Protein 1H54 (pdb70)

CATH classification: 2.70.98.40 (+2 more: 1.50.10.10, 2.60.420.10)

Sequence (1506 aa):
MKRIFEVQPWNVITHTFDPKDKRLQESMTSLGNGYMGMRGDFEEGYSGDSLQGIYLGGVWYPDKTRVGWWKNGYPKYFGKVVNAVNFIKLPIEINGEPVDLAKDKISDFTLDLDMHQGVLNRSFVVERGAVRVALNFQRFLSVAQPELSVQKVTVKNLSDAEVDVTLKPSIDADVMNEEANYDRFWDVLATDQQADRGSIVAKTTPNPFGTPRFTSGMEMRLVTDLKNVAITQPNEKEVTTAYTGKLAPQASAELEKRVIVVTSRDYDTQESLTAAMHQLSDKVAQSSYEDLLNAHTAIWAQRWEKSDVVIKGDDESQQGIRFNLFQLFSTYYGEDARLNIGPKGFTGEKYGGATYWDTEAFAFPVYLGITDPKVTRNLLMYRYKQLDGAYINAQEQGLKGALFPMVTFDGIECHNEWEITFEEIHRNGDIAFAIYNYTRYTGDDSYVLHEGAKVLTEISRFWADRVHFSKRNNQYMIHGVTGADEYENNVDNNWDTNMLAQWTLKYTLEILGKVDQDTAKQLDVSDEEKTKWQDIVDRMYLPYDKDLNIFVQHDGFLDKDIEPVSSIPADQRPINQNWSWDKILRSPYIKQGDVLQGIWDFIDDYTPEQKKANFDFYEPLTVHESSLSPAIHSVLAADLHYEDKAVELYSRTARLDLDNYNNDTTDGLHITSMTGAWIAVVQGFAGMRVRDGQLHYAPFLPKTWTSYTFRQVFRDRLIEVSVHADGPHFKLLSGEPLTIDVAGAAAAAAAAMKRIFEVQPWNVITHTFDPKDKRLQESMTSLGNGYMGMRGDFEEGYSGDSLQGIYLGGVWYPDKTRVGWWKNGYPKYFGKVVNAVNFIKLPIEINGEPVDLAKDKISDFTLDLDMHQGVLNRSFVVERGAVRVALNFQRFLSVAQPELSVQKVTVKNLSDAEVDVTLKPSIDADVMNEEANYDERFWDVLATDQQADRGSIVAKTTPNPFGTPRFTSGMEMRLVTDLKNVAITQPNEKEVTTAYTGKLAPQASAELEKRVIVVTSRDYDTQESLTAAMHQLSDKVAQSSYEDLLNAHTAIWAQRWEKSDVVIKGDDESQQGIRFNLFQLFSTYYGEDARLNIGPKGFTGEKYGGATYWDTEAFAFPVYLGITDPKVTRNLLMYRYKQLDGAYINAQEQGLKGALFPMVTFDGIECHNEWEITFEEIHRNGDIAFAIYNYTRYTGDDSYVLHEGAKVLTEISRFWADRVHFSKRNNQYMIHGVTGADEYENNVDNNWDTNMLAQWTLKYTLEILGKVDQDTAKQLDVSDEEKTKWQDIVDRMYLPYDKDLNIFVQHDGFLDKDIEPVSSIPADQRPINQNWSWDKILRSPYIKQGDVLQGIWDFIDDYTPEQKKANFDFYEPLTVHESSLSPAIHSVLAADLHYEDKAVELYSRTARLDLDNYNNDTTDGLHITSMTGAWIAVVQGFAGMRVRDGQLHYAPFLPKTWTSYTFRQVFRDRLIEVSVHADGPHFKLLSGEPLTIDVAGAAAAAAAAA

Structure (mmCIF, N/CA/C/O backbone):
data_1H54
#
_entry.id   1H54
#
_cell.length_a   83.750
_cell.length_b   102.500
_cell.length_c   114.000
_cell.angle_alpha   90.00
_cell.angle_beta   111.30
_cell.angle_gamma   90.00
#
_symmetry.space_group_name_H-M   'P 1 21 1'
#
loop_
_entity.id
_entity.type
_entity.pdbx_description
1 polymer 'MALTOSE PHOSPHORYLASE'
2 non-polymer 'POTASSIUM ION'
3 non-polymer 'PHOSPHATE ION'
4 water water
#
loop_
_atom_site.group_PDB
_atom_site.id
_atom_site.type_symbol
_atom_site.label_atom_id
_atom_site.label_alt_id
_atom_site.label_comp_id
_atom_site.label_asym_id
_atom_site.label_entity_id
_atom_site.label_seq_id
_atom_site.pdbx_PDB_ins_code
_atom_site.Cartn_x
_atom_site.Cartn_y
_atom_site.Cartn_z
_atom_site.occupancy
_atom_site.B_iso_or_equiv
_atom_site.auth_seq_id
_atom_site.auth_comp_id
_atom_site.auth_asym_id
_atom_site.auth_atom_id
_atom_site.pdbx_PDB_model_num
ATOM 1 N N . MET A 1 1 ? 0.866 -35.956 -20.704 1.00 41.96 1 MET A N 1
ATOM 2 C CA . MET A 1 1 ? 1.243 -37.250 -21.337 1.00 41.03 1 MET A CA 1
ATOM 3 C C . MET A 1 1 ? 1.498 -38.344 -20.311 1.00 39.55 1 MET A C 1
ATOM 4 O O . MET A 1 1 ? 0.738 -39.305 -20.213 1.00 40.86 1 MET A O 1
ATOM 9 N N . LYS A 1 2 ? 2.566 -38.194 -19.539 1.00 37.74 2 LYS A N 1
ATOM 10 C CA . LYS A 1 2 ? 2.909 -39.182 -18.525 1.00 33.64 2 LYS A CA 1
ATOM 11 C C . LYS A 1 2 ? 3.033 -38.495 -17.173 1.00 30.14 2 LYS A C 1
ATOM 12 O O . LYS A 1 2 ? 3.645 -37.437 -17.063 1.00 31.47 2 LYS A O 1
ATOM 18 N N . ARG A 1 3 ? 2.433 -39.090 -16.151 1.00 27.01 3 ARG A N 1
ATOM 19 C CA . ARG A 1 3 ? 2.492 -38.542 -14.801 1.00 23.83 3 ARG A CA 1
ATOM 20 C C . ARG A 1 3 ? 3.633 -39.274 -14.107 1.00 22.05 3 ARG A C 1
ATOM 21 O O . ARG A 1 3 ? 3.523 -40.465 -13.838 1.00 23.43 3 ARG A O 1
ATOM 29 N N . ILE A 1 4 ? 4.732 -38.579 -13.829 1.00 19.85 4 ILE A N 1
ATOM 30 C CA . ILE A 1 4 ? 5.865 -39.237 -13.192 1.00 17.79 4 ILE A CA 1
ATOM 31 C C . ILE A 1 4 ? 5.951 -39.088 -11.675 1.00 16.84 4 ILE A C 1
ATOM 32 O O . ILE A 1 4 ? 6.825 -39.684 -11.048 1.00 16.25 4 ILE A O 1
ATOM 37 N N . PHE A 1 5 ? 5.056 -38.303 -11.082 1.00 15.01 5 PHE A N 1
ATOM 38 C CA . PHE A 1 5 ? 5.059 -38.132 -9.627 1.00 14.93 5 PHE A CA 1
ATOM 39 C C . PHE A 1 5 ? 3.759 -38.623 -9.000 1.00 16.16 5 PHE A C 1
ATOM 40 O O . PHE A 1 5 ? 2.694 -38.559 -9.616 1.00 17.22 5 PHE A O 1
ATOM 48 N N . GLU A 1 6 ? 3.849 -39.107 -7.766 1.00 14.53 6 GLU A N 1
ATOM 49 C CA . GLU A 1 6 ? 2.673 -39.586 -7.057 1.00 13.91 6 GLU A CA 1
ATOM 50 C C . GLU A 1 6 ? 1.796 -38.395 -6.717 1.00 12.75 6 GLU A C 1
ATOM 51 O O . GLU A 1 6 ? 2.260 -37.259 -6.720 1.00 11.45 6 GLU A O 1
ATOM 57 N N . VAL A 1 7 ? 0.528 -38.665 -6.431 1.00 12.70 7 VAL A N 1
ATOM 58 C CA . VAL A 1 7 ? -0.417 -37.618 -6.073 1.00 12.80 7 VAL A CA 1
ATOM 59 C C . VAL A 1 7 ? -0.496 -37.514 -4.545 1.00 14.01 7 VAL A C 1
ATOM 60 O O . VAL A 1 7 ? -1.044 -38.394 -3.881 1.00 14.99 7 VAL A O 1
ATOM 64 N N . GLN A 1 8 ? 0.087 -36.453 -3.992 1.00 13.95 8 GLN A N 1
ATOM 65 C CA . GLN A 1 8 ? 0.061 -36.220 -2.551 1.00 14.46 8 GLN A CA 1
ATOM 66 C C . GLN A 1 8 ? -0.380 -34.780 -2.304 1.00 15.83 8 GLN A C 1
ATOM 67 O O . GLN A 1 8 ? -0.147 -33.905 -3.138 1.00 17.23 8 GLN A O 1
ATOM 73 N N . PRO A 1 9 ? -1.019 -34.518 -1.153 1.00 15.97 9 PRO A N 1
ATOM 74 C CA . PRO A 1 9 ? -1.529 -33.202 -0.744 1.00 16.04 9 PRO A CA 1
ATOM 75 C C . PRO A 1 9 ? -0.530 -32.047 -0.691 1.00 15.47 9 PRO A C 1
ATOM 76 O O . PRO A 1 9 ? -0.794 -30.969 -1.223 1.00 14.84 9 PRO A O 1
ATOM 80 N N . TRP A 1 10 ? 0.602 -32.274 -0.032 1.00 15.78 10 TRP A N 1
ATOM 81 C CA . TRP A 1 10 ? 1.628 -31.249 0.125 1.00 14.36 10 TRP A CA 1
ATOM 82 C C . TRP A 1 10 ? 2.967 -31.613 -0.488 1.00 14.41 10 TRP A C 1
ATOM 83 O O . TRP A 1 10 ? 3.951 -30.895 -0.303 1.00 12.92 10 TRP A O 1
ATOM 94 N N . ASN A 1 11 ? 3.016 -32.718 -1.220 1.00 13.66 11 ASN A N 1
ATOM 95 C CA . ASN A 1 11 ? 4.279 -33.152 -1.801 1.00 14.10 11 ASN A CA 1
ATOM 96 C C . ASN A 1 11 ? 4.185 -33.606 -3.256 1.00 13.73 11 ASN A C 1
ATOM 97 O O . ASN A 1 11 ? 3.183 -34.181 -3.674 1.00 14.16 11 ASN A O 1
ATOM 102 N N . VAL A 1 12 ? 5.233 -33.315 -4.020 1.00 13.36 12 VAL A N 1
ATOM 103 C CA . VAL A 1 12 ? 5.342 -33.749 -5.410 1.00 12.80 12 VAL A CA 1
ATOM 104 C C . VAL A 1 12 ? 6.492 -34.724 -5.228 1.00 13.45 12 VAL A C 1
ATOM 105 O O . VAL A 1 12 ? 7.667 -34.354 -5.306 1.00 13.09 12 VAL A O 1
ATOM 109 N N . ILE A 1 13 ? 6.132 -35.972 -4.954 1.00 12.74 13 ILE A N 1
ATOM 110 C CA . ILE A 1 13 ? 7.104 -37.014 -4.651 1.00 12.43 13 ILE A CA 1
ATOM 111 C C . ILE A 1 13 ? 6.973 -38.270 -5.519 1.00 11.60 13 ILE A C 1
ATOM 112 O O . ILE A 1 13 ? 5.889 -38.591 -5.993 1.00 9.74 13 ILE A O 1
ATOM 117 N N . THR A 1 14 ? 8.094 -38.959 -5.728 1.00 12.35 14 THR A N 1
ATOM 118 C CA . THR A 1 14 ? 8.133 -40.196 -6.510 1.00 14.46 14 THR A CA 1
ATOM 119 C C . THR A 1 14 ? 9.217 -41.119 -5.962 1.00 16.09 14 THR A C 1
ATOM 120 O O . THR A 1 14 ? 10.200 -40.658 -5.374 1.00 16.46 14 THR A O 1
ATOM 124 N N . HIS A 1 15 ? 9.033 -42.422 -6.149 1.00 17.09 15 HIS A N 1
ATOM 125 C CA . HIS A 1 15 ? 10.007 -43.409 -5.691 1.00 16.65 15 HIS A CA 1
ATOM 126 C C . HIS A 1 15 ? 10.551 -44.157 -6.898 1.00 17.74 15 HIS A C 1
ATOM 127 O O . HIS A 1 15 ? 11.146 -45.232 -6.778 1.00 18.54 15 HIS A O 1
ATOM 134 N N . THR A 1 16 ? 10.352 -43.564 -8.067 1.00 18.01 16 THR A N 1
ATOM 135 C CA . THR A 1 16 ? 10.810 -44.159 -9.311 1.00 19.33 16 THR A CA 1
ATOM 136 C C . THR A 1 16 ? 11.780 -43.237 -10.025 1.00 18.44 16 THR A C 1
ATOM 137 O O . THR A 1 16 ? 11.524 -42.043 -10.156 1.00 18.19 16 THR A O 1
ATOM 141 N N . PHE A 1 17 ? 12.898 -43.789 -10.479 1.00 17.43 17 PHE A N 1
ATOM 142 C CA . PHE A 1 17 ? 13.852 -42.990 -11.221 1.00 17.59 17 PHE A CA 1
ATOM 143 C C . PHE A 1 17 ? 14.102 -43.602 -12.591 1.00 19.78 17 PHE A C 1
ATOM 144 O O . PHE A 1 17 ? 14.661 -44.692 -12.706 1.00 19.66 17 PHE A O 1
ATOM 152 N N . ASP A 1 18 ? 13.677 -42.893 -13.626 1.00 20.72 18 ASP A N 1
ATOM 153 C CA . ASP A 1 18 ? 13.877 -43.341 -14.992 1.00 20.58 18 ASP A CA 1
ATOM 154 C C . ASP A 1 18 ? 14.637 -42.215 -15.674 1.00 19.41 18 ASP A C 1
ATOM 155 O O . ASP A 1 18 ? 14.102 -41.127 -15.857 1.00 19.46 18 ASP A O 1
ATOM 160 N N . PRO A 1 19 ? 15.897 -42.459 -16.053 1.00 19.16 19 PRO A N 1
ATOM 161 C CA . PRO A 1 19 ? 16.682 -41.415 -16.712 1.00 19.07 19 PRO A CA 1
ATOM 162 C C . PRO A 1 19 ? 15.956 -40.749 -17.882 1.00 19.37 19 PRO A C 1
ATOM 163 O O . PRO A 1 19 ? 16.249 -39.607 -18.235 1.00 18.52 19 PRO A O 1
ATOM 167 N N . LYS A 1 20 ? 15.000 -41.456 -18.474 1.00 19.36 20 LYS A N 1
ATOM 168 C CA . LYS A 1 20 ? 14.246 -40.913 -19.597 1.00 20.35 20 LYS A CA 1
ATOM 169 C C . LYS A 1 20 ? 13.414 -39.689 -19.203 1.00 19.06 20 LYS A C 1
ATOM 170 O O . LYS A 1 20 ? 13.162 -38.812 -20.029 1.00 16.52 20 LYS A O 1
ATOM 176 N N . ASP A 1 21 ? 12.988 -39.636 -17.944 1.00 18.07 21 ASP A N 1
ATOM 177 C CA . ASP A 1 21 ? 12.175 -38.521 -17.456 1.00 19.06 21 ASP A CA 1
ATOM 178 C C . ASP A 1 21 ? 13.001 -37.483 -16.692 1.00 19.16 21 ASP A C 1
ATOM 179 O O . ASP A 1 21 ? 12.438 -36.608 -16.031 1.00 19.08 21 ASP A O 1
ATOM 184 N N . LYS A 1 22 ? 14.324 -37.578 -16.785 1.00 16.40 22 LYS A N 1
ATOM 185 C CA . LYS A 1 22 ? 15.210 -36.670 -16.061 1.00 16.16 22 LYS A CA 1
ATOM 186 C C . LYS A 1 22 ? 14.844 -35.189 -16.141 1.00 15.15 22 LYS A C 1
ATOM 187 O O . LYS A 1 22 ? 14.653 -34.543 -15.112 1.00 15.42 22 LYS A O 1
ATOM 193 N N . ARG A 1 23 ? 14.752 -34.654 -17.355 1.00 14.65 23 ARG A N 1
ATOM 194 C CA . ARG A 1 23 ? 14.433 -33.243 -17.540 1.00 14.66 23 ARG A CA 1
ATOM 195 C C . ARG A 1 23 ? 13.070 -32.887 -16.962 1.00 14.97 23 ARG A C 1
ATOM 196 O O . ARG A 1 23 ? 12.896 -31.820 -16.372 1.00 15.64 23 ARG A O 1
ATOM 204 N N . LEU A 1 24 ? 12.107 -33.784 -17.128 1.00 14.85 24 LEU A N 1
ATOM 205 C CA . LEU A 1 24 ? 10.767 -33.555 -16.606 1.00 14.25 24 LEU A CA 1
ATOM 206 C C . LEU A 1 24 ? 10.817 -33.495 -15.078 1.00 13.42 24 LEU A C 1
ATOM 207 O O . LEU A 1 24 ? 10.153 -32.662 -14.462 1.00 9.92 24 LEU A O 1
ATOM 212 N N . GLN A 1 25 ? 11.602 -34.384 -14.470 1.00 13.75 25 GLN A N 1
ATOM 213 C CA . GLN A 1 25 ? 11.740 -34.404 -13.009 1.00 14.84 25 GLN A CA 1
ATOM 214 C C . GLN A 1 25 ? 12.355 -33.105 -12.513 1.00 13.57 25 GLN A C 1
ATOM 215 O O . GLN A 1 25 ? 11.904 -32.535 -11.525 1.00 13.61 25 GLN A O 1
ATOM 221 N N . GLU A 1 26 ? 13.408 -32.666 -13.201 1.00 12.56 26 GLU A N 1
ATOM 222 C CA . GLU A 1 26 ? 14.129 -31.452 -12.840 1.00 13.16 26 GLU A CA 1
ATOM 223 C C . GLU A 1 26 ? 13.236 -30.221 -12.837 1.00 13.00 26 GLU A C 1
ATOM 224 O O . GLU A 1 26 ? 13.300 -29.403 -11.919 1.00 11.60 26 GLU A O 1
ATOM 230 N N . SER A 1 27 ? 12.401 -30.098 -13.863 1.00 12.36 27 SER A N 1
ATOM 231 C CA . SER A 1 27 ? 11.497 -28.958 -13.975 1.00 13.17 27 SER A CA 1
ATOM 232 C C . SER A 1 27 ? 10.514 -28.928 -12.808 1.00 12.76 27 SER A C 1
ATOM 233 O O . SER A 1 27 ? 10.284 -27.882 -12.199 1.00 10.93 27 SER A O 1
ATOM 236 N N . MET A 1 28 ? 9.951 -30.093 -12.501 1.00 12.64 28 MET A N 1
ATOM 237 C CA . MET A 1 28 ? 8.961 -30.223 -11.439 1.00 12.85 28 MET A CA 1
ATOM 238 C C . MET A 1 28 ? 9.500 -29.977 -10.038 1.00 11.47 28 MET A C 1
ATOM 239 O O . MET A 1 28 ? 8.764 -29.533 -9.163 1.00 12.84 28 MET A O 1
ATOM 244 N N . THR A 1 29 ? 10.777 -30.273 -9.825 1.00 10.74 29 THR A N 1
ATOM 245 C CA . THR A 1 29 ? 11.378 -30.103 -8.509 1.00 12.18 29 THR A CA 1
ATOM 246 C C . THR A 1 29 ? 12.221 -28.841 -8.385 1.00 13.76 29 THR A C 1
ATOM 247 O O . THR A 1 29 ? 13.177 -28.793 -7.603 1.00 12.86 29 THR A O 1
ATOM 251 N N . SER A 1 30 ? 11.856 -27.824 -9.162 1.00 11.33 30 SER A N 1
ATOM 252 C CA . SER A 1 30 ? 12.552 -26.545 -9.136 1.00 12.01 30 SER A CA 1
ATOM 253 C C . SER A 1 30 ? 12.226 -25.829 -7.827 1.00 12.17 30 SER A C 1
ATOM 254 O O . SER A 1 30 ? 11.133 -25.987 -7.280 1.00 10.08 30 SER A O 1
ATOM 257 N N . LEU A 1 31 ? 13.182 -25.048 -7.331 1.00 11.38 31 LEU A N 1
ATOM 258 C CA . LEU A 1 31 ? 13.002 -24.275 -6.108 1.00 12.10 31 LEU A CA 1
ATOM 259 C C . LEU A 1 31 ? 13.289 -22.817 -6.444 1.00 13.29 31 LEU A C 1
ATOM 260 O O . LEU A 1 31 ? 13.907 -22.527 -7.464 1.00 15.56 31 LEU A O 1
ATOM 265 N N . GLY A 1 32 ? 12.843 -21.908 -5.587 1.00 14.28 32 GLY A N 1
ATOM 266 C CA . GLY A 1 32 ? 13.078 -20.495 -5.815 1.00 13.92 32 GLY A CA 1
ATOM 267 C C . GLY A 1 32 ? 12.610 -19.671 -4.632 1.00 14.67 32 GLY A C 1
ATOM 268 O O . GLY A 1 32 ? 11.708 -20.082 -3.908 1.00 14.64 32 GLY A O 1
ATOM 269 N N . ASN A 1 33 ? 13.226 -18.512 -4.421 1.00 14.44 33 ASN A N 1
ATOM 270 C CA . ASN A 1 33 ? 12.825 -17.652 -3.315 1.00 16.18 33 ASN A CA 1
ATOM 271 C C . ASN A 1 33 ? 12.597 -16.218 -3.776 1.00 15.44 33 ASN A C 1
ATOM 272 O O . ASN A 1 33 ? 12.703 -15.281 -2.994 1.00 16.44 33 ASN A O 1
ATOM 277 N N . GLY A 1 34 ? 12.272 -16.057 -5.054 1.00 14.57 34 GLY A N 1
ATOM 278 C CA . GLY A 1 34 ? 12.031 -14.728 -5.594 1.00 14.49 34 GLY A CA 1
ATOM 279 C C . GLY A 1 34 ? 13.310 -13.981 -5.923 1.00 14.85 34 GLY A C 1
ATOM 280 O O . GLY A 1 34 ? 13.322 -13.108 -6.784 1.00 17.66 34 GLY A O 1
ATOM 281 N N . TYR A 1 35 ? 14.389 -14.325 -5.229 1.00 14.53 35 TYR A N 1
ATOM 282 C CA . TYR A 1 35 ? 15.689 -13.692 -5.432 1.00 13.47 35 TYR A CA 1
ATOM 283 C C . TYR A 1 35 ? 16.477 -14.510 -6.449 1.00 13.68 35 TYR A C 1
ATOM 284 O O . TYR A 1 35 ? 17.135 -13.959 -7.336 1.00 13.65 35 TYR A O 1
ATOM 293 N N . MET A 1 36 ? 16.405 -15.831 -6.310 1.00 11.58 36 MET A N 1
ATOM 294 C CA . MET A 1 36 ? 17.085 -16.747 -7.220 1.00 12.01 36 MET A CA 1
ATOM 295 C C . MET A 1 36 ? 16.331 -18.080 -7.238 1.00 12.91 36 MET A C 1
ATOM 296 O O . MET A 1 36 ? 15.397 -18.275 -6.464 1.00 12.27 36 MET A O 1
ATOM 301 N N . GLY A 1 37 ? 16.729 -18.986 -8.128 1.00 12.19 37 GLY A N 1
ATOM 302 C CA . GLY A 1 37 ? 16.060 -20.272 -8.212 1.00 12.45 37 GLY A CA 1
ATOM 303 C C . GLY A 1 37 ? 16.813 -21.251 -9.090 1.00 13.40 37 GLY A C 1
ATOM 304 O O . GLY A 1 37 ? 17.798 -20.884 -9.731 1.00 13.91 37 GLY A O 1
ATOM 305 N N . MET A 1 38 ? 16.361 -22.500 -9.122 1.00 12.85 38 MET A N 1
ATOM 306 C CA . MET A 1 38 ? 17.030 -23.507 -9.934 1.00 13.54 38 MET A CA 1
ATOM 307 C C . MET A 1 38 ? 16.204 -24.761 -10.159 1.00 12.07 38 MET A C 1
ATOM 308 O O . MET A 1 38 ? 15.303 -25.076 -9.384 1.00 12.15 38 MET A O 1
ATOM 313 N N . ARG A 1 39 ? 16.542 -25.472 -11.232 1.00 13.29 39 ARG A N 1
ATOM 314 C CA . ARG A 1 39 ? 15.895 -26.727 -11.587 1.00 13.70 39 ARG A CA 1
ATOM 315 C C . ARG A 1 39 ? 16.366 -27.754 -10.562 1.00 13.21 39 ARG A C 1
ATOM 316 O O . ARG A 1 39 ? 17.315 -27.498 -9.821 1.00 12.57 39 ARG A O 1
ATOM 324 N N . GLY A 1 40 ? 15.715 -28.913 -10.526 1.00 13.52 40 GLY A N 1
ATOM 325 C CA . GLY A 1 40 ? 16.095 -29.949 -9.580 1.00 13.07 40 GLY A CA 1
ATOM 326 C C . GLY A 1 40 ? 17.311 -30.757 -10.011 1.00 14.07 40 GLY A C 1
ATOM 327 O O . GLY A 1 40 ? 17.286 -31.989 -10.017 1.00 14.46 40 GLY A O 1
ATOM 328 N N . ASP A 1 41 ? 18.385 -30.071 -10.375 1.00 13.48 41 ASP A N 1
ATOM 329 C CA . ASP A 1 41 ? 19.596 -30.758 -10.793 1.00 14.84 41 ASP A CA 1
ATOM 330 C C . ASP A 1 41 ? 20.234 -31.504 -9.625 1.00 14.02 41 ASP A C 1
ATOM 331 O O . ASP A 1 41 ? 20.140 -31.079 -8.476 1.00 13.74 41 ASP A O 1
ATOM 336 N N . PHE A 1 42 ? 20.873 -32.625 -9.928 1.00 14.48 42 PHE A N 1
ATOM 337 C CA . PHE A 1 42 ? 21.549 -33.420 -8.908 1.00 15.24 42 PHE A CA 1
ATOM 338 C C . PHE A 1 42 ? 22.914 -32.773 -8.665 1.00 15.36 42 PHE A C 1
ATOM 339 O O . PHE A 1 42 ? 23.754 -32.729 -9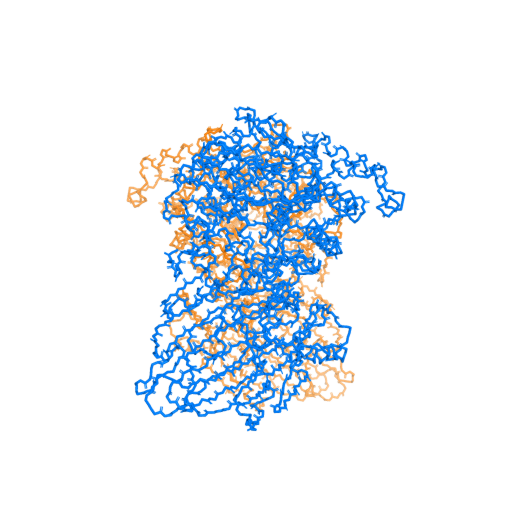.566 1.00 14.99 42 PHE A O 1
ATOM 347 N N . GLU A 1 43 ? 23.130 -32.273 -7.452 1.00 15.91 43 GLU A N 1
ATOM 348 C CA . GLU A 1 43 ? 24.382 -31.596 -7.114 1.00 17.48 43 GLU A CA 1
ATOM 349 C C . GLU A 1 43 ? 25.657 -32.429 -7.221 1.00 17.49 43 GLU A C 1
ATOM 350 O O . GLU A 1 43 ? 26.728 -31.876 -7.463 1.00 16.72 43 GLU A O 1
ATOM 356 N N . GLU A 1 44 ? 25.559 -33.745 -7.046 1.00 17.17 44 GLU A N 1
ATOM 357 C CA . GLU A 1 44 ? 26.749 -34.592 -7.123 1.00 16.78 44 GLU A CA 1
ATOM 358 C C . GLU A 1 44 ? 27.241 -34.758 -8.560 1.00 18.74 44 GLU A C 1
ATOM 359 O O . GLU A 1 44 ? 28.353 -35.232 -8.796 1.00 16.96 44 GLU A O 1
ATOM 365 N N . GLY A 1 45 ? 26.410 -34.366 -9.519 1.00 18.49 45 GLY A N 1
ATOM 366 C CA . GLY A 1 45 ? 26.789 -34.508 -10.913 1.00 18.79 45 GLY A CA 1
ATOM 367 C C . GLY A 1 45 ? 25.969 -35.609 -11.555 1.00 17.97 45 GLY A C 1
ATOM 368 O O . GLY A 1 45 ? 25.493 -36.514 -10.870 1.00 18.84 45 GLY A O 1
ATOM 369 N N . TYR A 1 46 ? 25.808 -35.534 -12.871 1.00 17.83 46 TYR A N 1
ATOM 370 C CA . TYR A 1 46 ? 25.023 -36.510 -13.625 1.00 17.33 46 TYR A CA 1
ATOM 371 C C . TYR A 1 46 ? 25.507 -36.412 -15.067 1.00 18.48 46 TYR A C 1
ATOM 372 O O . TYR A 1 46 ? 25.428 -35.347 -15.671 1.00 18.88 46 TYR A O 1
ATOM 381 N N . SER A 1 47 ? 25.996 -37.518 -15.620 1.00 17.29 47 SER A N 1
ATOM 382 C CA . SER A 1 47 ? 26.520 -37.514 -16.980 1.00 17.91 47 SER A CA 1
ATOM 383 C C . SER A 1 47 ? 25.495 -37.807 -18.073 1.00 18.27 47 SER A C 1
ATOM 384 O O . SER A 1 47 ? 25.836 -37.799 -19.257 1.00 18.95 47 SER A O 1
ATOM 387 N N . GLY A 1 48 ? 24.250 -38.059 -17.682 1.00 16.95 48 GLY A N 1
ATOM 388 C CA . GLY A 1 48 ? 23.215 -38.353 -18.658 1.00 17.95 48 GLY A CA 1
ATOM 389 C C . GLY A 1 48 ? 22.462 -37.117 -19.120 1.00 18.93 48 GLY A C 1
ATOM 390 O O . GLY A 1 48 ? 22.784 -35.998 -18.726 1.00 18.91 48 GLY A O 1
ATOM 391 N N . ASP A 1 49 ? 21.455 -37.320 -19.961 1.00 19.37 49 ASP A N 1
ATOM 392 C CA . ASP A 1 49 ? 20.652 -36.219 -20.474 1.00 17.58 49 ASP A CA 1
ATOM 393 C C . ASP A 1 49 ? 20.070 -35.424 -19.311 1.00 17.95 49 ASP A C 1
ATOM 394 O O . ASP A 1 49 ? 19.414 -35.987 -18.435 1.00 17.30 49 ASP A O 1
ATOM 399 N N . SER A 1 50 ? 20.299 -34.113 -19.316 1.00 17.44 50 SER A N 1
ATOM 400 C CA . SER A 1 50 ? 19.835 -33.248 -18.236 1.00 16.91 50 SER A CA 1
ATOM 401 C C . SER A 1 50 ? 19.941 -31.773 -18.604 1.00 16.47 50 SER A C 1
ATOM 402 O O . SER A 1 50 ? 20.720 -31.402 -19.478 1.00 18.65 50 SER A O 1
ATOM 405 N N . LEU A 1 51 ? 19.160 -30.932 -17.932 1.00 15.08 51 LEU A N 1
ATOM 406 C CA . LEU A 1 51 ? 19.211 -29.499 -18.188 1.00 14.34 51 LEU A CA 1
ATOM 407 C C . LEU A 1 51 ? 19.735 -28.796 -16.944 1.00 13.47 51 LEU A C 1
ATOM 408 O O . LEU A 1 51 ? 19.040 -28.715 -15.929 1.00 12.15 51 LEU A O 1
ATOM 413 N N . GLN A 1 52 ? 20.961 -28.291 -17.029 1.00 15.12 52 GLN A N 1
ATOM 414 C CA . GLN A 1 52 ? 21.570 -27.567 -15.921 1.00 16.16 52 GLN A CA 1
ATOM 415 C C . GLN A 1 52 ? 20.946 -26.182 -15.899 1.00 15.92 52 GLN A C 1
ATOM 416 O O . GLN A 1 52 ? 21.007 -25.458 -16.893 1.00 15.77 52 GLN A O 1
ATOM 422 N N . GLY A 1 53 ? 20.345 -25.811 -14.774 1.00 15.14 53 GLY A N 1
ATOM 423 C CA . GLY A 1 53 ? 19.725 -24.503 -14.703 1.00 15.44 53 GLY A CA 1
ATOM 424 C C . GLY A 1 53 ? 19.660 -23.842 -13.341 1.00 14.44 53 GLY A C 1
ATOM 425 O O . GLY A 1 53 ? 18.896 -24.258 -12.469 1.00 15.96 53 GLY A O 1
ATOM 426 N N . ILE A 1 54 ? 20.479 -22.814 -13.161 1.00 12.88 54 ILE A N 1
ATOM 427 C CA . ILE A 1 54 ? 20.508 -22.036 -11.929 1.00 13.75 54 ILE A CA 1
ATOM 428 C C . ILE A 1 54 ? 20.366 -20.596 -12.398 1.00 13.85 54 ILE A C 1
ATOM 429 O O . ILE A 1 54 ? 21.166 -20.119 -13.204 1.00 14.05 54 ILE A O 1
ATOM 434 N N . TYR A 1 55 ? 19.347 -19.903 -11.907 1.00 12.70 55 TYR A N 1
ATOM 435 C CA . TYR A 1 55 ? 19.114 -18.539 -12.357 1.00 14.07 55 TYR A CA 1
ATOM 436 C C . TYR A 1 55 ? 18.992 -17.498 -11.251 1.00 15.54 55 TYR A C 1
ATOM 437 O O . TYR A 1 55 ? 18.397 -17.751 -10.202 1.00 14.75 55 TYR A O 1
ATOM 446 N N . LEU A 1 56 ? 19.548 -16.318 -11.514 1.00 15.34 56 LEU A N 1
ATOM 447 C CA . LEU A 1 56 ? 19.520 -15.209 -10.567 1.00 15.95 56 LEU A CA 1
ATOM 448 C C . LEU A 1 56 ? 18.499 -14.162 -11.021 1.00 15.89 56 LEU A C 1
ATOM 449 O O . LEU A 1 56 ? 18.552 -13.674 -12.149 1.00 16.31 56 LEU A O 1
ATOM 454 N N . GLY A 1 57 ? 17.571 -13.822 -10.134 1.00 16.32 57 GLY A N 1
ATOM 455 C CA . GLY A 1 57 ? 16.542 -12.857 -10.472 1.00 15.94 57 GLY A CA 1
ATOM 456 C C . GLY A 1 57 ? 17.046 -11.520 -10.978 1.00 16.48 57 GLY A C 1
ATOM 457 O O . GLY A 1 57 ? 17.887 -10.884 -10.346 1.00 16.73 57 GLY A O 1
ATOM 458 N N . GLY A 1 58 ? 16.527 -11.092 -12.123 1.00 15.57 58 GLY A N 1
ATOM 459 C CA . GLY A 1 58 ? 16.927 -9.812 -12.682 1.00 17.21 58 GLY A CA 1
ATOM 460 C C . GLY A 1 58 ? 18.125 -9.861 -13.610 1.00 17.41 58 GLY A C 1
ATOM 461 O O . GLY A 1 58 ? 18.422 -8.883 -14.293 1.00 19.07 58 GLY A O 1
ATOM 462 N N . VAL A 1 59 ? 18.818 -10.993 -13.640 1.00 16.90 59 VAL A N 1
ATOM 463 C CA . VAL A 1 59 ? 19.982 -11.134 -14.502 1.00 15.53 59 VAL A CA 1
ATOM 464 C C . VAL A 1 59 ? 19.575 -11.621 -15.890 1.00 15.75 59 VAL A C 1
ATOM 465 O O . VAL A 1 59 ? 18.828 -12.590 -16.020 1.00 16.18 59 VAL A O 1
ATOM 469 N N . TRP A 1 60 ? 20.061 -10.940 -16.925 1.00 15.11 60 TRP A N 1
ATOM 470 C CA . TRP A 1 60 ? 19.758 -11.324 -18.304 1.00 14.74 60 TRP A CA 1
ATOM 471 C C . TRP A 1 60 ? 20.897 -10.940 -19.245 1.00 14.67 60 TRP A C 1
ATOM 472 O O . TRP A 1 60 ? 21.829 -10.246 -18.847 1.00 14.90 60 TRP A O 1
ATOM 483 N N . TYR A 1 61 ? 20.821 -11.403 -20.490 1.00 14.82 61 TYR A N 1
ATOM 484 C CA . TYR A 1 61 ? 21.854 -11.121 -21.486 1.00 15.20 61 TYR A CA 1
ATOM 485 C C . TYR A 1 61 ? 21.178 -10.803 -22.821 1.00 15.61 61 TYR A C 1
ATOM 486 O O . TYR A 1 61 ? 20.170 -11.413 -23.175 1.00 15.44 61 TYR A O 1
ATOM 495 N N . PRO A 1 62 ? 21.723 -9.842 -23.581 1.00 14.69 62 PRO A N 1
ATOM 496 C CA . PRO A 1 62 ? 21.112 -9.485 -24.866 1.00 14.77 62 PRO A CA 1
ATOM 497 C C . PRO A 1 62 ? 21.641 -10.244 -26.082 1.00 14.84 62 PRO A C 1
ATOM 498 O O . PRO A 1 62 ? 22.756 -10.777 -26.072 1.00 12.82 62 PRO A O 1
ATOM 502 N N . ASP A 1 63 ? 20.824 -10.288 -27.130 1.00 15.68 63 ASP A N 1
ATOM 503 C CA . ASP A 1 63 ? 21.195 -10.964 -28.371 1.00 18.21 63 ASP A CA 1
ATOM 504 C C . ASP A 1 63 ? 20.529 -10.238 -29.542 1.00 18.25 63 ASP A C 1
ATOM 505 O O . ASP A 1 63 ? 19.419 -9.722 -29.414 1.00 17.26 63 ASP A O 1
ATOM 510 N N . LYS A 1 64 ? 21.215 -10.200 -30.678 1.00 18.41 64 LYS A N 1
ATOM 511 C CA . LYS A 1 64 ? 20.712 -9.512 -31.860 1.00 19.59 64 LYS A CA 1
ATOM 512 C C . LYS A 1 64 ? 19.392 -10.057 -32.399 1.00 18.60 64 LYS A C 1
ATOM 513 O O . LYS A 1 64 ? 19.226 -11.262 -32.576 1.00 19.37 64 LYS A O 1
ATOM 519 N N . THR A 1 65 ? 18.455 -9.151 -32.660 1.00 19.61 65 THR A N 1
ATOM 520 C CA . THR A 1 65 ? 17.157 -9.526 -33.206 1.00 19.71 65 THR A CA 1
ATOM 521 C C . THR A 1 65 ? 17.382 -10.262 -34.520 1.00 19.92 65 THR A C 1
ATOM 522 O O . THR A 1 65 ? 18.229 -9.873 -35.325 1.00 20.58 65 THR A O 1
ATOM 526 N N . ARG A 1 66 ? 16.623 -11.327 -34.733 1.00 20.17 66 ARG A N 1
ATOM 527 C CA . ARG A 1 66 ? 16.772 -12.123 -35.942 1.00 21.14 66 ARG A CA 1
ATOM 528 C C . ARG A 1 66 ? 15.430 -12.382 -36.614 1.00 19.83 66 ARG A C 1
ATOM 529 O O . ARG A 1 66 ? 14.551 -13.036 -36.048 1.00 18.44 66 ARG A O 1
ATOM 537 N N . VAL A 1 67 ? 15.278 -11.848 -37.822 1.00 16.55 67 VAL A N 1
ATOM 538 C CA . VAL A 1 67 ? 14.055 -12.014 -38.599 1.00 16.49 67 VAL A CA 1
ATOM 539 C C . VAL A 1 67 ? 14.399 -12.277 -40.065 1.00 15.18 67 VAL A C 1
ATOM 540 O O . VAL A 1 67 ? 15.535 -12.072 -40.494 1.00 13.45 67 VAL A O 1
ATOM 544 N N . GLY A 1 68 ? 13.414 -12.737 -40.826 1.00 15.04 68 GLY A N 1
ATOM 545 C CA . GLY A 1 68 ? 13.635 -12.976 -42.241 1.00 13.91 68 GLY A CA 1
ATOM 546 C C . GLY A 1 68 ? 13.688 -11.624 -42.927 1.00 14.12 68 GLY A C 1
ATOM 547 O O . GLY A 1 68 ? 14.669 -11.285 -43.584 1.00 14.15 68 GLY A O 1
ATOM 548 N N . TRP A 1 69 ? 12.627 -10.842 -42.766 1.00 12.73 69 TRP A N 1
ATOM 549 C CA . TRP A 1 69 ? 12.567 -9.514 -43.361 1.00 14.25 69 TRP A CA 1
ATOM 550 C C . TRP A 1 69 ? 12.386 -8.466 -42.273 1.00 14.84 69 TRP A C 1
ATOM 551 O O . TRP A 1 69 ? 11.563 -8.620 -41.367 1.00 12.86 69 TRP A O 1
ATOM 562 N N . TRP A 1 70 ? 13.163 -7.397 -42.371 1.00 14.37 70 TRP A N 1
ATOM 563 C CA . TRP A 1 70 ? 13.117 -6.328 -41.391 1.00 15.51 70 TRP A CA 1
ATOM 564 C C . TRP A 1 70 ? 11.954 -5.366 -41.606 1.00 16.04 70 TRP A C 1
ATOM 565 O O . TRP A 1 70 ? 11.524 -5.137 -42.734 1.00 16.14 70 TRP A O 1
ATOM 576 N N . LYS A 1 71 ? 11.433 -4.829 -40.505 1.00 14.72 71 LYS A N 1
ATOM 577 C CA . LYS A 1 71 ? 10.351 -3.853 -40.548 1.00 14.54 71 LYS A CA 1
ATOM 578 C C . LYS A 1 71 ? 10.817 -2.696 -39.668 1.00 14.65 71 LYS A C 1
ATOM 579 O O . LYS A 1 71 ? 11.389 -2.923 -38.597 1.00 13.72 71 LYS A O 1
ATOM 585 N N . ASN A 1 72 ? 10.608 -1.461 -40.118 1.00 12.10 72 ASN A N 1
ATOM 586 C CA . ASN A 1 72 ? 11.024 -0.315 -39.319 1.00 12.75 72 ASN A CA 1
ATOM 587 C C . ASN A 1 72 ? 10.306 -0.390 -37.978 1.00 11.68 72 ASN A C 1
ATOM 588 O O . ASN A 1 72 ? 9.094 -0.601 -37.930 1.00 10.54 72 ASN A O 1
ATOM 593 N N . GLY A 1 73 ? 11.051 -0.230 -36.890 1.00 11.79 73 GLY A N 1
ATOM 594 C CA . GLY A 1 73 ? 10.432 -0.283 -35.579 1.00 13.90 73 GLY A CA 1
ATOM 595 C C . GLY A 1 73 ? 10.766 -1.522 -34.771 1.00 14.13 73 GLY A C 1
ATOM 596 O O . GLY A 1 73 ? 10.581 -1.544 -33.553 1.00 14.41 73 GLY A O 1
ATOM 597 N N . TYR A 1 74 ? 11.245 -2.566 -35.437 1.00 13.80 74 TYR A N 1
ATOM 598 C CA . TYR A 1 74 ? 11.604 -3.779 -34.718 1.00 13.85 74 TYR A CA 1
ATOM 599 C C . TYR A 1 74 ? 12.677 -3.451 -33.687 1.00 15.35 74 TYR A C 1
ATOM 600 O O . TYR A 1 74 ? 13.520 -2.583 -33.910 1.00 13.81 74 TYR A O 1
ATOM 609 N N . PRO A 1 75 ? 12.651 -4.140 -32.538 1.00 16.10 75 PRO A N 1
ATOM 610 C CA . PRO A 1 75 ? 13.651 -3.893 -31.499 1.00 17.40 75 PRO A CA 1
ATOM 611 C C . PRO A 1 75 ? 14.991 -4.337 -32.065 1.00 17.14 75 PRO A C 1
ATOM 612 O O . PRO A 1 75 ? 15.039 -5.221 -32.924 1.00 16.36 75 PRO A O 1
ATOM 616 N N . LYS A 1 76 ? 16.073 -3.740 -31.582 1.00 16.15 76 LYS A N 1
ATOM 617 C CA . LYS A 1 76 ? 17.404 -4.108 -32.049 1.00 19.05 76 LYS A CA 1
ATOM 618 C C . LYS A 1 76 ? 17.849 -5.433 -31.435 1.00 17.80 76 LYS A C 1
ATOM 619 O O . LYS A 1 76 ? 18.573 -6.210 -32.059 1.00 18.23 76 LYS A O 1
ATOM 625 N N . TYR A 1 77 ? 17.402 -5.694 -30.211 1.00 16.99 77 TYR A N 1
ATOM 626 C CA . TYR A 1 77 ? 17.794 -6.909 -29.511 1.00 17.38 77 TYR A CA 1
ATOM 627 C C . TYR A 1 77 ? 16.672 -7.523 -28.684 1.00 16.90 77 TYR A C 1
ATOM 628 O O . TYR A 1 77 ? 15.598 -6.939 -28.525 1.00 16.78 77 TYR A O 1
ATOM 637 N N . PHE A 1 78 ? 16.938 -8.716 -28.163 1.00 15.95 78 PHE A N 1
ATOM 638 C CA . PHE A 1 78 ? 16.001 -9.406 -27.295 1.00 16.19 78 PHE A CA 1
ATOM 639 C C . PHE A 1 78 ? 16.832 -9.939 -26.133 1.00 16.75 78 PHE A C 1
ATOM 640 O O . PHE A 1 78 ? 18.034 -10.134 -26.270 1.00 17.92 78 PHE A O 1
ATOM 648 N N . GLY A 1 79 ? 16.205 -10.137 -24.980 1.00 17.87 79 GLY A N 1
ATOM 649 C CA . GLY A 1 79 ? 16.946 -10.619 -23.829 1.00 17.88 79 GLY A CA 1
ATOM 650 C C . GLY A 1 79 ? 16.839 -12.115 -23.631 1.00 17.83 79 GLY A C 1
ATOM 651 O O . GLY A 1 79 ? 15.902 -12.740 -24.117 1.00 18.31 79 GLY A O 1
ATOM 652 N N . LYS A 1 80 ? 17.803 -12.684 -22.916 1.00 18.00 80 LYS A N 1
ATOM 653 C CA . LYS A 1 80 ? 17.827 -14.118 -22.643 1.00 19.28 80 LYS A CA 1
ATOM 654 C C . LYS A 1 80 ? 18.129 -14.384 -21.180 1.00 17.85 80 LYS A C 1
ATOM 655 O O . LYS A 1 80 ? 18.728 -13.559 -20.494 1.00 16.76 80 LYS A O 1
ATOM 661 N N . VAL A 1 81 ? 17.726 -15.562 -20.726 1.00 17.41 81 VAL A N 1
ATOM 662 C CA . VAL A 1 81 ? 17.981 -16.005 -19.365 1.00 17.72 81 VAL A CA 1
ATOM 663 C C . VAL A 1 81 ? 19.421 -16.528 -19.374 1.00 18.86 81 VAL A C 1
ATOM 664 O O . VAL A 1 81 ? 19.901 -17.011 -20.401 1.00 17.47 81 VAL A O 1
ATOM 668 N N . VAL A 1 82 ? 20.109 -16.432 -18.241 1.00 18.78 82 VAL A N 1
ATOM 669 C CA . VAL A 1 82 ? 21.493 -16.888 -18.171 1.00 18.86 82 VAL A CA 1
ATOM 670 C C . VAL A 1 82 ? 21.741 -17.935 -17.089 1.00 18.41 82 VAL A C 1
ATOM 671 O O . VAL A 1 82 ? 21.468 -17.701 -15.909 1.00 18.84 82 VAL A O 1
ATOM 675 N N . ASN A 1 83 ? 22.258 -19.093 -17.490 1.00 16.79 83 ASN A N 1
ATOM 676 C CA . ASN A 1 83 ? 22.571 -20.130 -16.520 1.00 16.14 83 ASN A CA 1
ATOM 677 C C . ASN A 1 83 ? 23.736 -19.579 -15.702 1.00 15.72 83 ASN A C 1
ATOM 678 O O . ASN A 1 83 ? 24.802 -19.275 -16.243 1.00 15.95 83 ASN A O 1
ATOM 683 N N . ALA A 1 84 ? 23.523 -19.439 -14.399 1.00 14.37 84 ALA A N 1
ATOM 684 C CA . ALA A 1 84 ? 24.540 -18.897 -13.504 1.00 14.42 84 ALA A CA 1
ATOM 685 C C . ALA A 1 84 ? 25.655 -19.871 -13.127 1.00 14.45 84 ALA A C 1
ATOM 686 O O . ALA A 1 84 ? 25.578 -21.069 -13.398 1.00 13.19 84 ALA A O 1
ATOM 688 N N . VAL A 1 85 ? 26.695 -19.325 -12.503 1.00 13.70 85 VAL A N 1
ATOM 689 C CA . VAL A 1 85 ? 27.832 -20.104 -12.039 1.00 14.50 85 VAL A CA 1
ATOM 690 C C . VAL A 1 85 ? 27.271 -21.188 -11.126 1.00 14.81 85 VAL A C 1
ATOM 691 O O . VAL A 1 85 ? 26.435 -20.909 -10.264 1.00 14.94 85 VAL A O 1
ATOM 695 N N . ASN A 1 86 ? 27.729 -22.420 -11.328 1.00 15.11 86 ASN A N 1
ATOM 696 C CA . ASN A 1 86 ? 27.260 -23.567 -10.558 1.00 15.90 86 ASN A CA 1
ATOM 697 C C . ASN A 1 86 ? 27.789 -23.595 -9.128 1.00 16.12 86 ASN A C 1
ATOM 698 O O . ASN A 1 86 ? 28.909 -24.047 -8.882 1.00 16.82 86 ASN A O 1
ATOM 703 N N . PHE A 1 87 ? 26.970 -23.141 -8.182 1.00 16.21 87 PHE A N 1
ATOM 704 C CA . PHE A 1 87 ? 27.382 -23.101 -6.784 1.00 16.08 87 PHE A CA 1
ATOM 705 C C . PHE A 1 87 ? 26.858 -24.231 -5.899 1.00 17.51 87 PHE A C 1
ATOM 706 O O . PHE A 1 87 ? 27.134 -24.250 -4.700 1.00 18.84 87 PHE A O 1
ATOM 714 N N . ILE A 1 88 ? 26.103 -25.168 -6.468 1.00 16.61 88 ILE A N 1
ATOM 715 C CA . ILE A 1 88 ? 25.588 -26.278 -5.668 1.00 16.11 88 ILE A CA 1
ATOM 716 C C . ILE A 1 88 ? 26.451 -27.524 -5.839 1.00 15.79 88 ILE A C 1
ATOM 717 O O . ILE A 1 88 ? 26.314 -28.488 -5.089 1.00 14.24 88 ILE A O 1
ATOM 722 N N . LYS A 1 89 ? 27.336 -27.493 -6.832 1.00 16.32 89 LYS A N 1
ATOM 723 C CA . LYS A 1 89 ? 28.211 -28.623 -7.133 1.00 16.66 89 LYS A CA 1
ATOM 724 C C . LYS A 1 89 ? 28.773 -29.263 -5.869 1.00 17.21 89 LYS A C 1
ATOM 725 O O . LYS A 1 89 ? 29.371 -28.593 -5.026 1.00 16.99 89 LYS A O 1
ATOM 731 N N . LEU A 1 90 ? 28.575 -30.571 -5.741 1.00 16.82 90 LEU A N 1
ATOM 732 C CA . LEU A 1 90 ? 29.047 -31.289 -4.567 1.00 17.41 90 LEU A CA 1
ATOM 733 C C . LEU A 1 90 ? 29.178 -32.781 -4.877 1.00 17.81 90 LEU A C 1
ATOM 734 O O . LEU A 1 90 ? 28.334 -33.586 -4.478 1.00 15.68 90 LEU A O 1
ATOM 739 N N . PRO A 1 91 ? 30.234 -33.163 -5.613 1.00 18.01 91 PRO A N 1
ATOM 740 C CA . PRO A 1 91 ? 30.457 -34.568 -5.964 1.00 20.03 91 PRO A CA 1
ATOM 741 C C . PRO A 1 91 ? 30.736 -35.417 -4.729 1.00 20.34 91 PRO A C 1
ATOM 742 O O . PRO A 1 91 ? 31.320 -34.944 -3.753 1.00 20.16 91 PRO A O 1
ATOM 746 N N . ILE A 1 92 ? 30.303 -36.670 -4.784 1.00 20.06 92 ILE A N 1
ATOM 747 C CA . ILE A 1 92 ? 30.485 -37.606 -3.685 1.00 20.89 92 ILE A CA 1
ATOM 748 C C . ILE A 1 92 ? 31.150 -38.868 -4.224 1.00 21.48 92 ILE A C 1
ATOM 749 O O . ILE A 1 92 ? 30.616 -39.531 -5.115 1.00 20.32 92 ILE A O 1
ATOM 754 N N . GLU A 1 93 ? 32.319 -39.191 -3.684 1.00 21.23 93 GLU A N 1
ATOM 755 C CA . GLU A 1 93 ? 33.052 -40.369 -4.120 1.00 22.65 93 GLU A CA 1
ATOM 756 C C . GLU A 1 93 ? 32.992 -41.474 -3.066 1.00 23.36 93 GLU A C 1
ATOM 757 O O . GLU A 1 93 ? 33.229 -41.233 -1.879 1.00 23.19 93 GLU A O 1
ATOM 763 N N . ILE A 1 94 ? 32.649 -42.680 -3.508 1.00 22.47 94 ILE A N 1
ATOM 764 C CA . ILE A 1 94 ? 32.587 -43.834 -2.626 1.00 22.28 94 ILE A CA 1
ATOM 765 C C . ILE A 1 94 ? 33.729 -44.730 -3.090 1.00 22.26 94 ILE A C 1
ATOM 766 O O . ILE A 1 94 ? 33.764 -45.163 -4.246 1.00 22.22 94 ILE A O 1
ATOM 771 N N . ASN A 1 95 ? 34.670 -44.989 -2.189 1.00 21.65 95 ASN A N 1
ATOM 772 C CA . ASN A 1 95 ? 35.842 -45.790 -2.517 1.00 21.74 95 ASN A CA 1
ATOM 773 C C . ASN A 1 95 ? 36.519 -45.219 -3.760 1.00 21.28 95 ASN A C 1
ATOM 774 O O . ASN A 1 95 ? 36.892 -45.954 -4.680 1.00 21.89 95 ASN A O 1
ATOM 779 N N . GLY A 1 96 ? 36.651 -43.897 -3.788 1.00 20.81 96 GLY A N 1
ATOM 780 C CA . GLY A 1 96 ? 37.294 -43.235 -4.909 1.00 22.40 96 GLY A CA 1
ATOM 781 C C . GLY A 1 96 ? 36.504 -43.102 -6.202 1.00 23.38 96 GLY A C 1
ATOM 782 O O . GLY A 1 96 ? 36.997 -42.500 -7.156 1.00 24.22 96 GLY A O 1
ATOM 783 N N . GLU A 1 97 ? 35.294 -43.650 -6.256 1.00 22.94 97 GLU A N 1
ATOM 784 C CA . GLU A 1 97 ? 34.487 -43.556 -7.471 1.00 24.14 97 GLU A CA 1
ATOM 785 C C . GLU A 1 97 ? 33.251 -42.679 -7.229 1.00 23.79 97 GLU A C 1
ATOM 786 O O . GLU A 1 97 ? 32.369 -43.022 -6.441 1.00 22.99 97 GLU A O 1
ATOM 792 N N . PRO A 1 98 ? 33.172 -41.527 -7.914 1.00 23.12 98 PRO A N 1
ATOM 793 C CA . PRO A 1 98 ? 32.036 -40.613 -7.753 1.00 21.02 98 PRO A CA 1
ATOM 794 C C . PRO A 1 98 ? 30.665 -41.197 -8.098 1.00 19.05 98 PRO A C 1
ATOM 795 O O . PRO A 1 98 ? 30.527 -42.003 -9.017 1.00 18.22 98 PRO A O 1
ATOM 799 N N . VAL A 1 99 ? 29.653 -40.784 -7.343 1.00 16.39 99 VAL A N 1
ATOM 800 C CA . VAL A 1 99 ? 28.290 -41.239 -7.573 1.00 16.39 99 VAL A CA 1
ATOM 801 C C . VAL A 1 99 ? 27.741 -40.537 -8.818 1.00 17.75 99 VAL A C 1
ATOM 802 O O . VAL A 1 99 ? 27.932 -39.332 -8.988 1.00 17.53 99 VAL A O 1
ATOM 806 N N . ASP A 1 100 ? 27.074 -41.297 -9.683 1.00 16.05 100 ASP A N 1
ATOM 807 C CA . ASP A 1 100 ? 26.488 -40.764 -10.916 1.00 17.23 100 ASP A CA 1
ATOM 808 C C . ASP A 1 100 ? 25.270 -41.619 -11.263 1.00 16.63 100 ASP A C 1
ATOM 809 O O . ASP A 1 100 ? 25.409 -42.734 -11.759 1.00 18.22 100 ASP A O 1
ATOM 814 N N . LEU A 1 101 ? 24.075 -41.097 -11.014 1.00 17.02 101 LEU A N 1
ATOM 815 C CA . LEU A 1 101 ? 22.866 -41.866 -11.278 1.00 16.78 101 LEU A CA 1
ATOM 816 C C . LEU A 1 101 ? 22.631 -42.239 -12.738 1.00 16.48 101 LEU A C 1
ATOM 817 O O . LEU A 1 101 ? 21.682 -42.954 -13.050 1.00 17.05 101 LEU A O 1
ATOM 822 N N . ALA A 1 102 ? 23.494 -41.761 -13.630 1.00 17.28 102 ALA A N 1
ATOM 823 C CA . ALA A 1 102 ? 23.374 -42.091 -15.047 1.00 17.71 102 ALA A CA 1
ATOM 824 C C . ALA A 1 102 ? 24.157 -43.372 -15.300 1.00 18.53 102 ALA A C 1
ATOM 825 O O . ALA A 1 102 ? 24.012 -44.014 -16.346 1.00 18.96 102 ALA A O 1
ATOM 827 N N . LYS A 1 103 ? 24.990 -43.735 -14.328 1.00 18.60 103 LYS A N 1
ATOM 828 C CA . LYS A 1 103 ? 25.824 -44.929 -14.426 1.00 19.04 103 LYS A CA 1
ATOM 829 C C . LYS A 1 103 ? 25.555 -45.930 -13.310 1.00 18.91 103 LYS A C 1
ATOM 830 O O . LYS A 1 103 ? 25.446 -47.131 -13.557 1.00 17.45 103 LYS A O 1
ATOM 836 N N . ASP A 1 104 ? 25.471 -45.430 -12.080 1.00 19.21 104 ASP A N 1
ATOM 837 C CA . ASP A 1 104 ? 25.238 -46.282 -10.918 1.00 19.32 104 ASP A CA 1
ATOM 838 C C . ASP A 1 104 ? 23.840 -46.863 -10.857 1.00 20.61 104 ASP A C 1
ATOM 839 O O . ASP A 1 104 ? 22.877 -46.285 -11.364 1.00 20.33 104 ASP A O 1
ATOM 844 N N . LYS A 1 105 ? 23.740 -48.022 -10.224 1.00 20.82 105 LYS A N 1
ATOM 845 C CA . LYS A 1 105 ? 22.457 -48.653 -10.028 1.00 22.65 105 LYS A CA 1
ATOM 846 C C . LYS A 1 105 ? 22.087 -48.244 -8.609 1.00 21.82 105 LYS A C 1
ATOM 847 O O . LYS A 1 105 ? 22.963 -48.061 -7.761 1.00 22.33 105 LYS A O 1
ATOM 853 N N . ILE A 1 106 ? 20.798 -48.061 -8.358 1.00 18.77 106 ILE A N 1
ATOM 854 C CA . ILE A 1 106 ? 20.351 -47.631 -7.043 1.00 18.20 106 ILE A CA 1
ATOM 855 C C . ILE A 1 106 ? 19.062 -48.334 -6.653 1.00 17.12 106 ILE A C 1
ATOM 856 O O . ILE A 1 106 ? 18.461 -49.040 -7.460 1.00 16.38 106 ILE A O 1
ATOM 861 N N . SER A 1 107 ? 18.644 -48.129 -5.410 1.00 16.18 107 SER A N 1
ATOM 862 C CA . SER A 1 107 ? 17.408 -48.713 -4.906 1.00 17.31 107 SER A CA 1
ATOM 863 C C . SER A 1 107 ? 16.837 -47.759 -3.867 1.00 17.32 107 SER A C 1
ATOM 864 O O . SER A 1 107 ? 17.520 -46.825 -3.435 1.00 17.75 107 SER A O 1
ATOM 867 N N . ASP A 1 108 ? 15.586 -47.996 -3.482 1.00 16.41 108 ASP A N 1
ATOM 868 C CA . ASP A 1 108 ? 14.900 -47.184 -2.483 1.00 16.30 108 ASP A CA 1
ATOM 869 C C . ASP A 1 108 ? 15.026 -45.686 -2.785 1.00 16.13 108 ASP A C 1
ATOM 870 O O . ASP A 1 108 ? 15.435 -44.889 -1.938 1.00 15.79 108 ASP A O 1
ATOM 875 N N . PHE A 1 109 ? 14.646 -45.316 -4.003 1.00 14.49 109 PHE A N 1
ATOM 876 C CA . PHE A 1 109 ? 14.716 -43.938 -4.460 1.00 14.35 109 PHE A CA 1
ATOM 877 C C . PHE A 1 109 ? 13.551 -43.067 -3.999 1.00 14.00 109 PHE A C 1
ATOM 878 O O . PHE A 1 109 ? 12.405 -43.516 -3.925 1.00 13.96 109 PHE A O 1
ATOM 886 N N . THR A 1 110 ? 13.863 -41.814 -3.692 1.00 14.26 110 THR A N 1
ATOM 887 C CA . THR A 1 110 ? 12.860 -40.839 -3.284 1.00 15.43 110 THR A CA 1
ATOM 888 C C . THR A 1 110 ? 13.248 -39.439 -3.764 1.00 15.12 110 THR A C 1
ATOM 889 O O . THR A 1 110 ? 14.353 -38.965 -3.493 1.00 15.91 110 THR A O 1
ATOM 893 N N . LEU A 1 111 ? 12.343 -38.801 -4.503 1.00 14.80 111 LEU A N 1
ATOM 894 C CA . LEU A 1 111 ? 12.528 -37.435 -4.995 1.00 13.71 111 LEU A CA 1
ATOM 895 C C . LEU A 1 111 ? 11.283 -36.760 -4.436 1.00 14.73 111 LEU A C 1
ATOM 896 O O . LEU A 1 111 ? 10.164 -37.039 -4.876 1.00 15.38 111 LEU A O 1
ATOM 901 N N . ASP A 1 112 ? 11.477 -35.878 -3.462 1.00 14.44 112 ASP A N 1
ATOM 902 C CA . ASP A 1 112 ? 10.352 -35.251 -2.779 1.00 14.06 112 ASP A CA 1
ATOM 903 C C . ASP A 1 112 ? 10.361 -33.729 -2.637 1.00 14.68 112 ASP A C 1
ATOM 904 O O . ASP A 1 112 ? 11.170 -33.172 -1.893 1.00 14.84 112 ASP A O 1
ATOM 909 N N . LEU A 1 113 ? 9.466 -33.055 -3.355 1.00 13.15 113 LEU A N 1
ATOM 910 C CA . LEU A 1 113 ? 9.365 -31.607 -3.231 1.00 12.94 113 LEU A CA 1
ATOM 911 C C . LEU A 1 113 ? 8.312 -31.352 -2.168 1.00 12.59 113 LEU A C 1
ATOM 912 O O . LEU A 1 113 ? 7.136 -31.643 -2.370 1.00 13.63 113 LEU A O 1
ATOM 917 N N . ASP A 1 114 ? 8.746 -30.838 -1.025 1.00 13.42 114 ASP A N 1
ATOM 918 C CA . ASP A 1 114 ? 7.844 -30.535 0.080 1.00 12.79 114 ASP A CA 1
ATOM 919 C C . ASP A 1 114 ? 7.391 -29.095 -0.125 1.00 15.17 114 ASP A C 1
ATOM 920 O O . ASP A 1 114 ? 8.151 -28.157 0.133 1.00 14.57 114 ASP A O 1
ATOM 925 N N . MET A 1 115 ? 6.158 -28.924 -0.594 1.00 13.20 115 MET A N 1
ATOM 926 C CA . MET A 1 115 ? 5.614 -27.600 -0.858 1.00 13.96 115 MET A CA 1
ATOM 927 C C . MET A 1 115 ? 5.248 -26.788 0.381 1.00 15.17 115 MET A C 1
ATOM 928 O O . MET A 1 115 ? 5.208 -25.558 0.324 1.00 15.60 115 MET A O 1
ATOM 933 N N . HIS A 1 116 ? 4.974 -27.452 1.498 1.00 13.45 116 HIS A N 1
ATOM 934 C CA . HIS A 1 116 ? 4.611 -26.709 2.694 1.00 14.95 116 HIS A CA 1
ATOM 935 C C . HIS A 1 116 ? 5.818 -26.019 3.320 1.00 14.40 116 HIS A C 1
ATOM 936 O O . HIS A 1 116 ? 5.718 -24.889 3.778 1.00 14.08 116 HIS A O 1
ATOM 943 N N . GLN A 1 117 ? 6.957 -26.704 3.329 1.00 15.11 117 GLN A N 1
ATOM 944 C CA . GLN A 1 117 ? 8.174 -26.149 3.896 1.00 16.62 117 GLN A CA 1
ATOM 945 C C . GLN A 1 117 ? 9.097 -25.541 2.843 1.00 17.55 117 GLN A C 1
ATOM 946 O O . GLN A 1 117 ? 10.079 -24.880 3.186 1.00 17.93 117 GLN A O 1
ATOM 952 N N . GLY A 1 118 ? 8.785 -25.761 1.568 1.00 15.79 118 GLY A N 1
ATOM 953 C CA . GLY A 1 118 ? 9.625 -25.230 0.508 1.00 15.43 118 GLY A CA 1
ATOM 954 C C . GLY A 1 118 ? 11.005 -25.849 0.591 1.00 16.49 118 GLY A C 1
ATOM 955 O O . GLY A 1 118 ? 12.012 -25.150 0.694 1.00 18.48 118 GLY A O 1
ATOM 956 N N . VAL A 1 119 ? 11.050 -27.175 0.538 1.00 17.04 119 VAL A N 1
ATOM 957 C CA . VAL A 1 119 ? 12.305 -27.907 0.631 1.00 16.31 119 VAL A CA 1
ATOM 958 C C . VAL A 1 119 ? 12.327 -29.075 -0.351 1.00 16.00 119 VAL A C 1
ATOM 959 O O . VAL A 1 119 ? 11.296 -29.693 -0.611 1.00 15.50 119 VAL A O 1
ATOM 963 N N . LEU A 1 120 ? 13.506 -29.369 -0.892 1.00 15.30 120 LEU A N 1
ATOM 964 C CA . LEU A 1 120 ? 13.664 -30.473 -1.831 1.00 16.27 120 LEU A CA 1
ATOM 965 C C . LEU A 1 120 ? 14.406 -31.621 -1.155 1.00 16.25 120 LEU A C 1
ATOM 966 O O . LEU A 1 120 ? 15.540 -31.456 -0.698 1.00 16.85 120 LEU A O 1
ATOM 971 N N . ASN A 1 121 ? 13.763 -32.781 -1.099 1.00 15.79 121 ASN A N 1
ATOM 972 C CA . ASN A 1 121 ? 14.366 -33.962 -0.501 1.00 15.69 121 ASN A CA 1
ATOM 973 C C . ASN A 1 121 ? 14.636 -34.981 -1.602 1.00 15.74 121 ASN A C 1
ATOM 974 O O . ASN A 1 121 ? 13.865 -35.103 -2.554 1.00 14.12 121 ASN A O 1
ATOM 979 N N . ARG A 1 122 ? 15.748 -35.694 -1.470 1.00 15.22 122 ARG A N 1
ATOM 980 C CA . ARG A 1 122 ? 16.128 -36.731 -2.417 1.00 14.46 122 ARG A CA 1
ATOM 981 C C . ARG A 1 122 ? 16.998 -37.724 -1.655 1.00 15.25 122 ARG A C 1
ATOM 982 O O . ARG A 1 122 ? 17.903 -37.331 -0.912 1.00 14.78 122 ARG A O 1
ATOM 990 N N . SER A 1 123 ? 16.705 -39.008 -1.823 1.00 14.30 123 SER A N 1
ATOM 991 C CA . SER A 1 123 ? 17.455 -40.055 -1.148 1.00 15.74 123 SER A CA 1
ATOM 992 C C . SER A 1 123 ? 17.364 -41.371 -1.910 1.00 16.61 123 SER A C 1
ATOM 993 O O . SER A 1 123 ? 16.424 -41.599 -2.676 1.00 16.84 123 SER A O 1
ATOM 996 N N . PHE A 1 124 ? 18.344 -42.237 -1.682 1.00 15.90 124 PHE A N 1
ATOM 997 C CA . PHE A 1 124 ? 18.397 -43.528 -2.345 1.00 16.13 124 PHE A CA 1
ATOM 998 C C . PHE A 1 124 ? 19.614 -44.297 -1.861 1.00 16.80 124 PHE A C 1
ATOM 999 O O . PHE A 1 124 ? 20.450 -43.762 -1.138 1.00 16.01 124 PHE A O 1
ATOM 1007 N N . VAL A 1 125 ? 19.710 -45.557 -2.266 1.00 17.04 125 VAL A N 1
ATOM 1008 C CA . VAL A 1 125 ? 20.848 -46.373 -1.884 1.00 17.36 125 VAL A CA 1
ATOM 1009 C C . VAL A 1 125 ? 21.691 -46.673 -3.114 1.00 17.36 125 VAL A C 1
ATOM 1010 O O . VAL A 1 125 ? 21.181 -47.163 -4.122 1.00 18.08 125 VAL A O 1
ATOM 1014 N N . VAL A 1 126 ? 22.977 -46.353 -3.038 1.00 17.35 126 VAL A N 1
ATOM 1015 C CA . VAL A 1 126 ? 23.884 -46.619 -4.144 1.00 18.25 126 VAL A CA 1
ATOM 1016 C C . VAL A 1 126 ? 24.212 -48.107 -4.094 1.00 18.33 126 VAL A C 1
ATOM 1017 O O . VAL A 1 126 ? 24.784 -48.591 -3.116 1.00 18.42 126 VAL A O 1
ATOM 1021 N N . GLU A 1 127 ? 23.840 -48.828 -5.146 1.00 18.44 127 GLU A N 1
ATOM 1022 C CA . GLU A 1 127 ? 24.072 -50.267 -5.208 1.00 19.37 127 GLU A CA 1
ATOM 1023 C C . GLU A 1 127 ? 25.302 -50.644 -6.025 1.00 19.48 127 GLU A C 1
ATOM 1024 O O . GLU A 1 127 ? 25.282 -50.578 -7.253 1.00 21.40 127 GLU A O 1
ATOM 1030 N N . ARG A 1 128 ? 26.367 -51.047 -5.344 1.00 19.64 128 ARG A N 1
ATOM 1031 C CA . ARG A 1 128 ? 27.590 -51.453 -6.026 1.00 19.99 128 ARG A CA 1
ATOM 1032 C C . ARG A 1 128 ? 28.081 -52.806 -5.501 1.00 19.58 128 ARG A C 1
ATOM 1033 O O . ARG A 1 128 ? 29.231 -52.951 -5.086 1.00 20.93 128 ARG A O 1
ATOM 1041 N N . GLY A 1 129 ? 27.194 -53.794 -5.525 1.00 18.55 129 GLY A N 1
ATOM 1042 C CA . GLY A 1 129 ? 27.546 -55.122 -5.061 1.00 19.18 129 GLY A CA 1
ATOM 1043 C C . GLY A 1 129 ? 27.769 -55.195 -3.562 1.00 20.64 129 GLY A C 1
ATOM 1044 O O . GLY A 1 129 ? 26.863 -54.922 -2.771 1.00 17.68 129 GLY A O 1
ATOM 1045 N N . ALA A 1 130 ? 28.986 -55.565 -3.172 1.00 21.49 130 ALA A N 1
ATOM 1046 C CA . ALA A 1 130 ? 29.333 -55.680 -1.761 1.00 22.03 130 ALA A CA 1
ATOM 1047 C C . ALA A 1 130 ? 29.265 -54.323 -1.076 1.00 22.17 130 ALA A C 1
ATOM 1048 O O . ALA A 1 130 ? 29.226 -54.241 0.149 1.00 23.46 130 ALA A O 1
ATOM 1050 N N . VAL A 1 131 ? 29.261 -53.251 -1.860 1.00 21.80 131 VAL A N 1
ATOM 1051 C CA . VAL A 1 131 ? 29.178 -51.924 -1.271 1.00 20.25 131 VAL A CA 1
ATOM 1052 C C . VAL A 1 131 ? 27.802 -51.318 -1.499 1.00 19.27 131 VAL A C 1
ATOM 1053 O O . VAL A 1 131 ? 27.306 -51.252 -2.630 1.00 18.06 131 VAL A O 1
ATOM 1057 N N . ARG A 1 132 ? 27.181 -50.908 -0.398 1.00 18.40 132 ARG A N 1
ATOM 1058 C CA . ARG A 1 132 ? 25.860 -50.301 -0.417 1.00 18.73 132 ARG A CA 1
ATOM 1059 C C . ARG A 1 132 ? 25.913 -49.086 0.495 1.00 19.23 132 ARG A C 1
ATOM 1060 O O . ARG A 1 132 ? 26.217 -49.201 1.684 1.00 17.60 132 ARG A O 1
ATOM 1068 N N . VAL A 1 133 ? 25.617 -47.920 -0.070 1.00 19.65 133 VAL A N 1
ATOM 1069 C CA . VAL A 1 133 ? 25.673 -46.680 0.685 1.00 18.94 133 VAL A CA 1
ATOM 1070 C C . VAL A 1 133 ? 24.427 -45.844 0.485 1.00 19.22 133 VAL A C 1
ATOM 1071 O O . VAL A 1 133 ? 24.035 -45.561 -0.647 1.00 19.13 133 VAL A O 1
ATOM 1075 N N . ALA A 1 134 ? 23.804 -45.452 1.590 1.00 19.88 134 ALA A N 1
ATOM 1076 C CA . ALA A 1 134 ? 22.604 -44.631 1.530 1.00 19.89 134 ALA A CA 1
ATOM 1077 C C . ALA A 1 134 ? 22.999 -43.165 1.457 1.00 20.28 134 ALA A C 1
ATOM 1078 O O . ALA A 1 134 ? 23.964 -42.745 2.096 1.00 19.88 134 ALA A O 1
ATOM 1080 N N . LEU A 1 135 ? 22.260 -42.393 0.667 1.00 18.81 135 LEU A N 1
ATOM 1081 C CA . LEU A 1 135 ? 22.515 -40.964 0.532 1.00 18.35 135 LEU A CA 1
ATOM 1082 C C . LEU A 1 135 ? 21.192 -40.220 0.705 1.00 19.30 135 LEU A C 1
ATOM 1083 O O . LEU A 1 135 ? 20.200 -40.546 0.052 1.00 18.72 135 LEU A O 1
ATOM 1088 N N . ASN A 1 136 ? 21.186 -39.233 1.597 1.00 18.91 136 ASN A N 1
ATOM 1089 C CA . ASN A 1 136 ? 19.999 -38.426 1.869 1.00 19.09 136 ASN A CA 1
ATOM 1090 C C . ASN A 1 136 ? 20.307 -36.943 1.677 1.00 18.70 136 ASN A C 1
ATOM 1091 O O . ASN A 1 136 ? 21.122 -36.373 2.406 1.00 19.59 136 ASN A O 1
ATOM 1096 N N . PHE A 1 137 ? 19.647 -36.329 0.696 1.00 17.52 137 PHE A N 1
ATOM 1097 C CA . PHE A 1 137 ? 19.842 -34.913 0.386 1.00 16.30 137 PHE A CA 1
ATOM 1098 C C . PHE A 1 137 ? 18.666 -34.040 0.814 1.00 16.58 137 PHE A C 1
ATOM 1099 O O . PHE A 1 137 ? 17.508 -34.456 0.740 1.00 16.61 137 PHE A O 1
ATOM 1107 N N . GLN A 1 138 ? 18.972 -32.824 1.252 1.00 15.30 138 GLN A N 1
ATOM 1108 C CA . GLN A 1 138 ? 17.947 -31.852 1.610 1.00 18.24 138 GLN A CA 1
ATOM 1109 C C . GLN A 1 138 ? 18.513 -30.470 1.340 1.00 18.10 138 GLN A C 1
ATOM 1110 O O . GLN A 1 138 ? 19.655 -30.183 1.702 1.00 19.36 138 GLN A O 1
ATOM 1116 N N . ARG A 1 139 ? 17.722 -29.617 0.697 1.00 17.28 139 ARG A N 1
ATOM 1117 C CA . ARG A 1 139 ? 18.183 -28.271 0.382 1.00 15.78 139 ARG A CA 1
ATOM 1118 C C . ARG A 1 139 ? 17.038 -27.291 0.197 1.00 15.63 139 ARG A C 1
ATOM 1119 O O . ARG A 1 139 ? 15.904 -27.676 -0.091 1.00 13.68 139 ARG A O 1
ATOM 1127 N N . PHE A 1 140 ? 17.353 -26.012 0.355 1.00 16.11 140 PHE A N 1
ATOM 1128 C CA . PHE A 1 140 ? 16.362 -24.969 0.201 1.00 15.17 140 PHE A CA 1
ATOM 1129 C C . PHE A 1 140 ? 17.015 -23.634 -0.129 1.00 16.19 140 PHE A C 1
ATOM 1130 O O . PHE A 1 140 ? 18.210 -23.433 0.098 1.00 15.23 140 PHE A O 1
ATOM 1138 N N . LEU A 1 141 ? 16.225 -22.742 -0.713 1.00 15.96 141 LEU A N 1
ATOM 1139 C CA . LEU A 1 141 ? 16.680 -21.405 -1.059 1.00 15.06 141 LEU A CA 1
ATOM 1140 C C . LEU A 1 141 ? 15.874 -20.552 -0.095 1.00 13.13 141 LEU A C 1
ATOM 1141 O O . LEU A 1 141 ? 14.697 -20.286 -0.307 1.00 14.40 141 LEU A O 1
ATOM 1146 N N . SER A 1 142 ? 16.525 -20.159 0.992 1.00 15.20 142 SER A N 1
ATOM 1147 C CA . SER A 1 142 ? 15.893 -19.394 2.061 1.00 15.06 142 SER A CA 1
ATOM 1148 C C . SER A 1 142 ? 15.076 -18.163 1.711 1.00 13.90 142 SER A C 1
ATOM 1149 O O . SER A 1 142 ? 15.527 -17.287 0.983 1.00 14.88 142 SER A O 1
ATOM 1152 N N . VAL A 1 143 ? 13.869 -18.104 2.261 1.00 14.13 143 VAL A N 1
ATOM 1153 C CA . VAL A 1 143 ? 13.003 -16.957 2.073 1.00 13.01 143 VAL A CA 1
ATOM 1154 C C . VAL A 1 143 ? 13.214 -16.045 3.284 1.00 14.19 143 VAL A C 1
ATOM 1155 O O . VAL A 1 143 ? 12.605 -14.987 3.393 1.00 13.56 143 VAL A O 1
ATOM 1159 N N . ALA A 1 144 ? 14.084 -16.472 4.199 1.00 15.46 144 ALA A N 1
ATOM 1160 C CA . ALA A 1 144 ? 14.404 -15.675 5.381 1.00 16.44 144 ALA A CA 1
ATOM 1161 C C . ALA A 1 144 ? 15.652 -14.854 5.055 1.00 16.74 144 ALA A C 1
ATOM 1162 O O . ALA A 1 144 ? 15.755 -13.687 5.422 1.00 18.41 144 ALA A O 1
ATOM 1164 N N . GLN A 1 145 ? 16.593 -15.484 4.359 1.00 16.53 145 GLN A N 1
ATOM 1165 C CA . GLN A 1 145 ? 17.836 -14.843 3.932 1.00 16.55 145 GLN A CA 1
ATOM 1166 C C . GLN A 1 145 ? 17.926 -15.119 2.425 1.00 15.98 145 GLN A C 1
ATOM 1167 O O . GLN A 1 145 ? 18.535 -16.101 1.996 1.00 16.19 145 GLN A O 1
ATOM 1173 N N . PRO A 1 146 ? 17.311 -14.251 1.604 1.00 15.90 146 PRO A N 1
ATOM 1174 C CA . PRO A 1 146 ? 17.290 -14.375 0.141 1.00 15.35 146 PRO A CA 1
ATOM 1175 C C . PRO A 1 146 ? 18.594 -14.716 -0.576 1.00 16.32 146 PRO A C 1
ATOM 1176 O O . PRO A 1 146 ? 18.575 -15.438 -1.577 1.00 15.40 146 PRO A O 1
ATOM 1180 N N . GLU A 1 147 ? 19.718 -14.207 -0.080 1.00 14.85 147 GLU A N 1
ATOM 1181 C CA . GLU A 1 147 ? 21.006 -14.485 -0.707 1.00 14.96 147 GLU A CA 1
ATOM 1182 C C . GLU A 1 147 ? 21.511 -15.878 -0.343 1.00 15.54 147 GLU A C 1
ATOM 1183 O O . GLU A 1 147 ? 22.539 -16.322 -0.859 1.00 14.05 147 GLU A O 1
ATOM 1189 N N . LEU A 1 148 ? 20.777 -16.571 0.524 1.00 13.76 148 LEU A N 1
ATOM 1190 C CA . LEU A 1 148 ? 21.213 -17.877 1.010 1.00 14.70 148 LEU A CA 1
ATOM 1191 C C . LEU A 1 148 ? 20.653 -19.168 0.427 1.00 14.61 148 LEU A C 1
ATOM 1192 O O . LEU A 1 148 ? 19.442 -19.357 0.321 1.00 14.61 148 LEU A O 1
ATOM 1197 N N . SER A 1 149 ? 21.568 -20.061 0.069 1.00 14.77 149 SER A N 1
ATOM 1198 C CA . SER A 1 149 ? 21.227 -21.384 -0.431 1.00 14.44 149 SER A CA 1
ATOM 1199 C C . SER A 1 149 ? 21.791 -22.332 0.622 1.00 15.78 149 SER A C 1
ATOM 1200 O O . SER A 1 149 ? 22.923 -22.155 1.068 1.00 14.86 149 SER A O 1
ATOM 1203 N N . VAL A 1 150 ? 21.010 -23.328 1.025 1.00 16.80 150 VAL A N 1
ATOM 1204 C CA . VAL A 1 150 ? 21.466 -24.274 2.036 1.00 16.48 150 VAL A CA 1
ATOM 1205 C C . VAL A 1 150 ? 21.255 -25.710 1.573 1.00 16.53 150 VAL A C 1
ATOM 1206 O O . VAL A 1 150 ? 20.145 -26.099 1.214 1.00 16.64 150 VAL A O 1
ATOM 1210 N N . GLN A 1 151 ? 22.337 -26.482 1.580 1.00 15.95 151 GLN A N 1
ATOM 1211 C CA . GLN A 1 151 ? 22.315 -27.882 1.170 1.00 17.23 151 GLN A CA 1
ATOM 1212 C C . GLN A 1 151 ? 22.791 -28.757 2.321 1.00 18.23 151 GLN A C 1
ATOM 1213 O O . GLN A 1 151 ? 23.607 -28.326 3.137 1.00 18.07 151 GLN A O 1
ATOM 1219 N N . LYS A 1 152 ? 22.290 -29.987 2.372 1.00 17.98 152 LYS A N 1
ATOM 1220 C CA . LYS A 1 152 ? 22.699 -30.935 3.397 1.00 19.51 152 LYS A CA 1
ATOM 1221 C C . LYS A 1 152 ? 22.733 -32.330 2.786 1.00 19.46 152 LYS A C 1
ATOM 1222 O O . LYS A 1 152 ? 21.827 -32.716 2.050 1.00 18.80 152 LYS A O 1
ATOM 1228 N N . VAL A 1 153 ? 23.793 -33.076 3.075 1.00 19.37 153 VAL A N 1
ATOM 1229 C CA . VAL A 1 153 ? 23.935 -34.432 2.565 1.00 21.17 153 VAL A CA 1
ATOM 1230 C C . VAL A 1 153 ? 24.319 -35.342 3.714 1.00 21.26 153 VAL A C 1
ATOM 1231 O O . VAL A 1 153 ? 25.229 -35.022 4.486 1.00 20.18 153 VAL A O 1
ATOM 1235 N N . THR A 1 154 ? 23.622 -36.467 3.825 1.00 20.42 154 THR A N 1
ATOM 1236 C CA . THR A 1 154 ? 23.899 -37.448 4.868 1.00 20.82 154 THR A CA 1
ATOM 1237 C C . THR A 1 154 ? 24.271 -38.756 4.186 1.00 19.67 154 THR A C 1
ATOM 1238 O O . THR A 1 154 ? 23.551 -39.237 3.309 1.00 20.31 154 THR A O 1
ATOM 1242 N N . VAL A 1 155 ? 25.408 -39.318 4.583 1.00 19.20 155 VAL A N 1
ATOM 1243 C CA . VAL A 1 155 ? 25.900 -40.570 4.021 1.00 18.56 155 VAL A CA 1
ATOM 1244 C C . VAL A 1 155 ? 25.879 -41.663 5.087 1.00 19.21 155 VAL A C 1
ATOM 1245 O O . VAL A 1 155 ? 26.374 -41.461 6.193 1.00 17.59 155 VAL A O 1
ATOM 1249 N N . LYS A 1 156 ? 25.303 -42.816 4.763 1.00 18.51 156 LYS A N 1
ATOM 1250 C CA . LYS A 1 156 ? 25.260 -43.919 5.715 1.00 19.33 156 LYS A CA 1
ATOM 1251 C C . LYS A 1 156 ? 25.684 -45.225 5.057 1.00 19.38 156 LYS A C 1
ATOM 1252 O O . LYS A 1 156 ? 25.086 -45.660 4.073 1.00 21.47 156 LYS A O 1
ATOM 1258 N N . ASN A 1 157 ? 26.730 -45.840 5.602 1.00 20.18 157 ASN A N 1
ATOM 1259 C CA . ASN A 1 157 ? 27.246 -47.097 5.074 1.00 20.20 157 ASN A CA 1
ATOM 1260 C C . ASN A 1 157 ? 26.302 -48.221 5.467 1.00 21.13 157 ASN A C 1
ATOM 1261 O O . ASN A 1 157 ? 25.994 -48.391 6.645 1.00 21.00 157 ASN A O 1
ATOM 1266 N N . LEU A 1 158 ? 25.855 -48.993 4.483 1.00 21.31 158 LEU A N 1
ATOM 1267 C CA . LEU A 1 158 ? 24.932 -50.092 4.742 1.00 22.34 158 LEU A CA 1
ATOM 1268 C C . LEU A 1 158 ? 25.543 -51.449 4.414 1.00 24.23 158 LEU A C 1
ATOM 1269 O O . LEU A 1 158 ? 24.942 -52.491 4.679 1.00 22.78 158 LEU A O 1
ATOM 1274 N N . SER A 1 159 ? 26.737 -51.441 3.837 1.00 24.89 159 SER A N 1
ATOM 1275 C CA . SER A 1 159 ? 27.379 -52.692 3.472 1.00 28.14 159 SER A CA 1
ATOM 1276 C C . SER A 1 159 ? 28.227 -53.263 4.599 1.00 28.54 159 SER A C 1
ATOM 1277 O O . SER A 1 159 ? 28.384 -52.642 5.651 1.00 28.41 159 SER A O 1
ATOM 1280 N N . ASP A 1 160 ? 28.740 -54.469 4.385 1.00 28.85 160 ASP A N 1
ATOM 1281 C CA . ASP A 1 160 ? 29.600 -55.098 5.372 1.00 31.62 160 ASP A CA 1
ATOM 1282 C C . ASP A 1 160 ? 30.973 -54.541 5.030 1.00 32.24 160 ASP A C 1
ATOM 1283 O O . ASP A 1 160 ? 31.259 -54.271 3.861 1.00 33.24 160 ASP A O 1
ATOM 1288 N N . ALA A 1 161 ? 31.812 -54.354 6.040 1.00 32.73 161 ALA A N 1
ATOM 1289 C CA . ALA A 1 161 ? 33.147 -53.808 5.826 1.00 32.44 161 ALA A CA 1
ATOM 1290 C C . ALA A 1 161 ? 33.093 -52.296 5.637 1.00 32.92 161 ALA A C 1
ATOM 1291 O O . ALA A 1 161 ? 32.146 -51.744 5.070 1.00 33.21 161 ALA A O 1
ATOM 1293 N N . GLU A 1 162 ? 34.135 -51.645 6.129 1.00 33.03 162 GLU A N 1
ATOM 1294 C CA . GLU A 1 162 ? 34.292 -50.205 6.073 1.00 32.37 162 GLU A CA 1
ATOM 1295 C C . GLU A 1 162 ? 34.297 -49.673 4.638 1.00 31.65 162 GLU A C 1
ATOM 1296 O O . GLU A 1 162 ? 34.630 -50.392 3.696 1.00 30.71 162 GLU A O 1
ATOM 1302 N N . VAL A 1 163 ? 33.911 -48.411 4.478 1.00 30.74 163 VAL A N 1
ATOM 1303 C CA . VAL A 1 163 ? 33.886 -47.787 3.161 1.00 29.05 163 VAL A CA 1
ATOM 1304 C C . VAL A 1 163 ? 34.493 -46.389 3.233 1.00 28.80 163 VAL A C 1
ATOM 1305 O O . VAL A 1 163 ? 34.482 -45.745 4.285 1.00 27.54 163 VAL A O 1
ATOM 1309 N N . ASP A 1 164 ? 35.025 -45.927 2.109 1.00 28.00 164 ASP A N 1
ATOM 1310 C CA . ASP A 1 164 ? 35.634 -44.609 2.040 1.00 28.96 164 ASP A CA 1
ATOM 1311 C C . ASP A 1 164 ? 34.705 -43.631 1.328 1.00 26.90 164 ASP A C 1
ATOM 1312 O O . ASP A 1 164 ? 34.127 -43.954 0.290 1.00 25.82 164 ASP A O 1
ATOM 1317 N N . VAL A 1 165 ? 34.560 -42.436 1.891 1.00 25.86 165 VAL A N 1
ATOM 1318 C CA . VAL A 1 165 ? 33.702 -41.417 1.294 1.00 26.27 165 VAL A CA 1
ATOM 1319 C C . VAL A 1 165 ? 34.406 -40.068 1.226 1.00 25.58 165 VAL A C 1
ATOM 1320 O O . VAL A 1 165 ? 35.061 -39.647 2.182 1.00 25.63 165 VAL A O 1
ATOM 1324 N N . THR A 1 166 ? 34.279 -39.402 0.085 1.00 24.71 166 THR A N 1
ATOM 1325 C CA . THR A 1 166 ? 34.889 -38.092 -0.109 1.00 23.09 166 THR A CA 1
ATOM 1326 C C . THR A 1 166 ? 33.890 -37.150 -0.776 1.00 21.30 166 THR A C 1
ATOM 1327 O O . THR A 1 166 ? 33.311 -37.483 -1.810 1.00 19.71 166 THR A O 1
ATOM 1331 N N . LEU A 1 167 ? 33.684 -35.987 -0.165 1.00 20.74 167 LEU A N 1
ATOM 1332 C CA . LEU A 1 167 ? 32.777 -34.967 -0.693 1.00 21.39 167 LEU A CA 1
ATOM 1333 C C . LEU A 1 167 ? 33.603 -33.745 -1.073 1.00 20.88 167 LEU A C 1
ATOM 1334 O O . LEU A 1 167 ? 34.437 -33.287 -0.295 1.00 21.65 167 LEU A O 1
ATOM 1339 N N . LYS A 1 168 ? 33.370 -33.210 -2.266 1.00 20.57 168 LYS A N 1
ATOM 1340 C CA . LYS A 1 168 ? 34.130 -32.053 -2.714 1.00 20.18 168 LYS A CA 1
ATOM 1341 C C . LYS A 1 168 ? 33.277 -30.832 -3.035 1.00 19.49 168 LYS A C 1
ATOM 1342 O O . LYS A 1 168 ? 33.107 -30.464 -4.197 1.00 20.94 168 LYS A O 1
ATOM 1348 N N . PRO A 1 169 ? 32.727 -30.185 -1.998 1.00 19.34 169 PRO A N 1
ATOM 1349 C CA . PRO A 1 169 ? 31.895 -28.997 -2.202 1.00 19.64 169 PRO A CA 1
ATOM 1350 C C . PRO A 1 169 ? 32.695 -27.997 -3.026 1.00 20.77 169 PRO A C 1
ATOM 1351 O O . PRO A 1 169 ? 33.877 -27.778 -2.759 1.00 19.34 169 PRO A O 1
ATOM 1355 N N . SER A 1 170 ? 32.065 -27.389 -4.022 1.00 20.80 170 SER A N 1
ATOM 1356 C CA . SER A 1 170 ? 32.779 -26.426 -4.843 1.00 22.19 170 SER A CA 1
ATOM 1357 C C . SER A 1 170 ? 31.866 -25.474 -5.597 1.00 22.05 170 SER A C 1
ATOM 1358 O O . SER A 1 170 ? 30.640 -25.583 -5.531 1.00 21.73 170 SER A O 1
ATOM 1361 N N . ILE A 1 171 ? 32.480 -24.523 -6.290 1.00 20.94 171 ILE A N 1
ATOM 1362 C CA . ILE A 1 171 ? 31.753 -23.546 -7.086 1.00 19.84 171 ILE A CA 1
ATOM 1363 C C . ILE A 1 171 ? 32.437 -23.599 -8.444 1.00 20.83 171 ILE A C 1
ATOM 1364 O O . ILE A 1 171 ? 33.647 -23.386 -8.548 1.00 20.80 171 ILE A O 1
ATOM 1369 N N . ASP A 1 172 ? 31.662 -23.904 -9.479 1.00 20.50 172 ASP A N 1
ATOM 1370 C CA . ASP A 1 172 ? 32.201 -24.040 -10.829 1.00 19.84 172 ASP A CA 1
ATOM 1371 C C . ASP A 1 172 ? 31.592 -23.013 -11.770 1.00 20.19 172 ASP A C 1
ATOM 1372 O O . ASP A 1 172 ? 30.377 -22.991 -11.977 1.00 18.02 172 ASP A O 1
ATOM 1377 N N . ALA A 1 173 ? 32.446 -22.163 -12.337 1.00 19.51 173 ALA A N 1
ATOM 1378 C CA . ALA A 1 173 ? 32.003 -21.108 -13.242 1.00 20.26 173 ALA A CA 1
ATOM 1379 C C . ALA A 1 173 ? 32.099 -21.504 -14.705 1.00 22.30 173 ALA A C 1
ATOM 1380 O O . ALA A 1 173 ? 31.825 -20.697 -15.589 1.00 23.72 173 ALA A O 1
ATOM 1382 N N . ASP A 1 174 ? 32.498 -22.738 -14.971 1.00 22.38 174 ASP A N 1
ATOM 1383 C CA . ASP A 1 174 ? 32.591 -23.185 -16.349 1.00 24.79 174 ASP A CA 1
ATOM 1384 C C . ASP A 1 174 ? 31.231 -23.754 -16.735 1.00 25.36 174 ASP A C 1
ATOM 1385 O O . ASP A 1 174 ? 31.087 -24.958 -16.934 1.00 24.01 174 ASP A O 1
ATOM 1390 N N . VAL A 1 175 ? 30.236 -22.872 -16.826 1.00 25.27 175 VAL A N 1
ATOM 1391 C CA . VAL A 1 175 ? 28.877 -23.271 -17.173 1.00 26.33 175 VAL A CA 1
ATOM 1392 C C . VAL A 1 175 ? 28.485 -22.855 -18.588 1.00 28.83 175 VAL A C 1
ATOM 1393 O O . VAL A 1 175 ? 29.150 -22.026 -19.214 1.00 29.43 175 VAL A O 1
ATOM 1397 N N . MET A 1 176 ? 27.388 -23.426 -19.075 1.00 29.39 176 MET A N 1
ATOM 1398 C CA . MET A 1 176 ? 26.914 -23.148 -20.423 1.00 31.92 176 MET A CA 1
ATOM 1399 C C . MET A 1 176 ? 25.402 -22.927 -20.468 1.00 31.42 176 MET A C 1
ATOM 1400 O O . MET A 1 176 ? 24.677 -23.268 -19.531 1.00 28.37 176 MET A O 1
ATOM 1405 N N . ASN A 1 177 ? 24.938 -22.348 -21.569 1.00 30.97 177 ASN A N 1
ATOM 1406 C CA . ASN A 1 177 ? 23.515 -22.127 -21.783 1.00 31.62 177 ASN A CA 1
ATOM 1407 C C . ASN A 1 177 ? 23.133 -23.133 -22.850 1.00 32.24 177 ASN A C 1
ATOM 1408 O O . ASN A 1 177 ? 23.802 -23.236 -23.877 1.00 31.38 177 ASN A O 1
ATOM 1413 N N . GLU A 1 178 ? 22.071 -23.888 -22.609 1.00 34.14 178 GLU A N 1
ATOM 1414 C CA . GLU A 1 178 ? 21.659 -24.895 -23.574 1.00 36.26 178 GLU A CA 1
ATOM 1415 C C . GLU A 1 178 ? 21.035 -24.290 -24.825 1.00 37.49 178 GLU A C 1
ATOM 1416 O O . GLU A 1 178 ? 21.426 -24.627 -25.946 1.00 36.55 178 GLU A O 1
ATOM 1422 N N . GLU A 1 179 ? 20.065 -23.402 -24.625 1.00 39.34 179 GLU A N 1
ATOM 1423 C CA . GLU A 1 179 ? 19.357 -22.759 -25.732 1.00 42.17 179 GLU A CA 1
ATOM 1424 C C . GLU A 1 179 ? 20.283 -22.022 -26.690 1.00 42.91 179 GLU A C 1
ATOM 1425 O O . GLU A 1 179 ? 19.830 -21.467 -27.695 1.00 42.91 179 GLU A O 1
ATOM 1431 N N . ALA A 1 180 ? 21.576 -22.017 -26.382 1.00 43.44 180 ALA A N 1
ATOM 1432 C CA . ALA A 1 180 ? 22.549 -21.342 -27.226 1.00 44.01 180 ALA A CA 1
ATOM 1433 C C . ALA A 1 180 ? 23.720 -22.251 -27.560 1.00 44.13 180 ALA A C 1
ATOM 1434 O O . ALA A 1 180 ? 23.740 -23.425 -27.197 1.00 45.05 180 ALA A O 1
ATOM 1436 N N . ASN A 1 181 ? 24.689 -21.693 -28.273 1.00 45.25 181 ASN A N 1
ATOM 1437 C CA . ASN A 1 181 ? 25.895 -22.413 -28.657 1.00 45.90 181 ASN A CA 1
ATOM 1438 C C . ASN A 1 181 ? 27.005 -21.418 -28.380 1.00 46.16 181 ASN A C 1
ATOM 1439 O O . ASN A 1 181 ? 28.191 -21.756 -28.393 1.00 47.38 181 ASN A O 1
ATOM 1444 N N . TYR A 1 182 ? 26.583 -20.179 -28.139 1.00 45.43 182 TYR A N 1
ATOM 1445 C CA . TYR A 1 182 ? 27.471 -19.062 -27.840 1.00 44.48 182 TYR A CA 1
ATOM 1446 C C . TYR A 1 182 ? 28.211 -19.358 -26.531 1.00 43.60 182 TYR A C 1
ATOM 1447 O O . TYR A 1 182 ? 27.941 -18.750 -25.493 1.00 45.27 182 TYR A O 1
ATOM 1456 N N . ASP A 1 183 ? 29.147 -20.300 -26.605 1.00 41.52 183 ASP A N 1
ATOM 1457 C CA . ASP A 1 183 ? 29.943 -20.751 -25.466 1.00 39.55 183 ASP A CA 1
ATOM 1458 C C . ASP A 1 183 ? 29.678 -20.146 -24.090 1.00 35.79 183 ASP A C 1
ATOM 1459 O O . ASP A 1 183 ? 28.700 -20.498 -23.439 1.00 35.77 183 ASP A O 1
ATOM 1464 N N . ARG A 1 185 ? 30.545 -19.236 -23.653 1.00 32.89 185 ARG A N 1
ATOM 1465 C CA . ARG A 1 185 ? 30.428 -18.640 -22.321 1.00 30.04 185 ARG A CA 1
ATOM 1466 C C . ARG A 1 185 ? 29.885 -17.222 -22.185 1.00 28.31 185 ARG A C 1
ATOM 1467 O O . ARG A 1 185 ? 30.204 -16.334 -22.978 1.00 28.68 185 ARG A O 1
ATOM 1475 N N . PHE A 1 186 ? 29.071 -17.022 -21.150 1.00 25.07 186 PHE A N 1
ATOM 1476 C CA . PHE A 1 186 ? 28.490 -15.718 -20.865 1.00 22.89 186 PHE A CA 1
ATOM 1477 C C . PHE A 1 186 ? 29.096 -15.091 -19.612 1.00 21.01 186 PHE A C 1
ATOM 1478 O O . PHE A 1 186 ? 28.834 -13.929 -19.317 1.00 21.16 186 PHE A O 1
ATOM 1486 N N . TRP A 1 187 ? 29.904 -15.852 -18.878 1.00 19.42 187 TRP A N 1
ATOM 1487 C CA . TRP A 1 187 ? 30.525 -15.332 -17.663 1.00 18.08 187 TRP A CA 1
ATOM 1488 C C . TRP A 1 187 ? 32.048 -15.283 -17.699 1.00 17.69 187 TRP A C 1
ATOM 1489 O O . TRP A 1 187 ? 32.697 -16.242 -18.112 1.00 17.22 187 TRP A O 1
ATOM 1500 N N . ASP A 1 188 ? 32.605 -14.156 -17.261 1.00 17.23 188 ASP A N 1
ATOM 1501 C CA . ASP A 1 188 ? 34.052 -13.987 -17.161 1.00 18.76 188 ASP A CA 1
ATOM 1502 C C . ASP A 1 188 ? 34.338 -14.019 -15.663 1.00 19.75 188 ASP A C 1
ATOM 1503 O O . ASP A 1 188 ? 33.666 -13.336 -14.887 1.00 20.35 188 ASP A O 1
ATOM 1508 N N . VAL A 1 189 ? 35.313 -14.817 -15.248 1.00 19.46 189 VAL A N 1
ATOM 1509 C CA . VAL A 1 189 ? 35.656 -14.886 -13.839 1.00 20.34 189 VAL A CA 1
ATOM 1510 C C . VAL A 1 189 ? 36.518 -13.678 -13.483 1.00 20.50 189 VAL A C 1
ATOM 1511 O O . VAL A 1 189 ? 37.550 -13.445 -14.105 1.00 20.63 189 VAL A O 1
ATOM 1515 N N . LEU A 1 190 ? 36.091 -12.908 -12.488 1.00 20.12 190 LEU A N 1
ATOM 1516 C CA . LEU A 1 190 ? 36.850 -11.735 -12.074 1.00 21.23 190 LEU A CA 1
ATOM 1517 C C . LEU A 1 190 ? 37.784 -12.070 -10.921 1.00 22.38 190 LEU A C 1
ATOM 1518 O O . LEU A 1 190 ? 38.895 -11.547 -10.845 1.00 21.27 190 LEU A O 1
ATOM 1523 N N . ALA A 1 191 ? 37.335 -12.945 -10.026 1.00 22.51 191 ALA A N 1
ATOM 1524 C CA . ALA A 1 191 ? 38.150 -13.330 -8.880 1.00 22.73 191 ALA A CA 1
ATOM 1525 C C . ALA A 1 191 ? 37.720 -14.660 -8.279 1.00 23.56 191 ALA A C 1
ATOM 1526 O O . ALA A 1 191 ? 36.528 -14.937 -8.131 1.00 22.95 191 ALA A O 1
ATOM 1528 N N . THR A 1 192 ? 38.706 -15.480 -7.937 1.00 22.89 192 THR A N 1
ATOM 1529 C CA . THR A 1 192 ? 38.451 -16.772 -7.324 1.00 23.69 192 THR A CA 1
ATOM 1530 C C . THR A 1 192 ? 39.253 -16.845 -6.034 1.00 24.29 192 THR A C 1
ATOM 1531 O O . THR A 1 192 ? 40.341 -16.274 -5.929 1.00 24.54 192 THR A O 1
ATOM 1535 N N . ASP A 1 193 ? 38.701 -17.528 -5.044 1.00 23.75 193 ASP A N 1
ATOM 1536 C CA . ASP A 1 193 ? 39.378 -17.693 -3.770 1.00 23.26 193 ASP A CA 1
ATOM 1537 C C . ASP A 1 193 ? 39.102 -19.100 -3.274 1.00 22.77 193 ASP A C 1
ATOM 1538 O O . ASP A 1 193 ? 37.959 -19.556 -3.299 1.00 22.04 193 ASP A O 1
ATOM 1543 N N . GLN A 1 194 ? 40.151 -19.795 -2.849 1.00 21.79 194 GLN A N 1
ATOM 1544 C CA . GLN A 1 194 ? 39.991 -21.147 -2.332 1.00 23.19 194 GLN A CA 1
ATOM 1545 C C . GLN A 1 194 ? 40.828 -21.362 -1.084 1.00 24.25 194 GLN A C 1
ATOM 1546 O O . GLN A 1 194 ? 42.048 -21.177 -1.091 1.00 23.35 194 GLN A O 1
ATOM 1552 N N . GLN A 1 195 ? 40.158 -21.742 -0.008 1.00 24.24 195 GLN A N 1
ATOM 1553 C CA . GLN A 1 195 ? 40.835 -22.014 1.245 1.00 25.87 195 GLN A CA 1
ATOM 1554 C C . GLN A 1 195 ? 40.379 -23.408 1.628 1.00 26.39 195 GLN A C 1
ATOM 1555 O O . GLN A 1 195 ? 39.534 -23.992 0.949 1.00 26.19 195 GLN A O 1
ATOM 1561 N N . ALA A 1 196 ? 40.945 -23.956 2.694 1.00 26.84 196 ALA A N 1
ATOM 1562 C CA . ALA A 1 196 ? 40.560 -25.291 3.124 1.00 27.17 196 ALA A CA 1
ATOM 1563 C C . ALA A 1 196 ? 39.230 -25.189 3.855 1.00 27.19 196 ALA A C 1
ATOM 1564 O O . ALA A 1 196 ? 38.543 -26.185 4.077 1.00 26.68 196 ALA A O 1
ATOM 1566 N N . ASP A 1 197 ? 38.871 -23.956 4.189 1.00 27.82 197 ASP A N 1
ATOM 1567 C CA . ASP A 1 197 ? 37.671 -23.651 4.955 1.00 27.86 197 ASP A CA 1
ATOM 1568 C C . ASP A 1 197 ? 36.500 -23.096 4.143 1.00 27.29 197 ASP A C 1
ATOM 1569 O O . ASP A 1 197 ? 35.339 -23.203 4.551 1.00 25.46 197 ASP A O 1
ATOM 1574 N N . ARG A 1 198 ? 36.803 -22.495 3.000 1.00 25.63 198 ARG A N 1
ATOM 1575 C CA . ARG A 1 198 ? 35.762 -21.896 2.183 1.00 23.81 198 ARG A CA 1
ATOM 1576 C C . ARG A 1 198 ? 36.236 -21.640 0.764 1.00 23.03 198 ARG A C 1
ATOM 1577 O O . ARG A 1 198 ? 37.358 -21.992 0.393 1.00 21.71 198 ARG A O 1
ATOM 1585 N N . GLY A 1 199 ? 35.364 -21.013 -0.018 1.00 20.71 199 GLY A N 1
ATOM 1586 C CA . GLY A 1 199 ? 35.675 -20.693 -1.395 1.00 19.39 199 GLY A CA 1
ATOM 1587 C C . GLY A 1 199 ? 34.704 -19.655 -1.920 1.00 19.47 199 GLY A C 1
ATOM 1588 O O . GLY A 1 199 ? 33.595 -19.508 -1.400 1.00 18.36 199 GLY A O 1
ATOM 1589 N N . SER A 1 200 ? 35.117 -18.925 -2.949 1.00 19.30 200 SER A N 1
ATOM 1590 C CA . SER A 1 200 ? 34.257 -17.906 -3.529 1.00 19.24 200 SER A CA 1
ATOM 1591 C C . SER A 1 200 ? 34.656 -17.591 -4.962 1.00 19.00 200 SER A C 1
ATOM 1592 O O . SER A 1 200 ? 35.806 -17.781 -5.359 1.00 18.28 200 SER A O 1
ATOM 1595 N N . ILE A 1 201 ? 33.688 -17.123 -5.740 1.00 17.39 201 ILE A N 1
ATOM 1596 C CA . ILE A 1 201 ? 33.936 -16.749 -7.122 1.00 17.77 201 ILE A CA 1
ATOM 1597 C C . ILE A 1 201 ? 33.108 -15.526 -7.466 1.00 17.50 201 ILE A C 1
ATOM 1598 O O . ILE A 1 201 ? 31.908 -15.489 -7.206 1.00 18.45 201 ILE A O 1
ATOM 1603 N N . VAL A 1 202 ? 33.763 -14.517 -8.026 1.00 19.33 202 VAL A N 1
ATOM 1604 C CA . VAL A 1 202 ? 33.083 -13.301 -8.454 1.00 18.76 202 VAL A CA 1
ATOM 1605 C C . VAL A 1 202 ? 33.165 -13.334 -9.978 1.00 18.86 202 VAL A C 1
ATOM 1606 O O . VAL A 1 202 ? 34.255 -13.355 -10.546 1.00 19.47 202 VAL A O 1
ATOM 1610 N N . ALA A 1 203 ? 32.010 -13.377 -10.634 1.00 19.14 203 ALA A N 1
ATOM 1611 C CA . ALA A 1 203 ? 31.959 -13.430 -12.093 1.00 17.93 203 ALA A CA 1
ATOM 1612 C C . ALA A 1 203 ? 31.057 -12.331 -12.634 1.00 16.88 203 ALA A C 1
ATOM 1613 O O . ALA A 1 203 ? 30.205 -11.808 -11.919 1.00 17.78 203 ALA A O 1
ATOM 1615 N N . LYS A 1 204 ? 31.244 -11.995 -13.906 1.00 16.91 204 LYS A N 1
ATOM 1616 C CA . LYS A 1 204 ? 30.466 -10.937 -14.545 1.00 17.17 204 LYS A CA 1
ATOM 1617 C C . LYS A 1 204 ? 30.152 -11.318 -15.990 1.00 16.27 204 LYS A C 1
ATOM 1618 O O . LYS A 1 204 ? 31.014 -11.843 -16.697 1.00 14.60 204 LYS A O 1
ATOM 1624 N N . THR A 1 205 ? 28.921 -11.066 -16.427 1.00 15.66 205 THR A N 1
ATOM 1625 C CA . THR A 1 205 ? 28.545 -11.402 -17.797 1.00 16.38 205 THR A CA 1
ATOM 1626 C C . THR A 1 205 ? 29.427 -10.626 -18.771 1.00 17.53 205 THR A C 1
ATOM 1627 O O . THR A 1 205 ? 29.801 -9.486 -18.509 1.00 17.77 205 THR A O 1
ATOM 1631 N N . THR A 1 206 ? 29.770 -11.261 -19.887 1.00 19.04 206 THR A N 1
ATOM 1632 C CA . THR A 1 206 ? 30.620 -10.645 -20.897 1.00 20.28 206 THR A CA 1
ATOM 1633 C C . THR A 1 206 ? 30.006 -9.385 -21.490 1.00 21.60 206 THR A C 1
ATOM 1634 O O . THR A 1 206 ? 28.811 -9.123 -21.330 1.00 21.66 206 THR A O 1
ATOM 1638 N N . PRO A 1 207 ? 30.824 -8.579 -22.184 1.00 21.50 207 PRO A N 1
ATOM 1639 C CA . PRO A 1 207 ? 30.330 -7.343 -22.792 1.00 21.79 207 PRO A CA 1
ATOM 1640 C C . PRO A 1 207 ? 29.406 -7.567 -23.982 1.00 21.11 207 PRO A C 1
ATOM 1641 O O . PRO A 1 207 ? 29.541 -8.544 -24.722 1.00 20.43 207 PRO A O 1
ATOM 1645 N N . ASN A 1 208 ? 28.465 -6.646 -24.155 1.00 22.08 208 ASN A N 1
ATOM 1646 C CA . ASN A 1 208 ? 27.511 -6.711 -25.253 1.00 23.26 208 ASN A CA 1
ATOM 1647 C C . ASN A 1 208 ? 27.571 -5.394 -26.026 1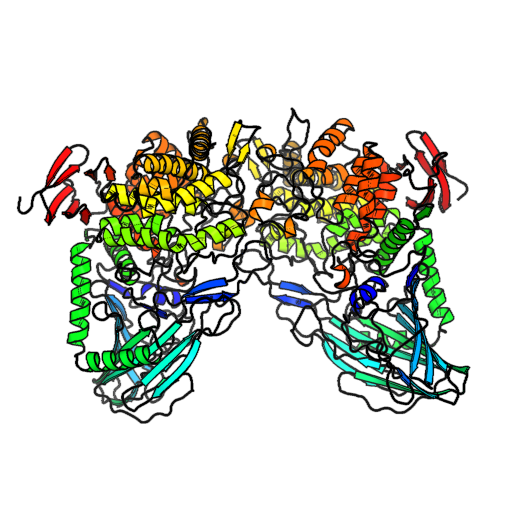.00 24.14 208 ASN A C 1
ATOM 1648 O O . ASN A 1 208 ? 28.047 -4.379 -25.508 1.00 24.36 208 ASN A O 1
ATOM 1653 N N . PRO A 1 209 ? 27.095 -5.392 -27.278 1.00 23.62 209 PRO A N 1
ATOM 1654 C CA . PRO A 1 209 ? 27.124 -4.166 -28.081 1.00 24.50 209 PRO A CA 1
ATOM 1655 C C . PRO A 1 209 ? 25.844 -3.337 -28.041 1.00 24.41 209 PRO A C 1
ATOM 1656 O O . PRO A 1 209 ? 25.737 -2.323 -28.733 1.00 24.68 209 PRO A O 1
ATOM 1660 N N . PHE A 1 210 ? 24.878 -3.747 -27.229 1.00 22.34 210 PHE A N 1
ATOM 1661 C CA . PHE A 1 210 ? 23.616 -3.026 -27.189 1.00 21.21 210 PHE A CA 1
ATOM 1662 C C . PHE A 1 210 ? 23.459 -2.043 -26.046 1.00 21.39 210 PHE A C 1
ATOM 1663 O O . PHE A 1 210 ? 22.386 -1.474 -25.864 1.00 22.19 210 PHE A O 1
ATOM 1671 N N . GLY A 1 211 ? 24.525 -1.844 -25.280 1.00 21.00 211 GLY A N 1
ATOM 1672 C CA . GLY A 1 211 ? 24.469 -0.913 -24.171 1.00 21.52 211 GLY A CA 1
ATOM 1673 C C . GLY A 1 211 ? 23.630 -1.372 -22.990 1.00 22.42 211 GLY A C 1
ATOM 1674 O O . GLY A 1 211 ? 23.345 -0.576 -22.096 1.00 23.12 211 GLY A O 1
ATOM 1675 N N . THR A 1 212 ? 23.226 -2.640 -22.972 1.00 20.81 212 THR A N 1
ATOM 1676 C CA . THR A 1 212 ? 22.427 -3.139 -21.859 1.00 19.65 212 THR A CA 1
ATOM 1677 C C . THR A 1 212 ? 23.340 -3.521 -20.697 1.00 19.35 212 THR A C 1
ATOM 1678 O O . THR A 1 212 ? 24.525 -3.788 -20.888 1.00 18.11 212 THR A O 1
ATOM 1682 N N . PRO A 1 213 ? 22.794 -3.555 -19.473 1.00 20.14 213 PRO A N 1
ATOM 1683 C CA . PRO A 1 213 ? 23.570 -3.894 -18.277 1.00 19.72 213 PRO A CA 1
ATOM 1684 C C . PRO A 1 213 ? 24.272 -5.239 -18.211 1.00 19.98 213 PRO A C 1
ATOM 1685 O O . PRO A 1 213 ? 23.758 -6.261 -18.670 1.00 19.29 213 PRO A O 1
ATOM 1689 N N . ARG A 1 214 ? 25.476 -5.212 -17.648 1.00 19.57 214 ARG A N 1
ATOM 1690 C CA . ARG A 1 214 ? 26.263 -6.416 -17.443 1.00 20.41 214 ARG A CA 1
ATOM 1691 C C . ARG A 1 214 ? 25.997 -6.769 -15.983 1.00 19.83 214 ARG A C 1
ATOM 1692 O O . ARG A 1 214 ? 25.718 -5.883 -15.175 1.00 20.98 214 ARG A O 1
ATOM 1700 N N . PHE A 1 215 ? 26.058 -8.050 -15.638 1.00 18.67 215 PHE A N 1
ATOM 1701 C CA . PHE A 1 215 ? 25.791 -8.447 -14.261 1.00 15.94 215 PHE A CA 1
ATOM 1702 C C . PHE A 1 215 ? 26.930 -9.199 -13.597 1.00 15.23 215 PHE A C 1
ATOM 1703 O O . PHE A 1 215 ? 27.539 -10.089 -14.191 1.00 13.46 215 PHE A O 1
ATOM 1711 N N . THR A 1 216 ? 27.209 -8.827 -12.352 1.00 14.46 216 THR A N 1
ATOM 1712 C CA . THR A 1 216 ? 28.261 -9.466 -11.576 1.00 15.46 216 THR A CA 1
ATOM 1713 C C . THR A 1 216 ? 27.646 -10.247 -10.425 1.00 15.66 216 THR A C 1
ATOM 1714 O O . THR A 1 216 ? 26.770 -9.745 -9.723 1.00 15.42 216 THR A O 1
ATOM 1718 N N . SER A 1 217 ? 28.102 -11.480 -10.244 1.00 15.70 217 SER A N 1
ATOM 1719 C CA . SER A 1 217 ? 27.615 -12.309 -9.156 1.00 16.00 217 SER A CA 1
ATOM 1720 C C . SER A 1 217 ? 28.788 -12.684 -8.264 1.00 16.29 217 SER A C 1
ATOM 1721 O O . SER A 1 217 ? 29.908 -12.884 -8.743 1.00 16.84 217 SER A O 1
ATOM 1724 N N . GLY A 1 218 ? 28.517 -12.756 -6.966 1.00 15.42 218 GLY A N 1
ATOM 1725 C CA . GLY A 1 218 ? 29.525 -13.141 -5.997 1.00 14.91 218 GLY A CA 1
ATOM 1726 C C . GLY A 1 218 ? 28.964 -14.311 -5.206 1.00 14.75 218 GLY A C 1
ATOM 1727 O O . GLY A 1 218 ? 27.918 -14.193 -4.565 1.00 13.35 218 GLY A O 1
ATOM 1728 N N . MET A 1 219 ? 29.649 -15.446 -5.255 1.00 14.41 219 MET A N 1
ATOM 1729 C CA . MET A 1 219 ? 29.184 -16.629 -4.542 1.00 15.62 219 MET A CA 1
ATOM 1730 C C . MET A 1 219 ? 30.256 -17.154 -3.603 1.00 16.04 219 MET A C 1
ATOM 1731 O O . MET A 1 219 ? 31.396 -17.367 -4.011 1.00 17.53 219 MET A O 1
ATOM 1736 N N . GLU A 1 220 ? 29.884 -17.353 -2.344 1.00 16.41 220 GLU A N 1
ATOM 1737 C CA . GLU A 1 220 ? 30.814 -17.857 -1.340 1.00 16.68 220 GLU A CA 1
ATOM 1738 C C . GLU A 1 220 ? 30.207 -19.046 -0.610 1.00 16.23 220 GLU A C 1
ATOM 1739 O O . GLU A 1 220 ? 29.058 -19.001 -0.169 1.00 14.21 220 GLU A O 1
ATOM 1745 N N . MET A 1 221 ? 30.986 -20.113 -0.488 1.00 16.11 221 MET A N 1
ATOM 1746 C CA . MET A 1 221 ? 30.511 -21.310 0.184 1.00 17.62 221 MET A CA 1
ATOM 1747 C C . MET A 1 221 ? 31.173 -21.501 1.538 1.00 18.05 221 MET A C 1
ATOM 1748 O O . MET A 1 221 ? 32.373 -21.269 1.694 1.00 17.49 221 MET A O 1
ATOM 1753 N N . ARG A 1 222 ? 30.373 -21.902 2.518 1.00 18.60 222 ARG A N 1
ATOM 1754 C CA . ARG A 1 222 ? 30.867 -22.192 3.861 1.00 20.27 222 ARG A CA 1
ATOM 1755 C C . ARG A 1 222 ? 30.352 -23.592 4.178 1.00 20.09 222 ARG A C 1
ATOM 1756 O O . ARG A 1 222 ? 29.285 -23.986 3.696 1.00 20.29 222 ARG A O 1
ATOM 1764 N N . LEU A 1 223 ? 31.103 -24.340 4.980 1.00 19.03 223 LEU A N 1
ATOM 1765 C CA . LEU A 1 223 ? 30.713 -25.697 5.326 1.00 19.48 223 LEU A CA 1
ATOM 1766 C C . LEU A 1 223 ? 30.512 -25.926 6.819 1.00 20.74 223 LEU A C 1
ATOM 1767 O O . LEU A 1 223 ? 30.871 -25.097 7.658 1.00 22.69 223 LEU A O 1
ATOM 1772 N N . VAL A 1 224 ? 29.921 -27.074 7.120 1.00 22.76 224 VAL A N 1
ATOM 1773 C CA . VAL A 1 224 ? 29.655 -27.543 8.476 1.00 23.22 224 VAL A CA 1
ATOM 1774 C C . VAL A 1 224 ? 29.615 -29.054 8.280 1.00 24.23 224 VAL A C 1
ATOM 1775 O O . VAL A 1 224 ? 28.745 -29.563 7.572 1.00 22.67 224 VAL A O 1
ATOM 1779 N N . THR A 1 225 ? 30.557 -29.770 8.884 1.00 23.16 225 THR A N 1
ATOM 1780 C CA . THR A 1 225 ? 30.598 -31.215 8.711 1.00 23.83 225 THR A CA 1
ATOM 1781 C C . THR A 1 225 ? 31.404 -31.939 9.782 1.00 25.40 225 THR A C 1
ATOM 1782 O O . THR A 1 225 ? 32.186 -31.326 10.513 1.00 23.54 225 THR A O 1
ATOM 1786 N N . ASP A 1 226 ? 31.199 -33.252 9.860 1.00 25.99 226 ASP A N 1
ATOM 1787 C CA . ASP A 1 226 ? 31.918 -34.088 10.806 1.00 26.90 226 ASP A CA 1
ATOM 1788 C C . ASP A 1 226 ? 33.025 -34.837 10.076 1.00 27.39 226 ASP A C 1
ATOM 1789 O O . ASP A 1 226 ? 33.814 -35.550 10.694 1.00 29.65 226 ASP A O 1
ATOM 1794 N N . LEU A 1 227 ? 33.075 -34.678 8.756 1.00 26.61 227 LEU A N 1
ATOM 1795 C CA . LEU A 1 227 ? 34.108 -35.319 7.947 1.00 26.35 227 LEU A CA 1
ATOM 1796 C C . LEU A 1 227 ? 35.415 -34.569 8.174 1.00 26.92 227 LEU A C 1
ATOM 1797 O O . LEU A 1 227 ? 35.412 -33.456 8.700 1.00 26.39 227 LEU A O 1
ATOM 1802 N N . LYS A 1 228 ? 36.528 -35.173 7.773 1.00 28.42 228 LYS A N 1
ATOM 1803 C CA . LYS A 1 228 ? 37.832 -34.541 7.947 1.00 29.27 228 LYS A CA 1
ATOM 1804 C C . LYS A 1 228 ? 38.286 -33.811 6.687 1.00 28.75 228 LYS A C 1
ATOM 1805 O O . LYS A 1 228 ? 38.285 -34.374 5.592 1.00 28.11 228 LYS A O 1
ATOM 1811 N N . ASN A 1 229 ? 38.683 -32.554 6.854 1.00 29.25 229 ASN A N 1
ATOM 1812 C CA . ASN A 1 229 ? 39.136 -31.743 5.734 1.00 29.28 229 ASN A CA 1
ATOM 1813 C C . ASN A 1 229 ? 40.463 -32.229 5.166 1.00 29.16 229 ASN A C 1
ATOM 1814 O O . ASN A 1 229 ? 41.376 -32.595 5.905 1.00 28.35 229 ASN A O 1
ATOM 1819 N N . VAL A 1 230 ? 40.561 -32.226 3.843 1.00 29.48 230 VAL A N 1
ATOM 1820 C CA . VAL A 1 230 ? 41.776 -32.648 3.164 1.00 30.06 230 VAL A CA 1
ATOM 1821 C C . VAL A 1 230 ? 42.232 -31.534 2.228 1.00 30.02 230 VAL A C 1
ATOM 1822 O O . VAL A 1 230 ? 41.412 -30.853 1.612 1.00 29.71 230 VAL A O 1
ATOM 1826 N N . ALA A 1 231 ? 43.542 -31.346 2.132 1.00 29.78 231 ALA A N 1
ATOM 1827 C CA . ALA A 1 231 ? 44.093 -30.311 1.270 1.00 30.47 231 ALA A CA 1
ATOM 1828 C C . ALA A 1 231 ? 43.906 -30.719 -0.182 1.00 30.92 231 ALA A C 1
ATOM 1829 O O . ALA A 1 231 ? 44.242 -31.836 -0.564 1.00 30.98 231 ALA A O 1
ATOM 1831 N N . ILE A 1 232 ? 43.363 -29.815 -0.990 1.00 31.31 232 ILE A N 1
ATOM 1832 C CA . ILE A 1 232 ? 43.147 -30.103 -2.403 1.00 31.86 232 ILE A CA 1
ATOM 1833 C C . ILE A 1 232 ? 43.491 -28.875 -3.241 1.00 32.27 232 ILE A C 1
ATOM 1834 O O . ILE A 1 232 ? 43.129 -27.751 -2.890 1.00 33.52 232 ILE A O 1
ATOM 1839 N N . THR A 1 233 ? 44.201 -29.087 -4.343 1.00 31.97 233 THR A N 1
ATOM 1840 C CA . THR A 1 233 ? 44.588 -27.972 -5.201 1.00 33.20 233 THR A CA 1
ATOM 1841 C C . THR A 1 233 ? 43.444 -27.520 -6.097 1.00 32.08 233 THR A C 1
ATOM 1842 O O . THR A 1 233 ? 42.574 -28.313 -6.468 1.00 30.88 233 THR A O 1
ATOM 1846 N N . GLN A 1 234 ? 43.450 -26.237 -6.442 1.00 31.77 234 GLN A N 1
ATOM 1847 C CA . GLN A 1 234 ? 42.411 -25.688 -7.290 1.00 29.94 234 GLN A CA 1
ATOM 1848 C C . GLN A 1 234 ? 42.400 -26.389 -8.642 1.00 31.97 234 GLN A C 1
ATOM 1849 O O . GLN A 1 234 ? 43.404 -26.399 -9.362 1.00 30.76 234 GLN A O 1
ATOM 1855 N N . PRO A 1 235 ? 41.250 -26.988 -9.005 1.00 34.20 235 PRO A N 1
ATOM 1856 C CA . PRO A 1 235 ? 41.069 -27.710 -10.270 1.00 34.10 235 PRO A CA 1
ATOM 1857 C C . PRO A 1 235 ? 41.542 -26.869 -11.448 1.00 35.35 235 PRO A C 1
ATOM 1858 O O . PRO A 1 235 ? 42.332 -27.319 -12.277 1.00 37.49 235 PRO A O 1
ATOM 1862 N N . ASN A 1 236 ? 41.048 -25.640 -11.518 1.00 34.83 236 ASN A N 1
ATOM 1863 C CA . ASN A 1 236 ? 41.433 -24.748 -12.591 1.00 33.30 236 ASN A CA 1
ATOM 1864 C C . ASN A 1 236 ? 41.062 -23.318 -12.269 1.00 31.65 236 ASN A C 1
ATOM 1865 O O . ASN A 1 236 ? 40.631 -23.003 -11.161 1.00 31.51 236 ASN A O 1
ATOM 1870 N N . GLU A 1 237 ? 41.229 -22.470 -13.272 1.00 31.12 237 GLU A N 1
ATOM 1871 C CA . GLU A 1 237 ? 40.969 -21.044 -13.188 1.00 31.07 237 GLU A CA 1
ATOM 1872 C C . GLU A 1 237 ? 39.508 -20.695 -12.919 1.00 29.38 237 GLU A C 1
ATOM 1873 O O . GLU A 1 237 ? 39.217 -19.697 -12.263 1.00 28.58 237 GLU A O 1
ATOM 1879 N N . LYS A 1 238 ? 38.592 -21.523 -13.409 1.00 27.65 238 LYS A N 1
ATOM 1880 C CA . LYS A 1 238 ? 37.166 -21.255 -13.248 1.00 26.89 238 LYS A CA 1
ATOM 1881 C C . LYS A 1 238 ? 36.441 -21.998 -12.131 1.00 26.06 238 LYS A C 1
ATOM 1882 O O . LYS A 1 238 ? 35.218 -21.920 -12.041 1.00 24.48 238 LYS A O 1
ATOM 1888 N N . GLU A 1 239 ? 37.172 -22.704 -11.277 1.00 25.53 239 GLU A N 1
ATOM 1889 C CA . GLU A 1 239 ? 36.525 -23.462 -10.211 1.00 24.84 239 GLU A CA 1
ATOM 1890 C C . GLU A 1 239 ? 37.334 -23.549 -8.926 1.00 25.24 239 GLU A C 1
ATOM 1891 O O . GLU A 1 239 ? 38.547 -23.758 -8.954 1.00 26.41 239 GLU A O 1
ATOM 1897 N N . VAL A 1 240 ? 36.650 -23.371 -7.800 1.00 23.54 240 VAL A N 1
ATOM 1898 C CA . VAL A 1 240 ? 37.280 -23.462 -6.490 1.00 23.36 240 VAL A CA 1
ATOM 1899 C C . VAL A 1 240 ? 36.587 -24.604 -5.760 1.00 24.78 240 VAL A C 1
ATOM 1900 O O . VAL A 1 240 ? 35.378 -24.801 -5.911 1.00 23.67 240 VAL A O 1
ATOM 1904 N N . THR A 1 241 ? 37.346 -25.363 -4.978 1.00 24.69 241 THR A N 1
ATOM 1905 C CA . THR A 1 241 ? 36.770 -26.497 -4.273 1.00 25.04 241 THR A CA 1
ATOM 1906 C C . THR A 1 241 ? 37.394 -26.763 -2.916 1.00 24.45 241 THR A C 1
ATOM 1907 O O . THR A 1 241 ? 38.476 -26.267 -2.592 1.00 23.67 241 THR A O 1
ATOM 1911 N N . THR A 1 242 ? 36.687 -27.560 -2.127 1.00 23.17 242 THR A N 1
ATOM 1912 C CA . THR A 1 242 ? 37.155 -27.979 -0.818 1.00 23.30 242 THR A CA 1
ATOM 1913 C C . THR A 1 242 ? 36.971 -29.491 -0.836 1.00 24.15 242 THR A C 1
ATOM 1914 O O . THR A 1 242 ? 36.255 -30.021 -1.691 1.00 23.26 242 THR A O 1
ATOM 1918 N N . ALA A 1 243 ? 37.621 -30.190 0.085 1.00 22.68 243 ALA A N 1
ATOM 1919 C CA . ALA A 1 243 ? 37.499 -31.637 0.133 1.00 23.62 243 ALA A CA 1
ATOM 1920 C C . ALA A 1 243 ? 37.422 -32.141 1.569 1.00 25.15 243 ALA A C 1
ATOM 1921 O O . ALA A 1 243 ? 38.142 -31.662 2.450 1.00 26.33 243 ALA A O 1
ATOM 1923 N N . TYR A 1 244 ? 36.527 -33.097 1.797 1.00 25.22 244 TYR A N 1
ATOM 1924 C CA . TYR A 1 244 ? 36.339 -33.693 3.113 1.00 25.44 244 TYR A CA 1
ATOM 1925 C C . TYR A 1 244 ? 36.171 -35.197 2.926 1.00 26.65 244 TYR A C 1
ATOM 1926 O O . TYR A 1 244 ? 35.390 -35.636 2.087 1.00 26.16 244 TYR A O 1
ATOM 1935 N N . THR A 1 245 ? 36.908 -35.987 3.701 1.00 27.38 245 THR A N 1
ATOM 1936 C CA . THR A 1 245 ? 36.820 -37.437 3.588 1.00 28.55 245 THR A CA 1
ATOM 1937 C C . THR A 1 245 ? 36.588 -38.098 4.940 1.00 28.69 245 THR A C 1
ATOM 1938 O O . THR A 1 245 ? 36.527 -37.434 5.976 1.00 26.47 245 THR A O 1
ATOM 1942 N N . GLY A 1 246 ? 36.458 -39.419 4.915 1.00 29.25 246 GLY A N 1
ATOM 1943 C CA . GLY A 1 246 ? 36.238 -40.165 6.137 1.00 30.35 246 GLY A CA 1
ATOM 1944 C C . GLY A 1 246 ? 35.949 -41.623 5.844 1.00 30.90 246 GLY A C 1
ATOM 1945 O O . GLY A 1 246 ? 35.531 -41.979 4.743 1.00 31.97 246 GLY A O 1
ATOM 1946 N N . LYS A 1 247 ? 36.193 -42.477 6.827 1.00 31.16 247 LYS A N 1
ATOM 1947 C CA . LYS A 1 247 ? 35.929 -43.893 6.666 1.00 31.53 247 LYS A CA 1
ATOM 1948 C C . LYS A 1 247 ? 34.745 -44.242 7.541 1.00 30.65 247 LYS A C 1
ATOM 1949 O O . LYS A 1 247 ? 34.726 -43.932 8.737 1.00 29.41 247 LYS A O 1
ATOM 1955 N N . LEU A 1 248 ? 33.744 -44.865 6.930 1.00 28.65 248 LEU A N 1
ATOM 1956 C CA . LEU A 1 248 ? 32.539 -45.246 7.650 1.00 28.77 248 LEU A CA 1
ATOM 1957 C C . LEU A 1 248 ? 32.485 -46.736 7.907 1.00 28.30 248 LEU A C 1
ATOM 1958 O O . LEU A 1 248 ? 32.568 -47.547 6.978 1.00 28.46 248 LEU A O 1
ATOM 1963 N N . ALA A 1 249 ? 32.362 -47.090 9.180 1.00 28.37 249 ALA A N 1
ATOM 1964 C CA . ALA A 1 249 ? 32.264 -48.484 9.569 1.00 29.03 249 ALA A CA 1
ATOM 1965 C C . ALA A 1 249 ? 30.842 -48.898 9.207 1.00 28.93 249 ALA A C 1
ATOM 1966 O O . ALA A 1 249 ? 29.980 -48.043 8.993 1.00 29.27 249 ALA A O 1
ATOM 1968 N N . PRO A 1 250 ? 30.577 -50.210 9.118 1.00 29.28 250 PRO A N 1
ATOM 1969 C CA . PRO A 1 250 ? 29.221 -50.650 8.774 1.00 27.05 250 PRO A CA 1
ATOM 1970 C C . PRO A 1 250 ? 28.184 -49.933 9.633 1.00 25.60 250 PRO A C 1
ATOM 1971 O O . PRO A 1 250 ? 28.359 -49.802 10.841 1.00 25.88 250 PRO A O 1
ATOM 1975 N N . GLN A 1 251 ? 27.116 -49.459 8.998 1.00 24.54 251 GLN A N 1
ATOM 1976 C CA . GLN A 1 251 ? 26.037 -48.757 9.688 1.00 23.80 251 GLN A CA 1
ATOM 1977 C C . GLN A 1 251 ? 26.426 -47.389 10.252 1.00 22.54 251 GLN A C 1
ATOM 1978 O O . GLN A 1 251 ? 25.637 -46.758 10.947 1.00 21.72 251 GLN A O 1
ATOM 1984 N N . ALA A 1 252 ? 27.636 -46.926 9.963 1.00 22.82 252 ALA A N 1
ATOM 1985 C CA . ALA A 1 252 ? 28.060 -45.620 10.451 1.00 23.57 252 ALA A CA 1
ATOM 1986 C C . ALA A 1 252 ? 27.658 -44.568 9.424 1.00 23.63 252 ALA A C 1
ATOM 1987 O O . ALA A 1 252 ? 27.473 -44.884 8.249 1.00 24.11 252 ALA A O 1
ATOM 1989 N N . SER A 1 253 ? 27.517 -43.321 9.856 1.00 24.34 253 SER A N 1
ATOM 1990 C CA . SER A 1 253 ? 27.144 -42.269 8.924 1.00 26.85 253 SER A CA 1
ATOM 1991 C C . SER A 1 253 ? 27.889 -40.964 9.159 1.00 26.81 253 SER A C 1
ATOM 1992 O O . SER A 1 253 ? 28.517 -40.766 10.199 1.00 28.33 253 SER A O 1
ATOM 1995 N N . ALA A 1 254 ? 27.821 -40.080 8.170 1.00 26.11 254 ALA A N 1
ATOM 1996 C CA . ALA A 1 254 ? 28.464 -38.774 8.245 1.00 25.51 254 ALA A CA 1
ATOM 1997 C C . ALA A 1 254 ? 27.578 -37.780 7.502 1.00 25.60 254 ALA A C 1
ATOM 1998 O O . ALA A 1 254 ? 26.753 -38.183 6.678 1.00 24.43 254 ALA A O 1
ATOM 2000 N N . GLU A 1 255 ? 27.732 -36.492 7.800 1.00 24.54 255 GLU A N 1
ATOM 2001 C CA . GLU A 1 255 ? 26.943 -35.463 7.130 1.00 24.63 255 GLU A CA 1
ATOM 2002 C C . GLU A 1 255 ? 27.755 -34.218 6.823 1.00 23.12 255 GLU A C 1
ATOM 2003 O O . GLU A 1 255 ? 28.836 -34.011 7.372 1.00 22.62 255 GLU A O 1
ATOM 2009 N N . LEU A 1 256 ? 27.227 -33.390 5.931 1.00 21.72 256 LEU A N 1
ATOM 2010 C CA . LEU A 1 256 ? 27.904 -32.163 5.550 1.00 20.56 256 LEU A CA 1
ATOM 2011 C C . LEU A 1 256 ? 26.895 -31.137 5.052 1.00 20.25 256 LEU A C 1
ATOM 2012 O O . LEU A 1 256 ? 25.979 -31.463 4.289 1.00 18.94 256 LEU A O 1
ATOM 2017 N N . GLU A 1 257 ? 27.066 -29.902 5.508 1.00 18.44 257 GLU A N 1
ATOM 2018 C CA . GLU A 1 257 ? 26.203 -28.800 5.119 1.00 17.99 257 GLU A CA 1
ATOM 2019 C C . GLU A 1 257 ? 27.009 -27.857 4.244 1.00 18.22 257 GLU A C 1
ATOM 2020 O O . GLU A 1 257 ? 28.209 -27.671 4.456 1.00 20.06 257 GLU A O 1
ATOM 2026 N N . LYS A 1 258 ? 26.348 -27.267 3.260 1.00 16.77 258 LYS A N 1
ATOM 2027 C CA . LYS A 1 258 ? 26.999 -26.322 2.366 1.00 15.73 258 LYS A CA 1
ATOM 2028 C C . LYS A 1 258 ? 26.122 -25.083 2.289 1.00 16.83 258 LYS A C 1
ATOM 2029 O O . LYS A 1 258 ? 25.053 -25.117 1.674 1.00 17.18 258 LYS A O 1
ATOM 2035 N N . ARG A 1 259 ? 26.563 -24.006 2.936 1.00 15.13 259 ARG A N 1
ATOM 2036 C CA . ARG A 1 259 ? 25.830 -22.747 2.925 1.00 14.75 259 ARG A CA 1
ATOM 2037 C C . ARG A 1 259 ? 26.458 -21.834 1.874 1.00 15.23 259 ARG A C 1
ATOM 2038 O O . ARG A 1 259 ? 27.654 -21.534 1.931 1.00 15.38 259 ARG A O 1
ATOM 2046 N N . VAL A 1 260 ? 25.657 -21.391 0.913 1.00 14.99 260 VAL A N 1
ATOM 2047 C CA . VAL A 1 260 ? 26.171 -20.515 -0.129 1.00 12.53 260 VAL A CA 1
ATOM 2048 C C . VAL A 1 260 ? 25.463 -19.169 -0.142 1.00 13.07 260 VAL A C 1
ATOM 2049 O O . VAL A 1 260 ? 24.230 -19.091 -0.170 1.00 12.23 260 VAL A O 1
ATOM 2053 N N . ILE A 1 261 ? 26.257 -18.106 -0.094 1.00 12.90 261 ILE A N 1
ATOM 2054 C CA . ILE A 1 261 ? 25.721 -16.756 -0.131 1.00 14.05 261 ILE A CA 1
ATOM 2055 C C . ILE A 1 261 ? 25.902 -16.242 -1.553 1.00 13.28 261 ILE A C 1
ATOM 2056 O O . ILE A 1 261 ? 26.996 -16.316 -2.115 1.00 12.89 261 ILE A O 1
ATOM 2061 N N . VAL A 1 262 ? 24.822 -15.739 -2.137 1.00 12.46 262 VAL A N 1
ATOM 2062 C CA . VAL A 1 262 ? 24.867 -15.222 -3.501 1.00 12.58 262 VAL A CA 1
ATOM 2063 C C . VAL A 1 262 ? 24.424 -13.766 -3.544 1.00 12.36 262 VAL A C 1
ATOM 2064 O O . VAL A 1 262 ? 23.309 -13.436 -3.152 1.00 13.38 262 VAL A O 1
ATOM 2068 N N . VAL A 1 263 ? 25.316 -12.903 -4.014 1.00 14.15 263 VAL A N 1
ATOM 2069 C CA . VAL A 1 263 ? 25.037 -11.476 -4.131 1.00 14.07 263 VAL A CA 1
ATOM 2070 C C . VAL A 1 263 ? 25.248 -11.056 -5.578 1.00 13.74 263 VAL A C 1
ATOM 2071 O O . VAL A 1 263 ? 25.995 -11.707 -6.314 1.00 13.90 263 VAL A O 1
ATOM 2075 N N . THR A 1 264 ? 24.592 -9.975 -5.988 1.00 14.17 264 THR A N 1
ATOM 2076 C CA . THR A 1 264 ? 24.723 -9.499 -7.363 1.00 14.62 264 THR A CA 1
ATOM 2077 C C . THR A 1 264 ? 24.879 -7.989 -7.434 1.00 15.02 264 THR A C 1
ATOM 2078 O O . THR A 1 264 ? 24.555 -7.271 -6.489 1.00 15.29 264 THR A O 1
ATOM 2082 N N . SER A 1 265 ? 25.363 -7.521 -8.579 1.00 16.24 265 SER A N 1
ATOM 2083 C CA . SER A 1 265 ? 25.569 -6.100 -8.816 1.00 17.18 265 SER A CA 1
ATOM 2084 C C . SER A 1 265 ? 24.250 -5.333 -8.874 1.00 18.35 265 SER A C 1
ATOM 2085 O O . SER A 1 265 ? 24.244 -4.117 -9.057 1.00 18.62 265 SER A O 1
ATOM 2088 N N . ARG A 1 266 ? 23.134 -6.041 -8.737 1.00 17.32 266 ARG A N 1
ATOM 2089 C CA . ARG A 1 266 ? 21.832 -5.387 -8.756 1.00 16.83 266 ARG A CA 1
ATOM 2090 C C . ARG A 1 266 ? 21.627 -4.687 -7.419 1.00 18.08 266 ARG A C 1
ATOM 2091 O O . ARG A 1 266 ? 20.827 -3.758 -7.311 1.00 17.59 266 ARG A O 1
ATOM 2099 N N . ASP A 1 267 ? 22.364 -5.137 -6.406 1.00 18.43 267 ASP A N 1
ATOM 2100 C CA . ASP A 1 267 ? 22.235 -4.584 -5.062 1.00 19.59 267 ASP A CA 1
ATOM 2101 C C . ASP A 1 267 ? 23.503 -3.938 -4.511 1.00 20.01 267 ASP A C 1
ATOM 2102 O O . ASP A 1 267 ? 23.530 -3.525 -3.354 1.00 19.49 267 ASP A O 1
ATOM 2107 N N . TYR A 1 268 ? 24.553 -3.862 -5.320 1.00 21.13 268 TYR A N 1
ATOM 2108 C CA . TYR A 1 268 ? 25.792 -3.245 -4.864 1.00 23.70 268 TYR A CA 1
ATOM 2109 C C . TYR A 1 268 ? 26.450 -2.380 -5.942 1.00 25.88 268 TYR A C 1
ATOM 2110 O O . TYR A 1 268 ? 26.657 -2.815 -7.074 1.00 25.10 268 TYR A O 1
ATOM 2119 N N . ASP A 1 269 ? 26.762 -1.143 -5.562 1.00 27.40 269 ASP A N 1
ATOM 2120 C CA . ASP A 1 269 ? 27.368 -0.153 -6.447 1.00 28.82 269 ASP A CA 1
ATOM 2121 C C . ASP A 1 269 ? 28.720 -0.507 -7.030 1.00 28.44 269 ASP A C 1
ATOM 2122 O O . ASP A 1 269 ? 29.064 -0.059 -8.124 1.00 28.10 269 ASP A O 1
ATOM 2127 N N . THR A 1 270 ? 29.493 -1.301 -6.306 1.00 26.14 270 THR A N 1
ATOM 2128 C CA . THR A 1 270 ? 30.820 -1.642 -6.775 1.00 25.81 270 THR A CA 1
ATOM 2129 C C . THR A 1 270 ? 31.189 -3.094 -6.517 1.00 25.42 270 THR A C 1
ATOM 2130 O O . THR A 1 270 ? 30.525 -3.786 -5.746 1.00 23.46 270 THR A O 1
ATOM 2134 N N . GLN A 1 271 ? 32.260 -3.541 -7.167 1.00 24.56 271 GLN A N 1
ATOM 2135 C CA . GLN A 1 271 ? 32.732 -4.909 -7.020 1.00 25.83 271 GLN A CA 1
ATOM 2136 C C . GLN A 1 271 ? 33.181 -5.215 -5.591 1.00 25.62 271 GLN A C 1
ATOM 2137 O O . GLN A 1 271 ? 32.782 -6.226 -5.020 1.00 25.23 271 GLN A O 1
ATOM 2143 N N . GLU A 1 272 ? 34.006 -4.350 -5.009 1.00 26.73 272 GLU A N 1
ATOM 2144 C CA . GLU A 1 272 ? 34.471 -4.583 -3.645 1.00 28.21 272 GLU A CA 1
ATOM 2145 C C . GLU A 1 272 ? 33.370 -4.438 -2.595 1.00 26.36 272 GLU A C 1
ATOM 2146 O O . GLU A 1 272 ? 33.452 -5.040 -1.526 1.00 26.94 272 GLU A O 1
ATOM 2152 N N . SER A 1 273 ? 32.338 -3.651 -2.880 1.00 25.52 273 SER A N 1
ATOM 2153 C CA . SER A 1 273 ? 31.250 -3.530 -1.916 1.00 24.66 273 SER A CA 1
ATOM 2154 C C . SER A 1 273 ? 30.423 -4.813 -2.033 1.00 22.79 273 SER A C 1
ATOM 2155 O O . SER A 1 273 ? 29.874 -5.312 -1.051 1.00 20.99 273 SER A O 1
ATOM 2158 N N . LEU A 1 274 ? 30.346 -5.345 -3.249 1.00 21.22 274 LEU A N 1
ATOM 2159 C CA . LEU A 1 274 ? 29.615 -6.581 -3.496 1.00 20.32 274 LEU A CA 1
ATOM 2160 C C . LEU A 1 274 ? 30.374 -7.698 -2.785 1.00 20.11 274 LEU A C 1
ATOM 2161 O O . LEU A 1 274 ? 29.785 -8.532 -2.099 1.00 19.96 274 LEU A O 1
ATOM 2166 N N . THR A 1 275 ? 31.692 -7.686 -2.941 1.00 19.90 275 THR A N 1
ATOM 2167 C CA . THR A 1 275 ? 32.555 -8.681 -2.319 1.00 20.34 275 THR A CA 1
ATOM 2168 C C . THR A 1 275 ? 32.485 -8.604 -0.795 1.00 20.61 275 THR A C 1
ATOM 2169 O O . THR A 1 275 ? 32.438 -9.631 -0.114 1.00 21.30 275 THR A O 1
ATOM 2173 N N . ALA A 1 276 ? 32.469 -7.385 -0.260 1.00 20.91 276 ALA A N 1
ATOM 2174 C CA . ALA A 1 276 ? 32.395 -7.194 1.185 1.00 20.08 276 ALA A CA 1
ATOM 2175 C C . ALA A 1 276 ? 31.110 -7.814 1.725 1.00 21.08 276 ALA A C 1
ATOM 2176 O O . ALA A 1 276 ? 31.124 -8.522 2.732 1.00 21.96 276 ALA A O 1
ATOM 2178 N N . ALA A 1 277 ? 29.997 -7.547 1.052 1.00 19.95 277 ALA A N 1
ATOM 2179 C CA . ALA A 1 277 ? 28.713 -8.094 1.472 1.00 18.88 277 ALA A CA 1
ATOM 2180 C C . ALA A 1 277 ? 28.762 -9.620 1.440 1.00 19.01 277 ALA A C 1
ATOM 2181 O O . ALA A 1 277 ? 28.297 -10.289 2.363 1.00 19.36 277 ALA A O 1
ATOM 2183 N N . MET A 1 278 ? 29.327 -10.163 0.368 1.00 17.95 278 MET A N 1
ATOM 2184 C CA . MET A 1 278 ? 29.440 -11.604 0.223 1.00 19.03 278 MET A CA 1
ATOM 2185 C C . MET A 1 278 ? 30.084 -12.203 1.474 1.00 19.34 278 MET A C 1
ATOM 2186 O O . MET A 1 278 ? 29.583 -13.177 2.034 1.00 20.15 278 MET A O 1
ATOM 2191 N N . HIS A 1 279 ? 31.190 -11.610 1.914 1.00 18.96 279 HIS A N 1
ATOM 2192 C CA . HIS A 1 279 ? 31.882 -12.092 3.106 1.00 20.14 279 HIS A CA 1
ATOM 2193 C C . HIS A 1 279 ? 31.075 -11.843 4.379 1.00 21.37 279 HIS A C 1
ATOM 2194 O O . HIS A 1 279 ? 30.946 -12.729 5.223 1.00 23.02 279 HIS A O 1
ATOM 2201 N N . GLN A 1 280 ? 30.532 -10.637 4.515 1.00 22.19 280 GLN A N 1
ATOM 2202 C CA . GLN A 1 280 ? 29.749 -10.277 5.694 1.00 22.95 280 GLN A CA 1
ATOM 2203 C C . GLN A 1 280 ? 28.599 -11.251 5.932 1.00 22.66 280 GLN A C 1
ATOM 2204 O O . GLN A 1 280 ? 28.453 -11.801 7.025 1.00 23.05 280 GLN A O 1
ATOM 2210 N N . LEU A 1 281 ? 27.783 -11.467 4.908 1.00 20.84 281 LEU A N 1
ATOM 2211 C CA . LEU A 1 281 ? 26.653 -12.377 5.034 1.00 20.06 281 LEU A CA 1
ATOM 2212 C C . LEU A 1 281 ? 27.126 -13.797 5.302 1.00 19.06 281 LEU A C 1
ATOM 2213 O O . LEU A 1 281 ? 26.490 -14.537 6.047 1.00 19.60 281 LEU A O 1
ATOM 2218 N N . SER A 1 282 ? 28.245 -14.181 4.701 1.00 18.94 282 SER A N 1
ATOM 2219 C CA . SER A 1 282 ? 28.757 -15.524 4.917 1.00 20.70 282 SER A CA 1
ATOM 2220 C C . SER A 1 282 ? 29.176 -15.712 6.376 1.00 20.93 282 SER A C 1
ATOM 2221 O O . SER A 1 282 ? 28.958 -16.780 6.952 1.00 19.52 282 SER A O 1
ATOM 2224 N N . ASP A 1 283 ? 29.760 -14.675 6.978 1.00 21.05 283 ASP A N 1
ATOM 2225 C CA . ASP A 1 283 ? 30.164 -14.754 8.383 1.00 21.26 283 ASP A CA 1
ATOM 2226 C C . ASP A 1 283 ? 28.925 -14.892 9.248 1.00 20.62 283 ASP A C 1
ATOM 2227 O O . ASP A 1 283 ? 28.865 -15.736 10.140 1.00 21.17 283 ASP A O 1
ATOM 2232 N N . LYS A 1 284 ? 27.941 -14.042 8.977 1.00 20.13 284 LYS A N 1
ATOM 2233 C CA . LYS A 1 284 ? 26.685 -14.034 9.716 1.00 20.79 284 LYS A CA 1
ATOM 2234 C C . LYS A 1 284 ? 26.000 -15.399 9.716 1.00 21.22 284 LYS A C 1
ATOM 2235 O O . LYS A 1 284 ? 25.587 -15.893 10.767 1.00 22.30 284 LYS A O 1
ATOM 2241 N N . VAL A 1 285 ? 25.876 -15.999 8.536 1.00 19.68 285 VAL A N 1
ATOM 2242 C CA . VAL A 1 285 ? 25.232 -17.303 8.398 1.00 19.57 285 VAL A CA 1
ATOM 2243 C C . VAL A 1 285 ? 26.028 -18.418 9.075 1.00 20.46 285 VAL A C 1
ATOM 2244 O O . VAL A 1 285 ? 25.450 -19.385 9.570 1.00 18.92 285 VAL A O 1
ATOM 2248 N N . ALA A 1 286 ? 27.351 -18.280 9.100 1.00 20.69 286 ALA A N 1
ATOM 2249 C CA . ALA A 1 286 ? 28.202 -19.287 9.718 1.00 21.78 286 ALA A CA 1
ATOM 2250 C C . ALA A 1 286 ? 27.974 -19.354 11.225 1.00 22.13 286 ALA A C 1
ATOM 2251 O O . ALA A 1 286 ? 28.483 -20.251 11.898 1.00 21.42 286 ALA A O 1
ATOM 2253 N N . GLN A 1 287 ? 27.208 -18.401 11.746 1.00 22.98 287 GLN A N 1
ATOM 2254 C CA . GLN A 1 287 ? 26.910 -18.348 13.173 1.00 24.88 287 GLN A CA 1
ATOM 2255 C C . GLN A 1 287 ? 25.605 -19.063 13.499 1.00 24.31 287 GLN A C 1
ATOM 2256 O O . GLN A 1 287 ? 25.239 -19.194 14.665 1.00 24.06 287 GLN A O 1
ATOM 2262 N N . SER A 1 288 ? 24.905 -19.522 12.467 1.00 23.75 288 SER A N 1
ATOM 2263 C CA . SER A 1 288 ? 23.639 -20.211 12.666 1.00 22.85 288 SER A CA 1
ATOM 2264 C C . SER A 1 288 ? 23.709 -21.703 12.369 1.00 21.16 288 SER A C 1
ATOM 2265 O O . SER A 1 288 ? 24.486 -22.152 11.522 1.00 20.61 288 SER A O 1
ATOM 2268 N N . SER A 1 289 ? 22.891 -22.466 13.083 1.00 19.86 289 SER A N 1
ATOM 2269 C CA . SER A 1 289 ? 22.815 -23.909 12.896 1.00 20.86 289 SER A CA 1
ATOM 2270 C C . SER A 1 289 ? 21.833 -24.187 11.768 1.00 20.33 289 SER A C 1
ATOM 2271 O O . SER A 1 289 ? 21.060 -23.310 11.372 1.00 20.07 289 SER A O 1
ATOM 2274 N N . TYR A 1 290 ? 21.864 -25.415 11.264 1.00 20.27 290 TYR A N 1
ATOM 2275 C CA . TYR A 1 290 ? 20.976 -25.834 10.192 1.00 19.31 290 TYR A CA 1
ATOM 2276 C C . TYR A 1 290 ? 19.528 -25.620 10.638 1.00 21.18 290 TYR A C 1
ATOM 2277 O O . TYR A 1 290 ? 18.723 -25.014 9.927 1.00 21.31 290 TYR A O 1
ATOM 2286 N N . GLU A 1 291 ? 19.210 -26.120 11.828 1.00 20.77 291 GLU A N 1
ATOM 2287 C CA . GLU A 1 291 ? 17.870 -26.006 12.383 1.00 22.26 291 GLU A CA 1
ATOM 2288 C C . GLU A 1 291 ? 17.361 -24.570 12.405 1.00 21.72 291 GLU A C 1
ATOM 2289 O O . GLU A 1 291 ? 16.198 -24.314 12.092 1.00 21.03 291 GLU A O 1
ATOM 2295 N N . ASP A 1 292 ? 18.225 -23.638 12.789 1.00 20.12 292 ASP A N 1
ATOM 2296 C CA . ASP A 1 292 ? 17.837 -22.235 12.855 1.00 21.76 292 ASP A CA 1
ATOM 2297 C C . ASP A 1 292 ? 17.617 -21.624 11.473 1.00 21.34 292 ASP A C 1
ATOM 2298 O O . ASP A 1 292 ? 16.736 -20.790 11.295 1.00 22.19 292 ASP A O 1
ATOM 2303 N N . LEU A 1 293 ? 18.419 -22.038 10.499 1.00 20.56 293 LEU A N 1
ATOM 2304 C CA . LEU A 1 293 ? 18.274 -21.529 9.142 1.00 19.40 293 LEU A CA 1
ATOM 2305 C C . LEU A 1 293 ? 16.989 -22.096 8.547 1.00 19.22 293 LEU A C 1
ATOM 2306 O O . LEU A 1 293 ? 16.198 -21.374 7.938 1.00 18.97 293 LEU A O 1
ATOM 2311 N N . LEU A 1 294 ? 16.784 -23.393 8.749 1.00 19.53 294 LEU A N 1
ATOM 2312 C CA . LEU A 1 294 ? 15.599 -24.073 8.249 1.00 20.53 294 LEU A CA 1
ATOM 2313 C C . LEU A 1 294 ? 14.326 -23.553 8.909 1.00 20.84 294 LEU A C 1
ATOM 2314 O O . LEU A 1 294 ? 13.357 -23.233 8.222 1.00 21.40 294 LEU A O 1
ATOM 2319 N N . ASN A 1 295 ? 14.326 -23.469 10.237 1.00 20.96 295 ASN A N 1
ATOM 2320 C CA . ASN A 1 295 ? 13.150 -22.989 10.960 1.00 20.69 295 ASN A CA 1
ATOM 2321 C C . ASN A 1 295 ? 12.724 -21.597 10.510 1.00 19.13 295 ASN A C 1
ATOM 2322 O O . ASN A 1 295 ? 11.536 -21.336 10.336 1.00 19.95 295 ASN A O 1
ATOM 2327 N N . ALA A 1 296 ? 13.688 -20.701 10.331 1.00 18.12 296 ALA A N 1
ATOM 2328 C CA . ALA A 1 296 ? 13.384 -19.342 9.893 1.00 18.31 296 ALA A CA 1
ATOM 2329 C C . ALA A 1 296 ? 12.723 -19.380 8.510 1.00 16.71 296 ALA A C 1
ATOM 2330 O O . ALA A 1 296 ? 11.799 -18.619 8.228 1.00 16.31 296 ALA A O 1
ATOM 2332 N N . HIS A 1 297 ? 13.209 -20.283 7.664 1.00 15.20 297 HIS A N 1
ATOM 2333 C CA . HIS A 1 297 ? 12.701 -20.459 6.308 1.00 15.12 297 HIS A CA 1
ATOM 2334 C C . HIS A 1 297 ? 11.276 -21.010 6.305 1.00 15.14 297 HIS A C 1
ATOM 2335 O O . HIS A 1 297 ? 10.366 -20.392 5.754 1.00 13.73 297 HIS A O 1
ATOM 2342 N N . THR A 1 298 ? 11.086 -22.164 6.938 1.00 15.59 298 THR A N 1
ATOM 2343 C CA . THR A 1 298 ? 9.782 -22.810 6.977 1.00 14.90 298 THR A CA 1
ATOM 2344 C C . THR A 1 298 ? 8.717 -21.989 7.683 1.00 14.43 298 THR A C 1
ATOM 2345 O O . THR A 1 298 ? 7.529 -22.128 7.397 1.00 13.34 298 THR A O 1
ATOM 2349 N N . ALA A 1 299 ? 9.137 -21.140 8.612 1.00 14.06 299 ALA A N 1
ATOM 2350 C CA . ALA A 1 299 ? 8.185 -20.305 9.332 1.00 14.26 299 ALA A CA 1
ATOM 2351 C C . ALA A 1 299 ? 7.542 -19.340 8.348 1.00 13.24 299 ALA A C 1
ATOM 2352 O O . ALA A 1 299 ? 6.328 -19.139 8.361 1.00 14.10 299 ALA A O 1
ATOM 2354 N N . ILE A 1 300 ? 8.359 -18.745 7.488 1.00 12.58 300 ILE A N 1
ATOM 2355 C CA . ILE A 1 300 ? 7.843 -17.798 6.510 1.00 13.28 300 ILE A CA 1
ATOM 2356 C C . ILE A 1 300 ? 6.954 -18.481 5.467 1.00 13.46 300 ILE A C 1
ATOM 2357 O O . ILE A 1 300 ? 5.923 -17.933 5.072 1.00 14.66 300 ILE A O 1
ATOM 2362 N N . TRP A 1 301 ? 7.334 -19.674 5.023 1.00 11.65 301 TRP A N 1
ATOM 2363 C CA . TRP A 1 301 ? 6.504 -20.376 4.046 1.00 14.03 301 TRP A CA 1
ATOM 2364 C C . TRP A 1 301 ? 5.151 -20.721 4.665 1.00 13.93 301 TRP A C 1
ATOM 2365 O O . TRP A 1 301 ? 4.119 -20.648 3.999 1.00 15.33 301 TRP A O 1
ATOM 2376 N N . ALA A 1 302 ? 5.158 -21.086 5.944 1.00 13.86 302 ALA A N 1
ATOM 2377 C CA . ALA A 1 302 ? 3.922 -21.424 6.640 1.00 14.77 302 ALA A CA 1
ATOM 2378 C C . ALA A 1 302 ? 2.992 -20.217 6.656 1.00 15.15 302 ALA A C 1
ATOM 2379 O O . ALA A 1 302 ? 1.781 -20.364 6.497 1.00 15.24 302 ALA A O 1
ATOM 2381 N N . GLN A 1 303 ? 3.561 -19.027 6.851 1.00 16.18 303 GLN A N 1
ATOM 2382 C CA . GLN A 1 303 ? 2.770 -17.799 6.878 1.00 18.52 303 GLN A CA 1
ATOM 2383 C C . GLN A 1 303 ? 2.169 -17.527 5.500 1.00 17.75 303 GLN A C 1
ATOM 2384 O O . GLN A 1 303 ? 1.054 -17.023 5.388 1.00 15.97 303 GLN A O 1
ATOM 2390 N N . ARG A 1 304 ? 2.912 -17.859 4.450 1.00 16.88 304 ARG A N 1
ATOM 2391 C CA . ARG A 1 304 ? 2.420 -17.647 3.093 1.00 16.99 304 ARG A CA 1
ATOM 2392 C C . ARG A 1 304 ? 1.207 -18.540 2.813 1.00 17.14 304 ARG A C 1
ATOM 2393 O O . ARG A 1 304 ? 0.253 -18.126 2.150 1.00 16.99 304 ARG A O 1
ATOM 2401 N N . TRP A 1 305 ? 1.247 -19.765 3.326 1.00 14.76 305 TRP A N 1
ATOM 2402 C CA . TRP A 1 305 ? 0.151 -20.702 3.131 1.00 14.44 305 TRP A CA 1
ATOM 2403 C C . TRP A 1 305 ? -1.084 -20.318 3.939 1.00 14.47 305 TRP A C 1
ATOM 2404 O O . TRP A 1 305 ? -2.213 -20.564 3.511 1.00 13.67 305 TRP A O 1
ATOM 2415 N N . GLU A 1 306 ? -0.871 -19.711 5.103 1.00 14.88 306 GLU A N 1
ATOM 2416 C CA . GLU A 1 306 ? -1.977 -19.291 5.955 1.00 15.99 306 GLU A CA 1
ATOM 2417 C C . GLU A 1 306 ? -2.904 -18.319 5.232 1.00 16.04 306 GLU A C 1
ATOM 2418 O O . GLU A 1 306 ? -4.115 -18.315 5.453 1.00 15.24 306 GLU A O 1
ATOM 2424 N N . LYS A 1 307 ? -2.328 -17.499 4.363 1.00 16.70 307 LYS A N 1
ATOM 2425 C CA . LYS A 1 307 ? -3.094 -16.492 3.634 1.00 17.49 307 LYS A CA 1
ATOM 2426 C C . LYS A 1 307 ? -3.523 -16.896 2.238 1.00 17.29 307 LYS A C 1
ATOM 2427 O O . LYS A 1 307 ? -4.160 -16.109 1.544 1.00 17.32 307 LYS A O 1
ATOM 2433 N N . SER A 1 308 ? -3.210 -18.119 1.822 1.00 16.61 308 SER A N 1
ATOM 2434 C CA . SER A 1 308 ? -3.547 -18.508 0.460 1.00 16.69 308 SER A CA 1
ATOM 2435 C C . SER A 1 308 ? -3.991 -19.943 0.229 1.00 16.25 308 SER A C 1
ATOM 2436 O O . SER A 1 308 ? -4.538 -20.255 -0.830 1.00 15.52 308 SER A O 1
ATOM 2439 N N . ASP A 1 309 ? -3.763 -20.815 1.202 1.00 15.35 309 ASP A N 1
ATOM 2440 C CA . ASP A 1 309 ? -4.092 -22.217 1.008 1.00 15.72 309 ASP A CA 1
ATOM 2441 C C . ASP A 1 309 ? -5.492 -22.523 0.497 1.00 14.84 309 ASP A C 1
ATOM 2442 O O . ASP A 1 309 ? -6.475 -21.866 0.857 1.00 13.40 309 ASP A O 1
ATOM 2447 N N . VAL A 1 310 ? -5.551 -23.522 -0.377 1.00 11.16 310 VAL A N 1
ATOM 2448 C CA . VAL A 1 310 ? -6.796 -23.996 -0.957 1.00 11.83 310 VAL A CA 1
ATOM 2449 C C . VAL A 1 310 ? -6.840 -25.494 -0.686 1.00 13.32 310 VAL A C 1
ATOM 2450 O O . VAL A 1 310 ? -6.018 -26.245 -1.204 1.00 13.72 310 VAL A O 1
ATOM 2454 N N . VAL A 1 311 ? -7.788 -25.913 0.145 1.00 14.73 311 VAL A N 1
ATOM 2455 C CA . VAL A 1 311 ? -7.948 -27.316 0.506 1.00 14.99 311 VAL A CA 1
ATOM 2456 C C . VAL A 1 311 ? -9.116 -27.922 -0.261 1.00 16.05 311 VAL A C 1
ATOM 2457 O O . VAL A 1 311 ? -10.241 -27.422 -0.187 1.00 16.37 311 VAL A O 1
ATOM 2461 N N . ILE A 1 312 ? -8.850 -29.001 -0.991 1.00 14.14 312 ILE A N 1
ATOM 2462 C CA . ILE A 1 312 ? -9.892 -29.664 -1.768 1.00 13.46 312 ILE A CA 1
ATOM 2463 C C . ILE A 1 312 ? -10.028 -31.114 -1.336 1.00 13.75 312 ILE A C 1
ATOM 2464 O O . ILE A 1 312 ? -9.034 -31.842 -1.260 1.00 11.18 312 ILE A O 1
ATOM 2469 N N . LYS A 1 313 ? -11.262 -31.522 -1.045 1.00 14.74 313 LYS A N 1
ATOM 2470 C CA . LYS A 1 313 ? -11.548 -32.891 -0.630 1.00 16.96 313 LYS A CA 1
ATOM 2471 C C . LYS A 1 313 ? -12.386 -33.596 -1.692 1.00 17.25 313 LYS A C 1
ATOM 2472 O O . LYS A 1 313 ? -13.371 -33.041 -2.188 1.00 17.45 313 LYS A O 1
ATOM 2478 N N . GLY A 1 314 ? -11.994 -34.820 -2.031 1.00 16.86 314 GLY A N 1
ATOM 2479 C CA . GLY A 1 314 ? -12.721 -35.583 -3.031 1.00 15.93 314 GLY A CA 1
ATOM 2480 C C . GLY A 1 314 ? -12.074 -35.508 -4.402 1.00 16.68 314 GLY A C 1
ATOM 2481 O O . GLY A 1 314 ? -12.597 -36.049 -5.374 1.00 16.94 314 GLY A O 1
ATOM 2482 N N . ASP A 1 315 ? -10.929 -34.838 -4.481 1.00 15.68 315 ASP A N 1
ATOM 2483 C CA . ASP A 1 315 ? -10.215 -34.684 -5.744 1.00 15.60 315 ASP A CA 1
ATOM 2484 C C . ASP A 1 315 ? -8.742 -34.447 -5.425 1.00 15.99 315 ASP A C 1
ATOM 2485 O O . ASP A 1 315 ? -8.240 -33.330 -5.551 1.00 15.20 315 ASP A O 1
ATOM 2490 N N . ASP A 1 316 ? -8.050 -35.504 -5.012 1.00 15.16 316 ASP A N 1
ATOM 2491 C CA . ASP A 1 316 ? -6.647 -35.388 -4.648 1.00 14.85 316 ASP A CA 1
ATOM 2492 C C . ASP A 1 316 ? -5.766 -34.830 -5.758 1.00 15.76 316 ASP A C 1
ATOM 2493 O O . ASP A 1 316 ? -4.799 -34.116 -5.484 1.00 15.79 316 ASP A O 1
ATOM 2498 N N . GLU A 1 317 ? -6.094 -35.157 -7.005 1.00 14.47 317 GLU A N 1
ATOM 2499 C CA . GLU A 1 317 ? -5.325 -34.666 -8.141 1.00 15.19 317 GLU A CA 1
ATOM 2500 C C . GLU A 1 317 ? -5.351 -33.143 -8.158 1.00 12.40 317 GLU A C 1
ATOM 2501 O O . GLU A 1 317 ? -4.331 -32.500 -8.375 1.00 11.65 317 GLU A O 1
ATOM 2507 N N . SER A 1 318 ? -6.528 -32.573 -7.929 1.00 12.29 318 SER A N 1
ATOM 2508 C CA . SER A 1 318 ? -6.681 -31.126 -7.898 1.00 12.85 318 SER A CA 1
ATOM 2509 C C . SER A 1 318 ? -6.010 -30.523 -6.667 1.00 13.98 318 SER A C 1
ATOM 2510 O O . SER A 1 318 ? -5.421 -29.442 -6.746 1.00 13.95 318 SER A O 1
ATOM 2513 N N . GLN A 1 319 ? -6.092 -31.216 -5.532 1.00 12.79 319 GLN A N 1
ATOM 2514 C CA . GLN A 1 319 ? -5.474 -30.704 -4.309 1.00 13.10 319 GLN A CA 1
ATOM 2515 C C . GLN A 1 319 ? -3.986 -30.472 -4.517 1.00 12.46 319 GLN A C 1
ATOM 2516 O O . GLN A 1 319 ? -3.449 -29.440 -4.112 1.00 13.19 319 GLN A O 1
ATOM 2522 N N . GLN A 1 320 ? -3.321 -31.436 -5.147 1.00 10.97 320 GLN A N 1
ATOM 2523 C CA . GLN A 1 320 ? -1.891 -31.316 -5.395 1.00 11.92 320 GLN A CA 1
ATOM 2524 C C . GLN A 1 320 ? -1.601 -30.239 -6.438 1.00 12.05 320 GLN A C 1
ATOM 2525 O O . GLN A 1 320 ? -0.676 -29.443 -6.280 1.00 11.67 320 GLN A O 1
ATOM 2531 N N . GLY A 1 321 ? -2.402 -30.223 -7.501 1.00 11.64 321 GLY A N 1
ATOM 2532 C CA . GLY A 1 321 ? -2.221 -29.253 -8.565 1.00 11.81 321 GLY A CA 1
ATOM 2533 C C . GLY A 1 321 ? -2.301 -27.800 -8.127 1.00 11.54 321 GLY A C 1
ATOM 2534 O O . GLY A 1 321 ? -1.415 -27.015 -8.453 1.00 10.78 321 GLY A O 1
ATOM 2535 N N . ILE A 1 322 ? -3.357 -27.433 -7.402 1.00 12.11 322 ILE A N 1
ATOM 2536 C CA . ILE A 1 322 ? -3.520 -26.053 -6.940 1.00 11.89 322 ILE A CA 1
ATOM 2537 C C . ILE A 1 322 ? -2.374 -25.657 -6.013 1.00 12.75 322 ILE A C 1
ATOM 2538 O O . ILE A 1 322 ? -1.844 -24.552 -6.103 1.00 14.03 322 ILE A O 1
ATOM 2543 N N . ARG A 1 323 ? -2.002 -26.558 -5.111 1.00 13.01 323 ARG A N 1
ATOM 2544 C CA . ARG A 1 323 ? -0.909 -26.281 -4.192 1.00 13.23 323 ARG A CA 1
ATOM 2545 C C . ARG A 1 323 ? 0.379 -26.058 -4.993 1.00 11.54 323 ARG A C 1
ATOM 2546 O O . ARG A 1 323 ? 1.135 -25.128 -4.721 1.00 11.09 323 ARG A O 1
ATOM 2554 N N . PHE A 1 324 ? 0.610 -26.907 -5.992 1.00 9.96 324 PHE A N 1
ATOM 2555 C CA . PHE A 1 324 ? 1.801 -26.806 -6.830 1.00 9.55 324 PHE A CA 1
ATOM 2556 C C . PHE A 1 324 ? 1.823 -25.471 -7.582 1.00 10.35 324 PHE A C 1
ATOM 2557 O O . PHE A 1 324 ? 2.879 -24.849 -7.717 1.00 11.98 324 PHE A O 1
ATOM 2565 N N . ASN A 1 325 ? 0.657 -25.032 -8.058 1.00 9.89 325 ASN A N 1
ATOM 2566 C CA . ASN A 1 325 ? 0.553 -23.767 -8.788 1.00 11.00 325 ASN A CA 1
ATOM 2567 C C . ASN A 1 325 ? 1.004 -22.610 -7.910 1.00 11.25 325 ASN A C 1
ATOM 2568 O O . ASN A 1 325 ? 1.879 -21.832 -8.292 1.00 10.90 325 ASN A O 1
ATOM 2573 N N . LEU A 1 326 ? 0.384 -22.494 -6.739 1.00 11.65 326 LEU A N 1
ATOM 2574 C CA . LEU A 1 326 ? 0.704 -21.421 -5.811 1.00 12.84 326 LEU A CA 1
ATOM 2575 C C . LEU A 1 326 ? 2.143 -21.517 -5.304 1.00 12.47 326 LEU A C 1
ATOM 2576 O O . LEU A 1 326 ? 2.816 -20.499 -5.160 1.00 15.05 326 LEU A O 1
ATOM 2581 N N . PHE A 1 327 ? 2.621 -22.733 -5.051 1.00 12.41 327 PHE A N 1
ATOM 2582 C CA . PHE A 1 327 ? 3.992 -22.909 -4.570 1.00 11.82 327 PHE A CA 1
ATOM 2583 C C . PHE A 1 327 ? 5.032 -22.377 -5.555 1.00 10.14 327 PHE A C 1
ATOM 2584 O O . PHE A 1 327 ? 5.911 -21.603 -5.187 1.00 12.46 327 PHE A O 1
ATOM 2592 N N . GLN A 1 328 ? 4.946 -22.818 -6.803 1.00 10.40 328 GLN A N 1
ATOM 2593 C CA . GLN A 1 328 ? 5.892 -22.378 -7.817 1.00 10.55 328 GLN A CA 1
ATOM 2594 C C . GLN A 1 328 ? 5.713 -20.894 -8.169 1.00 11.06 328 GLN A C 1
ATOM 2595 O O . GLN A 1 328 ? 6.666 -20.228 -8.576 1.00 11.00 328 GLN A O 1
ATOM 2601 N N . LEU A 1 329 ? 4.497 -20.376 -8.010 1.00 11.31 329 LEU A N 1
ATOM 2602 C CA . LEU A 1 329 ? 4.246 -18.964 -8.280 1.00 12.75 329 LEU A CA 1
ATOM 2603 C C . LEU A 1 329 ? 4.984 -18.153 -7.217 1.00 13.00 329 LEU A C 1
ATOM 2604 O O . LEU A 1 329 ? 5.771 -17.261 -7.539 1.00 12.63 329 LEU A O 1
ATOM 2609 N N . PHE A 1 330 ? 4.728 -18.480 -5.950 1.00 11.90 330 PHE A N 1
ATOM 2610 C CA . PHE A 1 330 ? 5.368 -17.784 -4.836 1.00 12.72 330 PHE A CA 1
ATOM 2611 C C . PHE A 1 330 ? 6.882 -17.949 -4.873 1.00 12.25 330 PHE A C 1
ATOM 2612 O O . PHE A 1 330 ? 7.615 -17.035 -4.505 1.00 13.49 330 PHE A O 1
ATOM 2620 N N . SER A 1 331 ? 7.351 -19.111 -5.317 1.00 12.33 331 SER A N 1
ATOM 2621 C CA . SER A 1 331 ? 8.789 -19.353 -5.402 1.00 12.51 331 SER A CA 1
ATOM 2622 C C . SER A 1 331 ? 9.399 -18.454 -6.479 1.00 12.94 331 SER A C 1
ATOM 2623 O O . SER A 1 331 ? 10.561 -18.045 -6.381 1.00 12.34 331 SER A O 1
ATOM 2626 N N . THR A 1 332 ? 8.610 -18.144 -7.503 1.00 11.71 332 THR A N 1
ATOM 2627 C CA . THR A 1 332 ? 9.081 -17.293 -8.588 1.00 12.14 332 THR A CA 1
ATOM 2628 C C . THR A 1 332 ? 9.050 -15.821 -8.200 1.00 13.40 332 THR A C 1
ATOM 2629 O O . THR A 1 332 ? 10.018 -15.088 -8.415 1.00 13.56 332 THR A O 1
ATOM 2633 N N . TYR A 1 333 ? 7.930 -15.395 -7.624 1.00 13.30 333 TYR A N 1
ATOM 2634 C CA . TYR A 1 333 ? 7.756 -14.004 -7.238 1.00 11.81 333 TYR A CA 1
ATOM 2635 C C . TYR A 1 333 ? 6.851 -13.855 -6.017 1.00 12.60 333 TYR A C 1
ATOM 2636 O O . TYR A 1 333 ? 5.767 -14.441 -5.971 1.00 13.64 333 TYR A O 1
ATOM 2645 N N . TYR A 1 334 ? 7.294 -13.079 -5.032 1.00 12.25 334 TYR A N 1
ATOM 2646 C CA . TYR A 1 334 ? 6.478 -12.835 -3.843 1.00 13.25 334 TYR A CA 1
ATOM 2647 C C . TYR A 1 334 ? 6.556 -11.353 -3.469 1.00 13.91 334 TYR A C 1
ATOM 2648 O O . TYR A 1 334 ? 6.514 -10.985 -2.295 1.00 12.61 334 TYR A O 1
ATOM 2657 N N . GLY A 1 335 ? 6.681 -10.512 -4.492 1.00 14.89 335 GLY A N 1
ATOM 2658 C CA . GLY A 1 335 ? 6.743 -9.074 -4.295 1.00 16.37 335 GLY A CA 1
ATOM 2659 C C . GLY A 1 335 ? 7.829 -8.532 -3.384 1.00 18.06 335 GLY A C 1
ATOM 2660 O O . GLY A 1 335 ? 7.669 -7.449 -2.821 1.00 19.18 335 GLY A O 1
ATOM 2661 N N . GLU A 1 336 ? 8.928 -9.263 -3.232 1.00 18.55 336 GLU A N 1
ATOM 2662 C CA . GLU A 1 336 ? 10.020 -8.805 -2.381 1.00 22.20 336 GLU A CA 1
ATOM 2663 C C . GLU A 1 336 ? 10.874 -7.722 -3.046 1.00 21.29 336 GLU A C 1
ATOM 2664 O O . GLU A 1 336 ? 11.456 -6.869 -2.366 1.00 19.25 336 GLU A O 1
ATOM 2670 N N . ASP A 1 337 ? 10.952 -7.765 -4.375 1.00 20.08 337 ASP A N 1
ATOM 2671 C CA . ASP A 1 337 ? 11.740 -6.798 -5.140 1.00 17.76 337 ASP A CA 1
ATOM 2672 C C . ASP A 1 337 ? 10.865 -6.248 -6.253 1.00 16.10 337 ASP A C 1
ATOM 2673 O O . ASP A 1 337 ? 10.538 -6.962 -7.200 1.00 14.20 337 ASP A O 1
ATOM 2678 N N . ALA A 1 338 ? 10.495 -4.976 -6.132 1.00 13.94 338 ALA A N 1
ATOM 2679 C CA . ALA A 1 338 ? 9.639 -4.312 -7.110 1.00 13.88 338 ALA A CA 1
ATOM 2680 C C . ALA A 1 338 ? 10.232 -4.272 -8.516 1.00 13.71 338 ALA A C 1
ATOM 2681 O O . ALA A 1 338 ? 9.523 -3.997 -9.482 1.00 15.23 338 ALA A O 1
ATOM 2683 N N . ARG A 1 339 ? 11.527 -4.547 -8.631 1.00 13.48 339 ARG A N 1
ATOM 2684 C CA . ARG A 1 339 ? 12.191 -4.526 -9.927 1.00 14.68 339 ARG A CA 1
ATOM 2685 C C . ARG A 1 339 ? 12.054 -5.850 -10.672 1.00 15.13 339 ARG A C 1
ATOM 2686 O O . ARG A 1 339 ? 12.363 -5.930 -11.859 1.00 15.77 339 ARG A O 1
ATOM 2694 N N . LEU A 1 340 ? 11.602 -6.890 -9.977 1.00 14.07 340 LEU A N 1
ATOM 2695 C CA . LEU A 1 340 ? 11.463 -8.201 -10.601 1.00 14.17 340 LEU A CA 1
ATOM 2696 C C . LEU A 1 340 ? 10.020 -8.475 -10.993 1.00 13.56 340 LEU A C 1
ATOM 2697 O O . LEU A 1 340 ? 9.117 -7.732 -10.625 1.00 11.85 340 LEU A O 1
ATOM 2702 N N . ASN A 1 341 ? 9.807 -9.552 -11.735 1.00 14.33 341 ASN A N 1
ATOM 2703 C CA . ASN A 1 341 ? 8.467 -9.885 -12.174 1.00 14.71 341 ASN A CA 1
ATOM 2704 C C . ASN A 1 341 ? 8.271 -11.393 -12.244 1.00 15.58 341 ASN A C 1
ATOM 2705 O O . ASN A 1 341 ? 8.937 -12.153 -11.540 1.00 15.89 341 ASN A O 1
ATOM 2710 N N . ILE A 1 342 ? 7.354 -11.817 -13.106 1.00 14.50 342 ILE A N 1
ATOM 2711 C CA . ILE A 1 342 ? 7.054 -13.229 -13.271 1.00 14.61 342 ILE A CA 1
ATOM 2712 C C . ILE A 1 342 ? 7.254 -13.660 -14.715 1.00 14.06 342 ILE A C 1
ATOM 2713 O O . ILE A 1 342 ? 6.410 -13.391 -15.570 1.00 14.77 342 ILE A O 1
ATOM 2718 N N . GLY A 1 343 ? 8.382 -14.313 -14.981 1.00 14.40 343 GLY A N 1
ATOM 2719 C CA . GLY A 1 343 ? 8.664 -14.796 -16.322 1.00 14.73 343 GLY A CA 1
ATOM 2720 C C . GLY A 1 343 ? 7.886 -16.077 -16.569 1.00 14.78 343 GLY A C 1
ATOM 2721 O O . GLY A 1 343 ? 7.576 -16.797 -15.622 1.00 13.88 343 GLY A O 1
ATOM 2722 N N . PRO A 1 344 ? 7.563 -16.401 -17.830 1.00 16.04 344 PRO A N 1
ATOM 2723 C CA . PRO A 1 344 ? 6.808 -17.624 -18.115 1.00 15.32 344 PRO A CA 1
ATOM 2724 C C . PRO A 1 344 ? 7.369 -18.912 -17.522 1.00 14.53 344 PRO A C 1
ATOM 2725 O O . PRO A 1 344 ? 6.611 -19.819 -17.200 1.00 15.76 344 PRO A O 1
ATOM 2729 N N . LYS A 1 345 ? 8.687 -18.995 -17.369 1.00 14.78 345 LYS A N 1
ATOM 2730 C CA . LYS A 1 345 ? 9.304 -20.190 -16.800 1.00 14.54 345 LYS A CA 1
ATOM 2731 C C . LYS A 1 345 ? 9.938 -19.954 -15.426 1.00 15.56 345 LYS A C 1
ATOM 2732 O O . LYS A 1 345 ? 10.551 -20.862 -14.862 1.00 13.50 345 LYS A O 1
ATOM 2738 N N . GLY A 1 346 ? 9.787 -18.747 -14.887 1.00 14.99 346 GLY A N 1
ATOM 2739 C CA . GLY A 1 346 ? 10.368 -18.457 -13.585 1.00 16.06 346 GLY A CA 1
ATOM 2740 C C . GLY A 1 346 ? 11.834 -18.854 -13.545 1.00 15.97 346 GLY A C 1
ATOM 2741 O O . GLY A 1 346 ? 12.609 -18.449 -14.409 1.00 15.94 346 GLY A O 1
ATOM 2742 N N . PHE A 1 347 ? 12.220 -19.645 -12.547 1.00 15.74 347 PHE A N 1
ATOM 2743 C CA . PHE A 1 347 ? 13.607 -20.098 -12.426 1.00 14.36 347 PHE A CA 1
ATOM 2744 C C . PHE A 1 347 ? 13.707 -21.591 -12.756 1.00 16.03 347 PHE A C 1
ATOM 2745 O O . PHE A 1 347 ? 14.538 -22.304 -12.182 1.00 15.44 347 PHE A O 1
ATOM 2753 N N . THR A 1 348 ? 12.879 -22.059 -13.689 1.00 13.17 348 THR A N 1
ATOM 2754 C CA . THR A 1 348 ? 12.850 -23.481 -14.035 1.00 14.68 348 THR A CA 1
ATOM 2755 C C . THR A 1 348 ? 13.368 -23.859 -15.422 1.00 14.56 348 THR A C 1
ATOM 2756 O O . THR A 1 348 ? 13.335 -25.028 -15.795 1.00 13.72 348 THR A O 1
ATOM 2760 N N . GLY A 1 349 ? 13.837 -22.880 -16.185 1.00 16.65 349 GLY A N 1
ATOM 2761 C CA . GLY A 1 349 ? 14.336 -23.167 -17.520 1.00 18.56 349 GLY A CA 1
ATOM 2762 C C . GLY A 1 349 ? 14.755 -21.898 -18.232 1.00 18.99 349 GLY A C 1
ATOM 2763 O O . GLY A 1 349 ? 14.705 -20.825 -17.637 1.00 18.67 349 GLY A O 1
ATOM 2764 N N . GLU A 1 350 ? 15.159 -22.001 -19.496 1.00 21.21 350 GLU A N 1
ATOM 2765 C CA . GLU A 1 350 ? 15.589 -20.808 -20.212 1.00 22.66 350 GLU A CA 1
ATOM 2766 C C . GLU A 1 350 ? 14.820 -20.458 -21.489 1.00 23.47 350 GLU A C 1
ATOM 2767 O O . GLU A 1 350 ? 14.654 -19.279 -21.797 1.00 22.98 350 GLU A O 1
ATOM 2773 N N . LYS A 1 351 ? 14.338 -21.459 -22.224 1.00 24.49 351 LYS A N 1
ATOM 2774 C CA . LYS A 1 351 ? 13.599 -21.190 -23.463 1.00 26.28 351 LYS A CA 1
ATOM 2775 C C . LYS A 1 351 ? 12.443 -20.213 -23.237 1.00 26.45 351 LYS A C 1
ATOM 2776 O O . LYS A 1 351 ? 11.440 -20.558 -22.602 1.00 23.34 351 LYS A O 1
ATOM 2782 N N . TYR A 1 352 ? 12.589 -19.001 -23.770 1.00 27.24 352 TYR A N 1
ATOM 2783 C CA . TYR A 1 352 ? 11.580 -17.953 -23.630 1.00 28.99 352 TYR A CA 1
ATOM 2784 C C . TYR A 1 352 ? 10.992 -17.932 -22.224 1.00 29.10 352 TYR A C 1
ATOM 2785 O O . TYR A 1 352 ? 9.773 -17.860 -22.067 1.00 29.03 352 TYR A O 1
ATOM 2794 N N . GLY A 1 353 ? 11.839 -17.973 -21.199 1.00 28.22 353 GLY A N 1
ATOM 2795 C CA . GLY A 1 353 ? 11.299 -18.000 -19.850 1.00 26.50 353 GLY A CA 1
ATOM 2796 C C . GLY A 1 353 ? 11.571 -16.874 -18.869 1.00 24.81 353 GLY A C 1
ATOM 2797 O O . GLY A 1 353 ? 11.083 -16.938 -17.737 1.00 24.25 353 GLY A O 1
ATOM 2798 N N . GLY A 1 354 ? 12.309 -15.842 -19.272 1.00 22.18 354 GLY A N 1
ATOM 2799 C CA . GLY A 1 354 ? 12.613 -14.775 -18.332 1.00 20.11 354 GLY A CA 1
ATOM 2800 C C . GLY A 1 354 ? 11.995 -13.392 -18.482 1.00 21.31 354 GLY A C 1
ATOM 2801 O O . GLY A 1 354 ? 12.103 -12.579 -17.561 1.00 22.92 354 GLY A O 1
ATOM 2802 N N . ALA A 1 355 ? 11.340 -13.110 -19.604 1.00 17.74 355 ALA A N 1
ATOM 2803 C CA . ALA A 1 355 ? 10.753 -11.789 -19.821 1.00 16.46 355 ALA A CA 1
ATOM 2804 C C . ALA A 1 355 ? 9.378 -11.564 -19.188 1.00 15.12 355 ALA A C 1
ATOM 2805 O O . ALA A 1 355 ? 8.726 -12.498 -18.730 1.00 14.50 355 ALA A O 1
ATOM 2807 N N . THR A 1 356 ? 8.954 -10.303 -19.181 1.00 13.60 356 THR A N 1
ATOM 2808 C CA . THR A 1 356 ? 7.664 -9.899 -18.637 1.00 12.32 356 THR A CA 1
ATOM 2809 C C . THR A 1 356 ? 6.649 -9.763 -19.770 1.00 13.79 356 THR A C 1
ATOM 2810 O O . THR A 1 356 ? 6.947 -9.176 -20.810 1.00 12.35 356 THR A O 1
ATOM 2814 N N . TYR A 1 357 ? 5.453 -10.309 -19.552 1.00 13.18 357 TYR A N 1
ATOM 2815 C CA . TYR A 1 357 ? 4.370 -10.270 -20.530 1.00 12.42 357 TYR A CA 1
ATOM 2816 C C . TYR A 1 357 ? 3.118 -9.624 -19.934 1.00 13.23 357 TYR A C 1
ATOM 2817 O O . TYR A 1 357 ? 3.025 -9.423 -18.717 1.00 12.98 357 TYR A O 1
ATOM 2826 N N . TRP A 1 358 ? 2.154 -9.309 -20.794 1.00 12.24 358 TRP A N 1
ATOM 2827 C CA . TRP A 1 358 ? 0.900 -8.714 -20.347 1.00 13.11 358 TRP A CA 1
ATOM 2828 C C . TRP A 1 358 ? 0.181 -9.723 -19.460 1.00 13.66 358 TRP A C 1
ATOM 2829 O O . TRP A 1 358 ? -0.808 -9.396 -18.808 1.00 14.27 358 TRP A O 1
ATOM 2840 N N . ASP A 1 359 ? 0.689 -10.954 -19.450 1.00 14.63 359 ASP A N 1
ATOM 2841 C CA . ASP A 1 359 ? 0.117 -12.026 -18.639 1.00 13.64 359 ASP A CA 1
ATOM 2842 C C . ASP A 1 359 ? 0.124 -11.736 -17.135 1.00 12.00 359 ASP A C 1
ATOM 2843 O O . ASP A 1 359 ? -0.788 -12.155 -16.428 1.00 11.99 359 ASP A O 1
ATOM 2848 N N . THR A 1 360 ? 1.125 -11.028 -16.619 1.00 11.92 360 THR A N 1
ATOM 2849 C CA . THR A 1 360 ? 1.090 -10.785 -15.177 1.00 13.34 360 THR A CA 1
ATOM 2850 C C . THR A 1 360 ? -0.037 -9.821 -14.805 1.00 10.84 360 THR A C 1
ATOM 2851 O O . THR A 1 360 ? -0.696 -10.008 -13.788 1.00 12.96 360 THR A O 1
ATOM 2855 N N . GLU A 1 361 ? -0.277 -8.807 -15.631 1.00 9.86 361 GLU A N 1
ATOM 2856 C CA . GLU A 1 361 ? -1.345 -7.855 -15.335 1.00 9.65 361 GLU A CA 1
ATOM 2857 C C . GLU A 1 361 ? -2.724 -8.479 -15.524 1.00 11.05 361 GLU A C 1
ATOM 2858 O O . GLU A 1 361 ? -3.635 -8.242 -14.737 1.00 12.17 361 GLU A O 1
ATOM 2864 N N . ALA A 1 362 ? -2.876 -9.282 -16.569 1.00 9.90 362 ALA A N 1
ATOM 2865 C CA . ALA A 1 362 ? -4.161 -9.908 -16.852 1.00 11.28 362 ALA A CA 1
ATOM 2866 C C . ALA A 1 362 ? -4.529 -11.101 -15.973 1.00 11.75 362 ALA A C 1
ATOM 2867 O O . ALA A 1 362 ? -5.679 -11.223 -15.551 1.00 12.11 362 ALA A O 1
ATOM 2869 N N . PHE A 1 363 ? -3.571 -11.974 -15.678 1.00 12.41 363 PHE A N 1
ATOM 2870 C CA . PHE A 1 363 ? -3.903 -13.167 -14.896 1.00 12.24 363 PHE A CA 1
ATOM 2871 C C . PHE A 1 363 ? -3.222 -13.359 -13.544 1.00 13.26 363 PHE A C 1
ATOM 2872 O O . PHE A 1 363 ? -3.824 -13.911 -12.615 1.00 12.18 363 PHE A O 1
ATOM 2880 N N . ALA A 1 364 ? -1.973 -12.927 -13.422 1.00 13.61 364 ALA A N 1
ATOM 2881 C CA . ALA A 1 364 ? -1.267 -13.075 -12.153 1.00 14.83 364 ALA A CA 1
ATOM 2882 C C . ALA A 1 364 ? -1.826 -12.092 -11.125 1.00 15.42 364 ALA A C 1
ATOM 2883 O O . ALA A 1 364 ? -1.956 -12.417 -9.944 1.00 15.16 364 ALA A O 1
ATOM 2885 N N . PHE A 1 365 ? -2.181 -10.898 -11.586 1.00 16.40 365 PHE A N 1
ATOM 2886 C CA . PHE A 1 365 ? -2.708 -9.865 -10.700 1.00 17.85 365 PHE A CA 1
ATOM 2887 C C . PHE A 1 365 ? -3.911 -10.309 -9.869 1.00 18.10 365 PHE A C 1
ATOM 2888 O O . PHE A 1 365 ? -3.901 -10.208 -8.638 1.00 18.94 365 PHE A O 1
ATOM 2896 N N . PRO A 1 366 ? -4.972 -10.801 -10.526 1.00 17.57 366 PRO A N 1
ATOM 2897 C CA . PRO A 1 366 ? -6.129 -11.229 -9.739 1.00 16.31 366 PRO A CA 1
ATOM 2898 C C . PRO A 1 366 ? -5.781 -12.252 -8.659 1.00 16.63 366 PRO A C 1
ATOM 2899 O O . PRO A 1 366 ? -6.371 -12.244 -7.581 1.00 15.55 366 PRO A O 1
ATOM 2903 N N . VAL A 1 367 ? -4.819 -13.125 -8.943 1.00 14.94 367 VAL A N 1
ATOM 2904 C CA . VAL A 1 367 ? -4.424 -14.136 -7.970 1.00 13.62 367 VAL A CA 1
ATOM 2905 C C . VAL A 1 367 ? -3.687 -13.514 -6.788 1.00 14.28 367 VAL A C 1
ATOM 2906 O O . VAL A 1 367 ? -4.062 -13.737 -5.638 1.00 12.68 367 VAL A O 1
ATOM 2910 N N . TYR A 1 368 ? -2.646 -12.729 -7.058 1.00 13.60 368 TYR A N 1
ATOM 2911 C CA . TYR A 1 368 ? -1.909 -12.102 -5.965 1.00 15.12 368 TYR A CA 1
ATOM 2912 C C . TYR A 1 368 ? -2.768 -11.158 -5.114 1.00 14.99 368 TYR A C 1
ATOM 2913 O O . TYR A 1 368 ? -2.555 -11.035 -3.907 1.00 14.76 368 TYR A O 1
ATOM 2922 N N . LEU A 1 369 ? -3.732 -10.489 -5.736 1.00 13.76 369 LEU A N 1
ATOM 2923 C CA . LEU A 1 369 ? -4.608 -9.590 -4.994 1.00 14.96 369 LEU A CA 1
ATOM 2924 C C . LEU A 1 369 ? -5.391 -10.357 -3.941 1.00 15.40 369 LEU A C 1
ATOM 2925 O O . LEU A 1 369 ? -5.621 -9.867 -2.837 1.00 14.70 369 LEU A O 1
ATOM 2930 N N . GLY A 1 370 ? -5.785 -11.577 -4.284 1.00 16.04 370 GLY A N 1
ATOM 2931 C CA . GLY A 1 370 ? -6.577 -12.359 -3.359 1.00 14.97 370 GLY A CA 1
ATOM 2932 C C . GLY A 1 370 ? -5.871 -13.097 -2.248 1.00 14.53 370 GLY A C 1
ATOM 2933 O O . GLY A 1 370 ? -6.486 -13.361 -1.210 1.00 13.00 370 GLY A O 1
ATOM 2934 N N . ILE A 1 371 ? -4.589 -13.404 -2.429 1.00 14.38 371 ILE A N 1
ATOM 2935 C CA . ILE A 1 371 ? -3.872 -14.189 -1.429 1.00 14.95 371 ILE A CA 1
ATOM 2936 C C . ILE A 1 371 ? -2.555 -13.670 -0.854 1.00 15.76 371 ILE A C 1
ATOM 2937 O O . ILE A 1 371 ? -1.839 -14.428 -0.194 1.00 15.29 371 ILE A O 1
ATOM 2942 N N . THR A 1 372 ? -2.225 -12.405 -1.102 1.00 13.58 372 THR A N 1
ATOM 2943 C CA . THR A 1 372 ? -1.003 -11.823 -0.547 1.00 13.16 372 THR A CA 1
ATOM 2944 C C . THR A 1 372 ? -1.310 -10.413 -0.055 1.00 14.29 372 THR A C 1
ATOM 2945 O O . THR A 1 372 ? -2.348 -9.849 -0.406 1.00 14.83 372 THR A O 1
ATOM 2949 N N . ASP A 1 373 ? -0.433 -9.853 0.776 1.00 14.92 373 ASP A N 1
ATOM 2950 C CA . ASP A 1 373 ? -0.635 -8.494 1.268 1.00 16.98 373 ASP A CA 1
ATOM 2951 C C . ASP A 1 373 ? -0.631 -7.581 0.043 1.00 15.37 373 ASP A C 1
ATOM 2952 O O . ASP A 1 373 ? 0.145 -7.788 -0.883 1.00 13.76 373 ASP A O 1
ATOM 2957 N N . PRO A 1 374 ? -1.502 -6.563 0.024 1.00 15.71 374 PRO A N 1
ATOM 2958 C CA . PRO A 1 374 ? -1.578 -5.635 -1.108 1.00 17.59 374 PRO A CA 1
ATOM 2959 C C . PRO A 1 374 ? -0.253 -5.014 -1.546 1.00 19.44 374 PRO A C 1
ATOM 2960 O O . PRO A 1 374 ? -0.154 -4.452 -2.636 1.00 18.99 374 PRO A O 1
ATOM 2964 N N . LYS A 1 375 ? 0.767 -5.124 -0.702 1.00 19.60 375 LYS A N 1
ATOM 2965 C CA . LYS A 1 375 ? 2.073 -4.566 -1.026 1.00 20.71 375 LYS A CA 1
ATOM 2966 C C . LYS A 1 375 ? 2.721 -5.304 -2.199 1.00 18.27 375 LYS A C 1
ATOM 2967 O O . LYS A 1 375 ? 3.511 -4.726 -2.943 1.00 15.65 375 LYS A O 1
ATOM 2973 N N . VAL A 1 376 ? 2.377 -6.579 -2.364 1.00 17.24 376 VAL A N 1
ATOM 2974 C CA . VAL A 1 376 ? 2.936 -7.378 -3.452 1.00 16.96 376 VAL A CA 1
ATOM 2975 C C . VAL A 1 376 ? 2.455 -6.897 -4.827 1.00 16.40 376 VAL A C 1
ATOM 2976 O O . VAL A 1 376 ? 3.262 -6.624 -5.716 1.00 15.91 376 VAL A O 1
ATOM 2980 N N . THR A 1 377 ? 1.142 -6.793 -5.004 1.00 16.41 377 THR A N 1
ATOM 2981 C CA . THR A 1 377 ? 0.597 -6.341 -6.277 1.00 16.50 377 THR A CA 1
ATOM 2982 C C . THR A 1 377 ? 0.966 -4.883 -6.534 1.00 17.54 377 THR A C 1
ATOM 2983 O O . THR A 1 377 ? 1.085 -4.456 -7.681 1.00 16.32 377 THR A O 1
ATOM 2987 N N . ARG A 1 378 ? 1.153 -4.121 -5.459 1.00 18.20 378 ARG A N 1
ATOM 2988 C CA . ARG A 1 378 ? 1.531 -2.719 -5.588 1.00 16.32 378 ARG A CA 1
ATOM 2989 C C . ARG A 1 378 ? 2.885 -2.646 -6.290 1.00 14.67 378 ARG A C 1
ATOM 2990 O O . ARG A 1 378 ? 3.107 -1.792 -7.150 1.00 14.08 378 ARG A O 1
ATOM 2998 N N . ASN A 1 379 ? 3.790 -3.548 -5.917 1.00 13.61 379 ASN A N 1
ATOM 2999 C CA . ASN A 1 379 ? 5.119 -3.598 -6.517 1.00 13.67 379 ASN A CA 1
ATOM 3000 C C . ASN A 1 379 ? 5.037 -3.997 -7.994 1.00 14.36 379 ASN A C 1
ATOM 3001 O O . ASN A 1 379 ? 5.840 -3.549 -8.818 1.00 14.52 379 ASN A O 1
ATOM 3006 N N . LEU A 1 380 ? 4.064 -4.844 -8.317 1.00 13.47 380 LEU A N 1
ATOM 3007 C CA . LEU A 1 380 ? 3.861 -5.303 -9.687 1.00 12.67 380 LEU A CA 1
ATOM 3008 C C . LEU A 1 380 ? 3.404 -4.111 -10.539 1.00 12.18 380 LEU A C 1
ATOM 3009 O O . LEU A 1 380 ? 3.627 -4.074 -11.751 1.00 11.98 380 LEU A O 1
ATOM 3014 N N . LEU A 1 381 ? 2.774 -3.135 -9.891 1.00 10.54 381 LEU A N 1
ATOM 3015 C CA . LEU A 1 381 ? 2.316 -1.930 -10.573 1.00 12.71 381 LEU A CA 1
ATOM 3016 C C . LEU A 1 381 ? 3.492 -0.988 -10.788 1.00 13.13 381 LEU A C 1
ATOM 3017 O O . LEU A 1 381 ? 3.723 -0.516 -11.902 1.00 13.32 381 LEU A O 1
ATOM 3022 N N . MET A 1 382 ? 4.242 -0.718 -9.723 1.00 14.66 382 MET A N 1
ATOM 3023 C CA . MET A 1 382 ? 5.386 0.175 -9.838 1.00 16.57 382 MET A CA 1
ATOM 3024 C C . MET A 1 382 ? 6.397 -0.357 -10.857 1.00 14.22 382 MET A C 1
ATOM 3025 O O . MET A 1 382 ? 7.157 0.409 -11.440 1.00 14.42 382 MET A O 1
ATOM 3030 N N . TYR A 1 383 ? 6.390 -1.667 -11.085 1.00 13.29 383 TYR A N 1
ATOM 3031 C CA . TYR A 1 383 ? 7.291 -2.269 -12.066 1.00 12.33 383 TYR A CA 1
ATOM 3032 C C . TYR A 1 383 ? 7.120 -1.584 -13.427 1.00 11.57 383 TYR A C 1
ATOM 3033 O O . TYR A 1 383 ? 8.098 -1.278 -14.104 1.00 10.68 383 TYR A O 1
ATOM 3042 N N . ARG A 1 384 ? 5.872 -1.354 -13.829 1.00 11.48 384 ARG A N 1
ATOM 3043 C CA . ARG A 1 384 ? 5.593 -0.713 -15.111 1.00 10.63 384 ARG A CA 1
ATOM 3044 C C . ARG A 1 384 ? 5.887 0.786 -15.051 1.00 11.89 384 ARG A C 1
ATOM 3045 O O . ARG A 1 384 ? 6.425 1.364 -16.000 1.00 11.77 384 ARG A O 1
ATOM 3053 N N . TYR A 1 385 ? 5.530 1.417 -13.937 1.00 12.27 385 TYR A N 1
ATOM 3054 C CA . TYR A 1 385 ? 5.793 2.844 -13.772 1.00 12.46 385 TYR A CA 1
ATOM 3055 C C . TYR A 1 385 ? 7.288 3.087 -13.960 1.00 11.82 385 TYR A C 1
ATOM 3056 O O . TYR A 1 385 ? 7.698 4.036 -14.631 1.00 12.29 385 TYR A O 1
ATOM 3065 N N . LYS A 1 386 ? 8.097 2.207 -13.381 1.00 11.05 386 LYS A N 1
ATOM 3066 C CA . LYS A 1 386 ? 9.548 2.319 -13.468 1.00 13.65 386 LYS A CA 1
ATOM 3067 C C . LYS A 1 386 ? 10.133 2.033 -14.853 1.00 14.01 386 LYS A C 1
ATOM 3068 O O . LYS A 1 386 ? 11.315 2.279 -15.083 1.00 13.03 386 LYS A O 1
ATOM 3074 N N . GLN A 1 387 ? 9.323 1.510 -15.774 1.00 13.90 387 GLN A N 1
ATOM 3075 C CA . GLN A 1 387 ? 9.811 1.230 -17.127 1.00 13.64 387 GLN A CA 1
ATOM 3076 C C . GLN A 1 387 ? 9.086 2.104 -18.148 1.00 14.91 387 GLN A C 1
ATOM 3077 O O . GLN A 1 387 ? 8.999 1.775 -19.332 1.00 14.84 387 GLN A O 1
ATOM 3083 N N . LEU A 1 388 ? 8.574 3.230 -17.670 1.00 15.12 388 LEU A N 1
ATOM 3084 C CA . LEU A 1 388 ? 7.851 4.165 -18.517 1.00 15.12 388 LEU A CA 1
ATOM 3085 C C . LEU A 1 388 ? 8.753 4.671 -19.641 1.00 14.94 388 LEU A C 1
ATOM 3086 O O . LEU A 1 388 ? 8.310 4.797 -20.784 1.00 14.87 388 LEU A O 1
ATOM 3091 N N . ASP A 1 389 ? 10.019 4.938 -19.325 1.00 12.39 389 ASP A N 1
ATOM 3092 C CA . ASP A 1 389 ? 10.954 5.426 -20.335 1.00 13.70 389 ASP A CA 1
ATOM 3093 C C . ASP A 1 389 ? 11.045 4.484 -21.527 1.00 12.78 389 ASP A C 1
ATOM 3094 O O . ASP A 1 389 ? 11.104 4.929 -22.669 1.00 12.03 389 ASP A O 1
ATOM 3099 N N . GLY A 1 390 ? 11.079 3.183 -21.254 1.00 12.24 390 GLY A N 1
ATOM 3100 C CA . GLY A 1 390 ? 11.145 2.211 -22.330 1.00 12.45 390 GLY A CA 1
ATOM 3101 C C . GLY A 1 390 ? 9.855 2.214 -23.133 1.00 12.28 390 GLY A C 1
ATOM 3102 O O . GLY A 1 390 ? 9.864 1.980 -24.340 1.00 13.08 390 GLY A O 1
ATOM 3103 N N . ALA A 1 391 ? 8.739 2.475 -22.455 1.00 10.99 391 ALA A N 1
ATOM 3104 C CA . ALA A 1 391 ? 7.439 2.519 -23.107 1.00 11.14 391 ALA A CA 1
ATOM 3105 C C . ALA A 1 391 ? 7.391 3.687 -24.095 1.00 11.96 391 ALA A C 1
ATOM 3106 O O . ALA A 1 391 ? 6.784 3.577 -25.160 1.00 12.48 391 ALA A O 1
ATOM 3108 N N . TYR A 1 392 ? 8.028 4.804 -23.747 1.00 11.29 392 TYR A N 1
ATOM 3109 C CA . TYR A 1 392 ? 8.039 5.950 -24.650 1.00 12.26 392 TYR A CA 1
ATOM 3110 C C . TYR A 1 392 ? 8.805 5.552 -25.904 1.00 11.83 392 TYR A C 1
ATOM 3111 O O . TYR A 1 392 ? 8.381 5.834 -27.021 1.00 14.69 392 TYR A O 1
ATOM 3120 N N . ILE A 1 393 ? 9.939 4.892 -25.707 1.00 12.04 393 ILE A N 1
ATOM 3121 C CA . ILE A 1 393 ? 10.769 4.450 -26.818 1.00 13.10 393 ILE A CA 1
ATOM 3122 C C . ILE A 1 393 ? 10.008 3.492 -27.738 1.00 14.16 393 ILE A C 1
ATOM 3123 O O . ILE A 1 393 ? 10.063 3.619 -28.966 1.00 13.64 393 ILE A O 1
ATOM 3128 N N . ASN A 1 394 ? 9.290 2.542 -27.148 1.00 14.16 394 ASN A N 1
ATOM 3129 C CA . ASN A 1 394 ? 8.516 1.583 -27.934 1.00 12.23 394 ASN A CA 1
ATOM 3130 C C . ASN A 1 394 ? 7.512 2.346 -28.796 1.00 11.38 394 ASN A C 1
ATOM 3131 O O . ASN A 1 394 ? 7.364 2.062 -29.984 1.00 11.15 394 ASN A O 1
ATOM 3136 N N . ALA A 1 395 ? 6.827 3.319 -28.196 1.00 10.10 395 ALA A N 1
ATOM 3137 C CA . ALA A 1 395 ? 5.836 4.105 -28.931 1.00 11.06 395 ALA A CA 1
ATOM 3138 C C . ALA A 1 395 ? 6.507 4.893 -30.051 1.00 11.61 395 ALA A C 1
ATOM 3139 O O . ALA A 1 395 ? 6.019 4.924 -31.179 1.00 12.48 395 ALA A O 1
ATOM 3141 N N . GLN A 1 396 ? 7.633 5.519 -29.728 1.00 11.73 396 GLN A N 1
ATOM 3142 C CA . GLN A 1 396 ? 8.383 6.312 -30.694 1.00 14.86 396 GLN A CA 1
ATOM 3143 C C . GLN A 1 396 ? 8.892 5.461 -31.853 1.00 14.12 396 GLN A C 1
ATOM 3144 O O . GLN A 1 396 ? 9.058 5.952 -32.962 1.00 14.48 396 GLN A O 1
ATOM 3150 N N . GLU A 1 397 ? 9.132 4.182 -31.599 1.00 14.61 397 GLU A N 1
ATOM 3151 C CA . GLU A 1 397 ? 9.602 3.298 -32.656 1.00 13.52 397 GLU A CA 1
ATOM 3152 C C . GLU A 1 397 ? 8.501 3.074 -33.693 1.00 13.12 397 GLU A C 1
ATOM 3153 O O . GLU A 1 397 ? 8.766 2.624 -34.805 1.00 13.49 397 GLU A O 1
ATOM 3159 N N . GLN A 1 398 ? 7.263 3.394 -33.326 1.00 10.97 398 GLN A N 1
ATOM 3160 C CA . GLN A 1 398 ? 6.142 3.237 -34.246 1.00 11.04 398 GLN A CA 1
ATOM 3161 C C . GLN A 1 398 ? 5.567 4.601 -34.612 1.00 10.61 398 GLN A C 1
ATOM 3162 O O . GLN A 1 398 ? 4.471 4.689 -35.153 1.00 11.77 398 GLN A O 1
ATOM 3168 N N . GLY A 1 399 ? 6.322 5.660 -34.313 1.00 10.68 399 GLY A N 1
ATOM 3169 C CA . GLY A 1 399 ? 5.882 7.013 -34.617 1.00 11.36 399 GLY A CA 1
ATOM 3170 C C . GLY A 1 399 ? 4.661 7.464 -33.833 1.00 12.39 399 GLY A C 1
ATOM 3171 O O . GLY A 1 399 ? 3.905 8.321 -34.294 1.00 11.38 399 GLY A O 1
ATOM 3172 N N . LEU A 1 400 ? 4.473 6.904 -32.639 1.00 13.42 400 LEU A N 1
ATOM 3173 C CA . LEU A 1 400 ? 3.320 7.241 -31.802 1.00 13.01 400 LEU A CA 1
ATOM 3174 C C . LEU A 1 400 ? 3.680 7.973 -30.504 1.00 13.90 400 LEU A C 1
ATOM 3175 O O . LEU A 1 400 ? 4.769 7.792 -29.955 1.00 12.23 400 LEU A O 1
ATOM 3180 N N . LYS A 1 401 ? 2.749 8.793 -30.019 1.00 13.52 401 LYS A N 1
ATOM 3181 C CA . LYS A 1 401 ? 2.948 9.550 -28.785 1.00 15.21 401 LYS A CA 1
ATOM 3182 C C . LYS A 1 401 ? 2.574 8.705 -27.565 1.00 14.71 401 LYS A C 1
ATOM 3183 O O . LYS A 1 401 ? 2.081 7.581 -27.694 1.00 14.07 401 LYS A O 1
ATOM 3189 N N . GLY A 1 402 ? 2.811 9.255 -26.381 1.00 13.24 402 GLY A N 1
ATOM 3190 C CA . GLY A 1 402 ? 2.486 8.540 -25.163 1.00 10.72 402 GLY A CA 1
ATOM 3191 C C . GLY A 1 402 ? 3.360 7.325 -24.933 1.00 11.57 402 GLY A C 1
ATOM 3192 O O . GLY A 1 402 ? 4.451 7.203 -25.495 1.00 10.28 402 GLY A O 1
ATOM 3193 N N . ALA A 1 403 ? 2.862 6.415 -24.103 1.00 11.29 403 ALA A N 1
ATOM 3194 C CA . ALA A 1 403 ? 3.587 5.201 -23.762 1.00 10.76 403 ALA A CA 1
ATOM 3195 C C . ALA A 1 403 ? 2.981 3.940 -24.368 1.00 11.51 403 ALA A C 1
ATOM 3196 O O . ALA A 1 403 ? 1.765 3.739 -24.338 1.00 11.97 403 ALA A O 1
ATOM 3198 N N . LEU A 1 404 ? 3.833 3.101 -24.943 1.00 12.22 404 LEU A N 1
ATOM 3199 C CA . LEU A 1 404 ? 3.382 1.825 -25.489 1.00 12.52 404 LEU A CA 1
ATOM 3200 C C . LEU A 1 404 ? 4.182 0.768 -24.754 1.00 12.03 404 LEU A C 1
ATOM 3201 O O . LEU A 1 404 ? 5.356 0.552 -25.057 1.00 13.11 404 LEU A O 1
ATOM 3206 N N . PHE A 1 405 ? 3.568 0.138 -23.758 1.00 11.40 405 PHE A N 1
ATOM 3207 C CA . PHE A 1 405 ? 4.265 -0.899 -23.022 1.00 10.00 405 PHE A CA 1
ATOM 3208 C C . PHE A 1 405 ? 4.513 -2.059 -23.987 1.00 10.49 405 PHE A C 1
ATOM 3209 O O . PHE A 1 405 ? 3.679 -2.365 -24.839 1.00 8.23 405 PHE A O 1
ATOM 3217 N N . PRO A 1 406 ? 5.682 -2.705 -23.872 1.00 9.50 406 PRO A N 1
ATOM 3218 C CA . PRO A 1 406 ? 6.096 -3.824 -24.721 1.00 9.76 406 PRO A CA 1
ATOM 3219 C C . PRO A 1 406 ? 5.348 -5.131 -24.528 1.00 11.69 406 PRO A C 1
ATOM 3220 O O . PRO A 1 406 ? 4.720 -5.363 -23.493 1.00 12.10 406 PRO A O 1
ATOM 3224 N N . MET A 1 407 ? 5.433 -5.986 -25.543 1.00 11.67 407 MET A N 1
ATOM 3225 C CA . MET A 1 407 ? 4.812 -7.300 -25.493 1.00 10.31 407 MET A CA 1
ATOM 3226 C C . MET A 1 407 ? 5.742 -8.202 -24.684 1.00 9.62 407 MET A C 1
ATOM 3227 O O . MET A 1 407 ? 5.301 -8.963 -23.823 1.00 9.14 407 MET A O 1
ATOM 3232 N N . VAL A 1 408 ? 7.038 -8.089 -24.964 1.00 9.94 408 VAL A N 1
ATOM 3233 C CA . VAL A 1 408 ? 8.064 -8.889 -24.297 1.00 10.58 408 VAL A CA 1
ATOM 3234 C C . VAL A 1 408 ? 9.202 -7.970 -23.839 1.00 12.84 408 VAL A C 1
ATOM 3235 O O . VAL A 1 408 ? 9.779 -7.244 -24.652 1.00 11.55 408 VAL A O 1
ATOM 3239 N N . THR A 1 409 ? 9.546 -8.003 -22.551 1.00 12.64 409 THR A N 1
ATOM 3240 C CA . THR A 1 409 ? 10.603 -7.111 -22.076 1.00 13.97 409 THR A CA 1
ATOM 3241 C C . THR A 1 409 ? 11.369 -7.526 -20.820 1.00 15.11 409 THR A C 1
ATOM 3242 O O . THR A 1 409 ? 10.901 -8.336 -20.014 1.00 14.41 409 THR A O 1
ATOM 3246 N N . PHE A 1 410 ? 12.557 -6.948 -20.672 1.00 15.06 410 PHE A N 1
ATOM 3247 C CA . PHE A 1 410 ? 13.406 -7.187 -19.512 1.00 15.92 410 PHE A CA 1
ATOM 3248 C C . PHE A 1 410 ? 13.697 -5.849 -18.835 1.00 15.82 410 PHE A C 1
ATOM 3249 O O . PHE A 1 410 ? 13.760 -5.763 -17.609 1.00 15.88 410 PHE A O 1
ATOM 3257 N N . ASP A 1 411 ? 13.866 -4.809 -19.652 1.00 15.51 411 ASP A N 1
ATOM 3258 C CA . ASP A 1 411 ? 14.194 -3.469 -19.165 1.00 14.40 411 ASP A CA 1
ATOM 3259 C C . ASP A 1 411 ? 13.155 -2.405 -19.511 1.00 12.88 411 ASP A C 1
ATOM 3260 O O . ASP A 1 411 ? 13.370 -1.228 -19.242 1.00 13.01 411 ASP A O 1
ATOM 3265 N N . GLY A 1 412 ? 12.044 -2.810 -20.118 1.00 11.76 412 GLY A N 1
ATOM 3266 C CA . GLY A 1 412 ? 11.022 -1.845 -20.489 1.00 11.63 412 GLY A CA 1
ATOM 3267 C C . GLY A 1 412 ? 10.940 -1.642 -21.994 1.00 10.62 412 GLY A C 1
ATOM 3268 O O . GLY A 1 412 ? 9.917 -1.206 -22.514 1.00 9.80 412 GLY A O 1
ATOM 3269 N N . ILE A 1 413 ? 12.027 -1.954 -22.691 1.00 11.17 413 ILE A N 1
ATOM 3270 C CA . ILE A 1 413 ? 12.076 -1.825 -24.142 1.00 11.68 413 ILE A CA 1
ATOM 3271 C C . ILE A 1 413 ? 11.629 -3.149 -24.773 1.00 11.83 413 ILE A C 1
ATOM 3272 O O . ILE A 1 413 ? 11.936 -4.227 -24.261 1.00 11.28 413 ILE A O 1
ATOM 3277 N N . GLU A 1 414 ? 10.907 -3.051 -25.883 1.00 11.32 414 GLU A N 1
ATOM 3278 C CA . GLU A 1 414 ? 10.396 -4.218 -26.600 1.00 11.69 414 GLU A CA 1
ATOM 3279 C C . GLU A 1 414 ? 11.480 -5.212 -27.019 1.00 13.47 414 GLU A C 1
ATOM 3280 O O . GLU A 1 414 ? 12.606 -4.823 -27.342 1.00 14.13 414 GLU A O 1
ATOM 3286 N N . CYS A 1 415 ? 11.123 -6.494 -27.018 1.00 11.81 415 CYS A N 1
ATOM 3287 C CA . CYS A 1 415 ? 12.033 -7.556 -27.428 1.00 11.97 415 CYS A CA 1
ATOM 3288 C C . CYS A 1 415 ? 11.432 -8.433 -28.530 1.00 11.86 415 CYS A C 1
ATOM 3289 O O . CYS A 1 415 ? 12.166 -9.103 -29.260 1.00 12.20 415 CYS A O 1
ATOM 3292 N N . HIS A 1 416 ? 10.106 -8.431 -28.659 1.00 10.27 416 HIS A N 1
ATOM 3293 C CA . HIS A 1 416 ? 9.464 -9.284 -29.654 1.00 9.67 416 HIS A CA 1
ATOM 3294 C C . HIS A 1 416 ? 9.704 -8.844 -31.088 1.00 10.16 416 HIS A C 1
ATOM 3295 O O . HIS A 1 416 ? 9.813 -7.652 -31.372 1.00 8.78 416 HIS A O 1
ATOM 3302 N N . ASN A 1 417 ? 9.748 -9.823 -31.989 1.00 10.73 417 ASN A N 1
ATOM 3303 C CA . ASN A 1 417 ? 10.058 -9.578 -33.395 1.00 12.61 417 ASN A CA 1
ATOM 3304 C C . ASN A 1 417 ? 9.039 -10.011 -34.461 1.00 13.55 417 ASN A C 1
ATOM 3305 O O . ASN A 1 417 ? 9.424 -10.568 -35.490 1.00 15.60 417 ASN A O 1
ATOM 3310 N N . GLU A 1 418 ? 7.755 -9.762 -34.221 1.00 12.79 418 GLU A N 1
ATOM 3311 C CA . GLU A 1 418 ? 6.706 -10.102 -35.186 1.00 11.42 418 GLU A CA 1
ATOM 3312 C C . GLU A 1 418 ? 5.846 -8.860 -35.310 1.00 10.95 418 GLU A C 1
ATOM 3313 O O . GLU A 1 418 ? 5.205 -8.454 -34.345 1.00 9.38 418 GLU A O 1
ATOM 3319 N N . TRP A 1 419 ? 5.817 -8.251 -36.490 1.00 10.47 419 TRP A N 1
ATOM 3320 C CA . TRP A 1 419 ? 5.041 -7.027 -36.630 1.00 12.06 419 TRP A CA 1
ATOM 3321 C C . TRP A 1 419 ? 3.573 -7.159 -36.218 1.00 11.36 419 TRP A C 1
ATOM 3322 O O . TRP A 1 419 ? 3.023 -6.238 -35.617 1.00 12.25 419 TRP A O 1
ATOM 3333 N N . GLU A 1 420 ? 2.941 -8.296 -36.501 1.00 11.33 420 GLU A N 1
ATOM 3334 C CA . GLU A 1 420 ? 1.532 -8.474 -36.136 1.00 12.09 420 GLU A CA 1
ATOM 3335 C C . GLU A 1 420 ? 1.312 -8.539 -34.625 1.00 11.96 420 GLU A C 1
ATOM 3336 O O . GLU A 1 420 ? 0.181 -8.413 -34.151 1.00 13.21 420 GLU A O 1
ATOM 3342 N N . ILE A 1 421 ? 2.385 -8.761 -33.872 1.00 10.20 421 ILE A N 1
ATOM 3343 C CA . ILE A 1 421 ? 2.281 -8.841 -32.419 1.00 9.60 421 ILE A CA 1
ATOM 3344 C C . ILE A 1 421 ? 2.961 -7.626 -31.789 1.00 10.04 421 ILE A C 1
ATOM 3345 O O . ILE A 1 421 ? 2.352 -6.865 -31.035 1.00 7.76 421 ILE A O 1
ATOM 3350 N N . THR A 1 422 ? 4.234 -7.453 -32.113 1.00 9.53 422 THR A N 1
ATOM 3351 C CA . THR A 1 422 ? 5.020 -6.342 -31.598 1.00 10.27 422 THR A CA 1
ATOM 3352 C C . THR A 1 422 ? 4.332 -4.983 -31.766 1.00 9.86 422 THR A C 1
ATOM 3353 O O . THR A 1 422 ? 4.098 -4.268 -30.794 1.00 11.79 422 THR A O 1
ATOM 3357 N N . PHE A 1 423 ? 4.009 -4.642 -33.007 1.00 10.29 423 PHE A N 1
ATOM 3358 C CA . PHE A 1 423 ? 3.381 -3.367 -33.338 1.00 11.52 423 PHE A CA 1
ATOM 3359 C C . PHE A 1 423 ? 1.870 -3.316 -33.146 1.00 11.20 423 PHE A C 1
ATOM 3360 O O . PHE A 1 423 ? 1.325 -2.275 -32.778 1.00 11.03 423 PHE A O 1
ATOM 3368 N N . GLU A 1 424 ? 1.200 -4.435 -33.408 1.00 10.26 424 GLU A N 1
ATOM 3369 C CA . GLU A 1 424 ? -0.257 -4.469 -33.378 1.00 8.72 424 GLU A CA 1
ATOM 3370 C C . GLU A 1 424 ? -1.053 -5.017 -32.202 1.00 8.66 424 GLU A C 1
ATOM 3371 O O . GLU A 1 424 ? -2.222 -4.663 -32.051 1.00 7.90 424 GLU A O 1
ATOM 3377 N N . GLU A 1 425 ? -0.467 -5.873 -31.372 1.00 7.49 425 GLU A N 1
ATOM 3378 C CA . GLU A 1 425 ? -1.231 -6.391 -30.245 1.00 7.31 425 GLU A CA 1
ATOM 3379 C C . GLU A 1 425 ? -1.161 -5.364 -29.118 1.00 8.53 425 GLU A C 1
ATOM 3380 O O . GLU A 1 425 ? -0.523 -5.582 -28.087 1.00 9.44 425 GLU A O 1
ATOM 3386 N N . ILE A 1 426 ? -1.845 -4.245 -29.327 1.00 9.51 426 ILE A N 1
ATOM 3387 C CA . ILE A 1 426 ? -1.838 -3.136 -28.381 1.00 10.31 426 ILE A CA 1
ATOM 3388 C C . ILE A 1 426 ? -2.839 -3.190 -27.237 1.00 12.05 426 ILE A C 1
ATOM 3389 O O . ILE A 1 426 ? -2.851 -2.302 -26.382 1.00 12.29 426 ILE A O 1
ATOM 3394 N N . HIS A 1 427 ? -3.680 -4.215 -27.207 1.00 11.03 427 HIS A N 1
ATOM 3395 C CA . HIS A 1 427 ? -4.640 -4.317 -26.123 1.00 12.25 427 HIS A CA 1
ATOM 3396 C C . HIS A 1 427 ? -3.866 -4.365 -24.801 1.00 12.20 427 HIS A C 1
ATOM 3397 O O . HIS A 1 427 ? -4.378 -3.966 -23.757 1.00 13.56 427 HIS A O 1
ATOM 3404 N N . ARG A 1 428 ? -2.623 -4.839 -24.862 1.00 10.87 428 ARG A N 1
ATOM 3405 C CA . ARG A 1 428 ? -1.774 -4.936 -23.676 1.00 11.40 428 ARG A CA 1
ATOM 3406 C C . ARG A 1 428 ? -1.703 -3.619 -22.888 1.00 11.53 428 ARG A C 1
ATOM 3407 O O . ARG A 1 428 ? -1.581 -3.634 -21.663 1.00 12.00 428 ARG A O 1
ATOM 3415 N N . ASN A 1 429 ? -1.780 -2.488 -23.583 1.00 10.95 429 ASN A N 1
ATOM 3416 C CA . ASN A 1 429 ? -1.740 -1.191 -22.906 1.00 11.21 429 ASN A CA 1
ATOM 3417 C C . ASN A 1 429 ? -2.977 -1.047 -22.016 1.00 11.68 429 ASN A C 1
ATOM 3418 O O . ASN A 1 429 ? -2.895 -0.540 -20.894 1.00 10.04 429 ASN A O 1
ATOM 3423 N N . GLY A 1 430 ? -4.122 -1.491 -22.533 1.00 11.08 430 GLY A N 1
ATOM 3424 C CA . GLY A 1 430 ? -5.354 -1.417 -21.774 1.00 8.89 430 GLY A CA 1
ATOM 3425 C C . GLY A 1 430 ? -5.314 -2.363 -20.588 1.00 10.54 430 GLY A C 1
ATOM 3426 O O . GLY A 1 430 ? -5.782 -2.030 -19.501 1.00 11.80 430 GLY A O 1
ATOM 3427 N N . ASP A 1 431 ? -4.751 -3.550 -20.794 1.00 10.41 431 ASP A N 1
ATOM 3428 C CA . ASP A 1 431 ? -4.650 -4.539 -19.727 1.00 9.54 431 ASP A CA 1
ATOM 3429 C C . ASP A 1 431 ? -3.813 -3.994 -18.579 1.00 9.84 431 ASP A C 1
ATOM 3430 O O . ASP A 1 431 ? -4.120 -4.231 -17.419 1.00 10.04 431 ASP A O 1
ATOM 3435 N N . ILE A 1 432 ? -2.755 -3.263 -18.919 1.00 9.75 432 ILE A N 1
ATOM 3436 C CA . ILE A 1 432 ? -1.867 -2.687 -17.921 1.00 9.79 432 ILE A CA 1
ATOM 3437 C C . ILE A 1 432 ? -2.553 -1.555 -17.151 1.00 10.40 432 ILE A C 1
ATOM 3438 O O . ILE A 1 432 ? -2.328 -1.385 -15.951 1.00 10.96 432 ILE A O 1
ATOM 3443 N N . ALA A 1 433 ? -3.409 -0.800 -17.830 1.00 10.31 433 ALA A N 1
ATOM 3444 C CA . ALA A 1 433 ? -4.138 0.281 -17.175 1.00 10.74 433 ALA A CA 1
ATOM 3445 C C . ALA A 1 433 ? -5.211 -0.347 -16.284 1.00 11.50 433 ALA A C 1
ATOM 3446 O O . ALA A 1 433 ? -5.468 0.120 -15.172 1.00 12.62 433 ALA A O 1
ATOM 3448 N N . PHE A 1 434 ? -5.833 -1.416 -16.768 1.00 10.64 434 PHE A N 1
ATOM 3449 C CA . PHE A 1 434 ? -6.871 -2.083 -15.983 1.00 11.16 434 PHE A CA 1
ATOM 3450 C C . PHE A 1 434 ? -6.331 -2.620 -14.658 1.00 9.64 434 PHE A C 1
ATOM 3451 O O . PHE A 1 434 ? -7.016 -2.560 -13.639 1.00 11.23 434 PHE A O 1
ATOM 3459 N N . ALA A 1 435 ? -5.107 -3.139 -14.668 1.00 8.57 435 ALA A N 1
ATOM 3460 C CA . ALA A 1 435 ? -4.504 -3.677 -13.451 1.00 9.98 435 ALA A CA 1
ATOM 3461 C C . ALA A 1 435 ? -4.500 -2.624 -12.337 1.00 12.23 435 ALA A C 1
ATOM 3462 O O . ALA A 1 435 ? -4.729 -2.939 -11.164 1.00 13.20 435 ALA A O 1
ATOM 3464 N N . ILE A 1 436 ? -4.248 -1.373 -12.709 1.00 13.47 436 ILE A N 1
ATOM 3465 C CA . ILE A 1 436 ? -4.226 -0.282 -11.744 1.00 13.28 436 ILE A CA 1
ATOM 3466 C C . ILE A 1 436 ? -5.597 -0.161 -11.085 1.00 14.38 436 ILE A C 1
ATOM 3467 O O . ILE A 1 436 ? -5.709 -0.059 -9.859 1.00 13.71 436 ILE A O 1
ATOM 3472 N N . TYR A 1 437 ? -6.639 -0.174 -11.909 1.00 15.02 437 TYR A N 1
ATOM 3473 C CA . TYR A 1 437 ? -8.007 -0.080 -11.415 1.00 14.67 437 TYR A CA 1
ATOM 3474 C C . TYR A 1 437 ? -8.346 -1.294 -10.559 1.00 14.39 437 TYR A C 1
ATOM 3475 O O . TYR A 1 437 ? -8.900 -1.167 -9.469 1.00 16.75 437 TYR A O 1
ATOM 3484 N N . ASN A 1 438 ? -8.012 -2.474 -11.065 1.00 14.27 438 ASN A N 1
ATOM 3485 C CA . ASN A 1 438 ? -8.291 -3.718 -10.361 1.00 14.22 438 ASN A CA 1
ATOM 3486 C C . ASN A 1 438 ? -7.718 -3.658 -8.943 1.00 14.53 438 ASN A C 1
ATOM 3487 O O . ASN A 1 438 ? -8.388 -4.025 -7.977 1.00 12.64 438 ASN A O 1
ATOM 3492 N N . TYR A 1 439 ? -6.482 -3.178 -8.833 1.00 12.75 439 TYR A N 1
ATOM 3493 C CA . TYR A 1 439 ? -5.803 -3.060 -7.549 1.00 14.12 439 TYR A CA 1
ATOM 3494 C C . TYR A 1 439 ? -6.474 -2.046 -6.629 1.00 14.67 439 TYR A C 1
ATOM 3495 O O . TYR A 1 439 ? -6.624 -2.282 -5.431 1.00 14.42 439 TYR A O 1
ATOM 3504 N N . THR A 1 440 ? -6.872 -0.915 -7.198 1.00 13.19 440 THR A N 1
ATOM 3505 C CA . THR A 1 440 ? -7.510 0.135 -6.426 1.00 13.80 440 THR A CA 1
ATOM 3506 C C . THR A 1 440 ? -8.863 -0.295 -5.877 1.00 14.90 440 THR A C 1
ATOM 3507 O O . THR A 1 440 ? -9.180 -0.030 -4.717 1.00 14.81 440 THR A O 1
ATOM 3511 N N . ARG A 1 441 ? -9.654 -0.957 -6.714 1.00 14.29 441 ARG A N 1
ATOM 3512 C CA . ARG A 1 441 ? -10.978 -1.428 -6.316 1.00 15.88 441 ARG A CA 1
ATOM 3513 C C . ARG A 1 441 ? -10.896 -2.513 -5.247 1.00 16.50 441 ARG A C 1
ATOM 3514 O O . ARG A 1 441 ? -11.732 -2.568 -4.340 1.00 17.20 441 ARG A O 1
ATOM 3522 N N . TYR A 1 442 ? -9.893 -3.377 -5.350 1.00 15.67 442 TYR A N 1
ATOM 3523 C CA . TYR A 1 442 ? -9.756 -4.464 -4.394 1.00 15.52 442 TYR A CA 1
ATOM 3524 C C . TYR A 1 442 ? -9.227 -4.027 -3.038 1.00 16.35 442 TYR A C 1
ATOM 3525 O O . TYR A 1 442 ? -9.808 -4.355 -2.005 1.00 16.69 442 TYR A O 1
ATOM 3534 N N . THR A 1 443 ? -8.129 -3.282 -3.044 1.00 17.22 443 THR A N 1
ATOM 3535 C CA . THR A 1 443 ? -7.500 -2.836 -1.807 1.00 18.70 443 THR A CA 1
ATOM 3536 C C . THR A 1 443 ? -8.137 -1.602 -1.190 1.00 19.75 443 THR A C 1
ATOM 3537 O O . THR A 1 443 ? -8.089 -1.411 0.026 1.00 19.46 443 THR A O 1
ATOM 3541 N N . GLY A 1 444 ? -8.733 -0.763 -2.026 1.00 20.94 444 GLY A N 1
ATOM 3542 C CA . GLY A 1 444 ? -9.324 0.457 -1.517 1.00 22.05 444 GLY A CA 1
ATOM 3543 C C . GLY A 1 444 ? -8.223 1.475 -1.262 1.00 23.93 444 GLY A C 1
ATOM 3544 O O . GLY A 1 444 ? -8.427 2.453 -0.550 1.00 25.11 444 GLY A O 1
ATOM 3545 N N . ASP A 1 445 ? -7.047 1.239 -1.840 1.00 24.69 445 ASP A N 1
ATOM 3546 C CA . ASP A 1 445 ? -5.917 2.150 -1.680 1.00 26.17 445 ASP A CA 1
ATOM 3547 C C . ASP A 1 445 ? -5.726 3.091 -2.871 1.00 25.65 445 ASP A C 1
ATOM 3548 O O . ASP A 1 445 ? -5.257 2.673 -3.928 1.00 24.37 445 ASP A O 1
ATOM 3553 N N . ASP A 1 446 ? -6.072 4.363 -2.665 1.00 26.36 446 ASP A N 1
ATOM 3554 C CA . ASP A 1 446 ? -5.977 5.430 -3.672 1.00 26.46 446 ASP A CA 1
ATOM 3555 C C . ASP A 1 446 ? -4.577 5.996 -3.887 1.00 25.48 446 ASP A C 1
ATOM 3556 O O . ASP A 1 446 ? -4.327 6.683 -4.883 1.00 22.20 446 ASP A O 1
ATOM 3561 N N . SER A 1 447 ? -3.680 5.740 -2.941 1.00 22.21 447 SER A N 1
ATOM 3562 C CA . SER A 1 447 ? -2.330 6.280 -3.011 1.00 19.59 447 SER A CA 1
ATOM 3563 C C . SER A 1 447 ? -1.598 6.043 -4.325 1.00 18.30 447 SER A C 1
ATOM 3564 O O . SER A 1 447 ? -0.978 6.959 -4.865 1.00 18.58 447 SER A O 1
ATOM 3567 N N . TYR A 1 448 ? -1.660 4.828 -4.854 1.00 15.96 448 TYR A N 1
ATOM 3568 C CA . TYR A 1 448 ? -0.947 4.565 -6.097 1.00 14.87 448 TYR A CA 1
ATOM 3569 C C . TYR A 1 448 ? -1.559 5.253 -7.314 1.00 14.06 448 TYR A C 1
ATOM 3570 O O . TYR A 1 448 ? -0.878 5.992 -8.023 1.00 12.05 448 TYR A O 1
ATOM 3579 N N . VAL A 1 449 ? -2.843 5.008 -7.553 1.00 13.99 449 VAL A N 1
ATOM 3580 C CA . VAL A 1 449 ? -3.518 5.582 -8.714 1.00 15.55 449 VAL A CA 1
ATOM 3581 C C . VAL A 1 449 ? -3.515 7.111 -8.756 1.00 16.75 449 VAL A C 1
ATOM 3582 O O . VAL A 1 449 ? -3.557 7.707 -9.832 1.00 17.29 449 VAL A O 1
ATOM 3586 N N . LEU A 1 450 ? -3.456 7.746 -7.591 1.00 16.62 450 LEU A N 1
ATOM 3587 C CA . LEU A 1 450 ? -3.450 9.201 -7.522 1.00 16.33 450 LEU A CA 1
ATOM 3588 C C . LEU A 1 450 ? -2.051 9.784 -7.676 1.00 16.92 450 LEU A C 1
ATOM 3589 O O . LEU A 1 450 ? -1.884 10.998 -7.735 1.00 17.71 450 LEU A O 1
ATOM 3594 N N . HIS A 1 451 ? -1.046 8.919 -7.739 1.00 16.40 451 HIS A N 1
ATOM 3595 C CA . HIS A 1 451 ? 0.325 9.381 -7.904 1.00 17.34 451 HIS A CA 1
ATOM 3596 C C . HIS A 1 451 ? 0.998 8.706 -9.097 1.00 17.68 451 HIS A C 1
ATOM 3597 O O . HIS A 1 451 ? 0.694 9.044 -10.242 1.00 16.45 451 HIS A O 1
ATOM 3604 N N . GLU A 1 452 ? 1.901 7.762 -8.843 1.00 17.11 452 GLU A N 1
ATOM 3605 C CA . GLU A 1 452 ? 2.586 7.066 -9.928 1.00 17.61 452 GLU A CA 1
ATOM 3606 C C . GLU A 1 452 ? 1.595 6.519 -10.962 1.00 16.92 452 GLU A C 1
ATOM 3607 O O . GLU A 1 452 ? 1.814 6.630 -12.165 1.00 15.18 452 GLU A O 1
ATOM 3613 N N . GLY A 1 453 ? 0.499 5.942 -10.482 1.00 16.12 453 GLY A N 1
ATOM 3614 C CA . GLY A 1 453 ? -0.500 5.387 -11.378 1.00 16.66 453 GLY A CA 1
ATOM 3615 C C . GLY A 1 453 ? -1.128 6.409 -12.305 1.00 16.00 453 GLY A C 1
ATOM 3616 O O . GLY A 1 453 ? -1.473 6.096 -13.447 1.00 16.65 453 GLY A O 1
ATOM 3617 N N . ALA A 1 454 ? -1.280 7.635 -11.816 1.00 14.90 454 ALA A N 1
ATOM 3618 C CA . ALA A 1 454 ? -1.869 8.708 -12.612 1.00 13.60 454 ALA A CA 1
ATOM 3619 C C . ALA A 1 454 ? -0.987 8.991 -13.823 1.00 13.50 454 ALA A C 1
ATOM 3620 O O . ALA A 1 454 ? -1.482 9.281 -14.913 1.00 12.49 454 ALA A O 1
ATOM 3622 N N . LYS A 1 455 ? 0.324 8.905 -13.620 1.00 13.40 455 LYS A N 1
ATOM 3623 C CA . LYS A 1 455 ? 1.283 9.144 -14.690 1.00 14.06 455 LYS A CA 1
ATOM 3624 C C . LYS A 1 455 ? 1.194 8.027 -15.730 1.00 14.54 455 LYS A C 1
ATOM 3625 O O . LYS A 1 455 ? 1.183 8.286 -16.935 1.00 14.29 455 LYS A O 1
ATOM 3631 N N . VAL A 1 456 ? 1.132 6.785 -15.262 1.00 13.78 456 VAL A N 1
ATOM 3632 C CA . VAL A 1 456 ? 1.034 5.642 -16.168 1.00 12.66 456 VAL A CA 1
ATOM 3633 C C . VAL A 1 456 ? -0.243 5.738 -17.000 1.00 10.64 456 VAL A C 1
ATOM 3634 O O . VAL A 1 456 ? -0.231 5.496 -18.202 1.00 10.56 456 VAL A O 1
ATOM 3638 N N . LEU A 1 457 ? -1.343 6.099 -16.349 1.00 10.76 457 LEU A N 1
ATOM 3639 C CA . LEU A 1 457 ? -2.622 6.224 -17.033 1.00 12.16 457 LEU A CA 1
ATOM 3640 C C . LEU A 1 457 ? -2.601 7.360 -18.047 1.00 13.51 457 LEU A C 1
ATOM 3641 O O . LEU A 1 457 ? -3.104 7.214 -19.164 1.00 14.05 457 LEU A O 1
ATOM 3646 N N . THR A 1 458 ? -2.011 8.488 -17.654 1.00 12.86 458 THR A N 1
ATOM 3647 C CA . THR A 1 458 ? -1.931 9.647 -18.528 1.00 13.43 458 THR A CA 1
ATOM 3648 C C . THR A 1 458 ? -1.190 9.328 -19.820 1.00 13.00 458 THR A C 1
ATOM 3649 O O . THR A 1 458 ? -1.663 9.649 -20.905 1.00 14.74 458 THR A O 1
ATOM 3653 N N . GLU A 1 459 ? -0.032 8.689 -19.702 1.00 13.14 459 GLU A N 1
ATOM 3654 C CA . GLU A 1 459 ? 0.762 8.362 -20.877 1.00 12.68 459 GLU A CA 1
ATOM 3655 C C . GLU A 1 459 ? 0.132 7.274 -21.752 1.00 12.24 459 GLU A C 1
ATOM 3656 O O . GLU A 1 459 ? 0.292 7.290 -22.971 1.00 12.22 459 GLU A O 1
ATOM 3662 N N . ILE A 1 460 ? -0.580 6.334 -21.136 1.00 11.58 460 ILE A N 1
ATOM 3663 C CA . ILE A 1 460 ? -1.251 5.293 -21.903 1.00 12.47 460 ILE A CA 1
ATOM 3664 C C . ILE A 1 460 ? -2.412 5.963 -22.643 1.00 13.78 460 ILE A C 1
ATOM 3665 O O . ILE A 1 460 ? -2.695 5.637 -23.798 1.00 13.56 460 ILE A O 1
ATOM 3670 N N . SER A 1 461 ? -3.068 6.911 -21.975 1.00 13.14 461 SER A N 1
ATOM 3671 C CA . SER A 1 461 ? -4.169 7.649 -22.588 1.00 13.09 461 SER A CA 1
ATOM 3672 C C . SER A 1 461 ? -3.650 8.433 -23.787 1.00 13.54 461 SER A C 1
ATOM 3673 O O . SER A 1 461 ? -4.309 8.504 -24.825 1.00 14.15 461 SER A O 1
ATOM 3676 N N . ARG A 1 462 ? -2.467 9.022 -23.636 1.00 12.39 462 ARG A N 1
ATOM 3677 C CA . ARG A 1 462 ? -1.869 9.798 -24.716 1.00 13.17 462 ARG A CA 1
ATOM 3678 C C . ARG A 1 462 ? -1.558 8.910 -25.914 1.00 12.07 462 ARG A C 1
ATOM 3679 O O . ARG A 1 462 ? -1.615 9.356 -27.062 1.00 12.39 462 ARG A O 1
ATOM 3687 N N . PHE A 1 463 ? -1.233 7.651 -25.647 1.00 11.10 463 PHE A N 1
ATOM 3688 C CA . PHE A 1 463 ? -0.965 6.702 -26.725 1.00 10.60 463 PHE A CA 1
ATOM 3689 C C . PHE A 1 463 ? -2.289 6.478 -27.461 1.00 9.90 463 PHE A C 1
ATOM 3690 O O . PHE A 1 463 ? -2.353 6.602 -28.680 1.00 12.19 463 PHE A O 1
ATOM 3698 N N . TRP A 1 464 ? -3.344 6.159 -26.712 1.00 11.15 464 TRP A N 1
ATOM 3699 C CA . TRP A 1 464 ? -4.666 5.920 -27.302 1.00 11.31 464 TRP A CA 1
ATOM 3700 C C . TRP A 1 464 ? -5.162 7.100 -28.139 1.00 12.76 464 TRP A C 1
ATOM 3701 O O . TRP A 1 464 ? -5.690 6.917 -29.239 1.00 12.97 464 TRP A O 1
ATOM 3712 N N . ALA A 1 465 ? -5.004 8.308 -27.602 1.00 12.05 465 ALA A N 1
ATOM 3713 C CA . ALA A 1 465 ? -5.451 9.523 -28.274 1.00 11.90 465 ALA A CA 1
ATOM 3714 C C . ALA A 1 465 ? -4.750 9.731 -29.609 1.00 12.57 465 ALA A C 1
ATOM 3715 O O . ALA A 1 465 ? -5.310 10.331 -30.531 1.00 12.13 465 ALA A O 1
ATOM 3717 N N . ASP A 1 466 ? -3.525 9.225 -29.708 1.00 12.73 466 ASP A N 1
ATOM 3718 C CA . ASP A 1 466 ? -2.738 9.355 -30.925 1.00 12.60 466 ASP A CA 1
ATOM 3719 C C . ASP A 1 466 ? -2.869 8.130 -31.844 1.00 13.39 466 ASP A C 1
ATOM 3720 O O . ASP A 1 466 ? -2.594 8.218 -33.041 1.00 12.71 466 ASP A O 1
ATOM 3725 N N . ARG A 1 467 ? -3.289 6.996 -31.284 1.00 13.15 467 ARG A N 1
ATOM 3726 C CA . ARG A 1 467 ? -3.417 5.751 -32.051 1.00 13.78 467 ARG A CA 1
ATOM 3727 C C . ARG A 1 467 ? -4.756 5.594 -32.776 1.00 14.07 467 ARG A C 1
ATOM 3728 O O . ARG A 1 467 ? -4.851 4.908 -33.798 1.00 15.16 467 ARG A O 1
ATOM 3736 N N . VAL A 1 468 ? -5.794 6.213 -32.235 1.00 12.80 468 VAL A N 1
ATOM 37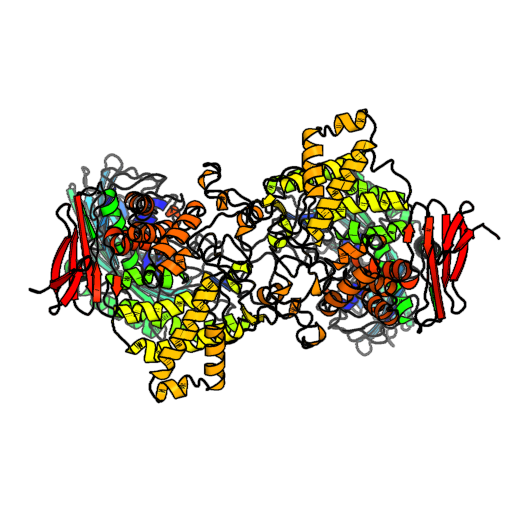37 C CA . VAL A 1 468 ? -7.105 6.154 -32.853 1.00 13.84 468 VAL A CA 1
ATOM 3738 C C . VAL A 1 468 ? -7.102 7.089 -34.064 1.00 13.52 468 VAL A C 1
ATOM 3739 O O . VAL A 1 468 ? -6.212 7.924 -34.216 1.00 11.29 468 VAL A O 1
ATOM 3743 N N . HIS A 1 469 ? -8.082 6.926 -34.941 1.00 13.28 469 HIS A N 1
ATOM 3744 C CA . HIS A 1 469 ? -8.220 7.831 -36.065 1.00 13.98 469 HIS A CA 1
ATOM 3745 C C . HIS A 1 469 ? -9.708 8.127 -36.169 1.00 14.94 469 HIS A C 1
ATOM 3746 O O . HIS A 1 469 ? -10.537 7.319 -35.743 1.00 15.59 469 HIS A O 1
ATOM 3753 N N . PHE A 1 470 ? -10.055 9.300 -36.686 1.00 14.51 470 PHE A N 1
ATOM 3754 C CA . PHE A 1 470 ? -11.460 9.647 -36.822 1.00 13.81 470 PHE A CA 1
ATOM 3755 C C . PHE A 1 470 ? -11.931 9.271 -38.220 1.00 14.51 470 PHE A C 1
ATOM 3756 O O . PHE A 1 470 ? -11.364 9.720 -39.215 1.00 14.62 470 PHE A O 1
ATOM 3764 N N . SER A 1 471 ? -12.962 8.439 -38.290 1.00 13.65 471 SER A N 1
ATOM 3765 C CA . SER A 1 471 ? -13.510 8.022 -39.573 1.00 14.80 471 SER A CA 1
ATOM 3766 C C . SER A 1 471 ? -14.660 8.951 -39.935 1.00 15.70 471 SER A C 1
ATOM 3767 O O . SER A 1 471 ? -15.766 8.807 -39.420 1.00 15.43 471 SER A O 1
ATOM 3770 N N . LYS A 1 472 ? -14.390 9.908 -40.815 1.00 18.04 472 LYS A N 1
ATOM 3771 C CA . LYS A 1 472 ? -15.404 10.870 -41.234 1.00 20.52 472 LYS A CA 1
ATOM 3772 C C . LYS A 1 472 ? -16.636 10.147 -41.752 1.00 20.16 472 LYS A C 1
ATOM 3773 O O . LYS A 1 472 ? -17.767 10.580 -41.539 1.00 20.03 472 LYS A O 1
ATOM 3779 N N . ARG A 1 473 ? -16.397 9.037 -42.436 1.00 19.01 473 ARG A N 1
ATOM 3780 C CA . ARG A 1 473 ? -17.458 8.225 -43.010 1.00 19.74 473 ARG A CA 1
ATOM 3781 C C . ARG A 1 473 ? -18.467 7.746 -41.966 1.00 19.23 473 ARG A C 1
ATOM 3782 O O . ARG A 1 473 ? -19.666 7.666 -42.234 1.00 17.67 473 ARG A O 1
ATOM 3790 N N . ASN A 1 474 ? -17.977 7.429 -40.775 1.00 18.36 474 ASN A N 1
ATOM 3791 C CA . ASN A 1 474 ? -18.840 6.926 -39.714 1.00 18.48 474 ASN A CA 1
ATOM 3792 C C . ASN A 1 474 ? -19.009 7.919 -38.570 1.00 18.66 474 ASN A C 1
ATOM 3793 O O . ASN A 1 474 ? -19.747 7.659 -37.620 1.00 19.73 474 ASN A O 1
ATOM 3798 N N . ASN A 1 475 ? -18.337 9.061 -38.674 1.00 19.12 475 ASN A N 1
ATOM 3799 C CA . ASN A 1 475 ? -18.371 10.080 -37.631 1.00 19.13 475 ASN A CA 1
ATOM 3800 C C . ASN A 1 475 ? -18.104 9.467 -36.263 1.00 17.41 475 ASN A C 1
ATOM 3801 O O . ASN A 1 475 ? -18.735 9.810 -35.261 1.00 14.72 475 ASN A O 1
ATOM 3806 N N . GLN A 1 476 ? -17.140 8.556 -36.242 1.00 15.64 476 GLN A N 1
ATOM 3807 C CA . GLN A 1 476 ? -16.743 7.870 -35.025 1.00 13.89 476 GLN A CA 1
ATOM 3808 C C . GLN A 1 476 ? -15.247 7.610 -35.060 1.00 13.56 476 GLN A C 1
ATOM 3809 O O . GLN A 1 476 ? -14.632 7.578 -36.128 1.00 12.04 476 GLN A O 1
ATOM 3815 N N . TYR A 1 477 ? -14.660 7.438 -33.884 1.00 13.01 477 TYR A N 1
ATOM 3816 C CA . TYR A 1 477 ? -13.245 7.139 -33.786 1.00 12.49 477 TYR A CA 1
ATOM 3817 C C . TYR A 1 477 ? -13.115 5.628 -33.928 1.00 12.80 477 TYR A C 1
ATOM 3818 O O . TYR A 1 477 ? -13.984 4.878 -33.472 1.00 12.92 477 TYR A O 1
ATOM 3827 N N . MET A 1 478 ? -12.040 5.180 -34.566 1.00 11.36 478 MET A N 1
ATOM 3828 C CA . MET A 1 478 ? -11.813 3.751 -34.739 1.00 10.54 478 MET A CA 1
ATOM 3829 C C . MET A 1 478 ? -10.344 3.434 -34.519 1.00 11.32 478 MET A C 1
ATOM 3830 O O . MET A 1 478 ? -9.505 4.333 -34.447 1.00 11.62 478 MET A O 1
ATOM 3835 N N . ILE A 1 479 ? -10.045 2.147 -34.404 1.00 9.48 479 ILE A N 1
ATOM 3836 C CA . ILE A 1 479 ? -8.677 1.693 -34.238 1.00 10.56 479 ILE A CA 1
ATOM 3837 C C . ILE A 1 479 ? -8.455 0.551 -35.229 1.00 9.89 479 ILE A C 1
ATOM 3838 O O . ILE A 1 479 ? -8.872 -0.581 -34.992 1.00 9.40 479 ILE A O 1
ATOM 3843 N N . HIS A 1 480 ? -7.811 0.874 -36.349 1.00 10.04 480 HIS A N 1
ATOM 3844 C CA . HIS A 1 480 ? -7.523 -0.089 -37.408 1.00 9.63 480 HIS A CA 1
ATOM 3845 C C . HIS A 1 480 ? -6.164 -0.748 -37.256 1.00 10.36 480 HIS A C 1
ATOM 3846 O O . HIS A 1 480 ? -5.272 -0.213 -36.594 1.00 9.63 480 HIS A O 1
ATOM 3853 N N . GLY A 1 481 ? -6.026 -1.910 -37.894 1.00 9.25 481 GLY A N 1
ATOM 3854 C CA . GLY A 1 481 ? -4.778 -2.646 -37.900 1.00 7.78 481 GLY A CA 1
ATOM 3855 C C . GLY A 1 481 ? -4.225 -3.077 -36.560 1.00 9.44 481 GLY A C 1
ATOM 3856 O O . GLY A 1 481 ? -3.139 -2.651 -36.171 1.00 7.18 481 GLY A O 1
ATOM 3857 N N . VAL A 1 482 ? -4.956 -3.950 -35.874 1.00 8.30 482 VAL A N 1
ATOM 3858 C CA . VAL A 1 482 ? -4.535 -4.438 -34.568 1.00 10.04 482 VAL A CA 1
ATOM 3859 C C . VAL A 1 482 ? -4.642 -5.953 -34.486 1.00 10.20 482 VAL A C 1
ATOM 3860 O O . VAL A 1 482 ? -5.122 -6.611 -35.410 1.00 12.23 482 VAL A O 1
ATOM 3864 N N . THR A 1 483 ? -4.174 -6.497 -33.372 1.00 10.99 483 THR A N 1
ATOM 3865 C CA . THR A 1 483 ? -4.247 -7.929 -33.104 1.00 10.27 483 THR A CA 1
ATOM 3866 C C . THR A 1 483 ? -4.718 -8.000 -31.655 1.00 9.69 483 THR A C 1
ATOM 3867 O O . THR A 1 483 ? -4.073 -7.436 -30.777 1.00 8.77 483 THR A O 1
ATOM 3871 N N . GLY A 1 484 ? -5.852 -8.658 -31.416 1.00 9.50 484 GLY A N 1
ATOM 3872 C CA . GLY A 1 484 ? -6.376 -8.770 -30.061 1.00 8.45 484 GLY A CA 1
ATOM 3873 C C . GLY A 1 484 ? -5.750 -9.918 -29.279 1.00 10.68 484 GLY A C 1
ATOM 3874 O O . GLY A 1 484 ? -4.787 -10.531 -29.745 1.00 9.64 484 GLY A O 1
ATOM 3875 N N . ALA A 1 485 ? -6.288 -10.208 -28.092 1.00 9.80 485 ALA A N 1
ATOM 3876 C CA . ALA A 1 485 ? -5.768 -11.297 -27.265 1.00 10.54 485 ALA A CA 1
ATOM 3877 C C . ALA A 1 485 ? -5.830 -12.583 -28.076 1.00 10.30 485 ALA A C 1
ATOM 3878 O O . ALA A 1 485 ? -5.016 -13.488 -27.895 1.00 11.45 485 ALA A O 1
ATOM 3880 N N . ASP A 1 486 ? -6.817 -12.663 -28.961 1.00 11.03 486 ASP A N 1
ATOM 3881 C CA . ASP A 1 486 ? -6.946 -13.823 -29.830 1.00 10.92 486 ASP A CA 1
ATOM 3882 C C . ASP A 1 486 ? -5.973 -13.588 -30.976 1.00 10.85 486 ASP A C 1
ATOM 3883 O O . ASP A 1 486 ? -6.304 -12.940 -31.970 1.00 11.81 486 ASP A O 1
ATOM 3888 N N . GLU A 1 487 ? -4.766 -14.113 -30.829 1.00 9.50 487 GLU A N 1
ATOM 3889 C CA . GLU A 1 487 ? -3.747 -13.936 -31.845 1.00 10.70 487 GLU A CA 1
ATOM 3890 C C . GLU A 1 487 ? -4.028 -14.679 -33.150 1.00 11.49 487 GLU A C 1
ATOM 3891 O O . GLU A 1 487 ? -3.192 -14.672 -34.054 1.00 10.60 487 GLU A O 1
ATOM 3897 N N . TYR A 1 488 ? -5.196 -15.318 -33.253 1.00 10.71 488 TYR A N 1
ATOM 3898 C CA . TYR A 1 488 ? -5.562 -16.023 -34.480 1.00 9.75 488 TYR A CA 1
ATOM 3899 C C . TYR A 1 488 ? -6.320 -15.096 -35.442 1.00 11.20 488 TYR A C 1
ATOM 3900 O O . TYR A 1 488 ? -6.971 -15.544 -36.390 1.00 9.78 488 TYR A O 1
ATOM 3909 N N . GLU A 1 489 ? -6.235 -13.797 -35.166 1.00 10.64 489 GLU A N 1
ATOM 3910 C CA . GLU A 1 489 ? -6.814 -12.764 -36.026 1.00 11.88 489 GLU A CA 1
ATOM 3911 C C . GLU A 1 489 ? -5.679 -11.731 -36.035 1.00 11.57 489 GLU A C 1
ATOM 3912 O O . GLU A 1 489 ? -5.284 -11.234 -34.973 1.00 11.21 489 GLU A O 1
ATOM 3918 N N . ASN A 1 490 ? -5.135 -11.433 -37.211 1.00 8.64 490 ASN A N 1
ATOM 3919 C CA . ASN A 1 490 ? -4.026 -10.483 -37.316 1.00 9.48 490 ASN A CA 1
ATOM 3920 C C . ASN A 1 490 ? -4.353 -9.296 -38.214 1.00 9.85 490 ASN A C 1
ATOM 3921 O O . ASN A 1 490 ? -5.013 -9.447 -39.248 1.00 10.80 490 ASN A O 1
ATOM 3926 N N . ASN A 1 491 ? -3.878 -8.120 -37.817 1.00 8.92 491 ASN A N 1
ATOM 3927 C CA . ASN A 1 491 ? -4.090 -6.887 -38.577 1.00 9.06 491 ASN A CA 1
ATOM 3928 C C . ASN A 1 491 ? -5.569 -6.654 -38.890 1.00 9.59 491 ASN A C 1
ATOM 3929 O O . ASN A 1 491 ? -5.928 -6.314 -40.022 1.00 9.44 491 ASN A O 1
ATOM 3934 N N . VAL A 1 492 ? -6.425 -6.839 -37.891 1.00 6.67 492 VAL A N 1
ATOM 3935 C CA . VAL A 1 492 ? -7.852 -6.638 -38.093 1.00 8.10 492 VAL A CA 1
ATOM 3936 C C . VAL A 1 492 ? -8.241 -5.229 -37.699 1.00 8.75 492 VAL A C 1
ATOM 3937 O O . VAL A 1 492 ? -7.446 -4.496 -37.109 1.00 9.74 492 VAL A O 1
ATOM 3941 N N . ASP A 1 493 ? -9.470 -4.856 -38.020 1.00 8.97 493 ASP A N 1
ATOM 3942 C CA . ASP A 1 493 ? -9.948 -3.520 -37.718 1.00 10.02 493 ASP A CA 1
ATOM 3943 C C . ASP A 1 493 ? -11.058 -3.471 -36.675 1.00 10.62 493 ASP A C 1
ATOM 3944 O O . ASP A 1 493 ? -12.005 -4.261 -36.703 1.00 10.63 493 ASP A O 1
ATOM 3949 N N . ASN A 1 494 ? -10.926 -2.522 -35.757 1.00 10.76 494 ASN A N 1
ATOM 3950 C CA . ASN A 1 494 ? -11.890 -2.342 -34.693 1.00 10.72 494 ASN A CA 1
ATOM 3951 C C . ASN A 1 494 ? -12.163 -3.615 -33.899 1.00 11.24 494 ASN A C 1
ATOM 3952 O O . ASN A 1 494 ? -13.294 -4.105 -33.842 1.00 11.89 494 ASN A O 1
ATOM 3957 N N . ASN A 1 495 ? -11.104 -4.161 -33.309 1.00 8.82 495 ASN A N 1
ATOM 3958 C CA . ASN A 1 495 ? -11.229 -5.328 -32.455 1.00 9.85 495 ASN A CA 1
ATOM 3959 C C . ASN A 1 495 ? -11.995 -4.746 -31.262 1.00 10.52 495 ASN A C 1
ATOM 3960 O O . ASN A 1 495 ? -11.516 -3.814 -30.617 1.00 10.66 495 ASN A O 1
ATOM 3965 N N . TRP A 1 496 ? -13.186 -5.275 -30.990 1.00 10.09 496 TRP A N 1
ATOM 3966 C CA . TRP A 1 496 ? -14.037 -4.772 -29.906 1.00 10.59 496 TRP A CA 1
ATOM 3967 C C . TRP A 1 496 ? -13.345 -4.584 -28.557 1.00 11.57 496 TRP A C 1
ATOM 3968 O O . TRP A 1 496 ? -13.475 -3.530 -27.920 1.00 10.17 496 TRP A O 1
ATOM 3979 N N . ASP A 1 497 ? -12.625 -5.611 -28.118 1.00 10.97 497 ASP A N 1
ATOM 3980 C CA . ASP A 1 497 ? -11.921 -5.553 -26.841 1.00 11.09 497 ASP A CA 1
ATOM 3981 C C . ASP A 1 497 ? -10.905 -4.413 -26.813 1.00 10.66 497 ASP A C 1
ATOM 3982 O O . ASP A 1 497 ? -10.768 -3.713 -25.805 1.00 10.27 497 ASP A O 1
ATOM 3987 N N . THR A 1 498 ? -10.192 -4.228 -27.918 1.00 8.64 498 THR A N 1
ATOM 3988 C CA . THR A 1 498 ? -9.205 -3.163 -27.998 1.00 10.92 498 THR A CA 1
ATOM 3989 C C . THR A 1 498 ? -9.889 -1.792 -27.918 1.00 10.97 498 THR A C 1
ATOM 3990 O O . THR A 1 498 ? -9.505 -0.950 -27.108 1.00 12.46 498 THR A O 1
ATOM 3994 N N . ASN A 1 499 ? -10.903 -1.572 -28.748 1.00 9.94 499 ASN A N 1
ATOM 3995 C CA . ASN A 1 499 ? -11.623 -0.303 -28.731 1.00 11.58 499 ASN A CA 1
ATOM 3996 C C . ASN A 1 499 ? -12.241 -0.058 -27.350 1.00 11.89 499 ASN A C 1
ATOM 3997 O O . ASN A 1 499 ? -12.199 1.056 -26.825 1.00 11.63 499 ASN A O 1
ATOM 4002 N N . MET A 1 500 ? -12.810 -1.106 -26.765 1.00 11.50 500 MET A N 1
ATOM 4003 C CA . MET A 1 500 ? -13.431 -0.996 -25.452 1.00 11.70 500 MET A CA 1
ATOM 4004 C C . MET A 1 500 ? -12.408 -0.602 -24.386 1.00 12.15 500 MET A C 1
ATOM 4005 O O . MET A 1 500 ? -12.688 0.240 -23.533 1.00 12.67 500 MET A O 1
ATOM 4010 N N . LEU A 1 501 ? -11.222 -1.202 -24.440 1.00 12.22 501 LEU A N 1
ATOM 4011 C CA . LEU A 1 501 ? -10.174 -0.898 -23.467 1.00 12.43 501 LEU A CA 1
ATOM 4012 C C . LEU A 1 501 ? -9.619 0.521 -23.622 1.00 12.21 501 LEU A C 1
ATOM 4013 O O . LEU A 1 501 ? -9.258 1.160 -22.636 1.00 11.75 501 LEU A O 1
ATOM 4018 N N . ALA A 1 502 ? -9.558 1.008 -24.858 1.00 10.96 502 ALA A N 1
ATOM 4019 C CA . ALA A 1 502 ? -9.048 2.350 -25.132 1.00 10.39 502 ALA A CA 1
ATOM 4020 C C . ALA A 1 502 ? -10.020 3.368 -24.536 1.00 12.51 502 ALA A C 1
ATOM 4021 O O . ALA A 1 502 ? -9.625 4.289 -23.818 1.00 12.67 502 ALA A O 1
ATOM 4023 N N . GLN A 1 503 ? -11.299 3.186 -24.846 1.00 11.55 503 GLN A N 1
ATOM 4024 C CA . GLN A 1 503 ? -12.348 4.053 -24.339 1.00 12.41 503 GLN A CA 1
ATOM 4025 C C . GLN A 1 503 ? -12.336 4.041 -22.810 1.00 13.62 503 GLN A C 1
ATOM 4026 O O . GLN A 1 503 ? -12.401 5.095 -22.169 1.00 14.43 503 GLN A O 1
ATOM 4032 N N . TRP A 1 504 ? -12.250 2.846 -22.231 1.00 12.20 504 TRP A N 1
ATOM 4033 C CA . TRP A 1 504 ? -12.229 2.709 -20.777 1.00 12.35 504 TRP A CA 1
ATOM 4034 C C . TRP A 1 504 ? -11.030 3.425 -20.152 1.00 13.00 504 TRP A C 1
ATOM 4035 O O . TRP A 1 504 ? -11.171 4.152 -19.166 1.00 11.48 504 TRP A O 1
ATOM 4046 N N . THR A 1 505 ? -9.851 3.204 -20.725 1.00 12.03 505 THR A N 1
ATOM 4047 C CA . THR A 1 505 ? -8.632 3.820 -20.221 1.00 12.54 505 THR A CA 1
ATOM 4048 C C . THR A 1 505 ? -8.771 5.339 -20.155 1.00 13.55 505 THR A C 1
ATOM 4049 O O . THR A 1 505 ? -8.508 5.953 -19.119 1.00 13.52 505 THR A O 1
ATOM 4053 N N . LEU A 1 506 ? -9.178 5.936 -21.270 1.00 12.76 506 LEU A N 1
ATOM 4054 C CA . LEU A 1 506 ? -9.356 7.378 -21.356 1.00 13.99 506 LEU A CA 1
ATOM 4055 C C . LEU A 1 506 ? -10.397 7.865 -20.350 1.00 14.53 506 LEU A C 1
ATOM 4056 O O . LEU A 1 506 ? -10.204 8.880 -19.686 1.00 15.17 506 LEU A O 1
ATOM 4061 N N . LYS A 1 507 ? -11.497 7.128 -20.238 1.00 15.41 507 LYS A N 1
ATOM 4062 C CA . LYS A 1 507 ? -12.573 7.478 -19.314 1.00 16.79 507 LYS A CA 1
ATOM 4063 C C . LYS A 1 507 ? -12.097 7.429 -17.862 1.00 17.14 507 LYS A C 1
ATOM 4064 O O . LYS A 1 507 ? -12.373 8.336 -17.074 1.00 16.19 507 LYS A O 1
ATOM 4070 N N . TYR A 1 508 ? -11.376 6.369 -17.511 1.00 16.23 508 TYR A N 1
ATOM 4071 C CA . TYR A 1 508 ? -10.882 6.215 -16.149 1.00 16.18 508 TYR A CA 1
ATOM 4072 C C . TYR A 1 508 ? -9.828 7.270 -15.825 1.00 15.67 508 TYR A C 1
ATOM 4073 O O . TYR A 1 508 ? -9.807 7.822 -14.727 1.00 16.84 508 TYR A O 1
ATOM 4082 N N . THR A 1 509 ? -8.953 7.547 -16.784 1.00 14.97 509 THR A N 1
ATOM 4083 C CA . THR A 1 509 ? -7.902 8.535 -16.578 1.00 15.58 509 THR A CA 1
ATOM 4084 C C . THR A 1 509 ? -8.505 9.921 -16.326 1.00 16.32 509 THR A C 1
ATOM 4085 O O . THR A 1 509 ? -8.040 10.657 -15.454 1.00 17.52 509 THR A O 1
ATOM 4089 N N . LEU A 1 510 ? -9.542 10.271 -17.081 1.00 16.16 510 LEU A N 1
ATOM 4090 C CA . LEU A 1 510 ? -10.198 11.560 -16.898 1.00 16.24 510 LEU A CA 1
ATOM 4091 C C . LEU A 1 510 ? -10.768 11.651 -15.483 1.00 16.75 510 LEU A C 1
ATOM 4092 O O . LEU A 1 510 ? -10.710 12.707 -14.852 1.00 16.38 510 LEU A O 1
ATOM 4097 N N . GLU A 1 511 ? -11.309 10.542 -14.981 1.00 17.81 511 GLU A N 1
ATOM 4098 C CA . GLU A 1 511 ? -11.848 10.513 -13.624 1.00 18.37 511 GLU A CA 1
ATOM 4099 C C . GLU A 1 511 ? -10.706 10.806 -12.647 1.00 18.17 511 GLU A C 1
ATOM 4100 O O . GLU A 1 511 ? -10.799 11.697 -11.803 1.00 18.76 511 GLU A O 1
ATOM 4106 N N . ILE A 1 512 ? -9.622 10.054 -12.780 1.00 16.93 512 ILE A N 1
ATOM 4107 C CA . ILE A 1 512 ? -8.464 10.210 -11.907 1.00 17.05 512 ILE A CA 1
ATOM 4108 C C . ILE A 1 512 ? -7.869 11.615 -11.907 1.00 17.88 512 ILE A C 1
ATOM 4109 O O . ILE A 1 512 ? -7.514 12.140 -10.847 1.00 16.97 512 ILE A O 1
ATOM 4114 N N . LEU A 1 513 ? -7.760 12.218 -13.088 1.00 16.78 513 LEU A N 1
ATOM 4115 C CA . LEU A 1 513 ? -7.181 13.552 -13.206 1.00 18.90 513 LEU A CA 1
ATOM 4116 C C . LEU A 1 513 ? -7.915 14.585 -12.363 1.00 19.62 513 LEU A C 1
ATOM 4117 O O . LEU A 1 513 ? -7.299 15.490 -11.805 1.00 20.66 513 LEU A O 1
ATOM 4122 N N . GLY A 1 514 ? -9.228 14.444 -12.265 1.00 19.84 514 GLY A N 1
ATOM 4123 C CA . GLY A 1 514 ? -9.994 15.377 -11.469 1.00 19.69 514 GLY A CA 1
ATOM 4124 C C . GLY A 1 514 ? -9.803 15.139 -9.982 1.00 20.78 514 GLY A C 1
ATOM 4125 O O . GLY A 1 514 ? -10.328 15.892 -9.164 1.00 21.56 514 GLY A O 1
ATOM 4126 N N . LYS A 1 515 ? -9.047 14.107 -9.619 1.00 20.59 515 LYS A N 1
ATOM 4127 C CA . LYS A 1 515 ? -8.844 13.802 -8.206 1.00 20.65 515 LYS A CA 1
ATOM 4128 C C . LYS A 1 515 ? -7.416 13.904 -7.680 1.00 19.82 515 LYS A C 1
ATOM 4129 O O . LYS A 1 515 ? -7.204 13.903 -6.468 1.00 19.87 515 LYS A O 1
ATOM 4135 N N . VAL A 1 516 ? -6.439 13.990 -8.576 1.00 19.01 516 VAL A N 1
ATOM 4136 C CA . VAL A 1 516 ? -5.043 14.087 -8.160 1.00 18.60 516 VAL A CA 1
ATOM 4137 C C . VAL A 1 516 ? -4.781 15.435 -7.486 1.00 19.73 516 VAL A C 1
ATOM 4138 O O . VAL A 1 516 ? -5.538 16.387 -7.691 1.00 18.70 516 VAL A O 1
ATOM 4142 N N . ASP A 1 517 ? -3.722 15.523 -6.682 1.00 20.00 517 ASP A N 1
ATOM 4143 C CA . ASP A 1 517 ? -3.422 16.782 -6.001 1.00 21.69 517 ASP A CA 1
ATOM 4144 C C . ASP A 1 517 ? -2.674 17.750 -6.901 1.00 20.48 517 ASP A C 1
ATOM 4145 O O . ASP A 1 517 ? -2.263 17.397 -8.003 1.00 19.84 517 ASP A O 1
ATOM 4150 N N . GLN A 1 518 ? -2.503 18.976 -6.415 1.00 21.65 518 GLN A N 1
ATOM 4151 C CA . GLN A 1 518 ? -1.829 20.032 -7.162 1.00 20.14 518 GLN A CA 1
ATOM 4152 C C . GLN A 1 518 ? -0.444 19.676 -7.704 1.00 20.18 518 GLN A C 1
ATOM 4153 O O . GLN A 1 518 ? -0.120 20.033 -8.834 1.00 19.65 518 GLN A O 1
ATOM 4159 N N . ASP A 1 519 ? 0.379 18.991 -6.913 1.00 19.60 519 ASP A N 1
ATOM 4160 C CA . ASP A 1 519 ? 1.715 18.625 -7.382 1.00 21.03 519 ASP A CA 1
ATOM 4161 C C . ASP A 1 519 ? 1.627 17.656 -8.550 1.00 21.04 519 ASP A C 1
ATOM 4162 O O . ASP A 1 519 ? 2.294 17.825 -9.573 1.00 21.21 519 ASP A O 1
ATOM 4167 N N . THR A 1 520 ? 0.800 16.633 -8.394 1.00 20.20 520 THR A N 1
ATOM 4168 C CA . THR A 1 520 ? 0.631 15.650 -9.446 1.00 20.02 520 THR A CA 1
ATOM 4169 C C . THR A 1 520 ? 0.085 16.322 -10.709 1.00 20.57 520 THR A C 1
ATOM 4170 O O . THR A 1 520 ? 0.673 16.206 -11.784 1.00 20.10 520 THR A O 1
ATOM 4174 N N . ALA A 1 521 ? -1.022 17.049 -10.570 1.00 21.03 521 ALA A N 1
ATOM 4175 C CA . ALA A 1 521 ? -1.640 17.729 -11.705 1.00 21.35 521 ALA A CA 1
ATOM 4176 C C . ALA A 1 521 ? -0.612 18.531 -12.491 1.00 22.74 521 ALA A C 1
ATOM 4177 O O . ALA A 1 521 ? -0.556 18.464 -13.722 1.00 22.48 521 ALA A O 1
ATOM 4179 N N . LYS A 1 522 ? 0.207 19.285 -11.768 1.00 23.13 522 LYS A N 1
ATOM 4180 C CA . LYS A 1 522 ? 1.234 20.106 -12.385 1.00 25.16 522 LYS A CA 1
ATOM 4181 C C . LYS A 1 522 ? 2.248 19.235 -13.112 1.00 24.90 522 LYS A C 1
ATOM 4182 O O . LYS A 1 522 ? 2.699 19.578 -14.203 1.00 25.76 522 LYS A O 1
ATOM 4188 N N . GLN A 1 523 ? 2.600 18.102 -12.513 1.00 25.57 523 GLN A N 1
ATOM 4189 C CA . GLN A 1 523 ? 3.559 17.188 -13.125 1.00 26.23 523 GLN A CA 1
ATOM 4190 C C . GLN A 1 523 ? 2.984 16.545 -14.386 1.00 25.46 523 GLN A C 1
ATOM 4191 O O . GLN A 1 523 ? 3.640 16.509 -15.428 1.00 26.07 523 GLN A O 1
ATOM 4197 N N . LEU A 1 524 ? 1.764 16.028 -14.284 1.00 22.14 524 LEU A N 1
ATOM 4198 C CA . LEU A 1 524 ? 1.119 15.380 -15.416 1.00 20.19 524 LEU A CA 1
ATOM 4199 C C . LEU A 1 524 ? 0.970 16.380 -16.553 1.00 21.30 524 LEU A C 1
ATOM 4200 O O . LEU A 1 524 ? 1.102 16.031 -17.726 1.00 20.60 524 LEU A O 1
ATOM 4205 N N . ASP A 1 525 ? 0.695 17.630 -16.195 1.00 22.40 525 ASP A N 1
ATOM 4206 C CA . ASP A 1 525 ? 0.562 18.692 -17.180 1.00 22.20 525 ASP A CA 1
ATOM 4207 C C . ASP A 1 525 ? -0.343 18.310 -18.356 1.00 22.79 525 ASP A C 1
ATOM 4208 O O . ASP A 1 525 ? 0.086 18.301 -19.508 1.00 20.76 525 ASP A O 1
ATOM 4213 N N . VAL A 1 526 ? -1.600 18.000 -18.053 1.00 23.47 526 VAL A N 1
ATOM 4214 C CA . VAL A 1 526 ? -2.576 17.630 -19.076 1.00 23.30 526 VAL A CA 1
ATOM 4215 C C . VAL A 1 526 ? -3.482 18.832 -19.333 1.00 24.19 526 VAL A C 1
ATOM 4216 O O . VAL A 1 526 ? -4.267 19.221 -18.466 1.00 23.14 526 VAL A O 1
ATOM 4220 N N . SER A 1 527 ? -3.376 19.412 -20.526 1.00 24.92 527 SER A N 1
ATOM 4221 C CA . SER A 1 527 ? -4.170 20.590 -20.871 1.00 26.19 527 SER A CA 1
ATOM 4222 C C . SER A 1 527 ? -5.658 20.296 -20.988 1.00 27.20 527 SER A C 1
ATOM 4223 O O . SER A 1 527 ? -6.076 19.138 -21.050 1.00 27.50 527 SER A O 1
ATOM 4226 N N . ASP A 1 528 ? -6.459 21.356 -21.012 1.00 28.27 528 ASP A N 1
ATOM 4227 C CA . ASP A 1 528 ? -7.899 21.207 -21.141 1.00 28.82 528 ASP A CA 1
ATOM 4228 C C . ASP A 1 528 ? -8.208 20.782 -22.567 1.00 26.82 528 ASP A C 1
ATOM 4229 O O . ASP A 1 528 ? -9.242 20.175 -22.834 1.00 25.72 528 ASP A O 1
ATOM 4234 N N . GLU A 1 529 ? -7.297 21.105 -23.482 1.00 26.87 529 GLU A N 1
ATOM 4235 C CA . GLU A 1 529 ? -7.466 20.740 -24.878 1.00 26.73 529 GLU A CA 1
ATOM 4236 C C . GLU A 1 529 ? -7.427 19.219 -24.975 1.00 24.82 529 GLU A C 1
ATOM 4237 O O . GLU A 1 529 ? -8.288 18.609 -25.612 1.00 24.14 529 GLU A O 1
ATOM 4243 N N . GLU A 1 530 ? -6.430 18.613 -24.331 1.00 21.77 530 GLU A N 1
ATOM 4244 C CA . GLU A 1 530 ? -6.296 17.158 -24.327 1.00 19.83 530 GLU A CA 1
ATOM 4245 C C . GLU A 1 530 ? -7.514 16.493 -23.697 1.00 18.72 530 GLU A C 1
ATOM 4246 O O . GLU A 1 530 ? -8.066 15.538 -24.245 1.00 19.37 530 GLU A O 1
ATOM 4252 N N . LYS A 1 531 ? -7.927 16.997 -22.539 1.00 16.98 531 LYS A N 1
ATOM 4253 C CA . LYS A 1 531 ? -9.072 16.434 -21.840 1.00 16.92 531 LYS A CA 1
ATOM 4254 C C . LYS A 1 531 ? -10.323 16.479 -22.699 1.00 17.02 531 LYS A C 1
ATOM 4255 O O . LYS A 1 531 ? -11.093 15.523 -22.725 1.00 18.87 531 LYS A O 1
ATOM 4261 N N . THR A 1 532 ? -10.526 17.582 -23.410 1.00 16.96 532 THR A N 1
ATOM 4262 C CA . THR A 1 532 ? -11.695 17.698 -24.273 1.00 18.39 532 THR A CA 1
ATOM 4263 C C . THR A 1 532 ? -11.599 16.643 -25.375 1.00 17.85 532 THR A C 1
ATOM 4264 O O . THR A 1 532 ? -12.577 15.962 -25.686 1.00 18.60 532 THR A O 1
ATOM 4268 N N . LYS A 1 533 ? -10.411 16.503 -25.954 1.00 18.36 533 LYS A N 1
ATOM 4269 C CA . LYS A 1 533 ? -10.189 15.519 -27.006 1.00 18.73 533 LYS A CA 1
ATOM 4270 C C . LYS A 1 533 ? -10.487 14.110 -26.480 1.00 17.81 533 LYS A C 1
ATOM 4271 O O . LYS A 1 533 ? -11.259 13.361 -27.077 1.00 18.38 533 LYS A O 1
ATOM 4277 N N . TRP A 1 534 ? -9.874 13.754 -25.356 1.00 16.65 534 TRP A N 1
ATOM 4278 C CA . TRP A 1 534 ? -10.088 12.439 -24.760 1.00 14.15 534 TRP A CA 1
ATOM 4279 C C . TRP A 1 534 ? -11.576 12.136 -24.561 1.00 14.31 534 TRP A C 1
ATOM 4280 O O . TRP A 1 534 ? -12.034 11.032 -24.860 1.00 14.15 534 TRP A O 1
ATOM 4291 N N . GLN A 1 535 ? -12.327 13.112 -24.052 1.00 15.02 535 GLN A N 1
ATOM 4292 C CA . GLN A 1 535 ? -13.764 12.928 -23.831 1.00 15.08 535 GLN A CA 1
ATOM 4293 C C . GLN A 1 535 ? -14.497 12.687 -25.132 1.00 14.16 535 GLN A C 1
ATOM 4294 O O . GLN A 1 535 ? -15.448 11.909 -25.185 1.00 13.57 535 GLN A O 1
ATOM 4300 N N . ASP A 1 536 ? -14.063 13.377 -26.178 1.00 14.09 536 ASP A N 1
ATOM 4301 C CA . ASP A 1 536 ? -14.681 13.219 -27.483 1.00 15.75 536 ASP A CA 1
ATOM 4302 C C . ASP A 1 536 ? -14.453 11.790 -27.979 1.00 15.53 536 ASP A C 1
ATOM 4303 O O . ASP A 1 536 ? -15.350 11.178 -28.562 1.00 15.45 536 ASP A O 1
ATOM 4308 N N . ILE A 1 537 ? -13.259 11.256 -27.732 1.00 14.97 537 ILE A N 1
ATOM 4309 C CA . ILE A 1 537 ? -12.933 9.894 -28.148 1.00 14.94 537 ILE A CA 1
ATOM 4310 C C . ILE A 1 537 ? -13.821 8.891 -27.408 1.00 14.92 537 ILE A C 1
ATOM 4311 O O . ILE A 1 537 ? -14.339 7.943 -28.001 1.00 16.06 537 ILE A O 1
ATOM 4316 N N . VAL A 1 538 ? -13.995 9.111 -26.109 1.00 13.58 538 VAL A N 1
ATOM 4317 C CA . VAL A 1 538 ? -14.830 8.248 -25.285 1.00 13.50 538 VAL A CA 1
ATOM 4318 C C . VAL A 1 538 ? -16.271 8.314 -25.782 1.00 14.78 538 VAL A C 1
ATOM 4319 O O . VAL A 1 538 ? -16.938 7.293 -25.932 1.00 14.46 538 VAL A O 1
ATOM 4323 N N . ASP A 1 539 ? -16.734 9.531 -26.043 1.00 15.19 539 ASP A N 1
ATOM 4324 C CA . ASP A 1 539 ? -18.088 9.768 -26.518 1.00 16.12 539 ASP A CA 1
ATOM 4325 C C . ASP A 1 539 ? -18.385 9.179 -27.893 1.00 16.15 539 ASP A C 1
ATOM 4326 O O . ASP A 1 539 ? -19.457 8.619 -28.109 1.00 17.57 539 ASP A O 1
ATOM 4331 N N . ARG A 1 540 ? -17.447 9.301 -28.824 1.00 14.28 540 ARG A N 1
ATOM 4332 C CA . ARG A 1 540 ? -17.693 8.805 -30.172 1.00 13.88 540 ARG A CA 1
ATOM 4333 C C . ARG A 1 540 ? -16.872 7.603 -30.630 1.00 13.90 540 ARG A C 1
ATOM 4334 O O . ARG A 1 540 ? -16.613 7.435 -31.822 1.00 13.96 540 ARG A O 1
ATOM 4342 N N . MET A 1 541 ? -16.478 6.759 -29.684 1.00 13.92 541 MET A N 1
ATOM 4343 C CA . MET A 1 541 ? -15.708 5.570 -30.011 1.00 12.83 541 MET A CA 1
ATOM 4344 C C . MET A 1 541 ? -16.615 4.531 -30.657 1.00 13.37 541 MET A C 1
ATOM 4345 O O . MET A 1 541 ? -17.693 4.229 -30.145 1.00 12.65 541 MET A O 1
ATOM 4350 N N . TYR A 1 542 ? -16.176 3.988 -31.784 1.00 12.98 542 TYR A N 1
ATOM 4351 C CA . TYR A 1 542 ? -16.936 2.962 -32.484 1.00 13.45 542 TYR A CA 1
ATOM 4352 C C . TYR A 1 542 ? -16.755 1.623 -31.766 1.00 12.68 542 TYR A C 1
ATOM 4353 O O . TYR A 1 542 ? -15.640 1.248 -31.413 1.00 13.36 542 TYR A O 1
ATOM 4362 N N . LEU A 1 543 ? -17.858 0.918 -31.539 1.00 13.94 543 LEU A N 1
ATOM 4363 C CA . LEU A 1 543 ? -17.835 -0.389 -30.885 1.00 14.10 543 LEU A CA 1
ATOM 4364 C C . LEU A 1 543 ? -18.684 -1.346 -31.718 1.00 15.12 543 LEU A C 1
ATOM 4365 O O . LEU A 1 543 ? -19.907 -1.224 -31.751 1.00 17.43 543 LEU A O 1
ATOM 4370 N N . PRO A 1 544 ? -18.045 -2.313 -32.402 1.00 15.92 544 PRO A N 1
ATOM 4371 C CA . PRO A 1 544 ? -18.737 -3.296 -33.249 1.00 15.05 544 PRO A CA 1
ATOM 4372 C C . PRO A 1 544 ? -19.787 -4.135 -32.517 1.00 14.81 544 PRO A C 1
ATOM 4373 O O . PRO A 1 544 ? -19.487 -4.814 -31.536 1.00 13.32 544 PRO A O 1
ATOM 4377 N N . TYR A 1 545 ? -21.015 -4.102 -33.025 1.00 14.19 545 TYR A N 1
ATOM 4378 C CA . TYR A 1 545 ? -22.129 -4.816 -32.405 1.00 14.74 545 TYR A CA 1
ATOM 4379 C C . TYR A 1 545 ? -23.122 -5.365 -33.429 1.00 16.07 545 TYR A C 1
ATOM 4380 O O . TYR A 1 545 ? -23.382 -4.725 -34.450 1.00 16.30 545 TYR A O 1
ATOM 4389 N N . ASP A 1 546 ? -23.670 -6.551 -33.153 1.00 16.20 546 ASP A N 1
ATOM 4390 C CA . ASP A 1 546 ? -24.664 -7.167 -34.033 1.00 16.43 546 ASP A CA 1
ATOM 4391 C C . ASP A 1 546 ? -25.981 -7.299 -33.269 1.00 17.27 546 ASP A C 1
ATOM 4392 O O . ASP A 1 546 ? -26.084 -8.060 -32.297 1.00 14.79 546 ASP A O 1
ATOM 4397 N N . LYS A 1 547 ? -26.987 -6.561 -33.723 1.00 18.68 547 LYS A N 1
ATOM 4398 C CA . LYS A 1 547 ? -28.293 -6.556 -33.072 1.00 21.05 547 LYS A CA 1
ATOM 4399 C C . LYS A 1 547 ? -29.015 -7.899 -33.052 1.00 20.66 547 LYS A C 1
ATOM 4400 O O . LYS A 1 547 ? -29.555 -8.295 -32.024 1.00 22.73 547 LYS A O 1
ATOM 4406 N N . ASP A 1 548 ? -29.021 -8.609 -34.176 1.00 21.42 548 ASP A N 1
ATOM 4407 C CA . ASP A 1 548 ? -29.710 -9.894 -34.241 1.00 20.02 548 ASP A CA 1
ATOM 4408 C C . ASP A 1 548 ? -29.135 -10.955 -33.307 1.00 18.96 548 ASP A C 1
ATOM 4409 O O . ASP A 1 548 ? -29.877 -11.729 -32.711 1.00 18.24 548 ASP A O 1
ATOM 4414 N N . LEU A 1 549 ? -27.816 -11.003 -33.177 1.00 17.29 549 LEU A N 1
ATOM 4415 C CA . LEU A 1 549 ? -27.206 -11.985 -32.291 1.00 15.87 549 LEU A CA 1
ATOM 4416 C C . LEU A 1 549 ? -27.038 -11.389 -30.893 1.00 14.73 549 LEU A C 1
ATOM 4417 O O . LEU A 1 549 ? -26.795 -12.107 -29.925 1.00 14.48 549 LEU A O 1
ATOM 4422 N N . ASN A 1 550 ? -27.188 -10.072 -30.801 1.00 15.46 550 ASN A N 1
ATOM 4423 C CA . ASN A 1 550 ? -27.023 -9.345 -29.544 1.00 15.25 550 ASN A CA 1
ATOM 4424 C C . ASN A 1 550 ? -25.642 -9.620 -28.962 1.00 14.43 550 ASN A C 1
ATOM 4425 O O . ASN A 1 550 ? -25.497 -9.935 -27.781 1.00 13.67 550 ASN A O 1
ATOM 4430 N N . ILE A 1 551 ? -24.623 -9.499 -29.807 1.00 14.14 551 ILE A N 1
ATOM 4431 C CA . ILE A 1 551 ? -23.252 -9.734 -29.378 1.00 13.14 551 ILE A CA 1
ATOM 4432 C C . ILE A 1 551 ? -22.325 -8.620 -29.824 1.00 13.24 551 ILE A C 1
ATOM 4433 O O . ILE A 1 551 ? -22.616 -7.886 -30.765 1.00 10.12 551 ILE A O 1
ATOM 4438 N N . PHE A 1 552 ? -21.204 -8.502 -29.126 1.00 13.15 552 PHE A N 1
ATOM 4439 C CA . PHE A 1 552 ? -20.187 -7.534 -29.491 1.00 12.85 552 PHE A CA 1
ATOM 4440 C C . PHE A 1 552 ? -19.386 -8.318 -30.530 1.00 11.89 552 PHE A C 1
ATOM 4441 O O . PHE A 1 552 ? -19.021 -9.470 -30.288 1.00 11.13 552 PHE A O 1
ATOM 4449 N N . VAL A 1 553 ? -19.145 -7.720 -31.692 1.00 11.87 553 VAL A N 1
ATOM 4450 C CA . VAL A 1 553 ? -18.418 -8.404 -32.761 1.00 12.43 553 VAL A CA 1
ATOM 4451 C C . VAL A 1 553 ? -16.907 -8.280 -32.553 1.00 12.78 553 VAL A C 1
ATOM 4452 O O . VAL A 1 553 ? -16.369 -7.175 -32.542 1.00 13.92 553 VAL A O 1
ATOM 4456 N N . GLN A 1 554 ? -16.230 -9.420 -32.396 1.00 13.15 554 GLN A N 1
ATOM 4457 C CA . GLN A 1 554 ? -14.793 -9.430 -32.124 1.00 11.82 554 GLN A CA 1
ATOM 4458 C C . GLN A 1 554 ? -13.994 -8.395 -32.914 1.00 11.47 554 GLN A C 1
ATOM 4459 O O . GLN A 1 554 ? -13.133 -7.719 -32.350 1.00 12.65 554 GLN A O 1
ATOM 4465 N N . HIS A 1 555 ? -14.254 -8.297 -34.215 1.00 10.67 555 HIS A N 1
ATOM 4466 C CA . HIS A 1 555 ? -13.611 -7.297 -35.071 1.00 10.72 555 HIS A CA 1
ATOM 4467 C C . HIS A 1 555 ? -14.499 -7.108 -36.295 1.00 10.38 555 HIS A C 1
ATOM 4468 O O . HIS A 1 555 ? -15.317 -7.974 -36.593 1.00 11.19 555 HIS A O 1
ATOM 4475 N N . ASP A 1 556 ? -14.362 -5.983 -36.993 1.00 9.18 556 ASP A N 1
ATOM 4476 C CA . ASP A 1 556 ? -15.205 -5.739 -38.159 1.00 10.64 556 ASP A CA 1
ATOM 4477 C C . ASP A 1 556 ? -15.084 -6.825 -39.218 1.00 11.63 556 ASP A C 1
ATOM 4478 O O . ASP A 1 556 ? -13.982 -7.173 -39.643 1.00 12.00 556 ASP A O 1
ATOM 4483 N N . GLY A 1 557 ? -16.233 -7.346 -39.641 1.00 12.41 557 GLY A N 1
ATOM 4484 C CA . GLY A 1 557 ? -16.267 -8.368 -40.671 1.00 11.68 557 GLY A CA 1
ATOM 4485 C C . GLY A 1 557 ? -16.145 -9.793 -40.170 1.00 11.95 557 GLY A C 1
ATOM 4486 O O . GLY A 1 557 ? -16.183 -10.738 -40.961 1.00 12.67 557 GLY A O 1
ATOM 4487 N N . PHE A 1 558 ? -16.001 -9.960 -38.860 1.00 12.58 558 PHE A N 1
ATOM 4488 C CA . PHE A 1 558 ? -15.864 -11.296 -38.290 1.00 12.19 558 PHE A CA 1
ATOM 4489 C C . PHE A 1 558 ? -17.016 -12.218 -38.683 1.00 12.18 558 PHE A C 1
ATOM 4490 O O . PHE A 1 558 ? -16.815 -13.409 -38.915 1.00 15.19 558 PHE A O 1
ATOM 4498 N N . LEU A 1 559 ? -18.225 -11.674 -38.764 1.00 12.80 559 LEU A N 1
ATOM 4499 C CA . LEU A 1 559 ? -19.381 -12.492 -39.106 1.00 13.25 559 LEU A CA 1
ATOM 4500 C C . LEU A 1 559 ? -19.431 -12.921 -40.581 1.00 13.15 559 LEU A C 1
ATOM 4501 O O . LEU A 1 559 ? -20.284 -13.721 -40.969 1.00 12.93 559 LEU A O 1
ATOM 4506 N N . ASP A 1 560 ? -18.519 -12.398 -41.400 1.00 12.63 560 ASP A N 1
ATOM 4507 C CA . ASP A 1 560 ? -18.479 -12.768 -42.814 1.00 12.12 560 ASP A CA 1
ATOM 4508 C C . ASP A 1 560 ? -17.653 -14.035 -42.992 1.00 12.35 560 ASP A C 1
ATOM 4509 O O . ASP A 1 560 ? -17.606 -14.619 -44.079 1.00 9.78 560 ASP A O 1
ATOM 4514 N N . LYS A 1 561 ? -16.989 -14.446 -41.918 1.00 12.63 561 LYS A N 1
ATOM 4515 C CA . LYS A 1 561 ? -16.186 -15.657 -41.945 1.00 12.17 561 LYS A CA 1
ATOM 4516 C C . LYS A 1 561 ? -17.144 -16.834 -42.123 1.00 15.10 561 LYS A C 1
ATOM 4517 O O . LYS A 1 561 ? -18.372 -16.677 -42.036 1.00 14.48 561 LYS A O 1
ATOM 4523 N N . ASP A 1 562 ? -16.579 -18.012 -42.368 1.00 14.25 562 ASP A N 1
ATOM 4524 C CA . ASP A 1 562 ? -17.370 -19.229 -42.517 1.00 15.04 562 ASP A CA 1
ATOM 4525 C C . ASP A 1 562 ? -17.502 -19.783 -41.094 1.00 15.22 562 ASP A C 1
ATOM 4526 O O . ASP A 1 562 ? -16.754 -20.676 -40.693 1.00 13.92 562 ASP A O 1
ATOM 4531 N N . ILE A 1 563 ? -18.445 -19.237 -40.331 1.00 16.44 563 ILE A N 1
ATOM 4532 C CA . ILE A 1 563 ? -18.640 -19.650 -38.944 1.00 17.68 563 ILE A CA 1
ATOM 4533 C C . ILE A 1 563 ? -19.066 -21.103 -38.792 1.00 18.44 563 ILE A C 1
ATOM 4534 O O . ILE A 1 563 ? -20.064 -21.543 -39.364 1.00 19.71 563 ILE A O 1
ATOM 4539 N N . GLU A 1 564 ? -18.285 -21.837 -38.009 1.00 18.23 564 GLU A N 1
ATOM 4540 C CA . GLU A 1 564 ? -18.506 -23.256 -37.764 1.00 19.70 564 GLU A CA 1
ATOM 4541 C C . GLU A 1 564 ? -17.896 -23.582 -36.396 1.00 18.41 564 GLU A C 1
ATOM 4542 O O . GLU A 1 564 ? -16.855 -23.041 -36.042 1.00 18.16 564 GLU A O 1
ATOM 4548 N N . PRO A 1 565 ? -18.534 -24.470 -35.614 1.00 17.75 565 PRO A N 1
ATOM 4549 C CA . PRO A 1 565 ? -18.034 -24.845 -34.285 1.00 16.84 565 PRO A CA 1
ATOM 4550 C C . PRO A 1 565 ? -16.689 -25.565 -34.300 1.00 16.34 565 PRO A C 1
ATOM 4551 O O . PRO A 1 565 ? -16.321 -26.188 -35.300 1.00 15.53 565 PRO A O 1
ATOM 4555 N N . VAL A 1 566 ? -15.962 -25.486 -33.186 1.00 14.25 566 VAL A N 1
ATOM 4556 C CA . VAL A 1 566 ? -14.662 -26.142 -33.091 1.00 15.50 566 VAL A CA 1
ATOM 4557 C C . VAL A 1 566 ? -14.836 -27.654 -33.186 1.00 13.17 566 VAL A C 1
ATOM 4558 O O . VAL A 1 566 ? -13.904 -28.372 -33.534 1.00 11.72 566 VAL A O 1
ATOM 4562 N N . SER A 1 567 ? -16.035 -28.130 -32.876 1.00 11.89 567 SER A N 1
ATOM 4563 C CA . SER A 1 567 ? -16.319 -29.559 -32.940 1.00 15.24 567 SER A CA 1
ATOM 4564 C C . SER A 1 567 ? -16.159 -30.086 -34.365 1.00 15.44 567 SER A C 1
ATOM 4565 O O . SER A 1 567 ? -16.028 -31.286 -34.573 1.00 16.65 567 SER A O 1
ATOM 4568 N N . SER A 1 568 ? -16.165 -29.190 -35.346 1.00 14.70 568 SER A N 1
ATOM 4569 C CA . SER A 1 568 ? -16.020 -29.605 -36.735 1.00 17.12 568 SER A CA 1
ATOM 4570 C C . SER A 1 568 ? -14.564 -29.772 -37.147 1.00 16.59 568 SER A C 1
ATOM 4571 O O . SER A 1 568 ? -14.275 -30.190 -38.265 1.00 16.66 568 SER A O 1
ATOM 4574 N N . ILE A 1 569 ? -13.647 -29.443 -36.246 1.00 15.54 569 ILE A N 1
ATOM 4575 C CA . ILE A 1 569 ? -12.227 -29.587 -36.540 1.00 13.81 569 ILE A CA 1
ATOM 4576 C C . ILE A 1 569 ? -11.807 -31.021 -36.239 1.00 14.90 569 ILE A C 1
ATOM 4577 O O . ILE A 1 569 ? -12.090 -31.535 -35.158 1.00 14.79 569 ILE A O 1
ATOM 4582 N N . PRO A 1 570 ? -11.132 -31.689 -37.190 1.00 15.46 570 PRO A N 1
ATOM 4583 C CA . PRO A 1 570 ? -10.706 -33.067 -36.933 1.00 15.76 570 PRO A CA 1
ATOM 4584 C C . PRO A 1 570 ? -9.892 -33.090 -35.642 1.00 16.00 570 PRO A C 1
ATOM 4585 O O . PRO A 1 570 ? -8.927 -32.334 -35.493 1.00 14.89 570 PRO A O 1
ATOM 4589 N N . ALA A 1 571 ? -10.290 -33.947 -34.707 1.00 15.05 571 ALA A N 1
ATOM 4590 C CA . ALA A 1 571 ? -9.603 -34.043 -33.425 1.00 14.88 571 ALA A CA 1
ATOM 4591 C C . ALA A 1 571 ? -8.083 -34.136 -33.548 1.00 15.18 571 ALA A C 1
ATOM 4592 O O . ALA A 1 571 ? -7.359 -33.559 -32.734 1.00 15.47 571 ALA A O 1
ATOM 4594 N N . ASP A 1 572 ? -7.598 -34.846 -34.563 1.00 14.11 572 ASP A N 1
ATOM 4595 C CA . ASP A 1 572 ? -6.158 -35.008 -34.743 1.00 15.77 572 ASP A CA 1
ATOM 4596 C C . ASP A 1 572 ? -5.460 -33.744 -35.241 1.00 16.74 572 ASP A C 1
ATOM 4597 O O . ASP A 1 572 ? -4.236 -33.649 -35.176 1.00 16.32 572 ASP A O 1
ATOM 4602 N N . GLN A 1 573 ? -6.230 -32.779 -35.743 1.00 16.68 573 GLN A N 1
ATOM 4603 C CA . GLN A 1 573 ? -5.648 -31.529 -36.233 1.00 16.38 573 GLN A CA 1
ATOM 4604 C C . GLN A 1 573 ? -5.585 -30.452 -35.147 1.00 16.07 573 GLN A C 1
ATOM 4605 O O . GLN A 1 573 ? -5.313 -29.280 -35.428 1.00 14.25 573 GLN A O 1
ATOM 4611 N N . ARG A 1 574 ? -5.842 -30.854 -33.906 1.00 12.94 574 ARG A N 1
ATOM 4612 C CA . ARG A 1 574 ? -5.794 -29.928 -32.784 1.00 13.23 574 ARG A CA 1
ATOM 4613 C C . ARG A 1 574 ? -4.592 -30.274 -31.916 1.00 13.05 574 ARG A C 1
ATOM 4614 O O . ARG A 1 574 ? -4.302 -31.449 -31.705 1.00 13.56 574 ARG A O 1
ATOM 4622 N N . PRO A 1 575 ? -3.873 -29.257 -31.404 1.00 13.13 575 PRO A N 1
ATOM 4623 C CA . PRO A 1 575 ? -4.127 -27.824 -31.598 1.00 12.11 575 PRO A CA 1
ATOM 4624 C C . PRO A 1 575 ? -3.843 -27.411 -33.034 1.00 11.10 575 PRO A C 1
ATOM 4625 O O . PRO A 1 575 ? -2.887 -27.889 -33.645 1.00 9.80 575 PRO A O 1
ATOM 4629 N N . ILE A 1 576 ? -4.657 -26.513 -33.574 1.00 10.14 576 ILE A N 1
ATOM 4630 C CA . ILE A 1 576 ? -4.459 -26.101 -34.958 1.00 10.94 576 ILE A CA 1
ATOM 4631 C C . ILE A 1 576 ? -3.164 -25.344 -35.237 1.00 12.01 576 ILE A C 1
ATOM 4632 O O . ILE A 1 576 ? -2.670 -25.372 -36.364 1.00 10.36 576 ILE A O 1
ATOM 4637 N N . ASN A 1 577 ? -2.595 -24.681 -34.231 1.00 12.16 577 ASN A N 1
ATOM 4638 C CA . ASN A 1 577 ? -1.352 -23.949 -34.472 1.00 12.63 577 ASN A CA 1
ATOM 4639 C C . ASN A 1 577 ? -0.195 -24.911 -34.744 1.00 13.52 577 ASN A C 1
ATOM 4640 O O . ASN A 1 577 ? 0.862 -24.505 -35.225 1.00 12.67 577 ASN A O 1
ATOM 4645 N N . GLN A 1 578 ? -0.410 -26.191 -34.450 1.00 13.39 578 GLN A N 1
ATOM 4646 C CA . GLN A 1 578 ? 0.602 -27.214 -34.688 1.00 14.94 578 GLN A CA 1
ATOM 4647 C C . GLN A 1 578 ? 0.267 -28.042 -35.927 1.00 14.34 578 GLN A C 1
ATOM 4648 O O . GLN A 1 578 ? 1.030 -28.933 -36.303 1.00 14.53 578 GLN A O 1
ATOM 4654 N N . ASN A 1 579 ? -0.871 -27.763 -36.555 1.00 13.03 579 ASN A N 1
ATOM 4655 C CA . ASN A 1 579 ? -1.274 -28.526 -37.733 1.00 13.52 579 ASN A CA 1
ATOM 4656 C C . ASN A 1 579 ? -1.568 -27.730 -39.002 1.00 15.32 579 ASN A C 1
ATOM 4657 O O . ASN A 1 579 ? -1.233 -28.178 -40.100 1.00 16.83 579 ASN A O 1
ATOM 4662 N N . TRP A 1 580 ? -2.190 -26.561 -38.858 1.00 13.34 580 TRP A N 1
ATOM 4663 C CA . TRP A 1 580 ? -2.559 -25.731 -40.007 1.00 12.47 580 TRP A CA 1
ATOM 4664 C C . TRP A 1 580 ? -1.578 -24.6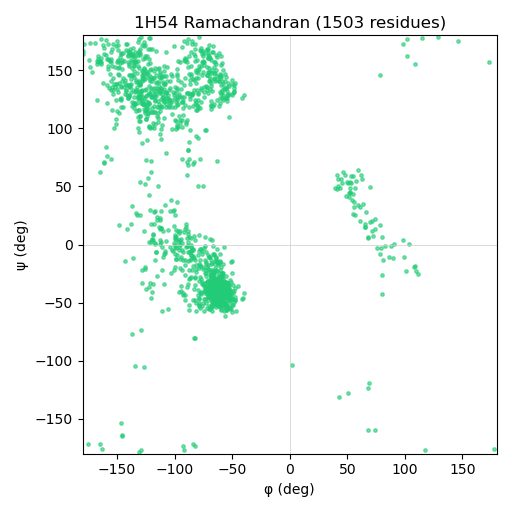34 -40.393 1.00 11.60 580 TRP A C 1
ATOM 4665 O O . TRP A 1 580 ? -0.800 -24.168 -39.570 1.00 12.59 580 TRP A O 1
ATOM 4676 N N . SER A 1 581 ? -1.644 -24.208 -41.652 1.00 12.15 581 SER A N 1
ATOM 4677 C CA . SER A 1 581 ? -0.797 -23.118 -42.129 1.00 12.98 581 SER A CA 1
ATOM 4678 C C . SER A 1 581 ? -1.431 -21.844 -41.565 1.00 12.14 581 SER A C 1
ATOM 4679 O O . SER A 1 581 ? -2.657 -21.755 -41.440 1.00 13.04 581 SER A O 1
ATOM 4682 N N . TRP A 1 582 ? -0.603 -20.861 -41.230 1.00 10.83 582 TRP A N 1
ATOM 4683 C CA . TRP A 1 582 ? -1.087 -19.630 -40.618 1.00 9.50 582 TRP A CA 1
ATOM 4684 C C . TRP A 1 582 ? -2.251 -18.921 -41.307 1.00 9.07 582 TRP A C 1
ATOM 4685 O O . TRP A 1 582 ? -3.152 -18.419 -40.632 1.00 8.51 582 TRP A O 1
ATOM 4696 N N . ASP A 1 583 ? -2.245 -18.876 -42.636 1.00 9.10 583 ASP A N 1
ATOM 4697 C CA . ASP A 1 583 ? -3.328 -18.215 -43.365 1.00 10.45 583 ASP A CA 1
ATOM 4698 C C . ASP A 1 583 ? -4.679 -18.861 -43.074 1.00 10.16 583 ASP A C 1
ATOM 4699 O O . ASP A 1 583 ? -5.673 -18.163 -42.869 1.00 10.85 583 ASP A O 1
ATOM 4704 N N . LYS A 1 584 ? -4.715 -20.191 -43.060 1.00 8.89 584 LYS A N 1
ATOM 4705 C CA . LYS A 1 584 ? -5.957 -20.913 -42.788 1.00 10.03 584 LYS A CA 1
ATOM 4706 C C . LYS A 1 584 ? -6.421 -20.596 -41.364 1.00 9.99 584 LYS A C 1
ATOM 4707 O O . LYS A 1 584 ? -7.601 -20.342 -41.119 1.00 10.89 584 LYS A O 1
ATOM 4713 N N . ILE A 1 585 ? -5.479 -20.602 -40.428 1.00 9.64 585 ILE A N 1
ATOM 4714 C CA . ILE A 1 585 ? -5.788 -20.290 -39.037 1.00 9.14 585 ILE A CA 1
ATOM 4715 C C . ILE A 1 585 ? -6.399 -18.893 -38.939 1.00 9.36 585 ILE A C 1
ATOM 4716 O O . ILE A 1 585 ? -7.418 -18.701 -38.279 1.00 10.52 585 ILE A O 1
ATOM 4721 N N . LEU A 1 586 ? -5.777 -17.926 -39.607 1.00 7.47 586 LEU A N 1
ATOM 4722 C CA . LEU A 1 586 ? -6.257 -16.549 -39.573 1.00 9.06 586 LEU A CA 1
ATOM 4723 C C . LEU A 1 586 ? -7.665 -16.340 -40.116 1.00 9.51 586 LEU A C 1
ATOM 4724 O O . LEU A 1 586 ? -8.509 -15.758 -39.434 1.00 10.66 586 LEU A O 1
ATOM 4729 N N . ARG A 1 587 ? -7.926 -16.808 -41.334 1.00 9.36 587 ARG A N 1
ATOM 4730 C CA . ARG A 1 587 ? -9.247 -16.613 -41.921 1.00 10.17 587 ARG A CA 1
ATOM 4731 C C . ARG A 1 587 ? -10.341 -17.454 -41.278 1.00 10.41 587 ARG A C 1
ATOM 4732 O O . ARG A 1 587 ? -11.517 -17.118 -41.384 1.00 11.38 587 ARG A O 1
ATOM 4740 N N . SER A 1 588 ? -9.960 -18.536 -40.602 1.00 9.83 588 SER A N 1
ATOM 4741 C CA . SER A 1 588 ? -10.943 -19.395 -39.944 1.00 9.41 588 SER A CA 1
ATOM 4742 C C . SER A 1 588 ? -11.643 -18.617 -38.833 1.00 9.13 588 SER A C 1
ATOM 4743 O O . SER A 1 588 ? -11.159 -17.575 -38.393 1.00 9.24 588 SER A O 1
ATOM 4746 N N . PRO A 1 589 ? -12.797 -19.117 -38.365 1.00 9.89 589 PRO A N 1
ATOM 4747 C CA . PRO A 1 589 ? -13.540 -18.447 -37.295 1.00 10.43 589 PRO A CA 1
ATOM 4748 C C . PRO A 1 589 ? -13.077 -18.916 -35.915 1.00 12.31 589 PRO A C 1
ATOM 4749 O O . PRO A 1 589 ? -13.686 -18.580 -34.897 1.00 12.42 589 PRO A O 1
ATOM 4753 N N . TYR A 1 590 ? -11.991 -19.684 -35.884 1.00 11.07 590 TYR A N 1
ATOM 4754 C CA . TYR A 1 590 ? -11.489 -20.219 -34.631 1.00 11.31 590 TYR A CA 1
ATOM 4755 C C . TYR A 1 590 ? -10.667 -19.243 -33.809 1.00 12.68 590 TYR A C 1
ATOM 4756 O O . TYR A 1 590 ? -9.776 -18.561 -34.313 1.00 13.15 590 TYR A O 1
ATOM 4765 N N . ILE A 1 591 ? -11.005 -19.194 -32.525 1.00 12.30 591 ILE A N 1
ATOM 4766 C CA . ILE A 1 591 ? -10.411 -18.282 -31.561 1.00 12.30 591 ILE A CA 1
ATOM 4767 C C . ILE A 1 591 ? -9.431 -18.956 -30.606 1.00 12.38 591 ILE A C 1
ATOM 4768 O O . ILE A 1 591 ? -9.766 -19.953 -29.965 1.00 10.59 591 ILE A O 1
ATOM 4773 N N . LYS A 1 592 ? -8.232 -18.384 -30.503 1.00 11.85 592 LYS A N 1
ATOM 4774 C CA . LYS A 1 592 ? -7.178 -18.921 -29.648 1.00 12.15 592 LYS A CA 1
ATOM 4775 C C . LYS A 1 592 ? -7.490 -18.833 -28.158 1.00 13.22 592 LYS A C 1
ATOM 4776 O O . LYS A 1 592 ? -7.280 -19.793 -27.414 1.00 12.46 592 LYS A O 1
ATOM 4782 N N . GLN A 1 593 ? -7.974 -17.673 -27.728 1.00 12.70 593 GLN A N 1
ATOM 4783 C CA . GLN A 1 593 ? -8.308 -17.450 -26.329 1.00 12.63 593 GLN A CA 1
ATOM 4784 C C . GLN A 1 593 ? -9.300 -16.303 -26.215 1.00 13.16 593 GLN A C 1
ATOM 4785 O O . GLN A 1 593 ? -9.596 -15.627 -27.202 1.00 12.60 593 GLN A O 1
ATOM 4791 N N . GLY A 1 594 ? -9.809 -16.083 -25.007 1.00 11.33 594 GLY A N 1
ATOM 4792 C CA . GLY A 1 594 ? -10.766 -15.013 -24.805 1.00 10.54 594 GLY A CA 1
ATOM 4793 C C . GLY A 1 594 ? -10.316 -13.702 -25.419 1.00 10.17 594 GLY A C 1
ATOM 4794 O O . GLY A 1 594 ? -9.171 -13.287 -25.255 1.00 11.10 594 GLY A O 1
ATOM 4795 N N . ASP A 1 595 ? -11.214 -13.059 -26.156 1.00 9.80 595 ASP A N 1
ATOM 4796 C CA . ASP A 1 595 ? -10.910 -11.776 -26.774 1.00 10.78 595 ASP A CA 1
ATOM 4797 C C . ASP A 1 595 ? -12.086 -10.900 -26.344 1.00 11.21 595 ASP A C 1
ATOM 4798 O O . ASP A 1 595 ? -11.937 -10.043 -25.471 1.00 11.86 595 ASP A O 1
ATOM 4803 N N . VAL A 1 596 ? -13.256 -11.112 -26.935 1.00 10.71 596 VAL A N 1
ATOM 4804 C CA . VAL A 1 596 ? -14.431 -10.364 -26.495 1.00 10.17 596 VAL A CA 1
ATOM 4805 C C . VAL A 1 596 ? -14.725 -10.831 -25.062 1.00 10.50 596 VAL A C 1
ATOM 4806 O O . VAL A 1 596 ? -15.047 -10.031 -24.177 1.00 11.52 596 VAL A O 1
ATOM 4810 N N . LEU A 1 597 ? -14.587 -12.135 -24.839 1.00 8.55 597 LEU A N 1
ATOM 4811 C CA . LEU A 1 597 ? -14.841 -12.718 -23.528 1.00 10.85 597 LEU A CA 1
ATOM 4812 C C . LEU A 1 597 ? -13.806 -12.310 -22.479 1.00 11.95 597 LEU A C 1
ATOM 4813 O O . LEU A 1 597 ? -14.090 -12.336 -21.282 1.00 12.65 597 LEU A O 1
ATOM 4818 N N . GLN A 1 598 ? -12.612 -11.935 -22.930 1.00 11.64 598 GLN A N 1
ATOM 4819 C CA . GLN A 1 598 ? -11.564 -11.475 -22.020 1.00 12.07 598 GLN A CA 1
ATOM 4820 C C . GLN A 1 598 ? -12.029 -10.124 -21.456 1.00 10.68 598 GLN A C 1
ATOM 4821 O O . GLN A 1 598 ? -11.875 -9.847 -20.268 1.00 11.22 598 GLN A O 1
ATOM 4827 N N . GLY A 1 599 ? -12.602 -9.290 -22.324 1.00 11.38 599 GLY A N 1
ATOM 4828 C CA . GLY A 1 599 ? -13.102 -7.991 -21.899 1.00 8.74 599 GLY A CA 1
ATOM 4829 C C . GLY A 1 599 ? -14.309 -8.126 -20.984 1.00 10.20 599 GLY A C 1
ATOM 4830 O O . GLY A 1 599 ? -14.472 -7.373 -20.019 1.00 9.96 599 GLY A O 1
ATOM 4831 N N . ILE A 1 600 ? -15.176 -9.085 -21.285 1.00 11.09 600 ILE A N 1
ATOM 4832 C CA . ILE A 1 600 ? -16.344 -9.302 -20.449 1.00 11.91 600 ILE A CA 1
ATOM 4833 C C . ILE A 1 600 ? -15.846 -9.784 -19.093 1.00 13.02 600 ILE A C 1
ATOM 4834 O O . ILE A 1 600 ? -16.378 -9.397 -18.051 1.00 11.54 600 ILE A O 1
ATOM 4839 N N . TRP A 1 601 ? -14.803 -10.609 -19.111 1.00 11.53 601 TRP A N 1
ATOM 4840 C CA . TRP A 1 601 ? -14.245 -11.129 -17.867 1.00 13.45 601 TRP A CA 1
ATOM 4841 C C . TRP A 1 601 ? -13.702 -9.991 -17.008 1.00 11.99 601 TRP A C 1
ATOM 4842 O O . TRP A 1 601 ? -13.894 -9.984 -15.794 1.00 11.39 601 TRP A O 1
ATOM 4853 N N . ASP A 1 602 ? -13.038 -9.025 -17.640 1.00 13.03 602 ASP A N 1
ATOM 4854 C CA . ASP A 1 602 ? -12.491 -7.881 -16.908 1.00 13.96 602 ASP A CA 1
ATOM 4855 C C . ASP A 1 602 ? -13.582 -6.987 -16.316 1.00 13.85 602 ASP A C 1
ATOM 4856 O O . ASP A 1 602 ? -13.383 -6.366 -15.273 1.00 13.67 602 ASP A O 1
ATOM 4861 N N . PHE A 1 603 ? -14.726 -6.915 -16.987 1.00 13.47 603 PHE A N 1
ATOM 4862 C CA . PHE A 1 603 ? -15.833 -6.089 -16.522 1.00 14.24 603 PHE A CA 1
ATOM 4863 C C . PHE A 1 603 ? -17.083 -6.949 -16.407 1.00 15.03 603 PHE A C 1
ATOM 4864 O O . PHE A 1 603 ? -18.150 -6.608 -16.920 1.00 14.49 603 PHE A O 1
ATOM 4872 N N . ILE A 1 604 ? -16.930 -8.062 -15.702 1.00 15.55 604 ILE A N 1
ATOM 4873 C CA . ILE A 1 604 ? -17.991 -9.037 -15.526 1.00 15.18 604 ILE A CA 1
ATOM 4874 C C . ILE A 1 604 ? -19.271 -8.520 -14.861 1.00 15.28 604 ILE A C 1
ATOM 4875 O O . ILE A 1 604 ? -20.350 -9.062 -15.096 1.00 15.16 604 ILE A O 1
ATOM 4880 N N . ASP A 1 605 ? -19.171 -7.482 -14.037 1.00 15.87 605 ASP A N 1
ATOM 4881 C CA . ASP A 1 605 ? -20.373 -6.945 -13.401 1.00 17.28 605 ASP A CA 1
ATOM 4882 C C . ASP A 1 605 ? -20.931 -5.705 -14.112 1.00 16.88 605 ASP A C 1
ATOM 4883 O O . ASP A 1 605 ? -21.898 -5.107 -13.648 1.00 18.66 605 ASP A O 1
ATOM 4888 N N . ASP A 1 606 ? -20.342 -5.331 -15.245 1.00 16.33 606 ASP A N 1
ATOM 4889 C CA . ASP A 1 606 ? -20.815 -4.164 -15.989 1.00 16.56 606 ASP A CA 1
ATOM 4890 C C . ASP A 1 606 ? -21.696 -4.540 -17.168 1.00 16.98 606 ASP A C 1
ATOM 4891 O O . ASP A 1 606 ? -22.165 -3.674 -17.906 1.00 17.56 606 ASP A O 1
ATOM 4896 N N . TYR A 1 607 ? -21.904 -5.835 -17.356 1.00 17.16 607 TYR A N 1
ATOM 4897 C CA . TYR A 1 607 ? -22.739 -6.321 -18.444 1.00 17.14 607 TYR A CA 1
ATOM 4898 C C . TYR A 1 607 ? -23.831 -7.178 -17.830 1.00 16.55 607 TYR A C 1
ATOM 4899 O O . TYR A 1 607 ? -23.616 -7.822 -16.803 1.00 17.47 607 TYR A O 1
ATOM 4908 N N . THR A 1 608 ? -25.005 -7.166 -18.449 1.00 16.58 608 THR A N 1
ATOM 4909 C CA . THR A 1 608 ? -26.144 -7.923 -17.951 1.00 16.19 608 THR A CA 1
ATOM 4910 C C . THR A 1 608 ? -26.001 -9.409 -18.234 1.00 17.55 608 THR A C 1
ATOM 4911 O O . THR A 1 608 ? -25.261 -9.812 -19.131 1.00 17.32 608 THR A O 1
ATOM 4915 N N . PRO A 1 609 ? -26.702 -10.247 -17.455 1.00 18.16 609 PRO A N 1
ATOM 4916 C CA . PRO A 1 609 ? -26.651 -11.698 -17.639 1.00 18.56 609 PRO A CA 1
ATOM 4917 C C . PRO A 1 609 ? -27.024 -12.068 -19.073 1.00 18.13 609 PRO A C 1
ATOM 4918 O O . PRO A 1 609 ? -26.515 -13.039 -19.628 1.00 16.86 609 PRO A O 1
ATOM 4922 N N . GLU A 1 610 ? -27.914 -11.280 -19.666 1.00 18.48 610 GLU A N 1
ATOM 4923 C CA . GLU A 1 610 ? -28.361 -11.525 -21.028 1.00 18.69 610 GLU A CA 1
ATOM 4924 C C . GLU A 1 610 ? -27.247 -11.256 -22.032 1.00 17.55 610 GLU A C 1
ATOM 4925 O O . GLU A 1 610 ? -27.076 -12.004 -22.991 1.00 16.43 610 GLU A O 1
ATOM 4931 N N . GLN A 1 611 ? -26.489 -10.187 -21.810 1.00 16.87 611 GLN A N 1
ATOM 4932 C CA . GLN A 1 611 ? -25.384 -9.855 -22.701 1.00 17.12 611 GLN A CA 1
ATOM 4933 C C . GLN A 1 611 ? -24.278 -10.900 -22.578 1.00 16.73 611 GLN A C 1
ATOM 4934 O O . GLN A 1 611 ? -23.730 -11.361 -23.581 1.00 16.80 611 GLN A O 1
ATOM 4940 N N . LYS A 1 612 ? -23.962 -11.276 -21.342 1.00 14.71 612 LYS A N 1
ATOM 4941 C CA . LYS A 1 612 ? -22.915 -12.259 -21.094 1.00 14.97 612 LYS A CA 1
ATOM 4942 C C . LYS A 1 612 ? -23.261 -13.629 -21.665 1.00 13.17 612 LYS A C 1
ATOM 4943 O O . LYS A 1 612 ? -22.387 -14.334 -22.157 1.00 12.90 612 LYS A O 1
ATOM 4949 N N . LYS A 1 613 ? -24.537 -14.000 -21.607 1.00 13.70 613 LYS A N 1
ATOM 4950 C CA . LYS A 1 613 ? -24.975 -15.291 -22.131 1.00 13.86 613 LYS A CA 1
ATOM 4951 C C . LYS A 1 613 ? -24.836 -15.317 -23.651 1.00 14.57 613 LYS A C 1
ATOM 4952 O O . LYS A 1 613 ? -24.276 -16.257 -24.218 1.00 14.07 613 LYS A O 1
ATOM 4958 N N . ALA A 1 614 ? -25.352 -14.279 -24.303 1.00 11.98 614 ALA A N 1
ATOM 4959 C CA . ALA A 1 614 ? -25.292 -14.185 -25.754 1.00 12.54 614 ALA A CA 1
ATOM 4960 C C . ALA A 1 614 ? -23.851 -14.224 -26.257 1.00 12.06 614 ALA A C 1
ATOM 4961 O O . ALA A 1 614 ? -23.549 -14.902 -27.235 1.00 11.06 614 ALA A O 1
ATOM 4963 N N . ASN A 1 615 ? -22.961 -13.495 -25.591 1.00 11.63 615 ASN A N 1
ATOM 4964 C CA . ASN A 1 615 ? -21.565 -13.470 -26.011 1.00 11.79 615 ASN A CA 1
ATOM 4965 C C . ASN A 1 615 ? -20.832 -14.778 -25.711 1.00 10.91 615 ASN A C 1
ATOM 4966 O O . ASN A 1 615 ? -20.066 -15.267 -26.542 1.00 7.51 615 ASN A O 1
ATOM 4971 N N . PHE A 1 616 ? -21.065 -15.349 -24.532 1.00 9.82 616 PHE A N 1
ATOM 4972 C CA . PHE A 1 616 ? -20.404 -16.604 -24.181 1.00 10.08 616 PHE A CA 1
ATOM 4973 C C . PHE A 1 616 ? -20.906 -17.712 -25.100 1.00 10.07 616 PHE A C 1
ATOM 4974 O O . PHE A 1 616 ? -20.113 -18.459 -25.672 1.00 9.00 616 PHE A O 1
ATOM 4982 N N . ASP A 1 617 ? -22.227 -17.811 -25.229 1.00 8.58 617 ASP A N 1
ATOM 4983 C CA . ASP A 1 617 ? -22.844 -18.835 -26.064 1.00 11.08 617 ASP A CA 1
ATOM 4984 C C . ASP A 1 617 ? -22.367 -18.791 -27.506 1.00 11.21 617 ASP A C 1
ATOM 4985 O O . ASP A 1 617 ? -22.280 -19.821 -28.164 1.00 13.01 617 ASP A O 1
ATOM 4990 N N . PHE A 1 618 ? -22.057 -17.600 -28.002 1.00 12.33 618 PHE A N 1
ATOM 4991 C CA . PHE A 1 618 ? -21.608 -17.476 -29.381 1.00 12.01 618 PHE A CA 1
ATOM 4992 C C . PHE A 1 618 ? -20.124 -17.771 -29.575 1.00 12.17 618 PHE A C 1
ATOM 4993 O O . PHE A 1 618 ? -19.757 -18.524 -30.474 1.00 9.72 618 PHE A O 1
ATOM 5001 N N . TYR A 1 619 ? -19.276 -17.189 -28.729 1.00 11.24 619 TYR A N 1
ATOM 5002 C CA . TYR A 1 619 ? -17.827 -17.363 -28.869 1.00 11.57 619 TYR A CA 1
ATOM 5003 C C . TYR A 1 619 ? -17.150 -18.606 -28.292 1.00 11.26 619 TYR A C 1
ATOM 5004 O O . TYR A 1 619 ? -16.222 -19.134 -28.910 1.00 12.63 619 TYR A O 1
ATOM 5013 N N . GLU A 1 620 ? -17.577 -19.079 -27.124 1.00 10.72 620 GLU A N 1
ATOM 5014 C CA . GLU A 1 620 ? -16.920 -20.253 -26.548 1.00 12.30 620 GLU A CA 1
ATOM 5015 C C . GLU A 1 620 ? -16.875 -21.455 -27.498 1.00 11.44 620 GLU A C 1
ATOM 5016 O O . GLU A 1 620 ? -15.880 -22.176 -27.538 1.00 13.99 620 GLU A O 1
ATOM 5022 N N . PRO A 1 621 ? -17.953 -21.698 -28.263 1.00 10.86 621 PRO A N 1
ATOM 5023 C CA . PRO A 1 621 ? -17.925 -22.839 -29.188 1.00 10.94 621 PRO A CA 1
ATOM 5024 C C . PRO A 1 621 ? -16.974 -22.632 -30.377 1.00 11.80 621 PRO A C 1
ATOM 5025 O O . PRO A 1 621 ? -16.699 -23.567 -31.125 1.00 13.14 621 PRO A O 1
ATOM 5029 N N . LEU A 1 622 ? -16.482 -21.406 -30.551 1.00 11.89 622 LEU A N 1
ATOM 5030 C CA . LEU A 1 622 ? -15.555 -21.090 -31.640 1.00 10.29 622 LEU A CA 1
ATOM 5031 C C . LEU A 1 622 ? -14.120 -21.015 -31.120 1.00 10.35 622 LEU A C 1
ATOM 5032 O O . LEU A 1 622 ? -13.173 -20.855 -31.890 1.00 9.19 622 LEU A O 1
ATOM 5037 N N . THR A 1 623 ? -13.966 -21.131 -29.806 1.00 10.12 623 THR A N 1
ATOM 5038 C CA . THR A 1 623 ? -12.655 -21.031 -29.178 1.00 9.79 623 THR A CA 1
ATOM 5039 C C . THR A 1 623 ? -11.972 -22.386 -29.009 1.00 10.45 623 THR A C 1
ATOM 5040 O O . THR A 1 623 ? -12.527 -23.292 -28.396 1.00 10.41 623 THR A O 1
ATOM 5044 N N . VAL A 1 624 ? -10.766 -22.518 -29.556 1.00 10.93 624 VAL A N 1
ATOM 5045 C CA . VAL A 1 624 ? -10.016 -23.770 -29.456 1.00 10.18 624 VAL A CA 1
ATOM 5046 C C . VAL A 1 624 ? -9.209 -23.855 -28.160 1.00 11.28 624 VAL A C 1
ATOM 5047 O O . VAL A 1 624 ? -8.599 -24.882 -27.864 1.00 11.26 624 VAL A O 1
ATOM 5051 N N . HIS A 1 625 ? -9.209 -22.770 -27.393 1.00 10.54 625 HIS A N 1
ATOM 5052 C CA . HIS A 1 625 ? -8.492 -22.733 -26.124 1.00 11.07 625 HIS A CA 1
ATOM 5053 C C . HIS A 1 625 ? -7.041 -23.171 -26.294 1.00 11.69 625 HIS A C 1
ATOM 5054 O O . HIS A 1 625 ? -6.567 -24.076 -25.604 1.00 9.65 625 HIS A O 1
ATOM 5061 N N . GLU A 1 626 ? -6.337 -22.533 -27.219 1.00 11.38 626 GLU A N 1
ATOM 5062 C CA . GLU A 1 626 ? -4.947 -22.874 -27.445 1.00 12.93 626 GLU A CA 1
ATOM 5063 C C . GLU A 1 626 ? -4.014 -21.916 -26.713 1.00 14.50 626 GLU A C 1
ATOM 5064 O O . GLU A 1 626 ? -2.945 -21.550 -27.193 1.00 16.18 626 GLU A O 1
ATOM 5070 N N . SER A 1 627 ? -4.464 -21.530 -25.525 1.00 15.39 627 SER A N 1
ATOM 5071 C CA . SER A 1 627 ? -3.735 -20.663 -24.613 1.00 17.53 627 SER A CA 1
ATOM 5072 C C . SER A 1 627 ? -3.968 -21.292 -23.244 1.00 16.85 627 SER A C 1
ATOM 5073 O O . SER A 1 627 ? -5.086 -21.707 -22.937 1.00 16.33 627 SER A O 1
ATOM 5076 N N . SER A 1 628 ? -2.923 -21.367 -22.430 1.00 15.69 628 SER A N 1
ATOM 5077 C CA . SER A 1 628 ? -3.024 -21.973 -21.103 1.00 16.80 628 SER A CA 1
ATOM 5078 C C . SER A 1 628 ? -4.109 -21.396 -20.200 1.00 13.90 628 SER A C 1
ATOM 5079 O O . SER A 1 628 ? -4.692 -22.113 -19.398 1.00 15.97 628 SER A O 1
ATOM 5082 N N . LEU A 1 629 ? -4.382 -20.106 -20.320 1.00 12.18 629 LEU A N 1
ATOM 5083 C CA . LEU A 1 629 ? -5.390 -19.485 -19.475 1.00 12.82 629 LEU A CA 1
ATOM 5084 C C . LEU A 1 629 ? -6.803 -19.397 -20.053 1.00 13.41 629 LEU A C 1
ATOM 5085 O O . LEU A 1 629 ? -7.750 -19.094 -19.326 1.00 14.24 629 LEU A O 1
ATOM 5090 N N . SER A 1 630 ? -6.961 -19.680 -21.342 1.00 11.01 630 SER A N 1
ATOM 5091 C CA . SER A 1 630 ? -8.286 -19.603 -21.948 1.00 11.25 630 SER A CA 1
ATOM 5092 C C . SER A 1 630 ? -9.321 -20.460 -21.204 1.00 10.87 630 SER A C 1
ATOM 5093 O O . SER A 1 630 ? -10.437 -20.014 -20.956 1.00 9.88 630 SER A O 1
ATOM 5096 N N . PRO A 1 631 ? -8.963 -21.699 -20.833 1.00 11.21 631 PRO A N 1
ATOM 5097 C CA . PRO A 1 631 ? -9.934 -22.535 -20.120 1.00 11.91 631 PRO A CA 1
ATOM 5098 C C . PRO A 1 631 ? -10.361 -21.951 -18.772 1.00 12.52 631 PRO A C 1
ATOM 5099 O O . PRO A 1 631 ? -11.532 -22.037 -18.393 1.00 12.96 631 PRO A O 1
ATOM 5103 N N . ALA A 1 632 ? -9.411 -21.357 -18.055 1.00 12.26 632 ALA A N 1
ATOM 5104 C CA . ALA A 1 632 ? -9.691 -20.782 -16.743 1.00 13.30 632 ALA A CA 1
ATOM 5105 C C . ALA A 1 632 ? -10.636 -19.587 -16.817 1.00 13.88 632 ALA A C 1
ATOM 5106 O O . ALA A 1 632 ? -11.571 -19.473 -16.021 1.00 12.52 632 ALA A O 1
ATOM 5108 N N . ILE A 1 633 ? -10.389 -18.697 -17.775 1.00 12.63 633 ILE A N 1
ATOM 5109 C CA . ILE A 1 633 ? -11.216 -17.510 -17.936 1.00 11.94 633 ILE A CA 1
ATOM 5110 C C . ILE A 1 633 ? -12.629 -17.884 -18.363 1.00 12.76 633 ILE A C 1
ATOM 5111 O O . ILE A 1 633 ? -13.599 -17.300 -17.878 1.00 12.03 633 ILE A O 1
ATOM 5116 N N . HIS A 1 634 ? -12.744 -18.862 -19.263 1.00 11.12 634 HIS A N 1
ATOM 5117 C CA . HIS A 1 634 ? -14.056 -19.300 -19.728 1.00 9.91 634 HIS A CA 1
ATOM 5118 C C . HIS A 1 634 ? -14.776 -20.088 -18.646 1.00 10.57 634 HIS A C 1
ATOM 5119 O O . HIS A 1 634 ? -16.004 -20.121 -18.605 1.00 9.58 634 HIS A O 1
ATOM 5126 N N . SER A 1 635 ? -14.006 -20.724 -17.768 1.00 10.78 635 SER A N 1
ATOM 5127 C CA . SER A 1 635 ? -14.590 -21.475 -16.667 1.00 10.69 635 SER A CA 1
ATOM 5128 C C . SER A 1 635 ? -15.332 -20.489 -15.763 1.00 11.61 635 SER A C 1
ATOM 5129 O O . SER A 1 635 ? -16.460 -20.746 -15.340 1.00 12.94 635 SER A O 1
ATOM 5132 N N . VAL A 1 636 ? -14.693 -19.355 -15.478 1.00 11.37 636 VAL A N 1
ATOM 5133 C CA . VAL A 1 636 ? -15.294 -18.320 -14.637 1.00 10.78 636 VAL A CA 1
ATOM 5134 C C . VAL A 1 636 ? -16.566 -17.772 -15.276 1.00 11.72 636 VAL A C 1
ATOM 5135 O O . VAL A 1 636 ? -17.581 -17.603 -14.598 1.00 12.93 636 VAL A O 1
ATOM 5139 N N . LEU A 1 637 ? -16.509 -17.490 -16.577 1.00 11.17 637 LEU A N 1
ATOM 5140 C CA . LEU A 1 637 ? -17.673 -16.960 -17.291 1.00 11.78 637 LEU A CA 1
ATOM 5141 C C . LEU A 1 637 ? -18.810 -17.989 -17.320 1.00 11.77 637 LEU A C 1
ATOM 5142 O O . LEU A 1 637 ? -19.989 -17.633 -17.248 1.00 10.93 637 LEU A O 1
ATOM 5147 N N . ALA A 1 638 ? -18.449 -19.265 -17.420 1.00 10.76 638 ALA A N 1
ATOM 5148 C CA . ALA A 1 638 ? -19.442 -20.332 -17.436 1.00 10.67 638 ALA A CA 1
ATOM 5149 C C . ALA A 1 638 ? -20.135 -20.375 -16.071 1.00 12.26 638 ALA A C 1
ATOM 5150 O O . ALA A 1 638 ? -21.365 -20.389 -15.981 1.00 13.61 638 ALA A O 1
ATOM 5152 N N . ALA A 1 639 ? -19.335 -20.384 -15.008 1.00 11.88 639 ALA A N 1
ATOM 5153 C CA . ALA A 1 639 ? -19.864 -20.419 -13.647 1.00 12.87 639 ALA A CA 1
ATOM 5154 C C . ALA A 1 639 ? -20.745 -19.201 -13.398 1.00 13.03 639 ALA A C 1
ATOM 5155 O O . ALA A 1 639 ? -21.790 -19.299 -12.758 1.00 13.67 639 ALA A O 1
ATOM 5157 N N . ASP A 1 640 ? -20.310 -18.054 -13.910 1.00 14.69 640 ASP A N 1
ATOM 5158 C CA . ASP A 1 640 ? -21.040 -16.799 -13.763 1.00 15.53 640 ASP A CA 1
ATOM 5159 C C . ASP A 1 640 ? -22.439 -16.924 -14.379 1.00 17.12 640 ASP A C 1
ATOM 5160 O O . ASP A 1 640 ? -23.386 -16.267 -13.939 1.00 16.85 640 ASP A O 1
ATOM 5165 N N . LEU A 1 641 ? -22.557 -17.778 -15.393 1.00 16.21 641 LEU A N 1
ATOM 5166 C CA . LEU A 1 641 ? -23.823 -17.998 -16.079 1.00 16.80 641 LEU A CA 1
ATOM 5167 C C . LEU A 1 641 ? -24.574 -19.216 -15.547 1.00 16.90 641 LEU A C 1
ATOM 5168 O O . LEU A 1 641 ? -25.622 -19.578 -16.071 1.00 17.20 641 LEU A O 1
ATOM 5173 N N . HIS A 1 642 ? -24.027 -19.842 -14.510 1.00 16.75 642 HIS A N 1
ATOM 5174 C CA . HIS A 1 642 ? -24.629 -21.020 -13.894 1.00 18.43 642 HIS A CA 1
ATOM 5175 C C . HIS A 1 642 ? -24.490 -22.288 -14.732 1.00 18.20 642 HIS A C 1
ATOM 5176 O O . HIS A 1 642 ? -25.262 -23.236 -14.579 1.00 16.03 642 HIS A O 1
ATOM 5183 N N . TYR A 1 643 ? -23.509 -22.291 -15.631 1.00 16.50 643 TYR A N 1
ATOM 5184 C CA . TYR A 1 643 ? -23.222 -23.462 -16.450 1.00 15.01 643 TYR A CA 1
ATOM 5185 C C . TYR A 1 643 ? -22.222 -24.239 -15.597 1.00 14.96 643 TYR A C 1
ATOM 5186 O O . TYR A 1 643 ? -21.029 -24.289 -15.911 1.00 14.91 643 TYR A O 1
ATOM 5195 N N . GLU A 1 644 ? -22.705 -24.824 -14.505 1.00 14.65 644 GLU A N 1
ATOM 5196 C CA . GLU A 1 644 ? -21.845 -25.567 -13.593 1.00 15.63 644 GLU A CA 1
ATOM 5197 C C . GLU A 1 644 ? -21.007 -26.686 -14.213 1.00 15.51 644 GLU A C 1
ATOM 5198 O O . GLU A 1 644 ? -19.795 -26.724 -14.021 1.00 15.68 644 GLU A O 1
ATOM 5204 N N . ASP A 1 645 ? -21.631 -27.599 -14.950 1.00 16.32 645 ASP A N 1
ATOM 5205 C CA . ASP A 1 645 ? -20.862 -28.678 -15.566 1.00 16.40 645 ASP A CA 1
ATOM 5206 C C . ASP A 1 645 ? -19.799 -28.110 -16.500 1.00 14.95 645 ASP A C 1
ATOM 5207 O O . ASP A 1 645 ? -18.645 -28.531 -16.469 1.00 13.37 645 ASP A O 1
ATOM 5212 N N . LYS A 1 646 ? -20.193 -27.151 -17.331 1.00 13.58 646 LYS A N 1
ATOM 5213 C CA . LYS A 1 646 ? -19.256 -26.549 -18.271 1.00 14.90 646 LYS A CA 1
ATOM 5214 C C . LYS A 1 646 ? -18.102 -25.845 -17.557 1.00 13.93 646 LYS A C 1
ATOM 5215 O O . LYS A 1 646 ? -16.960 -25.895 -18.010 1.00 14.35 646 LYS A O 1
ATOM 5221 N N . ALA A 1 647 ? -18.394 -25.195 -16.436 1.00 13.76 647 ALA A N 1
ATOM 5222 C CA . ALA A 1 647 ? -17.351 -24.507 -15.683 1.00 12.72 647 ALA A CA 1
ATOM 5223 C C . ALA A 1 647 ? -16.349 -25.535 -15.157 1.00 12.42 647 ALA A C 1
ATOM 5224 O O . ALA A 1 647 ? -15.135 -25.327 -15.213 1.00 9.15 647 ALA A O 1
ATOM 5226 N N . VAL A 1 648 ? -16.867 -26.652 -14.657 1.00 11.71 648 VAL A N 1
ATOM 5227 C CA . VAL A 1 648 ? -16.016 -27.707 -14.120 1.00 13.47 648 VAL A CA 1
ATOM 5228 C C . VAL A 1 648 ? -15.179 -28.356 -15.217 1.00 15.53 648 VAL A C 1
ATOM 5229 O O . VAL A 1 648 ? -13.982 -28.592 -15.037 1.00 14.88 648 VAL A O 1
ATOM 5233 N N . GLU A 1 649 ? -15.805 -28.642 -16.354 1.00 15.59 649 GLU A N 1
ATOM 5234 C CA . GLU A 1 649 ? -15.089 -29.248 -17.470 1.00 17.54 649 GLU A CA 1
ATOM 5235 C C . GLU A 1 649 ? -13.927 -28.356 -17.888 1.00 16.84 649 GLU A C 1
ATOM 5236 O O . GLU A 1 649 ? -12.797 -28.817 -18.040 1.00 16.44 649 GLU A O 1
ATOM 5242 N N . LEU A 1 650 ? -14.209 -27.072 -18.071 1.00 16.56 650 LEU A N 1
ATOM 5243 C CA . LEU A 1 650 ? -13.177 -26.127 -18.471 1.00 16.61 650 LEU A CA 1
ATOM 5244 C C . LEU A 1 650 ? -12.072 -26.008 -17.422 1.00 16.44 650 LEU A C 1
ATOM 5245 O O . LEU A 1 650 ? -10.904 -25.819 -17.762 1.00 16.40 650 LEU A O 1
ATOM 5250 N N . TYR A 1 651 ? -12.438 -26.128 -16.149 1.00 15.69 651 TYR A N 1
ATOM 5251 C CA . TYR A 1 651 ? -11.463 -26.045 -15.060 1.00 15.10 651 TYR A CA 1
ATOM 5252 C C . TYR A 1 651 ? -10.479 -27.224 -15.036 1.00 15.43 651 TYR A C 1
ATOM 5253 O O . TYR A 1 651 ? -9.293 -27.051 -14.757 1.00 15.97 651 TYR A O 1
ATOM 5262 N N . SER A 1 652 ? -10.981 -28.418 -15.325 1.00 15.63 652 SER A N 1
ATOM 5263 C CA . SER A 1 652 ? -10.174 -29.638 -15.287 1.00 16.67 652 SER A CA 1
ATOM 5264 C C . SER A 1 652 ? -8.835 -29.636 -16.034 1.00 18.07 652 SER A C 1
ATOM 5265 O O . SER A 1 652 ? -8.010 -30.523 -15.821 1.00 17.22 652 SER A O 1
ATOM 5268 N N . ARG A 1 653 ? -8.607 -28.650 -16.894 1.00 18.24 653 ARG A N 1
ATOM 5269 C CA . ARG A 1 653 ? -7.364 -28.599 -17.659 1.00 22.15 653 ARG A CA 1
ATOM 5270 C C . ARG A 1 653 ? -6.374 -27.526 -17.217 1.00 22.42 653 ARG A C 1
ATOM 5271 O O . ARG A 1 653 ? -5.307 -27.369 -17.808 1.00 22.75 653 ARG A O 1
ATOM 5279 N N . THR A 1 654 ? -6.716 -26.806 -16.160 1.00 21.17 654 THR A N 1
ATOM 5280 C CA . THR A 1 654 ? -5.871 -25.727 -15.684 1.00 20.10 654 THR A CA 1
ATOM 5281 C C . THR A 1 654 ? -4.767 -26.090 -14.701 1.00 19.23 654 THR A C 1
ATOM 5282 O O . THR A 1 654 ? -3.607 -25.756 -14.915 1.00 20.32 654 THR A O 1
ATOM 5286 N N . ALA A 1 655 ? -5.132 -26.787 -13.633 1.00 19.71 655 ALA A N 1
ATOM 5287 C CA . ALA A 1 655 ? -4.198 -27.129 -12.562 1.00 19.15 655 ALA A CA 1
ATOM 5288 C C . ALA A 1 655 ? -2.974 -27.994 -12.817 1.00 18.86 655 ALA A C 1
ATOM 5289 O O . ALA A 1 655 ? -1.882 -27.669 -12.346 1.00 20.35 655 ALA A O 1
ATOM 5291 N N . ARG A 1 656 ? -3.138 -29.089 -13.546 1.00 17.43 656 ARG A N 1
ATOM 5292 C CA . ARG A 1 656 ? -2.024 -30.003 -13.754 1.00 15.79 656 ARG A CA 1
ATOM 5293 C C . ARG A 1 656 ? -1.319 -29.984 -15.111 1.00 15.14 656 ARG A C 1
ATOM 5294 O O . ARG A 1 656 ? -0.763 -30.996 -15.535 1.00 14.65 656 ARG A O 1
ATOM 5302 N N . LEU A 1 657 ? -1.325 -28.832 -15.778 1.00 15.73 657 LEU A N 1
ATOM 5303 C CA . LEU A 1 657 ? -0.667 -28.690 -17.079 1.00 16.26 657 LEU A CA 1
ATOM 5304 C C . LEU A 1 657 ? 0.769 -29.220 -17.015 1.00 14.51 657 LEU A C 1
ATOM 5305 O O . LEU A 1 657 ? 1.196 -29.984 -17.882 1.00 15.64 657 LEU A O 1
ATOM 5310 N N . ASP A 1 658 ? 1.500 -28.830 -15.976 1.00 11.98 658 ASP A N 1
ATOM 5311 C CA . ASP A 1 658 ? 2.885 -29.274 -15.798 1.00 12.42 658 ASP A CA 1
ATOM 5312 C C . ASP A 1 658 ? 3.028 -30.641 -15.121 1.00 11.03 658 ASP A C 1
ATOM 5313 O O . ASP A 1 658 ? 3.782 -31.492 -15.594 1.00 11.80 658 ASP A O 1
ATOM 5318 N N . LEU A 1 659 ? 2.316 -30.856 -14.019 1.00 11.60 659 LEU A N 1
ATOM 5319 C CA . LEU A 1 659 ? 2.408 -32.131 -13.306 1.00 13.55 659 LEU A CA 1
ATOM 5320 C C . LEU A 1 659 ? 2.124 -33.332 -14.208 1.00 15.06 659 LEU A C 1
ATOM 5321 O O . LEU A 1 659 ? 2.694 -34.406 -14.017 1.00 15.13 659 LEU A O 1
ATOM 5326 N N . ASP A 1 660 ? 1.241 -33.148 -15.186 1.00 15.30 660 ASP A N 1
ATOM 5327 C CA . ASP A 1 660 ? 0.899 -34.224 -16.110 1.00 16.71 660 ASP A CA 1
ATOM 5328 C C . ASP A 1 660 ? 1.439 -33.978 -17.523 1.00 16.65 660 ASP A C 1
ATOM 5329 O O . ASP A 1 660 ? 1.062 -34.659 -18.470 1.00 16.71 660 ASP A O 1
ATOM 5334 N N . ASN A 1 661 ? 2.315 -32.988 -17.647 1.00 17.45 661 ASN A N 1
ATOM 5335 C CA . ASN A 1 661 ? 2.965 -32.660 -18.912 1.00 18.57 661 ASN A CA 1
ATOM 5336 C C . ASN A 1 661 ? 2.040 -32.606 -20.135 1.00 19.69 661 ASN A C 1
ATOM 5337 O O . ASN A 1 661 ? 2.317 -33.234 -21.159 1.00 18.98 661 ASN A O 1
ATOM 5342 N N . TYR A 1 662 ? 0.962 -31.831 -20.031 1.00 19.89 662 TYR A N 1
ATOM 5343 C CA . TYR A 1 662 ? -0.021 -31.696 -21.114 1.00 22.44 662 TYR A CA 1
ATOM 5344 C C . TYR A 1 662 ? 0.516 -31.313 -22.496 1.00 23.17 662 TYR A C 1
ATOM 5345 O O . TYR A 1 662 ? 0.035 -31.823 -23.510 1.00 21.31 662 TYR A O 1
ATOM 5354 N N . ASN A 1 663 ? 1.485 -30.402 -22.546 1.00 23.08 663 ASN A N 1
ATOM 5355 C CA . ASN A 1 663 ? 2.019 -29.950 -23.832 1.00 25.43 663 ASN A CA 1
ATOM 5356 C C . ASN A 1 663 ? 3.291 -30.650 -24.293 1.00 25.26 663 ASN A C 1
ATOM 5357 O O . ASN A 1 663 ? 3.912 -30.222 -25.267 1.00 22.47 663 ASN A O 1
ATOM 5362 N N . ASN A 1 664 ? 3.674 -31.719 -23.600 1.00 25.68 664 ASN A N 1
ATOM 5363 C CA . ASN A 1 664 ? 4.881 -32.462 -23.942 1.00 27.29 664 ASN A CA 1
ATOM 5364 C C . ASN A 1 664 ? 6.117 -31.583 -23.982 1.00 26.16 664 ASN A C 1
ATOM 5365 O O . ASN A 1 664 ? 7.070 -31.898 -24.693 1.00 25.12 664 ASN A O 1
ATOM 5370 N N . ASP A 1 665 ? 6.108 -30.486 -23.232 1.00 23.61 665 ASP A N 1
ATOM 5371 C CA . ASP A 1 665 ? 7.260 -29.597 -23.220 1.00 23.45 665 ASP A CA 1
ATOM 5372 C C . ASP A 1 665 ? 7.614 -29.089 -21.825 1.00 21.19 665 ASP A C 1
ATOM 5373 O O . ASP A 1 665 ? 8.336 -28.101 -21.683 1.00 19.96 665 ASP A O 1
ATOM 5378 N N . THR A 1 666 ? 7.113 -29.760 -20.793 1.00 18.91 666 THR A N 1
ATOM 5379 C CA . THR A 1 666 ? 7.438 -29.346 -19.435 1.00 17.64 666 THR A CA 1
ATOM 5380 C C . THR A 1 666 ? 8.901 -29.697 -19.164 1.00 16.37 666 THR A C 1
ATOM 5381 O O . THR A 1 666 ? 9.478 -29.283 -18.160 1.00 16.57 666 THR A O 1
ATOM 5385 N N . THR A 1 667 ? 9.505 -30.445 -20.085 1.00 16.16 667 THR A N 1
ATOM 5386 C CA . THR A 1 667 ? 10.913 -30.812 -19.962 1.00 16.78 667 THR A CA 1
ATOM 5387 C C . THR A 1 667 ? 11.779 -29.549 -20.066 1.00 17.61 667 THR A C 1
ATOM 5388 O O . THR A 1 667 ? 12.872 -29.491 -19.497 1.00 16.85 667 THR A O 1
ATOM 5392 N N . ASP A 1 668 ? 11.286 -28.546 -20.796 1.00 15.00 668 ASP A N 1
ATOM 5393 C CA . ASP A 1 668 ? 12.008 -27.282 -20.968 1.00 18.44 668 ASP A CA 1
ATOM 5394 C C . ASP A 1 668 ? 11.883 -26.391 -19.727 1.00 17.80 668 ASP A C 1
ATOM 5395 O O . ASP A 1 668 ? 12.671 -25.463 -19.541 1.00 17.53 668 ASP A O 1
ATOM 5400 N N . GLY A 1 669 ? 10.884 -26.672 -18.894 1.00 16.89 669 GLY A N 1
ATOM 5401 C CA . GLY A 1 669 ? 10.665 -25.888 -17.690 1.00 15.75 669 GLY A CA 1
ATOM 5402 C C . GLY A 1 669 ? 9.182 -25.803 -17.386 1.00 15.59 669 GLY A C 1
ATOM 5403 O O . GLY A 1 669 ? 8.361 -26.276 -18.174 1.00 14.68 669 GLY A O 1
ATOM 5404 N N . LEU A 1 670 ? 8.829 -25.204 -16.251 1.00 14.04 670 LEU A N 1
ATOM 5405 C CA . LEU A 1 670 ? 7.428 -25.075 -15.872 1.00 13.93 670 LEU A CA 1
ATOM 5406 C C . LEU A 1 670 ? 6.780 -23.867 -16.547 1.00 13.79 670 LEU A C 1
ATOM 5407 O O . LEU A 1 670 ? 7.465 -22.988 -17.063 1.00 14.01 670 LEU A O 1
ATOM 5412 N N . HIS A 1 671 ? 5.452 -23.842 -16.540 1.00 13.00 671 HIS A N 1
ATOM 5413 C CA . HIS A 1 671 ? 4.684 -22.741 -17.114 1.00 14.58 671 HIS A CA 1
ATOM 5414 C C . HIS A 1 671 ? 4.117 -21.968 -15.930 1.00 13.12 671 HIS A C 1
ATOM 5415 O O . HIS A 1 671 ? 2.951 -22.131 -15.575 1.00 14.29 671 HIS A O 1
ATOM 5422 N N . ILE A 1 672 ? 4.954 -21.138 -15.317 1.00 13.14 672 ILE A N 1
ATOM 5423 C CA . ILE A 1 672 ? 4.555 -20.355 -14.149 1.00 12.45 672 ILE A CA 1
ATOM 5424 C C . ILE A 1 672 ? 3.333 -19.468 -14.377 1.00 13.96 672 ILE A C 1
ATOM 5425 O O . ILE A 1 672 ? 2.361 -19.547 -13.633 1.00 14.91 672 ILE A O 1
ATOM 5430 N N . THR A 1 673 ? 3.385 -18.618 -15.397 1.00 15.62 673 THR A N 1
ATOM 5431 C CA . THR A 1 673 ? 2.272 -17.717 -15.683 1.00 20.51 673 THR A CA 1
ATOM 5432 C C . THR A 1 673 ? 0.998 -18.474 -16.036 1.00 20.80 673 THR A C 1
ATOM 5433 O O . THR A 1 673 ? -0.100 -17.923 -16.005 1.00 23.64 673 THR A O 1
ATOM 5437 N N . SER A 1 674 ? 1.149 -19.748 -16.357 1.00 20.83 674 SER A N 1
ATOM 5438 C CA . SER A 1 674 ? 0.008 -20.576 -16.701 1.00 21.28 674 SER A CA 1
ATOM 5439 C C . SER A 1 674 ? -0.676 -21.145 -15.455 1.00 19.59 674 SER A C 1
ATOM 5440 O O . SER A 1 674 ? -1.833 -21.557 -15.506 1.00 19.63 674 SER A O 1
ATOM 5443 N N . MET A 1 675 ? 0.042 -21.136 -14.335 1.00 18.74 675 MET A N 1
ATOM 5444 C CA . MET A 1 675 ? -0.450 -21.679 -13.064 1.00 18.71 675 MET A CA 1
ATOM 5445 C C . MET A 1 675 ? -1.409 -20.784 -12.293 1.00 17.00 675 MET A C 1
ATOM 5446 O O . MET A 1 675 ? -1.752 -21.080 -11.147 1.00 15.70 675 MET A O 1
ATOM 5451 N N . THR A 1 676 ? -1.830 -19.688 -12.905 1.00 15.29 676 THR A N 1
ATOM 5452 C CA . THR A 1 676 ? -2.750 -18.775 -12.247 1.00 14.52 676 THR A CA 1
ATOM 5453 C C . THR A 1 676 ? -4.194 -19.149 -12.555 1.00 14.31 676 THR A C 1
ATOM 5454 O O . THR A 1 676 ? -5.107 -18.728 -11.855 1.00 14.08 676 THR A O 1
ATOM 5458 N N . GLY A 1 677 ? -4.386 -19.950 -13.604 1.00 14.64 677 GLY A N 1
ATOM 5459 C CA . GLY A 1 677 ? -5.722 -20.342 -14.023 1.00 12.80 677 GLY A CA 1
ATOM 5460 C C . GLY A 1 677 ? -6.584 -21.095 -13.029 1.00 13.11 677 GLY A C 1
ATOM 5461 O O . GLY A 1 677 ? -7.768 -20.799 -12.868 1.00 12.79 677 GLY A O 1
ATOM 5462 N N . ALA A 1 678 ? -6.000 -22.079 -12.362 1.00 12.92 678 ALA A N 1
ATOM 5463 C CA . ALA A 1 678 ? -6.745 -22.877 -11.402 1.00 13.70 678 ALA A CA 1
ATOM 5464 C C . ALA A 1 678 ? -7.362 -22.064 -10.258 1.00 12.60 678 ALA A C 1
ATOM 5465 O O . ALA A 1 678 ? -8.544 -22.218 -9.958 1.00 12.55 678 ALA A O 1
ATOM 5467 N N . TRP A 1 679 ? -6.574 -21.198 -9.623 1.00 13.08 679 TRP A N 1
ATOM 5468 C CA . TRP A 1 679 ? -7.089 -20.383 -8.523 1.00 11.63 679 TRP A CA 1
ATOM 5469 C C . TRP A 1 679 ? -8.236 -19.500 -9.022 1.00 12.52 679 TRP A C 1
ATOM 5470 O O . TRP A 1 679 ? -9.274 -19.375 -8.370 1.00 11.16 679 TRP A O 1
ATOM 5481 N N . ILE A 1 680 ? -8.035 -18.882 -10.180 1.00 11.19 680 ILE A N 1
ATOM 5482 C CA . ILE A 1 680 ? -9.055 -18.021 -10.767 1.00 11.07 680 ILE A CA 1
ATOM 5483 C C . ILE A 1 680 ? -10.376 -18.784 -10.919 1.00 11.57 680 ILE A C 1
ATOM 5484 O O . ILE A 1 680 ? -11.419 -18.343 -10.429 1.00 12.09 680 ILE A O 1
ATOM 5489 N N . ALA A 1 681 ? -10.322 -19.937 -11.577 1.00 11.71 681 ALA A N 1
ATOM 5490 C CA . ALA A 1 681 ? -11.513 -20.760 -11.794 1.00 12.64 681 ALA A CA 1
ATOM 5491 C C . ALA A 1 681 ? -12.167 -21.200 -10.480 1.00 12.04 681 ALA A C 1
ATOM 5492 O O . ALA A 1 681 ? -13.393 -21.227 -10.361 1.00 12.10 681 ALA A O 1
ATOM 5494 N N . VAL A 1 682 ? -11.350 -21.547 -9.493 1.00 11.71 682 VAL A N 1
ATOM 5495 C CA . VAL A 1 682 ? -11.882 -21.980 -8.208 1.00 11.41 682 VAL A CA 1
ATOM 5496 C C . VAL A 1 682 ? -12.550 -20.864 -7.400 1.00 10.69 682 VAL A C 1
ATOM 5497 O O . VAL A 1 682 ? -13.716 -20.984 -7.020 1.00 11.53 682 VAL A O 1
ATOM 5501 N N . VAL A 1 683 ? -11.821 -19.780 -7.147 1.00 11.03 683 VAL A N 1
ATOM 5502 C CA . VAL A 1 683 ? -12.349 -18.678 -6.344 1.00 10.47 683 VAL A CA 1
ATOM 5503 C C . VAL A 1 683 ? -13.296 -17.718 -7.062 1.00 12.11 683 VAL A C 1
ATOM 5504 O O . VAL A 1 683 ? -14.389 -17.447 -6.561 1.00 11.22 683 VAL A O 1
ATOM 5508 N N . GLN A 1 684 ? -12.891 -17.188 -8.216 1.00 11.86 684 GLN A N 1
ATOM 5509 C CA . GLN A 1 684 ? -13.779 -16.286 -8.950 1.00 13.31 684 GLN A CA 1
ATOM 5510 C C . GLN A 1 684 ? -14.912 -17.097 -9.582 1.00 12.81 684 GLN A C 1
ATOM 5511 O O . GLN A 1 684 ? -16.053 -16.642 -9.659 1.00 12.98 684 GLN A O 1
ATOM 5517 N N . GLY A 1 685 ? -14.589 -18.311 -10.019 1.00 13.22 685 GLY A N 1
ATOM 5518 C CA . GLY A 1 685 ? -15.578 -19.157 -10.667 1.00 12.43 685 GLY A CA 1
ATOM 5519 C C . GLY A 1 685 ? -16.483 -19.945 -9.745 1.00 11.77 685 GLY A C 1
ATOM 5520 O O . GLY A 1 685 ? -17.619 -19.550 -9.514 1.00 12.03 685 GLY A O 1
ATOM 5521 N N . PHE A 1 686 ? -15.981 -21.063 -9.228 1.00 11.28 686 PHE A N 1
ATOM 5522 C CA . PHE A 1 686 ? -16.754 -21.923 -8.337 1.00 14.09 686 PHE A CA 1
ATOM 5523 C C . PHE A 1 686 ? -17.357 -21.160 -7.159 1.00 14.67 686 PHE A C 1
ATOM 5524 O O . PHE A 1 686 ? -18.542 -21.303 -6.858 1.00 15.84 686 PHE A O 1
ATOM 5532 N N . ALA A 1 687 ? -16.538 -20.350 -6.499 1.00 13.95 687 ALA A N 1
ATOM 5533 C CA . ALA A 1 687 ? -16.992 -19.585 -5.342 1.00 14.51 687 ALA A CA 1
ATOM 5534 C C . ALA A 1 687 ? -17.715 -18.291 -5.711 1.00 15.31 687 ALA A C 1
ATOM 5535 O O . ALA A 1 687 ? -18.369 -17.678 -4.865 1.00 14.50 687 ALA A O 1
ATOM 5537 N N . GLY A 1 688 ? -17.597 -17.883 -6.972 1.00 15.01 688 GLY A N 1
ATOM 5538 C CA . GLY A 1 688 ? -18.248 -16.661 -7.423 1.00 15.09 688 GLY A CA 1
ATOM 5539 C C . GLY A 1 688 ? -17.790 -15.398 -6.708 1.00 14.44 688 GLY A C 1
ATOM 5540 O O . GLY A 1 688 ? -18.568 -14.459 -6.542 1.00 15.35 688 GLY A O 1
ATOM 5541 N N . MET A 1 689 ? -16.525 -15.364 -6.298 1.00 14.54 689 MET A N 1
ATOM 5542 C CA . MET A 1 689 ? -15.969 -14.210 -5.590 1.00 14.53 689 MET A CA 1
ATOM 5543 C C . MET A 1 689 ? -15.823 -12.962 -6.459 1.00 15.83 689 MET A C 1
ATOM 5544 O O . MET A 1 689 ? -15.454 -13.035 -7.633 1.00 16.65 689 MET A O 1
ATOM 5549 N N . ARG A 1 690 ? -16.127 -11.814 -5.868 1.00 16.18 690 ARG A N 1
ATOM 5550 C CA . ARG A 1 690 ? -15.987 -10.537 -6.552 1.00 18.82 690 ARG A CA 1
ATOM 5551 C C . ARG A 1 690 ? -16.084 -9.381 -5.570 1.00 18.42 690 ARG A C 1
ATOM 5552 O O . ARG A 1 690 ? -16.634 -9.525 -4.476 1.00 17.02 690 ARG A O 1
ATOM 5560 N N . VAL A 1 691 ? -15.511 -8.247 -5.959 1.00 16.84 691 VAL A N 1
ATOM 5561 C CA . VAL A 1 691 ? -15.539 -7.048 -5.138 1.00 17.76 691 VAL A CA 1
ATOM 5562 C C . VAL A 1 691 ? -16.471 -6.059 -5.829 1.00 18.08 691 VAL A C 1
ATOM 5563 O O . VAL A 1 691 ? -16.281 -5.717 -6.998 1.00 18.19 691 VAL A O 1
ATOM 5567 N N . ARG A 1 692 ? -17.488 -5.616 -5.101 1.00 18.17 692 ARG A N 1
ATOM 5568 C CA . ARG A 1 692 ? -18.469 -4.687 -5.642 1.00 18.01 692 ARG A CA 1
ATOM 5569 C C . ARG A 1 692 ? -18.614 -3.461 -4.750 1.00 17.82 692 ARG A C 1
ATOM 5570 O O . ARG A 1 692 ? -19.033 -3.565 -3.598 1.00 19.00 692 ARG A O 1
ATOM 5578 N N . ASP A 1 693 ? -18.265 -2.302 -5.295 1.00 18.11 693 ASP A N 1
ATOM 5579 C CA . ASP A 1 693 ? -18.357 -1.045 -4.562 1.00 19.15 693 ASP A CA 1
ATOM 5580 C C . ASP A 1 693 ? -17.873 -1.179 -3.125 1.00 17.94 693 ASP A C 1
ATOM 5581 O O . ASP A 1 693 ? -18.610 -0.886 -2.183 1.00 17.15 693 ASP A O 1
ATOM 5586 N N . GLY A 1 694 ? -16.636 -1.642 -2.969 1.00 16.05 694 GLY A N 1
ATOM 5587 C CA . GLY A 1 694 ? -16.051 -1.796 -1.649 1.00 16.60 694 GLY A CA 1
ATOM 5588 C C . GLY A 1 694 ? -16.458 -3.011 -0.832 1.00 17.01 694 GLY A C 1
ATOM 5589 O O . GLY A 1 694 ? -15.872 -3.258 0.219 1.00 18.75 694 GLY A O 1
ATOM 5590 N N . GLN A 1 695 ? -17.441 -3.778 -1.293 1.00 17.03 695 GLN A N 1
ATOM 5591 C CA . GLN A 1 695 ? -17.881 -4.947 -0.535 1.00 16.26 695 GLN A CA 1
ATOM 5592 C C . GLN A 1 695 ? -17.502 -6.281 -1.178 1.00 16.23 695 GLN A C 1
ATOM 5593 O O . GLN A 1 695 ? -17.609 -6.454 -2.394 1.00 15.92 695 GLN A O 1
ATOM 5599 N N . LEU A 1 696 ? -17.067 -7.225 -0.348 1.00 14.67 696 LEU A N 1
ATOM 5600 C CA . LEU A 1 696 ? -16.671 -8.544 -0.824 1.00 15.52 696 LEU A CA 1
ATOM 5601 C C . LEU A 1 696 ? -17.914 -9.407 -1.025 1.00 16.69 696 LEU A C 1
ATOM 5602 O O . LEU A 1 696 ? -18.839 -9.375 -0.208 1.00 16.14 696 LEU A O 1
ATOM 5607 N N . HIS A 1 697 ? -17.936 -10.173 -2.113 1.00 16.66 697 HIS A N 1
ATOM 5608 C CA . HIS A 1 697 ? -19.083 -11.023 -2.421 1.00 16.77 697 HIS A CA 1
ATOM 5609 C C . HIS A 1 697 ? -18.738 -12.433 -2.907 1.00 16.75 697 HIS A C 1
ATOM 5610 O O . HIS A 1 697 ? -17.738 -12.644 -3.594 1.00 17.64 697 HIS A O 1
ATOM 5617 N N . TYR A 1 698 ? -19.581 -13.391 -2.529 1.00 15.42 698 TYR A N 1
ATOM 5618 C CA . TYR A 1 698 ? -19.431 -14.792 -2.930 1.00 16.20 698 TYR A CA 1
ATOM 5619 C C . TYR A 1 698 ? -20.810 -15.343 -3.300 1.00 15.44 698 TYR A C 1
ATOM 5620 O O . TYR A 1 698 ? -21.830 -14.808 -2.872 1.00 15.03 698 TYR A O 1
ATOM 5629 N N . ALA A 1 699 ? -20.823 -16.416 -4.086 1.00 16.12 699 ALA A N 1
ATOM 5630 C CA . ALA A 1 699 ? -22.049 -17.096 -4.509 1.00 15.87 699 ALA A CA 1
ATOM 5631 C C . ALA A 1 699 ? -21.565 -18.444 -5.036 1.00 17.63 699 ALA A C 1
ATOM 5632 O O . ALA A 1 699 ? -21.740 -18.775 -6.209 1.00 17.65 699 ALA A O 1
ATOM 5634 N N . PRO A 1 700 ? -20.954 -19.251 -4.154 1.00 17.95 700 PRO A N 1
ATOM 5635 C CA . PRO A 1 700 ? -20.414 -20.564 -4.507 1.00 18.14 700 PRO A CA 1
ATOM 5636 C C . PRO A 1 700 ? -21.343 -21.737 -4.750 1.00 17.76 700 PRO A C 1
ATOM 5637 O O . PRO A 1 700 ? -22.467 -21.795 -4.247 1.00 16.98 700 PRO A O 1
ATOM 5641 N N . PHE A 1 701 ? -20.839 -22.670 -5.550 1.00 16.74 701 PHE A N 1
ATOM 5642 C CA . PHE A 1 701 ? -21.536 -23.908 -5.857 1.00 15.81 701 PHE A CA 1
ATOM 5643 C C . PHE A 1 701 ? -20.442 -24.942 -5.693 1.00 15.28 701 PHE A C 1
ATOM 5644 O O . PHE A 1 701 ? -19.254 -24.619 -5.779 1.00 14.62 701 PHE A O 1
ATOM 5652 N N . LEU A 1 702 ? -20.837 -26.180 -5.438 1.00 15.69 702 LEU A N 1
ATOM 5653 C CA . LEU A 1 702 ? -19.884 -27.256 -5.223 1.00 15.28 702 LEU A CA 1
ATOM 5654 C C . LEU A 1 702 ? -19.787 -28.190 -6.419 1.00 14.52 702 LEU A C 1
ATOM 5655 O O . LEU A 1 702 ? -20.790 -28.731 -6.874 1.00 16.49 702 LEU A O 1
ATOM 5660 N N . PRO A 1 703 ? -18.577 -28.377 -6.958 1.00 14.05 703 PRO A N 1
ATOM 5661 C CA . PRO A 1 703 ? -18.435 -29.277 -8.105 1.00 16.43 703 PRO A CA 1
ATOM 5662 C C . PRO A 1 703 ? -18.985 -30.652 -7.718 1.00 18.41 703 PRO A C 1
ATOM 5663 O O . PRO A 1 703 ? -18.789 -31.110 -6.589 1.00 18.17 703 PRO A O 1
ATOM 5667 N N . LYS A 1 704 ? -19.679 -31.297 -8.651 1.00 19.66 704 LYS A N 1
ATOM 5668 C CA . LYS A 1 704 ? -20.280 -32.603 -8.408 1.00 22.36 704 LYS A CA 1
ATOM 5669 C C . LYS A 1 704 ? -19.385 -33.651 -7.754 1.00 21.99 704 LYS A C 1
ATOM 5670 O O . LYS A 1 704 ? -19.811 -34.329 -6.825 1.00 23.41 704 LYS A O 1
ATOM 5676 N N . THR A 1 705 ? -18.152 -33.785 -8.228 1.00 23.04 705 THR A N 1
ATOM 5677 C CA . THR A 1 705 ? -17.242 -34.791 -7.682 1.00 23.64 705 THR A CA 1
ATOM 5678 C C . THR A 1 705 ? -16.444 -34.364 -6.450 1.00 23.08 705 THR A C 1
ATOM 5679 O O . THR A 1 705 ? -15.659 -35.146 -5.913 1.00 24.46 705 THR A O 1
ATOM 5683 N N . TRP A 1 706 ? -16.644 -33.131 -5.997 1.00 20.74 706 TRP A N 1
ATOM 5684 C CA . TRP A 1 706 ? -15.936 -32.638 -4.818 1.00 18.61 706 TRP A CA 1
ATOM 5685 C C . TRP A 1 706 ? -16.798 -32.775 -3.571 1.00 17.77 706 TRP A C 1
ATOM 5686 O O . TRP A 1 706 ? -18.008 -32.567 -3.628 1.00 19.96 706 TRP A O 1
ATOM 5697 N N . THR A 1 707 ? -16.186 -33.127 -2.444 1.00 18.02 707 THR A N 1
ATOM 5698 C CA . THR A 1 707 ? -16.945 -33.238 -1.201 1.00 17.62 707 THR A CA 1
ATOM 5699 C C . THR A 1 707 ? -16.957 -31.856 -0.559 1.00 16.04 707 THR A C 1
ATOM 5700 O O . THR A 1 707 ? -17.907 -31.489 0.133 1.00 16.29 707 THR A O 1
ATOM 5704 N N . SER A 1 708 ? -15.900 -31.086 -0.804 1.00 13.42 708 SER A N 1
ATOM 5705 C CA . SER A 1 708 ? -15.810 -29.731 -0.278 1.00 14.01 708 SER A CA 1
ATOM 5706 C C . SER A 1 708 ? -14.516 -29.043 -0.703 1.00 14.38 708 SER A C 1
ATOM 5707 O O . SER A 1 708 ? -13.582 -29.688 -1.171 1.00 13.94 708 SER A O 1
ATOM 5710 N N . TYR A 1 709 ? -14.483 -27.722 -0.565 1.00 13.66 709 TYR A N 1
ATOM 5711 C CA . TYR A 1 709 ? -13.285 -26.963 -0.874 1.00 14.98 709 TYR A CA 1
ATOM 5712 C C . TYR A 1 709 ? -13.277 -25.744 0.031 1.00 14.99 709 TYR A C 1
ATOM 5713 O O . TYR A 1 709 ? -14.316 -25.129 0.281 1.00 16.86 709 TYR A O 1
ATOM 5722 N N . THR A 1 710 ? -12.097 -25.437 0.555 1.00 15.25 710 THR A N 1
ATOM 5723 C CA . THR A 1 710 ? -11.906 -24.325 1.477 1.00 16.02 710 THR A CA 1
ATOM 5724 C C . THR A 1 710 ? -10.691 -23.524 1.042 1.00 15.84 710 THR A C 1
ATOM 5725 O O . THR A 1 710 ? -9.635 -24.091 0.758 1.00 17.93 710 THR A O 1
ATOM 5729 N N . PHE A 1 711 ? -10.836 -22.206 0.986 1.00 14.76 711 PHE A N 1
ATOM 5730 C CA . PHE A 1 711 ? -9.724 -21.366 0.589 1.00 13.22 711 PHE A CA 1
ATOM 5731 C C . PHE A 1 711 ? -9.591 -20.159 1.494 1.00 13.40 711 PHE A C 1
ATOM 5732 O O . PHE A 1 711 ? -10.541 -19.764 2.164 1.00 13.71 711 PHE A O 1
ATOM 5740 N N . ARG A 1 712 ? -8.387 -19.598 1.524 1.00 14.81 712 ARG A N 1
ATOM 5741 C CA . ARG A 1 712 ? -8.081 -18.425 2.331 1.00 16.03 712 ARG A CA 1
ATOM 5742 C C . ARG A 1 712 ? -8.029 -17.208 1.400 1.00 17.60 712 ARG A C 1
ATOM 5743 O O . ARG A 1 712 ? -7.628 -17.322 0.238 1.00 16.48 712 ARG A O 1
ATOM 5751 N N . GLN A 1 713 ? -8.444 -16.052 1.903 1.00 14.68 713 GLN A N 1
ATOM 5752 C CA . GLN A 1 713 ? -8.407 -14.836 1.105 1.00 15.01 713 GLN A CA 1
ATOM 5753 C C . GLN A 1 713 ? -8.116 -13.620 1.971 1.00 14.72 713 GLN A C 1
ATOM 5754 O O . GLN A 1 713 ? -8.680 -13.465 3.054 1.00 15.38 713 GLN A O 1
ATOM 5760 N N . VAL A 1 714 ? -7.219 -12.769 1.486 1.00 15.75 714 VAL A N 1
ATOM 5761 C CA . VAL A 1 714 ? -6.842 -11.550 2.187 1.00 17.05 714 VAL A CA 1
ATOM 5762 C C . VAL A 1 714 ? -7.626 -10.387 1.590 1.00 17.72 714 VAL A C 1
ATOM 5763 O O . VAL A 1 714 ? -7.570 -10.150 0.381 1.00 17.92 714 VAL A O 1
ATOM 5767 N N . PHE A 1 715 ? -8.357 -9.669 2.440 1.00 16.43 715 PHE A N 1
ATOM 5768 C CA . PHE A 1 715 ? -9.165 -8.537 1.997 1.00 17.36 715 PHE A CA 1
ATOM 5769 C C . PHE A 1 715 ? -9.262 -7.422 3.042 1.00 19.06 715 PHE A C 1
ATOM 5770 O O . PHE A 1 715 ? -9.656 -7.661 4.184 1.00 18.92 715 PHE A O 1
ATOM 5778 N N . ARG A 1 716 ? -8.898 -6.209 2.634 1.00 19.99 716 ARG A N 1
ATOM 5779 C CA . ARG A 1 716 ? -8.948 -5.028 3.496 1.00 20.70 716 ARG A CA 1
ATOM 5780 C C . ARG A 1 716 ? -8.455 -5.296 4.921 1.00 21.54 716 ARG A C 1
ATOM 5781 O O . ARG A 1 716 ? -9.131 -4.954 5.894 1.00 20.65 716 ARG A O 1
ATOM 5789 N N . ASP A 1 717 ? -7.278 -5.906 5.028 1.00 21.36 717 ASP A N 1
ATOM 5790 C CA . ASP A 1 717 ? -6.658 -6.233 6.312 1.00 23.94 717 ASP A CA 1
ATOM 5791 C C . ASP A 1 717 ? -7.287 -7.398 7.058 1.00 23.27 717 ASP A C 1
ATOM 5792 O O . ASP A 1 717 ? -7.016 -7.600 8.239 1.00 24.91 717 ASP A O 1
ATOM 5797 N N . ARG A 1 718 ? -8.126 -8.165 6.376 1.00 21.81 718 ARG A N 1
ATOM 5798 C CA . ARG A 1 718 ? -8.749 -9.321 7.002 1.00 19.82 718 ARG A CA 1
ATOM 5799 C C . ARG A 1 718 ? -8.272 -10.605 6.350 1.00 20.41 718 ARG A C 1
ATOM 5800 O O . ARG A 1 718 ? -7.921 -10.625 5.165 1.00 18.28 718 ARG A O 1
ATOM 5808 N N . LEU A 1 719 ? -8.252 -11.673 7.139 1.00 19.83 719 LEU A N 1
ATOM 5809 C CA . LEU A 1 719 ? -7.890 -12.989 6.642 1.00 19.81 719 LEU A CA 1
ATOM 5810 C C . LEU A 1 719 ? -9.177 -13.791 6.794 1.00 20.60 719 LEU A C 1
ATOM 5811 O O . LEU A 1 719 ? -9.648 -14.041 7.909 1.00 20.63 719 LEU A O 1
ATOM 5816 N N . ILE A 1 720 ? -9.751 -14.176 5.663 1.00 18.90 720 ILE A N 1
ATOM 5817 C CA . ILE A 1 720 ? -11.004 -14.911 5.648 1.00 17.93 720 ILE A CA 1
ATOM 5818 C C . ILE A 1 720 ? -10.817 -16.333 5.152 1.00 17.75 720 ILE A C 1
ATOM 5819 O O . ILE A 1 720 ? -9.949 -16.600 4.321 1.00 16.18 720 ILE A O 1
ATOM 5824 N N . GLU A 1 721 ? -11.627 -17.248 5.672 1.00 17.32 721 GLU A N 1
ATOM 5825 C CA . GLU A 1 721 ? -11.573 -18.626 5.218 1.00 17.43 721 GLU A CA 1
ATOM 5826 C C . GLU A 1 721 ? -12.968 -18.997 4.754 1.00 18.00 721 GLU A C 1
ATOM 5827 O O . GLU A 1 721 ? -13.931 -18.943 5.525 1.00 17.26 721 GLU A O 1
ATOM 5833 N N . VAL A 1 722 ? -13.071 -19.350 3.479 1.00 16.45 722 VAL A N 1
ATOM 5834 C CA . VAL A 1 722 ? -14.344 -19.730 2.891 1.00 16.24 722 VAL A CA 1
ATOM 5835 C C . VAL A 1 722 ? -14.387 -21.243 2.730 1.00 16.92 722 VAL A C 1
ATOM 5836 O O . VAL A 1 722 ? -13.538 -21.825 2.056 1.00 18.04 722 VAL A O 1
ATOM 5840 N N . SER A 1 723 ? -15.381 -21.875 3.342 1.00 15.89 723 SER A N 1
ATOM 5841 C CA . SER A 1 723 ? -15.509 -23.327 3.275 1.00 17.74 723 SER A CA 1
ATOM 5842 C C . SER A 1 723 ? -16.825 -23.711 2.596 1.00 17.66 723 SER A C 1
ATOM 5843 O O . SER A 1 723 ? -17.905 -23.451 3.126 1.00 19.09 723 SER A O 1
ATOM 5846 N N . VAL A 1 724 ? -16.733 -24.334 1.427 1.00 16.63 724 VAL A N 1
ATOM 5847 C CA . VAL A 1 724 ? -17.927 -24.720 0.686 1.00 17.32 724 VAL A CA 1
ATOM 5848 C C . VAL A 1 724 ? -18.213 -26.216 0.767 1.00 19.58 724 VAL A C 1
ATOM 5849 O O . VAL A 1 724 ? -17.398 -27.046 0.342 1.00 18.56 724 VAL A O 1
ATOM 5853 N N . HIS A 1 725 ? -19.377 -26.544 1.321 1.00 18.82 725 HIS A N 1
ATOM 5854 C CA . HIS A 1 725 ? -19.812 -27.928 1.478 1.00 20.22 725 HIS A CA 1
ATOM 5855 C C . HIS A 1 725 ? -21.145 -28.130 0.773 1.00 20.60 725 HIS A C 1
ATOM 5856 O O . HIS A 1 725 ? -21.719 -27.187 0.226 1.00 18.87 725 HIS A O 1
ATOM 5863 N N . ALA A 1 726 ? -21.642 -29.363 0.791 1.00 21.03 726 ALA A N 1
ATOM 5864 C CA . ALA A 1 726 ? -22.908 -29.673 0.144 1.00 22.41 726 ALA A CA 1
ATOM 5865 C C . ALA A 1 726 ? -24.069 -28.939 0.810 1.00 23.23 726 ALA A C 1
ATOM 5866 O O . ALA A 1 726 ? -25.054 -28.599 0.157 1.00 22.83 726 ALA A O 1
ATOM 5868 N N . ASP A 1 727 ? -23.950 -28.699 2.111 1.00 25.10 727 ASP A N 1
ATOM 5869 C CA . ASP A 1 727 ? -25.002 -28.012 2.854 1.00 27.41 727 ASP A CA 1
ATOM 5870 C C . ASP A 1 727 ? -24.896 -26.499 2.683 1.00 27.47 727 ASP A C 1
ATOM 5871 O O . ASP A 1 727 ? -25.652 -25.742 3.291 1.00 29.20 727 ASP A O 1
ATOM 5876 N N . GLY A 1 728 ? -23.955 -26.065 1.851 1.00 26.06 728 GLY A N 1
ATOM 5877 C CA . GLY A 1 728 ? -23.782 -24.645 1.613 1.00 24.08 728 GLY A CA 1
ATOM 5878 C C . GLY A 1 728 ? -22.428 -24.115 2.045 1.00 22.73 728 GLY A C 1
ATOM 5879 O O . GLY A 1 728 ? -21.572 -24.880 2.493 1.00 21.53 728 GLY A O 1
ATOM 5880 N N . PRO A 1 729 ? -22.203 -22.798 1.918 1.00 21.39 729 PRO A N 1
ATOM 5881 C CA . PRO A 1 729 ? -20.935 -22.170 2.301 1.00 20.85 729 PRO A CA 1
ATOM 5882 C C . PRO A 1 729 ? -20.890 -21.738 3.767 1.00 20.93 729 PRO A C 1
ATOM 5883 O O . PRO A 1 729 ? -21.921 -21.443 4.374 1.00 19.08 729 PRO A O 1
ATOM 5887 N N . HIS A 1 730 ? -19.685 -21.701 4.322 1.00 20.57 730 HIS A N 1
ATOM 5888 C CA . HIS A 1 730 ? -19.473 -21.287 5.702 1.00 22.29 730 HIS A CA 1
ATOM 5889 C C . HIS A 1 730 ? -18.281 -20.340 5.697 1.00 23.18 730 HIS A C 1
ATOM 5890 O O . HIS A 1 730 ? -17.387 -20.475 4.865 1.00 23.67 730 HIS A O 1
ATOM 5897 N N . PHE A 1 731 ? -18.269 -19.380 6.615 1.00 23.36 731 PHE A N 1
ATOM 5898 C CA . PHE A 1 731 ? -17.174 -18.423 6.665 1.00 24.11 731 PHE A CA 1
ATOM 5899 C C . PHE A 1 731 ? -16.547 -18.293 8.041 1.00 25.85 731 PHE A C 1
ATOM 5900 O O . PHE A 1 731 ? -17.205 -18.462 9.068 1.00 27.26 731 PHE A O 1
ATOM 5908 N N . LYS A 1 732 ? -15.259 -17.986 8.047 1.00 26.67 732 LYS A N 1
ATOM 5909 C CA . LYS A 1 732 ? -14.518 -17.803 9.282 1.00 27.21 732 LYS A CA 1
ATOM 5910 C C . LYS A 1 732 ? -13.578 -16.620 9.135 1.00 26.30 732 LYS A C 1
ATOM 5911 O O . LYS A 1 732 ? -12.812 -16.545 8.175 1.00 24.51 732 LYS A O 1
ATOM 5917 N N . LEU A 1 733 ? -13.656 -15.684 10.075 1.00 24.96 733 LEU A N 1
ATOM 5918 C CA . LEU A 1 733 ? -12.778 -14.523 10.064 1.00 23.12 733 LEU A CA 1
ATOM 5919 C C . LEU A 1 733 ? -11.619 -14.898 10.980 1.00 23.20 733 LEU A C 1
ATOM 5920 O O . LEU A 1 733 ? -11.758 -14.904 12.203 1.00 24.10 733 LEU A O 1
ATOM 5925 N N . LEU A 1 734 ? -10.480 -15.222 10.383 1.00 21.46 734 LEU A N 1
ATOM 5926 C CA . LEU A 1 734 ? -9.312 -15.629 11.146 1.00 22.63 734 LEU A CA 1
ATOM 5927 C C . LEU A 1 734 ? -8.519 -14.449 11.682 1.00 24.26 734 LEU A C 1
ATOM 5928 O O . LEU A 1 734 ? -7.866 -14.551 12.722 1.00 26.59 734 LEU A O 1
ATOM 5933 N N . SER A 1 735 ? -8.573 -13.329 10.975 1.00 24.27 735 SER A N 1
ATOM 5934 C CA . SER A 1 735 ? -7.840 -12.149 11.400 1.00 26.08 735 SER A CA 1
ATOM 5935 C C . SER A 1 735 ? -8.497 -10.880 10.880 1.00 25.97 735 SER A C 1
ATOM 5936 O O . SER A 1 735 ? -9.190 -10.902 9.862 1.00 24.91 735 SER A O 1
ATOM 5939 N N . GLY A 1 736 ? -8.289 -9.777 11.591 1.00 25.40 736 GLY A N 1
ATOM 5940 C CA . GLY A 1 736 ? -8.859 -8.512 11.163 1.00 25.78 736 GLY A CA 1
ATOM 5941 C C . GLY A 1 736 ? -10.153 -8.102 11.843 1.00 24.98 736 GLY A C 1
ATOM 5942 O O . GLY A 1 736 ? -10.757 -8.874 12.582 1.00 24.94 736 GLY A O 1
ATOM 5943 N N . GLU A 1 737 ? -10.577 -6.875 11.563 1.00 24.65 737 GLU A N 1
ATOM 5944 C CA . GLU A 1 737 ? -11.787 -6.298 12.136 1.00 23.92 737 GLU A CA 1
ATOM 5945 C C . GLU A 1 737 ? -13.072 -6.843 11.540 1.00 23.73 737 GLU A C 1
ATOM 5946 O O . GLU A 1 737 ? -13.085 -7.363 10.423 1.00 23.07 737 GLU A O 1
ATOM 5952 N N . PRO A 1 738 ? -14.179 -6.735 12.290 1.00 22.69 738 PRO A N 1
ATOM 5953 C CA . PRO A 1 738 ? -15.470 -7.222 11.806 1.00 21.74 738 PRO A CA 1
ATOM 5954 C C . PRO A 1 738 ? -15.710 -6.729 10.383 1.00 21.48 738 PRO A C 1
ATOM 5955 O O . PRO A 1 738 ? -15.409 -5.582 10.052 1.00 20.73 738 PRO A O 1
ATOM 5959 N N . LEU A 1 739 ? -16.248 -7.601 9.543 1.00 21.44 739 LEU A N 1
ATOM 5960 C CA . LEU A 1 739 ? -16.502 -7.250 8.154 1.00 21.67 739 LEU A CA 1
ATOM 5961 C C . LEU A 1 739 ? -17.836 -7.807 7.676 1.00 20.19 739 LEU A C 1
ATOM 5962 O O . LEU A 1 739 ? -18.179 -8.950 7.977 1.00 19.64 739 LEU A O 1
ATOM 5967 N N . THR A 1 740 ? -18.587 -6.992 6.940 1.00 18.96 740 THR A N 1
ATOM 5968 C CA . THR A 1 740 ? -19.863 -7.429 6.384 1.00 19.34 740 THR A CA 1
ATOM 5969 C C . THR A 1 740 ? -19.629 -7.790 4.924 1.00 19.64 740 THR A C 1
ATOM 5970 O O . THR A 1 740 ? -19.096 -6.985 4.158 1.00 19.57 740 THR A O 1
ATOM 5974 N N . ILE A 1 741 ? -20.024 -9.000 4.542 1.00 18.54 741 ILE A N 1
ATOM 5975 C CA . ILE A 1 741 ? -19.859 -9.460 3.169 1.00 18.70 741 ILE A CA 1
ATOM 5976 C C . ILE A 1 741 ? -21.217 -9.820 2.581 1.00 19.81 741 ILE A C 1
ATOM 5977 O O . ILE A 1 741 ? -22.219 -9.906 3.300 1.00 19.67 741 ILE A O 1
ATOM 5982 N N . ASP A 1 742 ? -21.244 -10.027 1.270 1.00 18.61 742 ASP A N 1
ATOM 5983 C CA . ASP A 1 742 ? -22.471 -10.401 0.585 1.00 19.87 742 ASP A CA 1
ATOM 5984 C C . ASP A 1 742 ? -22.364 -11.849 0.118 1.00 20.95 742 ASP A C 1
ATOM 5985 O O . ASP A 1 742 ? -21.427 -12.217 -0.595 1.00 18.70 742 ASP A O 1
ATOM 5990 N N . VAL A 1 743 ? -23.322 -12.668 0.535 1.00 21.37 743 VAL A N 1
ATOM 5991 C CA . VAL A 1 743 ? -23.341 -14.072 0.151 1.00 20.93 743 VAL A CA 1
ATOM 5992 C C . VAL A 1 743 ? -24.625 -14.359 -0.615 1.00 21.62 743 VAL A C 1
ATOM 5993 O O . VAL A 1 743 ? -25.695 -14.513 -0.024 1.00 21.06 743 VAL A O 1
ATOM 5997 N N . ALA A 1 744 ? -24.502 -14.415 -1.938 1.00 22.75 744 ALA A N 1
ATOM 5998 C CA . ALA A 1 744 ? -25.628 -14.677 -2.823 1.00 23.10 744 ALA A CA 1
ATOM 5999 C C . ALA A 1 744 ? -26.772 -13.705 -2.570 1.00 24.34 744 ALA A C 1
ATOM 6000 O O . ALA A 1 744 ? -27.941 -14.086 -2.617 1.00 24.22 744 ALA A O 1
ATOM 6002 N N . GLY A 1 745 ? -26.432 -12.450 -2.294 1.00 24.33 745 GLY A N 1
ATOM 6003 C CA . GLY A 1 745 ? -27.458 -11.454 -2.049 1.00 25.29 745 GLY A CA 1
ATOM 6004 C C . GLY A 1 745 ? -27.689 -11.141 -0.583 1.00 26.63 745 GLY A C 1
ATOM 6005 O O . GLY A 1 745 ? -28.192 -10.068 -0.251 1.00 28.50 745 GLY A O 1
ATOM 6006 N N . ALA A 1 746 ? -27.323 -12.064 0.299 1.00 26.36 746 ALA A N 1
ATOM 6007 C CA . ALA A 1 746 ? -27.508 -11.856 1.729 1.00 26.31 746 ALA A CA 1
ATOM 6008 C C . ALA A 1 746 ? -26.288 -11.230 2.385 1.00 24.76 746 ALA A C 1
ATOM 6009 O O . ALA A 1 746 ? -25.159 -11.609 2.097 1.00 25.65 746 ALA A O 1
ATOM 6011 N N . ALA A 1 747 ? -26.516 -10.268 3.269 1.00 23.05 747 ALA A N 1
ATOM 6012 C CA . ALA A 1 747 ? -25.412 -9.629 3.960 1.00 23.04 747 ALA A CA 1
ATOM 6013 C C . ALA A 1 747 ? -25.085 -10.462 5.187 1.00 23.90 747 ALA A C 1
ATOM 6014 O O . ALA A 1 747 ? -25.955 -10.743 6.009 1.00 24.32 747 ALA A O 1
ATOM 6015 N N . ALA A 1 748 ? -23.826 -10.867 5.297 1.00 25.15 748 ALA A N 1
ATOM 6016 C CA . ALA A 1 748 ? -23.377 -11.680 6.414 1.00 25.21 748 ALA A CA 1
ATOM 6017 C C . ALA A 1 748 ? -22.277 -10.956 7.174 1.00 24.97 748 ALA A C 1
ATOM 6018 O O . ALA A 1 748 ? -21.289 -10.519 6.586 1.00 24.57 748 ALA A O 1
ATOM 6020 N N . ALA A 1 749 ? -22.455 -10.826 8.483 1.00 25.50 749 ALA A N 1
ATOM 6021 C CA . ALA A 1 749 ? -21.469 -10.150 9.317 1.00 25.45 749 ALA A CA 1
ATOM 6022 C C . ALA A 1 749 ? -20.499 -11.163 9.904 1.00 25.51 749 ALA A C 1
ATOM 6023 O O . ALA A 1 749 ? -20.906 -12.099 10.594 1.00 24.45 749 ALA A O 1
ATOM 6025 N N . ALA A 1 750 ? -19.215 -10.971 9.625 1.00 24.76 750 ALA A N 1
ATOM 6026 C CA . ALA A 1 750 ? -18.182 -11.864 10.124 1.00 26.19 750 ALA A CA 1
ATOM 6027 C C . ALA A 1 750 ? -17.525 -11.239 11.348 1.00 27.02 750 ALA A C 1
ATOM 6028 O O . ALA A 1 750 ? -17.214 -10.050 11.348 1.00 26.80 750 ALA A O 1
ATOM 6030 N N . ALA A 1 751 ? -17.317 -12.040 12.387 1.00 28.17 751 ALA A N 1
ATOM 6031 C CA . ALA A 1 751 ? -16.685 -11.554 13.611 1.00 31.27 751 ALA A CA 1
ATOM 6032 C C . ALA A 1 751 ? -15.838 -12.669 14.210 1.00 33.07 751 ALA A C 1
ATOM 6033 O O . ALA A 1 751 ? -15.551 -13.659 13.538 1.00 32.20 751 ALA A O 1
ATOM 6035 N N . ALA A 1 752 ? -15.455 -12.506 15.476 1.00 36.72 752 ALA A N 1
ATOM 6036 C CA . ALA A 1 752 ? -14.641 -13.490 16.193 1.00 37.35 752 ALA A CA 1
ATOM 6037 C C . ALA A 1 752 ? -13.334 -13.728 15.455 1.00 38.58 752 ALA A C 1
ATOM 6038 O O . ALA A 1 752 ? -12.991 -14.867 15.126 1.00 39.64 752 ALA A O 1
ATOM 6040 N N . ALA A 1 753 ? -12.608 -12.641 15.209 1.00 39.06 753 ALA A N 1
ATOM 6041 C CA . ALA A 1 753 ? -11.332 -12.689 14.504 1.00 38.67 753 ALA A CA 1
ATOM 6042 C C . ALA A 1 753 ? -10.155 -12.901 15.446 1.00 38.68 753 ALA A C 1
ATOM 6043 O O . ALA A 1 753 ? -9.264 -12.024 15.469 1.00 37.41 753 ALA A O 1
ATOM 6045 N N . ALA A 1 754 ? -10.131 -13.940 16.140 1.00 40.08 754 ALA A N 1
ATOM 6046 N N . MET B 1 1 ? 15.068 11.358 -57.256 1.00 37.94 1 MET B N 1
ATOM 6047 C CA . MET B 1 1 ? 15.753 11.749 -55.989 1.00 37.76 1 MET B CA 1
ATOM 6048 C C . MET B 1 1 ? 17.161 12.252 -56.288 1.00 35.77 1 MET B C 1
ATOM 6049 O O . MET B 1 1 ? 17.588 13.285 -55.768 1.00 36.36 1 MET B O 1
ATOM 6054 N N . LYS B 1 2 ? 17.877 11.511 -57.125 1.00 32.05 2 LYS B N 1
ATOM 6055 C CA . LYS B 1 2 ? 19.237 11.873 -57.484 1.00 28.48 2 LYS B CA 1
ATOM 6056 C C . LYS B 1 2 ? 19.601 11.325 -58.861 1.00 25.70 2 LYS B C 1
ATOM 6057 O O . LYS B 1 2 ? 19.408 10.145 -59.148 1.00 23.76 2 LYS B O 1
ATOM 6063 N N . ARG B 1 3 ? 20.117 12.206 -59.708 1.00 23.12 3 ARG B N 1
ATOM 6064 C CA . ARG B 1 3 ? 20.519 11.859 -61.063 1.00 20.36 3 ARG B CA 1
ATOM 6065 C C . ARG B 1 3 ? 22.030 12.032 -61.137 1.00 20.13 3 ARG B C 1
ATOM 6066 O O . ARG B 1 3 ? 22.521 13.161 -61.171 1.00 21.40 3 ARG B O 1
ATOM 6074 N N . ILE B 1 4 ? 22.771 10.926 -61.157 1.00 17.45 4 ILE B N 1
ATOM 6075 C CA . ILE B 1 4 ? 24.227 11.021 -61.205 1.00 15.37 4 ILE B CA 1
ATOM 6076 C C . ILE B 1 4 ? 24.839 10.825 -62.590 1.00 15.01 4 ILE B C 1
ATOM 6077 O O . ILE B 1 4 ? 26.057 10.759 -62.726 1.00 13.15 4 ILE B O 1
ATOM 6082 N N . PHE B 1 5 ? 23.998 10.730 -63.616 1.00 13.62 5 PHE B N 1
ATOM 6083 C CA . PHE B 1 5 ? 24.490 10.579 -64.979 1.00 13.18 5 PHE B CA 1
ATOM 6084 C C . PHE B 1 5 ? 23.930 11.670 -65.886 1.00 14.69 5 PHE B C 1
ATOM 6085 O O . PHE B 1 5 ? 22.821 12.166 -65.679 1.00 12.21 5 PHE B O 1
ATOM 6093 N N . GLU B 1 6 ? 24.713 12.037 -66.895 1.00 15.24 6 GLU B N 1
ATOM 6094 C CA . GLU B 1 6 ? 24.297 13.047 -67.859 1.00 16.37 6 GLU B CA 1
ATOM 6095 C C . GLU B 1 6 ? 23.193 12.481 -68.743 1.00 16.50 6 GLU B C 1
ATOM 6096 O O . GLU B 1 6 ? 22.996 11.263 -68.821 1.00 15.92 6 GLU B O 1
ATOM 6102 N N . VAL B 1 7 ? 22.480 13.374 -69.415 1.00 16.24 7 VAL B N 1
ATOM 6103 C CA . VAL B 1 7 ? 21.416 12.970 -70.317 1.00 16.23 7 VAL B CA 1
ATOM 6104 C C . VAL B 1 7 ? 21.950 12.937 -71.748 1.00 16.65 7 VAL B C 1
ATOM 6105 O O . VAL B 1 7 ? 22.443 13.941 -72.253 1.00 17.40 7 VAL B O 1
ATOM 6109 N N . GLN B 1 8 ? 21.874 11.769 -72.381 1.00 17.39 8 GLN B N 1
ATOM 6110 C CA . GLN B 1 8 ? 22.322 11.592 -73.760 1.00 18.04 8 GLN B CA 1
ATOM 6111 C C . GLN B 1 8 ? 21.383 10.575 -74.411 1.00 17.96 8 GLN B C 1
ATOM 6112 O O . GLN B 1 8 ? 20.848 9.703 -73.736 1.00 18.87 8 GLN B O 1
ATOM 6118 N N . PRO B 1 9 ? 21.181 10.672 -75.732 1.00 17.40 9 PRO B N 1
ATOM 6119 C CA . PRO B 1 9 ? 20.303 9.778 -76.498 1.00 17.18 9 PRO B CA 1
ATOM 6120 C C . PRO B 1 9 ? 20.645 8.291 -76.454 1.00 15.71 9 PRO B C 1
ATOM 6121 O O . PRO B 1 9 ? 19.765 7.448 -76.262 1.00 15.57 9 PRO B O 1
ATOM 6125 N N . TRP B 1 10 ? 21.919 7.970 -76.643 1.00 13.26 10 TRP B N 1
ATOM 6126 C CA . TRP B 1 10 ? 22.350 6.577 -76.669 1.00 13.25 10 TRP B CA 1
ATOM 6127 C C . TRP B 1 10 ? 23.316 6.151 -75.574 1.00 13.35 10 TRP B C 1
ATOM 6128 O O . TRP B 1 10 ? 23.737 4.994 -75.539 1.00 12.02 10 TRP B O 1
ATOM 6139 N N . ASN B 1 11 ? 23.668 7.069 -74.684 1.00 12.14 11 ASN B N 1
ATOM 6140 C CA . ASN B 1 11 ? 24.626 6.748 -73.636 1.00 13.46 11 ASN B CA 1
ATOM 6141 C C . ASN B 1 11 ? 24.191 7.204 -72.250 1.00 13.84 11 ASN B C 1
ATOM 6142 O O . ASN B 1 11 ? 23.512 8.223 -72.097 1.00 15.28 11 ASN B O 1
ATOM 6147 N N . VAL B 1 12 ? 24.585 6.431 -71.243 1.00 12.09 12 VAL B N 1
ATOM 6148 C CA . VAL B 1 12 ? 24.324 6.786 -69.854 1.00 12.50 12 VAL B CA 1
ATOM 6149 C C . VAL B 1 12 ? 25.758 7.039 -69.411 1.00 12.89 12 VAL B C 1
ATOM 6150 O O . VAL B 1 12 ? 26.495 6.114 -69.053 1.00 13.00 12 VAL B O 1
ATOM 6154 N N . ILE B 1 13 ? 26.153 8.305 -69.467 1.00 10.99 13 ILE B N 1
ATOM 6155 C CA . ILE B 1 13 ? 27.524 8.687 -69.172 1.00 8.97 13 ILE B CA 1
ATOM 6156 C C . ILE B 1 13 ? 27.675 9.779 -68.112 1.00 9.41 13 ILE B C 1
ATOM 6157 O O . ILE B 1 13 ? 26.796 10.616 -67.935 1.00 8.90 13 ILE B O 1
ATOM 6162 N N . THR B 1 14 ? 28.802 9.753 -67.407 1.00 11.24 14 THR B N 1
ATOM 6163 C CA . THR B 1 14 ? 29.086 10.732 -66.365 1.00 11.74 14 THR B CA 1
ATOM 6164 C C . THR B 1 14 ? 30.578 11.023 -66.288 1.00 12.83 14 THR B C 1
ATOM 6165 O O . THR B 1 14 ? 31.402 10.205 -66.693 1.00 11.39 14 THR B O 1
ATOM 6169 N N . HIS B 1 15 ? 30.922 12.199 -65.773 1.00 13.76 15 HIS B N 1
ATOM 6170 C CA . HIS B 1 15 ? 32.319 12.576 -65.617 1.00 15.37 15 HIS B CA 1
ATOM 6171 C C . HIS B 1 15 ? 32.571 12.836 -64.142 1.00 15.03 15 HIS B C 1
ATOM 6172 O O . HIS B 1 15 ? 33.560 13.456 -63.759 1.00 15.59 15 HIS B O 1
ATOM 6179 N N . THR B 1 16 ? 31.661 12.332 -63.318 1.00 13.55 16 THR B N 1
ATOM 6180 C CA . THR B 1 16 ? 31.759 12.498 -61.882 1.00 14.63 16 THR B CA 1
ATOM 6181 C C . THR B 1 16 ? 31.897 11.177 -61.138 1.00 13.56 16 THR B C 1
ATOM 6182 O O . THR B 1 16 ? 31.133 10.236 -61.363 1.00 13.51 16 THR B O 1
ATOM 6186 N N . PHE B 1 17 ? 32.883 11.103 -60.258 1.00 12.27 17 PHE B N 1
ATOM 6187 C CA . PHE B 1 17 ? 33.046 9.910 -59.453 1.00 14.88 17 PHE B CA 1
ATOM 6188 C C . PHE B 1 17 ? 32.986 10.313 -57.992 1.00 15.66 17 PHE B C 1
ATOM 6189 O O . PHE B 1 17 ? 33.781 11.131 -57.530 1.00 13.94 17 PHE B O 1
ATOM 6197 N N . ASP B 1 18 ? 32.043 9.725 -57.268 1.00 17.52 18 ASP B N 1
ATOM 6198 C CA . ASP B 1 18 ? 31.867 10.019 -55.854 1.00 19.30 18 ASP B CA 1
ATOM 6199 C C . ASP B 1 18 ? 31.669 8.707 -55.096 1.00 19.73 18 ASP B C 1
ATOM 6200 O O . ASP B 1 18 ? 30.697 7.988 -55.330 1.00 21.85 18 ASP B O 1
ATOM 6205 N N . PRO B 1 19 ? 32.591 8.378 -54.180 1.00 20.47 19 PRO B N 1
ATOM 6206 C CA . PRO B 1 19 ? 32.496 7.141 -53.396 1.00 19.79 19 PRO B CA 1
ATOM 6207 C C . PRO B 1 19 ? 31.114 6.950 -52.780 1.00 19.72 19 PRO B C 1
ATOM 6208 O O . PRO B 1 19 ? 30.621 5.828 -52.668 1.00 18.63 19 PRO B O 1
ATOM 6212 N N . LYS B 1 20 ? 30.494 8.057 -52.385 1.00 17.74 20 LYS B N 1
ATOM 6213 C CA . LYS B 1 20 ? 29.174 8.020 -51.766 1.00 17.03 20 LYS B CA 1
ATOM 6214 C C . LYS B 1 20 ? 28.071 7.452 -52.662 1.00 17.80 20 LYS B C 1
ATOM 6215 O O . LYS B 1 20 ? 27.060 6.957 -52.161 1.00 17.08 20 LYS B O 1
ATOM 6217 N N . ASP B 1 21 ? 28.249 7.524 -53.978 1.00 14.81 21 ASP B N 1
ATOM 6218 C CA . ASP B 1 21 ? 27.224 7.018 -54.886 1.00 16.24 21 ASP B CA 1
ATOM 6219 C C . ASP B 1 21 ? 27.678 5.795 -55.673 1.00 15.76 21 ASP B C 1
ATOM 6220 O O . ASP B 1 21 ? 27.122 5.482 -56.730 1.00 15.56 21 ASP B O 1
ATOM 6225 N N . LYS B 1 22 ? 28.674 5.098 -55.135 1.00 14.94 22 LYS B N 1
ATOM 6226 C CA . LYS B 1 22 ? 29.241 3.919 -55.775 1.00 14.15 22 LYS B CA 1
ATOM 6227 C C . LYS B 1 22 ? 28.211 2.841 -56.119 1.00 14.82 22 LYS B C 1
ATOM 6228 O O . LYS B 1 22 ? 28.103 2.436 -57.277 1.00 14.84 22 LYS B O 1
ATOM 6234 N N . ARG B 1 23 ? 27.459 2.367 -55.129 1.00 12.96 23 ARG B N 1
ATOM 6235 C CA . ARG B 1 23 ? 26.470 1.325 -55.405 1.00 13.81 23 ARG B CA 1
ATOM 6236 C C . ARG B 1 23 ? 25.449 1.749 -56.463 1.00 12.90 23 ARG B C 1
ATOM 6237 O O . ARG B 1 23 ? 25.079 0.958 -57.326 1.00 12.16 23 ARG B O 1
ATOM 6245 N N . LEU B 1 24 ? 25.006 2.999 -56.403 1.00 12.53 24 LEU B N 1
ATOM 6246 C CA . LEU B 1 24 ? 24.038 3.510 -57.375 1.00 12.64 24 LEU B CA 1
ATOM 6247 C C . LEU B 1 24 ? 24.679 3.493 -58.761 1.00 11.68 24 LEU B C 1
ATOM 6248 O O . LEU B 1 24 ? 24.077 3.051 -59.740 1.00 11.92 24 LEU B O 1
ATOM 6253 N N . GLN B 1 25 ? 25.920 3.963 -58.821 1.00 12.33 25 GLN B N 1
ATOM 6254 C CA . GLN B 1 25 ? 26.680 4.021 -60.066 1.00 11.52 25 GLN B CA 1
ATOM 6255 C C . GLN B 1 25 ? 26.904 2.625 -60.655 1.00 11.24 25 GLN B C 1
ATOM 6256 O O . GLN B 1 25 ? 26.773 2.424 -61.868 1.00 10.80 25 GLN B O 1
ATOM 6262 N N . GLU B 1 26 ? 27.248 1.666 -59.795 1.00 10.96 26 GLU B N 1
ATOM 6263 C CA . GLU B 1 26 ? 27.480 0.286 -60.226 1.00 12.14 26 GLU B CA 1
ATOM 6264 C C . GLU B 1 26 ? 26.197 -0.316 -60.811 1.00 12.03 26 GLU B C 1
ATOM 6265 O O . GLU B 1 26 ? 26.236 -1.049 -61.799 1.00 10.47 26 GLU B O 1
ATOM 6271 N N . SER B 1 27 ? 25.061 0.000 -60.199 1.00 11.39 27 SER B N 1
ATOM 6272 C CA . SER B 1 27 ? 23.780 -0.510 -60.680 1.00 13.30 27 SER B CA 1
ATOM 6273 C C . SER B 1 27 ? 23.474 -0.036 -62.109 1.00 12.86 27 SER B C 1
ATOM 6274 O O . SER B 1 27 ? 23.121 -0.836 -62.979 1.00 11.43 27 SER B O 1
ATOM 6277 N N . MET B 1 28 ? 23.627 1.266 -62.337 1.00 12.64 28 MET B N 1
ATOM 6278 C CA . MET B 1 28 ? 23.352 1.883 -63.635 1.00 11.35 28 MET B CA 1
ATOM 6279 C C . MET B 1 28 ? 24.236 1.368 -64.762 1.00 12.29 28 MET B C 1
ATOM 6280 O O . MET B 1 28 ? 23.825 1.346 -65.919 1.00 11.68 28 MET B O 1
ATOM 6285 N N . THR B 1 29 ? 25.454 0.963 -64.420 1.00 13.09 29 THR B N 1
ATOM 6286 C CA . THR B 1 29 ? 26.394 0.480 -65.416 1.00 13.28 29 THR B CA 1
ATOM 6287 C C . THR B 1 29 ? 26.514 -1.042 -65.490 1.00 12.79 29 THR B C 1
ATOM 6288 O O . THR B 1 29 ? 27.563 -1.576 -65.845 1.00 13.39 29 THR B O 1
ATOM 6292 N N . SER B 1 30 ? 25.428 -1.734 -65.167 1.00 11.94 30 SER B N 1
ATOM 6293 C CA . SER B 1 30 ? 25.404 -3.191 -65.232 1.00 11.31 30 SER B CA 1
ATOM 6294 C C . SER B 1 30 ? 25.316 -3.610 -66.698 1.00 11.81 30 SER B C 1
ATOM 6295 O O . SER B 1 30 ? 24.889 -2.826 -67.550 1.00 9.53 30 SER B O 1
ATOM 6298 N N . LEU B 1 31 ? 25.730 -4.843 -66.980 1.00 10.84 31 LEU B N 1
ATOM 6299 C CA . LEU B 1 31 ? 25.696 -5.398 -68.331 1.00 11.24 31 LEU B CA 1
ATOM 6300 C C . LEU B 1 31 ? 25.211 -6.842 -68.260 1.00 12.44 31 LEU B C 1
ATOM 6301 O O . LEU B 1 31 ? 25.198 -7.446 -67.187 1.00 13.81 31 LEU B O 1
ATOM 6306 N N . GLY B 1 32 ? 24.815 -7.388 -69.404 1.00 12.50 32 GLY B N 1
ATOM 6307 C CA . GLY B 1 32 ? 24.347 -8.759 -69.448 1.00 12.78 32 GLY B CA 1
ATOM 6308 C C . GLY B 1 32 ? 24.070 -9.227 -70.865 1.00 13.40 32 GLY B C 1
ATOM 6309 O O . GLY B 1 32 ? 23.864 -8.412 -71.766 1.00 11.50 32 GLY B O 1
ATOM 6310 N N . ASN B 1 33 ? 24.069 -10.540 -71.069 1.00 12.03 33 ASN B N 1
ATOM 6311 C CA . ASN B 1 33 ? 23.794 -11.094 -72.389 1.00 11.76 33 ASN B CA 1
ATOM 6312 C C . ASN B 1 33 ? 22.796 -12.242 -72.295 1.00 11.76 33 ASN B C 1
ATOM 6313 O O . ASN B 1 33 ? 22.786 -13.135 -73.137 1.00 9.89 33 ASN B O 1
ATOM 6318 N N . GLY B 1 34 ? 21.955 -12.199 -71.261 1.00 12.29 34 GLY B N 1
ATOM 6319 C CA . GLY B 1 34 ? 20.963 -13.241 -71.055 1.00 12.50 34 GLY B CA 1
ATOM 6320 C C . GLY B 1 34 ? 21.567 -14.476 -70.405 1.00 12.33 34 GLY B C 1
ATOM 6321 O O . GLY B 1 34 ? 20.971 -15.070 -69.508 1.00 12.59 34 GLY B O 1
ATOM 6322 N N . TYR B 1 35 ? 22.753 -14.861 -70.864 1.00 10.83 35 TYR B N 1
ATOM 6323 C CA . TYR B 1 35 ? 23.460 -16.029 -70.337 1.00 11.24 35 TYR B CA 1
ATOM 6324 C C . TYR B 1 35 ? 24.052 -15.704 -68.957 1.00 12.32 35 TYR B C 1
ATOM 6325 O O . TYR B 1 35 ? 24.111 -16.560 -68.069 1.00 11.73 35 TYR B O 1
ATOM 6334 N N . MET B 1 36 ? 24.494 -14.460 -68.793 1.00 10.63 36 MET B N 1
ATOM 6335 C CA . MET B 1 36 ? 25.068 -13.997 -67.536 1.00 10.38 36 MET B CA 1
ATOM 6336 C C . MET B 1 36 ? 25.058 -12.465 -67.500 1.00 11.81 36 MET B C 1
ATOM 6337 O O . MET B 1 36 ? 24.783 -11.817 -68.510 1.00 11.07 36 MET B O 1
ATOM 6342 N N . GLY B 1 37 ? 25.349 -11.895 -66.333 1.00 11.34 37 GLY B N 1
ATOM 6343 C CA . GLY B 1 37 ? 25.383 -10.448 -66.197 1.00 12.48 37 GLY B CA 1
ATOM 6344 C C . GLY B 1 37 ? 26.145 -10.016 -64.956 1.00 13.37 37 GLY B C 1
ATOM 6345 O O . GLY B 1 37 ? 26.501 -10.851 -64.122 1.00 12.86 37 GLY B O 1
ATOM 6346 N N . MET B 1 38 ? 26.390 -8.716 -64.820 1.00 12.00 38 MET B N 1
ATOM 6347 C CA . MET B 1 38 ? 27.114 -8.210 -63.662 1.00 12.12 38 MET B CA 1
ATOM 6348 C C . MET B 1 38 ? 26.979 -6.702 -63.472 1.00 13.09 38 MET B C 1
ATOM 6349 O O . MET B 1 38 ? 26.725 -5.955 -64.422 1.00 11.54 38 MET B O 1
ATOM 6354 N N . ARG B 1 39 ? 27.158 -6.273 -62.227 1.00 11.30 39 ARG B N 1
ATOM 6355 C CA . ARG B 1 39 ? 27.092 -4.867 -61.866 1.00 11.38 39 ARG B CA 1
ATOM 6356 C C . ARG B 1 39 ? 28.331 -4.180 -62.430 1.00 11.46 39 ARG B C 1
ATOM 6357 O O . ARG B 1 39 ? 29.300 -4.846 -62.814 1.00 12.57 39 ARG B O 1
ATOM 6365 N N . GLY B 1 40 ? 28.300 -2.853 -62.479 1.00 10.67 40 GLY B N 1
ATOM 6366 C CA . GLY B 1 40 ? 29.438 -2.105 -62.985 1.00 10.31 40 GLY B CA 1
ATOM 6367 C C . GLY B 1 40 ? 30.605 -2.035 -62.009 1.00 11.85 40 GLY B C 1
ATOM 6368 O O . GLY B 1 40 ? 31.128 -0.954 -61.734 1.00 10.62 40 GLY B O 1
ATOM 6369 N N . ASP B 1 41 ? 31.016 -3.186 -61.480 1.00 11.16 41 ASP B N 1
ATOM 6370 C CA . ASP B 1 41 ? 32.133 -3.242 -60.544 1.00 11.44 41 ASP B CA 1
ATOM 6371 C C . ASP B 1 41 ? 33.444 -2.942 -61.259 1.00 11.35 41 ASP B C 1
ATOM 6372 O O . ASP B 1 41 ? 33.620 -3.299 -62.423 1.00 11.06 41 ASP B O 1
ATOM 6377 N N . PHE B 1 42 ? 34.359 -2.280 -60.558 1.00 11.59 42 PHE B N 1
ATOM 6378 C CA . PHE B 1 42 ? 35.670 -1.945 -61.110 1.00 12.79 42 PHE B CA 1
ATOM 6379 C C . PHE B 1 42 ? 36.537 -3.203 -61.022 1.00 13.66 42 PHE B C 1
ATOM 6380 O O . PHE B 1 42 ? 36.816 -3.691 -59.924 1.00 13.94 42 PHE B O 1
ATOM 6388 N N . GLU B 1 43 ? 36.965 -3.728 -62.170 1.00 14.17 43 GLU B N 1
ATOM 6389 C CA . GLU B 1 43 ? 37.768 -4.952 -62.194 1.00 13.55 43 GLU B CA 1
ATOM 6390 C C . GLU B 1 43 ? 39.090 -4.902 -61.438 1.00 11.81 43 GLU B C 1
ATOM 6391 O O . GLU B 1 43 ? 39.556 -5.929 -60.964 1.00 12.40 43 GLU B O 1
ATOM 6397 N N . GLU B 1 44 ? 39.691 -3.723 -61.318 1.00 12.92 44 GLU B N 1
ATOM 6398 C CA . GLU B 1 44 ? 40.971 -3.603 -60.620 1.00 12.26 44 GLU B CA 1
ATOM 6399 C C . GLU B 1 44 ? 40.843 -3.653 -59.105 1.00 13.24 44 GLU B C 1
ATOM 6400 O O . GLU B 1 44 ? 41.843 -3.639 -58.395 1.00 13.89 44 GLU B O 1
ATOM 6406 N N . GLY B 1 45 ? 39.615 -3.717 -58.605 1.00 13.06 45 GLY B N 1
ATOM 6407 C CA . GLY B 1 45 ? 39.422 -3.738 -57.168 1.00 12.62 45 GLY B CA 1
ATOM 6408 C C . GLY B 1 45 ? 38.992 -2.365 -56.678 1.00 13.73 45 GLY B C 1
ATOM 6409 O O . GLY B 1 45 ? 39.166 -1.364 -57.377 1.00 13.32 45 GLY B O 1
ATOM 6410 N N . TYR B 1 46 ? 38.439 -2.320 -55.472 1.00 13.04 46 TYR B N 1
ATOM 6411 C CA . TYR B 1 46 ? 37.948 -1.084 -54.875 1.00 14.67 46 TYR B CA 1
ATOM 6412 C C . TYR B 1 46 ? 37.694 -1.413 -53.405 1.00 14.95 46 TYR B C 1
ATOM 6413 O O . TYR B 1 46 ? 36.941 -2.331 -53.102 1.00 14.13 46 TYR B O 1
ATOM 6422 N N . SER B 1 47 ? 38.309 -0.665 -52.494 1.00 15.34 47 SER B N 1
ATOM 6423 C CA . SER B 1 47 ? 38.152 -0.943 -51.067 1.00 16.19 47 SER B CA 1
ATOM 6424 C C . SER B 1 47 ? 37.046 -0.178 -50.340 1.00 15.96 47 SER B C 1
ATOM 6425 O O . SER B 1 47 ? 36.868 -0.351 -49.131 1.00 17.18 47 SER B O 1
ATOM 6428 N N . GLY B 1 48 ? 36.306 0.660 -51.059 1.00 15.04 48 GLY B N 1
ATOM 6429 C CA . GLY B 1 48 ? 35.238 1.423 -50.430 1.00 14.63 48 GLY B CA 1
ATOM 6430 C C . GLY B 1 48 ? 33.899 0.711 -50.509 1.00 15.95 48 GLY B C 1
ATOM 6431 O O . GLY B 1 48 ? 33.831 -0.442 -50.940 1.00 16.06 48 GLY B O 1
ATOM 6432 N N . ASP B 1 49 ? 32.830 1.383 -50.093 1.00 16.37 49 ASP B N 1
ATOM 6433 C CA . ASP B 1 49 ? 31.505 0.774 -50.143 1.00 16.45 49 ASP B CA 1
ATOM 6434 C C . ASP B 1 49 ? 31.167 0.382 -51.581 1.00 16.17 49 ASP B C 1
ATOM 6435 O O . ASP B 1 49 ? 31.215 1.214 -52.487 1.00 14.48 49 ASP B O 1
ATOM 6440 N N . SER B 1 50 ? 30.813 -0.886 -51.775 1.00 15.02 50 SER B N 1
ATOM 6441 C CA . SER B 1 50 ? 30.493 -1.401 -53.100 1.00 14.85 50 SER B CA 1
ATOM 6442 C C . SER B 1 50 ? 29.824 -2.762 -53.013 1.00 15.30 50 SER B C 1
ATOM 6443 O O . SER B 1 50 ? 30.002 -3.490 -52.034 1.00 16.00 50 SER B O 1
ATOM 6446 N N . LEU B 1 51 ? 29.050 -3.107 -54.037 1.00 13.72 51 LEU B N 1
ATOM 6447 C CA . LEU B 1 51 ? 28.399 -4.408 -54.061 1.00 13.33 51 LEU B CA 1
ATOM 6448 C C . LEU B 1 51 ? 28.965 -5.196 -55.238 1.00 14.52 51 LEU B C 1
ATOM 6449 O O . LEU B 1 51 ? 28.729 -4.858 -56.402 1.00 12.26 51 LEU B O 1
ATOM 6454 N N . GLN B 1 52 ? 29.741 -6.229 -54.918 1.00 12.72 52 GLN B N 1
ATOM 6455 C CA . GLN B 1 52 ? 30.343 -7.094 -55.922 1.00 14.01 52 GLN B CA 1
ATOM 6456 C C . GLN B 1 52 ? 29.253 -8.061 -56.371 1.00 14.28 52 GLN B C 1
ATOM 6457 O O . GLN B 1 52 ? 28.711 -8.813 -55.562 1.00 15.02 52 GLN B O 1
ATOM 6463 N N . GLY B 1 53 ? 28.918 -8.035 -57.655 1.00 13.95 53 GLY B N 1
ATOM 6464 C CA . GLY B 1 53 ? 27.877 -8.920 -58.137 1.00 12.38 53 GLY B CA 1
ATOM 6465 C C . GLY B 1 53 ? 28.008 -9.358 -59.583 1.00 13.65 53 GLY B C 1
ATOM 6466 O O . GLY B 1 53 ? 27.932 -8.541 -60.507 1.00 12.40 53 GLY B O 1
ATOM 6467 N N . ILE B 1 54 ? 28.221 -10.658 -59.764 1.00 13.27 54 ILE B N 1
ATOM 6468 C CA . ILE B 1 54 ? 28.334 -11.280 -61.082 1.00 13.39 54 ILE B CA 1
ATOM 6469 C C . ILE B 1 54 ? 27.378 -12.457 -60.999 1.00 12.80 54 ILE B C 1
ATOM 6470 O O . ILE B 1 54 ? 27.453 -13.246 -60.061 1.00 12.65 54 ILE B O 1
ATOM 6475 N N . TYR B 1 55 ? 26.478 -12.591 -61.966 1.00 13.12 55 TYR B N 1
ATOM 6476 C CA . TYR B 1 55 ? 25.517 -13.678 -61.893 1.00 12.84 55 TYR B CA 1
ATOM 6477 C C . TYR B 1 55 ? 25.393 -14.514 -63.154 1.00 12.43 55 TYR B C 1
ATOM 6478 O O . TYR B 1 55 ? 25.380 -13.982 -64.259 1.00 14.14 55 TYR B O 1
ATOM 6487 N N . LEU B 1 56 ? 25.298 -15.830 -62.974 1.00 10.98 56 LEU B N 1
ATOM 6488 C CA . LEU B 1 56 ? 25.158 -16.760 -64.093 1.00 11.51 56 LEU B CA 1
ATOM 6489 C C . LEU B 1 56 ? 23.691 -17.191 -64.163 1.00 11.86 56 LEU B C 1
ATOM 6490 O O . LEU B 1 56 ? 23.133 -17.712 -63.188 1.00 10.94 56 LEU B O 1
ATOM 6495 N N . GLY B 1 57 ? 23.068 -16.956 -65.314 1.00 11.45 57 GLY B N 1
ATOM 6496 C CA . GLY B 1 57 ? 21.662 -17.289 -65.481 1.00 11.38 57 GLY B CA 1
ATOM 6497 C C . GLY B 1 57 ? 21.295 -18.719 -65.140 1.00 11.56 57 GLY B C 1
ATOM 6498 O O . GLY B 1 57 ? 21.924 -19.658 -65.623 1.00 11.32 57 GLY B O 1
ATOM 6499 N N . GLY B 1 58 ? 20.275 -18.874 -64.299 1.00 12.36 58 GLY B N 1
ATOM 6500 C CA . GLY B 1 58 ? 19.809 -20.192 -63.909 1.00 12.07 58 GLY B CA 1
ATOM 6501 C C . GLY B 1 58 ? 20.629 -20.890 -62.840 1.00 12.48 58 GLY B C 1
ATOM 6502 O O . GLY B 1 58 ? 20.267 -21.979 -62.401 1.00 12.40 58 GLY B O 1
ATOM 6503 N N . VAL B 1 59 ? 21.722 -20.266 -62.415 1.00 12.05 59 VAL B N 1
ATOM 6504 C CA . VAL B 1 59 ? 22.597 -20.844 -61.398 1.00 13.46 59 VAL B CA 1
ATOM 6505 C C . VAL B 1 59 ? 22.271 -20.268 -60.021 1.00 13.43 59 VAL B C 1
ATOM 6506 O O . VAL B 1 59 ? 22.681 -19.156 -59.693 1.00 11.66 59 VAL B O 1
ATOM 6510 N N . TRP B 1 60 ? 21.542 -21.046 -59.221 1.00 13.08 60 TRP B N 1
ATOM 6511 C CA . TRP B 1 60 ? 21.109 -20.624 -57.892 1.00 12.78 60 TRP B CA 1
ATOM 6512 C C . TRP B 1 60 ? 21.469 -21.586 -56.757 1.00 13.90 60 TRP B C 1
ATOM 6513 O O . TRP B 1 60 ? 21.906 -22.713 -56.995 1.00 12.64 60 TRP B O 1
ATOM 6524 N N . TYR B 1 61 ? 21.247 -21.125 -55.526 1.00 12.74 61 TYR B N 1
ATOM 6525 C CA . TYR B 1 61 ? 21.514 -21.900 -54.315 1.00 13.63 61 TYR B CA 1
ATOM 6526 C C . TYR B 1 61 ? 20.277 -21.927 -53.403 1.00 14.52 61 TYR B C 1
ATOM 6527 O O . TYR B 1 61 ? 19.577 -20.923 -53.262 1.00 13.81 61 TYR B O 1
ATOM 6536 N N . PRO B 1 62 ? 19.997 -23.079 -52.770 1.00 14.40 62 PRO B N 1
ATOM 6537 C CA . PRO B 1 62 ? 18.843 -23.214 -51.874 1.00 13.10 62 PRO B CA 1
ATOM 6538 C C . PRO B 1 62 ? 19.217 -22.819 -50.450 1.00 13.85 62 PRO B C 1
ATOM 6539 O O . PRO B 1 62 ? 19.499 -23.677 -49.610 1.00 12.91 62 PRO B O 1
ATOM 6543 N N . ASP B 1 63 ? 19.218 -21.516 -50.191 1.00 13.11 63 ASP B N 1
ATOM 6544 C CA . ASP B 1 63 ? 19.574 -20.976 -48.884 1.00 12.57 63 ASP B CA 1
ATOM 6545 C C . ASP B 1 63 ? 18.534 -21.392 -47.838 1.00 12.61 63 ASP B C 1
ATOM 6546 O O . ASP B 1 63 ? 17.349 -21.082 -47.972 1.00 14.22 63 ASP B O 1
ATOM 6551 N N . LYS B 1 64 ? 18.972 -22.098 -46.799 1.00 14.69 64 LYS B N 1
ATOM 6552 C CA . LYS B 1 64 ? 18.051 -22.549 -45.760 1.00 14.85 64 LYS B CA 1
ATOM 6553 C C . LYS B 1 64 ? 17.231 -21.384 -45.218 1.00 14.56 64 LYS B C 1
ATOM 6554 O O . LYS B 1 64 ? 17.776 -20.347 -44.836 1.00 15.12 64 LYS B O 1
ATOM 6560 N N . THR B 1 65 ? 15.918 -21.575 -45.175 1.00 13.48 65 THR B N 1
ATOM 6561 C CA . THR B 1 65 ? 14.999 -20.544 -44.714 1.00 13.58 65 THR B CA 1
ATOM 6562 C C . THR B 1 65 ? 15.367 -19.907 -43.383 1.00 14.20 65 THR B C 1
ATOM 6563 O O . THR B 1 65 ? 15.772 -20.580 -42.435 1.00 15.70 65 THR B O 1
ATOM 6567 N N . ARG B 1 66 ? 15.214 -18.592 -43.334 1.00 13.76 66 ARG B N 1
ATOM 6568 C CA . ARG B 1 66 ? 15.511 -17.817 -42.147 1.00 14.08 66 ARG B CA 1
ATOM 6569 C C . ARG B 1 66 ? 14.297 -16.964 -41.812 1.00 14.21 66 ARG B C 1
ATOM 6570 O O . ARG B 1 66 ? 13.861 -16.147 -42.623 1.00 12.38 66 ARG B O 1
ATOM 6578 N N . VAL B 1 67 ? 13.749 -17.159 -40.621 1.00 14.05 67 VAL B N 1
ATOM 6579 C CA . VAL B 1 67 ? 12.592 -16.388 -40.180 1.00 15.14 67 VAL B CA 1
ATOM 6580 C C . VAL B 1 67 ? 12.705 -16.138 -38.680 1.00 16.84 67 VAL B C 1
ATOM 6581 O O . VAL B 1 67 ? 13.505 -16.777 -37.997 1.00 17.10 67 VAL B O 1
ATOM 6585 N N . GLY B 1 68 ? 11.910 -15.202 -38.172 1.00 16.05 68 GLY B N 1
ATOM 6586 C CA . GLY B 1 68 ? 11.924 -14.936 -36.747 1.00 15.31 68 GLY B CA 1
ATOM 6587 C C . GLY B 1 68 ? 11.162 -16.072 -36.097 1.00 14.97 68 GLY B C 1
ATOM 6588 O O . GLY B 1 68 ? 11.657 -16.728 -35.186 1.00 15.34 68 GLY B O 1
ATOM 6589 N N . TRP B 1 69 ? 9.947 -16.306 -36.588 1.00 14.30 69 TRP B N 1
ATOM 6590 C CA . TRP B 1 69 ? 9.093 -17.372 -36.081 1.00 14.34 69 TRP B CA 1
ATOM 6591 C C . TRP B 1 69 ? 8.548 -18.212 -37.229 1.00 13.91 69 TRP B C 1
ATOM 6592 O O . TRP B 1 69 ? 8.139 -17.688 -38.270 1.00 12.50 69 TRP B O 1
ATOM 6603 N N . TRP B 1 70 ? 8.543 -19.521 -37.025 1.00 11.55 70 TRP B N 1
ATOM 6604 C CA . TRP B 1 70 ? 8.067 -20.441 -38.037 1.00 13.63 70 TRP B CA 1
ATOM 6605 C C . TRP B 1 70 ? 6.545 -20.579 -38.055 1.00 13.45 70 TRP B C 1
ATOM 6606 O O . TRP B 1 70 ? 5.883 -20.452 -37.025 1.00 11.94 70 TRP B O 1
ATOM 6617 N N . LYS B 1 71 ? 6.010 -20.823 -39.250 1.00 10.88 71 LYS B N 1
ATOM 6618 C CA . LYS B 1 71 ? 4.578 -21.028 -39.463 1.00 11.30 71 LYS B CA 1
ATOM 6619 C C . LYS B 1 71 ? 4.490 -22.292 -40.318 1.00 10.40 71 LYS B C 1
ATOM 6620 O O . LYS B 1 71 ? 5.302 -22.485 -41.219 1.00 13.24 71 LYS B O 1
ATOM 6626 N N . ASN B 1 72 ? 3.524 -23.157 -40.033 1.00 10.00 72 ASN B N 1
ATOM 6627 C CA . ASN B 1 72 ? 3.369 -24.396 -40.791 1.00 11.19 72 ASN B CA 1
ATOM 6628 C C . ASN B 1 72 ? 3.132 -24.066 -42.261 1.00 11.94 72 ASN B C 1
ATOM 6629 O O . ASN B 1 72 ? 2.270 -23.245 -42.583 1.00 11.60 72 ASN B O 1
ATOM 6634 N N . GLY B 1 73 ? 3.896 -24.703 -43.146 1.00 11.62 73 GLY B N 1
ATOM 6635 C CA . GLY B 1 73 ? 3.740 -24.454 -44.570 1.00 10.46 73 GLY B CA 1
ATOM 6636 C C . GLY B 1 73 ? 4.877 -23.660 -45.188 1.00 11.20 73 GLY B C 1
ATOM 6637 O O . GLY B 1 73 ? 5.057 -23.677 -46.407 1.00 12.63 73 GLY B O 1
ATOM 6638 N N . TYR B 1 74 ? 5.642 -22.953 -44.361 1.00 9.39 74 TYR B N 1
ATOM 6639 C CA . TYR B 1 74 ? 6.765 -22.170 -44.866 1.00 11.30 74 TYR B CA 1
ATOM 6640 C C . TYR B 1 74 ? 7.715 -23.060 -45.670 1.00 11.13 74 TYR B C 1
ATOM 6641 O O . TYR B 1 74 ? 7.911 -24.228 -45.335 1.00 10.41 74 TYR B O 1
ATOM 6650 N N . PRO B 1 75 ? 8.317 -22.520 -46.743 1.00 10.00 75 PRO B N 1
ATOM 6651 C CA . PRO B 1 75 ? 9.245 -23.320 -47.552 1.00 10.54 75 PRO B CA 1
ATOM 6652 C C . PRO B 1 75 ? 10.552 -23.589 -46.806 1.00 10.87 75 PRO B C 1
ATOM 6653 O O . PRO B 1 75 ? 10.886 -22.878 -45.860 1.00 10.98 75 PRO B O 1
ATOM 6657 N N . LYS B 1 76 ? 11.288 -24.610 -47.236 1.00 10.91 76 LYS B N 1
ATOM 6658 C CA . LYS B 1 76 ? 12.548 -24.973 -46.589 1.00 12.67 76 LYS B CA 1
ATOM 6659 C C . LYS B 1 76 ? 13.742 -24.131 -47.023 1.00 12.27 76 LYS B C 1
ATOM 6660 O O . LYS B 1 76 ? 14.750 -24.062 -46.315 1.00 12.05 76 LYS B O 1
ATOM 6666 N N . TYR B 1 77 ? 13.643 -23.493 -48.182 1.00 10.14 77 TYR B N 1
ATOM 6667 C CA . TYR B 1 77 ? 14.753 -22.686 -48.656 1.00 10.13 77 TYR B CA 1
ATOM 6668 C C . TYR B 1 77 ? 14.325 -21.508 -49.510 1.00 11.86 77 TYR B C 1
ATOM 6669 O O . TYR B 1 77 ? 13.236 -21.497 -50.091 1.00 9.50 77 TYR B O 1
ATOM 6678 N N . PHE B 1 78 ? 15.193 -20.505 -49.560 1.00 10.21 78 PHE B N 1
ATOM 6679 C CA . PHE B 1 78 ? 14.947 -19.337 -50.374 1.00 11.95 78 PHE B CA 1
ATOM 6680 C C . PHE B 1 78 ? 15.975 -19.418 -51.490 1.00 11.99 78 PHE B C 1
ATOM 6681 O O . PHE B 1 78 ? 17.156 -19.138 -51.278 1.00 11.35 78 PHE B O 1
ATOM 6689 N N . GLY B 1 79 ? 15.527 -19.839 -52.669 1.00 12.71 79 GLY B N 1
ATOM 6690 C CA . GLY B 1 79 ? 16.428 -19.954 -53.802 1.00 11.02 79 GLY B CA 1
ATOM 6691 C C . GLY B 1 79 ? 16.872 -18.578 -54.251 1.00 12.28 79 GLY B C 1
ATOM 6692 O O . GLY B 1 79 ? 16.056 -17.661 -54.331 1.00 10.84 79 GLY B O 1
ATOM 6693 N N . LYS B 1 80 ? 18.163 -18.435 -54.541 1.00 11.82 80 LYS B N 1
ATOM 6694 C CA . LYS B 1 80 ? 18.722 -17.162 -54.971 1.00 10.31 80 LYS B CA 1
ATOM 6695 C C . LYS B 1 80 ? 19.930 -17.365 -55.890 1.00 10.89 80 LYS B C 1
ATOM 6696 O O . LYS B 1 80 ? 20.771 -18.233 -55.641 1.00 10.57 80 LYS B O 1
ATOM 6702 N N . VAL B 1 81 ? 20.010 -16.569 -56.953 1.00 9.89 81 VAL B N 1
ATOM 6703 C CA . VAL B 1 81 ? 21.125 -16.674 -57.890 1.00 11.08 81 VAL B CA 1
ATOM 6704 C C . VAL B 1 81 ? 22.409 -16.418 -57.119 1.00 11.07 81 VAL B C 1
ATOM 6705 O O . VAL B 1 81 ? 22.477 -15.512 -56.293 1.00 12.51 81 VAL B O 1
ATOM 6709 N N . VAL B 1 82 ? 23.423 -17.225 -57.396 1.00 12.21 82 VAL B N 1
ATOM 6710 C CA . VAL B 1 82 ? 24.704 -17.124 -56.704 1.00 13.47 82 VAL B CA 1
ATOM 6711 C C . VAL B 1 82 ? 25.659 -16.065 -57.250 1.00 12.39 82 VAL B C 1
ATOM 6712 O O . VAL B 1 82 ? 25.859 -15.969 -58.462 1.00 12.68 82 VAL B O 1
ATOM 6716 N N . ASN B 1 83 ? 26.243 -15.263 -56.360 1.00 12.12 83 ASN B N 1
ATOM 6717 C CA . ASN B 1 83 ? 27.225 -14.273 -56.800 1.00 12.58 83 ASN B CA 1
ATOM 6718 C C . ASN B 1 83 ? 28.362 -15.195 -57.231 1.00 12.75 83 ASN B C 1
ATOM 6719 O O . ASN B 1 83 ? 28.914 -15.931 -56.416 1.00 13.42 83 ASN B O 1
ATOM 6724 N N . ALA B 1 84 ? 28.687 -15.172 -58.518 1.00 11.72 84 ALA B N 1
ATOM 6725 C CA . ALA B 1 84 ? 29.695 -16.072 -59.068 1.00 11.78 84 ALA B CA 1
ATOM 6726 C C . ALA B 1 84 ? 31.151 -15.769 -58.782 1.00 10.83 84 ALA B C 1
ATOM 6727 O O . ALA B 1 84 ? 31.503 -14.684 -58.325 1.00 11.92 84 ALA B O 1
ATOM 6729 N N . VAL B 1 85 ? 31.991 -16.765 -59.056 1.00 11.63 85 VAL B N 1
ATOM 6730 C CA . VAL B 1 85 ? 33.428 -16.639 -58.885 1.00 11.64 85 VAL B CA 1
ATOM 6731 C C . VAL B 1 85 ? 33.817 -15.404 -59.688 1.00 12.38 85 VAL B C 1
ATOM 6732 O O . VAL B 1 85 ? 33.400 -15.254 -60.838 1.00 11.95 85 VAL B O 1
ATOM 6736 N N . ASN B 1 86 ? 34.606 -14.525 -59.082 1.00 12.51 86 ASN B N 1
ATOM 6737 C CA . ASN B 1 86 ? 35.020 -13.291 -59.739 1.00 13.70 86 ASN B CA 1
ATOM 6738 C C . ASN B 1 86 ? 36.052 -13.487 -60.843 1.00 12.85 86 ASN B C 1
ATOM 6739 O O . ASN B 1 86 ? 37.251 -13.576 -60.576 1.00 11.75 86 ASN B O 1
ATOM 6744 N N . P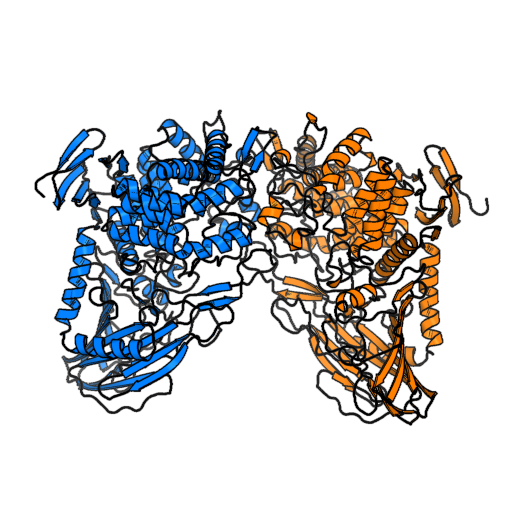HE B 1 87 ? 35.577 -13.520 -62.086 1.00 11.94 87 PHE B N 1
ATOM 6745 C CA . PHE B 1 87 ? 36.450 -13.712 -63.235 1.00 11.75 87 PHE B CA 1
ATOM 6746 C C . PHE B 1 87 ? 36.890 -12.436 -63.955 1.00 12.27 87 PHE B C 1
ATOM 6747 O O . PHE B 1 87 ? 37.655 -12.511 -64.914 1.00 12.79 87 PHE B O 1
ATOM 6755 N N . ILE B 1 88 ? 36.421 -11.269 -63.511 1.00 10.64 88 ILE B N 1
ATOM 6756 C CA . ILE B 1 88 ? 36.830 -10.023 -64.165 1.00 11.73 88 ILE B CA 1
ATOM 6757 C C . ILE B 1 88 ? 38.045 -9.410 -63.472 1.00 12.33 88 ILE B C 1
ATOM 6758 O O . ILE B 1 88 ? 38.691 -8.513 -64.023 1.00 11.00 88 ILE B O 1
ATOM 6763 N N . LYS B 1 89 ? 38.352 -9.909 -62.274 1.00 11.36 89 LYS B N 1
ATOM 6764 C CA . LYS B 1 89 ? 39.467 -9.401 -61.473 1.00 13.58 89 LYS B CA 1
ATOM 6765 C C . LYS B 1 89 ? 40.700 -9.075 -62.311 1.00 13.59 89 LYS B C 1
ATOM 6766 O O . LYS B 1 89 ? 41.171 -9.895 -63.101 1.00 12.72 89 LYS B O 1
ATOM 6772 N N . LEU B 1 90 ? 41.226 -7.870 -62.131 1.00 13.69 90 LEU B N 1
ATOM 6773 C CA . LEU B 1 90 ? 42.389 -7.454 -62.900 1.00 16.46 90 LEU B CA 1
ATOM 6774 C C . LEU B 1 90 ? 43.064 -6.275 -62.213 1.00 16.87 90 LEU B C 1
ATOM 6775 O O . LEU B 1 90 ? 43.001 -5.146 -62.700 1.00 16.69 90 LEU B O 1
ATOM 6780 N N . PRO B 1 91 ? 43.705 -6.520 -61.055 1.00 17.65 91 PRO B N 1
ATOM 6781 C CA . PRO B 1 91 ? 44.376 -5.432 -60.344 1.00 16.59 91 PRO B CA 1
ATOM 6782 C C . PRO B 1 91 ? 45.467 -4.793 -61.189 1.00 16.91 91 PRO B C 1
ATOM 6783 O O . PRO B 1 91 ? 46.110 -5.456 -62.002 1.00 16.48 91 PRO B O 1
ATOM 6787 N N . ILE B 1 92 ? 45.645 -3.491 -61.004 1.00 16.31 92 ILE B N 1
ATOM 6788 C CA . ILE B 1 92 ? 46.640 -2.728 -61.744 1.00 16.90 92 ILE B CA 1
ATOM 6789 C C . ILE B 1 92 ? 47.545 -2.011 -60.756 1.00 16.87 92 ILE B C 1
ATOM 6790 O O . ILE B 1 92 ? 47.074 -1.245 -59.916 1.00 16.35 92 ILE B O 1
ATOM 6795 N N . GLU B 1 93 ? 48.844 -2.262 -60.860 1.00 16.33 93 GLU B N 1
ATOM 6796 C CA . GLU B 1 93 ? 49.799 -1.628 -59.966 1.00 17.90 93 GLU B CA 1
ATOM 6797 C C . GLU B 1 93 ? 50.666 -0.637 -60.724 1.00 17.12 93 GLU B C 1
ATOM 6798 O O . GLU B 1 93 ? 51.150 -0.923 -61.820 1.00 16.23 93 GLU B O 1
ATOM 6804 N N . ILE B 1 94 ? 50.841 0.538 -60.135 1.00 16.91 94 ILE B N 1
ATOM 6805 C CA . ILE B 1 94 ? 51.678 1.576 -60.717 1.00 16.51 94 ILE B CA 1
ATOM 6806 C C . ILE B 1 94 ? 52.840 1.700 -59.739 1.00 16.38 94 ILE B C 1
ATOM 6807 O O . ILE B 1 94 ? 52.643 2.034 -58.569 1.00 15.88 94 ILE B O 1
ATOM 6812 N N . ASN B 1 95 ? 54.045 1.423 -60.224 1.00 16.65 95 ASN B N 1
ATOM 6813 C CA . ASN B 1 95 ? 55.240 1.439 -59.386 1.00 17.05 95 ASN B CA 1
ATOM 6814 C C . ASN B 1 95 ? 54.997 0.586 -58.140 1.00 17.69 95 ASN B C 1
ATOM 6815 O O . ASN B 1 95 ? 55.326 0.984 -57.025 1.00 18.31 95 ASN B O 1
ATOM 6820 N N . GLY B 1 96 ? 54.403 -0.587 -58.347 1.00 17.86 96 GLY B N 1
ATOM 6821 C CA . GLY B 1 96 ? 54.137 -1.502 -57.250 1.00 19.47 96 GLY B CA 1
ATOM 6822 C C . GLY B 1 96 ? 52.904 -1.240 -56.399 1.00 20.27 96 GLY B C 1
ATOM 6823 O O . GLY B 1 96 ? 52.500 -2.108 -55.623 1.00 20.62 96 GLY B O 1
ATOM 6824 N N . GLU B 1 97 ? 52.297 -0.063 -56.524 1.00 19.78 97 GLU B N 1
ATOM 6825 C CA . GLU B 1 97 ? 51.111 0.243 -55.721 1.00 21.18 97 GLU B CA 1
ATOM 6826 C C . GLU B 1 97 ? 49.831 0.112 -56.540 1.00 18.93 97 GLU B C 1
ATOM 6827 O O . GLU B 1 97 ? 49.627 0.831 -57.518 1.00 19.46 97 GLU B O 1
ATOM 6833 N N . PRO B 1 98 ? 48.943 -0.808 -56.143 1.00 18.35 98 PRO B N 1
ATOM 6834 C CA . PRO B 1 98 ? 47.679 -1.036 -56.846 1.00 17.37 98 PRO B CA 1
ATOM 6835 C C . PRO B 1 98 ? 46.726 0.154 -56.889 1.00 16.27 98 PRO B C 1
ATOM 6836 O O . PRO B 1 98 ? 46.653 0.946 -55.949 1.00 14.70 98 PRO B O 1
ATOM 6840 N N . VAL B 1 99 ? 46.005 0.269 -58.002 1.00 15.26 99 VAL B N 1
ATOM 6841 C CA . VAL B 1 99 ? 45.031 1.339 -58.199 1.00 14.85 99 VAL B CA 1
ATOM 6842 C C . VAL B 1 99 ? 43.772 0.998 -57.399 1.00 14.91 99 VAL B C 1
ATOM 6843 O O . VAL B 1 99 ? 43.300 -0.139 -57.423 1.00 17.02 99 VAL B O 1
ATOM 6847 N N . ASP B 1 100 ? 43.242 1.985 -56.688 1.00 14.29 100 ASP B N 1
ATOM 6848 C CA . ASP B 1 100 ? 42.042 1.811 -55.869 1.00 15.19 100 ASP B CA 1
ATOM 6849 C C . ASP B 1 100 ? 41.370 3.174 -55.777 1.00 12.71 100 ASP B C 1
ATOM 6850 O O . ASP B 1 100 ? 41.789 4.020 -54.995 1.00 13.43 100 ASP B O 1
ATOM 6855 N N . LEU B 1 101 ? 40.329 3.382 -56.577 1.00 13.33 101 LEU B N 1
ATOM 6856 C CA . LEU B 1 101 ? 39.643 4.665 -56.598 1.00 13.58 101 LEU B CA 1
ATOM 6857 C C . LEU B 1 101 ? 39.015 5.092 -55.275 1.00 14.56 101 LEU B C 1
ATOM 6858 O O . LEU B 1 101 ? 38.541 6.215 -55.157 1.00 16.28 101 LEU B O 1
ATOM 6863 N N . ALA B 1 102 ? 39.004 4.210 -54.281 1.00 14.82 102 ALA B N 1
ATOM 6864 C CA . ALA B 1 102 ? 38.453 4.585 -52.981 1.00 15.84 102 ALA B CA 1
ATOM 6865 C C . ALA B 1 102 ? 39.529 5.365 -52.221 1.00 16.01 102 ALA B C 1
ATOM 6866 O O . ALA B 1 102 ? 39.240 6.079 -51.261 1.00 16.59 102 ALA B O 1
ATOM 6868 N N . LYS B 1 103 ? 40.771 5.236 -52.673 1.00 16.27 103 LYS B N 1
ATOM 6869 C CA . LYS B 1 103 ? 41.892 5.913 -52.032 1.00 17.15 103 LYS B CA 1
ATOM 6870 C C . LYS B 1 103 ? 42.617 6.877 -52.965 1.00 17.16 103 LYS B C 1
ATOM 6871 O O . LYS B 1 103 ? 43.008 7.963 -52.554 1.00 18.34 103 LYS B O 1
ATOM 6877 N N . ASP B 1 104 ? 42.802 6.475 -54.218 1.00 17.45 104 ASP B N 1
ATOM 6878 C CA . ASP B 1 104 ? 43.504 7.306 -55.190 1.00 17.88 104 ASP B CA 1
ATOM 6879 C C . ASP B 1 104 ? 42.786 8.583 -55.589 1.00 17.08 104 ASP B C 1
ATOM 6880 O O . ASP B 1 104 ? 41.558 8.666 -55.584 1.00 16.74 104 ASP B O 1
ATOM 6885 N N . LYS B 1 105 ? 43.582 9.584 -55.934 1.00 17.60 105 LYS B N 1
ATOM 6886 C CA . LYS B 1 105 ? 43.062 10.857 -56.407 1.00 16.72 105 LYS B CA 1
ATOM 6887 C C . LYS B 1 105 ? 43.088 10.638 -57.920 1.00 14.97 105 LYS B C 1
ATOM 6888 O O . LYS B 1 105 ? 44.020 10.024 -58.437 1.00 12.99 105 LYS B O 1
ATOM 6894 N N . ILE B 1 106 ? 42.064 11.104 -58.623 1.00 12.81 106 ILE B N 1
ATOM 6895 C CA . ILE B 1 106 ? 42.016 10.945 -60.073 1.00 12.44 106 ILE B CA 1
ATOM 6896 C C . ILE B 1 106 ? 41.552 12.240 -60.726 1.00 12.98 106 ILE B C 1
ATOM 6897 O O . ILE B 1 106 ? 41.092 13.159 -60.046 1.00 13.66 106 ILE B O 1
ATOM 6902 N N . SER B 1 107 ? 41.687 12.301 -62.046 1.00 12.45 107 SER B N 1
ATOM 6903 C CA . SER B 1 107 ? 41.256 13.452 -62.827 1.00 13.64 107 SER B CA 1
ATOM 6904 C C . SER B 1 107 ? 40.665 12.945 -64.146 1.00 13.42 107 SER B C 1
ATOM 6905 O O . SER B 1 107 ? 40.821 11.771 -64.496 1.00 10.41 107 SER B O 1
ATOM 6908 N N . ASP B 1 108 ? 39.983 13.834 -64.861 1.00 13.80 108 ASP B N 1
ATOM 6909 C CA . ASP B 1 108 ? 39.381 13.509 -66.150 1.00 14.48 108 ASP B CA 1
ATOM 6910 C C . ASP B 1 108 ? 38.651 12.163 -66.133 1.00 14.35 108 ASP B C 1
ATOM 6911 O O . ASP B 1 108 ? 38.939 11.275 -66.932 1.00 13.72 108 ASP B O 1
ATOM 6916 N N . PHE B 1 109 ? 37.699 12.022 -65.216 1.00 14.27 109 PHE B N 1
ATOM 6917 C CA . PHE B 1 109 ? 36.932 10.786 -65.084 1.00 13.61 109 PHE B CA 1
ATOM 6918 C C . PHE B 1 109 ? 35.814 10.676 -66.110 1.00 14.83 109 PHE B C 1
ATOM 6919 O O . PHE B 1 109 ? 35.177 11.670 -66.470 1.00 15.38 109 PHE B O 1
ATOM 6927 N N . THR B 1 110 ? 35.588 9.455 -66.578 1.00 13.42 110 THR B N 1
ATOM 6928 C CA . THR B 1 110 ? 34.520 9.173 -67.520 1.00 13.98 110 THR B CA 1
ATOM 6929 C C . THR B 1 110 ? 34.031 7.739 -67.326 1.00 14.34 110 THR B C 1
ATOM 6930 O O . THR B 1 110 ? 34.818 6.788 -67.360 1.00 11.43 110 THR B O 1
ATOM 6934 N N . LEU B 1 111 ? 32.732 7.602 -67.090 1.00 12.82 111 LEU B N 1
ATOM 6935 C CA . LEU B 1 111 ? 32.099 6.300 -66.930 1.00 13.65 111 LEU B CA 1
ATOM 6936 C C . LEU B 1 111 ? 30.995 6.386 -67.969 1.00 14.18 111 LEU B C 1
ATOM 6937 O O . LEU B 1 111 ? 30.084 7.209 -67.856 1.00 14.78 111 LEU B O 1
ATOM 6942 N N . ASP B 1 112 ? 31.084 5.541 -68.988 1.00 13.15 112 ASP B N 1
ATOM 6943 C CA . ASP B 1 112 ? 30.137 5.594 -70.089 1.00 12.11 112 ASP B CA 1
ATOM 6944 C C . ASP B 1 112 ? 29.537 4.265 -70.549 1.00 12.12 112 ASP B C 1
ATOM 6945 O O . ASP B 1 112 ? 30.239 3.393 -71.061 1.00 12.33 112 ASP B O 1
ATOM 6950 N N . LEU B 1 113 ? 28.229 4.126 -70.366 1.00 11.57 113 LEU B N 1
ATOM 6951 C CA . LEU B 1 113 ? 27.519 2.936 -70.807 1.00 13.33 113 LEU B CA 1
ATOM 6952 C C . LEU B 1 113 ? 26.968 3.229 -72.208 1.00 15.13 113 LEU B C 1
ATOM 6953 O O . LEU B 1 113 ? 26.025 4.013 -72.363 1.00 16.11 113 LEU B O 1
ATOM 6958 N N . ASP B 1 114 ? 27.576 2.613 -73.218 1.00 15.04 114 ASP B N 1
ATOM 6959 C CA . ASP B 1 114 ? 27.167 2.792 -74.613 1.00 16.86 114 ASP B CA 1
ATOM 6960 C C . ASP B 1 114 ? 26.061 1.789 -74.905 1.00 16.33 114 ASP B C 1
ATOM 6961 O O . ASP B 1 114 ? 26.335 0.622 -75.186 1.00 16.31 114 ASP B O 1
ATOM 6966 N N . MET B 1 115 ? 24.813 2.247 -74.843 1.00 15.15 115 MET B N 1
ATOM 6967 C CA . MET B 1 115 ? 23.666 1.375 -75.071 1.00 14.05 115 MET B CA 1
ATOM 6968 C C . MET B 1 115 ? 23.499 0.874 -76.499 1.00 14.43 115 MET B C 1
ATOM 6969 O O . MET B 1 115 ? 22.900 -0.180 -76.722 1.00 13.10 115 MET B O 1
ATOM 6974 N N . HIS B 1 116 ? 24.014 1.615 -77.471 1.00 14.98 116 HIS B N 1
ATOM 6975 C CA . HIS B 1 116 ? 23.862 1.184 -78.853 1.00 16.75 116 HIS B CA 1
ATOM 6976 C C . HIS B 1 116 ? 24.758 0.003 -79.202 1.00 16.34 116 HIS B C 1
ATOM 6977 O O . HIS B 1 116 ? 24.353 -0.885 -79.950 1.00 16.30 116 HIS B O 1
ATOM 6984 N N . GLN B 1 117 ? 25.971 -0.011 -78.657 1.00 15.68 117 GLN B N 1
ATOM 6985 C CA . GLN B 1 117 ? 26.895 -1.102 -78.934 1.00 16.05 117 GLN B CA 1
ATOM 6986 C C . GLN B 1 117 ? 26.916 -2.148 -77.818 1.00 14.81 117 GLN B C 1
ATOM 6987 O O . GLN B 1 117 ? 27.454 -3.240 -77.999 1.00 12.26 117 GLN B O 1
ATOM 6993 N N . GLY B 1 118 ? 26.321 -1.813 -76.674 1.00 14.22 118 GLY B N 1
ATOM 6994 C CA . GLY B 1 118 ? 26.282 -2.741 -75.553 1.00 11.95 118 GLY B CA 1
ATOM 6995 C C . GLY B 1 118 ? 27.663 -2.916 -74.954 1.00 13.14 118 GLY B C 1
ATOM 6996 O O . GLY B 1 118 ? 28.133 -4.040 -74.734 1.00 12.34 118 GLY B O 1
ATOM 6997 N N . VAL B 1 119 ? 28.313 -1.790 -74.683 1.00 11.25 119 VAL B N 1
ATOM 6998 C CA . VAL B 1 119 ? 29.657 -1.794 -74.128 1.00 13.07 119 VAL B CA 1
ATOM 6999 C C . VAL B 1 119 ? 29.803 -0.782 -72.998 1.00 13.45 119 VAL B C 1
ATOM 7000 O O . VAL B 1 119 ? 29.183 0.287 -73.018 1.00 15.29 119 VAL B O 1
ATOM 7004 N N . LEU B 1 120 ? 30.624 -1.123 -72.012 1.00 11.52 120 LEU B N 1
ATOM 7005 C CA . LEU B 1 120 ? 30.863 -0.224 -70.896 1.00 12.71 120 LEU B CA 1
ATOM 7006 C C . LEU B 1 120 ? 32.273 0.344 -70.981 1.00 12.89 120 LEU B C 1
ATOM 7007 O O . LEU B 1 120 ? 33.253 -0.402 -71.024 1.00 12.11 120 LEU B O 1
ATOM 7012 N N . ASN B 1 121 ? 32.360 1.669 -71.016 1.00 11.95 121 ASN B N 1
ATOM 7013 C CA . ASN B 1 121 ? 33.642 2.354 -71.080 1.00 12.72 121 ASN B CA 1
ATOM 7014 C C . ASN B 1 121 ? 33.861 3.106 -69.771 1.00 12.46 121 ASN B C 1
ATOM 7015 O O . ASN B 1 121 ? 32.905 3.581 -69.146 1.00 11.99 121 ASN B O 1
ATOM 7020 N N . ARG B 1 122 ? 35.120 3.194 -69.359 1.00 11.18 122 ARG B N 1
ATOM 7021 C CA . ARG B 1 122 ? 35.496 3.913 -68.145 1.00 11.43 122 ARG B CA 1
ATOM 7022 C C . ARG B 1 122 ? 36.947 4.340 -68.307 1.00 12.32 122 ARG B C 1
ATOM 7023 O O . ARG B 1 122 ? 37.795 3.544 -68.717 1.00 12.30 122 ARG B O 1
ATOM 7031 N N . SER B 1 123 ? 37.231 5.601 -68.003 1.00 12.51 123 SER B N 1
ATOM 7032 C CA . SER B 1 123 ? 38.587 6.113 -68.138 1.00 12.74 123 SER B CA 1
ATOM 7033 C C . SER B 1 123 ? 38.849 7.247 -67.167 1.00 13.21 123 SER B C 1
ATOM 7034 O O . SER B 1 123 ? 37.930 7.962 -66.756 1.00 14.10 123 SER B O 1
ATOM 7037 N N . PHE B 1 124 ? 40.117 7.402 -66.804 1.00 12.50 124 PHE B N 1
ATOM 7038 C CA . PHE B 1 124 ? 40.536 8.441 -65.877 1.00 12.20 124 PHE B CA 1
ATOM 7039 C C . PHE B 1 124 ? 42.049 8.442 -65.799 1.00 13.71 124 PHE B C 1
ATOM 7040 O O . PHE B 1 124 ? 42.712 7.571 -66.367 1.00 13.20 124 PHE B O 1
ATOM 7048 N N . VAL B 1 125 ? 42.589 9.432 -65.101 1.00 13.81 125 VAL B N 1
ATOM 7049 C CA . VAL B 1 125 ? 44.024 9.535 -64.917 1.00 12.91 125 VAL B CA 1
ATOM 7050 C C . VAL B 1 125 ? 44.296 9.382 -63.425 1.00 14.07 125 VAL B C 1
ATOM 7051 O O . VAL B 1 125 ? 43.680 10.064 -62.596 1.00 13.29 125 VAL B O 1
ATOM 7055 N N . VAL B 1 126 ? 45.194 8.468 -63.081 1.00 12.95 126 VAL B N 1
ATOM 7056 C CA . VAL B 1 126 ? 45.552 8.266 -61.687 1.00 13.65 126 VAL B CA 1
ATOM 7057 C C . VAL B 1 126 ? 46.544 9.370 -61.352 1.00 14.46 126 VAL B C 1
ATOM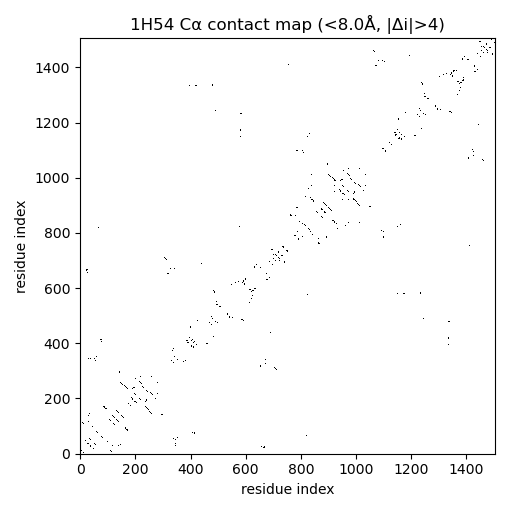 7058 O O . VAL B 1 126 ? 47.602 9.479 -61.977 1.00 14.57 126 VAL B O 1
ATOM 7062 N N . GLU B 1 127 ? 46.191 10.198 -60.374 1.00 14.76 127 GLU B N 1
ATOM 7063 C CA . GLU B 1 127 ? 47.038 11.320 -59.985 1.00 14.93 127 GLU B CA 1
ATOM 7064 C C . GLU B 1 127 ? 47.823 11.047 -58.703 1.00 15.28 127 GLU B C 1
ATOM 7065 O O . GLU B 1 127 ? 47.286 11.168 -57.603 1.00 13.34 127 GLU B O 1
ATOM 7071 N N . ARG B 1 128 ? 49.093 10.679 -58.850 1.00 15.89 128 ARG B N 1
ATOM 7072 C CA . ARG B 1 128 ? 49.956 10.405 -57.699 1.00 15.55 128 ARG B CA 1
ATOM 7073 C C . ARG B 1 128 ? 51.158 11.344 -57.723 1.00 15.06 128 ARG B C 1
ATOM 7074 O O . ARG B 1 128 ? 52.309 10.910 -57.816 1.00 15.54 128 ARG B O 1
ATOM 7082 N N . GLY B 1 129 ? 50.880 12.639 -57.630 1.00 14.72 129 GLY B N 1
ATOM 7083 C CA . GLY B 1 129 ? 51.947 13.622 -57.655 1.00 16.28 129 GLY B CA 1
ATOM 7084 C C . GLY B 1 129 ? 52.593 13.650 -59.025 1.00 14.56 129 GLY B C 1
ATOM 7085 O O . GLY B 1 129 ? 51.914 13.854 -60.027 1.00 13.68 129 GLY B O 1
ATOM 7086 N N . ALA B 1 130 ? 53.905 13.440 -59.075 1.00 13.97 130 ALA B N 1
ATOM 7087 C CA . ALA B 1 130 ? 54.625 13.444 -60.343 1.00 14.30 130 ALA B CA 1
ATOM 7088 C C . ALA B 1 130 ? 54.288 12.213 -61.184 1.00 14.47 130 ALA B C 1
ATOM 7089 O O . ALA B 1 130 ? 54.531 12.188 -62.391 1.00 16.74 130 ALA B O 1
ATOM 7091 N N . VAL B 1 131 ? 53.732 11.188 -60.548 1.00 13.45 131 VAL B N 1
ATOM 7092 C CA . VAL B 1 131 ? 53.366 9.979 -61.268 1.00 14.77 131 VAL B CA 1
ATOM 7093 C C . VAL B 1 131 ? 51.914 10.117 -61.707 1.00 14.97 131 VAL B C 1
ATOM 7094 O O . VAL B 1 131 ? 51.013 10.239 -60.876 1.00 14.03 131 VAL B O 1
ATOM 7098 N N . ARG B 1 132 ? 51.702 10.121 -63.020 1.00 15.46 132 ARG B N 1
ATOM 7099 C CA . ARG B 1 132 ? 50.368 10.275 -63.590 1.00 16.25 132 ARG B CA 1
ATOM 7100 C C . ARG B 1 132 ? 50.166 9.255 -64.706 1.00 16.48 132 ARG B C 1
ATOM 7101 O O . ARG B 1 132 ? 50.909 9.235 -65.693 1.00 16.57 132 ARG B O 1
ATOM 7109 N N . VAL B 1 133 ? 49.150 8.414 -64.542 1.00 15.37 133 VAL B N 1
ATOM 7110 C CA . VAL B 1 133 ? 48.863 7.367 -65.506 1.00 14.63 133 VAL B CA 1
ATOM 7111 C C . VAL B 1 133 ? 47.406 7.325 -65.942 1.00 15.15 133 VAL B C 1
ATOM 7112 O O . VAL B 1 133 ? 46.502 7.246 -65.112 1.00 14.11 133 VAL B O 1
ATOM 7116 N N . ALA B 1 134 ? 47.196 7.367 -67.254 1.00 15.14 134 ALA B N 1
ATOM 7117 C CA . ALA B 1 134 ? 45.860 7.312 -67.829 1.00 16.00 134 ALA B CA 1
ATOM 7118 C C . ALA B 1 134 ? 45.469 5.854 -68.012 1.00 15.60 134 ALA B C 1
ATOM 7119 O O . ALA B 1 134 ? 46.286 5.030 -68.427 1.00 16.04 134 ALA B O 1
ATOM 7121 N N . LEU B 1 135 ? 44.220 5.542 -67.692 1.00 15.04 135 LEU B N 1
ATOM 7122 C CA . LEU B 1 135 ? 43.710 4.188 -67.833 1.00 15.62 135 LEU B CA 1
ATOM 7123 C C . LEU B 1 135 ? 42.377 4.241 -68.576 1.00 16.19 135 LEU B C 1
ATOM 7124 O O . LEU B 1 135 ? 41.474 4.983 -68.189 1.00 13.41 135 LEU B O 1
ATOM 7129 N N . ASN B 1 136 ? 42.266 3.460 -69.646 1.00 14.96 136 ASN B N 1
ATOM 7130 C CA . ASN B 1 136 ? 41.040 3.410 -70.433 1.00 15.47 136 ASN B CA 1
ATOM 7131 C C . ASN B 1 136 ? 40.520 1.980 -70.502 1.00 15.06 136 ASN B C 1
ATOM 7132 O O . ASN B 1 136 ? 41.184 1.095 -71.046 1.00 13.91 136 ASN B O 1
ATOM 7137 N N . PHE B 1 137 ? 39.332 1.764 -69.943 1.00 13.62 137 PHE B N 1
ATOM 7138 C CA . PHE B 1 137 ? 38.714 0.441 -69.928 1.00 13.89 137 PHE B CA 1
ATOM 7139 C C . PHE B 1 137 ? 37.551 0.340 -70.908 1.00 14.35 137 PHE B C 1
ATOM 7140 O O . PHE B 1 137 ? 36.897 1.332 -71.224 1.00 15.41 137 PHE B O 1
ATOM 7148 N N . GLN B 1 138 ? 37.302 -0.879 -71.372 1.00 14.79 138 GLN B N 1
ATOM 7149 C CA . GLN B 1 138 ? 36.173 -1.182 -72.244 1.00 14.76 138 GLN B CA 1
ATOM 7150 C C . GLN B 1 138 ? 35.900 -2.670 -72.086 1.00 14.14 138 GLN B C 1
ATOM 7151 O O . GLN B 1 138 ? 36.828 -3.481 -72.065 1.00 12.57 138 GLN B O 1
ATOM 7157 N N . ARG B 1 139 ? 34.632 -3.034 -71.939 1.00 12.55 139 ARG B N 1
ATOM 7158 C CA . ARG B 1 139 ? 34.299 -4.437 -71.792 1.00 12.84 139 ARG B CA 1
ATOM 7159 C C . ARG B 1 139 ? 32.876 -4.719 -72.234 1.00 12.50 139 ARG B C 1
ATOM 7160 O O . ARG B 1 139 ? 32.064 -3.806 -72.413 1.00 11.28 139 ARG B O 1
ATOM 7168 N N . PHE B 1 140 ? 32.584 -5.996 -72.423 1.00 11.07 140 PHE B N 1
ATOM 7169 C CA . PHE B 1 140 ? 31.257 -6.407 -72.836 1.00 12.42 140 PHE B CA 1
ATOM 7170 C C . PHE B 1 140 ? 31.083 -7.900 -72.617 1.00 11.87 140 PHE B C 1
ATOM 7171 O O . PHE B 1 140 ? 32.061 -8.637 -72.499 1.00 11.98 140 PHE B O 1
ATOM 7179 N N . LEU B 1 141 ? 29.826 -8.317 -72.515 1.00 12.06 141 LEU B N 1
ATOM 7180 C CA . LEU B 1 141 ? 29.462 -9.719 -72.364 1.00 12.44 141 LEU B CA 1
ATOM 7181 C C . LEU B 1 141 ? 28.838 -9.992 -73.724 1.00 11.90 141 LEU B C 1
ATOM 7182 O O . LEU B 1 141 ? 27.760 -9.489 -74.037 1.00 13.06 141 LEU B O 1
ATOM 7187 N N . SER B 1 142 ? 29.540 -10.769 -74.535 1.00 12.77 142 SER B N 1
ATOM 7188 C CA . SER B 1 142 ? 29.111 -11.061 -75.894 1.00 11.71 142 SER B CA 1
ATOM 7189 C C . SER B 1 142 ? 27.745 -11.670 -76.127 1.00 10.52 142 SER B C 1
ATOM 7190 O O . SER B 1 142 ? 27.404 -12.705 -75.557 1.00 11.89 142 SER B O 1
ATOM 7193 N N . VAL B 1 143 ? 26.963 -11.023 -76.986 1.00 9.45 143 VAL B N 1
ATOM 7194 C CA . VAL B 1 143 ? 25.656 -11.550 -77.336 1.00 11.10 143 VAL B CA 1
ATOM 7195 C C . VAL B 1 143 ? 25.876 -12.448 -78.546 1.00 12.62 143 VAL B C 1
ATOM 7196 O O . VAL B 1 143 ? 24.949 -13.078 -79.042 1.00 15.50 143 VAL B O 1
ATOM 7200 N N . ALA B 1 144 ? 27.120 -12.504 -79.016 1.00 12.62 144 ALA B N 1
ATOM 7201 C CA . ALA B 1 144 ? 27.469 -13.352 -80.152 1.00 14.49 144 ALA B CA 1
ATOM 7202 C C . ALA B 1 144 ? 27.941 -14.713 -79.634 1.00 14.74 144 ALA B C 1
ATOM 7203 O O . ALA B 1 144 ? 27.555 -15.758 -80.156 1.00 15.04 144 ALA B O 1
ATOM 7205 N N . GLN B 1 145 ? 28.772 -14.681 -78.598 1.00 14.88 145 GLN B N 1
ATOM 7206 C CA . GLN B 1 145 ? 29.313 -15.888 -77.965 1.00 14.68 145 GLN B CA 1
ATOM 7207 C C . GLN B 1 145 ? 28.912 -15.771 -76.488 1.00 14.73 145 GLN B C 1
ATOM 7208 O O . GLN B 1 145 ? 29.653 -15.215 -75.678 1.00 12.69 145 GLN B O 1
ATOM 7214 N N . PRO B 1 146 ? 27.727 -16.298 -76.129 1.00 15.10 146 PRO B N 1
ATOM 7215 C CA . PRO B 1 146 ? 27.143 -16.285 -74.780 1.00 16.51 146 PRO B CA 1
ATOM 7216 C C . PRO B 1 146 ? 28.085 -16.523 -73.602 1.00 15.40 146 PRO B C 1
ATOM 7217 O O . PRO B 1 146 ? 27.981 -15.854 -72.572 1.00 15.35 146 PRO B O 1
ATOM 7221 N N . GLU B 1 147 ? 28.995 -17.476 -73.755 1.00 14.98 147 GLU B N 1
ATOM 7222 C CA . GLU B 1 147 ? 29.931 -17.818 -72.691 1.00 15.13 147 GLU B CA 1
ATOM 7223 C C . GLU B 1 147 ? 31.101 -16.846 -72.576 1.00 14.78 147 GLU B C 1
ATOM 7224 O O . GLU B 1 147 ? 31.904 -16.943 -71.644 1.00 11.57 147 GLU B O 1
ATOM 7230 N N . LEU B 1 148 ? 31.179 -15.900 -73.506 1.00 12.78 148 LEU B N 1
ATOM 7231 C CA . LEU B 1 148 ? 32.302 -14.972 -73.560 1.00 13.25 148 LEU B CA 1
ATOM 7232 C C . LEU B 1 148 ? 32.202 -13.589 -72.933 1.00 12.43 148 LEU B C 1
ATOM 7233 O O . LEU B 1 148 ? 31.285 -12.817 -73.212 1.00 12.09 148 LEU B O 1
ATOM 7238 N N . SER B 1 149 ? 33.187 -13.289 -72.097 1.00 11.96 149 SER B N 1
ATOM 7239 C CA . SER B 1 149 ? 33.305 -11.996 -71.439 1.00 12.12 149 SER B CA 1
ATOM 7240 C C . SER B 1 149 ? 34.617 -11.417 -71.952 1.00 11.79 149 SER B C 1
ATOM 7241 O O . SER B 1 149 ? 35.648 -12.082 -71.880 1.00 10.18 149 SER B O 1
ATOM 7244 N N . VAL B 1 150 ? 34.578 -10.194 -72.478 1.00 11.78 150 VAL B N 1
ATOM 7245 C CA . VAL B 1 150 ? 35.784 -9.552 -72.999 1.00 13.17 150 VAL B CA 1
ATOM 7246 C C . VAL B 1 150 ? 36.078 -8.224 -72.308 1.00 13.57 150 VAL B C 1
ATOM 7247 O O . VAL B 1 150 ? 35.203 -7.366 -72.188 1.00 13.53 150 VAL B O 1
ATOM 7251 N N . GLN B 1 151 ? 37.322 -8.075 -71.856 1.00 14.20 151 GLN B N 1
ATOM 7252 C CA . GLN B 1 151 ? 37.785 -6.869 -71.175 1.00 13.33 151 GLN B CA 1
ATOM 7253 C C . GLN B 1 151 ? 39.050 -6.382 -71.858 1.00 14.81 151 GLN B C 1
ATOM 7254 O O . GLN B 1 151 ? 39.874 -7.187 -72.290 1.00 14.79 151 GLN B O 1
ATOM 7260 N N . LYS B 1 152 ? 39.201 -5.065 -71.945 1.00 15.10 152 LYS B N 1
ATOM 7261 C CA . LYS B 1 152 ? 40.388 -4.468 -72.542 1.00 15.96 152 LYS B CA 1
ATOM 7262 C C . LYS B 1 152 ? 40.803 -3.267 -71.705 1.00 15.58 152 LYS B C 1
ATOM 7263 O O . LYS B 1 152 ? 39.962 -2.461 -71.301 1.00 15.41 152 LYS B O 1
ATOM 7269 N N . VAL B 1 153 ? 42.099 -3.160 -71.438 1.00 13.77 153 VAL B N 1
ATOM 7270 C CA . VAL B 1 153 ? 42.623 -2.050 -70.659 1.00 13.83 153 VAL B CA 1
ATOM 7271 C C . VAL B 1 153 ? 43.781 -1.434 -71.422 1.00 13.94 153 VAL B C 1
ATOM 7272 O O . VAL B 1 153 ? 44.689 -2.143 -71.868 1.00 11.57 153 VAL B O 1
ATOM 7276 N N . THR B 1 154 ? 43.740 -0.117 -71.584 1.00 13.37 154 THR B N 1
ATOM 7277 C CA . THR B 1 154 ? 44.804 0.592 -72.275 1.00 15.13 154 THR B CA 1
ATOM 7278 C C . THR B 1 154 ? 45.436 1.529 -71.262 1.00 15.53 154 THR B C 1
ATOM 7279 O O . THR B 1 154 ? 44.741 2.288 -70.581 1.00 14.34 154 THR B O 1
ATOM 7283 N N . VAL B 1 155 ? 46.757 1.453 -71.157 1.00 14.93 155 VAL B N 1
ATOM 7284 C CA . VAL B 1 155 ? 47.509 2.264 -70.208 1.00 15.80 155 VAL B CA 1
ATOM 7285 C C . VAL B 1 155 ? 48.423 3.241 -70.934 1.00 16.50 155 VAL B C 1
ATOM 7286 O O . VAL B 1 155 ? 49.037 2.888 -71.942 1.00 16.92 155 VAL B O 1
ATOM 7290 N N . LYS B 1 156 ? 48.511 4.466 -70.423 1.00 15.28 156 LYS B N 1
ATOM 7291 C CA . LYS B 1 156 ? 49.385 5.467 -71.019 1.00 14.43 156 LYS B CA 1
ATOM 7292 C C . LYS B 1 156 ? 50.054 6.271 -69.909 1.00 13.72 156 LYS B C 1
ATOM 7293 O O . LYS B 1 156 ? 49.384 6.799 -69.024 1.00 12.75 156 LYS B O 1
ATOM 7299 N N . ASN B 1 157 ? 51.382 6.336 -69.949 1.00 13.81 157 ASN B N 1
ATOM 7300 C CA . ASN B 1 157 ? 52.152 7.077 -68.951 1.00 14.19 157 ASN B CA 1
ATOM 7301 C C . ASN B 1 157 ? 52.142 8.564 -69.276 1.00 13.79 157 ASN B C 1
ATOM 7302 O O . ASN B 1 157 ? 52.674 8.974 -70.303 1.00 14.95 157 ASN B O 1
ATOM 7307 N N . LEU B 1 158 ? 51.548 9.369 -68.400 1.00 14.50 158 LEU B N 1
ATOM 7308 C CA . LEU B 1 158 ? 51.491 10.812 -68.620 1.00 15.56 158 LEU B CA 1
ATOM 7309 C C . LEU B 1 158 ? 52.566 11.563 -67.828 1.00 15.89 158 LEU B C 1
ATOM 7310 O O . LEU B 1 158 ? 52.687 12.783 -67.936 1.00 16.83 158 LEU B O 1
ATOM 7315 N N . SER B 1 159 ? 53.350 10.827 -67.045 1.00 16.13 159 SER B N 1
ATOM 7316 C CA . SER B 1 159 ? 54.416 11.408 -66.225 1.00 16.60 159 SER B CA 1
ATOM 7317 C C . SER B 1 159 ? 55.604 11.896 -67.058 1.00 16.21 159 SER B C 1
ATOM 7318 O O . SER B 1 159 ? 55.711 11.583 -68.245 1.00 15.46 159 SER B O 1
ATOM 7321 N N . ASP B 1 160 ? 56.498 12.651 -66.419 1.00 18.13 160 ASP B N 1
ATOM 7322 C CA . ASP B 1 160 ? 57.708 13.152 -67.078 1.00 19.27 160 ASP B CA 1
ATOM 7323 C C . ASP B 1 160 ? 58.807 12.099 -67.000 1.00 18.37 160 ASP B C 1
ATOM 7324 O O . ASP B 1 160 ? 59.862 12.253 -67.615 1.00 19.26 160 ASP B O 1
ATOM 7329 N N . ALA B 1 161 ? 58.571 11.043 -66.227 1.00 15.72 161 ALA B N 1
ATOM 7330 C CA . ALA B 1 161 ? 59.563 9.983 -66.069 1.00 15.56 161 ALA B CA 1
ATOM 7331 C C . ALA B 1 161 ? 58.945 8.607 -66.304 1.00 15.76 161 ALA B C 1
ATOM 7332 O O . ALA B 1 161 ? 57.722 8.470 -66.367 1.00 14.93 161 ALA B O 1
ATOM 7334 N N . GLU B 1 162 ? 59.799 7.594 -66.434 1.00 16.12 162 GLU B N 1
ATOM 7335 C CA . GLU B 1 162 ? 59.341 6.224 -66.651 1.00 17.22 162 GLU B CA 1
ATOM 7336 C C . GLU B 1 162 ? 58.592 5.737 -65.435 1.00 15.23 162 GLU B C 1
ATOM 7337 O O . GLU B 1 162 ? 58.917 6.109 -64.315 1.00 16.32 162 GLU B O 1
ATOM 7343 N N . VAL B 1 163 ? 57.599 4.887 -65.658 1.00 15.95 163 VAL B N 1
ATOM 7344 C CA . VAL B 1 163 ? 56.826 4.333 -64.563 1.00 16.56 163 VAL B CA 1
ATOM 7345 C C . VAL B 1 163 ? 56.571 2.857 -64.847 1.00 17.21 163 VAL B C 1
ATOM 7346 O O . VAL B 1 163 ? 56.435 2.461 -66.009 1.00 17.83 163 VAL B O 1
ATOM 7350 N N . ASP B 1 164 ? 56.529 2.040 -63.796 1.00 16.04 164 ASP B N 1
ATOM 7351 C CA . ASP B 1 164 ? 56.260 0.614 -63.971 1.00 18.13 164 ASP B CA 1
ATOM 7352 C C . ASP B 1 164 ? 54.775 0.365 -63.778 1.00 17.16 164 ASP B C 1
ATOM 7353 O O . ASP B 1 164 ? 54.172 0.877 -62.838 1.00 16.47 164 ASP B O 1
ATOM 7358 N N . VAL B 1 165 ? 54.188 -0.414 -64.677 1.00 17.01 165 VAL B N 1
ATOM 7359 C CA . VAL B 1 165 ? 52.777 -0.756 -64.571 1.00 17.76 165 VAL B CA 1
ATOM 7360 C C . VAL B 1 165 ? 52.666 -2.268 -64.676 1.00 17.97 165 VAL B C 1
ATOM 7361 O O . VAL B 1 165 ? 53.278 -2.887 -65.547 1.00 19.79 165 VAL B O 1
ATOM 7365 N N . THR B 1 166 ? 51.896 -2.867 -63.782 1.00 16.95 166 THR B N 1
ATOM 7366 C CA . THR B 1 166 ? 51.731 -4.308 -63.802 1.00 17.53 166 THR B CA 1
ATOM 7367 C C . THR B 1 166 ? 50.256 -4.662 -63.716 1.00 16.57 166 THR B C 1
ATOM 7368 O O . THR B 1 166 ? 49.545 -4.164 -62.847 1.00 15.73 166 THR B O 1
ATOM 7372 N N . LEU B 1 167 ? 49.797 -5.497 -64.645 1.00 16.36 167 LEU B N 1
ATOM 7373 C CA . LEU B 1 167 ? 48.408 -5.943 -64.664 1.00 17.11 167 LEU B CA 1
ATOM 7374 C C . LEU B 1 167 ? 48.401 -7.404 -64.262 1.00 17.81 167 LEU B C 1
ATOM 7375 O O . LEU B 1 167 ? 49.251 -8.175 -64.710 1.00 18.34 167 LEU B O 1
ATOM 7380 N N . LYS B 1 168 ? 47.445 -7.789 -63.425 1.00 16.36 168 LYS B N 1
ATOM 7381 C CA . LYS B 1 168 ? 47.374 -9.166 -62.962 1.00 16.28 168 LYS B CA 1
ATOM 7382 C C . LYS B 1 168 ? 46.027 -9.845 -63.222 1.00 14.95 168 LYS B C 1
ATOM 7383 O O . LYS B 1 168 ? 45.252 -10.076 -62.299 1.00 14.37 168 LYS B O 1
ATOM 7389 N N . PRO B 1 169 ? 45.738 -10.177 -64.490 1.00 15.04 169 PRO B N 1
ATOM 7390 C CA . PRO B 1 169 ? 44.469 -10.835 -64.826 1.00 14.42 169 PRO B CA 1
ATOM 7391 C C . PRO B 1 169 ? 44.306 -12.102 -63.983 1.00 14.92 169 PRO B C 1
ATOM 7392 O O . PRO B 1 169 ? 45.174 -12.978 -63.995 1.00 12.42 169 PRO B O 1
ATOM 7396 N N . SER B 1 170 ? 43.213 -12.201 -63.236 1.00 13.62 170 SER B N 1
ATOM 7397 C CA . SER B 1 170 ? 43.013 -13.390 -62.419 1.00 15.10 170 SER B CA 1
ATOM 7398 C C . SER B 1 170 ? 41.560 -13.788 -62.186 1.00 13.92 170 SER B C 1
ATOM 7399 O O . SER B 1 170 ? 40.631 -13.098 -62.607 1.00 12.96 170 SER B O 1
ATOM 7402 N N . ILE B 1 171 ? 41.383 -14.928 -61.530 1.00 13.18 171 ILE B N 1
ATOM 7403 C CA . ILE B 1 171 ? 40.061 -15.454 -61.218 1.00 14.18 171 ILE B CA 1
ATOM 7404 C C . ILE B 1 171 ? 40.062 -15.759 -59.725 1.00 15.38 171 ILE B C 1
ATOM 7405 O O . ILE B 1 171 ? 40.900 -16.521 -59.242 1.00 15.91 171 ILE B O 1
ATOM 7410 N N . ASP B 1 172 ? 39.111 -15.167 -59.006 1.00 15.24 172 ASP B N 1
ATOM 7411 C CA . ASP B 1 172 ? 39.021 -15.300 -57.555 1.00 15.72 172 ASP B CA 1
ATOM 7412 C C . ASP B 1 172 ? 37.703 -15.920 -57.084 1.00 15.37 172 ASP B C 1
ATOM 7413 O O . ASP B 1 172 ? 36.638 -15.320 -57.230 1.00 14.99 172 ASP B O 1
ATOM 7418 N N . ALA B 1 173 ? 37.778 -17.113 -56.501 1.00 14.21 173 ALA B N 1
ATOM 7419 C CA . ALA B 1 173 ? 36.571 -17.791 -56.032 1.00 15.62 173 ALA B CA 1
ATOM 7420 C C . ALA B 1 173 ? 36.148 -17.388 -54.619 1.00 15.93 173 ALA B C 1
ATOM 7421 O O . ALA B 1 173 ? 35.092 -17.799 -54.140 1.00 17.15 173 ALA B O 1
ATOM 7423 N N . ASP B 1 174 ? 36.962 -16.580 -53.950 1.00 17.73 174 ASP B N 1
ATOM 7424 C CA . ASP B 1 174 ? 36.632 -16.147 -52.596 1.00 18.91 174 ASP B CA 1
ATOM 7425 C C . ASP B 1 174 ? 35.577 -15.038 -52.656 1.00 18.22 174 ASP B C 1
ATOM 7426 O O . ASP B 1 174 ? 35.879 -13.867 -52.426 1.00 15.82 174 ASP B O 1
ATOM 7431 N N . VAL B 1 175 ? 34.343 -15.424 -52.972 1.00 17.80 175 VAL B N 1
ATOM 7432 C CA . VAL B 1 175 ? 33.226 -14.489 -53.079 1.00 16.64 175 VAL B CA 1
ATOM 7433 C C . VAL B 1 175 ? 32.081 -14.940 -52.183 1.00 17.43 175 VAL B C 1
ATOM 7434 O O . VAL B 1 175 ? 32.112 -16.038 -51.629 1.00 15.84 175 VAL B O 1
ATOM 7438 N N . MET B 1 176 ? 31.067 -14.093 -52.050 1.00 18.21 176 MET B N 1
ATOM 7439 C CA . MET B 1 176 ? 29.911 -14.427 -51.228 1.00 20.25 176 MET B CA 1
ATOM 7440 C C . MET B 1 176 ? 28.691 -13.611 -51.608 1.00 19.50 176 MET B C 1
ATOM 7441 O O . MET B 1 176 ? 28.804 -12.568 -52.256 1.00 17.94 176 MET B O 1
ATOM 7446 N N . ASN B 1 177 ? 27.522 -14.116 -51.228 1.00 18.14 177 ASN B N 1
ATOM 7447 C CA . ASN B 1 177 ? 26.271 -13.417 -51.468 1.00 16.87 177 ASN B CA 1
ATOM 7448 C C . ASN B 1 177 ? 26.052 -12.579 -50.225 1.00 17.20 177 ASN B C 1
ATOM 7449 O O . ASN B 1 177 ? 25.974 -13.109 -49.110 1.00 14.79 177 ASN B O 1
ATOM 7454 N N . GLU B 1 178 ? 25.980 -11.268 -50.416 1.00 16.97 178 GLU B N 1
ATOM 7455 C CA . GLU B 1 178 ? 25.766 -10.346 -49.313 1.00 18.96 178 GLU B CA 1
ATOM 7456 C C . GLU B 1 178 ? 24.453 -10.655 -48.587 1.00 18.55 178 GLU B C 1
ATOM 7457 O O . GLU B 1 178 ? 24.310 -10.362 -47.401 1.00 17.54 178 GLU B O 1
ATOM 7463 N N . GLU B 1 179 ? 23.507 -11.271 -49.294 1.00 19.26 179 GLU B N 1
ATOM 7464 C CA . GLU B 1 179 ? 22.215 -11.611 -48.699 1.00 19.65 179 GLU B CA 1
ATOM 7465 C C . GLU B 1 179 ? 22.097 -13.077 -48.266 1.00 18.94 179 GLU B C 1
ATOM 7466 O O . GLU B 1 179 ? 20.990 -13.621 -48.194 1.00 18.95 179 GLU B O 1
ATOM 7472 N N . ALA B 1 180 ? 23.229 -13.714 -47.980 1.00 15.87 180 ALA B N 1
ATOM 7473 C CA . ALA B 1 180 ? 23.219 -15.105 -47.530 1.00 17.35 180 ALA B CA 1
ATOM 7474 C C . ALA B 1 180 ? 22.567 -15.147 -46.146 1.00 17.36 180 ALA B C 1
ATOM 7475 O O . ALA B 1 180 ? 22.910 -14.352 -45.271 1.00 17.14 180 ALA B O 1
ATOM 7477 N N . ASN B 1 181 ? 21.631 -16.069 -45.948 1.00 16.49 181 ASN B N 1
ATOM 7478 C CA . ASN B 1 181 ? 20.934 -16.169 -44.667 1.00 18.06 181 ASN B CA 1
ATOM 7479 C C . ASN B 1 181 ? 21.816 -16.443 -43.459 1.00 19.05 181 ASN B C 1
ATOM 7480 O O . ASN B 1 181 ? 21.550 -15.934 -42.373 1.00 18.54 181 ASN B O 1
ATOM 7485 N N . TYR B 1 182 ? 22.864 -17.238 -43.636 1.00 21.10 182 TYR B N 1
ATOM 7486 C CA . TYR B 1 182 ? 23.727 -17.559 -42.508 1.00 25.30 182 TYR B CA 1
ATOM 7487 C C . TYR B 1 182 ? 25.192 -17.173 -42.661 1.00 26.20 182 TYR B C 1
ATOM 7488 O O . TYR B 1 182 ? 26.068 -17.818 -42.086 1.00 26.60 182 TYR B O 1
ATOM 7497 N N . ASP B 1 183 ? 25.463 -16.118 -43.422 1.00 27.95 183 ASP B N 1
ATOM 7498 C CA . ASP B 1 183 ? 26.840 -15.662 -43.599 1.00 31.81 183 ASP B CA 1
ATOM 7499 C C . ASP B 1 183 ? 27.783 -16.824 -43.898 1.00 31.44 183 ASP B C 1
ATOM 7500 O O . ASP B 1 183 ? 28.697 -17.114 -43.130 1.00 32.76 183 ASP B O 1
ATOM 7505 N N . GLU B 1 184 ? 27.546 -17.492 -45.018 1.00 31.04 184 GLU B N 1
ATOM 7506 C CA . GLU B 1 184 ? 28.370 -18.619 -45.423 1.00 30.52 184 GLU B CA 1
ATOM 7507 C C . GLU B 1 184 ? 28.592 -18.549 -46.930 1.00 28.81 184 GLU B C 1
ATOM 7508 O O . GLU B 1 184 ? 27.778 -17.969 -47.654 1.00 27.33 184 GLU B O 1
ATOM 7514 N N . ARG B 1 185 ? 29.701 -19.118 -47.394 1.00 27.01 185 ARG B N 1
ATOM 7515 C CA . ARG B 1 185 ? 30.023 -19.131 -48.819 1.00 26.07 185 ARG B CA 1
ATOM 7516 C C . ARG B 1 185 ? 29.170 -20.195 -49.500 1.00 23.56 185 ARG B C 1
ATOM 7517 O O . ARG B 1 185 ? 28.775 -21.175 -48.867 1.00 23.88 185 ARG B O 1
ATOM 7525 N N . PHE B 1 186 ? 28.906 -20.005 -50.791 1.00 20.65 186 PHE B N 1
ATOM 7526 C CA . PHE B 1 186 ? 28.094 -20.936 -51.569 1.00 17.48 186 PHE B CA 1
ATOM 7527 C C . PHE B 1 186 ? 28.914 -21.755 -52.582 1.00 17.48 186 PHE B C 1
ATOM 7528 O O . PHE B 1 186 ? 28.385 -22.677 -53.206 1.00 16.32 186 PHE B O 1
ATOM 7536 N N . TRP B 1 187 ? 30.195 -21.422 -52.744 1.00 16.34 187 TRP B N 1
ATOM 7537 C CA . TRP B 1 187 ? 31.064 -22.130 -53.691 1.00 16.03 187 TRP B CA 1
ATOM 7538 C C . TRP B 1 187 ? 32.176 -22.980 -53.066 1.00 18.51 187 TRP B C 1
ATOM 7539 O O . TRP B 1 187 ? 32.757 -22.622 -52.037 1.00 16.82 187 TRP B O 1
ATOM 7550 N N . ASP B 1 188 ? 32.458 -24.107 -53.715 1.00 19.14 188 ASP B N 1
ATOM 7551 C CA . ASP B 1 188 ? 33.548 -24.998 -53.334 1.00 18.93 188 ASP B CA 1
ATOM 7552 C C . ASP B 1 188 ? 34.379 -25.103 -54.612 1.00 19.37 188 ASP B C 1
ATOM 7553 O O . ASP B 1 188 ? 33.837 -25.356 -55.687 1.00 19.41 188 ASP B O 1
ATOM 7558 N N . VAL B 1 189 ? 35.681 -24.877 -54.507 1.00 17.98 189 VAL B N 1
ATOM 7559 C CA . VAL B 1 189 ? 36.547 -24.972 -55.670 1.00 15.90 189 VAL B CA 1
ATOM 7560 C C . VAL B 1 189 ? 36.859 -26.443 -55.930 1.00 15.95 189 VAL B C 1
ATOM 7561 O O . VAL B 1 189 ? 37.254 -27.164 -55.018 1.00 14.85 189 VAL B O 1
ATOM 7565 N N . LEU B 1 190 ? 36.669 -26.895 -57.167 1.00 15.25 190 LEU B N 1
ATOM 7566 C CA . LEU B 1 190 ? 36.955 -28.287 -57.503 1.00 15.61 190 LEU B CA 1
ATOM 7567 C C . LEU B 1 190 ? 38.341 -28.434 -58.110 1.00 16.10 190 LEU B C 1
ATOM 7568 O O . LEU B 1 190 ? 39.069 -29.381 -57.802 1.00 16.93 190 LEU B O 1
ATOM 7573 N N . ALA B 1 191 ? 38.703 -27.494 -58.976 1.00 15.30 191 ALA B N 1
ATOM 7574 C CA . ALA B 1 191 ? 39.997 -27.531 -59.635 1.00 16.77 191 ALA B CA 1
ATOM 7575 C C . ALA B 1 191 ? 40.459 -26.150 -60.072 1.00 17.99 191 ALA B C 1
ATOM 7576 O O . ALA B 1 191 ? 39.664 -25.338 -60.542 1.00 18.07 191 ALA B O 1
ATOM 7578 N N . THR B 1 192 ? 41.753 -25.895 -59.906 1.00 17.82 192 THR B N 1
ATOM 7579 C CA . THR B 1 192 ? 42.356 -24.630 -60.306 1.00 17.91 192 THR B CA 1
ATOM 7580 C C . THR B 1 192 ? 43.569 -24.953 -61.165 1.00 18.33 192 THR B C 1
ATOM 7581 O O . THR B 1 192 ? 44.272 -25.935 -60.918 1.00 16.72 192 THR B O 1
ATOM 7585 N N . ASP B 1 193 ? 43.809 -24.132 -62.179 1.00 18.16 193 ASP B N 1
ATOM 7586 C CA . ASP B 1 193 ? 44.954 -24.332 -63.052 1.00 18.80 193 ASP B CA 1
ATOM 7587 C C . ASP B 1 193 ? 45.553 -22.975 -63.385 1.00 17.17 193 ASP B C 1
ATOM 7588 O O . ASP B 1 193 ? 44.851 -22.071 -63.835 1.00 16.50 193 ASP B O 1
ATOM 7593 N N . GLN B 1 194 ? 46.848 -22.831 -63.137 1.00 16.44 194 GLN B N 1
ATOM 7594 C CA . GLN B 1 194 ? 47.540 -21.583 -63.416 1.00 16.40 194 GLN B CA 1
ATOM 7595 C C . GLN B 1 194 ? 48.772 -21.837 -64.273 1.00 17.28 194 GLN B C 1
ATOM 7596 O O . GLN B 1 194 ? 49.605 -22.681 -63.944 1.00 16.44 194 GLN B O 1
ATOM 7602 N N . GLN B 1 195 ? 48.869 -21.112 -65.383 1.00 17.21 195 GLN B N 1
ATOM 7603 C CA . GLN B 1 195 ? 50.008 -21.228 -66.284 1.00 17.72 195 GLN B CA 1
ATOM 7604 C C . GLN B 1 195 ? 50.510 -19.813 -66.569 1.00 18.33 195 GLN B C 1
ATOM 7605 O O . GLN B 1 195 ? 49.972 -18.841 -66.036 1.00 18.13 195 GLN B O 1
ATOM 7611 N N . ALA B 1 196 ? 51.536 -19.693 -67.403 1.00 18.56 196 ALA B N 1
ATOM 7612 C CA . ALA B 1 196 ? 52.093 -18.384 -67.721 1.00 19.39 196 ALA B CA 1
ATOM 7613 C C . ALA B 1 196 ? 51.136 -17.495 -68.509 1.00 20.41 196 ALA B C 1
ATOM 7614 O O . ALA B 1 196 ? 51.078 -16.286 -68.285 1.00 20.63 196 ALA B O 1
ATOM 7616 N N . ASP B 1 197 ? 50.375 -18.093 -69.418 1.00 19.69 197 ASP B N 1
ATOM 7617 C CA . ASP B 1 197 ? 49.462 -17.328 -70.258 1.00 20.96 197 ASP B CA 1
ATOM 7618 C C . ASP B 1 197 ? 47.991 -17.694 -70.109 1.00 20.74 197 ASP B C 1
ATOM 7619 O O . ASP B 1 197 ? 47.160 -17.229 -70.892 1.00 20.27 197 ASP B O 1
ATOM 7624 N N . ARG B 1 198 ? 47.668 -18.525 -69.122 1.00 20.22 198 ARG B N 1
ATOM 7625 C CA . ARG B 1 198 ? 46.291 -18.968 -68.919 1.00 19.38 198 ARG B CA 1
ATOM 7626 C C . ARG B 1 198 ? 45.998 -19.231 -67.456 1.00 17.25 198 ARG B C 1
ATOM 7627 O O . ARG B 1 198 ? 46.900 -19.253 -66.617 1.00 17.33 198 ARG B O 1
ATOM 7635 N N . GLY B 1 199 ? 44.721 -19.464 -67.177 1.00 15.24 199 GLY B N 1
ATOM 7636 C CA . GLY B 1 199 ? 44.271 -19.752 -65.829 1.00 14.52 199 GLY B CA 1
ATOM 7637 C C . GLY B 1 199 ? 42.813 -20.165 -65.888 1.00 13.72 199 GLY B C 1
ATOM 7638 O O . GLY B 1 199 ? 42.070 -19.706 -66.756 1.00 13.21 199 GLY B O 1
ATOM 7639 N N . SER B 1 200 ? 42.400 -21.043 -64.984 1.00 12.67 200 SER B N 1
ATOM 7640 C CA . SER B 1 200 ? 41.014 -21.488 -64.955 1.00 14.21 200 SER B CA 1
ATOM 7641 C C . SER B 1 200 ? 40.622 -22.031 -63.591 1.00 13.36 200 SER B C 1
ATOM 7642 O O . SER B 1 200 ? 41.459 -22.537 -62.842 1.00 13.04 200 SER B O 1
ATOM 7645 N N . ILE B 1 201 ? 39.341 -21.898 -63.270 1.00 12.80 201 ILE B N 1
ATOM 7646 C CA . ILE B 1 201 ? 38.809 -22.384 -62.007 1.00 12.63 201 ILE B CA 1
ATOM 7647 C C . ILE B 1 201 ? 37.494 -23.092 -62.275 1.00 14.03 201 ILE B C 1
ATOM 7648 O O . ILE B 1 201 ? 36.643 -22.587 -63.007 1.00 13.89 201 ILE B O 1
ATOM 7653 N N . VAL B 1 202 ? 37.339 -24.274 -61.695 1.00 14.47 202 VAL B N 1
ATOM 7654 C CA . VAL B 1 202 ? 36.100 -25.015 -61.829 1.00 14.03 202 VAL B CA 1
ATOM 7655 C C . VAL B 1 202 ? 35.543 -25.062 -60.418 1.00 14.25 202 VAL B C 1
ATOM 7656 O O . VAL B 1 202 ? 36.184 -25.588 -59.503 1.00 14.90 202 VAL B O 1
ATOM 7660 N N . ALA B 1 203 ? 34.362 -24.481 -60.241 1.00 14.02 203 ALA B N 1
ATOM 7661 C CA . ALA B 1 203 ? 33.723 -24.434 -58.935 1.00 13.34 203 ALA B CA 1
ATOM 7662 C C . ALA B 1 203 ? 32.344 -25.075 -58.967 1.00 14.31 203 ALA B C 1
ATOM 7663 O O . ALA B 1 203 ? 31.724 -25.210 -60.023 1.00 15.23 203 ALA B O 1
ATOM 7665 N N . LYS B 1 204 ? 31.867 -25.468 -57.795 1.00 13.55 204 LYS B N 1
ATOM 7666 C CA . LYS B 1 204 ? 30.570 -26.107 -57.680 1.00 13.53 204 LYS B CA 1
ATOM 7667 C C . LYS B 1 204 ? 29.929 -25.613 -56.393 1.00 13.64 204 LYS B C 1
ATOM 7668 O O . LYS B 1 204 ? 30.607 -25.477 -55.376 1.00 13.09 204 LYS B O 1
ATOM 7674 N N . THR B 1 205 ? 28.633 -25.328 -56.431 1.00 13.03 205 THR B N 1
ATOM 7675 C CA . THR B 1 205 ? 27.963 -24.865 -55.227 1.00 15.51 205 THR B CA 1
ATOM 7676 C C . THR B 1 205 ? 28.019 -25.974 -54.178 1.00 16.09 205 THR B C 1
ATOM 7677 O O . THR B 1 205 ? 27.963 -27.158 -54.509 1.00 13.69 205 THR B O 1
ATOM 7681 N N . THR B 1 206 ? 28.151 -25.581 -52.916 1.00 15.53 206 THR B N 1
ATOM 7682 C CA . THR B 1 206 ? 28.229 -26.537 -51.824 1.00 17.99 206 THR B CA 1
ATOM 7683 C C . THR B 1 206 ? 26.986 -27.415 -51.794 1.00 19.22 206 THR B C 1
ATOM 7684 O O . THR B 1 206 ? 25.930 -27.039 -52.301 1.00 20.16 206 THR B O 1
ATOM 7688 N N . PRO B 1 207 ? 27.100 -28.609 -51.207 1.00 19.94 207 PRO B N 1
ATOM 7689 C CA . PRO B 1 207 ? 25.939 -29.499 -51.144 1.00 19.33 207 PRO B CA 1
ATOM 7690 C C . PRO B 1 207 ? 24.775 -28.939 -50.326 1.00 18.62 207 PRO B C 1
ATOM 7691 O O . PRO B 1 207 ? 24.938 -28.007 -49.536 1.00 17.34 207 PRO B O 1
ATOM 7695 N N . ASN B 1 208 ? 23.592 -29.502 -50.539 1.00 18.64 208 ASN B N 1
ATOM 7696 C CA . ASN B 1 208 ? 22.403 -29.068 -49.817 1.00 19.61 208 ASN B CA 1
ATOM 7697 C C . ASN B 1 208 ? 21.592 -30.307 -49.471 1.00 19.65 208 ASN B C 1
ATOM 7698 O O . ASN B 1 208 ? 21.738 -31.345 -50.116 1.00 18.78 208 ASN B O 1
ATOM 7703 N N . PRO B 1 209 ? 20.736 -30.217 -48.441 1.00 19.08 209 PRO B N 1
ATOM 7704 C CA . PRO B 1 209 ? 19.908 -31.349 -48.019 1.00 20.29 209 PRO B CA 1
ATOM 7705 C C . PRO B 1 209 ? 18.497 -31.282 -48.596 1.00 21.35 209 PRO B C 1
ATOM 7706 O O . PRO B 1 209 ? 17.609 -32.025 -48.174 1.00 22.39 209 PRO B O 1
ATOM 7710 N N . PHE B 1 210 ? 18.290 -30.395 -49.560 1.00 19.95 210 PHE B N 1
ATOM 7711 C CA . PHE B 1 210 ? 16.970 -30.234 -50.146 1.00 19.73 210 PHE B CA 1
ATOM 7712 C C . PHE B 1 210 ? 16.798 -30.957 -51.476 1.00 20.77 210 PHE B C 1
ATOM 7713 O O . PHE B 1 210 ? 15.758 -30.841 -52.120 1.00 21.66 210 PHE B O 1
ATOM 7721 N N . GLY B 1 211 ? 17.816 -31.709 -51.879 1.00 21.53 211 GLY B N 1
ATOM 7722 C CA . GLY B 1 211 ? 17.740 -32.449 -53.126 1.00 21.24 211 GLY B CA 1
ATOM 7723 C C . GLY B 1 211 ? 17.654 -31.585 -54.371 1.00 21.62 211 GLY B C 1
ATOM 7724 O O . GLY B 1 211 ? 17.268 -32.068 -55.437 1.00 21.98 211 GLY B O 1
ATOM 7725 N N . THR B 1 212 ? 18.005 -30.309 -54.251 1.00 19.25 212 THR B N 1
ATOM 7726 C CA . THR B 1 212 ? 17.960 -29.422 -55.405 1.00 17.36 212 THR B CA 1
ATOM 7727 C C . THR B 1 212 ? 19.309 -29.466 -56.110 1.00 16.32 212 THR B C 1
ATOM 7728 O O . THR B 1 212 ? 20.317 -29.841 -55.518 1.00 18.22 212 THR B O 1
ATOM 7732 N N . PRO B 1 213 ? 19.348 -29.074 -57.387 1.00 15.46 213 PRO B N 1
ATOM 7733 C CA . PRO B 1 213 ? 20.607 -29.100 -58.135 1.00 15.90 213 PRO B CA 1
ATOM 7734 C C . PRO B 1 213 ? 21.784 -28.253 -57.662 1.00 16.30 213 PRO B C 1
ATOM 7735 O O . PRO B 1 213 ? 21.629 -27.116 -57.203 1.00 15.22 213 PRO B O 1
ATOM 7739 N N . ARG B 1 214 ? 22.970 -28.844 -57.771 1.00 15.38 214 ARG B N 1
ATOM 7740 C CA . ARG B 1 214 ? 24.207 -28.161 -57.439 1.00 15.62 214 ARG B CA 1
ATOM 7741 C C . ARG B 1 214 ? 24.714 -27.700 -58.803 1.00 14.99 214 ARG B C 1
ATOM 7742 O O . ARG B 1 214 ? 24.515 -28.395 -59.801 1.00 13.78 214 ARG B O 1
ATOM 7750 N N . PHE B 1 215 ? 25.350 -26.536 -58.862 1.00 12.87 215 PHE B N 1
ATOM 7751 C CA . PHE B 1 215 ? 25.845 -26.041 -60.140 1.00 13.10 215 PHE B CA 1
ATOM 7752 C C . PHE B 1 215 ? 27.355 -25.918 -60.220 1.00 14.94 215 PHE B C 1
ATOM 7753 O O . PHE B 1 215 ? 28.005 -25.479 -59.275 1.00 16.80 215 PHE B O 1
ATOM 7761 N N . THR B 1 216 ? 27.899 -26.303 -61.370 1.00 13.20 216 THR B N 1
ATOM 7762 C CA . THR B 1 216 ? 29.330 -26.236 -61.611 1.00 12.67 216 THR B CA 1
ATOM 7763 C C . THR B 1 216 ? 29.630 -25.152 -62.645 1.00 14.21 216 THR B C 1
ATOM 7764 O O . THR B 1 216 ? 28.978 -25.087 -63.697 1.00 14.69 216 THR B O 1
ATOM 7768 N N . SER B 1 217 ? 30.606 -24.297 -62.348 1.00 12.44 217 SER B N 1
ATOM 7769 C CA . SER B 1 217 ? 31.006 -23.262 -63.289 1.00 14.22 217 SER B CA 1
ATOM 7770 C C . SER B 1 217 ? 32.454 -23.508 -63.670 1.00 13.55 217 SER B C 1
ATOM 7771 O O . SER B 1 217 ? 33.261 -23.961 -62.856 1.00 14.74 217 SER B O 1
ATOM 7774 N N . GLY B 1 218 ? 32.766 -23.238 -64.926 1.00 13.33 218 GLY B N 1
ATOM 7775 C CA . GLY B 1 218 ? 34.120 -23.403 -65.413 1.00 12.33 218 GLY B CA 1
ATOM 7776 C C . GLY B 1 218 ? 34.470 -22.078 -66.050 1.00 12.55 218 GLY B C 1
ATOM 7777 O O . GLY B 1 218 ? 33.786 -21.633 -66.971 1.00 10.82 218 GLY B O 1
ATOM 7778 N N . MET B 1 219 ? 35.518 -21.436 -65.547 1.00 13.18 219 MET B N 1
ATOM 7779 C CA . MET B 1 219 ? 35.939 -20.142 -66.066 1.00 13.44 219 MET B CA 1
ATOM 7780 C C . MET B 1 219 ? 37.409 -20.191 -66.444 1.00 12.63 219 MET B C 1
ATOM 7781 O O . MET B 1 219 ? 38.257 -20.557 -65.629 1.00 13.91 219 MET B O 1
ATOM 7786 N N . GLU B 1 220 ? 37.707 -19.821 -67.682 1.00 11.63 220 GLU B N 1
ATOM 7787 C CA . GLU B 1 220 ? 39.078 -19.827 -68.163 1.00 11.80 220 GLU B CA 1
ATOM 7788 C C . GLU B 1 220 ? 39.434 -18.497 -68.796 1.00 12.62 220 GLU B C 1
ATOM 7789 O O . GLU B 1 220 ? 38.680 -17.967 -69.620 1.00 10.34 220 GLU B O 1
ATOM 7795 N N . MET B 1 221 ? 40.585 -17.960 -68.406 1.00 13.04 221 MET B N 1
ATOM 7796 C CA . MET B 1 221 ? 41.036 -16.690 -68.946 1.00 13.52 221 MET B CA 1
ATOM 7797 C C . MET B 1 221 ? 42.179 -16.895 -69.927 1.00 14.67 221 MET B C 1
ATOM 7798 O O . MET B 1 221 ? 43.051 -17.745 -69.730 1.00 13.46 221 MET B O 1
ATOM 7803 N N . ARG B 1 222 ? 42.140 -16.107 -70.994 1.00 13.88 222 ARG B N 1
ATOM 7804 C CA . ARG B 1 222 ? 43.131 -16.128 -72.062 1.00 13.99 222 ARG B CA 1
ATOM 7805 C C . ARG B 1 222 ? 43.473 -14.655 -72.240 1.00 13.45 222 ARG B C 1
ATOM 7806 O O . ARG B 1 222 ? 42.636 -13.797 -71.956 1.00 14.95 222 ARG B O 1
ATOM 7814 N N . LEU B 1 223 ? 44.674 -14.351 -72.720 1.00 11.26 223 LEU B N 1
ATOM 7815 C CA . LEU B 1 223 ? 45.072 -12.955 -72.871 1.00 13.24 223 LEU B CA 1
ATOM 7816 C C . LEU B 1 223 ? 45.681 -12.546 -74.213 1.00 12.87 223 LEU B C 1
ATOM 7817 O O . LEU B 1 223 ? 46.114 -13.380 -75.015 1.00 12.44 223 LEU B O 1
ATOM 7822 N N . VAL B 1 224 ? 45.690 -11.237 -74.435 1.00 13.04 224 VAL B N 1
ATOM 7823 C CA . VAL B 1 224 ? 46.272 -10.620 -75.620 1.00 13.48 224 VAL B CA 1
ATOM 7824 C C . VAL B 1 224 ? 46.866 -9.310 -75.105 1.00 13.84 224 VAL B C 1
ATOM 7825 O O . VAL B 1 224 ? 46.141 -8.456 -74.599 1.00 12.52 224 VAL B O 1
ATOM 7829 N N . THR B 1 225 ? 48.182 -9.151 -75.223 1.00 14.79 225 THR B N 1
ATOM 7830 C CA . THR B 1 225 ? 48.828 -7.944 -74.722 1.00 15.67 225 THR B CA 1
ATOM 7831 C C . THR B 1 225 ? 50.237 -7.738 -75.259 1.00 17.53 225 THR B C 1
ATOM 7832 O O . THR B 1 225 ? 50.885 -8.675 -75.735 1.00 16.77 225 THR B O 1
ATOM 7836 N N . ASP B 1 226 ? 50.709 -6.498 -75.172 1.00 18.41 226 ASP B N 1
ATOM 7837 C CA . ASP B 1 226 ? 52.056 -6.171 -75.611 1.00 20.00 226 ASP B CA 1
ATOM 7838 C C . ASP B 1 226 ? 52.938 -5.955 -74.384 1.00 19.91 226 ASP B C 1
ATOM 7839 O O . ASP B 1 226 ? 54.052 -5.449 -74.483 1.00 21.20 226 ASP B O 1
ATOM 7844 N N . LEU B 1 227 ? 52.423 -6.341 -73.221 1.00 19.50 227 LEU B N 1
ATOM 7845 C CA . LEU B 1 227 ? 53.177 -6.224 -71.976 1.00 19.52 227 LEU B CA 1
ATOM 7846 C C . LEU B 1 227 ? 53.997 -7.497 -71.824 1.00 18.98 227 LEU B C 1
ATOM 7847 O O . LEU B 1 227 ? 53.707 -8.501 -72.472 1.00 20.75 227 LEU B O 1
ATOM 7852 N N . LYS B 1 228 ? 55.015 -7.461 -70.970 1.00 19.15 228 LYS B N 1
ATOM 7853 C CA . LYS B 1 228 ? 55.872 -8.625 -70.758 1.00 19.83 228 LYS B CA 1
ATOM 7854 C C . LYS B 1 228 ? 55.331 -9.527 -69.646 1.00 18.73 228 LYS B C 1
ATOM 7855 O O . LYS B 1 228 ? 55.003 -9.050 -68.557 1.00 18.20 228 LYS B O 1
ATOM 7861 N N . ASN B 1 229 ? 55.238 -10.829 -69.914 1.00 16.21 229 ASN B N 1
ATOM 7862 C CA . ASN B 1 229 ? 54.737 -11.755 -68.902 1.00 17.30 229 ASN B CA 1
ATOM 7863 C C . ASN B 1 229 ? 55.746 -11.919 -67.771 1.00 16.99 229 ASN B C 1
ATOM 7864 O O . ASN B 1 229 ? 56.950 -11.980 -68.011 1.00 16.49 229 ASN B O 1
ATOM 7869 N N . VAL B 1 230 ? 55.246 -12.002 -66.545 1.00 15.73 230 VAL B N 1
ATOM 7870 C CA . VAL B 1 230 ? 56.097 -12.156 -65.369 1.00 18.91 230 VAL B CA 1
ATOM 7871 C C . VAL B 1 230 ? 55.641 -13.352 -64.534 1.00 19.30 230 VAL B C 1
ATOM 7872 O O . VAL B 1 230 ? 54.446 -13.645 -64.449 1.00 17.94 230 VAL B O 1
ATOM 7876 N N . ALA B 1 231 ? 56.594 -14.043 -63.917 1.00 19.78 231 ALA B N 1
ATOM 7877 C CA . ALA B 1 231 ? 56.271 -15.197 -63.089 1.00 19.78 231 ALA B CA 1
ATOM 7878 C C . ALA B 1 231 ? 55.615 -14.745 -61.787 1.00 19.86 231 ALA B C 1
ATOM 7879 O O . ALA B 1 231 ? 56.070 -13.793 -61.153 1.00 21.26 231 ALA B O 1
ATOM 7881 N N . ILE B 1 232 ? 54.541 -15.425 -61.399 1.00 19.49 232 ILE B N 1
ATOM 7882 C CA . ILE B 1 232 ? 53.826 -15.107 -60.166 1.00 19.08 232 ILE B CA 1
ATOM 7883 C C . ILE B 1 232 ? 53.292 -16.409 -59.576 1.00 19.13 232 ILE B C 1
ATOM 7884 O O . ILE B 1 232 ? 52.842 -17.291 -60.312 1.00 21.09 232 ILE B O 1
ATOM 7889 N N . THR B 1 233 ? 53.350 -16.545 -58.256 1.00 18.52 233 THR B N 1
ATOM 7890 C CA . THR B 1 233 ? 52.877 -17.773 -57.624 1.00 20.33 233 THR B CA 1
ATOM 7891 C C . THR B 1 233 ? 51.383 -17.704 -57.332 1.00 18.98 233 THR B C 1
ATOM 7892 O O . THR B 1 233 ? 50.845 -16.634 -57.047 1.00 18.67 233 THR B O 1
ATOM 7896 N N . GLN B 1 234 ? 50.714 -18.849 -57.411 1.00 18.43 234 GLN B N 1
ATOM 7897 C CA . GLN B 1 234 ? 49.289 -18.902 -57.124 1.00 18.96 234 GLN B CA 1
ATOM 7898 C C . GLN B 1 234 ? 49.134 -18.475 -55.663 1.00 20.63 234 GLN B C 1
ATOM 7899 O O . GLN B 1 234 ? 49.668 -19.118 -54.758 1.00 21.67 234 GLN B O 1
ATOM 7905 N N . PRO B 1 235 ? 48.401 -17.378 -55.417 1.00 21.67 235 PRO B N 1
ATOM 7906 C CA . PRO B 1 235 ? 48.170 -16.837 -54.072 1.00 22.71 235 PRO B CA 1
ATOM 7907 C C . PRO B 1 235 ? 47.345 -17.670 -53.091 1.00 24.12 235 PRO B C 1
ATOM 7908 O O . PRO B 1 235 ? 47.594 -17.620 -51.883 1.00 22.76 235 PRO B O 1
ATOM 7912 N N . ASN B 1 236 ? 46.370 -18.420 -53.604 1.00 24.52 236 ASN B N 1
ATOM 7913 C CA . ASN B 1 236 ? 45.492 -19.245 -52.771 1.00 25.81 236 ASN B CA 1
ATOM 7914 C C . ASN B 1 236 ? 44.944 -20.418 -53.560 1.00 24.98 236 ASN B C 1
ATOM 7915 O O . ASN B 1 236 ? 45.032 -20.449 -54.784 1.00 23.32 236 ASN B O 1
ATOM 7920 N N . GLU B 1 237 ? 44.341 -21.368 -52.853 1.00 22.96 237 GLU B N 1
ATOM 7921 C CA . GLU B 1 237 ? 43.744 -22.520 -53.514 1.00 24.14 237 GLU B CA 1
ATOM 7922 C C . GLU B 1 237 ? 42.419 -22.100 -54.145 1.00 22.13 237 GLU B C 1
ATOM 7923 O O . GLU B 1 237 ? 41.783 -22.887 -54.841 1.00 22.80 237 GLU B O 1
ATOM 7929 N N . LYS B 1 238 ? 42.008 -20.857 -53.897 1.00 20.90 238 LYS B N 1
ATOM 7930 C CA . LYS B 1 238 ? 40.757 -20.340 -54.446 1.00 19.86 238 LYS B CA 1
ATOM 7931 C C . LYS B 1 238 ? 40.963 -19.225 -55.471 1.00 17.17 238 LYS B C 1
ATOM 7932 O O . LYS B 1 238 ? 40.015 -18.545 -55.856 1.00 15.91 238 LYS B O 1
ATOM 7938 N N . GLU B 1 239 ? 42.196 -19.050 -55.929 1.00 15.62 239 GLU B N 1
ATOM 7939 C CA . GLU B 1 239 ? 42.480 -17.992 -56.891 1.00 15.38 239 GLU B CA 1
ATOM 7940 C C . GLU B 1 239 ? 43.676 -18.298 -57.793 1.00 14.51 239 GLU B C 1
ATOM 7941 O O . GLU B 1 239 ? 44.686 -18.830 -57.334 1.00 13.93 239 GLU B O 1
ATOM 7947 N N . VAL B 1 240 ? 43.547 -17.980 -59.080 1.00 12.79 240 VAL B N 1
ATOM 7948 C CA . VAL B 1 240 ? 44.632 -18.192 -60.038 1.00 13.37 240 VAL B CA 1
ATOM 7949 C C . VAL B 1 240 ? 44.944 -16.845 -60.665 1.00 15.45 240 VAL B C 1
ATOM 7950 O O . VAL B 1 240 ? 44.046 -16.024 -60.861 1.00 13.26 240 VAL B O 1
ATOM 7954 N N . THR B 1 241 ? 46.213 -16.610 -60.979 1.00 15.76 241 THR B N 1
ATOM 7955 C CA . THR B 1 241 ? 46.588 -15.325 -61.541 1.00 17.05 241 THR B CA 1
ATOM 7956 C C . THR B 1 241 ? 47.745 -15.370 -62.524 1.00 17.35 241 THR B C 1
ATOM 7957 O O . THR B 1 241 ? 48.519 -16.330 -62.565 1.00 17.82 241 THR B O 1
ATOM 7961 N N . THR B 1 242 ? 47.841 -14.314 -63.322 1.00 16.85 242 THR B N 1
ATOM 7962 C CA . THR B 1 242 ? 48.924 -14.146 -64.282 1.00 16.86 242 THR B CA 1
ATOM 7963 C C . THR B 1 242 ? 49.445 -12.732 -64.020 1.00 17.28 242 THR B C 1
ATOM 7964 O O . THR B 1 242 ? 48.782 -11.939 -63.348 1.00 16.30 242 THR B O 1
ATOM 7968 N N . ALA B 1 243 ? 50.628 -12.417 -64.532 1.00 16.28 243 ALA B N 1
ATOM 7969 C CA . ALA B 1 243 ? 51.193 -11.092 -64.331 1.00 16.50 243 ALA B CA 1
ATOM 7970 C C . ALA B 1 243 ? 51.911 -10.616 -65.581 1.00 16.27 243 ALA B C 1
ATOM 7971 O O . ALA B 1 243 ? 52.689 -11.355 -66.180 1.00 14.98 243 ALA B O 1
ATOM 7973 N N . TYR B 1 244 ? 51.633 -9.376 -65.969 1.00 17.02 244 TYR B N 1
ATOM 7974 C CA . TYR B 1 244 ? 52.249 -8.759 -67.140 1.00 17.28 244 TYR B CA 1
ATOM 7975 C C . TYR B 1 244 ? 52.687 -7.349 -66.764 1.00 17.63 244 TYR B C 1
ATOM 7976 O O . TYR B 1 244 ? 51.905 -6.582 -66.198 1.00 17.90 244 TYR B O 1
ATOM 7985 N N . THR B 1 245 ? 53.931 -7.003 -67.081 1.00 16.88 245 THR B N 1
ATOM 7986 C CA . THR B 1 245 ? 54.440 -5.687 -66.731 1.00 17.65 245 THR B CA 1
ATOM 7987 C C . THR B 1 245 ? 55.115 -4.948 -67.877 1.00 17.70 245 THR B C 1
ATOM 7988 O O . THR B 1 245 ? 55.440 -5.528 -68.917 1.00 17.86 245 THR B O 1
ATOM 7992 N N . GLY B 1 246 ? 55.326 -3.656 -67.660 1.00 16.64 246 GLY B N 1
ATOM 7993 C CA . GLY B 1 246 ? 55.974 -2.825 -68.654 1.00 15.56 246 GLY B CA 1
ATOM 7994 C C . GLY B 1 246 ? 56.487 -1.542 -68.032 1.00 15.06 246 GLY B C 1
ATOM 7995 O O . GLY B 1 246 ? 55.824 -0.952 -67.185 1.00 15.00 246 GLY B O 1
ATOM 7996 N N . LYS B 1 247 ? 57.685 -1.125 -68.429 1.00 15.35 247 LYS B N 1
ATOM 7997 C CA . LYS B 1 247 ? 58.262 0.118 -67.932 1.00 16.67 247 LYS B CA 1
ATOM 7998 C C . LYS B 1 247 ? 57.971 1.120 -69.043 1.00 16.13 247 LYS B C 1
ATOM 7999 O O . LYS B 1 247 ? 58.667 1.166 -70.055 1.00 15.46 247 LYS B O 1
ATOM 8005 N N . LEU B 1 248 ? 56.928 1.914 -68.848 1.00 14.95 248 LEU B N 1
ATOM 8006 C CA . LEU B 1 248 ? 56.508 2.874 -69.854 1.00 15.12 248 LEU B CA 1
ATOM 8007 C C . LEU B 1 248 ? 57.250 4.196 -69.825 1.00 14.04 248 LEU B C 1
ATOM 8008 O O . LEU B 1 248 ? 57.392 4.826 -68.778 1.00 13.75 248 LEU B O 1
ATOM 8013 N N . ALA B 1 249 ? 57.727 4.603 -70.993 1.00 14.62 249 ALA B N 1
ATOM 8014 C CA . ALA B 1 249 ? 58.419 5.872 -71.126 1.00 16.67 249 ALA B CA 1
ATOM 8015 C C . ALA B 1 249 ? 57.322 6.927 -71.127 1.00 16.42 249 ALA B C 1
ATOM 8016 O O . ALA B 1 249 ? 56.140 6.597 -71.245 1.00 15.26 249 ALA B O 1
ATOM 8018 N N . PRO B 1 250 ? 57.692 8.205 -70.970 1.00 16.37 250 PRO B N 1
ATOM 8019 C CA . PRO B 1 250 ? 56.684 9.265 -70.972 1.00 15.24 250 PRO B CA 1
ATOM 8020 C C . PRO B 1 250 ? 55.882 9.211 -72.271 1.00 15.48 250 PRO B C 1
ATOM 8021 O O . PRO B 1 250 ? 56.456 9.062 -73.347 1.00 15.98 250 PRO B O 1
ATOM 8025 N N . GLN B 1 251 ? 54.559 9.318 -72.161 1.00 16.43 251 GLN B N 1
ATOM 8026 C CA . GLN B 1 251 ? 53.659 9.293 -73.315 1.00 16.31 251 GLN B CA 1
ATOM 8027 C C . GLN B 1 251 ? 53.571 7.954 -74.037 1.00 17.07 251 GLN B C 1
ATOM 8028 O O . GLN B 1 251 ? 52.929 7.856 -75.084 1.00 17.80 251 GLN B O 1
ATOM 8034 N N . ALA B 1 252 ? 54.208 6.923 -73.487 1.00 16.69 252 ALA B N 1
ATOM 8035 C CA . ALA B 1 252 ? 54.159 5.595 -74.099 1.00 16.04 252 ALA B CA 1
ATOM 8036 C C . ALA B 1 252 ? 52.908 4.859 -73.608 1.00 16.18 252 ALA B C 1
ATOM 8037 O O . ALA B 1 252 ? 52.405 5.128 -72.516 1.00 15.16 252 ALA B O 1
ATOM 8039 N N . SER B 1 253 ? 52.410 3.932 -74.417 1.00 16.42 253 SER B N 1
ATOM 8040 C CA . SER B 1 253 ? 51.212 3.180 -74.065 1.00 16.31 253 SER B CA 1
ATOM 8041 C C . SER B 1 253 ? 51.398 1.668 -74.116 1.00 16.39 253 SER B C 1
ATOM 8042 O O . SER B 1 253 ? 52.337 1.154 -74.730 1.00 14.70 253 SER B O 1
ATOM 8045 N N . ALA B 1 254 ? 50.480 0.968 -73.462 1.00 14.86 254 ALA B N 1
ATOM 8046 C CA . ALA B 1 254 ? 50.464 -0.488 -73.427 1.00 16.09 254 ALA B CA 1
ATOM 8047 C C . ALA B 1 254 ? 49.001 -0.898 -73.301 1.00 16.86 254 ALA B C 1
ATOM 8048 O O . ALA B 1 254 ? 48.164 -0.105 -72.873 1.00 16.41 254 ALA B O 1
ATOM 8050 N N . GLU B 1 255 ? 48.682 -2.125 -73.689 1.00 17.93 255 GLU B N 1
ATOM 8051 C CA . GLU B 1 255 ? 47.309 -2.588 -73.579 1.00 17.84 255 GLU B CA 1
ATOM 8052 C C . GLU B 1 255 ? 47.238 -4.084 -73.333 1.00 16.88 255 GLU B C 1
ATOM 8053 O O . GLU B 1 255 ? 48.189 -4.821 -73.610 1.00 16.50 255 GLU B O 1
ATOM 8059 N N . LEU B 1 256 ? 46.105 -4.520 -72.795 1.00 15.08 256 LEU B N 1
ATOM 8060 C CA . LEU B 1 256 ? 45.882 -5.924 -72.507 1.00 14.57 256 LEU B CA 1
ATOM 8061 C C . LEU B 1 256 ? 44.407 -6.285 -72.651 1.00 14.62 256 LEU B C 1
ATOM 8062 O O . LEU B 1 256 ? 43.524 -5.523 -72.247 1.00 12.54 256 LEU B O 1
ATOM 8067 N N . GLU B 1 257 ? 44.162 -7.450 -73.239 1.00 11.28 257 GLU B N 1
ATOM 8068 C CA . GLU B 1 257 ? 42.816 -7.965 -73.431 1.00 12.47 257 GLU B CA 1
ATOM 8069 C C . GLU B 1 257 ? 42.688 -9.198 -72.556 1.00 11.61 257 GLU B C 1
ATOM 8070 O O . GLU B 1 257 ? 43.626 -9.995 -72.457 1.00 12.70 257 GLU B O 1
ATOM 8076 N N . LYS B 1 258 ? 41.536 -9.352 -71.916 1.00 12.56 258 LYS B N 1
ATOM 8077 C CA . LYS B 1 258 ? 41.285 -10.512 -71.074 1.00 11.94 258 LYS B CA 1
ATOM 8078 C C . LYS B 1 258 ? 40.003 -11.179 -71.566 1.00 13.37 258 LYS B C 1
ATOM 8079 O O . LYS B 1 258 ? 38.907 -10.637 -71.393 1.00 12.50 258 LYS B O 1
ATOM 8085 N N . ARG B 1 259 ? 40.152 -12.343 -72.198 1.00 13.03 259 ARG B N 1
ATOM 8086 C CA . ARG B 1 259 ? 39.015 -13.104 -72.712 1.00 11.88 259 ARG B CA 1
ATOM 8087 C C . ARG B 1 259 ? 38.670 -14.225 -71.730 1.00 12.92 259 ARG B C 1
ATOM 8088 O O . ARG B 1 259 ? 39.489 -15.114 -71.480 1.00 11.80 259 ARG B O 1
ATOM 8096 N N . VAL B 1 260 ? 37.462 -14.192 -71.178 1.00 11.96 260 VAL B N 1
ATOM 8097 C CA . VAL B 1 260 ? 37.054 -15.226 -70.234 1.00 12.06 260 VAL B CA 1
ATOM 8098 C C . VAL B 1 260 ? 35.867 -16.039 -70.729 1.00 13.41 260 VAL B C 1
ATOM 8099 O O . VAL B 1 260 ? 34.817 -15.487 -71.064 1.00 14.55 260 VAL B O 1
ATOM 8103 N N . ILE B 1 261 ? 36.042 -17.355 -70.779 1.00 11.39 261 ILE B N 1
ATOM 8104 C CA . ILE B 1 261 ? 34.965 -18.239 -71.188 1.00 9.85 261 ILE B CA 1
ATOM 8105 C C . ILE B 1 261 ? 34.315 -18.779 -69.921 1.00 9.92 261 ILE B C 1
ATOM 8106 O O . ILE B 1 261 ? 34.999 -19.215 -68.997 1.00 9.75 261 ILE B O 1
ATOM 8111 N N . VAL B 1 262 ? 32.989 -18.736 -69.886 1.00 12.01 262 VAL B N 1
ATOM 8112 C CA . VAL B 1 262 ? 32.224 -19.207 -68.740 1.00 12.21 262 VAL B CA 1
ATOM 8113 C C . VAL B 1 262 ? 31.202 -20.253 -69.167 1.00 12.84 262 VAL B C 1
ATOM 8114 O O . VAL B 1 262 ? 30.293 -19.954 -69.939 1.00 13.05 262 VAL B O 1
ATOM 8118 N N . VAL B 1 263 ? 31.358 -21.475 -68.666 1.00 13.43 263 VAL B N 1
ATOM 8119 C CA . VAL B 1 263 ? 30.426 -22.560 -68.972 1.00 13.06 263 VAL B CA 1
ATOM 8120 C C . VAL B 1 263 ? 29.838 -23.079 -67.659 1.00 12.88 263 VAL B C 1
ATOM 8121 O O . VAL B 1 263 ? 30.444 -22.911 -66.598 1.00 12.07 263 VAL B O 1
ATOM 8125 N N . THR B 1 264 ? 28.655 -23.690 -67.718 1.00 12.70 264 THR B N 1
ATOM 8126 C CA . THR B 1 264 ? 28.026 -24.219 -66.506 1.00 11.87 264 THR B CA 1
ATOM 8127 C C . THR B 1 264 ? 27.447 -25.614 -66.711 1.00 12.31 264 THR B C 1
ATOM 8128 O O . THR B 1 264 ? 27.224 -26.051 -67.840 1.00 10.90 264 THR B O 1
ATOM 8132 N N . SER B 1 265 ? 27.192 -26.298 -65.599 1.00 13.30 265 SER B N 1
ATOM 8133 C CA . SER B 1 265 ? 26.654 -27.647 -65.629 1.00 13.63 265 SER B CA 1
ATOM 8134 C C . SER B 1 265 ? 25.252 -27.772 -66.226 1.00 14.35 265 SER B C 1
ATOM 8135 O O . SER B 1 265 ? 24.814 -28.876 -66.525 1.00 13.68 265 SER B O 1
ATOM 8138 N N . ARG B 1 266 ? 24.527 -26.672 -66.399 1.00 14.04 266 ARG B N 1
ATOM 8139 C CA . ARG B 1 266 ? 23.206 -26.826 -66.994 1.00 16.79 266 ARG B CA 1
ATOM 8140 C C . ARG B 1 266 ? 23.297 -27.065 -68.506 1.00 16.02 266 ARG B C 1
ATOM 8141 O O . ARG B 1 266 ? 22.299 -27.404 -69.146 1.00 15.12 266 ARG B O 1
ATOM 8149 N N . ASP B 1 267 ? 24.503 -26.931 -69.063 1.00 14.29 267 ASP B N 1
ATOM 8150 C CA . ASP B 1 267 ? 24.714 -27.155 -70.496 1.00 18.32 267 ASP B CA 1
ATOM 8151 C C . ASP B 1 267 ? 25.637 -28.337 -70.801 1.00 19.26 267 ASP B C 1
ATOM 8152 O O . ASP B 1 267 ? 25.822 -28.700 -71.963 1.00 19.77 267 ASP B O 1
ATOM 8157 N N . TYR B 1 268 ? 26.225 -28.917 -69.759 1.00 20.80 268 TYR B N 1
ATOM 8158 C CA . TYR B 1 268 ? 27.106 -30.078 -69.901 1.00 22.87 268 TYR B CA 1
ATOM 8159 C C . TYR B 1 268 ? 26.762 -31.055 -68.780 1.00 24.36 268 TYR B C 1
ATOM 8160 O O . TYR B 1 268 ? 26.548 -30.651 -67.642 1.00 25.94 268 TYR B O 1
ATOM 8169 N N . ASP B 1 269 ? 26.712 -32.340 -69.107 1.00 26.82 269 ASP B N 1
ATOM 8170 C CA . ASP B 1 269 ? 26.342 -33.371 -68.140 1.00 28.66 269 ASP B CA 1
ATOM 8171 C C . ASP B 1 269 ? 27.372 -33.841 -67.118 1.00 25.59 269 ASP B C 1
ATOM 8172 O O . ASP B 1 269 ? 27.005 -34.448 -66.115 1.00 23.98 269 ASP B O 1
ATOM 8177 N N . THR B 1 270 ? 28.648 -33.569 -67.355 1.00 23.16 270 THR B N 1
ATOM 8178 C CA . THR B 1 270 ? 29.675 -34.007 -66.417 1.00 20.13 270 THR B CA 1
ATOM 8179 C C . THR B 1 270 ? 30.758 -32.965 -66.227 1.00 19.34 270 THR B C 1
ATOM 8180 O O . THR B 1 270 ? 30.905 -32.056 -67.038 1.00 18.74 270 THR B O 1
ATOM 8184 N N . GLN B 1 271 ? 31.522 -33.108 -65.150 1.00 18.97 271 GLN B N 1
ATOM 8185 C CA . GLN B 1 271 ? 32.612 -32.184 -64.864 1.00 19.56 271 GLN B CA 1
ATOM 8186 C C . GLN B 1 271 ? 33.616 -32.256 -66.009 1.00 19.88 271 GLN B C 1
ATOM 8187 O O . GLN B 1 271 ? 34.153 -31.238 -66.450 1.00 19.31 271 GLN B O 1
ATOM 8193 N N . GLU B 1 272 ? 33.860 -33.474 -66.483 1.00 20.14 272 GLU B N 1
ATOM 8194 C CA . GLU B 1 272 ? 34.793 -33.710 -67.577 1.00 22.50 272 GLU B CA 1
ATOM 8195 C C . GLU B 1 272 ? 34.364 -33.022 -68.872 1.00 18.84 272 GLU B C 1
ATOM 8196 O O . GLU B 1 272 ? 35.161 -32.330 -69.502 1.00 18.10 272 GLU B O 1
ATOM 8202 N N . SER B 1 273 ? 33.113 -33.216 -69.278 1.00 17.76 273 SER B N 1
ATOM 8203 C CA . SER B 1 273 ? 32.639 -32.590 -70.510 1.00 17.12 273 SER B CA 1
ATOM 8204 C C . SER B 1 273 ? 32.577 -31.068 -70.338 1.00 15.60 273 SER B C 1
ATOM 8205 O O . SER B 1 273 ? 32.866 -30.321 -71.272 1.00 13.78 273 SER B O 1
ATOM 8208 N N . LEU B 1 274 ? 32.206 -30.613 -69.145 1.00 14.86 274 LEU B N 1
ATOM 8209 C CA . LEU B 1 274 ? 32.143 -29.178 -68.880 1.00 14.32 274 LEU B CA 1
ATOM 8210 C C . LEU B 1 274 ? 33.538 -28.578 -69.011 1.00 14.61 274 LEU B C 1
ATOM 8211 O O . LEU B 1 274 ? 33.723 -27.536 -69.642 1.00 15.21 274 LEU B O 1
ATOM 8216 N N . THR B 1 275 ? 34.517 -29.240 -68.402 1.00 15.32 275 THR B N 1
ATOM 8217 C CA . THR B 1 275 ? 35.901 -28.780 -68.444 1.00 14.75 275 THR B CA 1
ATOM 8218 C C . THR B 1 275 ? 36.445 -28.787 -69.877 1.00 15.00 275 THR B C 1
ATOM 8219 O O . THR B 1 275 ? 37.187 -27.886 -70.272 1.00 16.43 275 THR B O 1
ATOM 8223 N N . ALA B 1 276 ? 36.072 -29.801 -70.653 1.00 12.78 276 ALA B N 1
ATOM 8224 C CA . ALA B 1 276 ? 36.526 -29.907 -72.040 1.00 13.60 276 ALA B CA 1
ATOM 8225 C C . ALA B 1 276 ? 36.017 -28.734 -72.873 1.00 14.10 276 ALA B C 1
ATOM 8226 O O . ALA B 1 276 ? 36.770 -28.123 -73.633 1.00 14.20 276 ALA B O 1
ATOM 8228 N N . ALA B 1 277 ? 34.732 -28.428 -72.732 1.00 13.47 277 ALA B N 1
ATOM 8229 C CA . ALA B 1 277 ? 34.130 -27.325 -73.469 1.00 15.43 277 ALA B CA 1
ATOM 8230 C C . ALA B 1 277 ? 34.806 -26.007 -73.104 1.00 15.63 277 ALA B C 1
ATOM 8231 O O . ALA B 1 277 ? 35.043 -25.159 -73.967 1.00 16.71 277 ALA B O 1
ATOM 8233 N N . MET B 1 278 ? 35.111 -25.841 -71.822 1.00 14.37 278 MET B N 1
ATOM 8234 C CA . MET B 1 278 ? 35.767 -24.632 -71.343 1.00 14.51 278 MET B CA 1
ATOM 8235 C C . MET B 1 278 ? 37.055 -24.382 -72.125 1.00 15.16 278 MET B C 1
ATOM 8236 O O . MET B 1 278 ? 37.332 -23.254 -72.549 1.00 14.98 278 MET B O 1
ATOM 8241 N N . HIS B 1 279 ? 37.834 -25.441 -72.319 1.00 14.82 279 HIS B N 1
ATOM 8242 C CA . HIS B 1 279 ? 39.093 -25.346 -73.044 1.00 16.11 279 HIS B CA 1
ATOM 8243 C C . HIS B 1 279 ? 38.891 -25.118 -74.539 1.00 17.60 279 HIS B C 1
ATOM 8244 O O . HIS B 1 279 ? 39.552 -24.274 -75.141 1.00 17.46 279 HIS B O 1
ATOM 8251 N N . GLN B 1 280 ? 37.977 -25.873 -75.137 1.00 18.11 280 GLN B N 1
ATOM 8252 C CA . GLN B 1 280 ? 37.720 -25.744 -76.564 1.00 20.43 280 GLN B CA 1
ATOM 8253 C C . GLN B 1 280 ? 37.207 -24.357 -76.947 1.00 19.46 280 GLN B C 1
ATOM 8254 O O . GLN B 1 280 ? 37.646 -23.790 -77.945 1.00 18.30 280 GLN B O 1
ATOM 8260 N N . LEU B 1 281 ? 36.287 -23.807 -76.162 1.00 17.63 281 LEU B N 1
ATOM 8261 C CA . LEU B 1 281 ? 35.766 -22.476 -76.465 1.00 17.20 281 LEU B CA 1
ATOM 8262 C C . LEU B 1 281 ? 36.868 -21.425 -76.302 1.00 16.16 281 LEU B C 1
ATOM 8263 O O . LEU B 1 281 ? 36.914 -20.447 -77.042 1.00 16.77 281 LEU B O 1
ATOM 8268 N N . SER B 1 282 ? 37.757 -21.634 -75.335 1.00 17.04 282 SER B N 1
ATOM 8269 C CA . SER B 1 282 ? 38.848 -20.693 -75.107 1.00 17.44 282 SER B CA 1
ATOM 8270 C C . SER B 1 282 ? 39.828 -20.725 -76.280 1.00 16.86 282 SER B C 1
ATOM 8271 O O . SER B 1 282 ? 40.319 -19.681 -76.708 1.00 15.12 282 SER B O 1
ATOM 8274 N N . ASP B 1 283 ? 40.106 -21.919 -76.801 1.00 16.71 283 ASP B N 1
ATOM 8275 C CA . ASP B 1 283 ? 41.013 -22.048 -77.939 1.00 18.16 283 ASP B CA 1
ATOM 8276 C C . ASP B 1 283 ? 40.402 -21.327 -79.132 1.00 18.08 283 ASP B C 1
ATOM 8277 O O . ASP B 1 283 ? 41.097 -20.644 -79.884 1.00 18.87 283 ASP B O 1
ATOM 8282 N N . LYS B 1 284 ? 39.094 -21.490 -79.295 1.00 16.53 284 LYS B N 1
ATOM 8283 C CA . LYS B 1 284 ? 38.368 -20.864 -80.394 1.00 17.75 284 LYS B CA 1
ATOM 8284 C C . LYS B 1 284 ? 38.456 -19.337 -80.344 1.00 16.38 284 LYS B C 1
ATOM 8285 O O . LYS B 1 284 ? 38.781 -18.689 -81.336 1.00 15.83 284 LYS B O 1
ATOM 8291 N N . VAL B 1 285 ? 38.169 -18.764 -79.182 1.00 15.12 285 VAL B N 1
ATOM 8292 C CA . VAL B 1 285 ? 38.210 -17.315 -79.035 1.00 13.91 285 VAL B CA 1
ATOM 8293 C C . VAL B 1 285 ? 39.615 -16.723 -79.199 1.00 15.16 285 VAL B C 1
ATOM 8294 O O . VAL B 1 285 ? 39.772 -15.608 -79.709 1.00 15.15 285 VAL B O 1
ATOM 8298 N N . ALA B 1 286 ? 40.633 -17.466 -78.777 1.00 15.51 286 ALA B N 1
ATOM 8299 C CA . ALA B 1 286 ? 42.011 -16.993 -78.889 1.00 15.31 286 ALA B CA 1
ATOM 8300 C C . ALA B 1 286 ? 42.421 -16.831 -80.355 1.00 16.80 286 ALA B C 1
ATOM 8301 O O . ALA B 1 286 ? 43.464 -16.248 -80.657 1.00 17.61 286 ALA B O 1
ATOM 8303 N N . GLN B 1 287 ? 41.601 -17.356 -81.260 1.00 17.92 287 GLN B N 1
ATOM 8304 C CA . GLN B 1 287 ? 41.860 -17.255 -82.695 1.00 19.10 287 GLN B CA 1
ATOM 8305 C C . GLN B 1 287 ? 41.279 -15.949 -83.241 1.00 18.36 287 GLN B C 1
ATOM 8306 O O . GLN B 1 287 ? 41.591 -15.544 -84.364 1.00 15.63 287 GLN B O 1
ATOM 8312 N N . SER B 1 288 ? 40.435 -15.295 -82.445 1.00 15.19 288 SER B N 1
ATOM 8313 C CA . SER B 1 288 ? 39.802 -14.049 -82.869 1.00 15.71 288 SER B CA 1
ATOM 8314 C C . SER B 1 288 ? 40.425 -12.789 -82.283 1.00 15.40 288 SER B C 1
ATOM 8315 O O . SER B 1 288 ? 40.875 -12.768 -81.135 1.00 15.00 288 SER B O 1
ATOM 8318 N N . SER B 1 289 ? 40.436 -11.735 -83.091 1.00 16.13 289 SER B N 1
ATOM 8319 C CA . SER B 1 289 ? 40.970 -10.445 -82.687 1.00 15.18 289 SER B CA 1
ATOM 8320 C C . SER B 1 289 ? 39.896 -9.705 -81.900 1.00 14.79 289 SER B C 1
ATOM 8321 O O . SER B 1 289 ? 38.713 -10.045 -81.976 1.00 13.51 289 SER B O 1
ATOM 8324 N N . TYR B 1 290 ? 40.312 -8.690 -81.150 1.00 14.46 290 TYR B N 1
ATOM 8325 C CA . TYR B 1 290 ? 39.387 -7.896 -80.354 1.00 14.55 290 TYR B CA 1
ATOM 8326 C C . TYR B 1 290 ? 38.300 -7.301 -81.255 1.00 15.07 290 TYR B C 1
ATOM 8327 O O . TYR B 1 290 ? 37.112 -7.319 -80.924 1.00 14.48 290 TYR B O 1
ATOM 8336 N N . GLU B 1 291 ? 38.728 -6.771 -82.395 1.00 16.32 291 GLU B N 1
ATOM 8337 C CA . GLU B 1 291 ? 37.820 -6.172 -83.364 1.00 18.16 291 GLU B CA 1
ATOM 8338 C C . GLU B 1 291 ? 36.814 -7.214 -83.848 1.00 16.53 291 GLU B C 1
ATOM 8339 O O . GLU B 1 291 ? 35.625 -6.925 -83.963 1.00 15.99 291 GLU B O 1
ATOM 8345 N N . ASP B 1 292 ? 37.305 -8.420 -84.131 1.00 15.01 292 ASP B N 1
ATOM 8346 C CA . ASP B 1 292 ? 36.460 -9.527 -84.576 1.00 15.53 292 ASP B CA 1
ATOM 8347 C C . ASP B 1 292 ? 35.356 -9.811 -83.555 1.00 15.93 292 ASP B C 1
ATOM 8348 O O . ASP B 1 292 ? 34.174 -9.892 -83.896 1.00 17.39 292 ASP B O 1
ATOM 8353 N N . LEU B 1 293 ? 35.761 -9.973 -82.299 1.00 14.74 293 LEU B N 1
ATOM 8354 C CA . LEU B 1 293 ? 34.833 -10.269 -81.216 1.00 14.40 293 LEU B CA 1
ATOM 8355 C C . LEU B 1 293 ? 33.839 -9.134 -80.985 1.00 14.05 293 LEU B C 1
ATOM 8356 O O . LEU B 1 293 ? 32.640 -9.366 -80.852 1.00 14.18 293 LEU B O 1
ATOM 8361 N N . LEU B 1 294 ? 34.344 -7.907 -80.945 1.00 14.93 294 LEU B N 1
ATOM 8362 C CA . LEU B 1 294 ? 33.495 -6.746 -80.720 1.00 15.84 294 LEU B CA 1
ATOM 8363 C C . LEU B 1 294 ? 32.477 -6.523 -81.840 1.00 14.79 294 LEU B C 1
ATOM 8364 O O . LEU B 1 294 ? 31.296 -6.316 -81.573 1.00 12.69 294 LEU B O 1
ATOM 8369 N N . ASN B 1 295 ? 32.931 -6.560 -83.090 1.00 15.88 295 ASN B N 1
ATOM 8370 C CA . ASN B 1 295 ? 32.023 -6.341 -84.215 1.00 16.37 295 ASN B CA 1
ATOM 8371 C C . ASN B 1 295 ? 30.897 -7.369 -84.262 1.00 15.60 295 ASN B C 1
ATOM 8372 O O . ASN B 1 295 ? 29.769 -7.032 -84.598 1.00 15.81 295 ASN B O 1
ATOM 8377 N N . ALA B 1 296 ? 31.195 -8.620 -83.924 1.00 15.47 296 ALA B N 1
ATOM 8378 C CA . ALA B 1 296 ? 30.158 -9.647 -83.935 1.00 15.79 296 ALA B CA 1
ATOM 8379 C C . ALA B 1 296 ? 29.132 -9.326 -82.851 1.00 15.03 296 ALA B C 1
ATOM 8380 O O . ALA B 1 296 ? 27.939 -9.608 -82.998 1.00 16.24 296 ALA B O 1
ATOM 8382 N N . HIS B 1 297 ? 29.607 -8.728 -81.764 1.00 14.08 297 HIS B N 1
ATOM 8383 C CA . HIS B 1 297 ? 28.754 -8.357 -80.641 1.00 13.80 297 HIS B CA 1
ATOM 8384 C C . HIS B 1 297 ? 27.878 -7.172 -81.024 1.00 13.57 297 HIS B C 1
ATOM 8385 O O . HIS B 1 297 ? 26.654 -7.239 -80.933 1.00 13.00 297 HIS B O 1
ATOM 8392 N N . THR B 1 298 ? 28.515 -6.095 -81.473 1.00 14.72 298 THR B N 1
ATOM 8393 C CA . THR B 1 298 ? 27.794 -4.884 -81.844 1.00 14.90 298 THR B CA 1
ATOM 8394 C C . THR B 1 298 ? 26.800 -5.107 -82.978 1.00 14.72 298 THR B C 1
ATOM 8395 O O . THR B 1 298 ? 25.730 -4.498 -82.996 1.00 15.51 298 THR B O 1
ATOM 8399 N N . ALA B 1 299 ? 27.145 -5.984 -83.914 1.00 13.91 299 ALA B N 1
ATOM 8400 C CA . ALA B 1 299 ? 26.258 -6.267 -85.036 1.00 15.57 299 ALA B CA 1
ATOM 8401 C C . ALA B 1 299 ? 24.934 -6.833 -84.541 1.00 15.92 299 ALA B C 1
ATOM 8402 O O . ALA B 1 299 ? 23.872 -6.500 -85.069 1.00 16.45 299 ALA B O 1
ATOM 8404 N N . ILE B 1 300 ? 24.994 -7.689 -83.525 1.00 15.11 300 ILE B N 1
ATOM 8405 C CA . ILE B 1 300 ? 23.783 -8.285 -82.982 1.00 14.92 300 ILE B CA 1
ATOM 8406 C C . ILE B 1 300 ? 22.960 -7.249 -82.221 1.00 14.68 300 ILE B C 1
ATOM 8407 O O . ILE B 1 300 ? 21.741 -7.219 -82.344 1.00 15.12 300 ILE B O 1
ATOM 8412 N N . TRP B 1 301 ? 23.620 -6.395 -81.440 1.00 14.48 301 TRP B N 1
ATOM 8413 C CA . TRP B 1 301 ? 22.896 -5.359 -80.713 1.00 13.50 301 TRP B CA 1
ATOM 8414 C C . TRP B 1 301 ? 22.263 -4.389 -81.712 1.00 13.34 301 TRP B C 1
ATOM 8415 O O . TRP B 1 301 ? 21.140 -3.937 -81.512 1.00 12.86 301 TRP B O 1
ATOM 8426 N N . ALA B 1 302 ? 22.983 -4.069 -82.784 1.00 13.74 302 ALA B N 1
ATOM 8427 C CA . ALA B 1 302 ? 22.445 -3.163 -83.796 1.00 15.26 302 ALA B CA 1
ATOM 8428 C C . ALA B 1 302 ? 21.160 -3.769 -84.360 1.00 15.87 302 ALA B C 1
ATOM 8429 O O . ALA B 1 302 ? 20.174 -3.064 -84.584 1.00 16.33 302 ALA B O 1
ATOM 8431 N N . GLN B 1 303 ? 21.175 -5.081 -84.578 1.00 15.93 303 GLN B N 1
ATOM 8432 C CA . GLN B 1 303 ? 20.006 -5.777 -85.104 1.00 17.19 303 GLN B CA 1
ATOM 8433 C C . GLN B 1 303 ? 18.829 -5.645 -84.146 1.00 16.93 303 GLN B C 1
ATOM 8434 O O . GLN B 1 303 ? 17.703 -5.393 -84.578 1.00 17.63 303 GLN B O 1
ATOM 8440 N N . ARG B 1 304 ? 19.089 -5.813 -82.849 1.00 14.44 304 ARG B N 1
ATOM 8441 C CA . ARG B 1 304 ? 18.038 -5.703 -81.838 1.00 14.87 304 ARG B CA 1
ATOM 8442 C C . ARG B 1 304 ? 17.410 -4.307 -81.836 1.00 13.91 304 ARG B C 1
ATOM 8443 O O . ARG B 1 304 ? 16.189 -4.165 -81.769 1.00 13.34 304 ARG B O 1
ATOM 8451 N N . TRP B 1 305 ? 18.245 -3.278 -81.917 1.00 14.11 305 TRP B N 1
ATOM 8452 C CA . TRP B 1 305 ? 17.749 -1.906 -81.930 1.00 15.96 305 TRP B CA 1
ATOM 8453 C C . TRP B 1 305 ? 16.940 -1.630 -83.190 1.00 17.23 305 TRP B C 1
ATOM 8454 O O . TRP B 1 305 ? 15.927 -0.932 -83.153 1.00 16.66 305 TRP B O 1
ATOM 8465 N N . GLU B 1 306 ? 17.399 -2.188 -84.304 1.00 18.54 306 GLU B N 1
ATOM 8466 C CA . GLU B 1 306 ? 16.729 -2.027 -85.587 1.00 21.94 306 GLU B CA 1
ATOM 8467 C C . GLU B 1 306 ? 15.272 -2.487 -85.488 1.00 21.83 306 GLU B C 1
ATOM 8468 O O . GLU B 1 306 ? 14.363 -1.857 -86.030 1.00 20.17 306 GLU B O 1
ATOM 8474 N N . LYS B 1 307 ? 15.060 -3.589 -84.781 1.00 21.51 307 LYS B N 1
ATOM 8475 C CA . LYS B 1 307 ? 13.730 -4.156 -84.634 1.00 22.89 307 LYS B CA 1
ATOM 8476 C C . LYS B 1 307 ? 12.858 -3.580 -83.525 1.00 23.20 307 LYS B C 1
ATOM 8477 O O . LYS B 1 307 ? 11.635 -3.691 -83.583 1.00 24.66 307 LYS B O 1
ATOM 8483 N N . SER B 1 308 ? 13.458 -2.954 -82.521 1.00 22.88 308 SER B N 1
ATOM 8484 C CA . SER B 1 308 ? 12.632 -2.467 -81.428 1.00 23.49 308 SER B CA 1
ATOM 8485 C C . SER B 1 308 ? 12.957 -1.128 -80.777 1.00 22.17 308 SER B C 1
ATOM 8486 O O . SER B 1 308 ? 12.422 -0.821 -79.713 1.00 23.40 308 SER B O 1
ATOM 8489 N N . ASP B 1 309 ? 13.807 -0.323 -81.401 1.00 19.24 309 ASP B N 1
ATOM 8490 C CA . ASP B 1 309 ? 14.140 0.973 -80.823 1.00 17.14 309 ASP B CA 1
ATOM 8491 C C . ASP B 1 309 ? 12.916 1.884 -80.755 1.00 15.65 309 ASP B C 1
ATOM 8492 O O . ASP B 1 309 ? 11.993 1.776 -81.562 1.00 12.68 309 ASP B O 1
ATOM 8497 N N . VAL B 1 310 ? 12.897 2.766 -79.765 1.00 15.74 310 VAL B N 1
ATOM 8498 C CA . VAL B 1 310 ? 11.804 3.718 -79.631 1.00 15.29 310 VAL B CA 1
ATOM 8499 C C . VAL B 1 310 ? 12.443 5.090 -79.754 1.00 15.50 310 VAL B C 1
ATOM 8500 O O . VAL B 1 310 ? 13.108 5.563 -78.832 1.00 15.25 310 VAL B O 1
ATOM 8504 N N . VAL B 1 311 ? 12.247 5.716 -80.910 1.00 15.31 311 VAL B N 1
ATOM 8505 C CA . VAL B 1 311 ? 12.827 7.022 -81.189 1.00 14.34 311 VAL B CA 1
ATOM 8506 C C . VAL B 1 311 ? 11.945 8.165 -80.719 1.00 14.82 311 VAL B C 1
ATOM 8507 O O . VAL B 1 311 ? 10.813 8.329 -81.176 1.00 14.88 311 VAL B O 1
ATOM 8511 N N . ILE B 1 312 ? 12.480 8.952 -79.796 1.00 14.57 312 ILE B N 1
ATOM 8512 C CA . ILE B 1 312 ? 11.769 10.096 -79.246 1.00 15.30 312 ILE B CA 1
ATOM 8513 C C . ILE B 1 312 ? 12.547 11.350 -79.618 1.00 15.60 312 ILE B C 1
ATOM 8514 O O . ILE B 1 312 ? 13.740 11.455 -79.330 1.00 16.29 312 ILE B O 1
ATOM 8519 N N . LYS B 1 313 ? 11.877 12.286 -80.281 1.00 16.86 313 LYS B N 1
ATOM 8520 C CA . LYS B 1 313 ? 12.511 13.532 -80.683 1.00 15.74 313 LYS B CA 1
ATOM 8521 C C . LYS B 1 313 ? 11.908 14.709 -79.921 1.00 15.75 313 LYS B C 1
ATOM 8522 O O . LYS B 1 313 ? 10.687 14.841 -79.827 1.00 15.47 313 LYS B O 1
ATOM 8528 N N . GLY B 1 314 ? 12.774 15.550 -79.361 1.00 14.69 314 GLY B N 1
ATOM 8529 C CA . GLY B 1 314 ? 12.309 16.706 -78.615 1.00 14.05 314 GLY B CA 1
ATOM 8530 C C . GLY B 1 314 ? 12.383 16.569 -77.104 1.00 15.00 314 GLY B C 1
ATOM 8531 O O . GLY B 1 314 ? 12.007 17.494 -76.373 1.00 13.61 314 GLY B O 1
ATOM 8532 N N . ASP B 1 315 ? 12.863 15.423 -76.625 1.00 15.22 315 ASP B N 1
ATOM 8533 C CA . ASP B 1 315 ? 12.965 15.187 -75.184 1.00 16.14 315 ASP B CA 1
ATOM 8534 C C . ASP B 1 315 ? 13.971 14.075 -74.909 1.00 16.25 315 ASP B C 1
ATOM 8535 O O . ASP B 1 315 ? 13.590 12.917 -74.741 1.00 14.48 315 ASP B O 1
ATOM 8540 N N . ASP B 1 316 ? 15.253 14.436 -74.855 1.00 16.37 316 ASP B N 1
ATOM 8541 C CA . ASP B 1 316 ? 16.309 13.460 -74.620 1.00 17.25 316 ASP B CA 1
ATOM 8542 C C . ASP B 1 316 ? 16.235 12.737 -73.284 1.00 16.83 316 ASP B C 1
ATOM 8543 O O . ASP B 1 316 ? 16.647 11.586 -73.183 1.00 17.62 316 ASP B O 1
ATOM 8548 N N . GLU B 1 317 ? 15.718 13.398 -72.256 1.00 16.52 317 GLU B N 1
ATOM 8549 C CA . GLU B 1 317 ? 15.595 12.731 -70.967 1.00 17.54 317 GLU B CA 1
ATOM 8550 C C . GLU B 1 317 ? 14.703 11.504 -71.153 1.00 16.58 317 GLU B C 1
ATOM 8551 O O . GLU B 1 317 ? 14.963 10.439 -70.592 1.00 16.43 317 GLU B O 1
ATOM 8557 N N . SER B 1 318 ? 13.654 11.662 -71.955 1.00 15.11 318 SER B N 1
ATOM 8558 C CA . SER B 1 318 ? 12.734 10.571 -72.223 1.00 13.97 318 SER B CA 1
ATOM 8559 C C . SER B 1 318 ? 13.333 9.559 -73.194 1.00 13.73 318 SER B C 1
ATOM 8560 O O . SER B 1 318 ? 13.065 8.367 -73.080 1.00 13.26 318 SER B O 1
ATOM 8563 N N . GLN B 1 319 ? 14.146 10.031 -74.140 1.00 13.25 319 GLN B N 1
ATOM 8564 C CA . GLN B 1 319 ? 14.788 9.145 -75.119 1.00 13.65 319 GLN B CA 1
ATOM 8565 C C . GLN B 1 319 ? 15.734 8.207 -74.394 1.00 13.55 319 GLN B C 1
ATOM 8566 O O . GLN B 1 319 ? 15.726 6.998 -74.617 1.00 14.04 319 GLN B O 1
ATOM 8572 N N . GLN B 1 320 ? 16.573 8.794 -73.548 1.00 12.65 320 GLN B N 1
ATOM 8573 C CA . GLN B 1 320 ? 17.556 8.040 -72.783 1.00 13.08 320 GLN B CA 1
ATOM 8574 C C . GLN B 1 320 ? 16.858 7.028 -71.897 1.00 12.34 320 GLN B C 1
ATOM 8575 O O . GLN B 1 320 ? 17.318 5.896 -71.750 1.00 13.29 320 GLN B O 1
ATOM 8581 N N . GLY B 1 321 ? 15.738 7.443 -71.314 1.00 12.90 321 GLY B N 1
ATOM 8582 C CA . GLY B 1 321 ? 14.990 6.561 -70.439 1.00 13.02 321 GLY B CA 1
ATOM 8583 C C . GLY B 1 321 ? 14.498 5.286 -71.107 1.00 14.06 321 GLY B C 1
ATOM 8584 O O . GLY B 1 321 ? 14.803 4.179 -70.650 1.00 13.37 321 GLY B O 1
ATOM 8585 N N . ILE B 1 322 ? 13.741 5.428 -72.191 1.00 11.97 322 ILE B N 1
ATOM 8586 C CA . ILE B 1 322 ? 13.205 4.258 -72.879 1.00 12.33 322 ILE B CA 1
ATOM 8587 C C . ILE B 1 322 ? 14.315 3.342 -73.391 1.00 12.81 322 ILE B C 1
ATOM 8588 O O . ILE B 1 322 ? 14.201 2.111 -73.323 1.00 13.32 322 ILE B O 1
ATOM 8593 N N . ARG B 1 323 ? 15.400 3.926 -73.884 1.00 11.29 323 ARG B N 1
ATOM 8594 C CA . ARG B 1 323 ? 16.499 3.106 -74.381 1.00 14.16 323 ARG B CA 1
ATOM 8595 C C . ARG B 1 323 ? 17.231 2.367 -73.264 1.00 13.63 323 ARG B C 1
ATOM 8596 O O . ARG B 1 323 ? 17.673 1.235 -73.455 1.00 15.47 323 ARG B O 1
ATOM 8604 N N . PHE B 1 324 ? 17.347 2.994 -72.096 1.00 15.26 324 PHE B N 1
ATOM 8605 C CA . PHE B 1 324 ? 18.007 2.352 -70.960 1.00 13.56 324 PHE B CA 1
ATOM 8606 C C . PHE B 1 324 ? 17.177 1.140 -70.534 1.00 13.80 324 PHE B C 1
ATOM 8607 O O . PHE B 1 324 ? 17.720 0.069 -70.268 1.00 15.45 324 PHE B O 1
ATOM 8615 N N . ASN B 1 325 ? 15.859 1.314 -70.474 1.00 13.81 325 ASN B N 1
ATOM 8616 C CA . ASN B 1 325 ? 14.961 0.225 -70.091 1.00 13.68 325 ASN B CA 1
ATOM 8617 C C . ASN B 1 325 ? 15.112 -0.991 -71.002 1.00 13.03 325 ASN B C 1
ATOM 8618 O O . ASN B 1 325 ? 15.375 -2.102 -70.535 1.00 11.17 325 ASN B O 1
ATOM 8623 N N . LEU B 1 326 ? 14.915 -0.776 -72.300 1.00 12.15 326 LEU B N 1
ATOM 8624 C CA . LEU B 1 326 ? 15.010 -1.859 -73.273 1.00 13.34 326 LEU B CA 1
ATOM 8625 C C . LEU B 1 326 ? 16.399 -2.471 -73.296 1.00 13.76 326 LEU B C 1
ATOM 8626 O O . LEU B 1 326 ? 16.553 -3.673 -73.510 1.00 14.36 326 LEU B O 1
ATOM 8631 N N . PHE B 1 327 ? 17.413 -1.642 -73.084 1.00 12.42 327 PHE B N 1
ATOM 8632 C CA . PHE B 1 327 ? 18.774 -2.143 -73.081 1.00 13.29 327 PHE B CA 1
ATOM 8633 C C . PHE B 1 327 ? 18.993 -3.130 -71.938 1.00 12.88 327 PHE B C 1
ATOM 8634 O O . PHE B 1 327 ? 19.478 -4.239 -72.153 1.00 13.65 327 PHE B O 1
ATOM 8642 N N . GLN B 1 328 ? 18.639 -2.726 -70.722 1.00 11.45 328 GLN B N 1
ATOM 8643 C CA . GLN B 1 328 ? 18.831 -3.600 -69.573 1.00 11.22 328 GLN B CA 1
ATOM 8644 C C . GLN B 1 328 ? 17.846 -4.765 -69.582 1.00 11.76 328 GLN B C 1
ATOM 8645 O O . GLN B 1 328 ? 18.170 -5.861 -69.127 1.00 12.72 328 GLN B O 1
ATOM 8651 N N . LEU B 1 329 ? 16.649 -4.534 -70.109 1.00 10.40 329 LEU B N 1
ATOM 8652 C CA . LEU B 1 329 ? 15.641 -5.584 -70.168 1.00 11.21 329 LEU B CA 1
ATOM 8653 C C . LEU B 1 329 ? 16.165 -6.733 -71.032 1.00 11.55 329 LEU B C 1
ATOM 8654 O O . LEU B 1 329 ? 16.172 -7.888 -70.604 1.00 11.57 329 LEU B O 1
ATOM 8659 N N . PHE B 1 330 ? 16.607 -6.405 -72.246 1.00 10.06 330 PHE B N 1
ATOM 8660 C CA . PHE B 1 330 ? 17.129 -7.409 -73.169 1.00 12.23 330 PHE B CA 1
ATOM 8661 C C . PHE B 1 330 ? 18.465 -7.989 -72.723 1.00 12.23 330 PHE B C 1
ATOM 8662 O O . PHE B 1 330 ? 18.772 -9.135 -73.034 1.00 13.47 330 PHE B O 1
ATOM 8670 N N . SER B 1 331 ? 19.271 -7.193 -72.024 1.00 12.69 331 SER B N 1
ATOM 8671 C CA . SER B 1 331 ? 20.563 -7.674 -71.541 1.00 13.07 331 SER B CA 1
ATOM 8672 C C . SER B 1 331 ? 20.295 -8.768 -70.510 1.00 12.94 331 SER B C 1
ATOM 8673 O O . SER B 1 331 ? 21.087 -9.690 -70.341 1.00 13.29 331 SER B O 1
ATOM 8676 N N . THR B 1 332 ? 19.160 -8.656 -69.827 1.00 12.61 332 THR B N 1
ATOM 8677 C CA . THR B 1 332 ? 18.784 -9.636 -68.822 1.00 12.78 332 THR B CA 1
ATOM 8678 C C . THR B 1 332 ? 18.152 -10.865 -69.471 1.00 13.12 332 THR B C 1
ATOM 8679 O O . THR B 1 332 ? 18.560 -11.996 -69.205 1.00 13.07 332 THR B O 1
ATOM 8683 N N . TYR B 1 333 ? 17.171 -10.633 -70.340 1.00 11.16 333 TYR B N 1
ATOM 8684 C CA . TYR B 1 333 ? 16.456 -11.718 -70.997 1.00 11.11 333 TYR B CA 1
ATOM 8685 C C . TYR B 1 333 ? 16.010 -11.382 -72.423 1.00 11.87 333 TYR B C 1
ATOM 8686 O O . TYR B 1 333 ? 15.345 -10.366 -72.657 1.00 7.96 333 TYR B O 1
ATOM 8695 N N . TYR B 1 334 ? 16.378 -12.237 -73.373 1.00 10.05 334 TYR B N 1
ATOM 8696 C CA . TYR B 1 334 ? 15.977 -12.032 -74.754 1.00 12.79 334 TYR B CA 1
ATOM 8697 C C . TYR B 1 334 ? 15.446 -13.345 -75.317 1.00 14.33 334 TYR B C 1
ATOM 8698 O O . TYR B 1 334 ? 15.492 -13.580 -76.521 1.00 13.87 334 TYR B O 1
ATOM 8707 N N . GLY B 1 335 ? 14.953 -14.198 -74.421 1.00 14.68 335 GLY B N 1
ATOM 8708 C CA . GLY B 1 335 ? 14.377 -15.471 -74.811 1.00 15.21 335 GLY B CA 1
ATOM 8709 C C . GLY B 1 335 ? 15.291 -16.503 -75.445 1.00 17.01 335 GLY B C 1
ATOM 8710 O O . GLY B 1 335 ? 14.819 -17.484 -76.023 1.00 15.86 335 GLY B O 1
ATOM 8711 N N . GLU B 1 336 ? 16.595 -16.312 -75.331 1.00 16.35 336 GLU B N 1
ATOM 8712 C CA . GLU B 1 336 ? 17.515 -17.260 -75.932 1.00 20.19 336 GLU B CA 1
ATOM 8713 C C . GLU B 1 336 ? 17.593 -18.606 -75.197 1.00 19.44 336 GLU B C 1
ATOM 8714 O O . GLU B 1 336 ? 17.968 -19.610 -75.790 1.00 19.55 336 GLU B O 1
ATOM 8720 N N . ASP B 1 337 ? 17.212 -18.633 -73.921 1.00 18.09 337 ASP B N 1
ATOM 8721 C CA . ASP B 1 337 ? 17.230 -19.873 -73.135 1.00 16.31 337 ASP B CA 1
ATOM 8722 C C . ASP B 1 337 ? 15.835 -20.116 -72.547 1.00 16.04 337 ASP B C 1
ATOM 8723 O O . ASP B 1 337 ? 15.416 -19.425 -71.611 1.00 15.20 337 ASP B O 1
ATOM 8728 N N . ALA B 1 338 ? 15.132 -21.106 -73.092 1.00 13.66 338 ALA B N 1
ATOM 8729 C CA . ALA B 1 338 ? 13.774 -21.447 -72.669 1.00 15.35 338 ALA B CA 1
ATOM 8730 C C . ALA B 1 338 ? 13.618 -21.872 -71.214 1.00 15.05 338 ALA B C 1
ATOM 8731 O O . ALA B 1 338 ? 12.499 -21.938 -70.704 1.00 15.93 338 ALA B O 1
ATOM 8733 N N . ARG B 1 339 ? 14.728 -22.167 -70.549 1.00 14.42 339 ARG B N 1
ATOM 8734 C CA . ARG B 1 339 ? 14.687 -22.595 -69.152 1.00 13.75 339 ARG B CA 1
ATOM 8735 C C . ARG B 1 339 ? 14.728 -21.417 -68.183 1.00 13.22 339 ARG B C 1
ATOM 8736 O O . ARG B 1 339 ? 14.306 -21.526 -67.033 1.00 12.08 339 ARG B O 1
ATOM 8744 N N . LEU B 1 340 ? 15.229 -20.286 -68.657 1.00 12.33 340 LEU B N 1
ATOM 8745 C CA . LEU B 1 340 ? 15.362 -19.112 -67.808 1.00 13.31 340 LEU B CA 1
ATOM 8746 C C . LEU B 1 340 ? 14.115 -18.254 -67.706 1.00 12.93 340 LEU B C 1
ATOM 8747 O O . LEU B 1 340 ? 13.118 -18.480 -68.389 1.00 13.71 340 LEU B O 1
ATOM 8752 N N . ASN B 1 341 ? 14.181 -17.271 -66.821 1.00 12.10 341 ASN B N 1
ATOM 8753 C CA . ASN B 1 341 ? 13.086 -16.340 -66.636 1.00 11.36 341 ASN B CA 1
ATOM 8754 C C . ASN B 1 341 ? 13.700 -14.990 -66.303 1.00 11.79 341 ASN B C 1
ATOM 8755 O O . ASN B 1 341 ? 14.897 -14.792 -66.509 1.00 11.22 341 ASN B O 1
ATOM 8760 N N . ILE B 1 342 ? 12.897 -14.072 -65.778 1.00 11.47 342 ILE B N 1
ATOM 8761 C CA . ILE B 1 342 ? 13.386 -12.731 -65.489 1.00 11.05 342 ILE B CA 1
ATOM 8762 C C . ILE B 1 342 ? 13.360 -12.335 -64.014 1.00 10.18 342 ILE B C 1
ATOM 8763 O O . ILE B 1 342 ? 12.299 -12.024 -63.467 1.00 10.62 342 ILE B O 1
ATOM 8768 N N . GLY B 1 343 ? 14.526 -12.341 -63.379 1.00 9.03 343 GLY B N 1
ATOM 8769 C CA . GLY B 1 343 ? 14.601 -11.953 -61.982 1.00 9.74 343 GLY B CA 1
ATOM 8770 C C . GLY B 1 343 ? 14.246 -10.482 -61.858 1.00 11.46 343 GLY B C 1
ATOM 8771 O O . GLY B 1 343 ? 14.599 -9.695 -62.742 1.00 12.08 343 GLY B O 1
ATOM 8772 N N . PRO B 1 344 ? 13.548 -10.073 -60.783 1.00 11.89 344 PRO B N 1
ATOM 8773 C CA . PRO B 1 344 ? 13.156 -8.676 -60.580 1.00 12.91 344 PRO B CA 1
ATOM 8774 C C . PRO B 1 344 ? 14.301 -7.693 -60.779 1.00 12.06 344 PRO B C 1
ATOM 8775 O O . PRO B 1 344 ? 14.115 -6.628 -61.359 1.00 12.90 344 PRO B O 1
ATOM 8779 N N . LYS B 1 345 ? 15.489 -8.048 -60.307 1.00 11.32 345 LYS B N 1
ATOM 8780 C CA . LYS B 1 345 ? 16.621 -7.152 -60.474 1.00 11.49 345 LYS B CA 1
ATOM 8781 C C . LYS B 1 345 ? 17.666 -7.737 -61.417 1.00 9.69 345 LYS B C 1
ATOM 8782 O O . LYS B 1 345 ? 18.826 -7.327 -61.418 1.00 8.02 345 LYS B O 1
ATOM 8788 N N . GLY B 1 346 ? 17.224 -8.689 -62.237 1.00 9.58 346 GLY B N 1
ATOM 8789 C CA . GLY B 1 346 ? 18.102 -9.325 -63.204 1.00 8.40 346 GLY B CA 1
ATOM 8790 C C . GLY B 1 346 ? 19.480 -9.684 -62.677 1.00 9.89 346 GLY B C 1
ATOM 8791 O O . GLY B 1 346 ? 19.616 -10.291 -61.616 1.00 10.36 346 GLY B O 1
ATOM 8792 N N . PHE B 1 347 ? 20.509 -9.308 -63.426 1.00 9.18 347 PHE B N 1
ATOM 8793 C CA . PHE B 1 347 ? 21.886 -9.588 -63.042 1.00 10.08 347 PHE B CA 1
ATOM 8794 C C . PHE B 1 347 ? 22.540 -8.327 -62.491 1.00 11.62 347 PHE B C 1
ATOM 8795 O O . PHE B 1 347 ? 23.725 -8.081 -62.725 1.00 12.49 347 PHE B O 1
ATOM 8803 N N . THR B 1 348 ? 21.776 -7.538 -61.741 1.00 10.77 348 THR B N 1
ATOM 8804 C CA . THR B 1 348 ? 22.291 -6.281 -61.209 1.00 10.78 348 THR B CA 1
ATOM 8805 C C . THR B 1 348 ? 22.279 -6.157 -59.686 1.00 11.58 348 THR B C 1
ATOM 8806 O O . THR B 1 348 ? 22.658 -5.116 -59.153 1.00 10.07 348 THR B O 1
ATOM 8810 N N . GLY B 1 349 ? 21.846 -7.206 -58.992 1.00 11.39 349 GLY B N 1
ATOM 8811 C CA . GLY B 1 349 ? 21.804 -7.156 -57.540 1.00 12.59 349 GLY B CA 1
ATOM 8812 C C . GLY B 1 349 ? 21.400 -8.474 -56.906 1.00 13.59 349 GLY B C 1
ATOM 8813 O O . GLY B 1 349 ? 21.286 -9.489 -57.593 1.00 14.62 349 GLY B O 1
ATOM 8814 N N . GLU B 1 350 ? 21.176 -8.464 -55.593 1.00 13.90 350 GLU B N 1
ATOM 8815 C CA . GLU B 1 350 ? 20.793 -9.681 -54.881 1.00 13.24 350 GLU B CA 1
ATOM 8816 C C . GLU B 1 350 ? 19.348 -9.711 -54.392 1.00 13.15 350 GLU B C 1
ATOM 8817 O O . GLU B 1 350 ? 18.724 -10.771 -54.370 1.00 12.86 350 GLU B O 1
ATOM 8823 N N . LYS B 1 351 ? 18.818 -8.555 -54.004 1.00 12.00 351 LYS B N 1
ATOM 8824 C CA . LYS B 1 351 ? 17.452 -8.479 -53.498 1.00 11.35 351 LYS B CA 1
ATOM 8825 C C . LYS B 1 351 ? 16.445 -9.175 -54.417 1.00 11.37 351 LYS B C 1
ATOM 8826 O O . LYS B 1 351 ? 16.406 -8.918 -55.623 1.00 10.01 351 LYS B O 1
ATOM 8832 N N . TYR B 1 352 ? 15.640 -10.050 -53.815 1.00 9.67 352 TYR B N 1
ATOM 8833 C CA . TYR B 1 352 ? 14.620 -10.850 -54.497 1.00 11.93 352 TYR B CA 1
ATOM 8834 C C . TYR B 1 352 ? 15.224 -12.147 -55.053 1.00 12.27 352 TYR B C 1
ATOM 8835 O O . TYR B 1 352 ? 14.502 -13.052 -55.470 1.00 12.34 352 TYR B O 1
ATOM 8844 N N . GLY B 1 353 ? 16.554 -12.226 -55.035 1.00 12.58 353 GLY B N 1
ATOM 8845 C CA . GLY B 1 353 ? 17.257 -13.421 -55.482 1.00 12.30 353 GLY B CA 1
ATOM 8846 C C . GLY B 1 353 ? 17.302 -13.746 -56.964 1.00 14.21 353 GLY B C 1
ATOM 8847 O O . GLY B 1 353 ? 17.781 -14.822 -57.350 1.00 14.05 353 GLY B O 1
ATOM 8848 N N . GLY B 1 354 ? 16.820 -12.835 -57.803 1.00 13.01 354 GLY B N 1
ATOM 8849 C CA . GLY B 1 354 ? 16.829 -13.092 -59.234 1.00 11.87 354 GLY B CA 1
ATOM 8850 C C . GLY B 1 354 ? 15.914 -14.245 -59.613 1.00 11.41 354 GLY B C 1
ATOM 8851 O O . GLY B 1 354 ? 15.990 -14.776 -60.722 1.00 10.81 354 GLY B O 1
ATOM 8852 N N . ALA B 1 355 ? 15.038 -14.625 -58.686 1.00 10.57 355 ALA B N 1
ATOM 8853 C CA . ALA B 1 355 ? 14.094 -15.718 -58.907 1.00 10.86 355 ALA B CA 1
ATOM 8854 C C . ALA B 1 355 ? 12.900 -15.287 -59.755 1.00 11.14 355 ALA B C 1
ATOM 8855 O O . ALA B 1 355 ? 12.775 -14.123 -60.139 1.00 12.66 355 ALA B O 1
ATOM 8857 N N . THR B 1 356 ? 12.018 -16.241 -60.028 1.00 11.17 356 THR B N 1
ATOM 8858 C CA . THR B 1 356 ? 10.826 -16.010 -60.838 1.00 10.64 356 THR B CA 1
ATOM 8859 C C . THR B 1 356 ? 9.649 -15.502 -59.997 1.00 10.98 356 THR B C 1
ATOM 8860 O O . THR B 1 356 ? 9.296 -16.098 -58.978 1.00 11.07 356 THR B O 1
ATOM 8864 N N . TYR B 1 357 ? 9.055 -14.393 -60.437 1.00 10.95 357 TYR B N 1
ATOM 8865 C CA . TYR B 1 357 ? 7.927 -13.755 -59.752 1.00 10.44 357 TYR B CA 1
ATOM 8866 C C . TYR B 1 357 ? 6.742 -13.501 -60.691 1.00 10.94 357 TYR B C 1
ATOM 8867 O O . TYR B 1 357 ? 6.854 -13.654 -61.905 1.00 10.43 357 TYR B O 1
ATOM 8876 N N . TRP B 1 358 ? 5.616 -13.078 -60.122 1.00 9.27 358 TRP B N 1
ATOM 8877 C CA . TRP B 1 358 ? 4.431 -12.786 -60.924 1.00 10.44 358 TRP B CA 1
ATOM 8878 C C . TRP B 1 358 ? 4.709 -11.619 -61.882 1.00 11.25 358 TRP B C 1
ATOM 8879 O O . TRP B 1 358 ? 3.947 -11.373 -62.817 1.00 11.06 358 TRP B O 1
ATOM 8890 N N . ASP B 1 359 ? 5.805 -10.905 -61.633 1.00 9.33 359 ASP B N 1
ATOM 8891 C CA . ASP B 1 359 ? 6.216 -9.775 -62.462 1.00 10.24 359 ASP B CA 1
ATOM 8892 C C . ASP B 1 359 ? 6.206 -10.167 -63.942 1.00 11.82 359 ASP B C 1
ATOM 8893 O O . ASP B 1 359 ? 5.782 -9.398 -64.810 1.00 12.73 359 ASP B O 1
ATOM 8898 N N . THR B 1 360 ? 6.688 -11.372 -64.218 1.00 8.93 360 THR B N 1
ATOM 8899 C CA . THR B 1 360 ? 6.773 -11.862 -65.585 1.00 12.71 360 THR B CA 1
ATOM 8900 C C . THR B 1 360 ? 5.451 -11.869 -66.346 1.00 11.66 360 THR B C 1
ATOM 8901 O O . THR B 1 360 ? 5.322 -11.190 -67.359 1.00 11.36 360 THR B O 1
ATOM 8905 N N . GLU B 1 361 ? 4.466 -12.620 -65.868 1.00 12.79 361 GLU B N 1
ATOM 8906 C CA . GLU B 1 361 ? 3.200 -12.671 -66.582 1.00 15.50 361 GLU B CA 1
ATOM 8907 C C . GLU B 1 361 ? 2.324 -11.424 -66.485 1.00 16.33 361 GLU B C 1
ATOM 8908 O O . GLU B 1 361 ? 1.424 -11.239 -67.298 1.00 17.45 361 GLU B O 1
ATOM 8914 N N . ALA B 1 362 ? 2.592 -10.554 -65.517 1.00 15.70 362 ALA B N 1
ATOM 8915 C CA . ALA B 1 362 ? 1.796 -9.345 -65.371 1.00 14.65 362 ALA B CA 1
ATOM 8916 C C . ALA B 1 362 ? 2.367 -8.159 -66.141 1.00 13.63 362 ALA B C 1
ATOM 8917 O O . ALA B 1 362 ? 1.630 -7.431 -66.806 1.00 13.06 362 ALA B O 1
ATOM 8919 N N . PHE B 1 363 ? 3.679 -7.968 -66.068 1.00 12.06 363 PHE B N 1
ATOM 8920 C CA . PHE B 1 363 ? 4.284 -6.826 -66.732 1.00 12.99 363 PHE B CA 1
ATOM 8921 C C . PHE B 1 363 ? 5.255 -7.101 -67.874 1.00 14.01 363 PHE B C 1
ATOM 8922 O O . PHE B 1 363 ? 5.398 -6.271 -68.768 1.00 16.52 363 PHE B O 1
ATOM 8930 N N . ALA B 1 364 ? 5.918 -8.251 -67.861 1.00 13.71 364 ALA B N 1
ATOM 8931 C CA . ALA B 1 364 ? 6.860 -8.574 -68.928 1.00 13.99 364 ALA B CA 1
ATOM 8932 C C . ALA B 1 364 ? 6.136 -9.012 -70.207 1.00 14.80 364 ALA B C 1
ATOM 8933 O O . ALA B 1 364 ? 6.502 -8.604 -71.311 1.00 14.05 364 ALA B O 1
ATOM 8935 N N . PHE B 1 365 ? 5.105 -9.835 -70.054 1.00 12.21 365 PHE B N 1
ATOM 8936 C CA . PHE B 1 365 ? 4.352 -10.331 -71.205 1.00 14.95 365 PHE B CA 1
ATOM 8937 C C . PHE B 1 365 ? 3.932 -9.281 -72.230 1.00 15.22 365 PHE B C 1
ATOM 8938 O O . PHE B 1 365 ? 4.116 -9.480 -73.428 1.00 14.73 365 PHE B O 1
ATOM 8946 N N . PRO B 1 366 ? 3.357 -8.155 -71.774 1.00 15.19 366 PRO B N 1
ATOM 8947 C CA . PRO B 1 366 ? 2.923 -7.095 -72.691 1.00 15.89 366 PRO B CA 1
ATOM 8948 C C . PRO B 1 366 ? 4.022 -6.643 -73.640 1.00 15.84 366 PRO B C 1
ATOM 8949 O O . PRO B 1 366 ? 3.783 -6.451 -74.831 1.00 17.20 366 PRO B O 1
ATOM 8953 N N . VAL B 1 367 ? 5.229 -6.482 -73.106 1.00 15.12 367 VAL B N 1
ATOM 8954 C CA . VAL B 1 367 ? 6.364 -6.031 -73.902 1.00 13.16 367 VAL B CA 1
ATOM 8955 C C . VAL B 1 367 ? 6.946 -7.094 -74.838 1.00 13.82 367 VAL B C 1
ATOM 8956 O O . VAL B 1 367 ? 7.188 -6.815 -76.014 1.00 13.87 367 VAL B O 1
ATOM 8960 N N . TYR B 1 368 ? 7.177 -8.306 -74.338 1.00 12.13 368 TYR B N 1
ATOM 8961 C CA . TYR B 1 368 ? 7.754 -9.342 -75.194 1.00 13.10 368 TYR B CA 1
ATOM 8962 C C . TYR B 1 368 ? 6.813 -9.764 -76.321 1.00 13.61 368 TYR B C 1
ATOM 8963 O O . TYR B 1 368 ? 7.258 -10.206 -77.383 1.00 14.33 368 TYR B O 1
ATOM 8972 N N . LEU B 1 369 ? 5.514 -9.619 -76.087 1.00 12.65 369 LEU B N 1
ATOM 8973 C CA . LEU B 1 369 ? 4.514 -9.940 -77.100 1.00 14.24 369 LEU B CA 1
ATOM 8974 C C . LEU B 1 369 ? 4.621 -8.892 -78.209 1.00 13.88 369 LEU B C 1
ATOM 8975 O O . LEU B 1 369 ? 4.466 -9.196 -79.396 1.00 14.70 369 LEU B O 1
ATOM 8980 N N . GLY B 1 370 ? 4.899 -7.656 -77.804 1.00 14.35 370 GLY B N 1
ATOM 8981 C CA . GLY B 1 370 ? 5.001 -6.563 -78.750 1.00 14.10 370 GLY B CA 1
ATOM 8982 C C . GLY B 1 370 ? 6.284 -6.429 -79.550 1.00 16.03 370 GLY B C 1
ATOM 8983 O O . GLY B 1 370 ? 6.231 -5.971 -80.687 1.00 16.32 370 GLY B O 1
ATOM 8984 N N . ILE B 1 371 ? 7.429 -6.827 -78.997 1.00 15.15 371 ILE B N 1
ATOM 8985 C CA . ILE B 1 371 ? 8.678 -6.665 -79.736 1.00 17.08 371 ILE B CA 1
ATOM 8986 C C . ILE B 1 371 ? 9.512 -7.903 -80.018 1.00 15.83 371 ILE B C 1
ATOM 8987 O O . ILE B 1 371 ? 10.592 -7.791 -80.594 1.00 16.21 371 ILE B O 1
ATOM 8992 N N . THR B 1 372 ? 9.040 -9.078 -79.613 1.00 16.00 372 THR B N 1
ATOM 8993 C CA . THR B 1 372 ? 9.796 -10.293 -79.883 1.00 15.07 372 THR B CA 1
ATOM 8994 C C . THR B 1 372 ? 8.919 -11.390 -80.465 1.00 15.21 372 THR B C 1
ATOM 8995 O O . THR B 1 372 ? 7.688 -11.306 -80.429 1.00 13.53 372 THR B O 1
ATOM 8999 N N . ASP B 1 373 ? 9.567 -12.407 -81.024 1.00 14.77 373 ASP B N 1
ATOM 9000 C CA . ASP B 1 373 ? 8.863 -13.534 -81.619 1.00 17.55 373 ASP B CA 1
ATOM 9001 C C . ASP B 1 373 ? 7.884 -14.096 -80.586 1.00 16.65 373 ASP B C 1
ATOM 9002 O O . ASP B 1 373 ? 8.225 -14.246 -79.411 1.00 16.82 373 ASP B O 1
ATOM 9007 N N . PRO B 1 374 ? 6.650 -14.409 -81.012 1.00 16.04 374 PRO B N 1
ATOM 9008 C CA . PRO B 1 374 ? 5.634 -14.950 -80.106 1.00 14.85 374 PRO B CA 1
ATOM 9009 C C . PRO B 1 374 ? 6.052 -16.248 -79.411 1.00 15.95 374 PRO B C 1
ATOM 9010 O O . PRO B 1 374 ? 5.451 -16.650 -78.414 1.00 13.69 374 PRO B O 1
ATOM 9014 N N . LYS B 1 375 ? 7.083 -16.901 -79.935 1.00 15.58 375 LYS B N 1
ATOM 9015 C CA . LYS B 1 375 ? 7.560 -18.140 -79.336 1.00 18.39 375 LYS B CA 1
ATOM 9016 C C . LYS B 1 375 ? 8.218 -17.886 -77.979 1.00 16.51 375 LYS B C 1
ATOM 9017 O O . LYS B 1 375 ? 8.319 -18.790 -77.151 1.00 15.04 375 LYS B O 1
ATOM 9023 N N . VAL B 1 376 ? 8.661 -16.653 -77.754 1.00 16.07 376 VAL B N 1
ATOM 9024 C CA . VAL B 1 376 ? 9.289 -16.292 -76.487 1.00 14.83 376 VAL B CA 1
ATOM 9025 C C . VAL B 1 376 ? 8.256 -16.331 -75.365 1.00 14.69 376 VAL B C 1
ATOM 9026 O O . VAL B 1 376 ? 8.455 -16.993 -74.347 1.00 14.17 376 VAL B O 1
ATOM 9030 N N . THR B 1 377 ? 7.149 -15.623 -75.558 1.00 15.72 377 THR B N 1
ATOM 9031 C CA . THR B 1 377 ? 6.086 -15.592 -74.562 1.00 16.04 377 THR B CA 1
ATOM 9032 C C . THR B 1 377 ? 5.425 -16.961 -74.418 1.00 16.84 377 THR B C 1
ATOM 9033 O O . THR B 1 377 ? 5.075 -17.372 -73.308 1.00 16.31 377 THR B O 1
ATOM 9037 N N . ARG B 1 378 ? 5.268 -17.676 -75.532 1.00 16.27 378 ARG B N 1
ATOM 9038 C CA . ARG B 1 378 ? 4.654 -19.003 -75.489 1.00 16.42 378 ARG B CA 1
ATOM 9039 C C . ARG B 1 378 ? 5.475 -19.899 -74.570 1.00 17.36 378 ARG B C 1
ATOM 9040 O O . ARG B 1 378 ? 4.934 -20.738 -73.848 1.00 16.47 378 ARG B O 1
ATOM 9048 N N . ASN B 1 379 ? 6.791 -19.717 -74.598 1.00 17.96 379 ASN B N 1
ATOM 9049 C CA . ASN B 1 379 ? 7.665 -20.515 -73.762 1.00 18.61 379 ASN B CA 1
ATOM 9050 C C . ASN B 1 379 ? 7.572 -20.094 -72.298 1.00 18.68 379 ASN B C 1
ATOM 9051 O O . ASN B 1 379 ? 7.711 -20.920 -71.401 1.00 17.89 379 ASN B O 1
ATOM 9056 N N . LEU B 1 380 ? 7.339 -18.807 -72.055 1.00 18.89 380 LEU B N 1
ATOM 9057 C CA . LEU B 1 380 ? 7.205 -18.328 -70.683 1.00 17.30 380 LEU B CA 1
ATOM 9058 C C . LEU B 1 380 ? 5.937 -18.941 -70.077 1.00 16.44 380 LEU B C 1
ATOM 9059 O O . LEU B 1 380 ? 5.821 -19.098 -68.859 1.00 15.44 380 LEU B O 1
ATOM 9064 N N . LEU B 1 381 ? 4.987 -19.291 -70.939 1.00 16.91 381 LEU B N 1
ATOM 9065 C CA . LEU B 1 381 ? 3.752 -19.928 -70.486 1.00 18.46 381 LEU B CA 1
ATOM 9066 C C . LEU B 1 381 ? 4.081 -21.378 -70.095 1.00 19.23 381 LEU B C 1
ATOM 9067 O O . LEU B 1 381 ? 3.686 -21.858 -69.027 1.00 17.51 381 LEU B O 1
ATOM 9072 N N . MET B 1 382 ? 4.817 -22.066 -70.964 1.00 18.55 382 MET B N 1
ATOM 9073 C CA . MET B 1 382 ? 5.210 -23.450 -70.709 1.00 18.98 382 MET B CA 1
ATOM 9074 C C . MET B 1 382 ? 6.092 -23.562 -69.473 1.00 17.51 382 MET B C 1
ATOM 9075 O O . MET B 1 382 ? 6.092 -24.584 -68.791 1.00 17.08 382 MET B O 1
ATOM 9080 N N . TYR B 1 383 ? 6.851 -22.508 -69.197 1.00 17.78 383 TYR B N 1
ATOM 9081 C CA . TYR B 1 383 ? 7.726 -22.477 -68.034 1.00 16.92 383 TYR B CA 1
ATOM 9082 C C . TYR B 1 383 ? 6.911 -22.824 -66.782 1.00 16.19 383 TYR B C 1
ATOM 9083 O O . TYR B 1 383 ? 7.353 -23.601 -65.935 1.00 15.72 383 TYR B O 1
ATOM 9092 N N . ARG B 1 384 ? 5.717 -22.245 -66.677 1.00 15.80 384 ARG B N 1
ATOM 9093 C CA . ARG B 1 384 ? 4.829 -22.485 -65.539 1.00 13.67 384 ARG B CA 1
ATOM 9094 C C . ARG B 1 384 ? 4.193 -23.873 -65.618 1.00 13.53 384 ARG B C 1
ATOM 9095 O O . ARG B 1 384 ? 4.072 -24.576 -64.608 1.00 11.39 384 ARG B O 1
ATOM 9103 N N . TYR B 1 385 ? 3.773 -24.261 -66.818 1.00 11.77 385 TYR B N 1
ATOM 9104 C CA . TYR B 1 385 ? 3.165 -25.571 -67.004 1.00 13.71 385 TYR B CA 1
ATOM 9105 C C . TYR B 1 385 ? 4.123 -26.641 -66.492 1.00 12.80 385 TYR B C 1
ATOM 9106 O O . TYR B 1 385 ? 3.719 -27.563 -65.789 1.00 14.38 385 TYR B O 1
ATOM 9115 N N . LYS B 1 386 ? 5.394 -26.505 -66.854 1.00 11.54 386 LYS B N 1
ATOM 9116 C CA . LYS B 1 386 ? 6.414 -27.466 -66.445 1.00 14.09 386 LYS B CA 1
ATOM 9117 C C . LYS B 1 386 ? 6.683 -27.468 -64.945 1.00 13.62 386 LYS B C 1
ATOM 9118 O O . LYS B 1 386 ? 7.404 -28.331 -64.449 1.00 14.02 386 LYS B O 1
ATOM 9124 N N . GLN B 1 387 ? 6.107 -26.508 -64.226 1.00 12.74 387 GLN B N 1
ATOM 9125 C CA . GLN B 1 387 ? 6.301 -26.436 -62.782 1.00 12.79 387 GLN B CA 1
ATOM 9126 C C . GLN B 1 387 ? 5.007 -26.671 -62.000 1.00 13.53 387 GLN B C 1
ATOM 9127 O O . GLN B 1 387 ? 4.892 -26.281 -60.839 1.00 12.02 387 GLN B O 1
ATOM 9133 N N . LEU B 1 388 ? 4.037 -27.313 -62.645 1.00 11.43 388 LEU B N 1
ATOM 9134 C CA . LEU B 1 388 ? 2.768 -27.613 -61.998 1.00 13.34 388 LEU B CA 1
ATOM 9135 C C . LEU B 1 388 ? 2.968 -28.512 -60.782 1.00 13.37 388 LEU B C 1
ATOM 9136 O O . LEU B 1 388 ? 2.268 -28.369 -59.782 1.00 13.13 388 LEU B O 1
ATOM 9141 N N . ASP B 1 389 ? 3.918 -29.440 -60.870 1.00 13.52 389 ASP B N 1
ATOM 9142 C CA . ASP B 1 389 ? 4.199 -30.345 -59.758 1.00 15.08 389 ASP B CA 1
ATOM 9143 C C . ASP B 1 389 ? 4.499 -29.548 -58.488 1.00 15.16 389 ASP B C 1
ATOM 9144 O O . ASP B 1 389 ? 3.990 -29.859 -57.409 1.00 13.77 389 ASP B O 1
ATOM 9149 N N . GLY B 1 390 ? 5.330 -28.519 -58.630 1.00 13.48 390 GLY B N 1
ATOM 9150 C CA . GLY B 1 390 ? 5.667 -27.678 -57.498 1.00 14.60 390 GLY B CA 1
ATOM 9151 C C . GLY B 1 390 ? 4.466 -26.890 -57.004 1.00 14.16 390 GLY B C 1
ATOM 9152 O O . GLY B 1 390 ? 4.337 -26.637 -55.804 1.00 14.74 390 GLY B O 1
ATOM 9153 N N . ALA B 1 391 ? 3.583 -26.496 -57.920 1.00 12.45 391 ALA B N 1
ATOM 9154 C CA . ALA B 1 391 ? 2.396 -25.732 -57.537 1.00 12.57 391 ALA B CA 1
ATOM 9155 C C . ALA B 1 391 ? 1.455 -26.587 -56.690 1.00 13.07 391 ALA B C 1
ATOM 9156 O O . ALA B 1 391 ? 0.817 -26.087 -55.767 1.00 13.13 391 ALA B O 1
ATOM 9158 N N . TYR B 1 392 ? 1.372 -27.877 -57.009 1.00 13.40 392 TYR B N 1
ATOM 9159 C CA . TYR B 1 392 ? 0.523 -28.795 -56.255 1.00 11.93 392 TYR B CA 1
ATOM 9160 C C . TYR B 1 392 ? 1.073 -28.872 -54.833 1.00 11.60 392 TYR B C 1
ATOM 9161 O O . TYR B 1 392 ? 0.321 -28.886 -53.858 1.00 11.43 392 TYR B O 1
ATOM 9170 N N . ILE B 1 393 ? 2.396 -28.914 -54.723 1.00 11.53 393 ILE B N 1
ATOM 9171 C CA . ILE B 1 393 ? 3.045 -28.982 -53.422 1.00 12.42 393 ILE B CA 1
ATOM 9172 C C . ILE B 1 393 ? 2.793 -27.718 -52.599 1.00 12.12 393 ILE B C 1
ATOM 9173 O O . ILE B 1 393 ? 2.487 -27.796 -51.404 1.00 10.83 393 ILE B O 1
ATOM 9178 N N . ASN B 1 394 ? 2.905 -26.559 -53.241 1.00 12.18 394 ASN B N 1
ATOM 9179 C CA . ASN B 1 394 ? 2.685 -25.292 -52.551 1.00 11.70 394 ASN B CA 1
ATOM 9180 C C . ASN B 1 394 ? 1.280 -25.224 -51.966 1.00 12.13 394 ASN B C 1
ATOM 9181 O O . ASN B 1 394 ? 1.090 -24.781 -50.831 1.00 12.54 394 ASN B O 1
ATOM 9186 N N . ALA B 1 395 ? 0.299 -25.668 -52.745 1.00 10.75 395 ALA B N 1
ATOM 9187 C CA . ALA B 1 395 ? -1.092 -25.655 -52.301 1.00 10.35 395 ALA B CA 1
ATOM 9188 C C . ALA B 1 395 ? -1.281 -26.617 -51.132 1.00 11.71 395 ALA B C 1
ATOM 9189 O O . ALA B 1 395 ? -1.997 -26.315 -50.171 1.00 10.41 395 ALA B O 1
ATOM 9191 N N . GLN B 1 396 ? -0.625 -27.772 -51.214 1.00 11.43 396 GLN B N 1
ATOM 9192 C CA . GLN B 1 396 ? -0.722 -28.780 -50.165 1.00 14.09 396 GLN B CA 1
ATOM 9193 C C . GLN B 1 396 ? -0.086 -28.295 -48.860 1.00 13.16 396 GLN B C 1
ATOM 9194 O O . GLN B 1 396 ? -0.517 -28.682 -47.775 1.00 12.80 396 GLN B O 1
ATOM 9200 N N . GLU B 1 397 ? 0.934 -27.447 -48.963 1.00 12.33 397 GLU B N 1
ATOM 9201 C CA . GLU B 1 397 ? 1.580 -26.910 -47.771 1.00 12.36 397 GLU B CA 1
ATOM 9202 C C . GLU B 1 397 ? 0.603 -26.033 -46.991 1.00 11.44 397 GLU B C 1
ATOM 9203 O O . GLU B 1 397 ? 0.798 -25.778 -45.803 1.00 11.33 397 GLU B O 1
ATOM 9209 N N . GLN B 1 398 ? -0.443 -25.571 -47.668 1.00 7.90 398 GLN B N 1
ATOM 9210 C CA . GLN B 1 398 ? -1.456 -24.740 -47.034 1.00 9.53 398 GLN B CA 1
ATOM 9211 C C . GLN B 1 398 ? -2.780 -25.490 -46.936 1.00 10.35 398 GLN B C 1
ATOM 9212 O O . GLN B 1 398 ? -3.822 -24.896 -46.673 1.00 10.47 398 GLN B O 1
ATOM 9218 N N . GLY B 1 399 ? -2.729 -26.805 -47.147 1.00 11.72 399 GLY B N 1
ATOM 9219 C CA . GLY B 1 399 ? -3.932 -27.616 -47.060 1.00 11.67 399 GLY B CA 1
ATOM 9220 C C . GLY B 1 399 ? -4.992 -27.271 -48.089 1.00 13.65 399 GLY B C 1
ATOM 9221 O O . GLY B 1 399 ? -6.191 -27.350 -47.810 1.00 13.95 399 GLY B O 1
ATOM 9222 N N . LEU B 1 400 ? -4.553 -26.891 -49.285 1.00 14.00 400 LEU B N 1
ATOM 9223 C CA . LEU B 1 400 ? -5.469 -26.537 -50.360 1.00 13.71 400 LEU B CA 1
ATOM 9224 C C . LEU B 1 400 ? -5.270 -27.437 -51.574 1.00 14.15 400 LEU B C 1
ATOM 9225 O O . LEU B 1 400 ? -4.170 -27.937 -51.813 1.00 12.10 400 LEU B O 1
ATOM 9230 N N . LYS B 1 401 ? -6.343 -27.639 -52.336 1.00 14.75 401 LYS B N 1
ATOM 9231 C CA . LYS B 1 401 ? -6.281 -28.474 -53.531 1.00 15.20 401 LYS B CA 1
ATOM 9232 C C . LYS B 1 401 ? -5.868 -27.620 -54.725 1.00 15.42 401 LYS B C 1
ATOM 9233 O O . LYS B 1 401 ? -5.704 -26.404 -54.605 1.00 16.06 401 LYS B O 1
ATOM 9239 N N . GLY B 1 402 ? -5.701 -28.259 -55.876 1.00 13.41 402 GLY B N 1
ATOM 9240 C CA . GLY B 1 402 ? -5.317 -27.530 -57.068 1.00 12.08 402 GLY B CA 1
ATOM 9241 C C . GLY B 1 402 ? -3.868 -27.086 -57.075 1.00 12.84 402 GLY B C 1
ATOM 9242 O O . GLY B 1 402 ? -3.032 -27.612 -56.343 1.00 11.19 402 GLY B O 1
ATOM 9243 N N . ALA B 1 403 ? -3.574 -26.095 -57.904 1.00 11.75 403 ALA B N 1
ATOM 9244 C CA . ALA B 1 403 ? -2.220 -25.589 -58.024 1.00 11.26 403 ALA B CA 1
ATOM 9245 C C . ALA B 1 403 ? -2.069 -24.182 -57.470 1.00 10.44 403 ALA B C 1
ATOM 9246 O O . ALA B 1 403 ? -2.848 -23.288 -57.799 1.00 11.53 403 ALA B O 1
ATOM 9248 N N . LEU B 1 404 ? -1.071 -23.987 -56.619 1.00 10.36 404 LEU B N 1
ATOM 9249 C CA . LEU B 1 404 ? -0.802 -22.656 -56.092 1.00 10.08 404 LEU B CA 1
ATOM 9250 C C . LEU B 1 404 ? 0.588 -22.282 -56.567 1.00 9.72 404 LEU B C 1
ATOM 9251 O O . LEU B 1 404 ? 1.586 -22.744 -56.020 1.00 10.48 404 LEU B O 1
ATOM 9256 N N . PHE B 1 405 ? 0.660 -21.473 -57.612 1.00 10.76 405 PHE B N 1
ATOM 9257 C CA . PHE B 1 405 ? 1.955 -21.056 -58.098 1.00 9.07 405 PHE B CA 1
ATOM 9258 C C . PHE B 1 405 ? 2.583 -20.211 -57.003 1.00 8.97 405 PHE B C 1
ATOM 9259 O O . PHE B 1 405 ? 1.904 -19.435 -56.337 1.00 9.08 405 PHE B O 1
ATOM 9267 N N . PRO B 1 406 ? 3.892 -20.373 -56.791 1.00 10.82 406 PRO B N 1
ATOM 9268 C CA . PRO B 1 406 ? 4.645 -19.653 -55.766 1.00 9.41 406 PRO B CA 1
ATOM 9269 C C . PRO B 1 406 ? 4.852 -18.175 -56.021 1.00 10.43 406 PRO B C 1
ATOM 9270 O O . PRO B 1 406 ? 4.725 -17.690 -57.146 1.00 8.98 406 PRO B O 1
ATOM 9274 N N . MET B 1 407 ? 5.189 -17.466 -54.951 1.00 10.40 407 MET B N 1
ATOM 9275 C CA . MET B 1 407 ? 5.477 -16.047 -55.037 1.00 9.77 407 MET B CA 1
ATOM 9276 C C . MET B 1 407 ? 6.892 -15.941 -55.603 1.00 10.02 407 MET B C 1
ATOM 9277 O O . MET B 1 407 ? 7.173 -15.110 -56.464 1.00 9.11 407 MET B O 1
ATOM 9282 N N . VAL B 1 408 ? 7.773 -16.812 -55.114 1.00 11.52 408 VAL B N 1
ATOM 9283 C CA . VAL B 1 408 ? 9.181 -16.827 -55.517 1.00 11.20 408 VAL B CA 1
ATOM 9284 C C . VAL B 1 408 ? 9.620 -18.265 -55.830 1.00 13.91 408 VAL B C 1
ATOM 9285 O O . VAL B 1 408 ? 9.353 -19.174 -55.041 1.00 13.24 408 VAL B O 1
ATOM 9289 N N . THR B 1 409 ? 10.305 -18.480 -56.955 1.00 11.79 409 THR B N 1
ATOM 9290 C CA . THR B 1 409 ? 10.718 -19.843 -57.296 1.00 12.18 409 THR B CA 1
ATOM 9291 C C . THR B 1 409 ? 11.760 -19.990 -58.411 1.00 13.40 409 THR B C 1
ATOM 9292 O O . THR B 1 409 ? 11.989 -19.070 -59.205 1.00 12.54 409 THR B O 1
ATOM 9296 N N . PHE B 1 410 ? 12.387 -21.164 -58.447 1.00 12.95 410 PHE B N 1
ATOM 9297 C CA . PHE B 1 410 ? 13.354 -21.514 -59.479 1.00 12.68 410 PHE B CA 1
ATOM 9298 C C . PHE B 1 410 ? 12.956 -22.868 -60.074 1.00 13.75 410 PHE B C 1
ATOM 9299 O O . PHE B 1 410 ? 13.159 -23.112 -61.265 1.00 12.76 410 PHE B O 1
ATOM 9307 N N . ASP B 1 411 ? 12.376 -23.738 -59.247 1.00 14.27 411 ASP B N 1
ATOM 9308 C CA . ASP B 1 411 ? 11.968 -25.073 -59.700 1.00 16.31 411 ASP B CA 1
ATOM 9309 C C . ASP B 1 411 ? 10.478 -25.345 -59.555 1.00 14.61 411 ASP B C 1
ATOM 9310 O O . ASP B 1 411 ? 10.017 -26.458 -59.814 1.00 15.86 411 ASP B O 1
ATOM 9315 N N . GLY B 1 412 ? 9.728 -24.340 -59.129 1.00 13.78 412 GLY B N 1
ATOM 9316 C CA . GLY B 1 412 ? 8.304 -24.530 -58.953 1.00 13.15 412 GLY B CA 1
ATOM 9317 C C . GLY B 1 412 ? 7.872 -24.498 -57.498 1.00 12.07 412 GLY B C 1
ATOM 9318 O O . GLY B 1 412 ? 6.722 -24.175 -57.202 1.00 11.14 412 GLY B O 1
ATOM 9319 N N . ILE B 1 413 ? 8.788 -24.833 -56.590 1.00 11.82 413 ILE B N 1
ATOM 9320 C CA . ILE B 1 413 ? 8.492 -24.838 -55.156 1.00 12.12 413 ILE B CA 1
ATOM 9321 C C . ILE B 1 413 ? 8.641 -23.425 -54.578 1.00 11.90 413 ILE B C 1
ATOM 9322 O O . ILE B 1 413 ? 9.545 -22.684 -54.961 1.00 12.33 413 ILE B O 1
ATOM 9327 N N . GLU B 1 414 ? 7.756 -23.058 -53.655 1.00 11.31 414 GLU B N 1
ATOM 9328 C CA . GLU B 1 414 ? 7.809 -21.730 -53.036 1.00 11.92 414 GLU B CA 1
ATOM 9329 C C . GLU B 1 414 ? 9.146 -21.462 -52.342 1.00 10.90 414 GLU B C 1
ATOM 9330 O O . GLU B 1 414 ? 9.798 -22.384 -51.843 1.00 10.10 414 GLU B O 1
ATOM 9336 N N . CYS B 1 415 ? 9.541 -20.193 -52.307 1.00 10.56 415 CYS B N 1
ATOM 9337 C CA . CYS B 1 415 ? 10.786 -19.785 -51.660 1.00 10.50 415 CYS B CA 1
ATOM 9338 C C . CYS B 1 415 ? 10.583 -18.642 -50.665 1.00 11.00 415 CYS B C 1
ATOM 9339 O O . CYS B 1 415 ? 11.410 -18.439 -49.772 1.00 12.09 415 CYS B O 1
ATOM 9342 N N . HIS B 1 416 ? 9.497 -17.888 -50.813 1.00 9.08 416 HIS B N 1
ATOM 9343 C CA . HIS B 1 416 ? 9.278 -16.758 -49.918 1.00 9.99 416 HIS B CA 1
ATOM 9344 C C . HIS B 1 416 ? 8.900 -17.141 -48.488 1.00 10.34 416 HIS B C 1
ATOM 9345 O O . HIS B 1 416 ? 8.195 -18.123 -48.256 1.00 9.84 416 HIS B O 1
ATOM 9352 N N . ASN B 1 417 ? 9.354 -16.328 -47.537 1.00 10.10 417 ASN B N 1
ATOM 9353 C CA . ASN B 1 417 ? 9.155 -16.603 -46.120 1.00 11.07 417 ASN B CA 1
ATOM 9354 C C . ASN B 1 417 ? 8.452 -15.549 -45.260 1.00 11.75 417 ASN B C 1
ATOM 9355 O O . ASN B 1 417 ? 9.008 -15.090 -44.266 1.00 10.27 417 ASN B O 1
ATOM 9360 N N . GLU B 1 418 ? 7.240 -15.167 -45.639 1.00 10.87 418 GLU B N 1
ATOM 9361 C CA . GLU B 1 418 ? 6.445 -14.208 -44.871 1.00 11.72 418 GLU B CA 1
ATOM 9362 C C . GLU B 1 418 ? 5.020 -14.677 -45.083 1.00 11.59 418 GLU B C 1
ATOM 9363 O O . GLU B 1 418 ? 4.539 -14.697 -46.220 1.00 11.43 418 GLU B O 1
ATOM 9369 N N . TRP B 1 419 ? 4.339 -15.060 -44.010 1.00 11.39 419 TRP B N 1
ATOM 9370 C CA . TRP B 1 419 ? 2.983 -15.562 -44.173 1.00 12.26 419 TRP B CA 1
ATOM 9371 C C . TRP B 1 419 ? 2.042 -14.635 -44.942 1.00 12.74 419 TRP B C 1
ATOM 9372 O O . TRP B 1 419 ? 1.226 -15.120 -45.728 1.00 13.88 419 TRP B O 1
ATOM 9383 N N . GLU B 1 420 ? 2.164 -13.321 -44.747 1.00 11.31 420 GLU B N 1
ATOM 9384 C CA . GLU B 1 420 ? 1.286 -12.368 -45.440 1.00 12.52 420 GLU B CA 1
ATOM 9385 C C . GLU B 1 420 ? 1.503 -12.370 -46.952 1.00 12.75 420 GLU B C 1
ATOM 9386 O O . GLU B 1 420 ? 0.618 -11.968 -47.708 1.00 14.21 420 GLU B O 1
ATOM 9392 N N . ILE B 1 421 ? 2.686 -12.790 -47.387 1.00 10.04 421 ILE B N 1
ATOM 9393 C CA . ILE B 1 421 ? 2.998 -12.825 -48.815 1.00 9.56 421 ILE B CA 1
ATOM 9394 C C . ILE B 1 421 ? 2.975 -14.257 -49.333 1.00 9.88 421 ILE B C 1
ATOM 9395 O O . ILE B 1 421 ? 2.250 -14.576 -50.271 1.00 8.68 421 ILE B O 1
ATOM 9400 N N . THR B 1 422 ? 3.770 -15.114 -48.703 1.00 10.82 422 THR B N 1
ATOM 9401 C CA . THR B 1 422 ? 3.868 -16.521 -49.074 1.00 11.33 422 THR B CA 1
ATOM 9402 C C . THR B 1 422 ? 2.522 -17.236 -49.181 1.00 11.09 422 THR B C 1
ATOM 9403 O O . THR B 1 422 ? 2.207 -17.844 -50.207 1.00 10.34 422 THR B O 1
ATOM 9407 N N . PHE B 1 423 ? 1.741 -17.177 -48.110 1.00 7.75 423 PHE B N 1
ATOM 9408 C CA . PHE B 1 423 ? 0.446 -17.849 -48.068 1.00 9.02 423 PHE B CA 1
ATOM 9409 C C . PHE B 1 423 ? -0.720 -17.011 -48.599 1.00 9.73 423 PHE B C 1
ATOM 9410 O O . PHE B 1 423 ? -1.660 -17.555 -49.186 1.00 9.47 423 PHE B O 1
ATOM 9418 N N . GLU B 1 424 ? -0.660 -15.696 -48.385 1.00 8.93 424 GLU B N 1
ATOM 9419 C CA . GLU B 1 424 ? -1.766 -14.814 -48.752 1.00 8.47 424 GLU B CA 1
ATOM 9420 C C . GLU B 1 424 ? -1.781 -13.975 -50.028 1.00 7.76 424 GLU B C 1
ATOM 9421 O O . GLU B 1 424 ? -2.850 -13.537 -50.438 1.00 11.22 424 GLU B O 1
ATOM 9427 N N . GLU B 1 425 ? -0.640 -13.721 -50.659 1.00 8.54 425 GLU B N 1
ATOM 9428 C CA . GLU B 1 425 ? -0.686 -12.925 -51.884 1.00 9.63 425 GLU B CA 1
ATOM 9429 C C . GLU B 1 425 ? -1.003 -13.883 -53.032 1.00 10.45 425 GLU B C 1
ATOM 9430 O O . GLU B 1 425 ? -0.175 -14.148 -53.904 1.00 9.27 425 GLU B O 1
ATOM 9436 N N . ILE B 1 426 ? -2.232 -14.389 -53.018 1.00 9.45 426 ILE B N 1
ATOM 9437 C CA . ILE B 1 426 ? -2.680 -15.356 -54.004 1.00 9.89 426 ILE B CA 1
ATOM 9438 C C . ILE B 1 426 ? -3.191 -14.829 -55.340 1.00 9.93 426 ILE B C 1
ATOM 9439 O O . ILE B 1 426 ? -3.508 -15.623 -56.225 1.00 11.00 426 ILE B O 1
ATOM 9444 N N . HIS B 1 427 ? -3.273 -13.512 -55.502 1.00 9.98 427 HIS B N 1
ATOM 9445 C CA . HIS B 1 427 ? -3.740 -12.962 -56.773 1.00 9.42 427 HIS B CA 1
ATOM 9446 C C . HIS B 1 427 ? -2.830 -13.448 -57.895 1.00 10.70 427 HIS B C 1
ATOM 9447 O O . HIS B 1 427 ? -3.241 -13.520 -59.056 1.00 8.68 427 HIS B O 1
ATOM 9454 N N . ARG B 1 428 ? -1.592 -13.786 -57.533 1.00 9.81 428 ARG B N 1
ATOM 9455 C CA . ARG B 1 428 ? -0.605 -14.258 -58.495 1.00 9.80 428 ARG B CA 1
ATOM 9456 C C . ARG B 1 428 ? -1.132 -15.418 -59.340 1.00 11.83 428 ARG B C 1
ATOM 9457 O O . ARG B 1 428 ? -0.807 -15.526 -60.528 1.00 11.65 428 ARG B O 1
ATOM 9465 N N . ASN B 1 429 ? -1.944 -16.282 -58.734 1.00 11.64 429 ASN B N 1
ATOM 9466 C CA . ASN B 1 429 ? -2.523 -17.401 -59.472 1.00 11.95 429 ASN B CA 1
ATOM 9467 C C . ASN B 1 429 ? -3.366 -16.808 -60.603 1.00 12.84 429 ASN B C 1
ATOM 9468 O O . ASN B 1 429 ? -3.352 -17.307 -61.728 1.00 14.58 429 ASN B O 1
ATOM 9473 N N . GLY B 1 430 ? -4.088 -15.732 -60.293 1.00 11.51 430 GLY B N 1
ATOM 9474 C CA . GLY B 1 430 ? -4.921 -15.075 -61.286 1.00 8.85 430 GLY B CA 1
ATOM 9475 C C . GLY B 1 430 ? -4.110 -14.423 -62.395 1.00 11.75 430 GLY B C 1
ATOM 9476 O O . GLY B 1 430 ? -4.508 -14.442 -63.559 1.00 11.50 430 GLY B O 1
ATOM 9477 N N . ASP B 1 431 ? -2.967 -13.845 -62.041 1.00 11.86 431 ASP B N 1
ATOM 9478 C CA . ASP B 1 431 ? -2.104 -13.202 -63.027 1.00 12.10 431 ASP B CA 1
ATOM 9479 C C . ASP B 1 431 ? -1.506 -14.249 -63.974 1.00 11.78 431 ASP B C 1
ATOM 9480 O O . ASP B 1 431 ? -1.351 -14.007 -65.174 1.00 11.62 431 ASP B O 1
ATOM 9485 N N . ILE B 1 432 ? -1.165 -15.406 -63.417 1.00 11.66 432 ILE B N 1
ATOM 9486 C CA . ILE B 1 432 ? -0.589 -16.500 -64.190 1.00 12.37 432 ILE B CA 1
ATOM 9487 C C . ILE B 1 432 ? -1.591 -16.940 -65.248 1.00 11.15 432 ILE B C 1
ATOM 9488 O O . ILE B 1 432 ? -1.239 -17.135 -66.411 1.00 12.09 432 ILE B O 1
ATOM 9493 N N . ALA B 1 433 ? -2.843 -17.103 -64.831 1.00 11.09 433 ALA B N 1
ATOM 9494 C CA . ALA B 1 433 ? -3.906 -17.524 -65.737 1.00 10.04 433 ALA B CA 1
ATOM 9495 C C . ALA B 1 433 ? -4.191 -16.463 -66.804 1.00 11.57 433 ALA B C 1
ATOM 9496 O O . ALA B 1 433 ? -4.417 -16.787 -67.976 1.00 12.40 433 ALA B O 1
ATOM 9498 N N . PHE B 1 434 ? -4.168 -15.196 -66.408 1.00 10.79 434 PHE B N 1
ATOM 9499 C CA . PHE B 1 434 ? -4.440 -14.121 -67.353 1.00 12.07 434 PHE B CA 1
ATOM 9500 C C . PHE B 1 434 ? -3.408 -14.069 -68.477 1.00 11.50 434 PHE B C 1
ATOM 9501 O O . PHE B 1 434 ? -3.735 -13.725 -69.614 1.00 12.58 434 PHE B O 1
ATOM 9509 N N . ALA B 1 435 ? -2.164 -14.410 -68.158 1.00 10.13 435 ALA B N 1
ATOM 9510 C CA . ALA B 1 435 ? -1.097 -14.406 -69.153 1.00 11.00 435 ALA B CA 1
ATOM 9511 C C . ALA B 1 435 ? -1.424 -15.356 -70.314 1.00 12.83 435 ALA B C 1
ATOM 9512 O O . ALA B 1 435 ? -1.080 -15.084 -71.470 1.00 12.66 435 ALA B O 1
ATOM 9514 N N . ILE B 1 436 ? -2.079 -16.472 -69.998 1.00 12.42 436 ILE B N 1
ATOM 9515 C CA . ILE B 1 436 ? -2.463 -17.447 -71.012 1.00 13.79 436 ILE B CA 1
ATOM 9516 C C . ILE B 1 436 ? -3.421 -16.755 -71.976 1.00 13.19 436 ILE B C 1
ATOM 9517 O O . ILE B 1 436 ? -3.231 -16.778 -73.191 1.00 13.44 436 ILE B O 1
ATOM 9522 N N . TYR B 1 437 ? -4.454 -16.139 -71.413 1.00 13.50 437 TYR B N 1
ATOM 9523 C CA . TYR B 1 437 ? -5.453 -15.425 -72.202 1.00 14.34 437 TYR B CA 1
ATOM 9524 C C . TYR B 1 437 ? -4.811 -14.327 -73.048 1.00 13.71 437 TYR B C 1
ATOM 9525 O O . TYR B 1 437 ? -5.086 -14.210 -74.244 1.00 12.46 437 TYR B O 1
ATOM 9534 N N . ASN B 1 438 ? -3.956 -13.530 -72.413 1.00 13.22 438 ASN B N 1
ATOM 9535 C CA . ASN B 1 438 ? -3.275 -12.418 -73.073 1.00 14.27 438 ASN B CA 1
ATOM 9536 C C . ASN B 1 438 ? -2.455 -12.883 -74.277 1.00 14.20 438 ASN B C 1
ATOM 9537 O O . ASN B 1 438 ? -2.494 -12.267 -75.346 1.00 13.29 438 ASN B O 1
ATOM 9542 N N . TYR B 1 439 ? -1.710 -13.969 -74.103 1.00 12.87 439 TYR B N 1
ATOM 9543 C CA . TYR B 1 439 ? -0.907 -14.501 -75.193 1.00 14.60 439 TYR B CA 1
ATOM 9544 C C . TYR B 1 439 ? -1.804 -15.006 -76.322 1.00 14.74 439 TYR B C 1
ATOM 9545 O O . TYR B 1 439 ? -1.550 -14.750 -77.499 1.00 14.85 439 TYR B O 1
ATOM 9554 N N . THR B 1 440 ? -2.856 -15.722 -75.952 1.00 14.68 440 THR B N 1
ATOM 9555 C CA . THR B 1 440 ? -3.776 -16.278 -76.933 1.00 15.08 440 THR B CA 1
ATOM 9556 C C . THR B 1 440 ? -4.444 -15.192 -77.769 1.00 15.76 440 THR B C 1
ATOM 9557 O O . THR B 1 440 ? -4.479 -15.278 -79.000 1.00 15.48 440 THR B O 1
ATOM 9561 N N . ARG B 1 441 ? -4.962 -14.169 -77.096 1.00 14.98 441 ARG B N 1
ATOM 9562 C CA . ARG B 1 441 ? -5.628 -13.061 -77.768 1.00 15.07 441 ARG B CA 1
ATOM 9563 C C . ARG B 1 441 ? -4.686 -12.321 -78.708 1.00 16.77 441 ARG B C 1
ATOM 9564 O O . ARG B 1 441 ? -5.048 -11.990 -79.840 1.00 15.50 441 ARG B O 1
ATOM 9572 N N . TYR B 1 442 ? -3.470 -12.073 -78.238 1.00 15.86 442 TYR B N 1
ATOM 9573 C CA . TYR B 1 442 ? -2.496 -11.334 -79.026 1.00 15.85 442 TYR B CA 1
ATOM 9574 C C . TYR B 1 442 ? -1.965 -12.071 -80.252 1.00 15.96 442 TYR B C 1
ATOM 9575 O O . TYR B 1 442 ? -1.843 -11.486 -81.330 1.00 15.77 442 TYR B O 1
ATOM 9584 N N . THR B 1 443 ? -1.658 -13.351 -80.086 1.00 15.35 443 THR B N 1
ATOM 9585 C CA . THR B 1 443 ? -1.088 -14.152 -81.163 1.00 16.34 443 THR B CA 1
ATOM 9586 C C . THR B 1 443 ? -2.084 -14.898 -82.037 1.00 17.20 443 THR B C 1
ATOM 9587 O O . THR B 1 443 ? -1.795 -15.193 -83.187 1.00 18.25 443 THR B O 1
ATOM 9591 N N . GLY B 1 444 ? -3.248 -15.220 -81.493 1.00 18.84 444 GLY B N 1
ATOM 9592 C CA . GLY B 1 444 ? -4.208 -15.968 -82.276 1.00 19.81 444 GLY B CA 1
ATOM 9593 C C . GLY B 1 444 ? -3.834 -17.441 -82.259 1.00 20.37 444 GLY B C 1
ATOM 9594 O O . GLY B 1 444 ? -4.438 -18.252 -82.963 1.00 20.66 444 GLY B O 1
ATOM 9595 N N . ASP B 1 445 ? -2.825 -17.790 -81.464 1.00 20.52 445 ASP B N 1
ATOM 9596 C CA . ASP B 1 445 ? -2.397 -19.183 -81.350 1.00 20.91 445 ASP B CA 1
ATOM 9597 C C . ASP B 1 445 ? -3.037 -19.826 -80.128 1.00 21.57 445 ASP B C 1
ATOM 9598 O O . ASP B 1 445 ? -2.588 -19.619 -79.003 1.00 21.30 445 ASP B O 1
ATOM 9603 N N . ASP B 1 446 ? -4.085 -20.612 -80.343 1.00 21.81 446 ASP B N 1
ATOM 9604 C CA . ASP B 1 446 ? -4.747 -21.258 -79.223 1.00 22.42 446 ASP B CA 1
ATOM 9605 C C . ASP B 1 446 ? -4.337 -22.720 -79.050 1.00 20.26 446 ASP B C 1
ATOM 9606 O O . ASP B 1 446 ? -4.992 -23.482 -78.342 1.00 19.10 446 ASP B O 1
ATOM 9611 N N . SER B 1 447 ? -3.236 -23.105 -79.685 1.00 18.89 447 SER B N 1
ATOM 9612 C CA . SER B 1 447 ? -2.745 -24.470 -79.561 1.00 18.26 447 SER B CA 1
ATOM 9613 C C . SER B 1 447 ? -2.250 -24.706 -78.131 1.00 18.15 447 SER B C 1
ATOM 9614 O O . SER B 1 447 ? -2.274 -25.832 -77.638 1.00 17.34 447 SER B O 1
ATOM 9617 N N . TYR B 1 448 ? -1.806 -23.648 -77.457 1.00 16.72 448 TYR B N 1
ATOM 9618 C CA . TYR B 1 448 ? -1.331 -23.809 -76.086 1.00 16.51 448 TYR B CA 1
ATOM 9619 C C . TYR B 1 448 ? -2.477 -23.934 -75.079 1.00 15.43 448 TYR B C 1
ATOM 9620 O O . TYR B 1 448 ? -2.541 -24.896 -74.313 1.00 15.10 448 TYR B O 1
ATOM 9629 N N . VAL B 1 449 ? -3.380 -22.960 -75.084 1.00 15.16 449 VAL B N 1
ATOM 9630 C CA . VAL B 1 449 ? -4.498 -22.954 -74.144 1.00 15.99 449 VAL B CA 1
ATOM 9631 C C . VAL B 1 449 ? -5.450 -24.141 -74.305 1.00 16.09 449 VAL B C 1
ATOM 9632 O O . VAL B 1 449 ? -6.165 -24.503 -73.368 1.00 15.60 449 VAL B O 1
ATOM 9636 N N . LEU B 1 450 ? -5.467 -24.743 -75.490 1.00 16.44 450 LEU B N 1
ATOM 9637 C CA . LEU B 1 450 ? -6.347 -25.884 -75.731 1.00 18.22 450 LEU B CA 1
ATOM 9638 C C . LEU B 1 450 ? -5.660 -27.182 -75.350 1.00 18.07 450 LEU B C 1
ATOM 9639 O O . LEU B 1 450 ? -6.222 -28.266 -75.509 1.00 18.54 450 LEU B O 1
ATOM 9644 N N . HIS B 1 451 ? -4.439 -27.066 -74.844 1.00 16.46 451 HIS B N 1
ATOM 9645 C CA . HIS B 1 451 ? -3.684 -28.235 -74.432 1.00 18.28 451 HIS B CA 1
ATOM 9646 C C . HIS B 1 451 ? -3.030 -28.011 -73.068 1.00 16.96 451 HIS B C 1
ATOM 9647 O O . HIS B 1 451 ? -3.715 -28.061 -72.051 1.00 16.51 451 HIS B O 1
ATOM 9654 N N . GLU B 1 452 ? -1.723 -27.765 -73.039 1.00 17.29 452 GLU B N 1
ATOM 9655 C CA . GLU B 1 452 ? -1.036 -27.549 -71.768 1.00 18.07 452 GLU B CA 1
ATOM 9656 C C . GLU B 1 452 ? -1.738 -26.475 -70.939 1.00 17.50 452 GLU B C 1
ATOM 9657 O O . GLU B 1 452 ? -1.940 -26.640 -69.739 1.00 18.56 452 GLU B O 1
ATOM 9663 N N . GLY B 1 453 ? -2.109 -25.380 -71.592 1.00 16.17 453 GLY B N 1
ATOM 9664 C CA . GLY B 1 453 ? -2.776 -24.293 -70.903 1.00 15.13 453 GLY B CA 1
ATOM 9665 C C . GLY B 1 453 ? -4.088 -24.685 -70.251 1.00 14.57 453 GLY B C 1
ATOM 9666 O O . GLY B 1 453 ? -4.466 -24.118 -69.227 1.00 13.00 453 GLY B O 1
ATOM 9667 N N . ALA B 1 454 ? -4.795 -25.645 -70.836 1.00 13.50 454 ALA B N 1
ATOM 9668 C CA . ALA B 1 454 ? -6.065 -26.071 -70.262 1.00 14.34 454 ALA B CA 1
ATOM 9669 C C . ALA B 1 454 ? -5.809 -26.737 -68.913 1.00 13.63 454 ALA B C 1
ATOM 9670 O O . ALA B 1 454 ? -6.592 -26.587 -67.978 1.00 13.77 454 ALA B O 1
ATOM 9672 N N . LYS B 1 455 ? -4.702 -27.466 -68.817 1.00 13.13 455 LYS B N 1
ATOM 9673 C CA . LYS B 1 455 ? -4.344 -28.148 -67.577 1.00 14.06 455 LYS B CA 1
ATOM 9674 C C . LYS B 1 455 ? -3.976 -27.133 -66.493 1.00 12.89 455 LYS B C 1
ATOM 9675 O O . LYS B 1 455 ? -4.348 -27.296 -65.332 1.00 13.52 455 LYS B O 1
ATOM 9681 N N . VAL B 1 456 ? -3.248 -26.087 -66.876 1.00 12.98 456 VAL B N 1
ATOM 9682 C CA . VAL B 1 456 ? -2.852 -25.048 -65.928 1.00 12.61 456 VAL B CA 1
ATOM 9683 C C . VAL B 1 456 ? -4.080 -24.280 -65.438 1.00 13.56 456 VAL B C 1
ATOM 9684 O O . VAL B 1 456 ? -4.190 -23.960 -64.253 1.00 14.88 456 VAL B O 1
ATOM 9688 N N . LEU B 1 457 ? -5.004 -23.980 -66.348 1.00 13.03 457 LEU B N 1
ATOM 9689 C CA . LEU B 1 457 ? -6.215 -23.252 -65.977 1.00 11.99 457 LEU B CA 1
ATOM 9690 C C . LEU B 1 457 ? -7.097 -24.119 -65.088 1.00 12.56 457 LEU B C 1
ATOM 9691 O O . LEU B 1 457 ? -7.709 -23.632 -64.135 1.00 10.33 457 LEU B O 1
ATOM 9696 N N . THR B 1 458 ? -7.159 -25.409 -65.405 1.00 12.33 458 THR B N 1
ATOM 9697 C CA . THR B 1 458 ? -7.967 -26.335 -64.625 1.00 13.56 458 THR B CA 1
ATOM 9698 C C . THR B 1 458 ? -7.469 -26.418 -63.184 1.00 14.24 458 THR B C 1
ATOM 9699 O O . THR B 1 458 ? -8.251 -26.307 -62.238 1.00 13.76 458 THR B O 1
ATOM 9703 N N . GLU B 1 459 ? -6.165 -26.607 -63.021 1.00 13.61 459 GLU B N 1
ATOM 9704 C CA . GLU B 1 459 ? -5.597 -26.711 -61.688 1.00 14.50 459 GLU B CA 1
ATOM 9705 C C . GLU B 1 459 ? -5.654 -25.398 -60.908 1.00 14.61 459 GLU B C 1
ATOM 9706 O O . GLU B 1 459 ? -5.803 -25.410 -59.688 1.00 14.99 459 GLU B O 1
ATOM 9712 N N . ILE B 1 460 ? -5.546 -24.265 -61.596 1.00 13.31 460 ILE B N 1
ATOM 9713 C CA . ILE B 1 460 ? -5.650 -22.995 -60.885 1.00 13.54 460 ILE B CA 1
ATOM 9714 C C . ILE B 1 460 ? -7.106 -22.827 -60.441 1.00 12.73 460 ILE B C 1
ATOM 9715 O O . ILE B 1 460 ? -7.376 -22.428 -59.305 1.00 13.83 460 ILE B O 1
ATOM 9720 N N . SER B 1 461 ? -8.041 -23.146 -61.333 1.00 10.18 461 SER B N 1
ATOM 9721 C CA . SER B 1 461 ? -9.464 -23.040 -61.013 1.00 12.37 461 SER B CA 1
ATOM 9722 C C . SER B 1 461 ? -9.785 -23.950 -59.833 1.00 12.42 461 SER B C 1
ATOM 9723 O O . SER B 1 461 ? -10.604 -23.620 -58.971 1.00 13.51 461 SER B O 1
ATOM 9726 N N . ARG B 1 462 ? -9.127 -25.100 -59.803 1.00 12.62 462 ARG B N 1
ATOM 9727 C CA . ARG B 1 462 ? -9.333 -26.057 -58.733 1.00 14.24 462 ARG B CA 1
ATOM 9728 C C . ARG B 1 462 ? -8.894 -25.420 -57.413 1.00 14.18 462 ARG B C 1
ATOM 9729 O O . ARG B 1 462 ? -9.513 -25.635 -56.372 1.00 12.45 462 ARG B O 1
ATOM 9737 N N . PHE B 1 463 ? -7.823 -24.633 -57.465 1.00 11.42 463 PHE B N 1
ATOM 9738 C CA . PHE B 1 463 ? -7.334 -23.940 -56.281 1.00 12.58 463 PHE B CA 1
ATOM 9739 C C . PHE B 1 463 ? -8.394 -22.932 -55.821 1.00 12.37 463 PHE B C 1
ATOM 9740 O O . PHE B 1 463 ? -8.812 -22.942 -54.662 1.00 11.34 463 PHE B O 1
ATOM 9748 N N . TRP B 1 464 ? -8.818 -22.057 -56.734 1.00 11.58 464 TRP B N 1
ATOM 9749 C CA . TRP B 1 464 ? -9.831 -21.049 -56.409 1.00 11.79 464 TRP B CA 1
ATOM 9750 C C . TRP B 1 464 ? -11.072 -21.687 -55.791 1.00 12.65 464 TRP B C 1
ATOM 9751 O O . TRP B 1 464 ? -11.588 -21.211 -54.779 1.00 12.54 464 TRP B O 1
ATOM 9762 N N . ALA B 1 465 ? -11.551 -22.761 -56.412 1.00 12.30 465 ALA B N 1
ATOM 9763 C CA . ALA B 1 465 ? -12.742 -23.454 -55.932 1.00 13.33 465 ALA B CA 1
ATOM 9764 C C . ALA B 1 465 ? -12.583 -23.932 -54.495 1.00 13.09 465 ALA B C 1
ATOM 9765 O O . ALA B 1 465 ? -13.557 -24.043 -53.763 1.00 11.27 465 ALA B O 1
ATOM 9767 N N . ASP B 1 466 ? -11.349 -24.214 -54.093 1.00 13.25 466 ASP B N 1
ATOM 9768 C CA . ASP B 1 466 ? -11.097 -24.704 -52.747 1.00 13.58 466 ASP B CA 1
ATOM 9769 C C . ASP B 1 466 ? -10.745 -23.585 -51.768 1.00 13.99 466 ASP B C 1
ATOM 9770 O O . ASP B 1 466 ? -10.905 -23.750 -50.560 1.00 15.22 466 ASP B O 1
ATOM 9775 N N . ARG B 1 467 ? -10.285 -22.447 -52.287 1.00 13.31 467 ARG B N 1
ATOM 9776 C CA . ARG B 1 467 ? -9.887 -21.320 -51.443 1.00 12.22 467 ARG B CA 1
ATOM 9777 C C . ARG B 1 467 ? -11.013 -20.358 -51.054 1.00 12.24 467 ARG B C 1
ATOM 9778 O O . ARG B 1 467 ? -10.947 -19.718 -50.009 1.00 13.71 467 ARG B O 1
ATOM 9786 N N . VAL B 1 468 ? -12.035 -20.231 -51.892 1.00 11.85 468 VAL B N 1
ATOM 9787 C CA . VAL B 1 468 ? -13.147 -19.360 -51.542 1.00 11.17 468 VAL B CA 1
ATOM 9788 C C . VAL B 1 468 ? -13.917 -20.070 -50.432 1.00 12.33 468 VAL B C 1
ATOM 9789 O O . VAL B 1 468 ? -13.672 -21.247 -50.139 1.00 11.98 468 VAL B O 1
ATOM 9793 N N . HIS B 1 469 ? -14.823 -19.346 -49.791 1.00 10.34 469 HIS B N 1
ATOM 9794 C CA . HIS B 1 469 ? -15.686 -19.956 -48.795 1.00 10.05 469 HIS B CA 1
ATOM 9795 C C . HIS B 1 469 ? -17.040 -19.311 -49.054 1.00 10.51 469 HIS B C 1
ATOM 9796 O O . HIS B 1 469 ? -17.114 -18.226 -49.638 1.00 11.44 469 HIS B O 1
ATOM 9803 N N . PHE B 1 470 ? -18.110 -19.987 -48.668 1.00 12.38 470 PHE B N 1
ATOM 9804 C CA . PHE B 1 470 ? -19.437 -19.437 -48.877 1.00 13.09 470 PHE B CA 1
ATOM 9805 C C . PHE B 1 470 ? -19.918 -18.782 -47.591 1.00 13.19 470 PHE B C 1
ATOM 9806 O O . PHE B 1 470 ? -20.016 -19.435 -46.555 1.00 13.21 470 PHE B O 1
ATOM 9814 N N . SER B 1 471 ? -20.195 -17.483 -47.660 1.00 12.89 471 SER B N 1
ATOM 9815 C CA . SER B 1 471 ? -20.675 -16.751 -46.499 1.00 13.50 471 SER B CA 1
ATOM 9816 C C . SER B 1 471 ? -22.190 -16.838 -46.459 1.00 15.10 471 SER B C 1
ATOM 9817 O O . SER B 1 471 ? -22.879 -16.202 -47.259 1.00 15.41 471 SER B O 1
ATOM 9820 N N . LYS B 1 472 ? -22.705 -17.632 -45.529 1.00 15.41 472 LYS B N 1
ATOM 9821 C CA . LYS B 1 472 ? -24.140 -17.801 -45.395 1.00 18.48 472 LYS B CA 1
ATOM 9822 C C . LYS B 1 472 ? -24.788 -16.467 -45.087 1.00 18.70 472 LYS B C 1
ATOM 9823 O O . LYS B 1 472 ? -25.894 -16.180 -45.541 1.00 20.37 472 LYS B O 1
ATOM 9829 N N . ARG B 1 473 ? -24.082 -15.646 -44.320 1.00 17.95 473 ARG B N 1
ATOM 9830 C CA . ARG B 1 473 ? -24.587 -14.336 -43.939 1.00 18.60 473 ARG B CA 1
ATOM 9831 C C . ARG B 1 473 ? -24.875 -13.469 -45.162 1.00 18.47 473 ARG B C 1
ATOM 9832 O O . ARG B 1 473 ? -25.841 -12.713 -45.183 1.00 18.81 473 ARG B O 1
ATOM 9840 N N . ASN B 1 474 ? -24.041 -13.592 -46.187 1.00 18.84 474 ASN B N 1
ATOM 9841 C CA . ASN B 1 474 ? -24.205 -12.792 -47.395 1.00 18.65 474 ASN B CA 1
ATOM 9842 C C . ASN B 1 474 ? -24.700 -13.576 -48.617 1.00 17.68 474 ASN B C 1
ATOM 9843 O O . ASN B 1 474 ? -24.978 -12.987 -49.660 1.00 18.31 474 ASN B O 1
ATOM 9848 N N . ASN B 1 475 ? -24.810 -14.894 -48.487 1.00 17.22 475 ASN B N 1
ATOM 9849 C CA . ASN B 1 475 ? -25.251 -15.741 -49.599 1.00 18.38 475 ASN B CA 1
ATOM 9850 C C . ASN B 1 475 ? -24.373 -15.530 -50.824 1.00 17.49 475 ASN B C 1
ATOM 9851 O O . ASN B 1 475 ? -24.845 -15.562 -51.959 1.00 16.57 475 ASN B O 1
ATOM 9856 N N . GLN B 1 476 ? -23.086 -15.318 -50.580 1.00 16.15 476 GLN B N 1
ATOM 9857 C CA . GLN B 1 476 ? -22.132 -15.097 -51.653 1.00 15.23 476 GLN B CA 1
ATOM 9858 C C . GLN B 1 476 ? -20.810 -15.740 -51.302 1.00 14.48 476 GLN B C 1
ATOM 9859 O O . GLN B 1 476 ? -20.520 -15.987 -50.129 1.00 14.54 476 GLN B O 1
ATOM 9865 N N . TYR B 1 477 ? -20.007 -16.018 -52.321 1.00 12.82 477 TYR B N 1
ATOM 9866 C CA . TYR B 1 477 ? -18.697 -16.592 -52.082 1.00 12.07 477 TYR B CA 1
ATOM 9867 C C . TYR B 1 477 ? -17.752 -15.435 -51.783 1.00 12.06 477 TYR B C 1
ATOM 9868 O O . TYR B 1 477 ? -17.866 -14.356 -52.366 1.00 12.99 477 TYR B O 1
ATOM 9877 N N . MET B 1 478 ? -16.837 -15.655 -50.851 1.00 11.88 478 MET B N 1
ATOM 9878 C CA . MET B 1 478 ? -15.876 -14.629 -50.483 1.00 11.06 478 MET B CA 1
ATOM 9879 C C . MET B 1 478 ? -14.494 -15.247 -50.391 1.00 10.12 478 MET B C 1
ATOM 9880 O O . MET B 1 478 ? -14.351 -16.470 -50.367 1.00 10.22 478 MET B O 1
ATOM 9885 N N . ILE B 1 479 ? -13.481 -14.392 -50.351 1.00 7.82 479 ILE B N 1
ATOM 9886 C CA . ILE B 1 479 ? -12.102 -14.835 -50.221 1.00 7.82 479 ILE B CA 1
ATOM 9887 C C . ILE B 1 479 ? -11.455 -14.013 -49.102 1.00 8.98 479 ILE B C 1
ATOM 9888 O O . ILE B 1 479 ? -11.012 -12.884 -49.321 1.00 6.93 479 ILE B O 1
ATOM 9893 N N . HIS B 1 480 ? -11.425 -14.589 -47.903 1.00 8.06 480 HIS B N 1
ATOM 9894 C CA . HIS B 1 480 ? -10.847 -13.934 -46.731 1.00 10.15 480 HIS B CA 1
ATOM 9895 C C . HIS B 1 480 ? -9.365 -14.231 -46.533 1.00 10.86 480 HIS B C 1
ATOM 9896 O O . HIS B 1 480 ? -8.839 -15.210 -47.064 1.00 13.28 480 HIS B O 1
ATOM 9903 N N . GLY B 1 481 ? -8.710 -13.369 -45.755 1.00 10.69 481 GLY B N 1
ATOM 9904 C CA . GLY B 1 481 ? -7.302 -13.531 -45.432 1.00 9.01 481 GLY B CA 1
ATOM 9905 C C . GLY B 1 481 ? -6.309 -13.507 -46.573 1.00 8.42 481 GLY B C 1
ATOM 9906 O O . GLY B 1 481 ? -5.566 -14.470 -46.766 1.00 7.69 481 GLY B O 1
ATOM 9907 N N . VAL B 1 482 ? -6.272 -12.405 -47.317 1.00 8.40 482 VAL B N 1
ATOM 9908 C CA . VAL B 1 482 ? -5.348 -12.289 -48.440 1.00 9.91 482 VAL B CA 1
ATOM 9909 C C . VAL B 1 482 ? -4.567 -10.973 -48.422 1.00 11.24 482 VAL B C 1
ATOM 9910 O O . VAL B 1 482 ? -4.772 -10.115 -47.565 1.00 10.94 482 VAL B O 1
ATOM 9914 N N . THR B 1 483 ? -3.671 -10.845 -49.393 1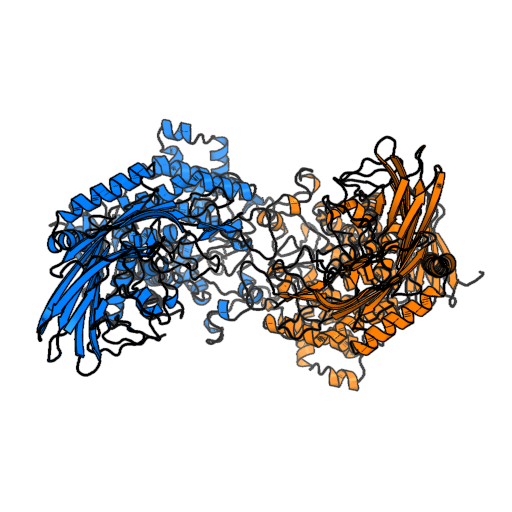.00 10.80 483 THR B N 1
ATOM 9915 C CA . THR B 1 483 ? -2.862 -9.653 -49.590 1.00 9.26 483 THR B CA 1
ATOM 9916 C C . THR B 1 483 ? -2.928 -9.417 -51.099 1.00 9.35 483 THR B C 1
ATOM 9917 O O . THR B 1 483 ? -2.552 -10.292 -51.879 1.00 8.89 483 THR B O 1
ATOM 9921 N N . GLY B 1 484 ? -3.430 -8.256 -51.509 1.00 10.84 484 GLY B N 1
ATOM 9922 C CA . GLY B 1 484 ? -3.544 -7.964 -52.930 1.00 9.10 484 GLY B CA 1
ATOM 9923 C C . GLY B 1 484 ? -2.244 -7.454 -53.512 1.00 10.72 484 GLY B C 1
ATOM 9924 O O . GLY B 1 484 ? -1.223 -7.442 -52.826 1.00 13.41 484 GLY B O 1
ATOM 9925 N N . ALA B 1 485 ? -2.270 -7.036 -54.774 1.00 10.28 485 ALA B N 1
ATOM 9926 C CA . ALA B 1 485 ? -1.070 -6.507 -55.412 1.00 9.88 485 ALA B CA 1
ATOM 9927 C C . ALA B 1 485 ? -0.525 -5.383 -54.533 1.00 10.27 485 ALA B C 1
ATOM 9928 O O . ALA B 1 485 ? 0.689 -5.165 -54.467 1.00 10.51 485 ALA B O 1
ATOM 9930 N N . ASP B 1 486 ? -1.428 -4.662 -53.870 1.00 8.49 486 ASP B N 1
ATOM 9931 C CA . ASP B 1 486 ? -1.025 -3.587 -52.968 1.00 9.14 486 ASP B CA 1
ATOM 9932 C C . ASP B 1 486 ? -0.593 -4.245 -51.663 1.00 8.52 486 ASP B C 1
ATOM 9933 O O . ASP B 1 486 ? -1.405 -4.489 -50.774 1.00 7.79 486 ASP B O 1
ATOM 9938 N N . GLU B 1 487 ? 0.694 -4.534 -51.565 1.00 9.28 487 GLU B N 1
ATOM 9939 C CA . GLU B 1 487 ? 1.240 -5.194 -50.392 1.00 9.80 487 GLU B CA 1
ATOM 9940 C C . GLU B 1 487 ? 1.212 -4.347 -49.115 1.00 11.02 487 GLU B C 1
ATOM 9941 O O . GLU B 1 487 ? 1.704 -4.777 -48.067 1.00 10.74 487 GLU B O 1
ATOM 9947 N N . TYR B 1 488 ? 0.628 -3.154 -49.197 1.00 10.43 488 TYR B N 1
ATOM 9948 C CA . TYR B 1 488 ? 0.516 -2.297 -48.022 1.00 11.53 488 TYR B CA 1
ATOM 9949 C C . TYR B 1 488 ? -0.807 -2.558 -47.286 1.00 10.60 488 TYR B C 1
ATOM 9950 O O . TYR B 1 488 ? -1.222 -1.789 -46.424 1.00 10.26 488 TYR B O 1
ATOM 9959 N N . GLU B 1 489 ? -1.467 -3.652 -47.652 1.00 9.65 489 GLU B N 1
ATOM 9960 C CA . GLU B 1 489 ? -2.683 -4.100 -46.971 1.00 9.45 489 GLU B CA 1
ATOM 9961 C C . GLU B 1 489 ? -2.385 -5.593 -46.840 1.00 9.08 489 GLU B C 1
ATOM 9962 O O . GLU B 1 489 ? -2.131 -6.268 -47.840 1.00 9.86 489 GLU B O 1
ATOM 9968 N N . ASN B 1 490 ? -2.380 -6.095 -45.609 1.00 9.93 490 ASN B N 1
ATOM 9969 C CA . ASN B 1 490 ? -2.072 -7.499 -45.347 1.00 8.91 490 ASN B CA 1
ATOM 9970 C C . ASN B 1 490 ? -3.208 -8.219 -44.623 1.00 8.99 490 ASN B C 1
ATOM 9971 O O . ASN B 1 490 ? -3.838 -7.654 -43.733 1.00 7.96 490 ASN B O 1
ATOM 9976 N N . ASN B 1 491 ? -3.456 -9.467 -45.013 1.00 8.86 491 ASN B N 1
ATOM 9977 C CA . ASN B 1 491 ? -4.489 -10.286 -44.381 1.00 10.59 491 ASN B CA 1
ATOM 9978 C C . ASN B 1 491 ? -5.843 -9.588 -44.397 1.00 10.54 491 ASN B C 1
ATOM 9979 O O . ASN B 1 491 ? -6.557 -9.585 -43.395 1.00 11.35 491 ASN B O 1
ATOM 9984 N N . VAL B 1 492 ? -6.194 -8.991 -45.530 1.00 10.42 492 VAL B N 1
ATOM 9985 C CA . VAL B 1 492 ? -7.471 -8.305 -45.642 1.00 11.17 492 VAL B CA 1
ATOM 9986 C C . VAL B 1 492 ? -8.537 -9.251 -46.179 1.00 11.91 492 VAL B C 1
ATOM 9987 O O . VAL B 1 492 ? -8.247 -10.401 -46.531 1.00 12.06 492 VAL B O 1
ATOM 9991 N N . ASP B 1 493 ? -9.769 -8.764 -46.236 1.00 10.95 493 ASP B N 1
ATOM 9992 C CA . ASP B 1 493 ? -10.884 -9.573 -46.696 1.00 11.46 493 ASP B CA 1
ATOM 9993 C C . ASP B 1 493 ? -11.543 -9.041 -47.956 1.00 10.98 493 ASP B C 1
ATOM 9994 O O . ASP B 1 493 ? -11.837 -7.851 -48.076 1.00 9.23 493 ASP B O 1
ATOM 9999 N N . ASN B 1 494 ? -11.755 -9.952 -48.898 1.00 11.87 494 ASN B N 1
ATOM 10000 C CA . ASN B 1 494 ? -12.376 -9.636 -50.168 1.00 11.33 494 ASN B CA 1
ATOM 10001 C C . ASN B 1 494 ? -11.685 -8.518 -50.930 1.00 12.79 494 ASN B C 1
ATOM 10002 O O . ASN B 1 494 ? -12.281 -7.485 -51.219 1.00 12.09 494 ASN B O 1
ATOM 10007 N N . ASN B 1 495 ? -10.410 -8.735 -51.234 1.00 11.95 495 ASN B N 1
ATOM 10008 C CA . ASN B 1 495 ? -9.640 -7.789 -52.024 1.00 11.52 495 ASN B CA 1
ATOM 10009 C C . ASN B 1 495 ? -10.343 -7.878 -53.383 1.00 11.03 495 ASN B C 1
ATOM 10010 O O . ASN B 1 495 ? -10.400 -8.951 -53.984 1.00 11.31 495 ASN B O 1
ATOM 10015 N N . TRP B 1 496 ? -10.902 -6.766 -53.851 1.00 11.57 496 TRP B N 1
ATOM 10016 C CA . TRP B 1 496 ? -11.628 -6.755 -55.121 1.00 10.33 496 TRP B CA 1
ATOM 10017 C C . TRP B 1 496 ? -10.865 -7.408 -56.270 1.00 9.90 496 TRP B C 1
ATOM 10018 O O . TRP B 1 496 ? -11.395 -8.278 -56.961 1.00 9.53 496 TRP B O 1
ATOM 10029 N N . ASP B 1 497 ? -9.624 -6.985 -56.475 1.00 8.90 497 ASP B N 1
ATOM 10030 C CA . ASP B 1 497 ? -8.812 -7.533 -57.553 1.00 10.30 497 ASP B CA 1
ATOM 10031 C C . ASP B 1 497 ? -8.691 -9.056 -57.481 1.00 11.10 497 ASP B C 1
ATOM 10032 O O . ASP B 1 497 ? -8.792 -9.738 -58.503 1.00 11.55 497 ASP B O 1
ATOM 10037 N N . THR B 1 498 ? -8.488 -9.590 -56.279 1.00 11.08 498 THR B N 1
ATOM 10038 C CA . THR B 1 498 ? -8.361 -11.040 -56.106 1.00 11.55 498 THR B CA 1
ATOM 10039 C C . THR B 1 498 ? -9.669 -11.778 -56.393 1.00 11.12 498 THR B C 1
ATOM 10040 O O . THR B 1 498 ? -9.675 -12.803 -57.075 1.00 12.57 498 THR B O 1
ATOM 10044 N N . ASN B 1 499 ? -10.777 -11.266 -55.870 1.00 10.18 499 ASN B N 1
ATOM 10045 C CA . ASN B 1 499 ? -12.070 -11.897 -56.117 1.00 10.90 499 ASN B CA 1
ATOM 10046 C C . ASN B 1 499 ? -12.397 -11.835 -57.615 1.00 10.50 499 ASN B C 1
ATOM 10047 O O . ASN B 1 499 ? -12.917 -12.793 -58.183 1.00 11.95 499 ASN B O 1
ATOM 10052 N N . MET B 1 500 ? -12.079 -10.703 -58.242 1.00 10.33 500 MET B N 1
ATOM 10053 C CA . MET B 1 500 ? -12.328 -10.494 -59.668 1.00 10.51 500 MET B CA 1
ATOM 10054 C C . MET B 1 500 ? -11.519 -11.491 -60.502 1.00 10.38 500 MET B C 1
ATOM 10055 O O . MET B 1 500 ? -12.048 -12.125 -61.416 1.00 8.85 500 MET B O 1
ATOM 10060 N N . LEU B 1 501 ? -10.240 -11.633 -60.170 1.00 11.44 501 LEU B N 1
ATOM 10061 C CA . LEU B 1 501 ? -9.360 -12.556 -60.883 1.00 11.63 501 LEU B CA 1
ATOM 10062 C C . LEU B 1 501 ? -9.770 -14.013 -60.696 1.00 11.63 501 LEU B C 1
ATOM 10063 O O . LEU B 1 501 ? -9.664 -14.817 -61.618 1.00 12.17 501 LEU B O 1
ATOM 10068 N N . ALA B 1 502 ? -10.225 -14.359 -59.500 1.00 10.32 502 ALA B N 1
ATOM 10069 C CA . ALA B 1 502 ? -10.641 -15.729 -59.235 1.00 10.08 502 ALA B CA 1
ATOM 10070 C C . ALA B 1 502 ? -11.885 -16.032 -60.073 1.00 10.82 502 ALA B C 1
ATOM 10071 O O . ALA B 1 502 ? -11.969 -17.070 -60.734 1.00 9.49 502 ALA B O 1
ATOM 10073 N N . GLN B 1 503 ? -12.845 -15.112 -60.048 1.00 9.53 503 GLN B N 1
ATOM 10074 C CA . GLN B 1 503 ? -14.076 -15.273 -60.816 1.00 11.48 503 GLN B CA 1
ATOM 10075 C C . GLN B 1 503 ? -13.745 -15.403 -62.303 1.00 11.51 503 GLN B C 1
ATOM 10076 O O . GLN B 1 503 ? -14.278 -16.271 -62.995 1.00 11.85 503 GLN B O 1
ATOM 10082 N N . TRP B 1 504 ? -12.862 -14.531 -62.785 1.00 10.24 504 TRP B N 1
ATOM 10083 C CA . TRP B 1 504 ? -12.469 -14.546 -64.190 1.00 11.36 504 TRP B CA 1
ATOM 10084 C C . TRP B 1 504 ? -11.775 -15.850 -64.567 1.00 11.58 504 TRP B C 1
ATOM 10085 O O . TRP B 1 504 ? -12.019 -16.401 -65.644 1.00 9.20 504 TRP B O 1
ATOM 10096 N N . THR B 1 505 ? -10.898 -16.334 -63.688 1.00 9.85 505 THR B N 1
ATOM 10097 C CA . THR B 1 505 ? -10.183 -17.571 -63.959 1.00 10.88 505 THR B CA 1
ATOM 10098 C C . THR B 1 505 ? -11.171 -18.707 -64.192 1.00 9.96 505 THR B C 1
ATOM 10099 O O . THR B 1 505 ? -11.083 -19.415 -65.192 1.00 11.68 505 THR B O 1
ATOM 10103 N N . LEU B 1 506 ? -12.110 -18.873 -63.268 1.00 9.76 506 LEU B N 1
ATOM 10104 C CA . LEU B 1 506 ? -13.111 -19.932 -63.369 1.00 10.66 506 LEU B CA 1
ATOM 10105 C C . LEU B 1 506 ? -13.942 -19.780 -64.643 1.00 12.84 506 LEU B C 1
ATOM 10106 O O . LEU B 1 506 ? -14.186 -20.752 -65.369 1.00 12.22 506 LEU B O 1
ATOM 10111 N N . LYS B 1 507 ? -14.370 -18.554 -64.913 1.00 12.06 507 LYS B N 1
ATOM 10112 C CA . LYS B 1 507 ? -15.162 -18.275 -66.096 1.00 13.19 507 LYS B CA 1
ATOM 10113 C C . LYS B 1 507 ? -14.413 -18.688 -67.363 1.00 13.26 507 LYS B C 1
ATOM 10114 O O . LYS B 1 507 ? -14.943 -19.429 -68.192 1.00 14.88 507 LYS B O 1
ATOM 10120 N N . TYR B 1 508 ? -13.179 -18.214 -67.505 1.00 12.55 508 TYR B N 1
ATOM 10121 C CA . TYR B 1 508 ? -12.376 -18.516 -68.689 1.00 13.88 508 TYR B CA 1
ATOM 10122 C C . TYR B 1 508 ? -12.067 -20.006 -68.835 1.00 15.93 508 TYR B C 1
ATOM 10123 O O . TYR B 1 508 ? -12.123 -20.549 -69.940 1.00 16.12 508 TYR B O 1
ATOM 10132 N N . THR B 1 509 ? -11.746 -20.669 -67.727 1.00 14.70 509 THR B N 1
ATOM 10133 C CA . THR B 1 509 ? -11.446 -22.094 -67.783 1.00 14.72 509 THR B CA 1
ATOM 10134 C C . THR B 1 509 ? -12.673 -22.866 -68.279 1.00 15.93 509 THR B C 1
ATOM 10135 O O . THR B 1 509 ? -12.554 -23.772 -69.108 1.00 15.29 509 THR B O 1
ATOM 10139 N N . LEU B 1 510 ? -13.851 -22.505 -67.778 1.00 14.71 510 LEU B N 1
ATOM 10140 C CA . LEU B 1 510 ? -15.074 -23.170 -68.208 1.00 15.24 510 LEU B CA 1
ATOM 10141 C C . LEU B 1 510 ? -15.238 -22.997 -69.720 1.00 15.20 510 LEU B C 1
ATOM 10142 O O . LEU B 1 510 ? -15.671 -23.913 -70.416 1.00 14.30 510 LEU B O 1
ATOM 10147 N N . GLU B 1 511 ? -14.877 -21.822 -70.221 1.00 15.33 511 GLU B N 1
ATOM 10148 C CA . GLU B 1 511 ? -14.961 -21.546 -71.647 1.00 17.67 511 GLU B CA 1
ATOM 10149 C C . GLU B 1 511 ? -13.996 -22.457 -72.394 1.00 17.55 511 GLU B C 1
ATOM 10150 O O . GLU B 1 511 ? -14.342 -23.046 -73.415 1.00 17.75 511 GLU B O 1
ATOM 10156 N N . ILE B 1 512 ? -12.779 -22.575 -71.877 1.00 17.39 512 ILE B N 1
ATOM 10157 C CA . ILE B 1 512 ? -11.781 -23.414 -72.521 1.00 15.62 512 ILE B CA 1
ATOM 10158 C C . ILE B 1 512 ? -12.151 -24.893 -72.489 1.00 15.56 512 ILE B C 1
ATOM 10159 O O . ILE B 1 512 ? -12.000 -25.590 -73.490 1.00 17.32 512 ILE B O 1
ATOM 10164 N N . LEU B 1 513 ? -12.642 -25.374 -71.352 1.00 15.16 513 LEU B N 1
ATOM 10165 C CA . LEU B 1 513 ? -13.017 -26.779 -71.241 1.00 17.99 513 LEU B CA 1
ATOM 10166 C C . LEU B 1 513 ? -14.062 -27.156 -72.286 1.00 18.12 513 LEU B C 1
ATOM 10167 O O . LEU B 1 513 ? -14.186 -28.314 -72.664 1.00 18.95 513 LEU B O 1
ATOM 10172 N N . GLY B 1 514 ? -14.815 -26.173 -72.755 1.00 20.81 514 GLY B N 1
ATOM 10173 C CA . GLY B 1 514 ? -15.826 -26.459 -73.751 1.00 22.32 514 GLY B CA 1
ATOM 10174 C C . GLY B 1 514 ? -15.251 -26.471 -75.153 1.00 23.18 514 GLY B C 1
ATOM 10175 O O . GLY B 1 514 ? -15.950 -26.798 -76.107 1.00 24.21 514 GLY B O 1
ATOM 10176 N N . LYS B 1 515 ? -13.970 -26.137 -75.277 1.00 23.96 515 LYS B N 1
ATOM 10177 C CA . LYS B 1 515 ? -13.318 -26.081 -76.580 1.00 23.87 515 LYS B CA 1
ATOM 10178 C C . LYS B 1 515 ? -12.279 -27.165 -76.832 1.00 23.06 515 LYS B C 1
ATOM 10179 O O . LYS B 1 515 ? -11.958 -27.451 -77.982 1.00 24.62 515 LYS B O 1
ATOM 10185 N N . VAL B 1 516 ? -11.735 -27.751 -75.770 1.00 21.74 516 VAL B N 1
ATOM 10186 C CA . VAL B 1 516 ? -10.717 -28.789 -75.921 1.00 21.21 516 VAL B CA 1
ATOM 10187 C C . VAL B 1 516 ? -11.281 -30.046 -76.584 1.00 21.32 516 VAL B C 1
ATOM 10188 O O . VAL B 1 516 ? -12.486 -30.283 -76.542 1.00 20.48 516 VAL B O 1
ATOM 10192 N N . ASP B 1 517 ? -10.415 -30.849 -77.200 1.00 22.79 517 ASP B N 1
ATOM 10193 C CA . ASP B 1 517 ? -10.883 -32.071 -77.844 1.00 25.70 517 ASP B CA 1
ATOM 10194 C C . ASP B 1 517 ? -11.124 -33.152 -76.800 1.00 27.36 517 ASP B C 1
ATOM 10195 O O . ASP B 1 517 ? -10.711 -33.021 -75.645 1.00 26.30 517 ASP B O 1
ATOM 10200 N N . GLN B 1 518 ? -11.798 -34.219 -77.213 1.00 29.18 518 GLN B N 1
ATOM 10201 C CA . GLN B 1 518 ? -12.136 -35.321 -76.320 1.00 31.78 518 GLN B CA 1
ATOM 10202 C C . GLN B 1 518 ? -10.978 -35.914 -75.530 1.00 31.52 518 GLN B C 1
ATOM 10203 O O . GLN B 1 518 ? -11.087 -36.091 -74.320 1.00 32.68 518 GLN B O 1
ATOM 10209 N N . ASP B 1 519 ? -9.878 -36.235 -76.203 1.00 32.04 519 ASP B N 1
ATOM 10210 C CA . ASP B 1 519 ? -8.731 -36.812 -75.512 1.00 32.17 519 ASP B CA 1
ATOM 10211 C C . ASP B 1 519 ? -8.272 -35.897 -74.380 1.00 31.13 519 ASP B C 1
ATOM 10212 O O . ASP B 1 519 ? -7.989 -36.358 -73.274 1.00 30.32 519 ASP B O 1
ATOM 10217 N N . THR B 1 520 ? -8.208 -34.599 -74.659 1.00 29.40 520 THR B N 1
ATOM 10218 C CA . THR B 1 520 ? -7.778 -33.630 -73.657 1.00 28.32 520 THR B CA 1
ATOM 10219 C C . THR B 1 520 ? -8.791 -33.536 -72.515 1.00 28.25 520 THR B C 1
ATOM 10220 O O . THR B 1 520 ? -8.416 -33.574 -71.343 1.00 27.42 520 THR B O 1
ATOM 10224 N N . ALA B 1 521 ? -10.074 -33.431 -72.859 1.00 28.31 521 ALA B N 1
ATOM 10225 C CA . ALA B 1 521 ? -11.129 -33.346 -71.849 1.00 28.58 521 ALA B CA 1
ATOM 10226 C C . ALA B 1 521 ? -11.089 -34.563 -70.930 1.00 29.58 521 ALA B C 1
ATOM 10227 O O . ALA B 1 521 ? -11.350 -34.453 -69.729 1.00 29.50 521 ALA B O 1
ATOM 10229 N N . LYS B 1 522 ? -10.764 -35.722 -71.497 1.00 29.30 522 LYS B N 1
ATOM 10230 C CA . LYS B 1 522 ? -10.679 -36.950 -70.716 1.00 30.66 522 LYS B CA 1
ATOM 10231 C C . LYS B 1 522 ? -9.547 -36.826 -69.704 1.00 29.16 522 LYS B C 1
ATOM 10232 O O . LYS B 1 522 ? -9.726 -37.126 -68.523 1.00 29.09 522 LYS B O 1
ATOM 10238 N N . GLN B 1 523 ? -8.381 -36.387 -70.171 1.00 28.60 523 GLN B N 1
ATOM 10239 C CA . GLN B 1 523 ? -7.231 -36.217 -69.290 1.00 28.40 523 GLN B CA 1
ATOM 10240 C C . GLN B 1 523 ? -7.544 -35.221 -68.183 1.00 26.58 523 GLN B C 1
ATOM 10241 O O . GLN B 1 523 ? -7.307 -35.497 -67.008 1.00 26.77 523 GLN B O 1
ATOM 10247 N N . LEU B 1 524 ? -8.066 -34.056 -68.563 1.00 24.03 524 LEU B N 1
ATOM 10248 C CA . LEU B 1 524 ? -8.404 -33.026 -67.585 1.00 22.83 524 LEU B CA 1
ATOM 10249 C C . LEU B 1 524 ? -9.354 -33.606 -66.540 1.00 22.37 524 LEU B C 1
ATOM 10250 O O . LEU B 1 524 ? -9.249 -33.304 -65.352 1.00 22.92 524 LEU B O 1
ATOM 10255 N N . ASP B 1 525 ? -10.282 -34.441 -66.995 1.00 22.93 525 ASP B N 1
ATOM 10256 C CA . ASP B 1 525 ? -11.242 -35.098 -66.107 1.00 22.40 525 ASP B CA 1
ATOM 10257 C C . ASP B 1 525 ? -11.986 -34.165 -65.147 1.00 21.79 525 ASP B C 1
ATOM 10258 O O . ASP B 1 525 ? -12.014 -34.389 -63.934 1.00 21.50 525 ASP B O 1
ATOM 10263 N N . VAL B 1 526 ? -12.600 -33.123 -65.695 1.00 20.49 526 VAL B N 1
ATOM 10264 C CA . VAL B 1 526 ? -13.361 -32.175 -64.887 1.00 21.08 526 VAL B CA 1
ATOM 10265 C C . VAL B 1 526 ? -14.841 -32.555 -64.960 1.00 21.86 526 VAL B C 1
ATOM 10266 O O . VAL B 1 526 ? -15.514 -32.286 -65.954 1.00 21.52 526 VAL B O 1
ATOM 10270 N N . SER B 1 527 ? -15.334 -33.181 -63.896 1.00 22.45 527 SER B N 1
ATOM 10271 C CA . SER B 1 527 ? -16.720 -33.635 -63.824 1.00 24.39 527 SER B CA 1
ATOM 10272 C C . SER B 1 527 ? -17.744 -32.521 -63.971 1.00 26.41 527 SER B C 1
ATOM 10273 O O . SER B 1 527 ? -17.431 -31.340 -63.812 1.00 27.19 527 SER B O 1
ATOM 10276 N N . ASP B 1 528 ? -18.980 -32.908 -64.270 1.00 27.25 528 ASP B N 1
ATOM 10277 C CA . ASP B 1 528 ? -20.052 -31.939 -64.411 1.00 27.12 528 ASP B CA 1
ATOM 10278 C C . ASP B 1 528 ? -20.347 -31.320 -63.047 1.00 25.59 528 ASP B C 1
ATOM 10279 O O . ASP B 1 528 ? -20.815 -30.188 -62.962 1.00 24.63 528 ASP B O 1
ATOM 10284 N N . GLU B 1 529 ? -20.069 -32.066 -61.981 1.00 25.06 529 GLU B N 1
ATOM 10285 C CA . GLU B 1 529 ? -20.294 -31.560 -60.633 1.00 25.38 529 GLU B CA 1
ATOM 10286 C C . GLU B 1 529 ? -19.329 -30.400 -60.375 1.00 23.18 529 GLU B C 1
ATOM 10287 O O . GLU B 1 529 ? -19.715 -29.381 -59.799 1.00 22.54 529 GLU B O 1
ATOM 10293 N N . GLU B 1 530 ? -18.075 -30.556 -60.801 1.00 22.24 530 GLU B N 1
ATOM 10294 C CA . GLU B 1 530 ? -17.074 -29.498 -60.636 1.00 19.35 530 GLU B CA 1
ATOM 10295 C C . GLU B 1 530 ? -17.477 -28.253 -61.417 1.00 17.19 530 GLU B C 1
ATOM 10296 O O . GLU B 1 530 ? -17.463 -27.142 -60.884 1.00 16.42 530 GLU B O 1
ATOM 10302 N N . LYS B 1 531 ? -17.823 -28.439 -62.686 1.00 15.46 531 LYS B N 1
ATOM 10303 C CA . LYS B 1 531 ? -18.220 -27.317 -63.527 1.00 16.91 531 LYS B CA 1
ATOM 10304 C C . LYS B 1 531 ? -19.410 -26.573 -62.937 1.00 17.00 531 LYS B C 1
ATOM 10305 O O . LYS B 1 531 ? -19.470 -25.348 -62.984 1.00 18.82 531 LYS B O 1
ATOM 10311 N N . THR B 1 532 ? -20.356 -27.312 -62.375 1.00 16.40 532 THR B N 1
ATOM 10312 C CA . THR B 1 532 ? -21.519 -26.682 -61.775 1.00 16.97 532 THR B CA 1
ATOM 10313 C C . THR B 1 532 ? -21.081 -25.873 -60.552 1.00 16.57 532 THR B C 1
ATOM 10314 O O . THR B 1 532 ? -21.556 -24.762 -60.332 1.00 17.35 532 THR B O 1
ATOM 10318 N N . LYS B 1 533 ? -20.163 -26.428 -59.766 1.00 16.67 533 LYS B N 1
ATOM 10319 C CA . LYS B 1 533 ? -19.668 -25.740 -58.578 1.00 16.65 533 LYS B CA 1
ATOM 10320 C C . LYS B 1 533 ? -18.954 -24.457 -58.988 1.00 15.04 533 LYS B C 1
ATOM 10321 O O . LYS B 1 533 ? -19.210 -23.386 -58.432 1.00 13.77 533 LYS B O 1
ATOM 10327 N N . TRP B 1 534 ? -18.060 -24.567 -59.966 1.00 12.87 534 TRP B N 1
ATOM 10328 C CA . TRP B 1 534 ? -17.319 -23.407 -60.447 1.00 12.74 534 TRP B CA 1
ATOM 10329 C C . TRP B 1 534 ? -18.262 -22.324 -60.962 1.00 12.58 534 TRP B C 1
ATOM 10330 O O . TRP B 1 534 ? -18.069 -21.149 -60.686 1.00 10.74 534 TRP B O 1
ATOM 10341 N N . GLN B 1 535 ? -19.281 -22.726 -61.718 1.00 14.11 535 GLN B N 1
ATOM 10342 C CA . GLN B 1 535 ? -20.237 -21.768 -62.264 1.00 14.82 535 GLN B CA 1
ATOM 10343 C C . GLN B 1 535 ? -20.990 -21.039 -61.160 1.00 14.52 535 GLN B C 1
ATOM 10344 O O . GLN B 1 535 ? -21.316 -19.862 -61.299 1.00 15.80 535 GLN B O 1
ATOM 10350 N N . ASP B 1 536 ? -21.273 -21.736 -60.064 1.00 14.29 536 ASP B N 1
ATOM 10351 C CA . ASP B 1 536 ? -21.985 -21.113 -58.955 1.00 15.49 536 ASP B CA 1
ATOM 10352 C C . ASP B 1 536 ? -21.091 -20.047 -58.319 1.00 14.16 536 ASP B C 1
ATOM 10353 O O . ASP B 1 536 ? -21.563 -18.978 -57.930 1.00 13.26 536 ASP B O 1
ATOM 10358 N N . ILE B 1 537 ? -19.794 -20.339 -58.234 1.00 13.68 537 ILE B N 1
ATOM 10359 C CA . ILE B 1 537 ? -18.831 -19.401 -57.666 1.00 11.97 537 ILE B CA 1
ATOM 10360 C C . ILE B 1 537 ? -18.750 -18.165 -58.554 1.00 12.62 537 ILE B C 1
ATOM 10361 O O . ILE B 1 537 ? -18.690 -17.042 -58.060 1.00 11.94 537 ILE B O 1
ATOM 10366 N N . VAL B 1 538 ? -18.741 -18.377 -59.868 1.00 12.29 538 VAL B N 1
ATOM 10367 C CA . VAL B 1 538 ? -18.698 -17.264 -60.810 1.00 13.04 538 VAL B CA 1
ATOM 10368 C C . VAL B 1 538 ? -19.952 -16.408 -60.647 1.00 11.65 538 VAL B C 1
ATOM 10369 O O . VAL B 1 538 ? -19.873 -15.179 -60.578 1.00 11.22 538 VAL B O 1
ATOM 10373 N N . ASP B 1 539 ? -21.105 -17.068 -60.573 1.00 12.12 539 ASP B N 1
ATOM 10374 C CA . ASP B 1 539 ? -22.384 -16.372 -60.436 1.00 12.63 539 ASP B CA 1
ATOM 10375 C C . ASP B 1 539 ? -22.564 -15.620 -59.120 1.00 13.46 539 ASP B C 1
ATOM 10376 O O . ASP B 1 539 ? -23.179 -14.556 -59.092 1.00 15.55 539 ASP B O 1
ATOM 10381 N N . ARG B 1 540 ? -22.041 -16.167 -58.028 1.00 13.70 540 ARG B N 1
ATOM 10382 C CA . ARG B 1 540 ? -22.242 -15.531 -56.732 1.00 13.15 540 ARG B CA 1
ATOM 10383 C C . ARG B 1 540 ? -20.999 -15.023 -56.011 1.00 11.76 540 ARG B C 1
ATOM 10384 O O . ARG B 1 540 ? -20.968 -14.964 -54.785 1.00 11.04 540 ARG B O 1
ATOM 10392 N N . MET B 1 541 ? -19.982 -14.647 -56.778 1.00 13.20 541 MET B N 1
ATOM 10393 C CA . MET B 1 541 ? -18.752 -14.122 -56.199 1.00 13.58 541 MET B CA 1
ATOM 10394 C C . MET B 1 541 ? -19.027 -12.726 -55.659 1.00 13.55 541 MET B C 1
ATOM 10395 O O . MET B 1 541 ? -19.641 -11.902 -56.337 1.00 13.64 541 MET B O 1
ATOM 10400 N N . TYR B 1 542 ? -18.582 -12.468 -54.435 1.00 14.21 542 TYR B N 1
ATOM 10401 C CA . TYR B 1 542 ? -18.763 -11.159 -53.815 1.00 12.99 542 TYR B CA 1
ATOM 10402 C C . TYR B 1 542 ? -17.707 -10.193 -54.345 1.00 13.47 542 TYR B C 1
ATOM 10403 O O . TYR B 1 542 ? -16.520 -10.518 -54.364 1.00 11.37 542 TYR B O 1
ATOM 10412 N N . LEU B 1 543 ? -18.150 -9.016 -54.778 1.00 12.86 543 LEU B N 1
ATOM 10413 C CA . LEU B 1 543 ? -17.258 -7.979 -55.297 1.00 14.09 543 LEU B CA 1
ATOM 10414 C C . LEU B 1 543 ? -17.605 -6.664 -54.595 1.00 15.30 543 LEU B C 1
ATOM 10415 O O . LEU B 1 543 ? -18.636 -6.056 -54.875 1.00 15.36 543 LEU B O 1
ATOM 10420 N N . PRO B 1 544 ? -16.746 -6.213 -53.665 1.00 15.30 544 PRO B N 1
ATOM 10421 C CA . PRO B 1 544 ? -16.995 -4.965 -52.934 1.00 14.82 544 PRO B CA 1
ATOM 10422 C C . PRO B 1 544 ? -17.110 -3.762 -53.865 1.00 14.98 544 PRO B C 1
ATOM 10423 O O . PRO B 1 544 ? -16.281 -3.568 -54.755 1.00 14.44 544 PRO B O 1
ATOM 10427 N N . TYR B 1 545 ? -18.139 -2.953 -53.640 1.00 15.45 545 TYR B N 1
ATOM 10428 C CA . TYR B 1 545 ? -18.401 -1.779 -54.465 1.00 16.57 545 TYR B CA 1
ATOM 10429 C C . TYR B 1 545 ? -19.074 -0.677 -53.646 1.00 16.95 545 TYR B C 1
ATOM 10430 O O . TYR B 1 545 ? -19.848 -0.964 -52.737 1.00 16.96 545 TYR B O 1
ATOM 10439 N N . ASP B 1 546 ? -18.778 0.579 -53.966 1.00 16.21 546 ASP B N 1
ATOM 10440 C CA . ASP B 1 546 ? -19.386 1.701 -53.257 1.00 15.90 546 ASP B CA 1
ATOM 10441 C C . ASP B 1 546 ? -20.159 2.584 -54.230 1.00 15.30 546 ASP B C 1
ATOM 10442 O O . ASP B 1 546 ? -19.571 3.233 -55.097 1.00 12.53 546 ASP B O 1
ATOM 10447 N N . LYS B 1 547 ? -21.477 2.616 -54.062 1.00 16.67 547 LYS B N 1
ATOM 10448 C CA . LYS B 1 547 ? -22.362 3.396 -54.925 1.00 20.21 547 LYS B CA 1
ATOM 10449 C C . LYS B 1 547 ? -22.056 4.890 -54.985 1.00 20.29 547 LYS B C 1
ATOM 10450 O O . LYS B 1 547 ? -21.897 5.451 -56.069 1.00 22.07 547 LYS B O 1
ATOM 10456 N N . ASP B 1 548 ? -21.979 5.536 -53.826 1.00 20.72 548 ASP B N 1
ATOM 10457 C CA . ASP B 1 548 ? -21.722 6.972 -53.775 1.00 21.23 548 ASP B CA 1
ATOM 10458 C C . ASP B 1 548 ? -20.476 7.417 -54.531 1.00 20.48 548 ASP B C 1
ATOM 10459 O O . ASP B 1 548 ? -20.488 8.456 -55.192 1.00 20.37 548 ASP B O 1
ATOM 10464 N N . LEU B 1 549 ? -19.402 6.639 -54.437 1.00 17.76 549 LEU B N 1
ATOM 10465 C CA . LEU B 1 549 ? -18.168 6.989 -55.131 1.00 15.40 549 LEU B CA 1
ATOM 10466 C C . LEU B 1 549 ? -18.084 6.285 -56.485 1.00 13.79 549 LEU B C 1
ATOM 10467 O O . LEU B 1 549 ? -17.257 6.631 -57.321 1.00 12.49 549 LEU B O 1
ATOM 10472 N N . ASN B 1 550 ? -18.958 5.307 -56.700 1.00 13.11 550 ASN B N 1
ATOM 10473 C CA . ASN B 1 550 ? -18.956 4.529 -57.934 1.00 12.46 550 ASN B CA 1
ATOM 10474 C C . ASN B 1 550 ? -17.563 3.957 -58.204 1.00 13.39 550 ASN B C 1
ATOM 10475 O O . ASN B 1 550 ? -16.993 4.140 -59.284 1.00 12.84 550 ASN B O 1
ATOM 10480 N N . ILE B 1 551 ? -17.018 3.266 -57.205 1.00 12.28 551 ILE B N 1
ATOM 10481 C CA . ILE B 1 551 ? -15.702 2.645 -57.321 1.00 11.01 551 ILE B CA 1
ATOM 10482 C C . ILE B 1 551 ? -15.764 1.226 -56.787 1.00 11.70 551 ILE B C 1
ATOM 10483 O O . ILE B 1 551 ? -16.681 0.867 -56.051 1.00 10.21 551 ILE B O 1
ATOM 10488 N N . PHE B 1 552 ? -14.786 0.417 -57.169 1.00 13.07 552 PHE B N 1
ATOM 10489 C CA . PHE B 1 552 ? -14.693 -0.932 -56.641 1.00 12.53 552 PHE B CA 1
ATOM 10490 C C . PHE B 1 552 ? -13.828 -0.693 -55.394 1.00 12.43 552 PHE B C 1
ATOM 10491 O O . PHE B 1 552 ? -12.803 -0.014 -55.476 1.00 11.90 552 PHE B O 1
ATOM 10499 N N . VAL B 1 553 ? -14.257 -1.207 -54.243 1.00 10.86 553 VAL B N 1
ATOM 10500 C CA . VAL B 1 553 ? -13.529 -1.013 -52.992 1.00 9.33 553 VAL B CA 1
ATOM 10501 C C . VAL B 1 553 ? -12.388 -2.023 -52.885 1.00 11.92 553 VAL B C 1
ATOM 10502 O O . VAL B 1 553 ? -12.621 -3.237 -52.898 1.00 10.08 553 VAL B O 1
ATOM 10506 N N . GLN B 1 554 ? -11.158 -1.517 -52.768 1.00 10.66 554 GLN B N 1
ATOM 10507 C CA . GLN B 1 554 ? -9.974 -2.377 -52.717 1.00 11.17 554 GLN B CA 1
ATOM 10508 C C . GLN B 1 554 ? -10.155 -3.635 -51.867 1.00 11.81 554 GLN B C 1
ATOM 10509 O O . GLN B 1 554 ? -9.787 -4.731 -52.297 1.00 11.67 554 GLN B O 1
ATOM 10515 N N . HIS B 1 555 ? -10.711 -3.477 -50.668 1.00 10.32 555 HIS B N 1
ATOM 10516 C CA . HIS B 1 555 ? -11.000 -4.610 -49.793 1.00 10.88 555 HIS B CA 1
ATOM 10517 C C . HIS B 1 555 ? -12.064 -4.162 -48.789 1.00 11.55 555 HIS B C 1
ATOM 10518 O O . HIS B 1 555 ? -12.289 -2.960 -48.632 1.00 11.12 555 HIS B O 1
ATOM 10525 N N . ASP B 1 556 ? -12.729 -5.105 -48.121 1.00 11.55 556 ASP B N 1
ATOM 10526 C CA . ASP B 1 556 ? -13.780 -4.727 -47.176 1.00 12.74 556 ASP B CA 1
ATOM 10527 C C . ASP B 1 556 ? -13.288 -3.846 -46.027 1.00 12.13 556 ASP B C 1
ATOM 10528 O O . ASP B 1 556 ? -12.339 -4.187 -45.321 1.00 12.49 556 ASP B O 1
ATOM 10533 N N . GLY B 1 557 ? -13.951 -2.705 -45.854 1.00 12.89 557 GLY B N 1
ATOM 10534 C CA . GLY B 1 557 ? -13.589 -1.784 -44.794 1.00 12.11 557 GLY B CA 1
ATOM 10535 C C . GLY B 1 557 ? -12.560 -0.744 -45.201 1.00 13.39 557 GLY B C 1
ATOM 10536 O O . GLY B 1 557 ? -12.181 0.096 -44.390 1.00 13.54 557 GLY B O 1
ATOM 10537 N N . PHE B 1 558 ? -12.110 -0.780 -46.453 1.00 14.05 558 PHE B N 1
ATOM 10538 C CA . PHE B 1 558 ? -11.114 0.186 -46.898 1.00 14.44 558 PHE B CA 1
ATOM 10539 C C . PHE B 1 558 ? -11.553 1.626 -46.682 1.00 14.08 558 PHE B C 1
ATOM 10540 O O . PHE B 1 558 ? -10.758 2.465 -46.263 1.00 14.52 558 PHE B O 1
ATOM 10548 N N . LEU B 1 559 ? -12.821 1.912 -46.951 1.00 14.97 559 LEU B N 1
ATOM 10549 C CA . LEU B 1 559 ? -13.321 3.272 -46.801 1.00 14.51 559 LEU B CA 1
ATOM 10550 C C . LEU B 1 559 ? -13.411 3.739 -45.349 1.00 15.38 559 LEU B C 1
ATOM 10551 O O . LEU B 1 559 ? -13.605 4.932 -45.090 1.00 14.94 559 LEU B O 1
ATOM 10556 N N . ASP B 1 560 ? -13.250 2.811 -44.405 1.00 15.06 560 ASP B N 1
ATOM 10557 C CA . ASP B 1 560 ? -13.295 3.155 -42.983 1.00 14.41 560 ASP B CA 1
ATOM 10558 C C . ASP B 1 560 ? -11.972 3.755 -42.519 1.00 14.51 560 ASP B C 1
ATOM 10559 O O . ASP B 1 560 ? -11.856 4.235 -41.387 1.00 12.73 560 ASP B O 1
ATOM 10564 N N . LYS B 1 561 ? -10.969 3.705 -43.388 1.00 13.57 561 LYS B N 1
ATOM 10565 C CA . LYS B 1 561 ? -9.656 4.257 -43.065 1.00 12.42 561 LYS B CA 1
ATOM 10566 C C . LYS B 1 561 ? -9.749 5.781 -43.011 1.00 12.91 561 LYS B C 1
ATOM 10567 O O . LYS B 1 561 ? -10.777 6.367 -43.357 1.00 11.05 561 LYS B O 1
ATOM 10573 N N . ASP B 1 562 ? -8.674 6.419 -42.566 1.00 14.14 562 ASP B N 1
ATOM 10574 C CA . ASP B 1 562 ? -8.634 7.876 -42.519 1.00 15.62 562 ASP B CA 1
ATOM 10575 C C . ASP B 1 562 ? -8.129 8.253 -43.909 1.00 15.73 562 ASP B C 1
ATOM 10576 O O . ASP B 1 562 ? -6.925 8.388 -44.135 1.00 15.84 562 ASP B O 1
ATOM 10581 N N . ILE B 1 563 ? -9.058 8.398 -44.846 1.00 16.38 563 ILE B N 1
ATOM 10582 C CA . ILE B 1 563 ? -8.702 8.718 -46.223 1.00 15.92 563 ILE B CA 1
ATOM 10583 C C . ILE B 1 563 ? -8.123 10.115 -46.419 1.00 16.32 563 ILE B C 1
ATOM 10584 O O . ILE B 1 563 ? -8.741 11.115 -46.060 1.00 15.80 563 ILE B O 1
ATOM 10589 N N . GLU B 1 564 ? -6.925 10.163 -46.990 1.00 16.62 564 GLU B N 1
ATOM 10590 C CA . GLU B 1 564 ? -6.241 11.414 -47.285 1.00 18.15 564 GLU B CA 1
ATOM 10591 C C . GLU B 1 564 ? -5.236 11.194 -48.405 1.00 15.82 564 GLU B C 1
ATOM 10592 O O . GLU B 1 564 ? -4.646 10.122 -48.518 1.00 15.37 564 GLU B O 1
ATOM 10598 N N . PRO B 1 565 ? -5.029 12.215 -49.249 1.00 15.34 565 PRO B N 1
ATOM 10599 C CA . PRO B 1 565 ? -4.101 12.143 -50.377 1.00 14.88 565 PRO B CA 1
ATOM 10600 C C . PRO B 1 565 ? -2.633 11.988 -50.020 1.00 14.74 565 PRO B C 1
ATOM 10601 O O . PRO B 1 565 ? -2.202 12.335 -48.923 1.00 15.81 565 PRO B O 1
ATOM 10605 N N . VAL B 1 566 ? -1.880 11.453 -50.973 1.00 14.69 566 VAL B N 1
ATOM 10606 C CA . VAL B 1 566 ? -0.448 11.254 -50.831 1.00 14.73 566 VAL B CA 1
ATOM 10607 C C . VAL B 1 566 ? 0.226 12.621 -50.623 1.00 15.56 566 VAL B C 1
ATOM 10608 O O . VAL B 1 566 ? 1.256 12.722 -49.954 1.00 14.43 566 VAL B O 1
ATOM 10612 N N . SER B 1 567 ? -0.380 13.668 -51.184 1.00 15.62 567 SER B N 1
ATOM 10613 C CA . SER B 1 567 ? 0.147 15.030 -51.072 1.00 17.69 567 SER B CA 1
ATOM 10614 C C . SER B 1 567 ? 0.260 15.522 -49.633 1.00 18.27 567 SER B C 1
ATOM 10615 O O . SER B 1 567 ? 0.996 16.466 -49.349 1.00 20.21 567 SER B O 1
ATOM 10618 N N . SER B 1 568 ? -0.465 14.890 -48.720 1.00 19.43 568 SER B N 1
ATOM 10619 C CA . SER B 1 568 ? -0.422 15.305 -47.322 1.00 19.59 568 SER B CA 1
ATOM 10620 C C . SER B 1 568 ? 0.764 14.706 -46.580 1.00 19.28 568 SER B C 1
ATOM 10621 O O . SER B 1 568 ? 1.070 15.111 -45.461 1.00 21.03 568 SER B O 1
ATOM 10624 N N . ILE B 1 569 ? 1.435 13.743 -47.200 1.00 16.95 569 ILE B N 1
ATOM 10625 C CA . ILE B 1 569 ? 2.579 13.110 -46.560 1.00 16.08 569 ILE B CA 1
ATOM 10626 C C . ILE B 1 569 ? 3.831 13.952 -46.740 1.00 15.05 569 ILE B C 1
ATOM 10627 O O . ILE B 1 569 ? 4.206 14.273 -47.863 1.00 16.70 569 ILE B O 1
ATOM 10632 N N . PRO B 1 570 ? 4.490 14.326 -45.631 1.00 14.63 570 PRO B N 1
ATOM 10633 C CA . PRO B 1 570 ? 5.712 15.133 -45.694 1.00 14.39 570 PRO B CA 1
ATOM 10634 C C . PRO B 1 570 ? 6.735 14.427 -46.577 1.00 14.26 570 PRO B C 1
ATOM 10635 O O . PRO B 1 570 ? 6.940 13.221 -46.450 1.00 13.90 570 PRO B O 1
ATOM 10639 N N . ALA B 1 571 ? 7.372 15.172 -47.473 1.00 15.78 571 ALA B N 1
ATOM 10640 C CA . ALA B 1 571 ? 8.362 14.586 -48.363 1.00 15.34 571 ALA B CA 1
ATOM 10641 C C . ALA B 1 571 ? 9.428 13.812 -47.598 1.00 14.33 571 ALA B C 1
ATOM 10642 O O . ALA B 1 571 ? 9.859 12.752 -48.048 1.00 13.48 571 ALA B O 1
ATOM 10644 N N . ASP B 1 572 ? 9.849 14.327 -46.442 1.00 15.69 572 ASP B N 1
ATOM 10645 C CA . ASP B 1 572 ? 10.889 13.646 -45.677 1.00 15.37 572 ASP B CA 1
ATOM 10646 C C . ASP B 1 572 ? 10.421 12.377 -44.980 1.00 15.27 572 ASP B C 1
ATOM 10647 O O . ASP B 1 572 ? 11.163 11.776 -44.207 1.00 15.88 572 ASP B O 1
ATOM 10652 N N . GLN B 1 573 ? 9.188 11.965 -45.253 1.00 14.80 573 GLN B N 1
ATOM 10653 C CA . GLN B 1 573 ? 8.672 10.731 -44.674 1.00 14.10 573 GLN B CA 1
ATOM 10654 C C . GLN B 1 573 ? 8.468 9.720 -45.803 1.00 14.21 573 GLN B C 1
ATOM 10655 O O . GLN B 1 573 ? 8.031 8.595 -45.578 1.00 13.64 573 GLN B O 1
ATOM 10661 N N . ARG B 1 574 ? 8.800 10.133 -47.023 1.00 13.97 574 ARG B N 1
ATOM 10662 C CA . ARG B 1 574 ? 8.667 9.259 -48.186 1.00 13.90 574 ARG B CA 1
ATOM 10663 C C . ARG B 1 574 ? 10.049 8.849 -48.691 1.00 12.83 574 ARG B C 1
ATOM 10664 O O . ARG B 1 574 ? 10.991 9.633 -48.629 1.00 13.78 574 ARG B O 1
ATOM 10672 N N . PRO B 1 575 ? 10.186 7.609 -49.192 1.00 11.23 575 PRO B N 1
ATOM 10673 C CA . PRO B 1 575 ? 9.116 6.609 -49.293 1.00 10.14 575 PRO B CA 1
ATOM 10674 C C . PRO B 1 575 ? 8.771 6.081 -47.905 1.00 9.41 575 PRO B C 1
ATOM 10675 O O . PRO B 1 575 ? 9.644 5.964 -47.047 1.00 9.24 575 PRO B O 1
ATOM 10679 N N . ILE B 1 576 ? 7.501 5.767 -47.684 1.00 8.13 576 ILE B N 1
ATOM 10680 C CA . ILE B 1 576 ? 7.085 5.298 -46.375 1.00 10.51 576 ILE B CA 1
ATOM 10681 C C . ILE B 1 576 ? 7.662 3.946 -45.950 1.00 10.87 576 ILE B C 1
ATOM 10682 O O . ILE B 1 576 ? 7.731 3.663 -44.755 1.00 11.29 576 ILE B O 1
ATOM 10687 N N . ASN B 1 577 ? 8.085 3.119 -46.906 1.00 10.11 577 ASN B N 1
ATOM 10688 C CA . ASN B 1 577 ? 8.667 1.828 -46.549 1.00 13.99 577 ASN B CA 1
ATOM 10689 C C . ASN B 1 577 ? 10.005 2.007 -45.831 1.00 14.73 577 ASN B C 1
ATOM 10690 O O . ASN B 1 577 ? 10.447 1.122 -45.091 1.00 15.44 577 ASN B O 1
ATOM 10695 N N . GLN B 1 578 ? 10.634 3.159 -46.043 1.00 13.70 578 GLN B N 1
ATOM 10696 C CA . GLN B 1 578 ? 11.917 3.469 -45.420 1.00 15.07 578 GLN B CA 1
ATOM 10697 C C . GLN B 1 578 ? 11.779 4.362 -44.181 1.00 14.94 578 GLN B C 1
ATOM 10698 O O . GLN B 1 578 ? 12.756 4.577 -43.467 1.00 16.01 578 GLN B O 1
ATOM 10704 N N . ASN B 1 579 ? 10.576 4.871 -43.914 1.00 13.98 579 ASN B N 1
ATOM 10705 C CA . ASN B 1 579 ? 10.383 5.760 -42.765 1.00 14.54 579 ASN B CA 1
ATOM 10706 C C . ASN B 1 579 ? 9.299 5.427 -41.738 1.00 15.28 579 ASN B C 1
ATOM 10707 O O . ASN B 1 579 ? 9.334 5.945 -40.621 1.00 15.88 579 ASN B O 1
ATOM 10712 N N . TRP B 1 580 ? 8.334 4.592 -42.108 1.00 12.40 580 TRP B N 1
ATOM 10713 C CA . TRP B 1 580 ? 7.242 4.249 -41.196 1.00 12.69 580 TRP B CA 1
ATOM 10714 C C . TRP B 1 580 ? 7.305 2.816 -40.684 1.00 11.46 580 TRP B C 1
ATOM 10715 O O . TRP B 1 580 ? 7.857 1.939 -41.347 1.00 13.44 580 TRP B O 1
ATOM 10726 N N . SER B 1 581 ? 6.743 2.582 -39.502 1.00 11.54 581 SER B N 1
ATOM 10727 C CA . SER B 1 581 ? 6.701 1.231 -38.953 1.00 11.59 581 SER B CA 1
ATOM 10728 C C . SER B 1 581 ? 5.609 0.506 -39.747 1.00 11.35 581 SER B C 1
ATOM 10729 O O . SER B 1 581 ? 4.639 1.133 -40.183 1.00 9.46 581 SER B O 1
ATOM 10732 N N . TRP B 1 582 ? 5.764 -0.802 -39.936 1.00 11.07 582 TRP B N 1
ATOM 10733 C CA . TRP B 1 582 ? 4.817 -1.569 -40.737 1.00 10.84 582 TRP B CA 1
ATOM 10734 C C . TRP B 1 582 ? 3.339 -1.422 -40.377 1.00 11.34 582 TRP B C 1
ATOM 10735 O O . TRP B 1 582 ? 2.494 -1.361 -41.264 1.00 10.88 582 TRP B O 1
ATOM 10746 N N . ASP B 1 583 ? 3.021 -1.352 -39.090 1.00 11.94 583 ASP B N 1
ATOM 10747 C CA . ASP B 1 583 ? 1.629 -1.201 -38.685 1.00 11.37 583 ASP B CA 1
ATOM 10748 C C . ASP B 1 583 ? 1.027 0.094 -39.226 1.00 12.17 583 ASP B C 1
ATOM 10749 O O . ASP B 1 583 ? -0.130 0.116 -39.653 1.00 12.08 583 ASP B O 1
ATOM 10754 N N . LYS B 1 584 ? 1.809 1.171 -39.214 1.00 11.93 584 LYS B N 1
ATOM 10755 C CA . LYS B 1 584 ? 1.318 2.456 -39.702 1.00 11.68 584 LYS B CA 1
ATOM 10756 C C . LYS B 1 584 ? 1.037 2.368 -41.193 1.00 10.61 584 LYS B C 1
ATOM 10757 O O . LYS B 1 584 ? 0.006 2.836 -41.673 1.00 10.29 584 LYS B O 1
ATOM 10763 N N . ILE B 1 585 ? 1.968 1.763 -41.920 1.00 10.49 585 ILE B N 1
ATOM 10764 C CA . ILE B 1 585 ? 1.816 1.590 -43.351 1.00 9.85 585 ILE B CA 1
ATOM 10765 C C . ILE B 1 585 ? 0.534 0.823 -43.654 1.00 11.96 585 ILE B C 1
ATOM 10766 O O . ILE B 1 585 ? -0.250 1.233 -44.507 1.00 13.00 585 ILE B O 1
ATOM 10771 N N . LEU B 1 586 ? 0.310 -0.277 -42.939 1.00 11.02 586 LEU B N 1
ATOM 10772 C CA . LEU B 1 586 ? -0.875 -1.104 -43.167 1.00 10.13 586 LEU B CA 1
ATOM 10773 C C . LEU B 1 586 ? -2.221 -0.420 -42.947 1.00 9.99 586 LEU B C 1
ATOM 10774 O O . LEU B 1 586 ? -3.095 -0.481 -43.813 1.00 9.66 586 LEU B O 1
ATOM 10779 N N . ARG B 1 587 ? -2.400 0.234 -41.800 1.00 9.26 587 ARG B N 1
ATOM 10780 C CA . ARG B 1 587 ? -3.678 0.873 -41.520 1.00 9.29 587 ARG B CA 1
ATOM 10781 C C . ARG B 1 587 ? -3.912 2.175 -42.284 1.00 8.78 587 ARG B C 1
ATOM 10782 O O . ARG B 1 587 ? -5.050 2.608 -42.432 1.00 8.96 587 ARG B O 1
ATOM 10790 N N . SER B 1 588 ? -2.846 2.787 -42.790 1.00 9.73 588 SER B N 1
ATOM 10791 C CA . SER B 1 588 ? -2.988 4.036 -43.532 1.00 10.10 588 SER B CA 1
ATOM 10792 C C . SER B 1 588 ? -3.739 3.771 -44.838 1.00 11.36 588 SER B C 1
ATOM 10793 O O . SER B 1 588 ? -3.899 2.625 -45.254 1.00 11.13 588 SER B O 1
ATOM 10796 N N . PRO B 1 589 ? -4.223 4.834 -45.497 1.00 13.02 589 PRO B N 1
ATOM 10797 C CA . PRO B 1 589 ? -4.952 4.660 -46.757 1.00 12.79 589 PRO B CA 1
ATOM 10798 C C . PRO B 1 589 ? -4.017 4.663 -47.960 1.00 14.20 589 PRO B C 1
ATOM 10799 O O . PRO B 1 589 ? -4.467 4.721 -49.107 1.00 15.01 589 PRO B O 1
ATOM 10803 N N . TYR B 1 590 ? -2.716 4.585 -47.702 1.00 12.50 590 TYR B N 1
ATOM 10804 C CA . TYR B 1 590 ? -1.746 4.633 -48.781 1.00 11.60 590 TYR B CA 1
ATOM 10805 C C . TYR B 1 590 ? -1.451 3.316 -49.477 1.00 12.13 590 TYR B C 1
ATOM 10806 O O . TYR B 1 590 ? -1.138 2.302 -48.851 1.00 11.36 590 TYR B O 1
ATOM 10815 N N . ILE B 1 591 ? -1.559 3.377 -50.800 1.00 12.46 591 ILE B N 1
ATOM 10816 C CA . ILE B 1 591 ? -1.399 2.242 -51.702 1.00 11.61 591 ILE B CA 1
ATOM 10817 C C . ILE B 1 591 ? -0.017 2.128 -52.344 1.00 11.28 591 ILE B C 1
ATOM 10818 O O . ILE B 1 591 ? 0.473 3.065 -52.966 1.00 12.44 591 ILE B O 1
ATOM 10823 N N . LYS B 1 592 ? 0.600 0.962 -52.193 1.00 11.34 592 LYS B N 1
ATOM 10824 C CA . LYS B 1 592 ? 1.928 0.713 -52.738 1.00 11.24 592 LYS B CA 1
ATOM 10825 C C . LYS B 1 592 ? 1.971 0.683 -54.265 1.00 12.18 592 LYS B C 1
ATOM 10826 O O . LYS B 1 592 ? 2.914 1.190 -54.882 1.00 10.66 592 LYS B O 1
ATOM 10832 N N . GLN B 1 593 ? 0.953 0.076 -54.865 1.00 11.13 593 GLN B N 1
ATOM 10833 C CA . GLN B 1 593 ? 0.901 -0.059 -56.307 1.00 10.12 593 GLN B CA 1
ATOM 10834 C C . GLN B 1 593 ? -0.514 -0.417 -56.732 1.00 10.59 593 GLN B C 1
ATOM 10835 O O . GLN B 1 593 ? -1.392 -0.613 -55.896 1.00 10.47 593 GLN B O 1
ATOM 10841 N N . GLY B 1 594 ? -0.725 -0.517 -58.038 1.00 11.42 594 GLY B N 1
ATOM 10842 C CA . GLY B 1 594 ? -2.044 -0.835 -58.542 1.00 10.66 594 GLY B CA 1
ATOM 10843 C C . GLY B 1 594 ? -2.630 -2.091 -57.937 1.00 11.17 594 GLY B C 1
ATOM 10844 O O . GLY B 1 594 ? -1.932 -3.087 -57.742 1.00 11.84 594 GLY B O 1
ATOM 10845 N N . ASP B 1 595 ? -3.919 -2.036 -57.625 1.00 9.29 595 ASP B N 1
ATOM 10846 C CA . ASP B 1 595 ? -4.620 -3.179 -57.063 1.00 11.81 595 ASP B CA 1
ATOM 10847 C C . ASP B 1 595 ? -5.939 -3.179 -57.832 1.00 10.92 595 ASP B C 1
ATOM 10848 O O . ASP B 1 595 ? -6.125 -3.970 -58.756 1.00 11.10 595 ASP B O 1
ATOM 10853 N N . VAL B 1 596 ? -6.855 -2.291 -57.468 1.00 9.74 596 VAL B N 1
ATOM 10854 C CA . VAL B 1 596 ? -8.096 -2.197 -58.221 1.00 10.53 596 VAL B CA 1
ATOM 10855 C C . VAL B 1 596 ? -7.682 -1.744 -59.623 1.00 11.42 596 VAL B C 1
ATOM 10856 O O . VAL B 1 596 ? -8.144 -2.283 -60.627 1.00 12.84 596 VAL B O 1
ATOM 10860 N N . LEU B 1 597 ? -6.779 -0.767 -59.681 1.00 11.09 597 LEU B N 1
ATOM 10861 C CA . LEU B 1 597 ? -6.310 -0.249 -60.962 1.00 11.25 597 LEU B CA 1
ATOM 10862 C C . LEU B 1 597 ? -5.511 -1.271 -61.771 1.00 11.04 597 LEU B C 1
ATOM 10863 O O . LEU B 1 597 ? -5.412 -1.154 -62.993 1.00 11.83 597 LEU B O 1
ATOM 10868 N N . GLN B 1 598 ? -4.933 -2.264 -61.096 1.00 12.05 598 GLN B N 1
ATOM 10869 C CA . GLN B 1 598 ? -4.187 -3.320 -61.790 1.00 11.41 598 GLN B CA 1
ATOM 10870 C C . GLN B 1 598 ? -5.226 -4.154 -62.529 1.00 11.22 598 GLN B C 1
ATOM 10871 O O . GLN B 1 598 ? -5.033 -4.531 -63.679 1.00 11.80 598 GLN B O 1
ATOM 10877 N N . GLY B 1 599 ? -6.335 -4.436 -61.850 1.00 11.80 599 GLY B N 1
ATOM 10878 C CA . GLY B 1 599 ? -7.401 -5.202 -62.467 1.00 11.00 599 GLY B CA 1
ATOM 10879 C C . GLY B 1 599 ? -7.990 -4.461 -63.659 1.00 12.02 599 GLY B C 1
ATOM 10880 O O . GLY B 1 599 ? -8.186 -5.038 -64.730 1.00 9.86 599 GLY B O 1
ATOM 10881 N N . ILE B 1 600 ? -8.278 -3.177 -63.477 1.00 11.07 600 ILE B N 1
ATOM 10882 C CA . ILE B 1 600 ? -8.836 -2.382 -64.561 1.00 12.60 600 ILE B CA 1
ATOM 10883 C C . ILE B 1 600 ? -7.862 -2.347 -65.740 1.00 12.87 600 ILE B C 1
ATOM 10884 O O . ILE B 1 600 ? -8.273 -2.411 -66.895 1.00 12.57 600 ILE B O 1
ATOM 10889 N N . TRP B 1 601 ? -6.569 -2.267 -65.443 1.00 12.72 601 TRP B N 1
ATOM 10890 C CA . TRP B 1 601 ? -5.559 -2.240 -66.492 1.00 12.24 601 TRP B CA 1
ATOM 10891 C C . TRP B 1 601 ? -5.586 -3.545 -67.288 1.00 12.96 601 TRP B C 1
ATOM 10892 O O . TRP B 1 601 ? -5.541 -3.525 -68.519 1.00 11.55 601 TRP B O 1
ATOM 10903 N N . ASP B 1 602 ? -5.663 -4.678 -66.591 1.00 11.45 602 ASP B N 1
ATOM 10904 C CA . ASP B 1 602 ? -5.716 -5.968 -67.270 1.00 13.03 602 ASP B CA 1
ATOM 10905 C C . ASP B 1 602 ? -6.958 -6.055 -68.155 1.00 13.83 602 ASP B C 1
ATOM 10906 O O . ASP B 1 602 ? -6.897 -6.578 -69.268 1.00 13.11 602 ASP B O 1
ATOM 10911 N N . PHE B 1 603 ? -8.082 -5.548 -67.654 1.00 12.61 603 PHE B N 1
ATOM 10912 C CA . PHE B 1 603 ? -9.330 -5.574 -68.409 1.00 14.46 603 PHE B CA 1
ATOM 10913 C C . PHE B 1 603 ? -9.768 -4.156 -68.750 1.00 14.47 603 PHE B C 1
ATOM 10914 O O . PHE B 1 603 ? -10.918 -3.773 -68.538 1.00 13.79 603 PHE B O 1
ATOM 10922 N N . ILE B 1 604 ? -8.837 -3.394 -69.310 1.00 14.73 604 ILE B N 1
ATOM 10923 C CA . ILE B 1 604 ? -9.082 -2.001 -69.647 1.00 14.82 604 ILE B CA 1
ATOM 10924 C C . ILE B 1 604 ? -10.279 -1.732 -70.568 1.00 15.28 604 ILE B C 1
ATOM 10925 O O . ILE B 1 604 ? -10.928 -0.694 -70.436 1.00 13.61 604 ILE B O 1
ATOM 10930 N N . ASP B 1 605 ? -10.587 -2.648 -71.487 1.00 16.25 605 ASP B N 1
ATOM 10931 C CA . ASP B 1 605 ? -11.734 -2.440 -72.375 1.00 17.29 605 ASP B CA 1
ATOM 10932 C C . ASP B 1 605 ? -13.056 -2.960 -71.798 1.00 17.59 605 ASP B C 1
ATOM 10933 O O . ASP B 1 605 ? -14.109 -2.747 -72.391 1.00 16.76 605 ASP B O 1
ATOM 10938 N N . ASP B 1 606 ? -13.009 -3.637 -70.652 1.00 16.42 606 ASP B N 1
ATOM 10939 C CA . ASP B 1 606 ? -14.227 -4.174 -70.045 1.00 16.13 606 ASP B CA 1
ATOM 10940 C C . ASP B 1 606 ? -14.927 -3.200 -69.103 1.00 16.99 606 ASP B C 1
ATOM 10941 O O . ASP B 1 606 ? -15.964 -3.526 -68.525 1.00 16.74 606 ASP B O 1
ATOM 10946 N N . TYR B 1 607 ? -14.354 -2.016 -68.926 1.00 14.97 607 TYR B N 1
ATOM 10947 C CA . TYR B 1 607 ? -14.967 -1.017 -68.060 1.00 13.63 607 TYR B CA 1
ATOM 10948 C C . TYR B 1 607 ? -15.196 0.275 -68.834 1.00 13.33 607 TYR B C 1
ATOM 10949 O O . TYR B 1 607 ? -14.394 0.647 -69.695 1.00 11.99 607 TYR B O 1
ATOM 10958 N N . THR B 1 608 ? -16.300 0.951 -68.533 1.00 11.65 608 THR B N 1
ATOM 10959 C CA . THR B 1 608 ? -16.642 2.184 -69.226 1.00 12.63 608 THR B CA 1
ATOM 10960 C C . THR B 1 608 ? -15.708 3.322 -68.842 1.00 13.41 608 THR B C 1
ATOM 10961 O O . THR B 1 608 ? -15.031 3.265 -67.814 1.00 13.06 608 THR B O 1
ATOM 10965 N N . PRO B 1 609 ? -15.646 4.368 -69.679 1.00 13.31 609 PRO B N 1
ATOM 10966 C CA . PRO B 1 609 ? -14.783 5.515 -69.388 1.00 14.75 609 PRO B CA 1
ATOM 10967 C C . PRO B 1 609 ? -15.125 6.125 -68.028 1.00 14.94 609 PRO B C 1
ATOM 10968 O O . PRO B 1 609 ? -14.241 6.580 -67.303 1.00 14.69 609 PRO B O 1
ATOM 10972 N N . GLU B 1 610 ? -16.411 6.139 -67.685 1.00 15.24 610 GLU B N 1
ATOM 10973 C CA . GLU B 1 610 ? -16.840 6.702 -66.405 1.00 17.20 610 GLU B CA 1
ATOM 10974 C C . GLU B 1 610 ? -16.349 5.879 -65.221 1.00 14.63 610 GLU B C 1
ATOM 10975 O O . GLU B 1 610 ? -15.891 6.436 -64.225 1.00 13.80 610 GLU B O 1
ATOM 10981 N N . GLN B 1 611 ? -16.461 4.558 -65.325 1.00 13.99 611 GLN B N 1
ATOM 10982 C CA . GLN B 1 611 ? -16.018 3.680 -64.248 1.00 14.77 611 GLN B CA 1
ATOM 10983 C C . GLN B 1 611 ? -14.521 3.843 -64.039 1.00 14.68 611 GLN B C 1
ATOM 10984 O O . GLN B 1 611 ? -14.049 3.992 -62.912 1.00 14.59 611 GLN B O 1
ATOM 10990 N N . LYS B 1 612 ? -13.782 3.805 -65.142 1.00 14.00 612 LYS B N 1
ATOM 10991 C CA . LYS B 1 612 ? -12.337 3.947 -65.104 1.00 14.70 612 LYS B CA 1
ATOM 10992 C C . LYS B 1 612 ? -11.943 5.289 -64.505 1.00 15.66 612 LYS B C 1
ATOM 10993 O O . LYS B 1 612 ? -10.970 5.386 -63.752 1.00 14.05 612 LYS B O 1
ATOM 10999 N N . LYS B 1 613 ? -12.715 6.323 -64.825 1.00 14.95 613 LYS B N 1
ATOM 11000 C CA . LYS B 1 613 ? -12.440 7.651 -64.298 1.00 15.53 613 LYS B CA 1
ATOM 11001 C C . LYS B 1 613 ? -12.625 7.670 -62.783 1.00 13.80 613 LYS B C 1
ATOM 11002 O O . LYS B 1 613 ? -11.756 8.131 -62.046 1.00 15.29 613 LYS B O 1
ATOM 11008 N N . ALA B 1 614 ? -13.762 7.169 -62.320 1.00 12.93 614 ALA B N 1
ATOM 11009 C CA . ALA B 1 614 ? -14.060 7.152 -60.891 1.00 12.65 614 ALA B CA 1
ATOM 11010 C C . ALA B 1 614 ? -12.983 6.432 -60.081 1.00 13.86 614 ALA B C 1
ATOM 11011 O O . ALA B 1 614 ? -12.484 6.957 -59.081 1.00 14.25 614 ALA B O 1
ATOM 11013 N N . ASN B 1 615 ? -12.636 5.223 -60.507 1.00 12.03 615 ASN B N 1
ATOM 11014 C CA . ASN B 1 615 ? -11.618 4.440 -59.816 1.00 12.63 615 ASN B CA 1
ATOM 11015 C C . ASN B 1 615 ? -10.227 5.093 -59.882 1.00 10.60 615 ASN B C 1
ATOM 11016 O O . ASN B 1 615 ? -9.509 5.140 -58.885 1.00 10.58 615 ASN B O 1
ATOM 11021 N N . PHE B 1 616 ? -9.854 5.612 -61.044 1.00 9.45 616 PHE B N 1
ATOM 11022 C CA . PHE B 1 616 ? -8.550 6.258 -61.186 1.00 10.04 616 PHE B CA 1
ATOM 11023 C C . PHE B 1 616 ? -8.424 7.509 -60.310 1.00 11.45 616 PHE B C 1
ATOM 11024 O O . PHE B 1 616 ? -7.451 7.653 -59.567 1.00 12.40 616 PHE B O 1
ATOM 11032 N N . ASP B 1 617 ? -9.397 8.415 -60.400 1.00 12.25 617 ASP B N 1
ATOM 11033 C CA . ASP B 1 617 ? -9.357 9.652 -59.620 1.00 12.52 617 ASP B CA 1
ATOM 11034 C C . ASP B 1 617 ? -9.317 9.391 -58.114 1.00 14.11 617 ASP B C 1
ATOM 11035 O O . ASP B 1 617 ? -8.732 10.164 -57.360 1.00 15.18 617 ASP B O 1
ATOM 11040 N N . PHE B 1 618 ? -9.947 8.307 -57.675 1.00 14.93 618 PHE B N 1
ATOM 11041 C CA . PHE B 1 618 ? -9.973 7.977 -56.252 1.00 14.04 618 PHE B CA 1
ATOM 11042 C C . PHE B 1 618 ? -8.675 7.334 -55.763 1.00 13.85 618 PHE B C 1
ATOM 11043 O O . PHE B 1 618 ? -8.072 7.782 -54.793 1.00 13.51 618 PHE B O 1
ATOM 11051 N N . TYR B 1 619 ? -8.249 6.282 -56.448 1.00 13.78 619 TYR B N 1
ATOM 11052 C CA . TYR B 1 619 ? -7.061 5.546 -56.045 1.00 14.17 619 TYR B CA 1
ATOM 11053 C C . TYR B 1 619 ? -5.692 6.111 -56.406 1.00 13.75 619 TYR B C 1
ATOM 11054 O O . TYR B 1 619 ? -4.764 6.029 -55.601 1.00 12.64 619 TYR B O 1
ATOM 11063 N N . GLU B 1 620 ? -5.550 6.681 -57.597 1.00 13.42 620 GLU B N 1
ATOM 11064 C CA . GLU B 1 620 ? -4.253 7.215 -57.996 1.00 14.84 620 GLU B CA 1
ATOM 11065 C C . GLU B 1 620 ? -3.680 8.196 -56.959 1.00 14.75 620 GLU B C 1
ATOM 11066 O O . GLU B 1 620 ? -2.507 8.103 -56.598 1.00 12.46 620 GLU B O 1
ATOM 11072 N N . PRO B 1 621 ? -4.502 9.142 -56.461 1.00 14.07 621 PRO B N 1
ATOM 11073 C CA . PRO B 1 621 ? -4.037 10.118 -55.466 1.00 13.54 621 PRO B CA 1
ATOM 11074 C C . PRO B 1 621 ? -3.645 9.507 -54.116 1.00 13.14 621 PRO B C 1
ATOM 11075 O O . PRO B 1 621 ? -3.018 10.172 -53.291 1.00 12.14 621 PRO B O 1
ATOM 11079 N N . LEU B 1 622 ? -4.032 8.254 -53.885 1.00 12.09 622 LEU B N 1
ATOM 11080 C CA . LEU B 1 622 ? -3.699 7.566 -52.634 1.00 12.76 622 LEU B CA 1
ATOM 11081 C C . LEU B 1 622 ? -2.483 6.656 -52.842 1.00 13.33 622 LEU B C 1
ATOM 11082 O O . LEU B 1 622 ? -1.993 6.027 -51.901 1.00 10.74 622 LEU B O 1
ATOM 11087 N N . THR B 1 623 ? -1.997 6.593 -54.077 1.00 11.25 623 THR B N 1
ATOM 11088 C CA . THR B 1 623 ? -0.880 5.713 -54.411 1.00 10.75 623 THR B CA 1
ATOM 11089 C C . THR B 1 623 ? 0.503 6.345 -54.310 1.00 10.88 623 THR B C 1
ATOM 11090 O O . THR B 1 623 ? 0.767 7.395 -54.900 1.00 10.03 623 THR B O 1
ATOM 11094 N N . VAL B 1 624 ? 1.389 5.695 -53.557 1.00 10.91 624 VAL B N 1
ATOM 11095 C CA . VAL B 1 624 ? 2.751 6.195 -53.386 1.00 11.04 624 VAL B CA 1
ATOM 11096 C C . VAL B 1 624 ? 3.726 5.595 -54.400 1.00 11.55 624 VAL B C 1
ATOM 11097 O O . VAL B 1 624 ? 4.885 5.994 -54.457 1.00 13.22 624 VAL B O 1
ATOM 11101 N N . HIS B 1 625 ? 3.254 4.636 -55.194 1.00 11.59 625 HIS B N 1
ATOM 11102 C CA . HIS B 1 625 ? 4.081 4.000 -56.224 1.00 11.25 625 HIS B CA 1
ATOM 11103 C C . HIS B 1 625 ? 5.405 3.479 -55.671 1.00 12.61 625 HIS B C 1
ATOM 11104 O O . HIS B 1 625 ? 6.460 3.726 -56.250 1.00 12.07 625 HIS B O 1
ATOM 11111 N N . GLU B 1 626 ? 5.357 2.749 -54.563 1.00 11.79 626 GLU B N 1
ATOM 11112 C CA . GLU B 1 626 ? 6.587 2.251 -53.979 1.00 11.64 626 GLU B CA 1
ATOM 11113 C C . GLU B 1 626 ? 7.034 0.880 -54.478 1.00 12.21 626 GLU B C 1
ATOM 11114 O O . GLU B 1 626 ? 7.848 0.200 -53.864 1.00 13.38 626 GLU B O 1
ATOM 11120 N N . SER B 1 627 ? 6.470 0.491 -55.614 1.00 13.76 627 SER B N 1
ATOM 11121 C CA . SER B 1 627 ? 6.856 -0.723 -56.312 1.00 12.25 627 SER B CA 1
ATOM 11122 C C . SER B 1 627 ? 7.162 -0.142 -57.679 1.00 12.15 627 SER B C 1
ATOM 11123 O O . SER B 1 627 ? 6.384 0.662 -58.191 1.00 13.04 627 SER B O 1
ATOM 11126 N N . SER B 1 628 ? 8.298 -0.518 -58.254 1.00 11.01 628 SER B N 1
ATOM 11127 C CA . SER B 1 628 ? 8.686 -0.022 -59.564 1.00 10.19 628 SER B CA 1
ATOM 11128 C C . SER B 1 628 ? 7.668 -0.439 -60.622 1.00 10.24 628 SER B C 1
ATOM 11129 O O . SER B 1 628 ? 7.637 0.111 -61.720 1.00 9.29 628 SER B O 1
ATOM 11132 N N . LEU B 1 629 ? 6.828 -1.407 -60.285 1.00 9.19 629 LEU B N 1
ATOM 11133 C CA . LEU B 1 629 ? 5.818 -1.882 -61.225 1.00 11.65 629 LEU B CA 1
ATOM 11134 C C . LEU B 1 629 ? 4.526 -1.073 -61.166 1.00 12.02 629 LEU B C 1
ATOM 11135 O O . LEU B 1 629 ? 3.550 -1.401 -61.834 1.00 11.63 629 LEU B O 1
ATOM 11140 N N . SER B 1 630 ? 4.529 0.003 -60.387 1.00 13.04 630 SER B N 1
ATOM 11141 C CA . SER B 1 630 ? 3.332 0.826 -60.244 1.00 13.03 630 SER B CA 1
ATOM 11142 C C . SER B 1 630 ? 3.115 1.946 -61.271 1.00 12.57 630 SER B C 1
ATOM 11143 O O . SER B 1 630 ? 2.091 1.979 -61.952 1.00 14.17 630 SER B O 1
ATOM 11146 N N . PRO B 1 631 ? 4.082 2.864 -61.412 1.00 11.69 631 PRO B N 1
ATOM 11147 C CA . PRO B 1 631 ? 3.959 3.985 -62.353 1.00 12.95 631 PRO B CA 1
ATOM 11148 C C . PRO B 1 631 ? 3.500 3.730 -63.796 1.00 13.33 631 PRO B C 1
ATOM 11149 O O . PRO B 1 631 ? 2.609 4.426 -64.292 1.00 13.66 631 PRO B O 1
ATOM 11153 N N . ALA B 1 632 ? 4.088 2.743 -64.464 1.00 11.62 632 ALA B N 1
ATOM 11154 C CA . ALA B 1 632 ? 3.737 2.449 -65.854 1.00 12.37 632 ALA B CA 1
ATOM 11155 C C . ALA B 1 632 ? 2.255 2.177 -66.125 1.00 12.88 632 ALA B C 1
ATOM 11156 O O . ALA B 1 632 ? 1.671 2.780 -67.027 1.00 13.32 632 ALA B O 1
ATOM 11158 N N . ILE B 1 633 ? 1.641 1.274 -65.368 1.00 10.39 633 ILE B N 1
ATOM 11159 C CA . ILE B 1 633 ? 0.234 0.983 -65.608 1.00 12.29 633 ILE B CA 1
ATOM 11160 C C . ILE B 1 633 ? -0.633 2.198 -65.289 1.00 12.02 633 ILE B C 1
ATOM 11161 O O . ILE B 1 633 ? -1.679 2.396 -65.900 1.00 11.69 633 ILE B O 1
ATOM 11166 N N . HIS B 1 634 ? -0.196 3.023 -64.345 1.00 10.84 634 HIS B N 1
ATOM 11167 C CA . HIS B 1 634 ? -0.963 4.221 -64.011 1.00 11.55 634 HIS B CA 1
ATOM 11168 C C . HIS B 1 634 ? -0.861 5.233 -65.153 1.00 11.52 634 HIS B C 1
ATOM 11169 O O . HIS B 1 634 ? -1.792 6.005 -65.395 1.00 9.76 634 HIS B O 1
ATOM 11176 N N . SER B 1 635 ? 0.270 5.217 -65.856 1.00 11.17 635 SER B N 1
ATOM 11177 C CA . SER B 1 635 ? 0.476 6.112 -66.990 1.00 11.20 635 SER B CA 1
ATOM 11178 C C . SER B 1 635 ? -0.504 5.717 -68.094 1.00 11.00 635 SER B C 1
ATOM 11179 O O . SER B 1 635 ? -1.182 6.567 -68.672 1.00 12.84 635 SER B O 1
ATOM 11182 N N . VAL B 1 636 ? -0.568 4.421 -68.384 1.00 12.48 636 VAL B N 1
ATOM 11183 C CA . VAL B 1 636 ? -1.478 3.908 -69.402 1.00 12.82 636 VAL B CA 1
ATOM 11184 C C . VAL B 1 636 ? -2.906 4.338 -69.069 1.00 14.46 636 VAL B C 1
ATOM 11185 O O . VAL B 1 636 ? -3.573 4.986 -69.876 1.00 16.05 636 VAL B O 1
ATOM 11189 N N . LEU B 1 637 ? -3.368 3.984 -67.875 1.00 12.46 637 LEU B N 1
ATOM 11190 C CA . LEU B 1 637 ? -4.719 4.338 -67.461 1.00 13.46 637 LEU B CA 1
ATOM 11191 C C . LEU B 1 637 ? -4.991 5.835 -67.602 1.00 13.58 637 LEU B C 1
ATOM 11192 O O . LEU B 1 637 ? -6.081 6.233 -68.014 1.00 14.21 637 LEU B O 1
ATOM 11197 N N . ALA B 1 638 ? -4.005 6.663 -67.266 1.00 13.05 638 ALA B N 1
ATOM 11198 C CA . ALA B 1 638 ? -4.159 8.112 -67.374 1.00 13.75 638 ALA B CA 1
ATOM 11199 C C . ALA B 1 638 ? -4.324 8.506 -68.841 1.00 14.95 638 ALA B C 1
ATOM 11200 O O . ALA B 1 638 ? -5.180 9.329 -69.187 1.00 14.48 638 ALA B O 1
ATOM 11202 N N . ALA B 1 639 ? -3.496 7.918 -69.699 1.00 14.08 639 ALA B N 1
ATOM 11203 C CA . ALA B 1 639 ? -3.563 8.198 -71.127 1.00 15.91 639 ALA B CA 1
ATOM 11204 C C . ALA B 1 639 ? -4.939 7.781 -71.634 1.00 15.49 639 ALA B C 1
ATOM 11205 O O . ALA B 1 639 ? -5.579 8.492 -72.404 1.00 16.15 639 ALA B O 1
ATOM 11207 N N . ASP B 1 640 ? -5.382 6.615 -71.186 1.00 16.39 640 ASP B N 1
ATOM 11208 C CA . ASP B 1 640 ? -6.672 6.068 -71.572 1.00 16.22 640 ASP B CA 1
ATOM 11209 C C . ASP B 1 640 ? -7.788 7.069 -71.258 1.00 16.93 640 ASP B C 1
ATOM 11210 O O . ASP B 1 640 ? -8.751 7.193 -72.014 1.00 16.05 640 ASP B O 1
ATOM 11215 N N . LEU B 1 641 ? -7.642 7.786 -70.145 1.00 15.44 641 LEU B N 1
ATOM 11216 C CA . LEU B 1 641 ? -8.629 8.776 -69.716 1.00 16.42 641 LEU B CA 1
ATOM 11217 C C . LEU B 1 641 ? -8.360 10.172 -70.280 1.00 16.39 641 LEU B C 1
ATOM 11218 O O . LEU B 1 641 ? -9.030 11.136 -69.913 1.00 14.75 641 LEU B O 1
ATOM 11223 N N . HIS B 1 642 ? -7.367 10.272 -71.157 1.00 17.13 642 HIS B N 1
ATOM 11224 C CA . HIS B 1 642 ? -6.988 11.535 -71.783 1.00 18.75 642 HIS B CA 1
ATOM 11225 C C . HIS B 1 642 ? -6.301 12.527 -70.848 1.00 18.88 642 HIS B C 1
ATOM 11226 O O . HIS B 1 642 ? -6.270 13.729 -71.115 1.00 16.53 642 HIS B O 1
ATOM 11233 N N . TYR B 1 643 ? -5.766 12.017 -69.742 1.00 17.09 643 TYR B N 1
ATOM 11234 C CA . TYR B 1 643 ? -5.022 12.847 -68.800 1.00 16.88 643 TYR B CA 1
ATOM 11235 C C . TYR B 1 643 ? -3.608 12.791 -69.375 1.00 16.91 643 TYR B C 1
ATOM 11236 O O . TYR B 1 643 ? -2.728 12.106 -68.842 1.00 14.51 643 TYR B O 1
ATOM 11245 N N . GLU B 1 644 ? -3.410 13.497 -70.483 1.00 16.72 644 GLU B N 1
ATOM 11246 C CA . GLU B 1 644 ? -2.130 13.501 -71.171 1.00 17.87 644 GLU B CA 1
ATOM 11247 C C . GLU B 1 644 ? -0.956 13.961 -70.314 1.00 18.33 644 GLU B C 1
ATOM 11248 O O . GLU B 1 644 ? 0.061 13.269 -70.248 1.00 18.92 644 GLU B O 1
ATOM 11254 N N . ASP B 1 645 ? -1.078 15.105 -69.648 1.00 17.88 645 ASP B N 1
ATOM 11255 C CA . ASP B 1 645 ? 0.024 15.569 -68.815 1.00 19.34 645 ASP B CA 1
ATOM 11256 C C . ASP B 1 645 ? 0.368 14.574 -67.696 1.00 18.81 645 ASP B C 1
ATOM 11257 O O . ASP B 1 645 ? 1.541 14.325 -67.419 1.00 17.86 645 ASP B O 1
ATOM 11262 N N . LYS B 1 646 ? -0.647 14.009 -67.053 1.00 17.53 646 LYS B N 1
ATOM 11263 C CA . LYS B 1 646 ? -0.404 13.048 -65.980 1.00 17.83 646 LYS B CA 1
ATOM 11264 C C . LYS B 1 646 ? 0.257 11.788 -66.531 1.00 16.60 646 LYS B C 1
ATOM 11265 O O . LYS B 1 646 ? 1.112 11.193 -65.874 1.00 16.44 646 LYS B O 1
ATOM 11271 N N . ALA B 1 647 ? -0.145 11.387 -67.736 1.00 14.80 647 ALA B N 1
ATOM 11272 C CA . ALA B 1 647 ? 0.419 10.200 -68.378 1.00 14.91 647 ALA B CA 1
ATOM 11273 C C . ALA B 1 647 ? 1.913 10.382 -68.634 1.00 15.04 647 ALA B C 1
ATOM 11274 O O . ALA B 1 647 ? 2.714 9.479 -68.381 1.00 15.78 647 ALA B O 1
ATOM 11276 N N . VAL B 1 648 ? 2.279 11.552 -69.145 1.00 14.53 648 VAL B N 1
ATOM 11277 C CA . VAL B 1 648 ? 3.674 11.856 -69.438 1.00 16.13 648 VAL B CA 1
ATOM 11278 C C . VAL B 1 648 ? 4.485 11.896 -68.140 1.00 17.51 648 VAL B C 1
ATOM 11279 O O . VAL B 1 648 ? 5.606 11.394 -68.086 1.00 18.32 648 VAL B O 1
ATOM 11283 N N . GLU B 1 649 ? 3.914 12.485 -67.095 1.00 17.94 649 GLU B N 1
ATOM 11284 C CA . GLU B 1 649 ? 4.599 12.554 -65.809 1.00 20.56 649 GLU B CA 1
ATOM 11285 C C . GLU B 1 649 ? 4.890 11.134 -65.325 1.00 19.06 649 GLU B C 1
ATOM 11286 O O . GLU B 1 649 ? 6.015 10.815 -64.943 1.00 17.54 649 GLU B O 1
ATOM 11292 N N . LEU B 1 650 ? 3.867 10.286 -65.348 1.00 17.10 650 LEU B N 1
ATOM 11293 C CA . LEU B 1 650 ? 4.015 8.906 -64.909 1.00 15.45 650 LEU B CA 1
ATOM 11294 C C . LEU B 1 650 ? 4.969 8.133 -65.811 1.00 14.84 650 LEU B C 1
ATOM 11295 O O . LEU B 1 650 ? 5.666 7.221 -65.353 1.00 13.41 650 LEU B O 1
ATOM 11300 N N . TYR B 1 651 ? 5.001 8.493 -67.093 1.00 14.65 651 TYR B N 1
ATOM 11301 C CA . TYR B 1 651 ? 5.907 7.840 -68.028 1.00 13.38 651 TYR B CA 1
ATOM 11302 C C . TYR B 1 651 ? 7.341 8.078 -67.569 1.00 13.19 651 TYR B C 1
ATOM 11303 O O . TYR B 1 651 ? 8.172 7.172 -67.581 1.00 13.20 651 TYR B O 1
ATOM 11312 N N . SER B 1 652 ? 7.630 9.317 -67.194 1.00 13.63 652 SER B N 1
ATOM 11313 C CA . SER B 1 652 ? 8.966 9.682 -66.745 1.00 15.08 652 SER B CA 1
ATOM 11314 C C . SER B 1 652 ? 9.343 8.933 -65.472 1.00 16.04 652 SER B C 1
ATOM 11315 O O . SER B 1 652 ? 10.485 8.491 -65.323 1.00 14.46 652 SER B O 1
ATOM 11318 N N . ARG B 1 653 ? 8.385 8.789 -64.561 1.00 15.00 653 ARG B N 1
ATOM 11319 C CA . ARG B 1 653 ? 8.638 8.088 -63.307 1.00 16.78 653 ARG B CA 1
ATOM 11320 C C . ARG B 1 653 ? 9.028 6.623 -63.532 1.00 15.84 653 ARG B C 1
ATOM 11321 O O . ARG B 1 653 ? 9.793 6.063 -62.748 1.00 17.10 653 ARG B O 1
ATOM 11329 N N . THR B 1 654 ? 8.511 5.995 -64.590 1.00 15.22 654 THR B N 1
ATOM 11330 C CA . THR B 1 654 ? 8.864 4.599 -64.857 1.00 13.16 654 THR B CA 1
ATOM 11331 C C . THR B 1 654 ? 10.083 4.506 -65.771 1.00 11.75 654 THR B C 1
ATOM 11332 O O . THR B 1 654 ? 11.023 3.764 -65.491 1.00 11.80 654 THR B O 1
ATOM 11336 N N . ALA B 1 655 ? 10.070 5.268 -66.857 1.00 9.14 655 ALA B N 1
ATOM 11337 C CA . ALA B 1 655 ? 11.175 5.260 -67.810 1.00 9.96 655 ALA B CA 1
ATOM 11338 C C . ALA B 1 655 ? 12.500 5.645 -67.162 1.00 10.12 655 ALA B C 1
ATOM 11339 O O . ALA B 1 655 ? 13.559 5.154 -67.553 1.00 10.05 655 ALA B O 1
ATOM 11341 N N . ARG B 1 656 ? 12.439 6.531 -66.177 1.00 9.30 656 ARG B N 1
ATOM 11342 C CA . ARG B 1 656 ? 13.644 6.983 -65.502 1.00 11.37 656 ARG B CA 1
ATOM 11343 C C . ARG B 1 656 ? 13.640 6.629 -64.015 1.00 11.36 656 ARG B C 1
ATOM 11344 O O . ARG B 1 656 ? 14.272 7.307 -63.206 1.00 11.14 656 ARG B O 1
ATOM 11352 N N . LEU B 1 657 ? 12.938 5.555 -63.668 1.00 11.39 657 LEU B N 1
ATOM 11353 C CA . LEU B 1 657 ? 12.847 5.101 -62.280 1.00 11.52 657 LEU B CA 1
ATOM 11354 C C . LEU B 1 657 ? 14.242 4.924 -61.667 1.00 12.35 657 LEU B C 1
ATOM 11355 O O . LEU B 1 657 ? 14.539 5.467 -60.604 1.00 11.20 657 LEU B O 1
ATOM 11360 N N . ASP B 1 658 ? 15.093 4.159 -62.342 1.00 11.97 658 ASP B N 1
ATOM 11361 C CA . ASP B 1 658 ? 16.450 3.916 -61.865 1.00 11.88 658 ASP B CA 1
ATOM 11362 C C . ASP B 1 658 ? 17.392 5.089 -62.148 1.00 11.74 658 ASP B C 1
ATOM 11363 O O . ASP B 1 658 ? 18.138 5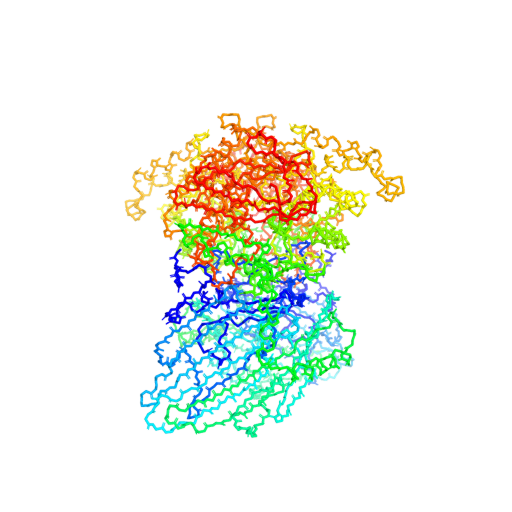.519 -61.267 1.00 10.39 658 ASP B O 1
ATOM 11368 N N . LEU B 1 659 ? 17.349 5.608 -63.373 1.00 11.45 659 LEU B N 1
ATOM 11369 C CA . LEU B 1 659 ? 18.211 6.724 -63.765 1.00 13.58 659 LEU B CA 1
ATOM 11370 C C . LEU B 1 659 ? 18.127 7.928 -62.826 1.00 12.46 659 LEU B C 1
ATOM 11371 O O . LEU B 1 659 ? 19.127 8.612 -62.593 1.00 14.13 659 LEU B O 1
ATOM 11376 N N . ASP B 1 660 ? 16.942 8.186 -62.283 1.00 13.13 660 ASP B N 1
ATOM 11377 C CA . ASP B 1 660 ? 16.769 9.304 -61.359 1.00 12.69 660 ASP B CA 1
ATOM 11378 C C . ASP B 1 660 ? 16.487 8.817 -59.934 1.00 12.97 660 ASP B C 1
ATOM 11379 O O . ASP B 1 660 ? 16.050 9.587 -59.077 1.00 12.44 660 ASP B O 1
ATOM 11384 N N . ASN B 1 661 ? 16.739 7.532 -59.698 1.00 12.97 661 ASN B N 1
ATOM 11385 C CA . ASN B 1 661 ? 16.555 6.914 -58.384 1.00 14.84 661 ASN B CA 1
ATOM 11386 C C . ASN B 1 661 ? 15.257 7.333 -57.697 1.00 15.26 661 ASN B C 1
ATOM 11387 O O . ASN B 1 661 ? 15.263 7.694 -56.524 1.00 15.77 661 ASN B O 1
ATOM 11392 N N . TYR B 1 662 ? 14.143 7.262 -58.426 1.00 15.95 662 TYR B N 1
ATOM 11393 C CA . TYR B 1 662 ? 12.841 7.657 -57.890 1.00 17.07 662 TYR B CA 1
ATOM 11394 C C . TYR B 1 662 ? 12.419 7.020 -56.567 1.00 17.02 662 TYR B C 1
ATOM 11395 O O . TYR B 1 662 ? 11.836 7.691 -55.720 1.00 14.72 662 TYR B O 1
ATOM 11404 N N . ASN B 1 663 ? 12.690 5.730 -56.392 1.00 15.87 663 ASN B N 1
ATOM 11405 C CA . ASN B 1 663 ? 12.297 5.055 -55.159 1.00 16.87 663 ASN B CA 1
ATOM 11406 C C . ASN B 1 663 ? 13.407 4.994 -54.113 1.00 17.13 663 ASN B C 1
ATOM 11407 O O . ASN B 1 663 ? 13.291 4.283 -53.114 1.00 17.99 663 ASN B O 1
ATOM 11412 N N . ASN B 1 664 ? 14.482 5.742 -54.344 1.00 15.83 664 ASN B N 1
ATOM 11413 C CA . ASN B 1 664 ? 15.601 5.794 -53.401 1.00 16.67 664 ASN B CA 1
ATOM 11414 C C . ASN B 1 664 ? 16.107 4.404 -53.002 1.00 14.23 664 ASN B C 1
ATOM 11415 O O . ASN B 1 664 ? 16.430 4.168 -51.840 1.00 11.97 664 ASN B O 1
ATOM 11420 N N . ASP B 1 665 ? 16.191 3.490 -53.963 1.00 14.07 665 ASP B N 1
ATOM 11421 C CA . ASP B 1 665 ? 16.643 2.134 -53.659 1.00 14.51 665 ASP B CA 1
ATOM 11422 C C . ASP B 1 665 ? 17.395 1.476 -54.812 1.00 13.19 665 ASP B C 1
ATOM 11423 O O . ASP B 1 665 ? 17.570 0.258 -54.826 1.00 13.23 665 ASP B O 1
ATOM 11428 N N . THR B 1 666 ? 17.843 2.273 -55.776 1.00 12.18 666 THR B N 1
ATOM 11429 C CA . THR B 1 666 ? 18.566 1.720 -56.911 1.00 13.05 666 THR B CA 1
ATOM 11430 C C . THR B 1 666 ? 19.976 1.296 -56.495 1.00 13.35 666 THR B C 1
ATOM 11431 O O . THR B 1 666 ? 20.741 0.753 -57.293 1.00 12.03 666 THR B O 1
ATOM 11435 N N . THR B 1 667 ? 20.305 1.525 -55.228 1.00 12.83 667 THR B N 1
ATOM 11436 C CA . THR B 1 667 ? 21.602 1.109 -54.709 1.00 14.52 667 THR B CA 1
ATOM 11437 C C . THR B 1 667 ? 21.580 -0.419 -54.596 1.00 15.77 667 THR B C 1
ATOM 11438 O O . THR B 1 667 ? 22.628 -1.063 -54.544 1.00 16.17 667 THR B O 1
ATOM 11442 N N . ASP B 1 668 ? 20.377 -0.994 -54.571 1.00 15.62 668 ASP B N 1
ATOM 11443 C CA . ASP B 1 668 ? 20.223 -2.447 -54.476 1.00 16.17 668 ASP B CA 1
ATOM 11444 C C . ASP B 1 668 ? 20.245 -3.092 -55.851 1.00 15.49 668 ASP B C 1
ATOM 11445 O O . ASP B 1 668 ? 20.236 -4.317 -55.970 1.00 15.80 668 ASP B O 1
ATOM 11450 N N . GLY B 1 669 ? 20.255 -2.259 -56.886 1.00 15.67 669 GLY B N 1
ATOM 11451 C CA . GLY B 1 669 ? 20.276 -2.763 -58.246 1.00 14.19 669 GLY B CA 1
ATOM 11452 C C . GLY B 1 669 ? 19.193 -2.137 -59.101 1.00 13.95 669 GLY B C 1
ATOM 11453 O O . GLY B 1 669 ? 18.411 -1.315 -58.629 1.00 15.26 669 GLY B O 1
ATOM 11454 N N . LEU B 1 670 ? 19.158 -2.528 -60.369 1.00 14.15 670 LEU B N 1
ATOM 11455 C CA . LEU B 1 670 ? 18.167 -2.033 -61.317 1.00 13.02 670 LEU B CA 1
ATOM 11456 C C . LEU B 1 670 ? 16.842 -2.767 -61.127 1.00 12.57 670 LEU B C 1
ATOM 11457 O O . LEU B 1 670 ? 16.822 -3.918 -60.690 1.00 11.67 670 LEU B O 1
ATOM 11462 N N . HIS B 1 671 ? 15.738 -2.092 -61.430 1.00 11.02 671 HIS B N 1
ATOM 11463 C CA . HIS B 1 671 ? 14.424 -2.715 -61.324 1.00 12.45 671 HIS B CA 1
ATOM 11464 C C . HIS B 1 671 ? 14.119 -3.272 -62.712 1.00 13.82 671 HIS B C 1
ATOM 11465 O O . HIS B 1 671 ? 13.302 -2.725 -63.458 1.00 14.36 671 HIS B O 1
ATOM 11472 N N . ILE B 1 672 ? 14.797 -4.366 -63.050 1.00 12.34 672 ILE B N 1
ATOM 11473 C CA . ILE B 1 672 ? 14.659 -5.007 -64.356 1.00 11.78 672 ILE B CA 1
ATOM 11474 C C . ILE B 1 672 ? 13.248 -5.335 -64.837 1.00 12.01 672 ILE B C 1
ATOM 11475 O O . ILE B 1 672 ? 12.862 -4.935 -65.936 1.00 11.87 672 ILE B O 1
ATOM 11480 N N . THR B 1 673 ? 12.474 -6.061 -64.039 1.00 10.89 673 THR B N 1
ATOM 11481 C CA . THR B 1 673 ? 11.127 -6.410 -64.475 1.00 13.30 673 THR B CA 1
ATOM 11482 C C . THR B 1 673 ? 10.301 -5.156 -64.724 1.00 13.87 673 THR B C 1
ATOM 11483 O O . THR B 1 673 ? 9.334 -5.171 -65.481 1.00 15.41 673 THR B O 1
ATOM 11487 N N . SER B 1 674 ? 10.720 -4.064 -64.101 1.00 14.45 674 SER B N 1
ATOM 11488 C CA . SER B 1 674 ? 10.045 -2.784 -64.218 1.00 15.02 674 SER B CA 1
ATOM 11489 C C . SER B 1 674 ? 10.487 -2.024 -65.474 1.00 15.47 674 SER B C 1
ATOM 11490 O O . SER B 1 674 ? 9.889 -1.007 -65.839 1.00 13.91 674 SER B O 1
ATOM 11493 N N . MET B 1 675 ? 11.537 -2.522 -66.121 1.00 14.95 675 MET B N 1
ATOM 11494 C CA . MET B 1 675 ? 12.069 -1.910 -67.336 1.00 15.89 675 MET B CA 1
ATOM 11495 C C . MET B 1 675 ? 11.047 -2.023 -68.457 1.00 15.16 675 MET B C 1
ATOM 11496 O O . MET B 1 675 ? 11.224 -1.462 -69.534 1.00 14.06 675 MET B O 1
ATOM 11501 N N . THR B 1 676 ? 9.985 -2.774 -68.192 1.00 14.98 676 THR B N 1
ATOM 11502 C CA . THR B 1 676 ? 8.913 -2.984 -69.155 1.00 14.35 676 THR B CA 1
ATOM 11503 C C . THR B 1 676 ? 8.003 -1.761 -69.178 1.00 14.69 676 THR B C 1
ATOM 11504 O O . THR B 1 676 ? 7.268 -1.539 -70.138 1.00 16.34 676 THR B O 1
ATOM 11508 N N . GLY B 1 677 ? 8.071 -0.973 -68.109 1.00 13.63 677 GLY B N 1
ATOM 11509 C CA . GLY B 1 677 ? 7.231 0.203 -67.960 1.00 12.47 677 GLY B CA 1
ATOM 11510 C C . GLY B 1 677 ? 7.186 1.253 -69.057 1.00 12.81 677 GLY B C 1
ATOM 11511 O O . GLY B 1 677 ? 6.109 1.593 -69.541 1.00 11.76 677 GLY B O 1
ATOM 11512 N N . ALA B 1 678 ? 8.340 1.781 -69.444 1.00 12.87 678 ALA B N 1
ATOM 11513 C CA . ALA B 1 678 ? 8.379 2.818 -70.466 1.00 14.07 678 ALA B CA 1
ATOM 11514 C C . ALA B 1 678 ? 7.725 2.417 -71.778 1.00 14.80 678 ALA B C 1
ATOM 11515 O O . ALA B 1 678 ? 6.981 3.205 -72.367 1.00 13.55 678 ALA B O 1
ATOM 11517 N N . TRP B 1 679 ? 8.003 1.198 -72.231 1.00 12.85 679 TRP B N 1
ATOM 11518 C CA . TRP B 1 679 ? 7.442 0.709 -73.484 1.00 13.95 679 TRP B CA 1
ATOM 11519 C C . TRP B 1 679 ? 5.916 0.644 -73.400 1.00 14.16 679 TRP B C 1
ATOM 11520 O O . TRP B 1 679 ? 5.210 1.052 -74.326 1.00 11.53 679 TRP B O 1
ATOM 11531 N N . ILE B 1 680 ? 5.418 0.119 -72.286 1.00 13.00 680 ILE B N 1
ATOM 11532 C CA . ILE B 1 680 ? 3.983 0.005 -72.067 1.00 14.74 680 ILE B CA 1
ATOM 11533 C C . ILE B 1 680 ? 3.333 1.391 -72.067 1.00 13.60 680 ILE B C 1
ATOM 11534 O O . ILE B 1 680 ? 2.289 1.596 -72.690 1.00 14.77 680 ILE B O 1
ATOM 11539 N N . ALA B 1 681 ? 3.961 2.344 -71.381 1.00 11.27 681 ALA B N 1
ATOM 11540 C CA . ALA B 1 681 ? 3.431 3.702 -71.304 1.00 12.36 681 ALA B CA 1
ATOM 11541 C C . ALA B 1 681 ? 3.389 4.374 -72.676 1.00 13.41 681 ALA B C 1
ATOM 11542 O O . ALA B 1 681 ? 2.412 5.049 -73.019 1.00 13.68 681 ALA B O 1
ATOM 11544 N N . VAL B 1 682 ? 4.453 4.188 -73.454 1.00 12.24 682 VAL B N 1
ATOM 11545 C CA . VAL B 1 682 ? 4.536 4.769 -74.789 1.00 14.62 682 VAL B CA 1
ATOM 11546 C C . VAL B 1 682 ? 3.587 4.114 -75.795 1.00 14.68 682 VAL B C 1
ATOM 11547 O O . VAL B 1 682 ? 2.879 4.808 -76.525 1.00 14.91 682 VAL B O 1
ATOM 11551 N N . VAL B 1 683 ? 3.573 2.782 -75.827 1.00 14.46 683 VAL B N 1
ATOM 11552 C CA . VAL B 1 683 ? 2.740 2.045 -76.774 1.00 15.22 683 VAL B CA 1
ATOM 11553 C C . VAL B 1 683 ? 1.276 1.869 -76.370 1.00 16.48 683 VAL B C 1
ATOM 11554 O O . VAL B 1 683 ? 0.380 2.265 -77.122 1.00 17.03 683 VAL B O 1
ATOM 11558 N N . GLN B 1 684 ? 1.020 1.270 -75.208 1.00 16.10 684 GLN B N 1
ATOM 11559 C CA . GLN B 1 684 ? -0.361 1.094 -74.759 1.00 16.39 684 GLN B CA 1
ATOM 11560 C C . GLN B 1 684 ? -0.949 2.446 -74.370 1.00 14.92 684 GLN B C 1
ATOM 11561 O O . GLN B 1 684 ? -2.128 2.713 -74.608 1.00 13.69 684 GLN B O 1
ATOM 11567 N N . GLY B 1 685 ? -0.114 3.288 -73.767 1.00 11.88 685 GLY B N 1
ATOM 11568 C CA . GLY B 1 685 ? -0.559 4.598 -73.320 1.00 13.04 685 GLY B CA 1
ATOM 11569 C C . GLY B 1 685 ? -0.608 5.697 -74.366 1.00 13.10 685 GLY B C 1
ATOM 11570 O O . GLY B 1 685 ? -1.671 5.999 -74.905 1.00 15.92 685 GLY B O 1
ATOM 11571 N N . PHE B 1 686 ? 0.539 6.299 -74.658 1.00 12.97 686 PHE B N 1
ATOM 11572 C CA . PHE B 1 686 ? 0.599 7.383 -75.634 1.00 13.42 686 PHE B CA 1
ATOM 11573 C C . PHE B 1 686 ? -0.027 7.005 -76.972 1.00 13.87 686 PHE B C 1
ATOM 11574 O O . PHE B 1 686 ? -0.806 7.773 -77.544 1.00 12.69 686 PHE B O 1
ATOM 11582 N N . ALA B 1 687 ? 0.302 5.816 -77.464 1.00 13.66 687 ALA B N 1
ATOM 11583 C CA . ALA B 1 687 ? -0.213 5.366 -78.750 1.00 14.06 687 ALA B CA 1
ATOM 11584 C C . ALA B 1 687 ? -1.598 4.727 -78.684 1.00 15.17 687 ALA B C 1
ATOM 11585 O O . ALA B 1 687 ? -2.218 4.478 -79.723 1.00 14.64 687 ALA B O 1
ATOM 11587 N N . GLY B 1 688 ? -2.076 4.466 -77.468 1.00 14.75 688 GLY B N 1
ATOM 11588 C CA . GLY B 1 688 ? -3.388 3.861 -77.287 1.00 15.61 688 GLY B CA 1
ATOM 11589 C C . GLY B 1 688 ? -3.568 2.505 -77.952 1.00 16.46 688 GLY B C 1
ATOM 11590 O O . GLY B 1 688 ? -4.666 2.176 -78.399 1.00 18.16 688 GLY B O 1
ATOM 11591 N N . MET B 1 689 ? -2.500 1.711 -78.000 1.00 16.23 689 MET B N 1
ATOM 11592 C CA . MET B 1 689 ? -2.535 0.390 -78.627 1.00 14.70 689 MET B CA 1
ATOM 11593 C C . MET B 1 689 ? -3.370 -0.626 -77.852 1.00 16.28 689 MET B C 1
ATOM 11594 O O . MET B 1 689 ? -3.259 -0.745 -76.628 1.00 15.62 689 MET B O 1
ATOM 11599 N N . ARG B 1 690 ? -4.208 -1.354 -78.584 1.00 16.35 690 ARG B N 1
ATOM 11600 C CA . ARG B 1 690 ? -5.071 -2.387 -78.014 1.00 15.29 690 ARG B CA 1
ATOM 11601 C C . ARG B 1 690 ? -5.272 -3.469 -79.069 1.00 15.92 690 ARG B C 1
ATOM 11602 O O . ARG B 1 690 ? -5.220 -3.194 -80.274 1.00 13.41 690 ARG B O 1
ATOM 11610 N N . VAL B 1 691 ? -5.498 -4.697 -78.617 1.00 14.01 691 VAL B N 1
ATOM 11611 C CA . VAL B 1 691 ? -5.791 -5.783 -79.530 1.00 15.23 691 VAL B CA 1
ATOM 11612 C C . VAL B 1 691 ? -7.247 -6.119 -79.219 1.00 18.15 691 VAL B C 1
ATOM 11613 O O . VAL B 1 691 ? -7.591 -6.477 -78.090 1.00 16.84 691 VAL B O 1
ATOM 11617 N N . ARG B 1 692 ? -8.105 -5.965 -80.219 1.00 19.66 692 ARG B N 1
ATOM 11618 C CA . ARG B 1 692 ? -9.526 -6.229 -80.053 1.00 21.74 692 ARG B CA 1
ATOM 11619 C C . ARG B 1 692 ? -10.036 -7.124 -81.167 1.00 24.24 692 ARG B C 1
ATOM 11620 O O . ARG B 1 692 ? -9.800 -6.863 -82.351 1.00 23.52 692 ARG B O 1
ATOM 11628 N N . ASP B 1 693 ? -10.741 -8.177 -80.769 1.00 26.76 693 ASP B N 1
ATOM 11629 C CA . ASP B 1 693 ? -11.308 -9.139 -81.699 1.00 28.41 693 ASP B CA 1
ATOM 11630 C C . ASP B 1 693 ? -10.387 -9.447 -82.872 1.00 27.53 693 ASP B C 1
ATOM 11631 O O . ASP B 1 693 ? -10.801 -9.408 -84.030 1.00 26.54 693 ASP B O 1
ATOM 11636 N N . GLY B 1 694 ? -9.125 -9.730 -82.561 1.00 25.80 694 GLY B N 1
ATOM 11637 C CA . GLY B 1 694 ? -8.169 -10.086 -83.593 1.00 24.44 694 GLY B CA 1
ATOM 11638 C C . GLY B 1 694 ? -7.472 -9.003 -84.393 1.00 24.03 694 GLY B C 1
ATOM 11639 O O . GLY B 1 694 ? -6.659 -9.329 -85.254 1.00 24.19 694 GLY B O 1
ATOM 11640 N N . GLN B 1 695 ? -7.768 -7.731 -84.150 1.00 24.04 695 GLN B N 1
ATOM 11641 C CA . GLN B 1 695 ? -7.086 -6.687 -84.904 1.00 23.04 695 GLN B CA 1
ATOM 11642 C C . GLN B 1 695 ? -6.460 -5.612 -84.033 1.00 22.23 695 GLN B C 1
ATOM 11643 O O . GLN B 1 695 ? -6.984 -5.267 -82.971 1.00 21.72 695 GLN B O 1
ATOM 11649 N N . LEU B 1 696 ? -5.327 -5.094 -84.503 1.00 21.60 696 LEU B N 1
ATOM 11650 C CA . LEU B 1 696 ? -4.584 -4.042 -83.821 1.00 21.36 696 LEU B CA 1
ATOM 11651 C C . LEU B 1 696 ? -5.288 -2.702 -83.925 1.00 21.40 696 LEU B C 1
ATOM 11652 O O . LEU B 1 696 ? -5.752 -2.316 -84.997 1.00 22.03 696 LEU B O 1
ATOM 11657 N N . HIS B 1 697 ? -5.339 -1.985 -82.811 1.00 20.95 697 HIS B N 1
ATOM 11658 C CA . HIS B 1 697 ? -5.963 -0.672 -82.778 1.00 21.45 697 HIS B CA 1
ATOM 11659 C C . HIS B 1 697 ? -5.074 0.335 -82.059 1.00 21.67 697 HIS B C 1
ATOM 11660 O O . HIS B 1 697 ? -4.417 0.005 -81.068 1.00 22.23 697 HIS B O 1
ATOM 11667 N N . TYR B 1 698 ? -5.051 1.557 -82.585 1.00 20.74 698 TYR B N 1
ATOM 11668 C CA . TYR B 1 698 ? -4.276 2.647 -82.008 1.00 19.51 698 TYR B CA 1
ATOM 11669 C C . TYR B 1 698 ? -5.137 3.905 -82.026 1.00 19.61 698 TYR B C 1
ATOM 11670 O O . TYR B 1 698 ? -6.071 4.018 -82.815 1.00 18.56 698 TYR B O 1
ATOM 11679 N N . ALA B 1 699 ? -4.801 4.844 -81.151 1.00 18.84 699 ALA B N 1
ATOM 11680 C CA . ALA B 1 699 ? -5.482 6.134 -81.048 1.00 18.62 699 ALA B CA 1
ATOM 11681 C C . ALA B 1 699 ? -4.462 6.982 -80.295 1.00 17.04 699 ALA B C 1
ATOM 11682 O O . ALA B 1 699 ? -4.645 7.308 -79.122 1.00 17.44 699 ALA B O 1
ATOM 11684 N N . PRO B 1 700 ? -3.359 7.337 -80.970 1.00 17.07 700 PRO B N 1
ATOM 11685 C CA . PRO B 1 700 ? -2.264 8.134 -80.408 1.00 15.71 700 PRO B CA 1
ATOM 11686 C C . PRO B 1 700 ? -2.471 9.615 -80.145 1.00 16.57 700 PRO B C 1
ATOM 11687 O O . PRO B 1 700 ? -3.265 10.287 -80.800 1.00 16.04 700 PRO B O 1
ATOM 11691 N N . PHE B 1 701 ? -1.723 10.106 -79.165 1.00 16.49 701 PHE B N 1
ATOM 11692 C CA . PHE B 1 701 ? -1.704 11.515 -78.834 1.00 17.32 701 PHE B CA 1
ATOM 11693 C C . PHE B 1 701 ? -0.207 11.767 -78.695 1.00 18.83 701 PHE B C 1
ATOM 11694 O O . PHE B 1 701 ? 0.568 10.826 -78.490 1.00 18.32 701 PHE B O 1
ATOM 11702 N N . LEU B 1 702 ? 0.205 13.018 -78.846 1.00 19.31 702 LEU B N 1
ATOM 11703 C CA . LEU B 1 702 ? 1.613 13.369 -78.763 1.00 18.97 702 LEU B CA 1
ATOM 11704 C C . LEU B 1 702 ? 1.913 14.240 -77.555 1.00 19.79 702 LEU B C 1
ATOM 11705 O O . LEU B 1 702 ? 1.347 15.324 -77.418 1.00 21.83 702 LEU B O 1
ATOM 11710 N N . PRO B 1 703 ? 2.804 13.777 -76.657 1.00 19.57 703 PRO B N 1
ATOM 11711 C CA . PRO B 1 703 ? 3.129 14.592 -75.483 1.00 19.28 703 PRO B CA 1
ATOM 11712 C C . PRO B 1 703 ? 3.425 16.002 -75.988 1.00 20.40 703 PRO B C 1
ATOM 11713 O O . PRO B 1 703 ? 4.189 16.173 -76.938 1.00 19.53 703 PRO B O 1
ATOM 11717 N N . LYS B 1 704 ? 2.812 17.004 -75.371 1.00 22.57 704 LYS B N 1
ATOM 11718 C CA . LYS B 1 704 ? 3.014 18.376 -75.812 1.00 26.24 704 LYS B CA 1
ATOM 11719 C C . LYS B 1 704 ? 4.487 18.763 -75.823 1.00 27.53 704 LYS B C 1
ATOM 11720 O O . LYS B 1 704 ? 4.906 19.623 -76.595 1.00 28.68 704 LYS B O 1
ATOM 11726 N N . THR B 1 705 ? 5.276 18.115 -74.980 1.00 29.05 705 THR B N 1
ATOM 11727 C CA . THR B 1 705 ? 6.697 18.413 -74.911 1.00 32.05 705 THR B CA 1
ATOM 11728 C C . THR B 1 705 ? 7.534 17.641 -75.932 1.00 31.78 705 THR B C 1
ATOM 11729 O O . THR B 1 705 ? 8.762 17.730 -75.919 1.00 34.35 705 THR B O 1
ATOM 11733 N N . TRP B 1 706 ? 6.878 16.901 -76.823 1.00 28.16 706 TRP B N 1
ATOM 11734 C CA . TRP B 1 706 ? 7.594 16.111 -77.822 1.00 25.23 706 TRP B CA 1
ATOM 11735 C C . TRP B 1 706 ? 7.341 16.516 -79.267 1.00 24.51 706 TRP B C 1
ATOM 11736 O O . TRP B 1 706 ? 6.276 17.018 -79.615 1.00 24.59 706 TRP B O 1
ATOM 11747 N N . THR B 1 707 ? 8.331 16.265 -80.113 1.00 23.16 707 THR B N 1
ATOM 11748 C CA . THR B 1 707 ? 8.218 16.571 -81.527 1.00 23.07 707 THR B CA 1
ATOM 11749 C C . THR B 1 707 ? 7.625 15.356 -82.220 1.00 22.25 707 THR B C 1
ATOM 11750 O O . THR B 1 707 ? 6.838 15.485 -83.158 1.00 22.66 707 THR B O 1
ATOM 11754 N N . SER B 1 708 ? 8.005 14.173 -81.745 1.00 20.21 708 SER B N 1
ATOM 11755 C CA . SER B 1 708 ? 7.507 12.925 -82.314 1.00 19.72 708 SER B CA 1
ATOM 11756 C C . SER B 1 708 ? 8.075 11.712 -81.588 1.00 18.12 708 SER B C 1
ATOM 11757 O O . SER B 1 708 ? 9.019 11.824 -80.801 1.00 16.90 708 SER B O 1
ATOM 11760 N N . TYR B 1 709 ? 7.481 10.553 -81.848 1.00 16.41 709 TYR B N 1
ATOM 11761 C CA . TYR B 1 709 ? 7.964 9.306 -81.274 1.00 15.23 709 TYR B CA 1
ATOM 11762 C C . TYR B 1 709 ? 7.603 8.183 -82.235 1.00 15.24 709 TYR B C 1
ATOM 11763 O O . TYR B 1 709 ? 6.492 8.138 -82.770 1.00 15.98 709 TYR B O 1
ATOM 11772 N N . THR B 1 710 ? 8.566 7.299 -82.472 1.00 14.42 710 THR B N 1
ATOM 11773 C CA . THR B 1 710 ? 8.399 6.190 -83.397 1.00 16.52 710 THR B CA 1
ATOM 11774 C C . THR B 1 710 ? 8.837 4.872 -82.762 1.00 15.98 710 THR B C 1
ATOM 11775 O O . THR B 1 710 ? 9.856 4.811 -82.069 1.00 16.05 710 THR B O 1
ATOM 11779 N N . PHE B 1 711 ? 8.065 3.820 -83.001 1.00 14.25 711 PHE B N 1
ATOM 11780 C CA . PHE B 1 711 ? 8.393 2.510 -82.458 1.00 14.84 711 PHE B CA 1
ATOM 11781 C C . PHE B 1 711 ? 7.954 1.426 -83.430 1.00 15.14 711 PHE B C 1
ATOM 11782 O O . PHE B 1 711 ? 7.186 1.684 -84.350 1.00 15.66 711 PHE B O 1
ATOM 11790 N N . ARG B 1 712 ? 8.452 0.214 -83.224 1.00 15.78 712 ARG B N 1
ATOM 11791 C CA . ARG B 1 712 ? 8.101 -0.909 -84.077 1.00 17.80 712 ARG B CA 1
ATOM 11792 C C . ARG B 1 712 ? 7.440 -1.989 -83.240 1.00 17.80 712 ARG B C 1
ATOM 11793 O O . ARG B 1 712 ? 7.850 -2.251 -82.109 1.00 19.36 712 ARG B O 1
ATOM 11801 N N . GLN B 1 713 ? 6.411 -2.613 -83.799 1.00 17.97 713 GLN B N 1
ATOM 11802 C CA . GLN B 1 713 ? 5.681 -3.645 -83.083 1.00 17.32 713 GLN B CA 1
ATOM 11803 C C . GLN B 1 713 ? 5.491 -4.896 -83.924 1.00 18.28 713 GLN B C 1
ATOM 11804 O O . GLN B 1 713 ? 5.255 -4.818 -85.129 1.00 18.70 713 GLN B O 1
ATOM 11810 N N . VAL B 1 714 ? 5.612 -6.048 -83.273 1.00 18.73 714 VAL B N 1
ATOM 11811 C CA . VAL B 1 714 ? 5.452 -7.338 -83.925 1.00 18.21 714 VAL B CA 1
ATOM 11812 C C . VAL B 1 714 ? 4.015 -7.786 -83.712 1.00 18.92 714 VAL B C 1
ATOM 11813 O O . VAL B 1 714 ? 3.529 -7.812 -82.579 1.00 17.44 714 VAL B O 1
ATOM 11817 N N . PHE B 1 715 ? 3.327 -8.117 -84.798 1.00 18.19 715 PHE B N 1
ATOM 11818 C CA . PHE B 1 715 ? 1.953 -8.575 -84.684 1.00 19.11 715 PHE B CA 1
ATOM 11819 C C . PHE B 1 715 ? 1.612 -9.582 -85.770 1.00 20.42 715 PHE B C 1
ATOM 11820 O O . PHE B 1 715 ? 1.581 -9.255 -86.960 1.00 19.27 715 PHE B O 1
ATOM 11828 N N . ARG B 1 716 ? 1.369 -10.814 -85.336 1.00 20.17 716 ARG B N 1
ATOM 11829 C CA . ARG B 1 716 ? 1.013 -11.919 -86.213 1.00 21.45 716 ARG B CA 1
ATOM 11830 C C . ARG B 1 716 ? 1.780 -11.993 -87.527 1.00 21.82 716 ARG B C 1
ATOM 11831 O O . ARG B 1 716 ? 1.202 -11.938 -88.611 1.00 21.30 716 ARG B O 1
ATOM 11839 N N . ASP B 1 717 ? 3.096 -12.122 -87.406 1.00 22.16 717 ASP B N 1
ATOM 11840 C CA . ASP B 1 717 ? 3.979 -12.244 -88.552 1.00 24.18 717 ASP B CA 1
ATOM 11841 C C . ASP B 1 717 ? 4.122 -10.987 -89.394 1.00 23.55 717 ASP B C 1
ATOM 11842 O O . ASP B 1 717 ? 4.523 -11.054 -90.555 1.00 24.93 717 ASP B O 1
ATOM 11847 N N . ARG B 1 718 ? 3.785 -9.844 -88.812 1.00 20.96 718 ARG B N 1
ATOM 11848 C CA . ARG B 1 718 ? 3.931 -8.569 -89.503 1.00 21.56 718 ARG B CA 1
ATOM 11849 C C . ARG B 1 718 ? 4.805 -7.705 -88.590 1.00 20.56 718 ARG B C 1
ATOM 11850 O O . ARG B 1 718 ? 4.765 -7.858 -87.366 1.00 19.97 718 ARG B O 1
ATOM 11858 N N . LEU B 1 719 ? 5.620 -6.833 -89.173 1.00 18.43 719 LEU B N 1
ATOM 11859 C CA . LEU B 1 719 ? 6.431 -5.922 -88.372 1.00 18.65 719 LEU B CA 1
ATOM 11860 C C . LEU B 1 719 ? 5.970 -4.542 -88.804 1.00 19.69 719 LEU B C 1
ATOM 11861 O O . LEU B 1 719 ? 6.108 -4.167 -89.970 1.00 19.42 719 LEU B O 1
ATOM 11866 N N . ILE B 1 720 ? 5.420 -3.795 -87.857 1.00 19.08 720 ILE B N 1
ATOM 11867 C CA . ILE B 1 720 ? 4.878 -2.475 -88.129 1.00 19.08 720 ILE B CA 1
ATOM 11868 C C . ILE B 1 720 ? 5.637 -1.335 -87.465 1.00 18.81 720 ILE B C 1
ATOM 11869 O O . ILE B 1 720 ? 6.132 -1.473 -86.346 1.00 17.97 720 ILE B O 1
ATOM 11874 N N . GLU B 1 721 ? 5.730 -0.207 -88.161 1.00 18.42 721 GLU B N 1
ATOM 11875 C CA . GLU B 1 721 ? 6.381 0.961 -87.589 1.00 19.63 721 GLU B CA 1
ATOM 11876 C C . GLU B 1 721 ? 5.338 2.049 -87.419 1.00 19.48 721 GLU B C 1
ATOM 11877 O O . GLU B 1 721 ? 4.662 2.425 -88.375 1.00 20.43 721 GLU B O 1
ATOM 11883 N N . VAL B 1 722 ? 5.198 2.540 -86.196 1.00 18.89 722 VAL B N 1
ATOM 11884 C CA . VAL B 1 722 ? 4.245 3.600 -85.912 1.00 19.03 722 VAL B CA 1
ATOM 11885 C C . VAL B 1 722 ? 5.044 4.860 -85.616 1.00 19.57 722 VAL B C 1
ATOM 11886 O O . VAL B 1 722 ? 5.942 4.857 -84.774 1.00 19.20 722 VAL B O 1
ATOM 11890 N N . SER B 1 723 ? 4.723 5.934 -86.324 1.00 20.58 723 SER B N 1
ATOM 11891 C CA . SER B 1 723 ? 5.419 7.199 -86.140 1.00 20.84 723 SER B CA 1
ATOM 11892 C C . SER B 1 723 ? 4.366 8.247 -85.832 1.00 20.81 723 SER B C 1
ATOM 11893 O O . SER B 1 723 ? 3.467 8.487 -86.636 1.00 20.49 723 SER B O 1
ATOM 11896 N N . VAL B 1 724 ? 4.474 8.865 -84.661 1.00 19.71 724 VAL B N 1
ATOM 11897 C CA . VAL B 1 724 ? 3.504 9.867 -84.248 1.00 19.14 724 VAL B CA 1
ATOM 11898 C C . VAL B 1 724 ? 4.067 11.286 -84.286 1.00 20.65 724 VAL B C 1
ATOM 11899 O O . VAL B 1 724 ? 5.024 11.608 -83.583 1.00 20.03 724 VAL B O 1
ATOM 11903 N N . HIS B 1 725 ? 3.458 12.128 -85.117 1.00 21.55 725 HIS B N 1
ATOM 11904 C CA . HIS B 1 725 ? 3.881 13.516 -85.273 1.00 22.17 725 HIS B CA 1
ATOM 11905 C C . HIS B 1 725 ? 2.727 14.455 -84.930 1.00 22.83 725 HIS B C 1
ATOM 11906 O O . HIS B 1 725 ? 1.620 14.008 -84.631 1.00 22.75 725 HIS B O 1
ATOM 11913 N N . ALA B 1 726 ? 2.988 15.756 -84.978 1.00 22.33 726 ALA B N 1
ATOM 11914 C CA . ALA B 1 726 ? 1.963 16.744 -84.666 1.00 24.18 726 ALA B CA 1
ATOM 11915 C C . ALA B 1 726 ? 0.785 16.656 -85.632 1.00 24.54 726 ALA B C 1
ATOM 11916 O O . ALA B 1 726 ? -0.355 16.920 -85.256 1.00 23.30 726 ALA B O 1
ATOM 11918 N N . ASP B 1 727 ? 1.059 16.277 -86.874 1.00 26.20 727 ASP B N 1
ATOM 11919 C CA . ASP B 1 727 ? 0.004 16.173 -87.875 1.00 29.38 727 ASP B CA 1
ATOM 11920 C C . ASP B 1 727 ? -0.753 14.848 -87.801 1.00 29.82 727 ASP B C 1
ATOM 11921 O O . ASP B 1 727 ? -1.587 14.557 -88.662 1.00 31.19 727 ASP B O 1
ATOM 11926 N N . GLY B 1 728 ? -0.466 14.047 -86.778 1.00 29.05 728 GLY B N 1
ATOM 11927 C CA . GLY B 1 728 ? -1.146 12.770 -86.633 1.00 25.64 728 GLY B CA 1
ATOM 11928 C C . GLY B 1 728 ? -0.221 11.573 -86.774 1.00 24.97 728 GLY B C 1
ATOM 11929 O O . GLY B 1 728 ? 0.969 11.738 -87.038 1.00 24.85 728 GLY B O 1
ATOM 11930 N N . PRO B 1 729 ? -0.742 10.346 -86.605 1.00 23.98 729 PRO B N 1
ATOM 11931 C CA . PRO B 1 729 ? 0.052 9.120 -86.713 1.00 23.23 729 PRO B CA 1
ATOM 11932 C C . PRO B 1 729 ? 0.378 8.710 -88.145 1.00 23.76 729 PRO B C 1
ATOM 11933 O O . PRO B 1 729 ? -0.318 9.080 -89.082 1.00 23.10 729 PRO B O 1
ATOM 11937 N N . HIS B 1 730 ? 1.441 7.928 -88.293 1.00 24.22 730 HIS B N 1
ATOM 11938 C CA . HIS B 1 730 ? 1.884 7.441 -89.594 1.00 25.26 730 HIS B CA 1
ATOM 11939 C C . HIS B 1 730 ? 2.312 5.988 -89.420 1.00 26.29 730 HIS B C 1
ATOM 11940 O O . HIS B 1 730 ? 3.123 5.672 -88.546 1.00 25.66 730 HIS B O 1
ATOM 11947 N N . PHE B 1 731 ? 1.763 5.104 -90.249 1.00 26.36 731 PHE B N 1
ATOM 11948 C CA . PHE B 1 731 ? 2.083 3.686 -90.157 1.00 26.19 731 PHE B CA 1
ATOM 11949 C C . PHE B 1 731 ? 2.785 3.177 -91.401 1.00 27.10 731 PHE B C 1
ATOM 11950 O O . PHE B 1 731 ? 2.498 3.616 -92.514 1.00 29.03 731 PHE B O 1
ATOM 11958 N N . LYS B 1 732 ? 3.696 2.232 -91.201 1.00 26.32 732 LYS B N 1
ATOM 11959 C CA . LYS B 1 732 ? 4.466 1.654 -92.291 1.00 26.41 732 LYS B CA 1
ATOM 11960 C C . LYS B 1 732 ? 4.634 0.151 -92.049 1.00 25.76 732 LYS B C 1
ATOM 11961 O O . LYS B 1 732 ? 5.052 -0.262 -90.964 1.00 24.49 732 LYS B O 1
ATOM 11967 N N . LEU B 1 733 ? 4.298 -0.663 -93.049 1.00 24.58 733 LEU B N 1
ATOM 11968 C CA . LEU B 1 733 ? 4.431 -2.112 -92.923 1.00 24.35 733 LEU B CA 1
ATOM 11969 C C . LEU B 1 733 ? 5.823 -2.488 -93.406 1.00 24.60 733 LEU B C 1
ATOM 11970 O O . LEU B 1 733 ? 6.093 -2.475 -94.606 1.00 24.47 733 LEU B O 1
ATOM 11975 N N . LEU B 1 734 ? 6.699 -2.816 -92.460 1.00 23.89 734 LEU B N 1
ATOM 11976 C CA . LEU B 1 734 ? 8.082 -3.169 -92.758 1.00 24.71 734 LEU B CA 1
ATOM 11977 C C . LEU B 1 734 ? 8.257 -4.585 -93.295 1.00 24.80 734 LEU B C 1
ATOM 11978 O O . LEU B 1 734 ? 9.194 -4.856 -94.043 1.00 25.21 734 LEU B O 1
ATOM 11983 N N . SER B 1 735 ? 7.360 -5.486 -92.914 1.00 25.23 735 SER B N 1
ATOM 11984 C CA . SER B 1 735 ? 7.426 -6.869 -93.373 1.00 24.42 735 SER B CA 1
ATOM 11985 C C . SER B 1 735 ? 6.119 -7.580 -93.061 1.00 23.87 735 SER B C 1
ATOM 11986 O O . SER B 1 735 ? 5.354 -7.141 -92.201 1.00 22.11 735 SER B O 1
ATOM 11989 N N . GLY B 1 736 ? 5.867 -8.678 -93.768 1.00 23.52 736 GLY B N 1
ATOM 11990 C CA . GLY B 1 736 ? 4.648 -9.433 -93.551 1.00 24.98 736 GLY B CA 1
ATOM 11991 C C . GLY B 1 736 ? 3.604 -9.164 -94.615 1.00 26.16 736 GLY B C 1
ATOM 11992 O O . GLY B 1 736 ? 3.803 -8.327 -95.494 1.00 25.67 736 GLY B O 1
ATOM 11993 N N . GLU B 1 737 ? 2.483 -9.874 -94.529 1.00 26.90 737 GLU B N 1
ATOM 11994 C CA . GLU B 1 737 ? 1.394 -9.722 -95.487 1.00 26.31 737 GLU B CA 1
ATOM 11995 C C . GLU B 1 737 ? 0.527 -8.512 -95.176 1.00 25.24 737 GLU B C 1
ATOM 11996 O O . GLU B 1 737 ? 0.520 -8.016 -94.051 1.00 24.30 737 GLU B O 1
ATOM 12002 N N . PRO B 1 738 ? -0.216 -8.015 -96.180 1.00 25.10 738 PRO B N 1
ATOM 12003 C CA . PRO B 1 738 ? -1.086 -6.855 -95.971 1.00 24.49 738 PRO B CA 1
ATOM 12004 C C . PRO B 1 738 ? -1.921 -7.051 -94.710 1.00 23.68 738 PRO B C 1
ATOM 12005 O O . PRO B 1 738 ? -2.437 -8.138 -94.462 1.00 23.88 738 PRO B O 1
ATOM 12009 N N . LEU B 1 739 ? -2.039 -5.995 -93.912 1.00 23.16 739 LEU B N 1
ATOM 12010 C CA . LEU B 1 739 ? -2.784 -6.065 -92.659 1.00 23.73 739 LEU B CA 1
ATOM 12011 C C . LEU B 1 739 ? -3.719 -4.880 -92.490 1.00 23.84 739 LEU B C 1
ATOM 12012 O O . LEU B 1 739 ? -3.366 -3.746 -92.812 1.00 24.99 739 LEU B O 1
ATOM 12017 N N . THR B 1 740 ? -4.910 -5.146 -91.973 1.00 23.54 740 THR B N 1
ATOM 12018 C CA . THR B 1 740 ? -5.877 -4.088 -91.741 1.00 24.43 740 THR B CA 1
ATOM 12019 C C . THR B 1 740 ? -5.946 -3.788 -90.248 1.00 23.71 740 THR B C 1
ATOM 12020 O O . THR B 1 740 ? -6.293 -4.657 -89.451 1.00 23.46 740 THR B O 1
ATOM 12024 N N . ILE B 1 741 ? -5.606 -2.557 -89.879 1.00 22.88 741 ILE B N 1
ATOM 12025 C CA . ILE B 1 741 ? -5.628 -2.135 -88.482 1.00 22.55 741 ILE B CA 1
ATOM 12026 C C . ILE B 1 741 ? -6.664 -1.039 -88.277 1.00 24.29 741 ILE B C 1
ATOM 12027 O O . ILE B 1 741 ? -7.157 -0.446 -89.242 1.00 23.55 741 ILE B O 1
ATOM 12032 N N . ASP B 1 742 ? -6.978 -0.770 -87.012 1.00 23.38 742 ASP B N 1
ATOM 12033 C CA . ASP B 1 742 ? -7.939 0.265 -86.654 1.00 23.53 742 ASP B CA 1
ATOM 12034 C C . ASP B 1 742 ? -7.205 1.460 -86.046 1.00 24.07 742 ASP B C 1
ATOM 12035 O O . ASP B 1 742 ? -6.444 1.313 -85.090 1.00 23.30 742 ASP B O 1
ATOM 12040 N N . VAL B 1 743 ? -7.438 2.642 -86.606 1.00 23.69 743 VAL B N 1
ATOM 12041 C CA . VAL B 1 743 ? -6.807 3.862 -86.116 1.00 22.39 743 VAL B CA 1
ATOM 12042 C C . VAL B 1 743 ? -7.884 4.868 -85.728 1.00 22.52 743 VAL B C 1
ATOM 12043 O O . VAL B 1 743 ? -8.488 5.513 -86.587 1.00 22.03 743 VAL B O 1
ATOM 12047 N N . ALA B 1 744 ? -8.124 4.985 -84.428 1.00 22.22 744 ALA B N 1
ATOM 12048 C CA . ALA B 1 744 ? -9.132 5.898 -83.908 1.00 23.37 744 ALA B CA 1
ATOM 12049 C C . ALA B 1 744 ? -10.498 5.624 -84.532 1.00 23.97 744 ALA B C 1
ATOM 12050 O O . ALA B 1 744 ? -11.296 6.540 -84.727 1.00 25.69 744 ALA B O 1
ATOM 12052 N N . GLY B 1 745 ? -10.762 4.362 -84.853 1.00 24.41 745 GLY B N 1
ATOM 12053 C CA . GLY B 1 745 ? -12.048 4.010 -85.431 1.00 25.39 745 GLY B CA 1
ATOM 12054 C C . GLY B 1 745 ? -12.056 3.850 -86.938 1.00 25.32 745 GLY B C 1
ATOM 12055 O O . GLY B 1 745 ? -13.037 3.375 -87.512 1.00 26.38 745 GLY B O 1
ATOM 12056 N N . ALA B 1 746 ? -10.971 4.249 -87.589 1.00 24.81 746 ALA B N 1
ATOM 12057 C CA . ALA B 1 746 ? -10.881 4.126 -89.037 1.00 25.12 746 ALA B CA 1
ATOM 12058 C C . ALA B 1 746 ? -10.026 2.917 -89.404 1.00 25.98 746 ALA B C 1
ATOM 12059 O O . ALA B 1 746 ? -8.932 2.728 -88.866 1.00 26.00 746 ALA B O 1
ATOM 12061 N N . ALA B 1 747 ? -10.537 2.095 -90.314 1.00 25.67 747 ALA B N 1
ATOM 12062 C CA . ALA B 1 747 ? -9.821 0.910 -90.757 1.00 27.48 747 ALA B CA 1
ATOM 12063 C C . ALA B 1 747 ? -8.797 1.311 -91.813 1.00 28.69 747 ALA B C 1
ATOM 12064 O O . ALA B 1 747 ? -9.147 1.900 -92.837 1.00 30.32 747 ALA B O 1
ATOM 12066 N N . ALA B 1 748 ? -7.529 1.004 -91.557 1.00 28.21 748 ALA B N 1
ATOM 12067 C CA . ALA B 1 748 ? -6.460 1.336 -92.491 1.00 28.26 748 ALA B CA 1
ATOM 12068 C C . ALA B 1 748 ? -5.718 0.072 -92.903 1.00 28.08 748 ALA B C 1
ATOM 12069 O O . ALA B 1 748 ? -5.315 -0.727 -92.053 1.00 27.51 748 ALA B O 1
ATOM 12071 N N . ALA B 1 749 ? -5.542 -0.107 -94.209 1.00 27.06 749 ALA B N 1
ATOM 12072 C CA . ALA B 1 749 ? -4.848 -1.275 -94.738 1.00 26.21 749 ALA B CA 1
ATOM 12073 C C . ALA B 1 749 ? -3.374 -0.964 -94.950 1.00 26.90 749 ALA B C 1
ATOM 12074 O O . ALA B 1 749 ? -3.025 0.015 -95.607 1.00 27.38 749 ALA B O 1
ATOM 12076 N N . ALA B 1 750 ? -2.509 -1.802 -94.390 1.00 25.96 750 ALA B N 1
ATOM 12077 C CA . ALA B 1 750 ? -1.072 -1.609 -94.522 1.00 26.97 750 ALA B CA 1
ATOM 12078 C C . ALA B 1 750 ? -0.492 -2.602 -95.523 1.00 27.16 750 ALA B C 1
ATOM 12079 O O . ALA B 1 750 ? -0.801 -3.792 -95.473 1.00 28.00 750 ALA B O 1
ATOM 12081 N N . ALA B 1 751 ? 0.341 -2.106 -96.434 1.00 26.25 751 ALA B N 1
ATOM 12082 C CA . ALA B 1 751 ? 0.977 -2.948 -97.441 1.00 26.24 751 ALA B CA 1
ATOM 12083 C C . ALA B 1 751 ? 2.399 -2.455 -97.677 1.00 27.16 751 ALA B C 1
ATOM 12084 O O . ALA B 1 751 ? 2.657 -1.252 -97.672 1.00 26.55 751 ALA B O 1
ATOM 12086 N N . ALA B 1 752 ? 3.326 -3.385 -97.871 1.00 29.21 752 ALA B N 1
ATOM 12087 C CA . ALA B 1 752 ? 4.719 -3.024 -98.107 1.00 30.21 752 ALA B CA 1
ATOM 12088 C C . ALA B 1 752 ? 4.906 -2.216 -99.388 1.00 31.31 752 ALA B C 1
ATOM 12089 O O . ALA B 1 752 ? 4.257 -2.483 -100.403 1.00 30.28 752 ALA B O 1
ATOM 12090 N N . ALA B 1 753 ? 5.797 -1.227 -99.333 1.00 32.01 753 ALA B N 1
ATOM 12091 C CA . ALA B 1 753 ? 6.091 -0.386 -100.492 1.00 33.87 753 ALA B CA 1
ATOM 12092 C C . ALA B 1 753 ? 4.883 0.389 -101.017 1.00 34.75 753 ALA B C 1
ATOM 12093 O O . ALA B 1 753 ? 4.878 0.826 -102.168 1.00 34.45 753 ALA B O 1
ATOM 12095 N N . ALA B 1 754 ? 3.861 0.557 -100.182 1.00 35.31 754 ALA B N 1
ATOM 12096 C CA . ALA B 1 754 ? 2.669 1.290 -100.594 1.00 36.41 754 ALA B CA 1
ATOM 12097 C C . ALA B 1 754 ? 2.156 2.175 -99.465 1.00 37.54 754 ALA B C 1
ATOM 12098 O O . ALA B 1 754 ? 2.743 2.127 -98.363 1.00 37.13 754 ALA B O 1
#

Radius of gyration: 38.0 Å; Cα contacts (8 Å, |Δi|>4): 3515; chains: 2; bounding box: 89×77×117 Å

InterPro domains:
  IPR005194 Glycoside hydrolase family 65, C-terminal [PF03633] (689-746)
  IPR005195 Glycoside hydrolase, family 65, central catalytic [PF03632] (323-679)
  IPR005196 Glycoside hydrolase, family 65, N-terminal [PF03636] (14-266)
  IPR008928 Six-hairpin glycosidase superfamily [SSF48208] (269-745)
  IPR011013 Galactose mutarotase-like domain superfamily [SSF74650] (1-268)
  IPR012341 Six-hairpin glycosidase-like superfamily [G3DSA:1.50.10.10] (317-681)
  IPR017045 Maltose phosphorylase/glycosyl hydrolase/vacuolar acid trehalase [PIRSF036289] (1-750)
  IPR037018 Glycoside hydrolase family 65, N-terminal domain [G3DSA:2.70.98.40] (1-269)

Nearest PDB structures (foldseek):
  1h54-assembly1_A  TM=1.001E+00  e=0.000E+00  Levilactobacillus brevis
  1h54-assembly1_B  TM=9.679E-01  e=0.000E+00  Levilactobacillus brevis
  6w0p-assembly1_B  TM=9.579E-01  e=5.425E-73  gut metagenome
  6w0p-assembly2_C  TM=9.461E-01  e=1.934E-64  gut metagenome
  6w0p-assembly2_D  TM=9.330E-01  e=3.032E-58  gut metagenome

Organism: Levilactobacillus brevis (NCBI:txid1580)

B-factor: mean 18.01, std 7.58, range [3.75, 61.82]

Foldseek 3Di:
DFFQADQDQQKRKHQDDDLVCALLQQQLQKFFQQQWIFTNDDQQDAPGDYAGFTFGFLDWDWDADDDPDDDQQADRIFIWTDRFWAQSRKWKDKQNRTDYPNPFDWHRWMWMQGLLLRKTWIKTWTDDDQWIKIKIKMWHCFNLANQKIKIKIKIWTAGAFKMKMKMKRKIFGLDAADVDPPRDQKDWPDWDEDLFKIKTWIKGDDDDPPDDIKIKIKMKGKDWPFAWDDDDAPDDGMYITMGMDMAHHGGMIMMMIMMGMFMCVPPVDDVVRVVVRVVVVVVCVVDDPCVRSVSRSVVSNVLCLQWPKDFFLCSNLSRLLSSLVSVLSSQRQQPALQGDFFQFRRSFIDRGGWDALLCLQFVLVRCLWRHDLNRLLSVLVNQLQLQVQQQVSQVSVPFFFGQFERTDSRRHHRDDDCQCGVAARLSLLSSLLSVVVSCLFQVDCVCCLASVLLSLLRSLRRLLRQWDQDPVQRAIWHFQHAFPQNLATRFTRQQSSLVSNLVSLVVSLVSLVPHDPVRVVVSVQDVVNNVSSVRNNVRHDWAADPVLLAGQRGPCLVVAPDDFPVPPPPVCPPVVVHDDSVCSHSHSATQADGSLSSCLSVVVVDDLVHLCSHLVRHVRRYSPNDLQRLLSNLLSCLSNVVQVSSVVSLVRQRCCSSRVVPVPCSNHHRSSSSSRNVSSVCCRQQVWDRDPNATETEHDDRPSTQKMKTWTDGNFWIKIWIAGPVGIDIATPDDDWGWHYYVNDIDIYDPD/DFFQFDFDQFKGKHQDDDLVCALLQQQLQKFFQQQWIFTNDDQQDADGDYDGAIFGFLAWDFFADDDPDDDQLFDGGFIFTWRAWDQSHKWKDKQRRTDHVNPFDWARWMWMQRLLLRKTKIWIWGDDDLWIKIKIKMWHQFNLANQKTKIKIKIWTQHQFWMKMKMKRKIAGPDDAPPRNPPDHQKDWDDWDEDQFKIKTWIWGDDDPPPDDIKIKIKMKGKDWPFAWDDDDAPDRRMYITMGMDTAGNGGMIMMMIMMGMFMCVVPPDPVRRNVVRVVVVVVCVVDDPCRRSCSRSVVSNVLCVQWQKDFFLDSLLSSLLSSLVSLLNSQPDQPDLLGDAFQQRRWFTPLRRFDALLCLQQVLVQCLWRHDLVSLLSVLVNQLQLQVQQQSSQVSVPFFFGQQERTDNRRHHHDDDCQRGVAARLSLLSSLLSLVVSCLFQVDCVCCLASVLLSLLRSLSRLLGQWDQDPVQRAIWHFQHAFVQNLATRFTRQQLSLVSSLVSLVVSLVSLVPHDPVRVVVSVQDPVNNVSSVRNNVGGDWAADDVLLAGQRGPCLVVAPDDFPVVDDPVCPPVVVHPDSVCSHRHSATQADGSLSSCLSVVVVDDLVHLVSHLVRHVRRYPNLQLQHLQSNLQSCLVNVVLVSSVVSLSCQSCCSSRVVNVPCSRHDSNSSSSRNVSSVCCRQQVWDRPPHAIETEHDDRPSTQKMKTWTDGNFWIKIWIAGPVGIDIATPDDAWGWHHYVRDTDIYDHPD

Secondary structure (P-SEA, 3-state):
ccccccccccccccccccccaaaaaaaaacccccccccccccccccccbbbbbbbbcccccccccccccccccccccbbbbbbcccccbbbbbcccbbbbcccccccbbbbbbccccbbbbbbbbbccccbbbbbbbbcccccccccbbbbbbbbbbccccbbbbbbbbbcccccccccccccccccccccccccccbbbbbbccccccccbbbbbbbbbbbcccbbbbbbccccccccccccccccccccccbbbbbbbbbcccccccaaaaaaaaaaaaaaaaaccaaaaaaaaaaaaaaaaaabbbbbcccaaaaaaaaaaaaaaaaacccccccccccccccccccccccccccccccaaaaaaccccaaaaaaaaaaaaaaaaaaaaaaaaaccccbbbbccccccccccccccccccccaaaaaaaaaaaaaaaacccccccccaaaaaaaaaaaaaaaacccccccccccccccccccccccccccaaaaaaaaaaaaaaaaaaaacccaaaaaaacccaaaaaaaaaaaabbbbbbbcccccccccccccccccccccccccccccccccccaaaaaacccccccaaaaaaaaccccccaaaaaaaaacccccccccccaaaaaaaaaaaaacaaaaaaaaaccccccccccccccccccccccccaaaaaaaccccccccccccbbbbbccccccccccccccccccbbbbbbbcccbbbbbbccccbbbbbcccbbbbbccc/ccccccccccccccccccccaaaaaaaaacccccccccccccccccccbbbbbbbcccccccccccccccccccccccccccccccccbbbbbcccbbbbcccccccbbbbbbccccbbbbbbbbbccccbbbbbbbbcccccccccbbbbbbbbbbcccbbbbbbbbbcccccccccccccccccccccccccccccbbbbbbccccccccbbbbbbbbbbbcccbbbbbbccccccccbbbbbbbcccccccbbbbbbbbbcccccccaaaaaaaaaaaaaaaaaccaaaaaaaaaaaaaaaaacbbbbbcccaaaaaaaaaaaaaaaaacccccccccccccccccccccccccccccccaaaaaaccccaaaaaaaaaaaaaaaaaaaaaaaaaccccbbbbccccccccccccccccccccaaaaaaaaaaaaaaaacccccccccaaaaaaaaaaaaaaaaccccccccbbbbcccccccccccccccaaaaaaaaaaaaaaaaaaaacccaaaaaaacccaaaaaaaaaaaabbbbbbbcccccccccccccccccccccccccccccccccccaaaaaacccccccaaaaaaaaacccccaaaaaaaaacccccccccccccaaaaaaaaaaacaaaaaaaaaaaaccccccccccccccccccccccccccccccccccccccccbbbbbccccccccccccccccccbbbbbbbcccbbbbbbccccbbbbbcccbbbbbbccc

Solvent-accessible surface area: 52981 Å² total